Protein AF-0000000080747915 (afdb_homodimer)

Sequence (1762 aa):
MDAAIKDHKCVATSNDIYVDTKSWNLTHKLISSFLNTARAGSAHKDADMSVNSFFLGIGASAGYFLFQLFAFSLLRRIASNIYQSNSVLRRYENNSTLDFSNRNPSIWERFTSKYVPRIFKESIDNYEAIVGLDGFLFMRFLKKLILLFSLLSLGIVPVLIPLHLTSSDNNKNDLTRVFNSTQPQSNRIDKINMSNISMKKSDRLVCHFIFALIIIVAFQFFIVAELKYAYGKINTTVITKSYQNIVFVDNIPAEVLKDDSKIMEYFNKIQPNSVVAAARLPNNIFEIRKTHKNIERHAYIIEKIISKIILEKFFKVGHLLLSTNDPSVEIPPTSLMVLSYHQLCQKILFNLRSFDKYFYCELKFKLQKIKPSKYFVYIPQFKRKSALEYQYDSLDREIHYYQKYLDLWLTYFPKKNEPDSSTIPGNEKMQEYSNKAFLLFNSVSQAMQFYQLLQSSSVCQWNYPMIGAHPKDIIWINIVGRNPITITLRKLAGRLIGVLVILGWIVPIAFIGLVTQIPYLTNLLPYSNHFNVTSKCLRDVTKAVFPLVTLIFLTEFVPYIFRVISYLKGCRTGAEIEMDIQRWFFMFLLVHIFFVVTISSGLSLLLEKLLISPVSIPNILAHDLPKSSNFFCSFILLRGFAYSGGNIIRLKELFFEIVYYRPRMPTPHNKMQRLKKNLFFQWGSIYPLFTVIGCICIIYSIIAPFILPLAVLSLSLVYYSFKYLFIYQFNSENISETHGKLYPEALSQLYAGIYCMELSLIGLFALFNCYKLSTSMAFMSILTVLIHAEISKKFIRRLHNLHLNSLHDYTSSDSISPRAESLESYIFPPITNEIWVPTDQMGIAENERPYLQASLSLKCDFEKAYITKFGNICINPDISEMDAAIKDHKCVATSNDIYVDTKSWNLTHKLISSFLNTARAGSAHKDADMSVNSFFLGIGASAGYFLFQLFAFSLLRRIASNIYQSNSVLRRYENNSTLDFSNRNPSIWERFTSKYVPRIFKESIDNYEAIVGLDGFLFMRFLKKLILLFSLLSLGIVPVLIPLHLTSSDNNKNDLTRVFNSTQPQSNRIDKINMSNISMKKSDRLVCHFIFALIIIVAFQFFIVAELKYAYGKINTTVITKSYQNIVFVDNIPAEVLKDDSKIMEYFNKIQPNSVVAAARLPNNIFEIRKTHKNIERHAYIIEKIISKIILEKFFKVGHLLLSTNDPSVEIPPTSLMVLSYHQLCQKILFNLRSFDKYFYCELKFKLQKIKPSKYFVYIPQFKRKSALEYQYDSLDREIHYYQKYLDLWLTYFPKKNEPDSSTIPGNEKMQEYSNKAFLLFNSVSQAMQFYQLLQSSSVCQWNYPMIGAHPKDIIWINIVGRNPITITLRKLAGRLIGVLVILGWIVPIAFIGLVTQIPYLTNLLPYSNHFNVTSKCLRDVTKAVFPLVTLIFLTEFVPYIFRVISYLKGCRTGAEIEMDIQRWFFMFLLVHIFFVVTISSGLSLLLEKLLISPVSIPNILAHDLPKSSNFFCSFILLRGFAYSGGNIIRLKELFFEIVYYRPRMPTPHNKMQRLKKNLFFQWGSIYPLFTVIGCICIIYSIIAPFILPLAVLSLSLVYYSFKYLFIYQFNSENISETHGKLYPEALSQLYAGIYCMELSLIGLFALFNCYKLSTSMAFMSILTVLIHAEISKKFIRRLHNLHLNSLHDYTSSDSISPRAESLESYIFPPITNEIWVPTDQMGIAENERPYLQASLSLKCDFEKAYITKFGNICINPDISE

Solvent-accessible surface area (backbone atoms only — not comparable to full-atom values): 94298 Å² total; per-residue (Å²): 127,87,72,77,80,73,83,70,80,74,74,79,72,79,74,68,80,70,72,72,56,54,65,59,36,44,50,44,42,45,45,46,43,36,50,60,46,36,46,45,23,47,39,68,61,62,52,60,60,45,67,63,26,47,52,42,28,52,47,51,37,51,49,52,27,52,48,35,53,51,51,30,58,59,40,42,68,73,44,33,64,66,58,28,14,41,58,51,49,46,39,27,55,65,65,53,74,73,64,73,75,73,71,73,67,54,72,64,56,56,66,65,38,77,58,57,66,48,53,73,64,56,61,73,77,66,40,38,83,58,52,32,52,48,52,35,45,47,53,48,49,48,51,51,50,35,51,52,33,48,55,46,31,69,65,43,37,79,52,50,39,58,49,18,58,66,36,46,71,82,67,90,82,66,84,62,46,82,67,73,64,81,64,85,80,77,56,80,66,51,33,50,16,56,70,27,45,28,56,87,56,48,72,60,52,54,56,57,52,52,51,49,51,49,50,54,54,52,48,52,54,49,53,53,54,50,47,53,48,50,51,56,50,35,62,57,46,57,70,69,44,79,52,36,26,32,38,38,42,26,46,48,54,74,84,40,63,78,39,58,64,44,47,36,46,59,49,27,64,74,40,74,80,36,51,76,46,58,47,68,36,53,68,58,50,64,58,52,50,50,41,52,50,48,35,54,50,33,52,50,52,43,35,42,46,51,49,47,52,49,48,51,53,48,54,53,49,50,49,48,53,68,66,45,81,60,77,78,70,76,63,59,69,69,61,47,49,54,52,47,48,49,29,48,49,43,49,51,50,50,50,63,46,45,51,66,53,79,64,51,52,46,68,40,59,44,65,46,71,51,66,92,62,84,55,66,44,66,42,66,38,64,47,70,53,53,60,66,58,48,47,52,50,50,45,54,52,41,51,50,51,33,51,52,35,50,54,53,52,60,67,66,50,80,75,66,83,62,86,73,78,74,66,88,72,70,84,67,71,71,76,50,62,46,52,33,34,41,34,33,30,64,37,50,58,56,32,51,54,49,49,57,33,33,69,23,22,48,94,75,37,42,36,78,63,45,69,34,69,46,68,88,26,52,36,60,76,41,61,73,70,61,44,74,68,60,42,52,51,29,36,52,48,31,53,51,49,52,53,48,48,55,63,53,50,50,53,62,54,50,51,49,51,50,53,67,53,36,82,40,47,43,66,70,38,79,71,29,69,77,64,56,66,77,49,66,66,58,48,35,31,46,66,48,40,45,64,52,52,51,49,51,57,62,58,67,56,46,58,60,53,46,49,53,39,36,55,61,28,43,41,42,33,46,29,53,36,28,56,52,32,25,56,53,49,30,54,40,46,43,44,57,63,46,50,53,57,38,55,26,54,3,61,51,49,39,47,45,32,44,67,60,40,40,36,37,42,31,47,49,41,30,66,27,44,56,70,40,41,66,57,51,43,51,42,46,42,41,51,20,32,51,51,23,30,44,62,64,48,32,60,66,59,52,49,41,45,64,68,53,56,63,58,43,77,77,30,65,68,56,54,50,46,48,45,41,62,65,47,83,81,64,60,24,64,51,53,28,58,55,36,45,52,51,16,53,45,53,37,30,45,76,46,32,33,74,37,27,61,44,45,31,54,18,49,48,45,36,49,54,32,50,48,45,42,52,69,24,29,44,67,44,79,62,68,52,59,63,59,38,60,64,52,60,52,46,58,59,55,37,48,57,13,53,52,51,28,46,42,26,47,30,23,39,29,44,68,54,67,34,55,71,60,17,52,50,40,50,51,49,47,54,51,48,53,54,50,49,52,51,49,42,60,68,50,59,69,30,70,83,38,64,33,47,65,62,38,50,56,44,68,67,51,78,64,82,61,64,69,80,71,56,76,53,46,66,78,50,62,84,75,85,61,68,40,60,40,55,29,48,90,86,45,59,42,66,69,42,42,66,58,47,58,72,70,36,93,51,48,72,39,59,68,52,20,31,40,47,98,46,69,49,80,43,70,40,28,76,75,77,128,116,97,64,77,74,69,74,68,75,74,71,77,74,78,75,68,81,70,72,70,57,54,63,58,35,41,49,44,41,44,44,45,43,34,48,60,48,35,45,41,23,46,37,65,62,64,52,60,59,44,68,64,23,48,53,41,26,51,47,50,35,50,48,51,27,52,48,35,53,52,51,31,56,56,40,42,69,72,44,33,64,68,60,27,14,42,58,52,48,46,38,26,56,66,64,54,74,74,63,74,76,72,69,73,66,54,72,62,57,56,64,64,37,79,58,58,66,48,54,75,64,56,62,72,76,68,40,38,83,58,53,33,52,49,53,35,45,48,53,47,51,46,51,51,50,36,50,52,34,46,55,47,31,70,64,44,37,79,53,51,38,58,49,19,58,66,36,45,70,83,66,90,81,65,86,62,45,82,67,73,64,81,63,85,81,76,56,79,64,51,34,50,18,57,69,27,45,28,56,87,56,48,72,61,51,54,56,58,51,55,51,50,52,50,50,53,54,52,48,51,54,49,52,52,54,52,47,53,50,50,52,57,51,34,61,57,47,58,69,71,42,78,53,35,25,33,38,38,41,25,46,48,54,74,85,39,63,78,39,60,64,45,47,36,46,60,50,26,66,74,40,74,80,38,50,74,46,58,48,68,36,52,66,57,49,65,59,54,50,50,40,51,52,48,35,54,49,34,52,49,51,43,35,42,45,51,47,47,51,50,48,52,52,48,54,53,49,51,49,49,54,70,66,46,80,60,75,77,68,77,61,60,70,70,61,46,50,52,50,47,48,49,28,48,51,42,47,50,50,48,50,62,47,46,51,66,54,78,64,51,52,48,68,41,57,44,68,45,69,48,77,90,58,84,54,65,43,66,43,65,38,65,48,72,54,53,58,66,58,48,49,51,51,50,44,54,51,41,51,50,52,33,50,51,37,49,52,54,52,60,67,67,51,79,74,65,81,61,86,73,76,74,66,89,75,70,83,66,70,72,77,52,60,47,52,32,34,39,34,33,30,65,38,48,56,56,32,50,54,48,50,58,32,33,69,22,22,47,94,78,38,43,36,77,63,46,70,36,67,47,68,88,26,52,36,60,76,40,60,72,72,62,45,73,69,60,41,52,50,30,37,52,48,30,54,50,49,52,52,48,48,54,62,55,50,50,53,62,54,50,52,49,48,51,53,67,52,34,80,41,47,45,67,68,39,79,71,30,71,76,65,56,66,77,49,67,66,59,50,35,30,46,67,47,39,44,64,52,52,52,51,52,57,62,56,66,57,46,58,59,54,45,48,53,38,36,54,60,26,43,43,42,32,45,30,53,35,29,56,51,32,24,56,53,49,29,54,40,47,43,42,56,63,47,49,52,56,36,56,25,55,3,61,51,49,38,48,44,32,45,67,58,39,41,37,37,41,31,46,47,41,30,64,27,44,54,70,40,42,66,56,51,44,52,43,47,41,42,50,19,32,51,51,24,30,45,62,65,49,33,61,66,60,52,48,42,43,64,68,53,56,64,57,42,77,77,31,64,67,56,52,51,46,48,43,41,61,64,46,80,80,66,57,23,65,50,52,30,57,55,36,44,52,50,16,52,45,53,36,31,43,78,45,32,34,73,39,26,60,45,44,31,53,18,48,48,45,36,48,54,34,51,48,47,42,53,68,24,28,44,65,45,79,61,67,54,59,63,60,38,60,64,52,60,53,44,59,59,54,37,49,56,12,54,51,51,29,46,41,26,49,29,22,39,29,46,68,55,68,34,53,71,61,17,54,52,40,50,50,49,48,53,50,49,52,54,50,49,52,52,50,40,61,69,50,59,70,30,69,83,38,66,32,46,62,62,40,50,55,45,67,67,50,78,64,81,62,65,68,82,72,57,75,52,45,66,78,51,60,82,75,86,61,67,41,63,41,56,29,47,90,86,44,59,43,66,69,43,42,66,59,48,57,71,69,35,94,51,48,73,40,59,69,51,19,32,40,47,99,45,67,47,81,42,70,40,27,76,73,75,127

Organism: Candida glabrata (strain ATCC 2001 / BCRC 20586 / JCM 3761 / NBRC 0622 / NRRL Y-65 / CBS 138) (NCBI:txid284593)

InterPro domains:
  IPR003864 CSC1/OSCA1-like, 7TM region [PF02714] (490-765)
  IPR032880 CSC1/OSCA1-like, N-terminal transmembrane domain [PF13967] (57-226)
  IPR045122 Calcium permeable stress-gated cation channel 1-like [PTHR13018] (58-836)

Secondary structure (DSSP, 8-state):
--------------------THHHHHHHHHHHHHHHHTT-TTHHHH----HHHHHHHHHHHHHHHHHHHHHHHHHHHH-HHHH-HHHHHHHHHS-----SSS----HHHHHS-THHHHHHHS-GGGGHHHH-HHHHHHHHHHHHHHHHHHHHHHHHHHHHHHHHHHT----TT----SS---SSS--TTGGGSGGG--GGGGGGHHHHHHHHHHHHHHHHHHHHHHHHHHHHHHHHHHHHSTTTTEEEEE---HHHHT-HHHHHHHHHHHSTT-EEEEEEEETTHHHHHHHHHHHHHHHHHHHHHHHHHHHHHHHHHHHHHHHTT-TT----HHHHHHHHHHHHHHHHHHHHHTGGGGT-EEEEEEEEE-SSS--EEEEEEEEE--HHHHHHHHHHHHHHHHHHHHHHHHHHS-----S------S-----PEEEEEEEEES-HHHHHHHHHHHHTS-SSSSEEEEES--GGGB-HHHHHT--HHHHHHHHHHHHHHHHHHHHHTHHHHHHHHHHHH-TTHHHHSGGGGS-----HHHHHHHHHHHHHHHHHHHHHTHHHHHHHHHHHHT--BHHHHHHHHHHHHHHHHIIIIIIHHH--S-HHHHHHHHHH-GGGHHHHHHHHTGGGHHHHHHHHHHHHHHHHHHHHH-HHHHHHIIIIITTSPPPHHHHHHHHHSS----HHHHHHHHHHHHHHHHHHHHH-TTHHHHHHHHHHHHHHHHHHHHHHT--S--TT--TTTHHHHHHHHTHHHHHHHHHHHHHHHHHTT-HHHHHHHHHHHHHHHHHHHHHIIIIIGGGGS--HHHHHHHHHS---------THHHHSPPP--EEEEEE-TTSHHHHHHHHHHHH-SSEEEEEEEEE-TTS-EEE-TT---/--------------------THHHHHHHHHHHHHHHH---TTHHHH----HHHHHHHHHHHHHHHHHHHHHHHHHHHHTHHHHTHHHHHHHHHS-----SSS----HHHHHS-THHHHHHHS-GGGGHHHH-HHHHHHHHHHHHHHHHHHHHHHHHHHHHHHHHHHT----TT----SS---SSS--TTGGGSGGG--GGGGGGHHHHHHHHHHHHHHHHHHHHHHHHHHHHHHHHHHHHSTTTTEEEEE---HHHHT-HHHHHHHHHHHSTT-EEEEEEEETTHHHHHHHHHHHHHHHHHHHHHHHHHHHHHHHHHHHHHHHTT-TT----HHHHHHHHHHHHHHHHHHHHHTTHHHH-EEEEEEEEE-SSS--EEEEEEEEE--HHHHHHHHHHHHHHHHHHHHHHHHHHS-----S------S-----PEEEEEEEEES-HHHHHHHHHHHHTS-SSSSEEEEES--GGGB-HHHHHT--HHHHHHHHHHHHHHHHHHHHHTHHHHHHHHHHHH-TTHHHHSGGGGTT----HHHHHHHHHHHHHHHHHHHHHTHHHHHHHHHHHHT--BHHHHHHHHHHHHHHHHIIIIIIHHH--STHHHHHHHHHH-GGGHHHHHHHHTGGGHHHHHHHHHHHHHHHHHHHHH-HHHHHHIIIIITTSPPPHHHHHHHHHSS----HHHHHHHHHHHHHHHHHHHHH-TTHHHHHHHHHHHHHHHHHHIIIII--S--TT--TTTHHHHHHHHTHHHHHHHHHHHHHHHHHTT-HHHHHHHHHHHHHHHHHHHHHIIIIIGGGGS--HHHHHHHHHS---------THHHHSPPP--EEEEEE-TTSHHHHHHHHHHHH-SSEEEEEEEEE-TTS-EEE-TT---

Nearest PDB structures (foldseek):
  8grn-assembly1_B  TM=7.594E-01  e=1.144E-18  Arabidopsis thaliana
  6ijz-assembly1_A  TM=7.750E-01  e=4.279E-17  Arabidopsis thaliana
  8wg4-assembly1_A  TM=7.334E-01  e=8.548E-17  Mus musculus
  8k0b-assembly1_A  TM=6.523E-01  e=6.889E-13  Mus musculus
  8grs-assembly1_A  TM=6.605E-01  e=4.945E-11  Homo sapiens

pLDDT: mean 74.2, std 20.14, range [19.31, 97.81]

Foldseek 3Di:
DPPPDDPPVPPPPPPPPPPPCVVVVCVVCCVVCCQVCLLQLCLLLVCPVFPVLLVLQLVVLVVVLVVLLVVLLVVCVVCVLFQFLVVVQVCLFVVPPPPPPPDPPPPVCSNVDPVQVVLVPDDLVVLCVQAHQLLSLVLVVLVLLLVLLVVLLVVAQVPLQVVLLPQAPPDQDDPQQLQPPVPRPCRPQLSSFPSRHGLVVLVCCVVLLVSLVVSLVSLLVSLLVVLVVLLVQLQVVLQPDAQQQKKKWFFADPVQPPDFVSVVVVVCVVPNQWFDGKFFAFLVLVVLVVLQVLLQVLLVVLLLLLLLLLLVVVLVVVVVVVVPPPVPPPPDPVVVVVLVVLLVVVVVLSCLQVVVQVVPQQQQQDQDQPPDDRDRGRRRDRPNDHSNVVSVVVSLVSLVSSVVSVVVNVVVPPPPCPVPPPPDPPDCVVRDTHRMMMTGTPHSLSSQVVVVVLPVDDPRHRHDMDGRAQLVFFDVVLRSPDDPVVLVVQLVVLVVVLVVCLVVLLVVLSVVSVVLSPPCVCVVPVVSVVPPVVDPSVVSNCSQCVNLVVLVVSLVCVLVVQLVSLVRSRDGGLLSSLQSLLVSSLVSCLCSVPVSSQLSRSVSVCCVCCVVPVVCVLQSNLNRVSSCVSSLLSNLLSCLSVLLSCLSSVVVLVVCVVPPVSSHRDRLVNSVCCSAPVDADSSSNVLSVVLSNLLSQLQCCSRNVVSSVSNSVSSVSNSSSSSSCSVRRHRDHHSNDPSSLSSSVSSLSSVNSSLNNLSNSLNNCVSSVNNVSNVVSVVVSVVSVVSSVVSCVVRVVCSSHNDPVSSVVVVVVPDPPSPPPDSVCSSNPDHDQERERAAEPVCSSVVCVVVCVVSHPGHYDHQQWYADSSGDIDGNSHDDD/DVDPCVVPVPPPPPPPPPPPCVVVCCVVVCVVCCQVCLLQLCLLLVCPVFPLLLVLQLVVLVVVLVVLLVVLLVVCVVCVLQQFLVVVQVCLFVVPPPPPPPDPPPPVCSNVDPVQVVLVPDDLVVLCVQAHQLLSLVLVLLVLLLVLLVVLLVVAVVPLQVVLLPQAPPDQDDPQQLQPPVPRPCRPQLSSFPSRHGLVVLVCCVVLLVSLVVSLVSLLVSLLVVLVVLLVQLQVVLQPDAQQQKKKWFFADPVQPPDFVSVVVVVCVVPNQWFDGKFFAFLVLVVLVVLQVLLVVLLVVLLLLLLLLLLVVVLVVVVVVVPPPPVPPVPDPVVVVVLVVLLVVVVVLSCLQVVVQVVPQQQQQDQDQPPPDRDRGRRRDRPNDHSNVVSVVVSLVSLVSSVVSVVVNVVPPPPPPPVPPPPDPPPCVVRDTHRMMMTGTPHSLSSQVVVVVLPVDDPRHRHDMDGRAQLVFFDVVLRSPDDPVVLVVQLVVLVVVLVVCLVVLLVVLSVVSVVLSPCCVCVVVVVSVVPPVVDPSVVSNCSQCVSLVVLVVSLVCVLVVQLVSLVRSRDGGLLSSLQSSLVSSLVSCLCSVPVSSQLSRSVSVCCVCCVVPVVCVLQSNLNRVSSCVSSLLSNLLSCLSVLLSCLSSVVVLVVCVVPPVSSHRDRLVNSVCCSAPVDADSSSNVLSVVLSNLLSQLQCCSRNVVSSVSNSVSSVSNSSSSSSCSVRRHRDHHSNDPSSLSSSVSSLSSVNSSLNNLSNSLNNCVSSVNNVSNVVSVVVSVVSVVSSVVSCVVRVVCSSHRDPVSSVVVVVVPDPPSPPPDSVCSSNPDRDQERERAAEPVCSSVVCVVVCVVSHPGHYDHQQWYADSSGDIDGNSHDDD

Structure (mmCIF, N/CA/C/O backbone):
data_AF-0000000080747915-model_v1
#
loop_
_entity.id
_entity.type
_entity.pdbx_description
1 polymer 'Candida glabrata strain CBS138 chromosome D complete sequence'
#
loop_
_atom_site.group_PDB
_atom_site.id
_atom_site.type_symbol
_atom_site.label_atom_id
_atom_site.label_alt_id
_atom_site.label_comp_id
_atom_site.label_asym_id
_atom_site.label_entity_id
_atom_site.label_seq_id
_atom_site.pdbx_PDB_ins_code
_atom_site.Cartn_x
_atom_site.Cartn_y
_atom_site.Cartn_z
_atom_site.occupancy
_atom_site.B_iso_or_equiv
_atom_site.auth_seq_id
_atom_site.auth_comp_id
_atom_site.auth_asym_id
_atom_site.auth_atom_id
_atom_site.pdbx_PDB_model_num
ATOM 1 N N . MET A 1 1 ? 78.5 49.5 -36.094 1 19.31 1 MET A N 1
ATOM 2 C CA . MET A 1 1 ? 77.562 50.562 -35.781 1 19.31 1 MET A CA 1
ATOM 3 C C . MET A 1 1 ? 76.125 50.219 -36.219 1 19.31 1 MET A C 1
ATOM 5 O O . MET A 1 1 ? 75.25 51.031 -36.125 1 19.31 1 MET A O 1
ATOM 9 N N . ASP A 1 2 ? 76.188 49.438 -37.219 1 20.94 2 ASP A N 1
ATOM 10 C CA . ASP A 1 2 ? 75 49.031 -38 1 20.94 2 ASP A CA 1
ATOM 11 C C . ASP A 1 2 ? 73.812 48.75 -37.094 1 20.94 2 ASP A C 1
ATOM 13 O O . ASP A 1 2 ? 73.875 47.875 -36.219 1 20.94 2 ASP A O 1
ATOM 17 N N . ALA A 1 3 ? 73.125 49.812 -36.875 1 22.2 3 ALA A N 1
ATOM 18 C CA . ALA A 1 3 ? 72 50.375 -36.188 1 22.2 3 ALA A CA 1
ATOM 19 C C . ALA A 1 3 ? 70.688 49.625 -36.594 1 22.2 3 ALA A C 1
ATOM 21 O O . ALA A 1 3 ? 70.25 49.688 -37.719 1 22.2 3 ALA A O 1
ATOM 22 N N . ALA A 1 4 ? 70.75 48.312 -36.375 1 23.41 4 ALA A N 1
ATOM 23 C CA . ALA A 1 4 ? 69.812 47.25 -36.594 1 23.41 4 ALA A CA 1
ATOM 24 C C . ALA A 1 4 ? 68.375 47.75 -36.281 1 23.41 4 ALA A C 1
ATOM 26 O O . ALA A 1 4 ? 68.125 48.281 -35.219 1 23.41 4 ALA A O 1
ATOM 27 N N . ILE A 1 5 ? 67.75 48.25 -37.344 1 24.02 5 ILE A N 1
ATOM 28 C CA . ILE A 1 5 ? 66.438 48.875 -37.625 1 24.02 5 ILE A CA 1
ATOM 29 C C . ILE A 1 5 ? 65.312 48.25 -36.75 1 24.02 5 ILE A C 1
ATOM 31 O O . ILE A 1 5 ? 65.188 47.031 -36.75 1 24.02 5 ILE A O 1
ATOM 35 N N . LYS A 1 6 ? 64.562 49.062 -35.938 1 22.95 6 LYS A N 1
ATOM 36 C CA . LYS A 1 6 ? 63.719 49.156 -34.781 1 22.95 6 LYS A CA 1
ATOM 37 C C . LYS A 1 6 ? 62.312 48.594 -35.062 1 22.95 6 LYS A C 1
ATOM 39 O O . LYS A 1 6 ? 61.406 48.688 -34.25 1 22.95 6 LYS A O 1
ATOM 44 N N . ASP A 1 7 ? 62.062 48.062 -36.25 1 21.48 7 ASP A N 1
ATOM 45 C CA . ASP A 1 7 ? 60.688 48.062 -36.719 1 21.48 7 ASP A CA 1
ATOM 46 C C . ASP A 1 7 ? 59.75 47.469 -35.688 1 21.48 7 ASP A C 1
ATOM 48 O O . ASP A 1 7 ? 59.906 46.312 -35.312 1 21.48 7 ASP A O 1
ATOM 52 N N . HIS A 1 8 ? 59.188 48.25 -34.781 1 22.03 8 HIS A N 1
ATOM 53 C CA . HIS A 1 8 ? 58.281 48.125 -33.656 1 22.03 8 HIS A CA 1
ATOM 54 C C . HIS A 1 8 ? 56.875 47.75 -34.125 1 22.03 8 HIS A C 1
ATOM 56 O O . HIS A 1 8 ? 56.125 48.625 -34.562 1 22.03 8 HIS A O 1
ATOM 62 N N . LYS A 1 9 ? 56.781 46.812 -35.094 1 24.38 9 LYS A N 1
ATOM 63 C CA . LYS A 1 9 ? 55.469 46.438 -35.594 1 24.38 9 LYS A CA 1
ATOM 64 C C . LYS A 1 9 ? 54.406 46.406 -34.5 1 24.38 9 LYS A C 1
ATOM 66 O O . LYS A 1 9 ? 54.531 45.688 -33.5 1 24.38 9 LYS A O 1
ATOM 71 N N . CYS A 1 10 ? 53.719 47.5 -34.188 1 20.89 10 CYS A N 1
ATOM 72 C CA . CYS A 1 10 ? 52.625 47.875 -33.281 1 20.89 10 CYS A CA 1
ATOM 73 C C . CYS A 1 10 ? 51.375 47.031 -33.531 1 20.89 10 CYS A C 1
ATOM 75 O O . CYS A 1 10 ? 50.625 47.281 -34.469 1 20.89 10 CYS A O 1
ATOM 77 N N . VAL A 1 11 ? 51.5 45.812 -33.938 1 23.61 11 VAL A N 1
ATOM 78 C CA . VAL A 1 11 ? 50.281 45.062 -34.219 1 23.61 11 VAL A CA 1
ATOM 79 C C . VAL A 1 11 ? 49.219 45.344 -33.156 1 23.61 11 VAL A C 1
ATOM 81 O O . VAL A 1 11 ? 49.469 45.219 -31.969 1 23.61 11 VAL A O 1
ATOM 84 N N . ALA A 1 12 ? 48.281 46.25 -33.406 1 23.44 12 ALA A N 1
ATOM 85 C CA . ALA A 1 12 ? 47.062 46.719 -32.75 1 23.44 12 ALA A CA 1
ATOM 86 C C . ALA A 1 12 ? 46.312 45.562 -32.094 1 23.44 12 ALA A C 1
ATOM 88 O O . ALA A 1 12 ? 45.938 44.594 -32.75 1 23.44 12 ALA A O 1
ATOM 89 N N . THR A 1 13 ? 46.688 45.188 -30.984 1 22.91 13 THR A N 1
ATOM 90 C CA . THR A 1 13 ? 46.156 44.25 -30 1 22.91 13 THR A CA 1
ATOM 91 C C . THR A 1 13 ? 44.656 44.469 -29.766 1 22.91 13 THR A C 1
ATOM 93 O O . THR A 1 13 ? 44.25 45.531 -29.281 1 22.91 13 THR A O 1
ATOM 96 N N . SER A 1 14 ? 43.812 44.312 -30.891 1 24.64 14 SER A N 1
ATOM 97 C CA . SER A 1 14 ? 42.375 44.469 -30.812 1 24.64 14 SER A CA 1
ATOM 98 C C . SER A 1 14 ? 41.844 44.125 -29.422 1 24.64 14 SER A C 1
ATOM 100 O O . SER A 1 14 ? 42.125 43.031 -28.906 1 24.64 14 SER A O 1
ATOM 102 N N . ASN A 1 15 ? 41.656 45.062 -28.562 1 25.25 15 ASN A N 1
ATOM 103 C CA . ASN A 1 15 ? 41.062 45.281 -27.25 1 25.25 15 ASN A CA 1
ATOM 104 C C . ASN A 1 15 ? 39.656 44.688 -27.172 1 25.25 15 ASN A C 1
ATOM 106 O O . ASN A 1 15 ? 38.688 45.375 -27.516 1 25.25 15 ASN A O 1
ATOM 110 N N . ASP A 1 16 ? 39.375 43.625 -27.875 1 25.73 16 ASP A N 1
ATOM 111 C CA . ASP A 1 16 ? 38.062 43 -27.781 1 25.73 16 ASP A CA 1
ATOM 112 C C . ASP A 1 16 ? 37.5 43.094 -26.359 1 25.73 16 ASP A C 1
ATOM 114 O O . ASP A 1 16 ? 38.25 42.906 -25.391 1 25.73 16 ASP A O 1
ATOM 118 N N . ILE A 1 17 ? 36.562 44 -26.172 1 25.19 17 ILE A N 1
ATOM 119 C CA . ILE A 1 17 ? 35.656 44.25 -25.047 1 25.19 17 ILE A CA 1
ATOM 120 C C . ILE A 1 17 ? 35.375 42.969 -24.297 1 25.19 17 ILE A C 1
ATOM 122 O O . ILE A 1 17 ? 34.719 42.062 -24.828 1 25.19 17 ILE A O 1
ATOM 126 N N . TYR A 1 18 ? 36.344 42.469 -23.562 1 25.06 18 TYR A N 1
ATOM 127 C CA . TYR A 1 18 ? 36.312 41.5 -22.484 1 25.06 18 TYR A CA 1
ATOM 128 C C . TYR A 1 18 ? 35.125 41.75 -21.562 1 25.06 18 TYR A C 1
ATOM 130 O O . TYR A 1 18 ? 35.125 42.688 -20.766 1 25.06 18 TYR A O 1
ATOM 138 N N . VAL A 1 19 ? 33.906 41.812 -22.234 1 27.39 19 VAL A N 1
ATOM 139 C CA . VAL A 1 19 ? 32.719 41.688 -21.359 1 27.39 19 VAL A CA 1
ATOM 140 C C . VAL A 1 19 ? 33.094 40.875 -20.125 1 27.39 19 VAL A C 1
ATOM 142 O O . VAL A 1 19 ? 33.594 39.75 -20.25 1 27.39 19 VAL A O 1
ATOM 145 N N . ASP A 1 20 ? 33.312 41.469 -19.016 1 25.84 20 ASP A N 1
ATOM 146 C CA . ASP A 1 20 ? 33.719 41.156 -17.641 1 25.84 20 ASP A CA 1
ATOM 147 C C . ASP A 1 20 ? 33 39.906 -17.141 1 25.84 20 ASP A C 1
ATOM 149 O O . ASP A 1 20 ? 31.812 40 -16.781 1 25.84 20 ASP A O 1
ATOM 153 N N . THR A 1 21 ? 33.188 38.781 -17.656 1 29.39 21 THR A N 1
ATOM 154 C CA . THR A 1 21 ? 32.938 37.406 -17.344 1 29.39 21 THR A CA 1
ATOM 155 C C . THR A 1 21 ? 33.219 37.125 -15.867 1 29.39 21 THR A C 1
ATOM 157 O O . THR A 1 21 ? 33.25 35.969 -15.445 1 29.39 21 THR A O 1
ATOM 160 N N . LYS A 1 22 ? 33.688 38.125 -15.047 1 32.22 22 LYS A N 1
ATOM 161 C CA . LYS A 1 22 ? 33.906 38.062 -13.609 1 32.22 22 LYS A CA 1
ATOM 162 C C . LYS A 1 22 ? 32.594 37.844 -12.859 1 32.22 22 LYS A C 1
ATOM 164 O O . LYS A 1 22 ? 32.562 37.156 -11.844 1 32.22 22 LYS A O 1
ATOM 169 N N . SER A 1 23 ? 31.641 38.625 -13.266 1 30.91 23 SER A N 1
ATOM 170 C CA . SER A 1 23 ? 30.391 38.438 -12.539 1 30.91 23 SER A CA 1
ATOM 171 C C . SER A 1 23 ? 29.797 37.031 -12.812 1 30.91 23 SER A C 1
ATOM 173 O O . SER A 1 23 ? 29.188 36.438 -11.93 1 30.91 23 SER A O 1
ATOM 175 N N . TRP A 1 24 ? 29.875 36.688 -14.109 1 34.66 24 TRP A N 1
ATOM 176 C CA . TRP A 1 24 ? 29.453 35.312 -14.359 1 34.66 24 TRP A CA 1
ATOM 177 C C . TRP A 1 24 ? 30.438 34.312 -13.734 1 34.66 24 TRP A C 1
ATOM 179 O O . TRP A 1 24 ? 30.031 33.25 -13.234 1 34.66 24 TRP A O 1
ATOM 189 N N . ASN A 1 25 ? 31.781 34.688 -13.695 1 35.44 25 ASN A N 1
ATOM 190 C CA . ASN A 1 25 ? 32.812 33.844 -13.062 1 35.44 25 ASN A CA 1
ATOM 191 C C . ASN A 1 25 ? 32.656 33.812 -11.547 1 35.44 25 ASN A C 1
ATOM 193 O O . ASN A 1 25 ? 33.031 32.844 -10.891 1 35.44 25 ASN A O 1
ATOM 197 N N . LEU A 1 26 ? 32.281 35 -11.07 1 33.72 26 LEU A N 1
ATOM 198 C CA . LEU A 1 26 ? 32.062 35 -9.633 1 33.72 26 LEU A CA 1
ATOM 199 C C . LEU A 1 26 ? 30.906 34.031 -9.273 1 33.72 26 LEU A C 1
ATOM 201 O O . LEU A 1 26 ? 31 33.281 -8.305 1 33.72 26 LEU A O 1
ATOM 205 N N . THR A 1 27 ? 29.844 34.188 -10.102 1 34.97 27 THR A N 1
ATOM 206 C CA . THR A 1 27 ? 28.781 33.219 -9.828 1 34.97 27 THR A CA 1
ATOM 207 C C . THR A 1 27 ? 29.25 31.797 -10.125 1 34.97 27 THR A C 1
ATOM 209 O O . THR A 1 27 ? 28.969 30.859 -9.367 1 34.97 27 THR A O 1
ATOM 212 N N . HIS A 1 28 ? 29.938 31.641 -11.281 1 43.31 28 HIS A N 1
ATOM 213 C CA . HIS A 1 28 ? 30.469 30.312 -11.547 1 43.31 28 HIS A CA 1
ATOM 214 C C . HIS A 1 28 ? 31.594 29.953 -10.57 1 43.31 28 HIS A C 1
ATOM 216 O O . HIS A 1 28 ? 31.672 28.812 -10.109 1 43.31 28 HIS A O 1
ATOM 222 N N . LYS A 1 29 ? 32.562 30.859 -10.305 1 41.75 29 LYS A N 1
ATOM 223 C CA . LYS A 1 29 ? 33.562 30.625 -9.266 1 41.75 29 LYS A CA 1
ATOM 224 C C . LYS A 1 29 ? 32.906 30.469 -7.895 1 41.75 29 LYS A C 1
ATOM 226 O O . LYS A 1 29 ? 33.312 29.625 -7.102 1 41.75 29 LYS A O 1
ATOM 231 N N . LEU A 1 30 ? 31.969 31.344 -7.645 1 39.38 30 LEU A N 1
ATOM 232 C CA . LEU A 1 30 ? 31.203 31.172 -6.418 1 39.38 30 LEU A CA 1
ATOM 233 C C . LEU A 1 30 ? 30.438 29.844 -6.438 1 39.38 30 LEU A C 1
ATOM 235 O O . LEU A 1 30 ? 30.406 29.125 -5.438 1 39.38 30 LEU A O 1
ATOM 239 N N . ILE A 1 31 ? 29.844 29.578 -7.609 1 42.12 31 ILE A N 1
ATOM 240 C CA . ILE A 1 31 ? 29.188 28.281 -7.734 1 42.12 31 ILE A CA 1
ATOM 241 C C . ILE A 1 31 ? 30.25 27.172 -7.77 1 42.12 31 ILE A C 1
ATOM 243 O O . ILE A 1 31 ? 30.078 26.141 -7.121 1 42.12 31 ILE A O 1
ATOM 247 N N . SER A 1 32 ? 31.328 27.344 -8.617 1 42.91 32 SER A N 1
ATOM 248 C CA . SER A 1 32 ? 32.375 26.344 -8.617 1 42.91 32 SER A CA 1
ATOM 249 C C . SER A 1 32 ? 33.094 26.297 -7.277 1 42.91 32 SER A C 1
ATOM 251 O O . SER A 1 32 ? 33.438 25.234 -6.766 1 42.91 32 SER A O 1
ATOM 253 N N . SER A 1 33 ? 33.562 27.469 -6.777 1 41.31 33 SER A N 1
ATOM 254 C CA . SER A 1 33 ? 34.125 27.516 -5.426 1 41.31 33 SER A CA 1
ATOM 255 C C . SER A 1 33 ? 33.062 27.062 -4.402 1 41.31 33 SER A C 1
ATOM 257 O O . SER A 1 33 ? 33.406 26.391 -3.428 1 41.31 33 SER A O 1
ATOM 259 N N . PHE A 1 34 ? 31.938 27.547 -4.637 1 39.66 34 PHE A N 1
ATOM 260 C CA . PHE A 1 34 ? 30.781 27.062 -3.879 1 39.66 34 PHE A CA 1
ATOM 261 C C . PHE A 1 34 ? 30.641 25.547 -4.008 1 39.66 34 PHE A C 1
ATOM 263 O O . PHE A 1 34 ? 30.438 24.844 -3.014 1 39.66 34 PHE A O 1
ATOM 270 N N . LEU A 1 35 ? 30.609 25.109 -5.254 1 40.19 35 LEU A N 1
ATOM 271 C CA . LEU A 1 35 ? 30.578 23.672 -5.512 1 40.19 35 LEU A CA 1
ATOM 272 C C . LEU A 1 35 ? 31.844 23 -5 1 40.19 35 LEU A C 1
ATOM 274 O O . LEU A 1 35 ? 31.797 21.875 -4.504 1 40.19 35 LEU A O 1
ATOM 278 N N . ASN A 1 36 ? 33.031 23.516 -5.238 1 39 36 ASN A N 1
ATOM 279 C CA . ASN A 1 36 ? 34.281 22.984 -4.691 1 39 36 ASN A CA 1
ATOM 280 C C . ASN A 1 36 ? 34.375 23.203 -3.184 1 39 36 ASN A C 1
ATOM 282 O O . ASN A 1 36 ? 34.906 22.375 -2.459 1 39 36 ASN A O 1
ATOM 286 N N . THR A 1 37 ? 34.094 24.453 -2.691 1 34.31 37 THR A N 1
ATOM 287 C CA . THR A 1 37 ? 34.125 24.734 -1.261 1 34.31 37 THR A CA 1
ATOM 288 C C . THR A 1 37 ? 32.875 24.25 -0.583 1 34.31 37 THR A C 1
ATOM 290 O O . THR A 1 37 ? 32.812 24.109 0.64 1 34.31 37 THR A O 1
ATOM 293 N N . ALA A 1 38 ? 31.75 24.328 -1.192 1 34.78 38 ALA A N 1
ATOM 294 C CA . ALA A 1 38 ? 30.562 23.656 -0.661 1 34.78 38 ALA A CA 1
ATOM 295 C C . ALA A 1 38 ? 30.875 22.203 -0.309 1 34.78 38 ALA A C 1
ATOM 297 O O . ALA A 1 38 ? 30 21.484 0.162 1 34.78 38 ALA A O 1
ATOM 298 N N . ARG A 1 39 ? 32.031 21.734 -0.714 1 34.56 39 ARG A N 1
ATOM 299 C CA . ARG A 1 39 ? 32.688 20.641 -0.035 1 34.56 39 ARG A CA 1
ATOM 300 C C . ARG A 1 39 ? 32.812 20.906 1.462 1 34.56 39 ARG A C 1
ATOM 302 O O . ARG A 1 39 ? 33.531 20.188 2.174 1 34.56 39 ARG A O 1
ATOM 309 N N . ALA A 1 40 ? 32.469 22.156 1.912 1 30.66 40 ALA A N 1
ATOM 310 C CA . ALA A 1 40 ? 32.562 22.734 3.25 1 30.66 40 ALA A CA 1
ATOM 311 C C . ALA A 1 40 ? 31.547 22.078 4.191 1 30.66 40 ALA A C 1
ATOM 313 O O . ALA A 1 40 ? 31.016 22.719 5.098 1 30.66 40 ALA A O 1
ATOM 314 N N . GLY A 1 41 ? 30.844 21.188 3.865 1 33.19 41 GLY A N 1
ATOM 315 C CA . GLY A 1 41 ? 30.25 20.438 4.961 1 33.19 41 GLY A CA 1
ATOM 316 C C . GLY A 1 41 ? 31.141 20.359 6.188 1 33.19 41 GLY A C 1
ATOM 317 O O . GLY A 1 41 ? 30.828 19.656 7.145 1 33.19 41 GLY A O 1
ATOM 318 N N . SER A 1 42 ? 32.344 20.812 6.113 1 32.53 42 SER A N 1
ATOM 319 C CA . SER A 1 42 ? 33.312 20.844 7.199 1 32.53 42 SER A CA 1
ATOM 320 C C . SER A 1 42 ? 32.906 21.812 8.305 1 32.53 42 SER A C 1
ATOM 322 O O . SER A 1 42 ? 33.469 21.812 9.391 1 32.53 42 SER A O 1
ATOM 324 N N . ALA A 1 43 ? 32.094 22.781 7.914 1 33 43 ALA A N 1
ATOM 325 C CA . ALA A 1 43 ? 31.828 23.797 8.945 1 33 43 ALA A CA 1
ATOM 326 C C . ALA A 1 43 ? 31.078 23.172 10.125 1 33 43 ALA A C 1
ATOM 328 O O . ALA A 1 43 ? 31.234 23.625 11.266 1 33 43 ALA A O 1
ATOM 329 N N . HIS A 1 44 ? 30.125 22.391 9.844 1 35.59 44 HIS A N 1
ATOM 330 C CA . HIS A 1 44 ? 29.438 21.75 10.961 1 35.59 44 HIS A CA 1
ATOM 331 C C . HIS A 1 44 ? 30.406 20.875 11.758 1 35.59 44 HIS A C 1
ATOM 333 O O . HIS A 1 44 ? 30.094 20.469 12.883 1 35.59 44 HIS A O 1
ATOM 339 N N . LYS A 1 45 ? 31.344 20.328 11.086 1 38.56 45 LYS A N 1
ATOM 340 C CA . LYS A 1 45 ? 32.406 19.562 11.75 1 38.56 45 LYS A CA 1
ATOM 341 C C . LYS A 1 45 ? 33.25 20.469 12.664 1 38.56 45 LYS A C 1
ATOM 343 O O . LYS A 1 45 ? 33.719 20.031 13.719 1 38.56 45 LYS A O 1
ATOM 348 N N . ASP A 1 46 ? 33.562 21.609 12.102 1 36.5 46 ASP A N 1
ATOM 349 C CA . ASP A 1 46 ? 34.406 22.516 12.898 1 36.5 46 ASP A CA 1
ATOM 350 C C . ASP A 1 46 ? 33.594 23.109 14.055 1 36.5 46 ASP A C 1
ATOM 352 O O . ASP A 1 46 ? 34.125 23.906 14.836 1 36.5 46 ASP A O 1
ATOM 356 N N . ALA A 1 47 ? 32.281 23.203 13.891 1 39.53 47 ALA A N 1
ATOM 357 C CA . ALA A 1 47 ? 31.609 23.641 15.117 1 39.53 47 ALA A CA 1
ATOM 358 C C . ALA A 1 47 ? 31.844 22.641 16.25 1 39.53 47 ALA A C 1
ATOM 360 O O . ALA A 1 47 ? 30.969 21.797 16.531 1 39.53 47 ALA A O 1
ATOM 361 N N . ASP A 1 48 ? 32.781 21.906 16.266 1 43.09 48 ASP A N 1
ATOM 362 C CA . ASP A 1 48 ? 33.219 21.391 17.547 1 43.09 48 ASP A CA 1
ATOM 363 C C . ASP A 1 48 ? 32.875 22.344 18.688 1 43.09 48 ASP A C 1
ATOM 365 O O . ASP A 1 48 ? 33.562 23.328 18.906 1 43.09 48 ASP A O 1
ATOM 369 N N . MET A 1 49 ? 31.594 22.469 18.688 1 49.94 49 MET A N 1
ATOM 370 C CA . MET A 1 49 ? 31.125 23.312 19.781 1 49.94 49 MET A CA 1
ATOM 371 C C . MET A 1 49 ? 31.875 23 21.062 1 49.94 49 MET A C 1
ATOM 373 O O . MET A 1 49 ? 31.875 21.859 21.531 1 49.94 49 MET A O 1
ATOM 377 N N . SER A 1 50 ? 32.875 23.766 21.281 1 56.22 50 SER A N 1
ATOM 378 C CA . SER A 1 50 ? 33.5 23.703 22.594 1 56.22 50 SER A CA 1
ATOM 379 C C . SER A 1 50 ? 32.438 23.562 23.703 1 56.22 50 SER A C 1
ATOM 381 O O . SER A 1 50 ? 31.266 23.891 23.5 1 56.22 50 SER A O 1
ATOM 383 N N . VAL A 1 51 ? 32.625 22.719 24.609 1 65.44 51 VAL A N 1
ATOM 384 C CA . VAL A 1 51 ? 31.781 22.547 25.766 1 65.44 51 VAL A CA 1
ATOM 385 C C . VAL A 1 51 ? 31.203 23.891 26.203 1 65.44 51 VAL A C 1
ATOM 387 O O . VAL A 1 51 ? 30.016 24 26.531 1 65.44 51 VAL A O 1
ATOM 390 N N . ASN A 1 52 ? 32.062 24.844 26.016 1 66.31 52 ASN A N 1
ATOM 391 C CA . ASN A 1 52 ? 31.609 26.156 26.469 1 66.31 52 ASN A CA 1
ATOM 392 C C . ASN A 1 52 ? 30.594 26.766 25.516 1 66.31 52 ASN A C 1
ATOM 394 O O . ASN A 1 52 ? 29.609 27.375 25.969 1 66.31 52 ASN A O 1
ATOM 398 N N . SER A 1 53 ? 30.797 26.453 24.297 1 69.88 53 SER A N 1
ATOM 399 C CA . SER A 1 53 ? 29.844 26.984 23.328 1 69.88 53 SER A CA 1
ATOM 400 C C . SER A 1 53 ? 28.5 26.281 23.422 1 69.88 53 SER A C 1
ATOM 402 O O . SER A 1 53 ? 27.453 26.906 23.25 1 69.88 53 SER A O 1
ATOM 404 N N . PHE A 1 54 ? 28.562 25.078 23.844 1 76 54 PHE A N 1
ATOM 405 C CA . PHE A 1 54 ? 27.359 24.297 23.984 1 76 54 PHE A CA 1
ATOM 406 C C . PHE A 1 54 ? 26.531 24.781 25.172 1 76 54 PHE A C 1
ATOM 408 O O . PHE A 1 54 ? 25.328 25.062 25.031 1 76 54 PHE A O 1
ATOM 415 N N . PHE A 1 55 ? 27.109 25 26.203 1 78.5 55 PHE A N 1
ATOM 416 C CA . PHE A 1 55 ? 26.391 25.422 27.391 1 78.5 55 PHE A CA 1
ATOM 417 C C . PHE A 1 55 ? 25.969 26.875 27.281 1 78.5 55 PHE A C 1
ATOM 419 O O . PHE A 1 55 ? 24.906 27.25 27.797 1 78.5 55 PHE A O 1
ATOM 426 N N . LEU A 1 56 ? 26.719 27.641 26.578 1 75.88 56 LEU A N 1
ATOM 427 C CA . LEU A 1 56 ? 26.312 29.016 26.344 1 75.88 56 LEU A CA 1
ATOM 428 C C . LEU A 1 56 ? 25.109 29.094 25.406 1 75.88 56 LEU A C 1
ATOM 430 O O . LEU A 1 56 ? 24.234 29.938 25.594 1 75.88 56 LEU A O 1
ATOM 434 N N . GLY A 1 57 ? 25.125 28.219 24.484 1 76.44 57 GLY A N 1
ATOM 435 C CA . GLY A 1 57 ? 23.984 28.156 23.609 1 76.44 57 GLY A CA 1
ATOM 436 C C . GLY A 1 57 ? 22.703 27.75 24.312 1 76.44 57 GLY A C 1
ATOM 437 O O . GLY A 1 57 ? 21.656 28.359 24.094 1 76.44 57 GLY A O 1
ATOM 438 N N . ILE A 1 58 ? 22.844 26.797 25.203 1 82.19 58 ILE A N 1
ATOM 439 C CA . ILE A 1 58 ? 21.688 26.344 25.984 1 82.19 58 ILE A CA 1
ATOM 440 C C . ILE A 1 58 ? 21.25 27.469 26.938 1 82.19 58 ILE A C 1
ATOM 442 O O . ILE A 1 58 ? 20.062 27.703 27.125 1 82.19 58 ILE A O 1
ATOM 446 N N . GLY A 1 59 ? 22.281 28.109 27.406 1 84.56 59 GLY A N 1
ATOM 447 C CA . GLY A 1 59 ? 21.969 29.219 28.297 1 84.56 59 GLY A CA 1
ATOM 448 C C . GLY A 1 59 ? 21.266 30.359 27.609 1 84.56 59 GLY A C 1
ATOM 449 O O . GLY A 1 59 ? 20.312 30.922 28.141 1 84.56 59 GLY A O 1
ATOM 450 N N . ALA A 1 60 ? 21.672 30.625 26.453 1 82.88 60 ALA A N 1
ATOM 451 C CA . ALA A 1 60 ? 21.031 31.703 25.688 1 82.88 60 ALA A CA 1
ATOM 452 C C . ALA A 1 60 ? 19.609 31.328 25.312 1 82.88 60 ALA A C 1
ATOM 454 O O . ALA A 1 60 ? 18.703 32.156 25.359 1 82.88 60 ALA A O 1
ATOM 455 N N . SER A 1 61 ? 19.406 30.094 24.969 1 86.69 61 SER A N 1
ATOM 456 C CA . SER A 1 61 ? 18.078 29.641 24.609 1 86.69 61 SER A CA 1
ATOM 457 C C . SER A 1 61 ? 17.141 29.609 25.812 1 86.69 61 SER A C 1
ATOM 459 O O . SER A 1 61 ? 15.977 29.984 25.719 1 86.69 61 SER A O 1
ATOM 461 N N . ALA A 1 62 ? 17.656 29.188 26.859 1 90.94 62 ALA A N 1
ATOM 462 C CA . ALA A 1 62 ? 16.875 29.172 28.094 1 90.94 62 ALA A CA 1
ATOM 463 C C . ALA A 1 62 ? 16.562 30.594 28.547 1 90.94 62 ALA A C 1
ATOM 465 O O . ALA A 1 62 ? 15.469 30.875 29.031 1 90.94 62 ALA A O 1
ATOM 466 N N . GLY A 1 63 ? 17.609 31.453 28.359 1 88.75 63 GLY A N 1
ATOM 467 C CA . GLY A 1 63 ? 17.375 32.844 28.688 1 88.75 63 GLY A CA 1
ATOM 468 C C . GLY A 1 63 ? 16.297 33.5 27.828 1 88.75 63 GLY A C 1
ATOM 469 O O . GLY A 1 63 ? 15.445 34.219 28.344 1 88.75 63 GLY A O 1
ATOM 470 N N . TYR A 1 64 ? 16.328 33.188 26.609 1 86.94 64 TYR A N 1
ATOM 471 C CA . TYR A 1 64 ? 15.312 33.688 25.688 1 86.94 64 TYR A CA 1
ATOM 472 C C . TYR A 1 64 ? 13.93 33.156 26.062 1 86.94 64 TYR A C 1
ATOM 474 O O . TYR A 1 64 ? 12.945 33.875 26.016 1 86.94 64 TYR A O 1
ATOM 482 N N . PHE A 1 65 ? 13.852 31.922 26.453 1 92.12 65 PHE A N 1
ATOM 483 C CA . PHE A 1 65 ? 12.594 31.312 26.859 1 92.12 65 PHE A CA 1
ATOM 484 C C . PHE A 1 65 ? 12.078 31.969 28.141 1 92.12 65 PHE A C 1
ATOM 486 O O . PHE A 1 65 ? 10.891 32.281 28.25 1 92.12 65 PHE A O 1
ATOM 493 N N . LEU A 1 66 ? 12.945 32.188 29.047 1 91.31 66 LEU A N 1
ATOM 494 C CA . LEU A 1 66 ? 12.547 32.844 30.297 1 91.31 66 LEU A CA 1
ATOM 495 C C . LEU A 1 66 ? 12.102 34.281 30.062 1 91.31 66 LEU A C 1
ATOM 497 O O . LEU A 1 66 ? 11.18 34.75 30.734 1 91.31 66 LEU A O 1
ATOM 501 N N . PHE A 1 67 ? 12.719 34.844 29.125 1 90.56 67 PHE A N 1
ATOM 502 C CA . PHE A 1 67 ? 12.305 36.188 28.766 1 90.56 67 PHE A CA 1
ATOM 503 C C . PHE A 1 67 ? 10.898 36.188 28.172 1 90.56 67 PHE A C 1
ATOM 505 O O . PHE A 1 67 ? 10.078 37.062 28.5 1 90.56 67 PHE A O 1
ATOM 512 N N . GLN A 1 68 ? 10.641 35.281 27.391 1 91.19 68 GLN A N 1
ATOM 513 C CA . GLN A 1 68 ? 9.312 35.156 26.781 1 91.19 68 GLN A CA 1
ATOM 514 C C . GLN A 1 68 ? 8.258 34.844 27.844 1 91.19 68 GLN A C 1
ATOM 516 O O . GLN A 1 68 ? 7.148 35.375 27.797 1 91.19 68 GLN A O 1
ATOM 521 N N . LEU A 1 69 ? 8.633 34.031 28.703 1 89.56 69 LEU A N 1
ATOM 522 C CA . LEU A 1 69 ? 7.707 33.688 29.781 1 89.56 69 LEU A CA 1
ATOM 523 C C . LEU A 1 69 ? 7.402 34.875 30.656 1 89.56 69 LEU A C 1
ATOM 525 O O . LEU A 1 69 ? 6.266 35.062 31.094 1 89.56 69 LEU A O 1
ATOM 529 N N . PHE A 1 70 ? 8.406 35.688 30.828 1 88.38 70 PHE A N 1
ATOM 530 C CA . PHE A 1 70 ? 8.234 36.875 31.641 1 88.38 70 PHE A CA 1
ATOM 531 C C . PHE A 1 70 ? 7.383 37.906 30.906 1 88.38 70 PHE A C 1
ATOM 533 O O . PHE A 1 70 ? 6.48 38.5 31.484 1 88.38 70 PHE A O 1
ATOM 540 N N . ALA A 1 71 ? 7.648 38.062 29.672 1 87.94 71 ALA A N 1
ATOM 541 C CA . ALA A 1 71 ? 6.859 38.969 28.859 1 87.94 71 ALA A CA 1
ATOM 542 C C . ALA A 1 71 ? 5.406 38.531 28.766 1 87.94 71 ALA A C 1
ATOM 544 O O . ALA A 1 71 ? 4.488 39.344 28.844 1 87.94 71 ALA A O 1
ATOM 545 N N . PHE A 1 72 ? 5.195 37.312 28.672 1 90.19 72 PHE A N 1
ATOM 546 C CA . PHE A 1 72 ? 3.854 36.75 28.609 1 90.19 72 PHE A CA 1
ATOM 547 C C . PHE A 1 72 ? 3.113 36.969 29.922 1 90.19 72 PHE A C 1
ATOM 549 O O . PHE A 1 72 ? 1.934 37.344 29.922 1 90.19 72 PHE A O 1
ATOM 556 N N . SER A 1 73 ? 3.77 36.812 31 1 85.81 73 SER A N 1
ATOM 557 C CA . SER A 1 73 ? 3.131 37 32.281 1 85.81 73 SER A CA 1
ATOM 558 C C . SER A 1 73 ? 2.666 38.438 32.5 1 85.81 73 SER A C 1
ATOM 560 O O . SER A 1 73 ? 1.628 38.688 33.094 1 85.81 73 SER A O 1
ATOM 562 N N . LEU A 1 74 ? 3.355 39.344 31.844 1 84.44 74 LEU A N 1
ATOM 563 C CA . LEU A 1 74 ? 2.982 40.75 31.938 1 84.44 74 LEU A CA 1
ATOM 564 C C . LEU A 1 74 ? 1.872 41.062 30.938 1 84.44 74 LEU A C 1
ATOM 566 O O . LEU A 1 74 ? 0.918 41.781 31.281 1 84.44 74 LEU A O 1
ATOM 570 N N . LEU A 1 75 ? 2.025 40.531 29.812 1 87 75 LEU A N 1
ATOM 571 C CA . LEU A 1 75 ? 1.091 40.875 28.734 1 87 75 LEU A CA 1
ATOM 572 C C . LEU A 1 75 ? -0.247 40.156 28.953 1 87 75 LEU A C 1
ATOM 574 O O . LEU A 1 75 ? -1.274 40.625 28.438 1 87 75 LEU A O 1
ATOM 578 N N . ARG A 1 76 ? -0.27 39.062 29.531 1 85.44 76 ARG A N 1
ATOM 579 C CA . ARG A 1 76 ? -1.485 38.281 29.781 1 85.44 76 ARG A CA 1
ATOM 580 C C . ARG A 1 76 ? -2.537 39.125 30.5 1 85.44 76 ARG A C 1
ATOM 582 O O . ARG A 1 76 ? -3.734 39 30.234 1 85.44 76 ARG A O 1
ATOM 589 N N . ARG A 1 77 ? -2.127 40.062 31.109 1 73.5 77 ARG A N 1
ATOM 590 C CA . ARG A 1 77 ? -3.041 40.906 31.875 1 73.5 77 ARG A CA 1
ATOM 591 C C . ARG A 1 77 ? -3.492 42.125 31.047 1 73.5 77 ARG A C 1
ATOM 593 O O . ARG A 1 77 ? -4.641 42.562 31.156 1 73.5 77 ARG A O 1
ATOM 600 N N . ILE A 1 78 ? -2.58 42.5 30.297 1 77.5 78 ILE A N 1
ATOM 601 C CA . ILE A 1 78 ? -2.865 43.719 29.516 1 77.5 78 ILE A CA 1
ATOM 602 C C . ILE A 1 78 ? -3.711 43.344 28.297 1 77.5 78 ILE A C 1
ATOM 604 O O . ILE A 1 78 ? -4.703 44 28 1 77.5 78 ILE A O 1
ATOM 608 N N . ALA A 1 79 ? -3.32 42.344 27.703 1 82.12 79 ALA A N 1
ATOM 609 C CA . ALA A 1 79 ? -4.027 41.875 26.5 1 82.12 79 ALA A CA 1
ATOM 610 C C . ALA A 1 79 ? -4.816 40.594 26.766 1 82.12 79 ALA A C 1
ATOM 612 O O . ALA A 1 79 ? -4.551 39.562 26.172 1 82.12 79 ALA A O 1
ATOM 613 N N . SER A 1 80 ? -5.828 40.688 27.516 1 78.5 80 SER A N 1
ATOM 614 C CA . SER A 1 80 ? -6.613 39.531 27.922 1 78.5 80 SER A CA 1
ATOM 615 C C . SER A 1 80 ? -7.453 39 26.766 1 78.5 80 SER A C 1
ATOM 617 O O . SER A 1 80 ? -7.82 37.812 26.766 1 78.5 80 SER A O 1
ATOM 619 N N . ASN A 1 81 ? -7.645 39.781 25.781 1 77.44 81 ASN A N 1
ATOM 620 C CA . ASN A 1 81 ? -8.438 39.344 24.641 1 77.44 81 ASN A CA 1
ATOM 621 C C . ASN A 1 81 ? -7.688 38.312 23.797 1 77.44 81 ASN A C 1
ATOM 623 O O . ASN A 1 81 ? -8.305 37.5 23.141 1 77.44 81 ASN A O 1
ATOM 627 N N . ILE A 1 82 ? -6.398 38.469 23.906 1 84.06 82 ILE A N 1
ATOM 628 C CA . ILE A 1 82 ? -5.605 37.531 23.078 1 84.06 82 ILE A CA 1
ATOM 629 C C . ILE A 1 82 ? -5.207 36.312 23.906 1 84.06 82 ILE A C 1
ATOM 631 O O . ILE A 1 82 ? -5.363 35.188 23.453 1 84.06 82 ILE A O 1
ATOM 635 N N . TYR A 1 83 ? -4.742 36.562 25.125 1 85.94 83 TYR A N 1
ATOM 636 C CA . TYR A 1 83 ? -4.121 35.5 25.891 1 85.94 83 TYR A CA 1
ATOM 637 C C . TYR A 1 83 ? -5.156 34.781 26.75 1 85.94 83 TYR A C 1
ATOM 639 O O . TYR A 1 83 ? -4.902 33.656 27.234 1 85.94 83 TYR A O 1
ATOM 647 N N . GLN A 1 84 ? -6.32 35.312 27.031 1 84.31 84 GLN A N 1
ATOM 648 C CA . GLN A 1 84 ? -7.402 34.688 27.766 1 84.31 84 GLN A CA 1
ATOM 649 C C . GLN A 1 84 ? -8.75 34.938 27.109 1 84.31 84 GLN A C 1
ATOM 651 O O . GLN A 1 84 ? -9.711 35.344 27.766 1 84.31 84 GLN A O 1
ATOM 656 N N . SER A 1 85 ? -8.789 34.594 25.984 1 81.38 85 SER A N 1
ATOM 657 C CA . SER A 1 85 ? -10.008 34.844 25.203 1 81.38 85 SER A CA 1
ATOM 658 C C . SER A 1 85 ? -11.172 34 25.719 1 81.38 85 SER A C 1
ATOM 660 O O . SER A 1 85 ? -12.305 34.5 25.781 1 81.38 85 SER A O 1
ATOM 662 N N . ASN A 1 86 ? -10.906 32.781 26.156 1 82.25 86 ASN A N 1
ATOM 663 C CA . ASN A 1 86 ? -11.977 31.922 26.641 1 82.25 86 ASN A CA 1
ATOM 664 C C . ASN A 1 86 ? -12.547 32.406 27.969 1 82.25 86 ASN A C 1
ATOM 666 O O . ASN A 1 86 ? -13.75 32.312 28.219 1 82.25 86 ASN A O 1
ATOM 670 N N . SER A 1 87 ? -11.648 32.906 28.703 1 76.38 87 SER A N 1
ATOM 671 C CA . SER A 1 87 ? -12.125 33.438 29.969 1 76.38 87 SER A CA 1
ATOM 672 C C . SER A 1 87 ? -12.961 34.688 29.766 1 76.38 87 SER A C 1
ATOM 674 O O . SER A 1 87 ? -13.953 34.906 30.469 1 76.38 87 SER A O 1
ATOM 676 N N . VAL A 1 88 ? -12.594 35.406 28.781 1 76.19 88 VAL A N 1
ATOM 677 C CA . VAL A 1 88 ? -13.344 36.625 28.469 1 76.19 88 VAL A CA 1
ATOM 678 C C . VAL A 1 88 ? -14.703 36.25 27.875 1 76.19 88 VAL A C 1
ATOM 680 O O . VAL A 1 88 ? -15.727 36.844 28.219 1 76.19 88 VAL A O 1
ATOM 683 N N . LEU A 1 89 ? -14.727 35.25 27.062 1 76.88 89 LEU A N 1
ATOM 684 C CA . LEU A 1 89 ? -15.969 34.781 26.438 1 76.88 89 LEU A CA 1
ATOM 685 C C . LEU A 1 89 ? -16.906 34.219 27.484 1 76.88 89 LEU A C 1
ATOM 687 O O . LEU A 1 89 ? -18.125 34.438 27.422 1 76.88 89 LEU A O 1
ATOM 691 N N . ARG A 1 90 ? -16.344 33.406 28.375 1 74 90 ARG A N 1
ATOM 692 C CA . ARG A 1 90 ? -17.172 32.812 29.422 1 74 90 ARG A CA 1
ATOM 693 C C . ARG A 1 90 ? -17.75 33.906 30.328 1 74 90 ARG A C 1
ATOM 695 O O . ARG A 1 90 ? -18.875 33.781 30.812 1 74 90 ARG A O 1
ATOM 702 N N . ARG A 1 91 ? -16.969 34.875 30.531 1 63.62 91 ARG A N 1
ATOM 703 C CA . ARG A 1 91 ? -17.438 36 31.328 1 63.62 91 ARG A CA 1
ATOM 704 C C . ARG A 1 91 ? -18.625 36.719 30.656 1 63.62 91 ARG A C 1
ATOM 706 O O . ARG A 1 91 ? -19.562 37.125 31.328 1 63.62 91 ARG A O 1
ATOM 713 N N . TYR A 1 92 ? -18.359 36.688 29.359 1 61.47 92 TYR A N 1
ATOM 714 C CA . TYR A 1 92 ? -19.453 37.25 28.578 1 61.47 92 TYR A CA 1
ATOM 715 C C . TYR A 1 92 ? -20.703 36.406 28.641 1 61.47 92 TYR A C 1
ATOM 717 O O . TYR A 1 92 ? -21.812 36.906 28.703 1 61.47 92 TYR A O 1
ATOM 725 N N . GLU A 1 93 ? -20.438 35 28.688 1 60.34 93 GLU A N 1
ATOM 726 C CA . GLU A 1 93 ? -21.562 34.062 28.719 1 60.34 93 GLU A CA 1
ATOM 727 C C . GLU A 1 93 ? -22.219 34.031 30.094 1 60.34 93 GLU A C 1
ATOM 729 O O . GLU A 1 93 ? -23.438 33.969 30.219 1 60.34 93 GLU A O 1
ATOM 734 N N . ASN A 1 94 ? -21.406 33.719 31.266 1 52.66 94 ASN A N 1
ATOM 735 C CA . ASN A 1 94 ? -22 33.562 32.594 1 52.66 94 ASN A CA 1
ATOM 736 C C . ASN A 1 94 ? -22.297 34.906 33.219 1 52.66 94 ASN A C 1
ATOM 738 O O . ASN A 1 94 ? -22.812 34.969 34.344 1 52.66 94 ASN A O 1
ATOM 742 N N . ASN A 1 95 ? -22.781 35.969 32.719 1 43.88 95 ASN A N 1
ATOM 743 C CA . ASN A 1 95 ? -23.188 37.281 33.25 1 43.88 95 ASN A CA 1
ATOM 744 C C . ASN A 1 95 ? -22.312 37.688 34.438 1 43.88 95 ASN A C 1
ATOM 746 O O . ASN A 1 95 ? -22.719 38.531 35.25 1 43.88 95 ASN A O 1
ATOM 750 N N . SER A 1 96 ? -21.578 36.938 35.094 1 38.19 96 SER A N 1
ATOM 751 C CA . SER A 1 96 ? -20.969 37.375 36.344 1 38.19 96 SER A CA 1
ATOM 752 C C . SER A 1 96 ? -19.906 38.438 36.094 1 38.19 96 SER A C 1
ATOM 754 O O . SER A 1 96 ? -19.047 38.281 35.219 1 38.19 96 SER A O 1
ATOM 756 N N . THR A 1 97 ? -20.25 39.75 36.188 1 34.72 97 THR A N 1
ATOM 757 C CA . THR A 1 97 ? -19.359 40.875 36.344 1 34.72 97 THR A CA 1
ATOM 758 C C . THR A 1 97 ? -18.047 40.469 37 1 34.72 97 THR A C 1
ATOM 760 O O . THR A 1 97 ? -17.984 40.312 38.219 1 34.72 97 THR A O 1
ATOM 763 N N . LEU A 1 98 ? -17.422 39.5 36.75 1 34.44 98 LEU A N 1
ATOM 764 C CA . LEU A 1 98 ? -16.172 39.438 37.5 1 34.44 98 LEU A CA 1
ATOM 765 C C . LEU A 1 98 ? -15.484 40.781 37.562 1 34.44 98 LEU A C 1
ATOM 767 O O . LEU A 1 98 ? -15.211 41.406 36.531 1 34.44 98 LEU A O 1
ATOM 771 N N . ASP A 1 99 ? -15.844 41.594 38.531 1 30.64 99 ASP A N 1
ATOM 772 C CA . ASP A 1 99 ? -15.203 42.812 39.031 1 30.64 99 ASP A CA 1
ATOM 773 C C . ASP A 1 99 ? -13.688 42.75 38.844 1 30.64 99 ASP A C 1
ATOM 775 O O . ASP A 1 99 ? -12.992 42.094 39.625 1 30.64 99 ASP A O 1
ATOM 779 N N . PHE A 1 100 ? -13.148 42.594 37.844 1 33.38 100 PHE A N 1
ATOM 780 C CA . PHE A 1 100 ? -11.719 42.812 37.719 1 33.38 100 PHE A CA 1
ATOM 781 C C . PHE A 1 100 ? -11.266 43.969 38.594 1 33.38 100 PHE A C 1
ATOM 783 O O . PHE A 1 100 ? -10.07 44.25 38.688 1 33.38 100 PHE A O 1
ATOM 790 N N . SER A 1 101 ? -12.141 44.969 38.781 1 32.12 101 SER A N 1
ATOM 791 C CA . SER A 1 101 ? -11.68 46.156 39.469 1 32.12 101 SER A CA 1
ATOM 792 C C . SER A 1 101 ? -11.125 45.844 40.844 1 32.12 101 SER A C 1
ATOM 794 O O . SER A 1 101 ? -10.148 46.438 41.312 1 32.12 101 SER A O 1
ATOM 796 N N . ASN A 1 102 ? -11.93 45.312 41.844 1 32.69 102 ASN A N 1
ATOM 797 C CA . ASN A 1 102 ? -11.617 45.562 43.25 1 32.69 102 ASN A CA 1
ATOM 798 C C . ASN A 1 102 ? -10.492 44.656 43.75 1 32.69 102 ASN A C 1
ATOM 800 O O . ASN A 1 102 ? -10.07 44.75 44.906 1 32.69 102 ASN A O 1
ATOM 804 N N . ARG A 1 103 ? -10.492 43.312 43.5 1 35.09 103 ARG A N 1
ATOM 805 C CA . ARG A 1 103 ? -9.438 42.688 44.312 1 35.09 103 ARG A CA 1
ATOM 806 C C . ARG A 1 103 ? -8.07 42.844 43.656 1 35.09 103 ARG A C 1
ATOM 808 O O . ARG A 1 103 ? -7.875 42.469 42.5 1 35.09 103 ARG A O 1
ATOM 815 N N . ASN A 1 104 ? -7.328 43.906 44 1 33.94 104 ASN A N 1
ATOM 816 C CA . ASN A 1 104 ? -5.895 44.094 43.812 1 33.94 104 ASN A CA 1
ATOM 817 C C . ASN A 1 104 ? -5.121 42.781 43.969 1 33.94 104 ASN A C 1
ATOM 819 O O . ASN A 1 104 ? -4.797 42.406 45.094 1 33.94 104 ASN A O 1
ATOM 823 N N . PRO A 1 105 ? -5.348 41.75 43.219 1 38.59 105 PRO A N 1
ATOM 824 C CA . PRO A 1 105 ? -4.504 40.594 43.562 1 38.59 105 PRO A CA 1
ATOM 825 C C . PRO A 1 105 ? -3.053 41 43.844 1 38.59 105 PRO A C 1
ATOM 827 O O . PRO A 1 105 ? -2.572 42 43.281 1 38.59 105 PRO A O 1
ATOM 830 N N . SER A 1 106 ? -2.498 40.688 45 1 37.72 106 SER A N 1
ATOM 831 C CA . SER A 1 106 ? -1.099 40.969 45.312 1 37.72 106 SER A CA 1
ATOM 832 C C . SER A 1 106 ? -0.193 40.656 44.125 1 37.72 106 SER A C 1
ATOM 834 O O . SER A 1 106 ? -0.567 39.875 43.25 1 37.72 106 SER A O 1
ATOM 836 N N . ILE A 1 107 ? 0.907 41.344 43.875 1 39.41 107 ILE A N 1
ATOM 837 C CA . ILE A 1 107 ? 1.915 41.25 42.812 1 39.41 107 ILE A CA 1
ATOM 838 C C . ILE A 1 107 ? 2.223 39.812 42.531 1 39.41 107 ILE A C 1
ATOM 840 O O . ILE A 1 107 ? 2.348 39.406 41.375 1 39.41 107 ILE A O 1
ATOM 844 N N . TRP A 1 108 ? 2.49 39.094 43.656 1 42.16 108 TRP A N 1
ATOM 845 C CA . TRP A 1 108 ? 2.912 37.688 43.531 1 42.16 108 TRP A CA 1
ATOM 846 C C . TRP A 1 108 ? 1.78 36.844 42.969 1 42.16 108 TRP A C 1
ATOM 848 O O . TRP A 1 108 ? 2.01 35.938 42.156 1 42.16 108 TRP A O 1
ATOM 858 N N . GLU A 1 109 ? 0.626 36.938 43.438 1 47.56 109 GLU A N 1
ATOM 859 C CA . GLU A 1 109 ? -0.512 36.156 42.969 1 47.56 109 GLU A CA 1
ATOM 860 C C . GLU A 1 109 ? -0.79 36.438 41.5 1 47.56 109 GLU A C 1
ATOM 862 O O . GLU A 1 109 ? -1.335 35.594 40.781 1 47.56 109 GLU A O 1
ATOM 867 N N . ARG A 1 110 ? -0.392 37.656 41.188 1 46.53 110 ARG A N 1
ATOM 868 C CA . ARG A 1 110 ? -0.506 38.188 39.812 1 46.53 110 ARG A CA 1
ATOM 869 C C . ARG A 1 110 ? 0.399 37.406 38.875 1 46.53 110 ARG A C 1
ATOM 871 O O . ARG A 1 110 ? 0.031 37.188 37.719 1 46.53 110 ARG A O 1
ATOM 878 N N . PHE A 1 111 ? 1.61 37.281 39.312 1 47.38 111 PHE A N 1
ATOM 879 C CA . PHE A 1 111 ? 2.641 36.594 38.562 1 47.38 111 PHE A CA 1
ATOM 880 C C . PHE A 1 111 ? 2.412 35.062 38.625 1 47.38 111 PHE A C 1
ATOM 882 O O . PHE A 1 111 ? 2.734 34.344 37.656 1 47.38 111 PHE A O 1
ATOM 889 N N . THR A 1 112 ? 2.25 34.375 39.812 1 51.78 112 THR A N 1
ATOM 890 C CA . THR A 1 112 ? 2.082 32.938 40.031 1 51.78 112 THR A CA 1
ATOM 891 C C . THR A 1 112 ? 0.641 32.5 39.75 1 51.78 112 THR A C 1
ATOM 893 O O . THR A 1 112 ? -0.227 32.656 40.594 1 51.78 112 THR A O 1
ATOM 896 N N . SER A 1 113 ? 0.061 32.906 38.688 1 55.12 113 SER A N 1
ATOM 897 C CA . SER A 1 113 ? -1.292 32.906 38.156 1 55.12 113 SER A CA 1
ATOM 898 C C . SER A 1 113 ? -1.933 31.531 38.312 1 55.12 113 SER A C 1
ATOM 900 O O . SER A 1 113 ? -1.234 30.516 38.344 1 55.12 113 SER A O 1
ATOM 902 N N . LYS A 1 114 ? -3.096 31.453 38.906 1 63.59 114 LYS A N 1
ATOM 903 C CA . LYS A 1 114 ? -4.023 30.344 39.062 1 63.59 114 LYS A CA 1
ATOM 904 C C . LYS A 1 114 ? -4.055 29.469 37.844 1 63.59 114 LYS A C 1
ATOM 906 O O . LYS A 1 114 ? -4.516 28.328 37.875 1 63.59 114 LYS A O 1
ATOM 911 N N . TYR A 1 115 ? -3.307 30.016 36.812 1 77.38 115 TYR A N 1
ATOM 912 C CA . TYR A 1 115 ? -3.465 29.203 35.594 1 77.38 115 TYR A CA 1
ATOM 913 C C . TYR A 1 115 ? -2.436 28.078 35.562 1 77.38 115 TYR A C 1
ATOM 915 O O . TYR A 1 115 ? -2.684 27.031 34.969 1 77.38 115 TYR A O 1
ATOM 923 N N . VAL A 1 116 ? -1.258 28.234 36.312 1 79.44 116 VAL A N 1
ATOM 924 C CA . VAL A 1 116 ? -0.179 27.25 36.219 1 79.44 116 VAL A CA 1
ATOM 925 C C . VAL A 1 116 ? -0.609 25.938 36.875 1 79.44 116 VAL A C 1
ATOM 927 O O . VAL A 1 116 ? -0.538 24.875 36.25 1 79.44 116 VAL A O 1
ATOM 930 N N . PRO A 1 117 ? -1.107 26 38.125 1 80.94 117 PRO A N 1
ATOM 931 C CA . PRO A 1 117 ? -1.525 24.734 38.719 1 80.94 117 PRO A CA 1
ATOM 932 C C . PRO A 1 117 ? -2.689 24.094 37.969 1 80.94 117 PRO A C 1
ATOM 934 O O . PRO A 1 117 ? -2.789 22.859 37.906 1 80.94 117 PRO A O 1
ATOM 937 N N . ARG A 1 118 ? -3.479 24.797 37.344 1 81.69 118 ARG A N 1
ATOM 938 C CA . ARG A 1 118 ? -4.598 24.25 36.594 1 81.69 118 ARG A CA 1
ATOM 939 C C . ARG A 1 118 ? -4.102 23.484 35.344 1 81.69 118 ARG A C 1
ATOM 941 O O . ARG A 1 118 ? -4.633 22.438 35 1 81.69 118 ARG A O 1
ATOM 948 N N . ILE A 1 119 ? -3.148 24.062 34.812 1 85.62 119 ILE A N 1
ATOM 949 C CA . ILE A 1 119 ? -2.609 23.453 33.625 1 85.62 119 ILE A CA 1
ATOM 950 C C . ILE A 1 119 ? -1.96 22.109 33.969 1 85.62 119 ILE A C 1
ATOM 952 O O . ILE A 1 119 ? -2.09 21.141 33.188 1 85.62 119 ILE A O 1
ATOM 956 N N . PHE A 1 120 ? -1.331 22.016 35.062 1 87.31 120 PHE A N 1
ATOM 957 C CA . PHE A 1 120 ? -0.613 20.812 35.438 1 87.31 120 PHE A CA 1
ATOM 958 C C . PHE A 1 120 ? -1.573 19.75 35.969 1 87.31 120 PHE A C 1
ATOM 960 O O . PHE A 1 120 ? -1.331 18.547 35.812 1 87.31 120 PHE A O 1
ATOM 967 N N . LYS A 1 121 ? -2.756 20.094 36.438 1 84.5 121 LYS A N 1
ATOM 968 C CA . LYS A 1 121 ? -3.664 19.156 37.094 1 84.5 121 LYS A CA 1
ATOM 969 C C . LYS A 1 121 ? -4.727 18.656 36.125 1 84.5 121 LYS A C 1
ATOM 971 O O . LYS A 1 121 ? -5.262 17.562 36.281 1 84.5 121 LYS A O 1
ATOM 976 N N . GLU A 1 122 ? -5.008 19.375 35.156 1 85.69 122 GLU A N 1
ATOM 977 C CA . GLU A 1 122 ? -6.082 19 34.219 1 85.69 122 GLU A CA 1
ATOM 978 C C . GLU A 1 122 ? -5.727 17.75 33.438 1 85.69 122 GLU A C 1
ATOM 980 O O . GLU A 1 122 ? -4.625 17.641 32.875 1 85.69 122 GLU A O 1
ATOM 985 N N . SER A 1 123 ? -6.684 16.797 33.5 1 86.88 123 SER A N 1
ATOM 986 C CA . SER A 1 123 ? -6.457 15.531 32.781 1 86.88 123 SER A CA 1
ATOM 987 C C . SER A 1 123 ? -6.613 15.719 31.281 1 86.88 123 SER A C 1
ATOM 989 O O . SER A 1 123 ? -7.332 16.609 30.828 1 86.88 123 SER A O 1
ATOM 991 N N . ILE A 1 124 ? -5.949 14.922 30.547 1 88.19 124 ILE A N 1
ATOM 992 C CA . ILE A 1 124 ? -5.891 15 29.094 1 88.19 124 ILE A CA 1
ATOM 993 C C . ILE A 1 124 ? -7.258 14.648 28.5 1 88.19 124 ILE A C 1
ATOM 995 O O . ILE A 1 124 ? -7.637 15.172 27.453 1 88.19 124 ILE A O 1
ATOM 999 N N . ASP A 1 125 ? -8.07 13.883 29.078 1 85.06 125 ASP A N 1
ATOM 1000 C CA . ASP A 1 125 ? -9.344 13.391 28.547 1 85.06 125 ASP A CA 1
ATOM 1001 C C . ASP A 1 125 ? -10.359 14.523 28.438 1 85.06 125 ASP A C 1
ATOM 1003 O O . ASP A 1 125 ? -11.234 14.5 27.562 1 85.06 125 ASP A O 1
ATOM 1007 N N . ASN A 1 126 ? -10.133 15.547 29.203 1 84.38 126 ASN A N 1
ATOM 1008 C CA . ASN A 1 126 ? -11.062 16.672 29.188 1 84.38 126 ASN A CA 1
ATOM 1009 C C . ASN A 1 126 ? -10.82 17.578 27.984 1 84.38 126 ASN A C 1
ATOM 1011 O O . ASN A 1 126 ? -11.688 18.375 27.625 1 84.38 126 ASN A O 1
ATOM 1015 N N . TYR A 1 127 ? -9.703 17.406 27.453 1 87 127 TYR A N 1
ATOM 1016 C CA . TYR A 1 127 ? -9.352 18.266 26.328 1 87 127 TYR A CA 1
ATOM 1017 C C . TYR A 1 127 ? -9.992 17.781 25.031 1 87 127 TYR A C 1
ATOM 1019 O O . TYR A 1 127 ? -10.07 18.531 24.062 1 87 127 TYR A O 1
ATOM 1027 N N . GLU A 1 128 ? -10.531 16.562 24.938 1 85.94 128 GLU A N 1
ATOM 1028 C CA . GLU A 1 128 ? -11.109 16 23.734 1 85.94 128 GLU A CA 1
ATOM 1029 C C . GLU A 1 128 ? -12.344 16.781 23.281 1 85.94 128 GLU A C 1
ATOM 1031 O O . GLU A 1 128 ? -12.508 17.078 22.094 1 85.94 128 GLU A O 1
ATOM 1036 N N . ALA A 1 129 ? -13.109 17.188 24.188 1 80 129 ALA A N 1
ATOM 1037 C CA . ALA A 1 129 ? -14.352 17.891 23.875 1 80 129 ALA A CA 1
ATOM 1038 C C . ALA A 1 129 ? -14.086 19.328 23.453 1 80 129 ALA A C 1
ATOM 1040 O O . ALA A 1 129 ? -14.875 19.922 22.719 1 80 129 ALA A O 1
ATOM 1041 N N . ILE A 1 130 ? -12.883 19.812 23.828 1 80.88 130 ILE A N 1
ATOM 1042 C CA . ILE A 1 130 ? -12.594 21.219 23.594 1 80.88 130 ILE A CA 1
ATOM 1043 C C . ILE A 1 130 ? -11.891 21.375 22.25 1 80.88 130 ILE A C 1
ATOM 1045 O O . ILE A 1 130 ? -12.258 22.25 21.453 1 80.88 130 ILE A O 1
ATOM 1049 N N . VAL A 1 131 ? -10.945 20.641 22.016 1 86.62 131 VAL A N 1
ATOM 1050 C CA . VAL A 1 131 ? -10.031 20.906 20.906 1 86.62 131 VAL A CA 1
ATOM 1051 C C . VAL A 1 131 ? -10.406 20.062 19.703 1 86.62 131 VAL A C 1
ATOM 1053 O O . VAL A 1 131 ? -10.062 20.406 18.562 1 86.62 131 VAL A O 1
ATOM 1056 N N . GLY A 1 132 ? -11.164 19.062 19.781 1 87.38 132 GLY A N 1
ATOM 1057 C CA . GLY A 1 132 ? -11.406 18.125 18.703 1 87.38 132 GLY A CA 1
ATOM 1058 C C . GLY A 1 132 ? -10.508 16.906 18.75 1 87.38 132 GLY A C 1
ATOM 1059 O O . GLY A 1 132 ? -9.594 16.844 19.578 1 87.38 132 GLY A O 1
ATOM 1060 N N . LEU A 1 133 ? -10.664 16.031 17.875 1 90.69 133 LEU A N 1
ATOM 1061 C CA . LEU A 1 133 ? -9.93 14.766 17.953 1 90.69 133 LEU A CA 1
ATOM 1062 C C . LEU A 1 133 ? -8.5 14.938 17.469 1 90.69 133 LEU A C 1
ATOM 1064 O O . LEU A 1 133 ? -7.574 14.328 18.016 1 90.69 133 LEU A O 1
ATOM 1068 N N . ASP A 1 134 ? -8.25 15.773 16.453 1 93 134 ASP A N 1
ATOM 1069 C CA . ASP A 1 134 ? -6.891 15.984 15.961 1 93 134 ASP A CA 1
ATOM 1070 C C . ASP A 1 134 ? -6.016 16.641 17.031 1 93 134 ASP A C 1
ATOM 1072 O O . ASP A 1 134 ? -4.863 16.234 17.219 1 93 134 ASP A O 1
ATOM 1076 N N . GLY A 1 135 ? -6.602 17.688 17.719 1 93.25 135 GLY A N 1
ATOM 1077 C CA . GLY A 1 135 ? -5.859 18.344 18.797 1 93.25 135 GLY A CA 1
ATOM 1078 C C . GLY A 1 135 ? -5.629 17.438 19.984 1 93.25 135 GLY A C 1
ATOM 1079 O O . GLY A 1 135 ? -4.535 17.438 20.562 1 93.25 135 GLY A O 1
ATOM 1080 N N . PHE A 1 136 ? -6.574 16.656 20.297 1 93.81 136 PHE A N 1
ATOM 1081 C CA . PHE A 1 136 ? -6.465 15.742 21.422 1 93.81 136 PHE A CA 1
ATOM 1082 C C . PHE A 1 136 ? -5.406 14.68 21.156 1 93.81 136 PHE A C 1
ATOM 1084 O O . PHE A 1 136 ? -4.59 14.375 22.016 1 93.81 136 PHE A O 1
ATOM 1091 N N . LEU A 1 137 ? -5.469 14.156 19.969 1 95.81 137 LEU A N 1
ATOM 1092 C CA . LEU A 1 137 ? -4.512 13.109 19.641 1 95.81 137 LEU A CA 1
ATOM 1093 C C . LEU A 1 137 ? -3.104 13.672 19.5 1 95.81 137 LEU A C 1
ATOM 1095 O O . LEU A 1 137 ? -2.121 12.977 19.766 1 95.81 137 LEU A O 1
ATOM 1099 N N . PHE A 1 138 ? -3.006 14.914 19.172 1 96.25 138 PHE A N 1
ATOM 1100 C CA . PHE A 1 138 ? -1.687 15.539 19.156 1 96.25 138 PHE A CA 1
ATOM 1101 C C . PHE A 1 138 ? -1.121 15.641 20.562 1 96.25 138 PHE A C 1
ATOM 1103 O O . PHE A 1 138 ? 0.057 15.359 20.797 1 96.25 138 PHE A O 1
ATOM 1110 N N . MET A 1 139 ? -1.923 16 21.5 1 95.69 139 MET A N 1
ATOM 1111 C CA . MET A 1 139 ? -1.492 16.062 22.891 1 95.69 139 MET A CA 1
ATOM 1112 C C . MET A 1 139 ? -1.097 14.672 23.391 1 95.69 139 MET A C 1
ATOM 1114 O O . MET A 1 139 ? -0.098 14.523 24.109 1 95.69 139 MET A O 1
ATOM 1118 N N . ARG A 1 140 ? -1.849 13.75 23.031 1 96.06 140 ARG A N 1
ATOM 1119 C CA . ARG A 1 140 ? -1.513 12.383 23.406 1 96.06 140 ARG A CA 1
ATOM 1120 C C . ARG A 1 140 ? -0.203 11.945 22.766 1 96.06 140 ARG A C 1
ATOM 1122 O O . ARG A 1 140 ? 0.599 11.25 23.391 1 96.06 140 ARG A O 1
ATOM 1129 N N . PHE A 1 141 ? -0.028 12.312 21.547 1 97.38 141 PHE A N 1
ATOM 1130 C CA . PHE A 1 141 ? 1.208 12 20.844 1 97.38 141 PHE A CA 1
ATOM 1131 C C . PHE A 1 141 ? 2.418 12.523 21.609 1 97.38 141 PHE A C 1
ATOM 1133 O O . PHE A 1 141 ? 3.385 11.789 21.828 1 97.38 141 PHE A O 1
ATOM 1140 N N . LEU A 1 142 ? 2.344 13.781 22.016 1 97.75 142 LEU A N 1
ATOM 1141 C CA . LEU A 1 142 ? 3.434 14.383 22.781 1 97.75 142 LEU A CA 1
ATOM 1142 C C . LEU A 1 142 ? 3.627 13.672 24.109 1 97.75 142 LEU A C 1
ATOM 1144 O O . LEU A 1 142 ? 4.754 13.344 24.5 1 97.75 142 LEU A O 1
ATOM 1148 N N . LYS A 1 143 ? 2.553 13.406 24.766 1 96.81 143 LYS A N 1
ATOM 1149 C CA . LYS A 1 143 ? 2.619 12.758 26.062 1 96.81 143 LYS A CA 1
ATOM 1150 C C . LYS A 1 143 ? 3.232 11.367 25.953 1 96.81 143 LYS A C 1
ATOM 1152 O O . LYS A 1 143 ? 4.055 10.977 26.781 1 96.81 143 LYS A O 1
ATOM 1157 N N . LYS A 1 144 ? 2.84 10.648 24.953 1 97.06 144 LYS A N 1
ATOM 1158 C CA . LYS A 1 144 ? 3.338 9.281 24.797 1 97.06 144 LYS A CA 1
ATOM 1159 C C . LYS A 1 144 ? 4.801 9.281 24.359 1 97.06 144 LYS A C 1
ATOM 1161 O O . LYS A 1 144 ? 5.562 8.391 24.734 1 97.06 144 LYS A O 1
ATOM 1166 N N . LEU A 1 145 ? 5.211 10.281 23.531 1 97.81 145 LEU A N 1
ATOM 1167 C CA . LEU A 1 145 ? 6.625 10.406 23.203 1 97.81 145 LEU A CA 1
ATOM 1168 C C . LEU A 1 145 ? 7.449 10.719 24.453 1 97.81 145 LEU A C 1
ATOM 1170 O O . LEU A 1 145 ? 8.539 10.172 24.641 1 97.81 145 LEU A O 1
ATOM 1174 N N . ILE A 1 146 ? 6.914 11.617 25.359 1 97.69 146 ILE A N 1
ATOM 1175 C CA . ILE A 1 146 ? 7.578 11.938 26.609 1 97.69 146 ILE A CA 1
ATOM 1176 C C . ILE A 1 146 ? 7.734 10.672 27.453 1 97.69 146 ILE A C 1
ATOM 1178 O O . ILE A 1 146 ? 8.805 10.422 28.016 1 97.69 146 ILE A O 1
ATOM 1182 N N . LEU A 1 147 ? 6.727 9.875 27.469 1 96.94 147 LEU A N 1
ATOM 1183 C CA . LEU A 1 147 ? 6.766 8.633 28.234 1 96.94 147 LEU A CA 1
ATOM 1184 C C . LEU A 1 147 ? 7.797 7.672 27.656 1 96.94 147 LEU A C 1
ATOM 1186 O O . LEU A 1 147 ? 8.578 7.078 28.406 1 96.94 147 LEU A O 1
ATOM 1190 N N . LEU A 1 148 ? 7.785 7.539 26.328 1 96.75 148 LEU A N 1
ATOM 1191 C CA . LEU A 1 148 ? 8.719 6.633 25.672 1 96.75 148 LEU A CA 1
ATOM 1192 C C . LEU A 1 148 ? 10.156 7.051 25.938 1 96.75 148 LEU A C 1
ATOM 1194 O O . LEU A 1 148 ? 10.984 6.23 26.328 1 96.75 148 LEU A O 1
ATOM 1198 N N . PHE A 1 149 ? 10.477 8.32 25.766 1 97.56 149 PHE A N 1
ATOM 1199 C CA . PHE A 1 149 ? 11.844 8.797 25.906 1 97.56 149 PHE A CA 1
ATOM 1200 C C . PHE A 1 149 ? 12.25 8.844 27.375 1 97.56 149 PHE A C 1
ATOM 1202 O O . PHE A 1 149 ? 13.43 8.688 27.703 1 97.56 149 PHE A O 1
ATOM 1209 N N . SER A 1 150 ? 11.281 9.055 28.297 1 97.38 150 SER A N 1
ATOM 1210 C CA . SER A 1 150 ? 11.586 8.984 29.734 1 97.38 150 SER A CA 1
ATOM 1211 C C . SER A 1 150 ? 11.961 7.562 30.141 1 97.38 150 SER A C 1
ATOM 1213 O O . SER A 1 150 ? 12.938 7.355 30.859 1 97.38 150 SER A O 1
ATOM 1215 N N . LEU A 1 151 ? 11.266 6.559 29.641 1 95.81 151 LEU A N 1
ATOM 1216 C CA . LEU A 1 151 ? 11.547 5.16 29.922 1 95.81 151 LEU A CA 1
ATOM 1217 C C . LEU A 1 151 ? 12.891 4.738 29.344 1 95.81 151 LEU A C 1
ATOM 1219 O O . LEU A 1 151 ? 13.664 4.027 29.984 1 95.81 151 LEU A O 1
ATOM 1223 N N . LEU A 1 152 ? 13.148 5.227 28.125 1 96.06 152 LEU A N 1
ATOM 1224 C CA . LEU A 1 152 ? 14.422 4.895 27.484 1 96.06 152 LEU A CA 1
ATOM 1225 C C . LEU A 1 152 ? 15.586 5.586 28.188 1 96.06 152 LEU A C 1
ATOM 1227 O O . LEU A 1 152 ? 16.672 5.012 28.328 1 96.06 152 LEU A O 1
ATOM 1231 N N . SER A 1 153 ? 15.344 6.848 28.594 1 96.12 153 SER A N 1
ATOM 1232 C CA . SER A 1 153 ? 16.375 7.59 29.312 1 96.12 153 SER A CA 1
ATOM 1233 C C . SER A 1 153 ? 16.766 6.891 30.609 1 96.12 153 SER A C 1
ATOM 1235 O O . SER A 1 153 ? 17.953 6.758 30.922 1 96.12 153 SER A O 1
ATOM 1237 N N . LEU A 1 154 ? 15.875 6.332 31.344 1 94.88 154 LEU A N 1
ATOM 1238 C CA . LEU A 1 154 ? 16.125 5.664 32.625 1 94.88 154 LEU A CA 1
ATOM 1239 C C . LEU A 1 154 ? 16.844 4.34 32.406 1 94.88 154 LEU A C 1
ATOM 1241 O O . LEU A 1 154 ? 17.625 3.912 33.25 1 94.88 154 LEU A O 1
ATOM 1245 N N . GLY A 1 155 ? 16.672 3.688 31.312 1 93.31 155 GLY A N 1
ATOM 1246 C CA . GLY A 1 155 ? 17.266 2.391 31.047 1 93.31 155 GLY A CA 1
ATOM 1247 C C . GLY A 1 155 ? 18.625 2.488 30.359 1 93.31 155 GLY A C 1
ATOM 1248 O O . GLY A 1 155 ? 19.547 1.752 30.688 1 93.31 155 GLY A O 1
ATOM 1249 N N . ILE A 1 156 ? 18.812 3.457 29.453 1 94.62 156 ILE A N 1
ATOM 1250 C CA . ILE A 1 156 ? 19.953 3.465 28.562 1 94.62 156 ILE A CA 1
ATOM 1251 C C . ILE A 1 156 ? 21.031 4.414 29.094 1 94.62 156 ILE A C 1
ATOM 1253 O O . ILE A 1 156 ? 22.219 4.086 29.094 1 94.62 156 ILE A O 1
ATOM 1257 N N . VAL A 1 157 ? 20.734 5.586 29.641 1 93.56 157 VAL A N 1
ATOM 1258 C CA . VAL A 1 157 ? 21.656 6.652 30 1 93.56 157 VAL A CA 1
ATOM 1259 C C . VAL A 1 157 ? 22.578 6.172 31.125 1 93.56 157 VAL A C 1
ATOM 1261 O O . VAL A 1 157 ? 23.797 6.324 31.031 1 93.56 157 VAL A O 1
ATOM 1264 N N . PRO A 1 158 ? 22.141 5.449 32.156 1 93.25 158 PRO A N 1
ATOM 1265 C CA . PRO A 1 158 ? 23.031 5.035 33.25 1 93.25 158 PRO A CA 1
ATOM 1266 C C . PRO A 1 158 ? 24 3.938 32.812 1 93.25 158 PRO A C 1
ATOM 1268 O O . PRO A 1 158 ? 25.031 3.727 33.469 1 93.25 158 PRO A O 1
ATOM 1271 N N . VAL A 1 159 ? 23.75 3.289 31.703 1 93.31 159 VAL A N 1
ATOM 1272 C CA . VAL A 1 159 ? 24.594 2.174 31.281 1 93.31 159 VAL A CA 1
ATOM 1273 C C . VAL A 1 159 ? 25.547 2.625 30.172 1 93.31 159 VAL A C 1
ATOM 1275 O O . VAL A 1 159 ? 26.766 2.432 30.266 1 93.31 159 VAL A O 1
ATOM 1278 N N . LEU A 1 160 ? 25.047 3.309 29.188 1 92.12 160 LEU A N 1
ATOM 1279 C CA . LEU A 1 160 ? 25.859 3.582 28 1 92.12 160 LEU A CA 1
ATOM 1280 C C . LEU A 1 160 ? 26.781 4.77 28.234 1 92.12 160 LEU A C 1
ATOM 1282 O O . LEU A 1 160 ? 27.891 4.805 27.688 1 92.12 160 LEU A O 1
ATOM 1286 N N . ILE A 1 161 ? 26.406 5.781 28.969 1 89.56 161 ILE A N 1
ATOM 1287 C CA . ILE A 1 161 ? 27.25 6.953 29.156 1 89.56 161 ILE A CA 1
ATOM 1288 C C . ILE A 1 161 ? 28.516 6.566 29.922 1 89.56 161 ILE A C 1
ATOM 1290 O O . ILE A 1 161 ? 29.625 6.879 29.5 1 89.56 161 ILE A O 1
ATOM 1294 N N . PRO A 1 162 ? 28.422 5.762 31.031 1 89.5 162 PRO A N 1
ATOM 1295 C CA . PRO A 1 162 ? 29.641 5.312 31.688 1 89.5 162 PRO A CA 1
ATOM 1296 C C . PRO A 1 162 ? 30.484 4.379 30.812 1 89.5 162 PRO A C 1
ATOM 1298 O O . PRO A 1 162 ? 31.703 4.391 30.891 1 89.5 162 PRO A O 1
ATOM 1301 N N . LEU A 1 163 ? 29.828 3.65 30 1 88.75 163 LEU A N 1
ATOM 1302 C CA . LEU A 1 163 ? 30.547 2.762 29.094 1 88.75 163 LEU A CA 1
ATOM 1303 C C . LEU A 1 163 ? 31.359 3.559 28.094 1 88.75 163 LEU A C 1
ATOM 1305 O O . LEU A 1 163 ? 32.5 3.184 27.766 1 88.75 163 LEU A O 1
ATOM 1309 N N . HIS A 1 164 ? 30.828 4.656 27.578 1 87.19 164 HIS A N 1
ATOM 1310 C CA . HIS A 1 164 ? 31.547 5.496 26.625 1 87.19 164 HIS A CA 1
ATOM 1311 C C . HIS A 1 164 ? 32.75 6.191 27.297 1 87.19 164 HIS A C 1
ATOM 1313 O O . HIS A 1 164 ? 33.812 6.32 26.703 1 87.19 164 HIS A O 1
ATOM 1319 N N . LEU A 1 165 ? 32.562 6.57 28.547 1 83.31 165 LEU A N 1
ATOM 1320 C CA . LEU A 1 165 ? 33.594 7.305 29.266 1 83.31 165 LEU A CA 1
ATOM 1321 C C . LEU A 1 165 ? 34.781 6.398 29.609 1 83.31 165 LEU A C 1
ATOM 1323 O O . LEU A 1 165 ? 35.938 6.836 29.594 1 83.31 165 LEU A O 1
ATOM 1327 N N . THR A 1 166 ? 34.531 5.109 29.766 1 81.5 166 THR A N 1
ATOM 1328 C CA . THR A 1 166 ? 35.562 4.191 30.219 1 81.5 166 THR A CA 1
ATOM 1329 C C . THR A 1 166 ? 36.219 3.498 29.016 1 81.5 166 THR A C 1
ATOM 1331 O O . THR A 1 166 ? 37.25 2.814 29.172 1 81.5 166 THR A O 1
ATOM 1334 N N . SER A 1 167 ? 35.656 3.617 27.922 1 77 167 SER A N 1
ATOM 1335 C CA . SER A 1 167 ? 36.188 2.869 26.781 1 77 167 SER A CA 1
ATOM 1336 C C . SER A 1 167 ? 37.188 3.691 25.984 1 77 167 SER A C 1
ATOM 1338 O O . SER A 1 167 ? 37.562 3.318 24.875 1 77 167 SER A O 1
ATOM 1340 N N . SER A 1 168 ? 37.625 4.852 26.484 1 72.94 168 SER A N 1
ATOM 1341 C CA . SER A 1 168 ? 38.625 5.684 25.812 1 72.94 168 SER A CA 1
ATOM 1342 C C . SER A 1 168 ? 40.031 5.172 26.062 1 72.94 168 SER A C 1
ATOM 1344 O O . SER A 1 168 ? 40.312 4.59 27.109 1 72.94 168 SER A O 1
ATOM 1346 N N . ASP A 1 169 ? 40.906 4.762 25.031 1 59.81 169 ASP A N 1
ATOM 1347 C CA . ASP A 1 169 ? 42.312 4.441 25.25 1 59.81 169 ASP A CA 1
ATOM 1348 C C . ASP A 1 169 ? 43.125 5.688 25.625 1 59.81 169 ASP A C 1
ATOM 1350 O O . ASP A 1 169 ? 43.094 6.695 24.922 1 59.81 169 ASP A O 1
ATOM 1354 N N . ASN A 1 170 ? 43.312 6.074 26.828 1 49.16 170 ASN A N 1
ATOM 1355 C CA . ASN A 1 170 ? 44.094 7.16 27.391 1 49.16 170 ASN A CA 1
ATOM 1356 C C . ASN A 1 170 ? 45.406 7.336 26.625 1 49.16 170 ASN A C 1
ATOM 1358 O O . ASN A 1 170 ? 46.25 8.156 27 1 49.16 170 ASN A O 1
ATOM 1362 N N . ASN A 1 171 ? 46.094 6.477 25.859 1 44.66 171 ASN A N 1
ATOM 1363 C CA . ASN A 1 171 ? 47.406 6.797 25.328 1 44.66 171 ASN A CA 1
ATOM 1364 C C . ASN A 1 171 ? 47.312 7.812 24.188 1 44.66 171 ASN A C 1
ATOM 1366 O O . ASN A 1 171 ? 46.562 7.609 23.234 1 44.66 171 ASN A O 1
ATOM 1370 N N . LYS A 1 172 ? 47.844 9.102 24.438 1 44.47 172 LYS A N 1
ATOM 1371 C CA . LYS A 1 172 ? 47.969 10.328 23.656 1 44.47 172 LYS A CA 1
ATOM 1372 C C . LYS A 1 172 ? 48.188 10.016 22.172 1 44.47 172 LYS A C 1
ATOM 1374 O O . LYS A 1 172 ? 47.875 10.828 21.312 1 44.47 172 LYS A O 1
ATOM 1379 N N . ASN A 1 173 ? 49.156 9.203 21.703 1 37.06 173 ASN A N 1
ATOM 1380 C CA . ASN A 1 173 ? 49.75 9.031 20.375 1 37.06 173 ASN A CA 1
ATOM 1381 C C . ASN A 1 173 ? 48.906 8.102 19.5 1 37.06 173 ASN A C 1
ATOM 1383 O O . ASN A 1 173 ? 49.375 7.625 18.469 1 37.06 173 ASN A O 1
ATOM 1387 N N . ASP A 1 174 ? 48 7.402 19.891 1 36.91 174 ASP A N 1
ATOM 1388 C CA . ASP A 1 174 ? 47.625 6.188 19.172 1 36.91 174 ASP A CA 1
ATOM 1389 C C . ASP A 1 174 ? 46.656 6.5 18.047 1 36.91 174 ASP A C 1
ATOM 1391 O O . ASP A 1 174 ? 45.594 7.078 18.281 1 36.91 174 ASP A O 1
ATOM 1395 N N . LEU A 1 175 ? 46.969 6.555 16.781 1 38.12 175 LEU A N 1
ATOM 1396 C CA . LEU A 1 175 ? 46.438 6.523 15.406 1 38.12 175 LEU A CA 1
ATOM 1397 C C . LEU A 1 175 ? 45.188 5.656 15.312 1 38.12 175 LEU A C 1
ATOM 1399 O O . LEU A 1 175 ? 44.594 5.551 14.242 1 38.12 175 LEU A O 1
ATOM 1403 N N . THR A 1 176 ? 44.719 4.859 16.297 1 39.34 176 THR A N 1
ATOM 1404 C CA . THR A 1 176 ? 43.781 3.773 16.094 1 39.34 176 THR A CA 1
ATOM 1405 C C . THR A 1 176 ? 42.344 4.266 16.266 1 39.34 176 THR A C 1
ATOM 1407 O O . THR A 1 176 ? 41.406 3.463 16.422 1 39.34 176 THR A O 1
ATOM 1410 N N . ARG A 1 177 ? 42 5.516 16.453 1 46.53 177 ARG A N 1
ATOM 1411 C CA . ARG A 1 177 ? 40.594 5.945 16.531 1 46.53 177 ARG A CA 1
ATOM 1412 C C . ARG A 1 177 ? 39.969 5.996 15.156 1 46.53 177 ARG A C 1
ATOM 1414 O O . ARG A 1 177 ? 40.562 6.531 14.211 1 46.53 177 ARG A O 1
ATOM 1421 N N . VAL A 1 178 ? 39.062 5.059 14.969 1 47.44 178 VAL A N 1
ATOM 1422 C CA . VAL A 1 178 ? 38.344 4.855 13.711 1 47.44 178 VAL A CA 1
ATOM 1423 C C . VAL A 1 178 ? 37.844 6.195 13.172 1 47.44 178 VAL A C 1
ATOM 1425 O O . VAL A 1 178 ? 37.75 6.395 11.961 1 47.44 178 VAL A O 1
ATOM 1428 N N . PHE A 1 179 ? 37.562 7.113 14.148 1 48.31 179 PHE A N 1
ATOM 1429 C CA . PHE A 1 179 ? 37.031 8.375 13.688 1 48.31 179 PHE A CA 1
ATOM 1430 C C . PHE A 1 179 ? 38.094 9.461 13.664 1 48.31 179 PHE A C 1
ATOM 1432 O O . PHE A 1 179 ? 38.812 9.633 14.641 1 48.31 179 PHE A O 1
ATOM 1439 N N . ASN A 1 180 ? 39.188 9.422 12.688 1 41.69 180 ASN A N 1
ATOM 1440 C CA . ASN A 1 180 ? 40.312 10.344 12.516 1 41.69 180 ASN A CA 1
ATOM 1441 C C . ASN A 1 180 ? 40.031 11.719 13.094 1 41.69 180 ASN A C 1
ATOM 1443 O O . ASN A 1 180 ? 39.469 12.578 12.406 1 41.69 180 ASN A O 1
ATOM 1447 N N . SER A 1 181 ? 39.625 11.852 14.234 1 39.59 181 SER A N 1
ATOM 1448 C CA . SER A 1 181 ? 39.594 13.258 14.625 1 39.59 181 SER A CA 1
ATOM 1449 C C . SER A 1 181 ? 40.969 13.891 14.594 1 39.59 181 SER A C 1
ATOM 1451 O O . SER A 1 181 ? 41.875 13.461 15.328 1 39.59 181 SER A O 1
ATOM 1453 N N . THR A 1 182 ? 41.594 14.164 13.438 1 36.22 182 THR A N 1
ATOM 1454 C CA . THR A 1 182 ? 42.781 15.008 13.359 1 36.22 182 THR A CA 1
ATOM 1455 C C . THR A 1 182 ? 42.844 15.977 14.531 1 36.22 182 THR A C 1
ATOM 1457 O O . THR A 1 182 ? 43.781 16.75 14.656 1 36.22 182 THR A O 1
ATOM 1460 N N . GLN A 1 183 ? 41.75 16.516 15.047 1 37.16 183 GLN A N 1
ATOM 1461 C CA . GLN A 1 183 ? 41.938 17.641 15.945 1 37.16 183 GLN A CA 1
ATOM 1462 C C . GLN A 1 183 ? 42.438 17.188 17.312 1 37.16 183 GLN A C 1
ATOM 1464 O O . GLN A 1 183 ? 42 16.172 17.828 1 37.16 183 GLN A O 1
ATOM 1469 N N . PRO A 1 184 ? 43.656 17.703 17.781 1 39.06 184 PRO A N 1
ATOM 1470 C CA . PRO A 1 184 ? 44.344 17.359 19.031 1 39.06 184 PRO A CA 1
ATOM 1471 C C . PRO A 1 184 ? 43.406 16.906 20.141 1 39.06 184 PRO A C 1
ATOM 1473 O O . PRO A 1 184 ? 43.625 15.867 20.75 1 39.06 184 PRO A O 1
ATOM 1476 N N . GLN A 1 185 ? 42.906 17.922 21.062 1 37.47 185 GLN A N 1
ATOM 1477 C CA . GLN A 1 185 ? 42.312 17.859 22.375 1 37.47 185 GLN A CA 1
ATOM 1478 C C . GLN A 1 185 ? 40.844 17.375 22.281 1 37.47 185 GLN A C 1
ATOM 1480 O O . GLN A 1 185 ? 40 18.078 21.75 1 37.47 185 GLN A O 1
ATOM 1485 N N . SER A 1 186 ? 40.5 16.172 22.047 1 47.06 186 SER A N 1
ATOM 1486 C CA . SER A 1 186 ? 39.188 15.539 22.078 1 47.06 186 SER A CA 1
ATOM 1487 C C . SER A 1 186 ? 38.281 16.219 23.094 1 47.06 186 SER A C 1
ATOM 1489 O O . SER A 1 186 ? 38.625 16.312 24.281 1 47.06 186 SER A O 1
ATOM 1491 N N . ASN A 1 187 ? 37.375 17.172 22.734 1 54.69 187 ASN A N 1
ATOM 1492 C CA . ASN A 1 187 ? 36.438 17.938 23.547 1 54.69 187 ASN A CA 1
ATOM 1493 C C . ASN A 1 187 ? 35.625 17.031 24.469 1 54.69 187 ASN A C 1
ATOM 1495 O O . ASN A 1 187 ? 35.344 15.883 24.109 1 54.69 187 ASN A O 1
ATOM 1499 N N . ARG A 1 188 ? 35.469 17.25 25.859 1 59.12 188 ARG A N 1
ATOM 1500 C CA . ARG A 1 188 ? 34.875 16.562 26.984 1 59.12 188 ARG A CA 1
ATOM 1501 C C . ARG A 1 188 ? 33.469 16.047 26.625 1 59.12 188 ARG A C 1
ATOM 1503 O O . ARG A 1 188 ? 33.062 14.969 27.078 1 59.12 188 ARG A O 1
ATOM 1510 N N . ILE A 1 189 ? 32.812 16.688 25.625 1 64.75 189 ILE A N 1
ATOM 1511 C CA . ILE A 1 189 ? 31.453 16.266 25.344 1 64.75 189 ILE A CA 1
ATOM 1512 C C . ILE A 1 189 ? 31.469 15.102 24.359 1 64.75 189 ILE A C 1
ATOM 1514 O O . ILE A 1 189 ? 30.594 14.234 24.406 1 64.75 189 ILE A O 1
ATOM 1518 N N . ASP A 1 190 ? 32.469 15.023 23.609 1 67.62 190 ASP A N 1
ATOM 1519 C CA . ASP A 1 190 ? 32.562 13.93 22.641 1 67.62 190 ASP A CA 1
ATOM 1520 C C . ASP A 1 190 ? 32.875 12.602 23.344 1 67.62 190 ASP A C 1
ATOM 1522 O O . ASP A 1 190 ? 32.625 11.531 22.781 1 67.62 190 ASP A O 1
ATOM 1526 N N . LYS A 1 191 ? 33.281 12.789 24.594 1 71.75 191 LYS A N 1
ATOM 1527 C CA . LYS A 1 191 ? 33.625 11.586 25.344 1 71.75 191 LYS A CA 1
ATOM 1528 C C . LYS A 1 191 ? 32.375 10.828 25.781 1 71.75 191 LYS A C 1
ATOM 1530 O O . LYS A 1 191 ? 32.438 9.641 26.109 1 71.75 191 LYS A O 1
ATOM 1535 N N . ILE A 1 192 ? 31.297 11.57 25.688 1 76.12 192 ILE A N 1
ATOM 1536 C CA . ILE A 1 192 ? 30.047 10.961 26.141 1 76.12 192 ILE A CA 1
ATOM 1537 C C . ILE A 1 192 ? 29.406 10.203 24.984 1 76.12 192 ILE A C 1
ATOM 1539 O O . ILE A 1 192 ? 28.531 9.352 25.203 1 76.12 192 ILE A O 1
ATOM 1543 N N . ASN A 1 193 ? 30.047 10.328 23.812 1 79.44 193 ASN A N 1
ATOM 1544 C CA . ASN A 1 193 ? 29.453 9.711 22.641 1 79.44 193 ASN A CA 1
ATOM 1545 C C . ASN A 1 193 ? 30.219 8.461 22.203 1 79.44 193 ASN A C 1
ATOM 1547 O O . ASN A 1 193 ? 31.281 8.164 22.75 1 79.44 193 ASN A O 1
ATOM 1551 N N . MET A 1 194 ? 29.609 7.742 21.328 1 78.38 194 MET A N 1
ATOM 1552 C CA . MET A 1 194 ? 30.156 6.473 20.859 1 78.38 194 MET A CA 1
ATOM 1553 C C . MET A 1 194 ? 31.469 6.695 20.109 1 78.38 194 MET A C 1
ATOM 1555 O O . MET A 1 194 ? 32.25 5.754 19.922 1 78.38 194 MET A O 1
ATOM 1559 N N . SER A 1 195 ? 31.688 7.945 19.719 1 72 195 SER A N 1
ATOM 1560 C CA . SER A 1 195 ? 32.938 8.227 18.984 1 72 195 SER A CA 1
ATOM 1561 C C . SER A 1 195 ? 34.156 8.031 19.875 1 72 195 SER A C 1
ATOM 1563 O O . SER A 1 195 ? 35.25 7.875 19.375 1 72 195 SER A O 1
ATOM 1565 N N . ASN A 1 196 ? 33.969 7.863 21.141 1 73 196 ASN A N 1
ATOM 1566 C CA . ASN A 1 196 ? 35.062 7.742 22.109 1 73 196 ASN A CA 1
ATOM 1567 C C . ASN A 1 196 ? 35.5 6.289 22.281 1 73 196 ASN A C 1
ATOM 1569 O O . ASN A 1 196 ? 36.531 6.012 22.906 1 73 196 ASN A O 1
ATOM 1573 N N . ILE A 1 197 ? 34.812 5.418 21.672 1 78 197 ILE A N 1
ATOM 1574 C CA . ILE A 1 197 ? 35.125 4.004 21.859 1 78 197 ILE A CA 1
ATOM 1575 C C . ILE A 1 197 ? 36.312 3.623 21.016 1 78 197 ILE A C 1
ATOM 1577 O O . ILE A 1 197 ? 36.375 3.953 19.828 1 78 197 ILE A O 1
ATOM 1581 N N . SER A 1 198 ? 37.281 3.033 21.656 1 74.69 198 SER A N 1
ATOM 1582 C CA . SER A 1 198 ? 38.5 2.594 20.984 1 74.69 198 SER A CA 1
ATOM 1583 C C . SER A 1 198 ? 38.281 1.27 20.25 1 74.69 198 SER A C 1
ATOM 1585 O O . SER A 1 198 ? 37.406 0.5 20.609 1 74.69 198 SER A O 1
ATOM 1587 N N . MET A 1 199 ? 39 1.083 19.203 1 76.69 199 MET A N 1
ATOM 1588 C CA . MET A 1 199 ? 38.938 -0.137 18.406 1 76.69 199 MET A CA 1
ATOM 1589 C C . MET A 1 199 ? 39.344 -1.354 19.234 1 76.69 199 MET A C 1
ATOM 1591 O O . MET A 1 199 ? 38.875 -2.467 18.984 1 76.69 199 MET A O 1
ATOM 1595 N N . LYS A 1 200 ? 40.156 -1.144 20.266 1 71.88 200 LYS A N 1
ATOM 1596 C CA . LYS A 1 200 ? 40.625 -2.246 21.094 1 71.88 200 LYS A CA 1
ATOM 1597 C C . LYS A 1 200 ? 39.531 -2.793 21.984 1 71.88 200 LYS A C 1
ATOM 1599 O O . LYS A 1 200 ? 39.562 -3.963 22.375 1 71.88 200 LYS A O 1
ATOM 1604 N N . LYS A 1 201 ? 38.625 -2.023 22.344 1 80.12 201 LYS A N 1
ATOM 1605 C CA . LYS A 1 201 ? 37.531 -2.447 23.188 1 80.12 201 LYS A CA 1
ATOM 1606 C C . LYS A 1 201 ? 36.219 -2.623 22.391 1 80.12 201 LYS A C 1
ATOM 1608 O O . LYS A 1 201 ? 35.156 -2.189 22.812 1 80.12 201 LYS A O 1
ATOM 1613 N N . SER A 1 202 ? 36.375 -3.191 21.219 1 81.69 202 SER A N 1
ATOM 1614 C CA . SER A 1 202 ? 35.25 -3.361 20.312 1 81.69 202 SER A CA 1
ATOM 1615 C C . SER A 1 202 ? 34.25 -4.402 20.828 1 81.69 202 SER A C 1
ATOM 1617 O O . SER A 1 202 ? 33.125 -4.461 20.375 1 81.69 202 SER A O 1
ATOM 1619 N N . ASP A 1 203 ? 34.625 -5.105 21.859 1 81.94 203 ASP A N 1
ATOM 1620 C CA . ASP A 1 203 ? 33.75 -6.125 22.422 1 81.94 203 ASP A CA 1
ATOM 1621 C C . ASP A 1 203 ? 32.594 -5.484 23.172 1 81.94 203 ASP A C 1
ATOM 1623 O O . ASP A 1 203 ? 31.531 -6.098 23.312 1 81.94 203 ASP A O 1
ATOM 1627 N N . ARG A 1 204 ? 32.844 -4.316 23.594 1 87.06 204 ARG A N 1
ATOM 1628 C CA . ARG A 1 204 ? 31.828 -3.639 24.391 1 87.06 204 ARG A CA 1
ATOM 1629 C C . ARG A 1 204 ? 30.672 -3.176 23.5 1 87.06 204 ARG A C 1
ATOM 1631 O O . ARG A 1 204 ? 29.625 -2.787 24 1 87.06 204 ARG A O 1
ATOM 1638 N N . LEU A 1 205 ? 30.844 -3.311 22.219 1 90.69 205 LEU A N 1
ATOM 1639 C CA . LEU A 1 205 ? 29.812 -2.883 21.281 1 90.69 205 LEU A CA 1
ATOM 1640 C C . LEU A 1 205 ? 28.625 -3.828 21.312 1 90.69 205 LEU A C 1
ATOM 1642 O O . LEU A 1 205 ? 27.547 -3.496 20.812 1 90.69 205 LEU A O 1
ATOM 1646 N N . VAL A 1 206 ? 28.781 -4.922 22 1 91.5 206 VAL A N 1
ATOM 1647 C CA . VAL A 1 206 ? 27.688 -5.867 22.172 1 91.5 206 VAL A CA 1
ATOM 1648 C C . VAL A 1 206 ? 26.594 -5.238 23.016 1 91.5 206 VAL A C 1
ATOM 1650 O O . VAL A 1 206 ? 25.406 -5.512 22.812 1 91.5 206 VAL A O 1
ATOM 1653 N N . CYS A 1 207 ? 26.984 -4.332 23.922 1 90.81 207 CYS A N 1
ATOM 1654 C CA . CYS A 1 207 ? 26 -3.639 24.75 1 90.81 207 CYS A CA 1
ATOM 1655 C C . CYS A 1 207 ? 25.125 -2.723 23.891 1 90.81 207 CYS A C 1
ATOM 1657 O O . CYS A 1 207 ? 23.906 -2.641 24.109 1 90.81 207 CYS A O 1
ATOM 1659 N N . HIS A 1 208 ? 25.75 -2.074 22.953 1 93 208 HIS A N 1
ATOM 1660 C CA . HIS A 1 208 ? 24.984 -1.225 22.047 1 93 208 HIS A CA 1
ATOM 1661 C C . HIS A 1 208 ? 24 -2.043 21.234 1 93 208 HIS A C 1
ATOM 1663 O O . HIS A 1 208 ? 22.875 -1.598 20.984 1 93 208 HIS A O 1
ATOM 1669 N N . PHE A 1 209 ? 24.406 -3.227 20.844 1 94.5 209 PHE A N 1
ATOM 1670 C CA . PHE A 1 209 ? 23.531 -4.105 20.078 1 94.5 209 PHE A CA 1
ATOM 1671 C C . PHE A 1 209 ? 22.344 -4.551 20.922 1 94.5 209 PHE A C 1
ATOM 1673 O O . PHE A 1 209 ? 21.203 -4.539 20.453 1 94.5 209 PHE A O 1
ATOM 1680 N N . ILE A 1 210 ? 22.547 -4.902 22.109 1 94.56 210 ILE A N 1
ATOM 1681 C CA . ILE A 1 210 ? 21.484 -5.375 23 1 94.56 210 ILE A CA 1
ATOM 1682 C C . ILE A 1 210 ? 20.5 -4.246 23.25 1 94.56 210 ILE A C 1
ATOM 1684 O O . ILE A 1 210 ? 19.281 -4.465 23.219 1 94.56 210 ILE A O 1
ATOM 1688 N N . PHE A 1 211 ? 20.969 -3.064 23.484 1 94.75 211 PHE A N 1
ATOM 1689 C CA . PHE A 1 211 ? 20.078 -1.946 23.734 1 94.75 211 PHE A CA 1
ATOM 1690 C C . PHE A 1 211 ? 19.312 -1.563 22.469 1 94.75 211 PHE A C 1
ATOM 1692 O O . PHE A 1 211 ? 18.172 -1.12 22.531 1 94.75 211 PHE A O 1
ATOM 1699 N N . ALA A 1 212 ? 19.969 -1.7 21.297 1 95.94 212 ALA A N 1
ATOM 1700 C CA . ALA A 1 212 ? 19.25 -1.466 20.047 1 95.94 212 ALA A CA 1
ATOM 1701 C C . ALA A 1 212 ? 18.078 -2.428 19.891 1 95.94 212 ALA A C 1
ATOM 1703 O O . ALA A 1 212 ? 16.984 -2.031 19.453 1 95.94 212 ALA A O 1
ATOM 1704 N N . LEU A 1 213 ? 18.281 -3.682 20.328 1 95.31 213 LEU A N 1
ATOM 1705 C CA . LEU A 1 213 ? 17.219 -4.672 20.266 1 95.31 213 LEU A CA 1
ATOM 1706 C C . LEU A 1 213 ? 16.078 -4.305 21.219 1 95.31 213 LEU A C 1
ATOM 1708 O O . LEU A 1 213 ? 14.906 -4.43 20.859 1 95.31 213 LEU A O 1
ATOM 1712 N N . ILE A 1 214 ? 16.422 -3.795 22.328 1 94.75 214 ILE A N 1
ATOM 1713 C CA . ILE A 1 214 ? 15.422 -3.404 23.312 1 94.75 214 ILE A CA 1
ATOM 1714 C C . ILE A 1 214 ? 14.617 -2.221 22.781 1 94.75 214 ILE A C 1
ATOM 1716 O O . ILE A 1 214 ? 13.391 -2.188 22.922 1 94.75 214 ILE A O 1
ATOM 1720 N N . ILE A 1 215 ? 15.266 -1.299 22.172 1 96.19 215 ILE A N 1
ATOM 1721 C CA . ILE A 1 215 ? 14.586 -0.128 21.625 1 96.19 215 ILE A CA 1
ATOM 1722 C C . ILE A 1 215 ? 13.648 -0.553 20.5 1 96.19 215 ILE A C 1
ATOM 1724 O O . ILE A 1 215 ? 12.516 -0.083 20.406 1 96.19 215 ILE A O 1
ATOM 1728 N N . ILE A 1 216 ? 14.078 -1.47 19.625 1 96.38 216 ILE A N 1
ATOM 1729 C CA . ILE A 1 216 ? 13.273 -1.928 18.484 1 96.38 216 ILE A CA 1
ATOM 1730 C C . ILE A 1 216 ? 12.031 -2.643 19 1 96.38 216 ILE A C 1
ATOM 1732 O O . ILE A 1 216 ? 10.922 -2.379 18.531 1 96.38 216 ILE A O 1
ATOM 1736 N N . VAL A 1 217 ? 12.164 -3.471 20.031 1 93.44 217 VAL A N 1
ATOM 1737 C CA . VAL A 1 217 ? 11.039 -4.227 20.578 1 93.44 217 VAL A CA 1
ATOM 1738 C C . VAL A 1 217 ? 10.094 -3.287 21.328 1 93.44 217 VAL A C 1
ATOM 1740 O O . VAL A 1 217 ? 8.875 -3.352 21.156 1 93.44 217 VAL A O 1
ATOM 1743 N N . ALA A 1 218 ? 10.641 -2.4 22.109 1 94.94 218 ALA A N 1
ATOM 1744 C CA . ALA A 1 218 ? 9.828 -1.431 22.844 1 94.94 218 ALA A CA 1
ATOM 1745 C C . ALA A 1 218 ? 9.07 -0.523 21.875 1 94.94 218 ALA A C 1
ATOM 1747 O O . ALA A 1 218 ? 7.902 -0.199 22.109 1 94.94 218 ALA A O 1
ATOM 1748 N N . PHE A 1 219 ? 9.695 -0.157 20.828 1 95.62 219 PHE A N 1
ATOM 1749 C CA . PHE A 1 219 ? 9.078 0.703 19.828 1 95.62 219 PHE A CA 1
ATOM 1750 C C . PHE A 1 219 ? 7.914 -0.008 19.141 1 95.62 219 PHE A C 1
ATOM 1752 O O . PHE A 1 219 ? 6.863 0.591 18.906 1 95.62 219 PHE A O 1
ATOM 1759 N N . GLN A 1 220 ? 8.109 -1.305 18.828 1 93.81 220 GLN A N 1
ATOM 1760 C CA . GLN A 1 220 ? 7.043 -2.055 18.172 1 93.81 220 GLN A CA 1
ATOM 1761 C C . GLN A 1 220 ? 5.824 -2.174 19.078 1 93.81 220 GLN A C 1
ATOM 1763 O O . GLN A 1 220 ? 4.688 -1.999 18.641 1 93.81 220 GLN A O 1
ATOM 1768 N N . PHE A 1 221 ? 6.02 -2.418 20.312 1 92.31 221 PHE A N 1
ATOM 1769 C CA . PHE A 1 221 ? 4.914 -2.521 21.266 1 92.31 221 PHE A CA 1
ATOM 1770 C C . PHE A 1 221 ? 4.227 -1.172 21.438 1 92.31 221 PHE A C 1
ATOM 1772 O O . PHE A 1 221 ? 3 -1.103 21.531 1 92.31 221 PHE A O 1
ATOM 1779 N N . PHE A 1 222 ? 5.07 -0.161 21.469 1 95.5 222 PHE A N 1
ATOM 1780 C CA . PHE A 1 222 ? 4.555 1.197 21.594 1 95.5 222 PHE A CA 1
ATOM 1781 C C . PHE A 1 222 ? 3.668 1.558 20.406 1 95.5 222 PHE A C 1
ATOM 1783 O O . PHE A 1 222 ? 2.564 2.078 20.594 1 95.5 222 PHE A O 1
ATOM 1790 N N . ILE A 1 223 ? 4.066 1.291 19.172 1 95.44 223 ILE A N 1
ATOM 1791 C CA . ILE A 1 223 ? 3.344 1.671 17.953 1 95.44 223 ILE A CA 1
ATOM 1792 C C . ILE A 1 223 ? 2.049 0.87 17.859 1 95.44 223 ILE A C 1
ATOM 1794 O O . ILE A 1 223 ? 0.993 1.422 17.547 1 95.44 223 ILE A O 1
ATOM 1798 N N . VAL A 1 224 ? 2.025 -0.438 18.234 1 91.06 224 VAL A N 1
ATOM 1799 C CA . VAL A 1 224 ? 0.836 -1.278 18.141 1 91.06 224 VAL A CA 1
ATOM 1800 C C . VAL A 1 224 ? -0.195 -0.838 19.172 1 91.06 224 VAL A C 1
ATOM 1802 O O . VAL A 1 224 ? -1.389 -0.752 18.875 1 91.06 224 VAL A O 1
ATOM 1805 N N . ALA A 1 225 ? 0.245 -0.482 20.328 1 93.56 225 ALA A N 1
ATOM 1806 C CA . ALA A 1 225 ? -0.667 -0.047 21.391 1 93.56 225 ALA A CA 1
ATOM 1807 C C . ALA A 1 225 ? -1.345 1.27 21.016 1 93.56 225 ALA A C 1
ATOM 1809 O O . ALA A 1 225 ? -2.559 1.417 21.188 1 93.56 225 ALA A O 1
ATOM 1810 N N . GLU A 1 226 ? -0.553 2.156 20.531 1 95.25 226 GLU A N 1
ATOM 1811 C CA . GLU A 1 226 ? -1.109 3.467 20.203 1 95.25 226 GLU A CA 1
ATOM 1812 C C . GLU A 1 226 ? -1.972 3.408 18.953 1 95.25 226 GLU A C 1
ATOM 1814 O O . GLU A 1 226 ? -2.955 4.141 18.828 1 95.25 226 GLU A O 1
ATOM 1819 N N . LEU A 1 227 ? -1.66 2.586 17.984 1 91.38 227 LEU A N 1
ATOM 1820 C CA . LEU A 1 227 ? -2.486 2.434 16.797 1 91.38 227 LEU A CA 1
ATOM 1821 C C . LEU A 1 227 ? -3.832 1.805 17.141 1 91.38 227 LEU A C 1
ATOM 1823 O O . LEU A 1 227 ? -4.863 2.203 16.594 1 91.38 227 LEU A O 1
ATOM 1827 N N . LYS A 1 228 ? -3.84 0.852 18.062 1 86.56 228 LYS A N 1
ATOM 1828 C CA . LYS A 1 228 ? -5.094 0.247 18.5 1 86.56 228 LYS A CA 1
ATOM 1829 C C . LYS A 1 228 ? -5.984 1.274 19.203 1 86.56 228 LYS A C 1
ATOM 1831 O O . LYS A 1 228 ? -7.195 1.312 18.953 1 86.56 228 LYS A O 1
ATOM 1836 N N . TYR A 1 229 ? -5.332 2.094 19.938 1 90.75 229 TYR A N 1
ATOM 1837 C CA . TYR A 1 229 ? -6.07 3.154 20.609 1 90.75 229 TYR A CA 1
ATOM 1838 C C . TYR A 1 229 ? -6.645 4.145 19.609 1 90.75 229 TYR A C 1
ATOM 1840 O O . TYR A 1 229 ? -7.816 4.52 19.688 1 90.75 229 TYR A O 1
ATOM 1848 N N . ALA A 1 230 ? -5.832 4.582 18.719 1 89.69 230 ALA A N 1
ATOM 1849 C CA . ALA A 1 230 ? -6.258 5.559 17.719 1 89.69 230 ALA A CA 1
ATOM 1850 C C . ALA A 1 230 ? -7.391 5.008 16.859 1 89.69 230 ALA A C 1
ATOM 1852 O O . ALA A 1 230 ? -8.359 5.711 16.562 1 89.69 230 ALA A O 1
ATOM 1853 N N . TYR A 1 231 ? -7.301 3.777 16.531 1 83.06 231 TYR A N 1
ATOM 1854 C CA . TYR A 1 231 ? -8.328 3.152 15.711 1 83.06 231 TYR A CA 1
ATOM 1855 C C . TYR A 1 231 ? -9.664 3.105 16.438 1 83.06 231 TYR A C 1
ATOM 1857 O O . TYR A 1 231 ? -10.711 3.395 15.859 1 83.06 231 TYR A O 1
ATOM 1865 N N . GLY A 1 232 ? -9.609 2.764 17.703 1 80.19 232 GLY A N 1
ATOM 1866 C CA . GLY A 1 232 ? -10.828 2.736 18.484 1 80.19 232 GLY A CA 1
ATOM 1867 C C . GLY A 1 232 ? -11.469 4.102 18.641 1 80.19 232 GLY A C 1
ATOM 1868 O O . GLY A 1 232 ? -12.688 4.242 18.484 1 80.19 232 GLY A O 1
ATOM 1869 N N . LYS A 1 233 ? -10.656 5.109 18.75 1 85.38 233 LYS A N 1
ATOM 1870 C CA . LYS A 1 233 ? -11.172 6.461 18.953 1 85.38 233 LYS A CA 1
ATOM 1871 C C . LYS A 1 233 ? -11.695 7.059 17.656 1 85.38 233 LYS A C 1
ATOM 1873 O O . LYS A 1 233 ? -12.711 7.758 17.641 1 85.38 233 LYS A O 1
ATOM 1878 N N . ILE A 1 234 ? -11.062 6.832 16.531 1 84.88 234 ILE A N 1
ATOM 1879 C CA . ILE A 1 234 ? -11.469 7.359 15.234 1 84.88 234 ILE A CA 1
ATOM 1880 C C . ILE A 1 234 ? -12.82 6.766 14.836 1 84.88 234 ILE A C 1
ATOM 1882 O O . ILE A 1 234 ? -13.703 7.484 14.367 1 84.88 234 ILE A O 1
ATOM 1886 N N . ASN A 1 235 ? -13.016 5.52 15.094 1 77.5 235 ASN A N 1
ATOM 1887 C CA . ASN A 1 235 ? -14.258 4.855 14.703 1 77.5 235 ASN A CA 1
ATOM 1888 C C . ASN A 1 235 ? -15.438 5.352 15.523 1 77.5 235 ASN A C 1
ATOM 1890 O O . ASN A 1 235 ? -16.547 5.473 15.008 1 77.5 235 ASN A O 1
ATOM 1894 N N . THR A 1 236 ? -15.18 5.707 16.703 1 77.81 236 THR A N 1
ATOM 1895 C CA . THR A 1 236 ? -16.266 6.168 17.562 1 77.81 236 THR A CA 1
ATOM 1896 C C . THR A 1 236 ? -16.594 7.629 17.266 1 77.81 236 THR A C 1
ATOM 1898 O O . THR A 1 236 ? -17.766 8.023 17.312 1 77.81 236 THR A O 1
ATOM 1901 N N . THR A 1 237 ? -15.586 8.398 16.859 1 80.25 237 THR A N 1
ATOM 1902 C CA . THR A 1 237 ? -15.812 9.82 16.641 1 80.25 237 THR A CA 1
ATOM 1903 C C . THR A 1 237 ? -16.453 10.062 15.281 1 80.25 237 THR A C 1
ATOM 1905 O O . THR A 1 237 ? -17.281 10.961 15.125 1 80.25 237 THR A O 1
ATOM 1908 N N . VAL A 1 238 ? -16.156 9.273 14.305 1 75.81 238 VAL A N 1
ATOM 1909 C CA . VAL A 1 238 ? -16.656 9.477 12.953 1 75.81 238 VAL A CA 1
ATOM 1910 C C . VAL A 1 238 ? -18.156 9.227 12.922 1 75.81 238 VAL A C 1
ATOM 1912 O O . VAL A 1 238 ? -18.891 9.883 12.172 1 75.81 238 VAL A O 1
ATOM 1915 N N . ILE A 1 239 ? -18.641 8.492 13.805 1 71.88 239 ILE A N 1
ATOM 1916 C CA . ILE A 1 239 ? -20.062 8.156 13.828 1 71.88 239 ILE A CA 1
ATOM 1917 C C . ILE A 1 239 ? -20.844 9.289 14.484 1 71.88 239 ILE A C 1
ATOM 1919 O O . ILE A 1 239 ? -22 9.547 14.117 1 71.88 239 ILE A O 1
ATOM 1923 N N . THR A 1 240 ? -20.188 10.039 15.344 1 72.5 240 THR A N 1
ATOM 1924 C CA . THR A 1 240 ? -20.938 11.016 16.141 1 72.5 240 THR A CA 1
ATOM 1925 C C . THR A 1 240 ? -20.797 12.414 15.539 1 72.5 240 THR A C 1
ATOM 1927 O O . THR A 1 240 ? -21.594 13.305 15.852 1 72.5 240 THR A O 1
ATOM 1930 N N . LYS A 1 241 ? -19.969 12.555 14.617 1 75.31 241 LYS A N 1
ATOM 1931 C CA . LYS A 1 241 ? -19.703 13.914 14.156 1 75.31 241 LYS A CA 1
ATOM 1932 C C . LYS A 1 241 ? -20.688 14.312 13.055 1 75.31 241 LYS A C 1
ATOM 1934 O O . LYS A 1 241 ? -21.312 13.453 12.438 1 75.31 241 LYS A O 1
ATOM 1939 N N . SER A 1 242 ? -20.688 15.57 12.914 1 73.19 242 SER A N 1
ATOM 1940 C CA . SER A 1 242 ? -21.641 16.141 11.984 1 73.19 242 SER A CA 1
ATOM 1941 C C . SER A 1 242 ? -21.203 15.953 10.539 1 73.19 242 SER A C 1
ATOM 1943 O O . SER A 1 242 ? -20.016 15.797 10.266 1 73.19 242 SER A O 1
ATOM 1945 N N . TYR A 1 243 ? -22.125 15.883 9.594 1 82.19 243 TYR A N 1
ATOM 1946 C CA . TYR A 1 243 ? -21.984 15.898 8.141 1 82.19 243 TYR A CA 1
ATOM 1947 C C . TYR A 1 243 ? -21.453 14.57 7.625 1 82.19 243 TYR A C 1
ATOM 1949 O O . TYR A 1 243 ? -21.141 14.43 6.441 1 82.19 243 TYR A O 1
ATOM 1957 N N . GLN A 1 244 ? -21.375 13.578 8.461 1 82.69 244 GLN A N 1
ATOM 1958 C CA . GLN A 1 244 ? -20.812 12.305 8.031 1 82.69 244 GLN A CA 1
ATOM 1959 C C . GLN A 1 244 ? -21.828 11.5 7.223 1 82.69 244 GLN A C 1
ATOM 1961 O O . GLN A 1 244 ? -21.484 10.5 6.594 1 82.69 244 GLN A O 1
ATOM 1966 N N . ASN A 1 245 ? -23.016 11.969 7.152 1 86.12 245 ASN A N 1
ATOM 1967 C CA . ASN A 1 245 ? -24.062 11.289 6.387 1 86.12 245 ASN A CA 1
ATOM 1968 C C . ASN A 1 245 ? -24.172 11.844 4.973 1 86.12 245 ASN A C 1
ATOM 1970 O O . ASN A 1 245 ? -25.031 11.422 4.199 1 86.12 245 ASN A O 1
ATOM 1974 N N . ILE A 1 246 ? -23.312 12.789 4.656 1 89.81 246 ILE A N 1
ATOM 1975 C CA . ILE A 1 246 ? -23.344 13.398 3.332 1 89.81 246 ILE A CA 1
ATOM 1976 C C . ILE A 1 246 ? -22.156 12.922 2.508 1 89.81 246 ILE A C 1
ATOM 1978 O O . ILE A 1 246 ? -21.016 12.977 2.963 1 89.81 246 ILE A O 1
ATOM 1982 N N . VAL A 1 247 ? -22.453 12.383 1.318 1 91.06 247 VAL A N 1
ATOM 1983 C CA . VAL A 1 247 ? -21.422 11.867 0.437 1 91.06 247 VAL A CA 1
ATOM 1984 C C . VAL A 1 247 ? -21.438 12.633 -0.885 1 91.06 247 VAL A C 1
ATOM 1986 O O . VAL A 1 247 ? -22.5 12.836 -1.477 1 91.06 247 VAL A O 1
ATOM 1989 N N . PHE A 1 248 ? -20.234 13.164 -1.281 1 92 248 PHE A N 1
ATOM 1990 C CA . PHE A 1 248 ? -20.078 13.828 -2.566 1 92 248 PHE A CA 1
ATOM 1991 C C . PHE A 1 248 ? -19.703 12.828 -3.652 1 92 248 PHE A C 1
ATOM 1993 O O . PHE A 1 248 ? -18.859 11.953 -3.434 1 92 248 PHE A O 1
ATOM 2000 N N . VAL A 1 249 ? -20.375 12.859 -4.797 1 88.81 249 VAL A N 1
ATOM 2001 C CA . VAL A 1 249 ? -20.078 11.961 -5.91 1 88.81 249 VAL A CA 1
ATOM 2002 C C . VAL A 1 249 ? -19.781 12.781 -7.164 1 88.81 249 VAL A C 1
ATOM 2004 O O . VAL A 1 249 ? -20.359 13.844 -7.383 1 88.81 249 VAL A O 1
ATOM 2007 N N . ASP A 1 250 ? -18.828 12.25 -7.902 1 86.38 250 ASP A N 1
ATOM 2008 C CA . ASP A 1 250 ? -18.391 12.906 -9.133 1 86.38 250 ASP A CA 1
ATOM 2009 C C . ASP A 1 250 ? -18.625 12 -10.344 1 86.38 250 ASP A C 1
ATOM 2011 O O . ASP A 1 250 ? -18.781 10.789 -10.195 1 86.38 250 ASP A O 1
ATOM 2015 N N . ASN A 1 251 ? -18.734 12.555 -11.586 1 84.5 251 ASN A N 1
ATOM 2016 C CA . ASN A 1 251 ? -18.875 11.867 -12.867 1 84.5 251 ASN A CA 1
ATOM 2017 C C . ASN A 1 251 ? -20.094 10.953 -12.891 1 84.5 251 ASN A C 1
ATOM 2019 O O . ASN A 1 251 ? -19.969 9.766 -13.195 1 84.5 251 ASN A O 1
ATOM 2023 N N . ILE A 1 252 ? -21.156 11.547 -12.617 1 86.69 252 ILE A N 1
ATOM 2024 C CA . ILE A 1 252 ? -22.438 10.828 -12.688 1 86.69 252 ILE A CA 1
ATOM 2025 C C . ILE A 1 252 ? -22.797 10.586 -14.148 1 86.69 252 ILE A C 1
ATOM 2027 O O . ILE A 1 252 ? -22.719 11.492 -14.984 1 86.69 252 ILE A O 1
ATOM 2031 N N . PRO A 1 253 ? -23.109 9.367 -14.438 1 83.38 253 PRO A N 1
ATOM 2032 C CA . PRO A 1 253 ? -23.5 9.094 -15.828 1 83.38 253 PRO A CA 1
ATOM 2033 C C . PRO A 1 253 ? -24.656 9.961 -16.297 1 83.38 253 PRO A C 1
ATOM 2035 O O . PRO A 1 253 ? -25.547 10.289 -15.5 1 83.38 253 PRO A O 1
ATOM 2038 N N . ALA A 1 254 ? -24.719 10.273 -17.547 1 81.44 254 ALA A N 1
ATOM 2039 C CA . ALA A 1 254 ? -25.672 11.195 -18.156 1 81.44 254 ALA A CA 1
ATOM 2040 C C . ALA A 1 254 ? -27.094 10.664 -18.031 1 81.44 254 ALA A C 1
ATOM 2042 O O . ALA A 1 254 ? -28.047 11.445 -17.906 1 81.44 254 ALA A O 1
ATOM 2043 N N . GLU A 1 255 ? -27.141 9.359 -17.875 1 79.12 255 GLU A N 1
ATOM 2044 C CA . GLU A 1 255 ? -28.469 8.75 -17.812 1 79.12 255 GLU A CA 1
ATOM 2045 C C . GLU A 1 255 ? -29.125 9.008 -16.453 1 79.12 255 GLU A C 1
ATOM 2047 O O . GLU A 1 255 ? -30.359 9.156 -16.375 1 79.12 255 GLU A O 1
ATOM 2052 N N . VAL A 1 256 ? -28.344 9.18 -15.492 1 83.44 256 VAL A N 1
ATOM 2053 C CA . VAL A 1 256 ? -28.844 9.305 -14.125 1 83.44 256 VAL A CA 1
ATOM 2054 C C . VAL A 1 256 ? -28.875 10.781 -13.727 1 83.44 256 VAL A C 1
ATOM 2056 O O . VAL A 1 256 ? -29.609 11.172 -12.812 1 83.44 256 VAL A O 1
ATOM 2059 N N . LEU A 1 257 ? -28.172 11.672 -14.5 1 81.94 257 LEU A N 1
ATOM 2060 C CA . LEU A 1 257 ? -27.969 13.07 -14.125 1 81.94 257 LEU A CA 1
ATOM 2061 C C . LEU A 1 257 ? -29.219 13.906 -14.43 1 81.94 257 LEU A C 1
ATOM 2063 O O . LEU A 1 257 ? -29.391 14.992 -13.875 1 81.94 257 LEU A O 1
ATOM 2067 N N . LYS A 1 258 ? -30.219 13.367 -15.047 1 74.12 258 LYS A N 1
ATOM 2068 C CA . LYS A 1 258 ? -31.344 14.156 -15.539 1 74.12 258 LYS A CA 1
ATOM 2069 C C . LYS A 1 258 ? -32.219 14.633 -14.383 1 74.12 258 LYS A C 1
ATOM 2071 O O . LYS A 1 258 ? -32.688 15.773 -14.375 1 74.12 258 LYS A O 1
ATOM 2076 N N . ASP A 1 259 ? -32.406 13.742 -13.406 1 79.5 259 ASP A N 1
ATOM 2077 C CA . ASP A 1 259 ? -33.281 14.062 -12.289 1 79.5 259 ASP A CA 1
ATOM 2078 C C . ASP A 1 259 ? -32.719 13.57 -10.969 1 79.5 259 ASP A C 1
ATOM 2080 O O . ASP A 1 259 ? -32.031 12.547 -10.93 1 79.5 259 ASP A O 1
ATOM 2084 N N . ASP A 1 260 ? -32.938 14.445 -9.883 1 82.56 260 ASP A N 1
ATOM 2085 C CA . ASP A 1 260 ? -32.531 14.07 -8.539 1 82.56 260 ASP A CA 1
ATOM 2086 C C . ASP A 1 260 ? -33.156 12.742 -8.125 1 82.56 260 ASP A C 1
ATOM 2088 O O . ASP A 1 260 ? -32.5 11.93 -7.441 1 82.56 260 ASP A O 1
ATOM 2092 N N . SER A 1 261 ? -34.25 12.523 -8.648 1 84.75 261 SER A N 1
ATOM 2093 C CA . SER A 1 261 ? -34.969 11.305 -8.266 1 84.75 261 SER A CA 1
ATOM 2094 C C . SER A 1 261 ? -34.312 10.07 -8.875 1 84.75 261 SER A C 1
ATOM 2096 O O . SER A 1 261 ? -34.312 9 -8.266 1 84.75 261 SER A O 1
ATOM 2098 N N . LYS A 1 262 ? -33.75 10.297 -10.016 1 86.5 262 LYS A N 1
ATOM 2099 C CA . LYS A 1 262 ? -33.125 9.156 -10.656 1 86.5 262 LYS A CA 1
ATOM 2100 C C . LYS A 1 262 ? -31.812 8.789 -9.945 1 86.5 262 LYS A C 1
ATOM 2102 O O . LYS A 1 262 ? -31.438 7.621 -9.906 1 86.5 262 LYS A O 1
ATOM 2107 N N . ILE A 1 263 ? -31.203 9.766 -9.43 1 88.25 263 ILE A N 1
ATOM 2108 C CA . ILE A 1 263 ? -30 9.5 -8.664 1 88.25 263 ILE A CA 1
ATOM 2109 C C . ILE A 1 263 ? -30.344 8.734 -7.391 1 88.25 263 ILE A C 1
ATOM 2111 O O . ILE A 1 263 ? -29.656 7.77 -7.031 1 88.25 263 ILE A O 1
ATOM 2115 N N . MET A 1 264 ? -31.422 9.188 -6.809 1 88.12 264 MET A N 1
ATOM 2116 C CA . MET A 1 264 ? -31.875 8.516 -5.594 1 88.12 264 MET A CA 1
ATOM 2117 C C . MET A 1 264 ? -32.281 7.078 -5.883 1 88.12 264 MET A C 1
ATOM 2119 O O . MET A 1 264 ? -31.969 6.168 -5.113 1 88.12 264 MET A O 1
ATOM 2123 N N . GLU A 1 265 ? -32.875 6.922 -7.004 1 85.88 265 GLU A N 1
ATOM 2124 C CA . GLU A 1 265 ? -33.344 5.59 -7.387 1 85.88 265 GLU A CA 1
ATOM 2125 C C . GLU A 1 265 ? -32.156 4.652 -7.645 1 85.88 265 GLU A C 1
ATOM 2127 O O . GLU A 1 265 ? -32.219 3.459 -7.34 1 85.88 265 GLU A O 1
ATOM 2132 N N . TYR A 1 266 ? -31.203 5.203 -8.227 1 84.5 266 TYR A N 1
ATOM 2133 C CA . TYR A 1 266 ? -30.016 4.402 -8.523 1 84.5 266 TYR A CA 1
ATOM 2134 C C . TYR A 1 266 ? -29.453 3.773 -7.25 1 84.5 266 TYR A C 1
ATOM 2136 O O . TYR A 1 266 ? -29.156 2.576 -7.219 1 84.5 266 TYR A O 1
ATOM 2144 N N . PHE A 1 267 ? -29.391 4.457 -6.188 1 85.06 267 PHE A N 1
ATOM 2145 C CA . PHE A 1 267 ? -28.812 3.975 -4.938 1 85.06 267 PHE A CA 1
ATOM 2146 C C . PHE A 1 267 ? -29.828 3.176 -4.141 1 85.06 267 PHE A C 1
ATOM 2148 O O . PHE A 1 267 ? -29.484 2.217 -3.451 1 85.06 267 PHE A O 1
ATOM 2155 N N . ASN A 1 268 ? -31.047 3.578 -4.293 1 83.69 268 ASN A N 1
ATOM 2156 C CA . ASN A 1 268 ? -32.094 2.883 -3.551 1 83.69 268 ASN A CA 1
ATOM 2157 C C . ASN A 1 268 ? -32.406 1.513 -4.152 1 83.69 268 ASN A C 1
ATOM 2159 O O . ASN A 1 268 ? -32.938 0.643 -3.48 1 83.69 268 ASN A O 1
ATOM 2163 N N . LYS A 1 269 ? -31.969 1.359 -5.371 1 78.69 269 LYS A N 1
ATOM 2164 C CA . LYS A 1 269 ? -32.094 0.039 -5.98 1 78.69 269 LYS A CA 1
ATOM 2165 C C . LYS A 1 269 ? -31.109 -0.948 -5.379 1 78.69 269 LYS A C 1
ATOM 2167 O O . LYS A 1 269 ? -31.391 -2.146 -5.293 1 78.69 269 LYS A O 1
ATOM 2172 N N . ILE A 1 270 ? -30 -0.453 -4.98 1 77.06 270 ILE A N 1
ATOM 2173 C CA . ILE A 1 270 ? -28.984 -1.299 -4.359 1 77.06 270 ILE A CA 1
ATOM 2174 C C . ILE A 1 270 ? -29.391 -1.602 -2.916 1 77.06 270 ILE A C 1
ATOM 2176 O O . ILE A 1 270 ? -29.375 -2.76 -2.494 1 77.06 270 ILE A O 1
ATOM 2180 N N . GLN A 1 271 ? -29.703 -0.558 -2.146 1 77.31 271 GLN A N 1
ATOM 2181 C CA . GLN A 1 271 ? -30.219 -0.664 -0.782 1 77.31 271 GLN A CA 1
ATOM 2182 C C . GLN A 1 271 ? -31.438 0.215 -0.583 1 77.31 271 GLN A C 1
ATOM 2184 O O . GLN A 1 271 ? -31.359 1.441 -0.683 1 77.31 271 GLN A O 1
ATOM 2189 N N . PRO A 1 272 ? -32.469 -0.371 -0.27 1 77.56 272 PRO A N 1
ATOM 2190 C CA . PRO A 1 272 ? -33.688 0.413 -0.145 1 77.56 272 PRO A CA 1
ATOM 2191 C C . PRO A 1 272 ? -33.594 1.482 0.941 1 77.56 272 PRO A C 1
ATOM 2193 O O . PRO A 1 272 ? -32.969 1.261 1.982 1 77.56 272 PRO A O 1
ATOM 2196 N N . ASN A 1 273 ? -34.094 2.643 0.743 1 80.25 273 ASN A N 1
ATOM 2197 C CA . ASN A 1 273 ? -34.188 3.777 1.652 1 80.25 273 ASN A CA 1
ATOM 2198 C C . ASN A 1 273 ? -32.844 4.227 2.162 1 80.25 273 ASN A C 1
ATOM 2200 O O . ASN A 1 273 ? -32.656 4.512 3.35 1 80.25 273 ASN A O 1
ATOM 2204 N N . SER A 1 274 ? -31.906 4.199 1.321 1 83.06 274 SER A N 1
ATOM 2205 C CA . SER A 1 274 ? -30.562 4.594 1.718 1 83.06 274 SER A CA 1
ATOM 2206 C C . SER A 1 274 ? -30.328 6.086 1.516 1 83.06 274 SER A C 1
ATOM 2208 O O . SER A 1 274 ? -29.891 6.781 2.43 1 83.06 274 SER A O 1
ATOM 2210 N N . VAL A 1 275 ? -30.75 6.656 0.352 1 88.44 275 VAL A N 1
ATOM 2211 C CA . VAL A 1 275 ? -30.547 8.07 0.052 1 88.44 275 VAL A CA 1
ATOM 2212 C C . VAL A 1 275 ? -31.859 8.828 0.237 1 88.44 275 VAL A C 1
ATOM 2214 O O . VAL A 1 275 ? -32.875 8.469 -0.347 1 88.44 275 VAL A O 1
ATOM 2217 N N . VAL A 1 276 ? -31.828 9.867 1.083 1 86.75 276 VAL A N 1
ATOM 2218 C CA . VAL A 1 276 ? -33 10.648 1.416 1 86.75 276 VAL A CA 1
ATOM 2219 C C . VAL A 1 276 ? -33.125 11.844 0.471 1 86.75 276 VAL A C 1
ATOM 2221 O O . VAL A 1 276 ? -34.219 12.203 0.053 1 86.75 276 VAL A O 1
ATOM 2224 N N . ALA A 1 277 ? -31.953 12.461 0.192 1 87.88 277 ALA A N 1
ATOM 2225 C CA . ALA A 1 277 ? -31.969 13.641 -0.669 1 87.88 277 ALA A CA 1
ATOM 2226 C C . ALA A 1 277 ? -30.703 13.727 -1.509 1 87.88 277 ALA A C 1
ATOM 2228 O O . ALA A 1 277 ? -29.656 13.203 -1.116 1 87.88 277 ALA A O 1
ATOM 2229 N N . ALA A 1 278 ? -30.859 14.242 -2.662 1 89.5 278 ALA A N 1
ATOM 2230 C CA . ALA A 1 278 ? -29.734 14.484 -3.559 1 89.5 278 ALA A CA 1
ATOM 2231 C C . ALA A 1 278 ? -29.719 15.922 -4.062 1 89.5 278 ALA A C 1
ATOM 2233 O O . ALA A 1 278 ? -30.781 16.484 -4.355 1 89.5 278 ALA A O 1
ATOM 2234 N N . ALA A 1 279 ? -28.578 16.562 -3.922 1 87.81 279 ALA A N 1
ATOM 2235 C CA . ALA A 1 279 ? -28.438 17.922 -4.426 1 87.81 279 ALA A CA 1
ATOM 2236 C C . ALA A 1 279 ? -27.391 18 -5.531 1 87.81 279 ALA A C 1
ATOM 2238 O O . ALA A 1 279 ? -26.188 17.875 -5.266 1 87.81 279 ALA A O 1
ATOM 2239 N N . ARG A 1 280 ? -27.859 18.328 -6.777 1 89.44 280 ARG A N 1
ATOM 2240 C CA . ARG A 1 280 ? -26.953 18.469 -7.91 1 89.44 280 ARG A CA 1
ATOM 2241 C C . ARG A 1 280 ? -26.203 19.797 -7.852 1 89.44 280 ARG A C 1
ATOM 2243 O O . ARG A 1 280 ? -26.75 20.797 -7.379 1 89.44 280 ARG A O 1
ATOM 2250 N N . LEU A 1 281 ? -24.984 19.734 -8.219 1 88.62 281 LEU A N 1
ATOM 2251 C CA . LEU A 1 281 ? -24.172 20.938 -8.211 1 88.62 281 LEU A CA 1
ATOM 2252 C C . LEU A 1 281 ? -24.469 21.812 -9.43 1 88.62 281 LEU A C 1
ATOM 2254 O O . LEU A 1 281 ? -24.312 21.359 -10.562 1 88.62 281 LEU A O 1
ATOM 2258 N N . PRO A 1 282 ? -24.938 23.031 -9.109 1 86.31 282 PRO A N 1
ATOM 2259 C CA . PRO A 1 282 ? -25.188 23.938 -10.234 1 86.31 282 PRO A CA 1
ATOM 2260 C C . PRO A 1 282 ? -23.906 24.406 -10.906 1 86.31 282 PRO A C 1
ATOM 2262 O O . PRO A 1 282 ? -22.875 24.547 -10.242 1 86.31 282 PRO A O 1
ATOM 2265 N N . ASN A 1 283 ? -23.922 24.688 -12.188 1 83.81 283 ASN A N 1
ATOM 2266 C CA . ASN A 1 283 ? -22.75 25.156 -12.93 1 83.81 283 ASN A CA 1
ATOM 2267 C C . ASN A 1 283 ? -22.328 26.547 -12.508 1 83.81 283 ASN A C 1
ATOM 2269 O O . ASN A 1 283 ? -21.156 26.922 -12.641 1 83.81 283 ASN A O 1
ATOM 2273 N N . ASN A 1 284 ? -23.297 27.281 -11.938 1 85.19 284 ASN A N 1
ATOM 2274 C CA . ASN A 1 284 ? -23 28.656 -11.539 1 85.19 284 ASN A CA 1
ATOM 2275 C C . ASN A 1 284 ? -22.688 28.75 -10.047 1 85.19 284 ASN A C 1
ATOM 2277 O O . ASN A 1 284 ? -23.109 29.703 -9.391 1 85.19 284 ASN A O 1
ATOM 2281 N N . ILE A 1 285 ? -22.047 27.812 -9.531 1 87.94 285 ILE A N 1
ATOM 2282 C CA . ILE A 1 285 ? -21.766 27.781 -8.102 1 87.94 285 ILE A CA 1
ATOM 2283 C C . ILE A 1 285 ? -20.844 28.938 -7.73 1 87.94 285 ILE A C 1
ATOM 2285 O O . ILE A 1 285 ? -20.953 29.516 -6.645 1 87.94 285 ILE A O 1
ATOM 2289 N N . PHE A 1 286 ? -20.016 29.422 -8.633 1 87.56 286 PHE A N 1
ATOM 2290 C CA . PHE A 1 286 ? -19.094 30.516 -8.344 1 87.56 286 PHE A CA 1
ATOM 2291 C C . PHE A 1 286 ? -19.828 31.828 -8.234 1 87.56 286 PHE A C 1
ATOM 2293 O O . PHE A 1 286 ? -19.516 32.656 -7.371 1 87.56 286 PHE A O 1
ATOM 2300 N N . GLU A 1 287 ? -20.812 31.938 -8.992 1 88.12 287 GLU A N 1
ATOM 2301 C CA . GLU A 1 287 ? -21.609 33.156 -8.93 1 88.12 287 GLU A CA 1
ATOM 2302 C C . GLU A 1 287 ? -22.469 33.188 -7.672 1 88.12 287 GLU A C 1
ATOM 2304 O O . GLU A 1 287 ? -22.641 34.25 -7.059 1 88.12 287 GLU A O 1
ATOM 2309 N N . ILE A 1 288 ? -22.922 32.062 -7.34 1 89.12 288 ILE A N 1
ATOM 2310 C CA . ILE A 1 288 ? -23.734 31.953 -6.137 1 89.12 288 ILE A CA 1
ATOM 2311 C C . ILE A 1 288 ? -22.891 32.281 -4.91 1 89.12 288 ILE A C 1
ATOM 2313 O O . ILE A 1 288 ? -23.312 33.062 -4.051 1 89.12 288 ILE A O 1
ATOM 2317 N N . ARG A 1 289 ? -21.781 31.797 -4.871 1 89.62 289 ARG A N 1
ATOM 2318 C CA . ARG A 1 289 ? -20.906 32.031 -3.719 1 89.62 289 ARG A CA 1
ATOM 2319 C C . ARG A 1 289 ? -20.391 33.469 -3.695 1 89.62 289 ARG A C 1
ATOM 2321 O O . ARG A 1 289 ? -20.219 34.031 -2.623 1 89.62 289 ARG A O 1
ATOM 2328 N N . LYS A 1 290 ? -20.125 33.969 -4.848 1 90.94 290 LYS A N 1
ATOM 2329 C CA . LYS A 1 290 ? -19.703 35.375 -4.922 1 90.94 290 LYS A CA 1
ATOM 2330 C C . LYS A 1 290 ? -20.797 36.312 -4.422 1 90.94 290 LYS A C 1
ATOM 2332 O O . LYS A 1 290 ? -20.531 37.281 -3.711 1 90.94 290 LYS A O 1
ATOM 2337 N N . THR A 1 291 ? -22.016 35.969 -4.793 1 91.81 291 THR A N 1
ATOM 2338 C CA . THR A 1 291 ? -23.141 36.781 -4.34 1 91.81 291 THR A CA 1
ATOM 2339 C C . THR A 1 291 ? -23.281 36.688 -2.824 1 91.81 291 THR A C 1
ATOM 2341 O O . THR A 1 291 ? -23.562 37.688 -2.164 1 91.81 291 THR A O 1
ATOM 2344 N N . HIS A 1 292 ? -23.094 35.531 -2.328 1 91.69 292 HIS A N 1
ATOM 2345 C CA . HIS A 1 292 ? -23.172 35.375 -0.882 1 91.69 292 HIS A CA 1
ATOM 2346 C C . HIS A 1 292 ? -22.078 36.156 -0.173 1 91.69 292 HIS A C 1
ATOM 2348 O O . HIS A 1 292 ? -22.344 36.812 0.845 1 91.69 292 HIS A O 1
ATOM 2354 N N . LYS A 1 293 ? -20.938 36.156 -0.717 1 92.19 293 LYS A N 1
ATOM 2355 C CA . LYS A 1 293 ? -19.828 36.875 -0.119 1 92.19 293 LYS A CA 1
ATOM 2356 C C . LYS A 1 293 ? -20.078 38.375 -0.176 1 92.19 293 LYS A C 1
ATOM 2358 O O . LYS A 1 293 ? -19.734 39.125 0.753 1 92.19 293 LYS A O 1
ATOM 2363 N N . ASN A 1 294 ? -20.703 38.812 -1.166 1 92.56 294 ASN A N 1
ATOM 2364 C CA . ASN A 1 294 ? -21.016 40.25 -1.293 1 92.56 294 ASN A CA 1
ATOM 2365 C C . ASN A 1 294 ? -22.094 40.656 -0.302 1 92.56 294 ASN A C 1
ATOM 2367 O O . ASN A 1 294 ? -22.047 41.75 0.243 1 92.56 294 ASN A O 1
ATOM 2371 N N . ILE A 1 295 ? -22.984 39.781 -0.113 1 92.38 295 ILE A N 1
ATOM 2372 C CA . ILE A 1 295 ? -24.031 40.094 0.862 1 92.38 295 ILE A CA 1
ATOM 2373 C C . ILE A 1 295 ? -23.406 40.219 2.25 1 92.38 295 ILE A C 1
ATOM 2375 O O . ILE A 1 295 ? -23.688 41.188 2.967 1 92.38 295 ILE A O 1
ATOM 2379 N N . GLU A 1 296 ? -22.531 39.344 2.555 1 91.62 296 GLU A N 1
ATOM 2380 C CA . GLU A 1 296 ? -21.875 39.375 3.859 1 91.62 296 GLU A CA 1
ATOM 2381 C C . GLU A 1 296 ? -20.984 40.594 3.979 1 91.62 296 GLU A C 1
ATOM 2383 O O . GLU A 1 296 ? -20.891 41.219 5.051 1 91.62 296 GLU A O 1
ATOM 2388 N N . ARG A 1 297 ? -20.359 40.969 2.924 1 91.75 297 ARG A N 1
ATOM 2389 C CA . ARG A 1 297 ? -19.484 42.125 2.924 1 91.75 297 ARG A CA 1
ATOM 2390 C C . ARG A 1 297 ? -20.266 43.406 3.146 1 91.75 297 ARG A C 1
ATOM 2392 O O . ARG A 1 297 ? -19.891 44.25 3.967 1 91.75 297 ARG A O 1
ATOM 2399 N N . HIS A 1 298 ? -21.359 43.562 2.488 1 91.06 298 HIS A N 1
ATOM 2400 C CA . HIS A 1 298 ? -22.156 44.75 2.627 1 91.06 298 HIS A CA 1
ATOM 2401 C C . HIS A 1 298 ? -22.859 44.812 3.982 1 91.06 298 HIS A C 1
ATOM 2403 O O . HIS A 1 298 ? -23.047 45.906 4.551 1 91.06 298 HIS A O 1
ATOM 2409 N N . ALA A 1 299 ? -23.203 43.688 4.461 1 90.56 299 ALA A N 1
ATOM 2410 C CA . ALA A 1 299 ? -23.75 43.656 5.812 1 90.56 299 ALA A CA 1
ATOM 2411 C C . ALA A 1 299 ? -22.719 44.125 6.832 1 90.56 299 ALA A C 1
ATOM 2413 O O . ALA A 1 299 ? -23.047 44.844 7.777 1 90.56 299 ALA A O 1
ATOM 2414 N N . TYR A 1 300 ? -21.578 43.781 6.59 1 90.56 300 TYR A N 1
ATOM 2415 C CA . TYR A 1 300 ? -20.5 44.188 7.469 1 90.56 300 TYR A CA 1
ATOM 2416 C C . TYR A 1 300 ? -20.266 45.688 7.383 1 90.56 300 TYR A C 1
ATOM 2418 O O . TYR A 1 300 ? -20.078 46.344 8.406 1 90.56 300 TYR A O 1
ATOM 2426 N N . ILE A 1 301 ? -20.266 46.219 6.215 1 90.69 301 ILE A N 1
ATOM 2427 C CA . ILE A 1 301 ? -20.047 47.656 6.02 1 90.69 301 ILE A CA 1
ATOM 2428 C C . ILE A 1 301 ? -21.188 48.469 6.629 1 90.69 301 ILE A C 1
ATOM 2430 O O . ILE A 1 301 ? -20.969 49.531 7.211 1 90.69 301 ILE A O 1
ATOM 2434 N N . ILE A 1 302 ? -22.391 47.906 6.547 1 91 302 ILE A N 1
ATOM 2435 C CA . ILE A 1 302 ? -23.547 48.562 7.137 1 91 302 ILE A CA 1
ATOM 2436 C C . ILE A 1 302 ? -23.391 48.625 8.648 1 91 302 ILE A C 1
ATOM 2438 O O . ILE A 1 302 ? -23.594 49.688 9.258 1 91 302 ILE A O 1
ATOM 2442 N N . GLU A 1 303 ? -22.984 47.594 9.203 1 91.12 303 GLU A N 1
ATOM 2443 C CA . GLU A 1 303 ? -22.781 47.562 10.648 1 91.12 303 GLU A CA 1
ATOM 2444 C C . GLU A 1 303 ? -21.672 48.531 11.062 1 91.12 303 GLU A C 1
ATOM 2446 O O . GLU A 1 303 ? -21.781 49.188 12.109 1 91.12 303 GLU A O 1
ATOM 2451 N N . LYS A 1 304 ? -20.688 48.594 10.25 1 90.31 304 LYS A N 1
ATOM 2452 C CA . LYS A 1 304 ? -19.562 49.5 10.516 1 90.31 304 LYS A CA 1
ATOM 2453 C C . LYS A 1 304 ? -20.016 50.969 10.477 1 90.31 304 LYS A C 1
ATOM 2455 O O . LYS A 1 304 ? -19.656 51.75 11.352 1 90.31 304 LYS A O 1
ATOM 2460 N N . ILE A 1 305 ? -20.828 51.312 9.547 1 89.31 305 ILE A N 1
ATOM 2461 C CA . ILE A 1 305 ? -21.297 52.688 9.391 1 89.31 305 ILE A CA 1
ATOM 2462 C C . ILE A 1 305 ? -22.25 53.062 10.539 1 89.31 305 ILE A C 1
ATOM 2464 O O . ILE A 1 305 ? -22.188 54.156 11.094 1 89.31 305 ILE A O 1
ATOM 2468 N N . ILE A 1 306 ? -23.078 52.094 10.891 1 89.38 306 ILE A N 1
ATOM 2469 C CA . ILE A 1 306 ? -24.016 52.312 11.984 1 89.38 306 ILE A CA 1
ATOM 2470 C C . ILE A 1 306 ? -23.25 52.562 13.281 1 89.38 306 ILE A C 1
ATOM 2472 O O . ILE A 1 306 ? -23.562 53.469 14.047 1 89.38 306 ILE A O 1
ATOM 2476 N N . SER A 1 307 ? -22.266 51.75 13.469 1 89.56 307 SER A N 1
ATOM 2477 C CA . SER A 1 307 ? -21.438 51.906 14.664 1 89.56 307 SER A CA 1
ATOM 2478 C C . SER A 1 307 ? -20.719 53.25 14.656 1 89.56 307 SER A C 1
ATOM 2480 O O . SER A 1 307 ? -20.562 53.906 15.703 1 89.56 307 SER A O 1
ATOM 2482 N N . LYS A 1 308 ? -20.281 53.656 13.531 1 87.31 308 LYS A N 1
ATOM 2483 C CA . LYS A 1 308 ? -19.625 54.969 13.398 1 87.31 308 LYS A CA 1
ATOM 2484 C C . LYS A 1 308 ? -20.594 56.094 13.703 1 87.31 308 LYS A C 1
ATOM 2486 O O . LYS A 1 308 ? -20.219 57.094 14.352 1 87.31 308 LYS A O 1
ATOM 2491 N N . ILE A 1 309 ? -21.812 56 13.219 1 86.88 309 ILE A N 1
ATOM 2492 C CA . ILE A 1 309 ? -22.828 57.031 13.438 1 86.88 309 ILE A CA 1
ATOM 2493 C C . ILE A 1 309 ? -23.141 57.156 14.93 1 86.88 309 ILE A C 1
ATOM 2495 O O . ILE A 1 309 ? -23.172 58.25 15.477 1 86.88 309 ILE A O 1
ATOM 2499 N N . ILE A 1 310 ? -23.281 56.031 15.516 1 88 310 ILE A N 1
ATOM 2500 C CA . ILE A 1 310 ? -23.641 56 16.922 1 88 310 ILE A CA 1
ATOM 2501 C C . ILE A 1 310 ? -22.484 56.562 17.766 1 88 310 ILE A C 1
ATOM 2503 O O . ILE A 1 310 ? -22.703 57.344 18.688 1 88 310 ILE A O 1
ATOM 2507 N N . LEU A 1 311 ? -21.297 56.219 17.438 1 87.38 311 LEU A N 1
ATOM 2508 C CA . LEU A 1 311 ? -20.141 56.688 18.203 1 87.38 311 LEU A CA 1
ATOM 2509 C C . LEU A 1 311 ? -19.891 58.156 17.984 1 87.38 311 LEU A C 1
ATOM 2511 O O . LEU A 1 311 ? -19.484 58.875 18.906 1 87.38 311 LEU A O 1
ATOM 2515 N N . GLU A 1 312 ? -20.125 58.562 16.734 1 83.75 312 GLU A N 1
ATOM 2516 C CA . GLU A 1 312 ? -19.969 59.969 16.453 1 83.75 312 GLU A CA 1
ATOM 2517 C C . GLU A 1 312 ? -20.969 60.812 17.25 1 83.75 312 GLU A C 1
ATOM 2519 O O . GLU A 1 312 ? -20.625 61.844 17.797 1 83.75 312 GLU A O 1
ATOM 2524 N N . LYS A 1 313 ? -22.203 60.406 17.297 1 84.44 313 LYS A N 1
ATOM 2525 C CA . LYS A 1 313 ? -23.234 61.094 18.062 1 84.44 313 LYS A CA 1
ATOM 2526 C C . LYS A 1 313 ? -22.953 61 19.562 1 84.44 313 LYS A C 1
ATOM 2528 O O . LYS A 1 313 ? -23.234 61.938 20.312 1 84.44 313 LYS A O 1
ATOM 2533 N N . PHE A 1 314 ? -22.375 59.875 19.953 1 86.25 314 PHE A N 1
ATOM 2534 C CA . PHE A 1 314 ? -22.016 59.656 21.359 1 86.25 314 PHE A CA 1
ATOM 2535 C C . PHE A 1 314 ? -20.953 60.656 21.797 1 86.25 314 PHE A C 1
ATOM 2537 O O . PHE A 1 314 ? -21.078 61.281 22.859 1 86.25 314 PHE A O 1
ATOM 2544 N N . PHE A 1 315 ? -19.969 60.875 21 1 82.31 315 PHE A N 1
ATOM 2545 C CA . PHE A 1 315 ? -18.875 61.781 21.359 1 82.31 315 PHE A CA 1
ATOM 2546 C C . PHE A 1 315 ? -19.297 63.25 21.234 1 82.31 315 PHE A C 1
ATOM 2548 O O . PHE A 1 315 ? -18.828 64.125 21.969 1 82.31 315 PHE A O 1
ATOM 2555 N N . LYS A 1 316 ? -20.234 63.469 20.328 1 77.69 316 LYS A N 1
ATOM 2556 C CA . LYS A 1 316 ? -20.75 64.812 20.203 1 77.69 316 LYS A CA 1
ATOM 2557 C C . LYS A 1 316 ? -21.609 65.188 21.406 1 77.69 316 LYS A C 1
ATOM 2559 O O . LYS A 1 316 ? -21.5 66.312 21.922 1 77.69 316 LYS A O 1
ATOM 2564 N N . VAL A 1 317 ? -22.438 64.25 21.844 1 76.19 317 VAL A N 1
ATOM 2565 C CA . VAL A 1 317 ? -23.297 64.5 23 1 76.19 317 VAL A CA 1
ATOM 2566 C C . VAL A 1 317 ? -22.469 64.562 24.281 1 76.19 317 VAL A C 1
ATOM 2568 O O . VAL A 1 317 ? -22.719 65.375 25.172 1 76.19 317 VAL A O 1
ATOM 2571 N N . GLY A 1 318 ? -21.516 63.625 24.453 1 66.06 318 GLY A N 1
ATOM 2572 C CA . GLY A 1 318 ? -20.625 63.594 25.609 1 66.06 318 GLY A CA 1
ATOM 2573 C C . GLY A 1 318 ? -19.844 64.875 25.781 1 66.06 318 GLY A C 1
ATOM 2574 O O . GLY A 1 318 ? -19.688 65.375 26.906 1 66.06 318 GLY A O 1
ATOM 2575 N N . HIS A 1 319 ? -19.438 65.438 24.672 1 62.31 319 HIS A N 1
ATOM 2576 C CA . HIS A 1 319 ? -18.734 66.75 24.688 1 62.31 319 HIS A CA 1
ATOM 2577 C C . HIS A 1 319 ? -19.656 67.875 25.125 1 62.31 319 HIS A C 1
ATOM 2579 O O . HIS A 1 319 ? -19.25 68.75 25.859 1 62.31 319 HIS A O 1
ATOM 2585 N N . LEU A 1 320 ? -20.906 67.688 24.688 1 56.69 320 LEU A N 1
ATOM 2586 C CA . LEU A 1 320 ? -21.875 68.75 25.047 1 56.69 320 LEU A CA 1
ATOM 2587 C C . LEU A 1 320 ? -22.203 68.688 26.531 1 56.69 320 LEU A C 1
ATOM 2589 O O . LEU A 1 320 ? -22.359 69.688 27.188 1 56.69 320 LEU A O 1
ATOM 2593 N N . LEU A 1 321 ? -22.219 67.375 27.031 1 57.81 321 LEU A N 1
ATOM 2594 C CA . LEU A 1 321 ? -22.531 67.25 28.438 1 57.81 321 LEU A CA 1
ATOM 2595 C C . LEU A 1 321 ? -21.359 67.688 29.312 1 57.81 321 LEU A C 1
ATOM 2597 O O . LEU A 1 321 ? -21.578 68.25 30.375 1 57.81 321 LEU A O 1
ATOM 2601 N N . LEU A 1 322 ? -20.156 67.438 28.859 1 54.62 322 LEU A N 1
ATOM 2602 C CA . LEU A 1 322 ? -18.984 67.875 29.609 1 54.62 322 LEU A CA 1
ATOM 2603 C C . LEU A 1 322 ? -18.812 69.375 29.516 1 54.62 322 LEU A C 1
ATOM 2605 O O . LEU A 1 322 ? -18.328 70.062 30.453 1 54.62 322 LEU A O 1
ATOM 2609 N N . SER A 1 323 ? -19.172 69.938 28.375 1 52 323 SER A N 1
ATOM 2610 C CA . SER A 1 323 ? -19.078 71.375 28.219 1 52 323 SER A CA 1
ATOM 2611 C C . SER A 1 323 ? -20.203 72.125 28.953 1 52 323 SER A C 1
ATOM 2613 O O . SER A 1 323 ? -20.078 73.25 29.328 1 52 323 SER A O 1
ATOM 2615 N N . THR A 1 324 ? -21.406 71.5 28.984 1 47.12 324 THR A N 1
ATOM 2616 C CA . THR A 1 324 ? -22.5 72.125 29.672 1 47.12 324 THR A CA 1
ATOM 2617 C C . THR A 1 324 ? -22.422 71.875 31.188 1 47.12 324 THR A C 1
ATOM 2619 O O . THR A 1 324 ? -22.25 70.75 31.625 1 47.12 324 THR A O 1
ATOM 2622 N N . ASN A 1 325 ? -21.578 72.688 32.031 1 41.84 325 ASN A N 1
ATOM 2623 C CA . ASN A 1 325 ? -21.562 72.875 33.5 1 41.84 325 ASN A CA 1
ATOM 2624 C C . ASN A 1 325 ? -22.859 72.438 34.125 1 41.84 325 ASN A C 1
ATOM 2626 O O . ASN A 1 325 ? -23.562 73.25 34.75 1 41.84 325 ASN A O 1
ATOM 2630 N N . ASP A 1 326 ? -23.562 71.562 33.594 1 39.72 326 ASP A N 1
ATOM 2631 C CA . ASP A 1 326 ? -24.797 71.25 34.281 1 39.72 326 ASP A CA 1
ATOM 2632 C C . ASP A 1 326 ? -24.5 70.625 35.656 1 39.72 326 ASP A C 1
ATOM 2634 O O . ASP A 1 326 ? -23.719 69.688 35.781 1 39.72 326 ASP A O 1
ATOM 2638 N N . PRO A 1 327 ? -24.734 71.312 36.812 1 40.94 327 PRO A N 1
ATOM 2639 C CA . PRO A 1 327 ? -24.531 71.062 38.25 1 40.94 327 PRO A CA 1
ATOM 2640 C C . PRO A 1 327 ? -24.969 69.625 38.625 1 40.94 327 PRO A C 1
ATOM 2642 O O . PRO A 1 327 ? -24.672 69.188 39.75 1 40.94 327 PRO A O 1
ATOM 2645 N N . SER A 1 328 ? -25.938 69.125 38 1 38.31 328 SER A N 1
ATOM 2646 C CA . SER A 1 328 ? -26.562 67.938 38.625 1 38.31 328 SER A CA 1
ATOM 2647 C C . SER A 1 328 ? -25.641 66.75 38.562 1 38.31 328 SER A C 1
ATOM 2649 O O . SER A 1 328 ? -25.938 65.688 39.156 1 38.31 328 SER A O 1
ATOM 2651 N N . VAL A 1 329 ? -24.891 66.562 37.594 1 41.25 329 VAL A N 1
ATOM 2652 C CA . VAL A 1 329 ? -24.125 65.312 37.625 1 41.25 329 VAL A CA 1
ATOM 2653 C C . VAL A 1 329 ? -22.938 65.5 38.562 1 41.25 329 VAL A C 1
ATOM 2655 O O . VAL A 1 329 ? -22.016 66.25 38.281 1 41.25 329 VAL A O 1
ATOM 2658 N N . GLU A 1 330 ? -23.172 65.375 39.875 1 38.75 330 GLU A N 1
ATOM 2659 C CA . GLU A 1 330 ? -22.234 65.375 41 1 38.75 330 GLU A CA 1
ATOM 2660 C C . GLU A 1 330 ? -21.094 64.375 40.75 1 38.75 330 GLU A C 1
ATOM 2662 O O . GLU A 1 330 ? -21.156 63.219 41.219 1 38.75 330 GLU A O 1
ATOM 2667 N N . ILE A 1 331 ? -20.609 64.062 39.531 1 43.09 331 ILE A N 1
ATOM 2668 C CA . ILE A 1 331 ? -19.438 63.219 39.562 1 43.09 331 ILE A CA 1
ATOM 2669 C C . ILE A 1 331 ? -18.266 63.969 40.188 1 43.09 331 ILE A C 1
ATOM 2671 O O . ILE A 1 331 ? -18 65.125 39.875 1 43.09 331 ILE A O 1
ATOM 2675 N N . PRO A 1 332 ? -17.703 63.5 41.25 1 44.31 332 PRO A N 1
ATOM 2676 C CA . PRO A 1 332 ? -16.547 64.188 41.875 1 44.31 332 PRO A CA 1
ATOM 2677 C C . PRO A 1 332 ? -15.484 64.562 40.844 1 44.31 332 PRO A C 1
ATOM 2679 O O . PRO A 1 332 ? -15.367 63.938 39.812 1 44.31 332 PRO A O 1
ATOM 2682 N N . PRO A 1 333 ? -14.883 65.812 40.906 1 43.44 333 PRO A N 1
ATOM 2683 C CA . PRO A 1 333 ? -13.945 66.375 39.969 1 43.44 333 PRO A CA 1
ATOM 2684 C C . PRO A 1 333 ? -12.836 65.438 39.531 1 43.44 333 PRO A C 1
ATOM 2686 O O . PRO A 1 333 ? -12.391 65.5 38.375 1 43.44 333 PRO A O 1
ATOM 2689 N N . THR A 1 334 ? -12.281 64.75 40.438 1 44.19 334 THR A N 1
ATOM 2690 C CA . THR A 1 334 ? -11.156 63.875 40.125 1 44.19 334 THR A CA 1
ATOM 2691 C C . THR A 1 334 ? -11.57 62.781 39.125 1 44.19 334 THR A C 1
ATOM 2693 O O . THR A 1 334 ? -10.805 62.438 38.25 1 44.19 334 THR A O 1
ATOM 2696 N N . SER A 1 335 ? -12.609 62.188 39.406 1 47.66 335 SER A N 1
ATOM 2697 C CA . SER A 1 335 ? -13.125 61.094 38.562 1 47.66 335 SER A CA 1
ATOM 2698 C C . SER A 1 335 ? -13.555 61.594 37.188 1 47.66 335 SER A C 1
ATOM 2700 O O . SER A 1 335 ? -13.422 60.875 36.219 1 47.66 335 SER A O 1
ATOM 2702 N N . LEU A 1 336 ? -13.914 62.781 37.125 1 50 336 LEU A N 1
ATOM 2703 C CA . LEU A 1 336 ? -14.297 63.406 35.875 1 50 336 LEU A CA 1
ATOM 2704 C C . LEU A 1 336 ? -13.078 63.594 34.969 1 50 336 LEU A C 1
ATOM 2706 O O . LEU A 1 336 ? -13.164 63.438 33.75 1 50 336 LEU A O 1
ATOM 2710 N N . MET A 1 337 ? -11.922 63.875 35.594 1 48.09 337 MET A N 1
ATOM 2711 C CA . MET A 1 337 ? -10.703 64.062 34.812 1 48.09 337 MET A CA 1
ATOM 2712 C C . MET A 1 337 ? -10.258 62.781 34.156 1 48.09 337 MET A C 1
ATOM 2714 O O . MET A 1 337 ? -9.836 62.781 33 1 48.09 337 MET A O 1
ATOM 2718 N N . VAL A 1 338 ? -10.297 61.75 34.969 1 50.75 338 VAL A N 1
ATOM 2719 C CA . VAL A 1 338 ? -9.875 60.469 34.438 1 50.75 338 VAL A CA 1
ATOM 2720 C C . VAL A 1 338 ? -10.844 60 33.344 1 50.75 338 VAL A C 1
ATOM 2722 O O . VAL A 1 338 ? -10.414 59.469 32.312 1 50.75 338 VAL A O 1
ATOM 2725 N N . LEU A 1 339 ? -12.055 60.125 33.625 1 54.97 339 LEU A N 1
ATOM 2726 C CA . LEU A 1 339 ? -13.07 59.781 32.625 1 54.97 339 LEU A CA 1
ATOM 2727 C C . LEU A 1 339 ? -12.906 60.625 31.375 1 54.97 339 LEU A C 1
ATOM 2729 O O . LEU A 1 339 ? -13.031 60.125 30.266 1 54.97 339 LEU A O 1
ATOM 2733 N N . SER A 1 340 ? -12.523 61.906 31.688 1 59.22 340 SER A N 1
ATOM 2734 C CA . SER A 1 340 ? -12.336 62.844 30.562 1 59.22 340 SER A CA 1
ATOM 2735 C C . SER A 1 340 ? -11.125 62.438 29.734 1 59.22 340 SER A C 1
ATOM 2737 O O . SER A 1 340 ? -11.156 62.531 28.5 1 59.22 340 SER A O 1
ATOM 2739 N N . TYR A 1 341 ? -10.125 61.906 30.484 1 60.84 341 TYR A N 1
ATOM 2740 C CA . TYR A 1 341 ? -8.922 61.531 29.75 1 60.84 341 TYR A CA 1
ATOM 2741 C C . TYR A 1 341 ? -9.164 60.281 28.906 1 60.84 341 TYR A C 1
ATOM 2743 O O . TYR A 1 341 ? -8.773 60.219 27.734 1 60.84 341 TYR A O 1
ATOM 2751 N N . HIS A 1 342 ? -9.805 59.25 29.484 1 66.88 342 HIS A N 1
ATOM 2752 C CA . HIS A 1 342 ? -10.086 58.031 28.75 1 66.88 342 HIS A CA 1
ATOM 2753 C C . HIS A 1 342 ? -11.031 58.312 27.578 1 66.88 342 HIS A C 1
ATOM 2755 O O . HIS A 1 342 ? -10.883 57.719 26.5 1 66.88 342 HIS A O 1
ATOM 2761 N N . GLN A 1 343 ? -11.953 59.156 27.844 1 70.69 343 GLN A N 1
ATOM 2762 C CA . GLN A 1 343 ? -12.883 59.531 26.766 1 70.69 343 GLN A CA 1
ATOM 2763 C C . GLN A 1 343 ? -12.18 60.281 25.656 1 70.69 343 GLN A C 1
ATOM 2765 O O . GLN A 1 343 ? -12.484 60.094 24.484 1 70.69 343 GLN A O 1
ATOM 2770 N N . LEU A 1 344 ? -11.211 61.125 26.125 1 70.69 344 LEU A N 1
ATOM 2771 C CA . LEU A 1 344 ? -10.445 61.875 25.141 1 70.69 344 LEU A CA 1
ATOM 2772 C C . LEU A 1 344 ? -9.586 60.938 24.297 1 70.69 344 LEU A C 1
ATOM 2774 O O . LEU A 1 344 ? -9.469 61.125 23.078 1 70.69 344 LEU A O 1
ATOM 2778 N N . CYS A 1 345 ? -9.078 59.969 25 1 71.19 345 CYS A N 1
ATOM 2779 C CA . CYS A 1 345 ? -8.25 59 24.281 1 71.19 345 CYS A CA 1
ATOM 2780 C C . CYS A 1 345 ? -9.078 58.219 23.266 1 71.19 345 CYS A C 1
ATOM 2782 O O . CYS A 1 345 ? -8.648 58 22.141 1 71.19 345 CYS A O 1
ATOM 2784 N N . GLN A 1 346 ? -10.195 57.781 23.656 1 74.94 346 GLN A N 1
ATOM 2785 C CA . GLN A 1 346 ? -11.07 57.031 22.766 1 74.94 346 GLN A CA 1
ATOM 2786 C C . GLN A 1 346 ? -11.602 57.906 21.641 1 74.94 346 GLN A C 1
ATOM 2788 O O . GLN A 1 346 ? -11.789 57.438 20.516 1 74.94 346 GLN A O 1
ATOM 2793 N N . LYS A 1 347 ? -11.836 59.156 21.953 1 76.06 347 LYS A N 1
ATOM 2794 C CA . LYS A 1 347 ? -12.281 60.094 20.922 1 76.06 347 LYS A CA 1
ATOM 2795 C C . LYS A 1 347 ? -11.203 60.281 19.859 1 76.06 347 LYS A C 1
ATOM 2797 O O . LYS A 1 347 ? -11.5 60.312 18.672 1 76.06 347 LYS A O 1
ATOM 2802 N N . ILE A 1 348 ? -10.008 60.375 20.344 1 75.25 348 ILE A N 1
ATOM 2803 C CA . ILE A 1 348 ? -8.883 60.531 19.438 1 75.25 348 ILE A CA 1
ATOM 2804 C C . ILE A 1 348 ? -8.742 59.281 18.578 1 75.25 348 ILE A C 1
ATOM 2806 O O . ILE A 1 348 ? -8.523 59.375 17.359 1 75.25 348 ILE A O 1
ATOM 2810 N N . LEU A 1 349 ? -8.875 58.156 19.219 1 76.5 349 LEU A N 1
ATOM 2811 C CA . LEU A 1 349 ? -8.797 56.906 18.484 1 76.5 349 LEU A CA 1
ATOM 2812 C C . LEU A 1 349 ? -9.914 56.812 17.453 1 76.5 349 LEU A C 1
ATOM 2814 O O . LEU A 1 349 ? -9.703 56.312 16.344 1 76.5 349 LEU A O 1
ATOM 2818 N N . PHE A 1 350 ? -11.117 57.219 17.844 1 79.44 350 PHE A N 1
ATOM 2819 C CA . PHE A 1 350 ? -12.258 57.188 16.922 1 79.44 350 PHE A CA 1
ATOM 2820 C C . PHE A 1 350 ? -12.016 58.125 15.75 1 79.44 350 PHE A C 1
ATOM 2822 O O . PHE A 1 350 ? -12.336 57.781 14.609 1 79.44 350 PHE A O 1
ATOM 2829 N N . ASN A 1 351 ? -11.438 59.312 16.078 1 75.75 351 ASN A N 1
ATOM 2830 C CA . ASN A 1 351 ? -11.156 60.281 15.008 1 75.75 351 ASN A CA 1
ATOM 2831 C C . ASN A 1 351 ? -10.086 59.75 14.055 1 75.75 351 ASN A C 1
ATOM 2833 O O . ASN A 1 351 ? -10.141 60 12.852 1 75.75 351 ASN A O 1
ATOM 2837 N N . LEU A 1 352 ? -9.234 59 14.609 1 73.69 352 LEU A N 1
ATOM 2838 C CA . LEU A 1 352 ? -8.195 58.406 13.789 1 73.69 352 LEU A CA 1
ATOM 2839 C C . LEU A 1 352 ? -8.773 57.281 12.922 1 73.69 352 LEU A C 1
ATOM 2841 O O . LEU A 1 352 ? -8.375 57.094 11.773 1 73.69 352 LEU A O 1
ATOM 2845 N N . ARG A 1 353 ? -9.68 56.594 13.492 1 74.88 353 ARG A N 1
ATOM 2846 C CA . ARG A 1 353 ? -10.328 55.469 12.805 1 74.88 353 ARG A CA 1
ATOM 2847 C C . ARG A 1 353 ? -11.258 55.969 11.703 1 74.88 353 ARG A C 1
ATOM 2849 O O . ARG A 1 353 ? -11.484 55.281 10.711 1 74.88 353 ARG A O 1
ATOM 2856 N N . SER A 1 354 ? -11.797 57.156 11.898 1 68.44 354 SER A N 1
ATOM 2857 C CA . SER A 1 354 ? -12.758 57.719 10.961 1 68.44 354 SER A CA 1
ATOM 2858 C C . SER A 1 354 ? -12.117 58.844 10.133 1 68.44 354 SER A C 1
ATOM 2860 O O . SER A 1 354 ? -12.711 59.906 9.938 1 68.44 354 SER A O 1
ATOM 2862 N N . PHE A 1 355 ? -10.891 58.688 9.82 1 61.16 355 PHE A N 1
ATOM 2863 C CA . PHE A 1 355 ? -10.156 59.719 9.086 1 61.16 355 PHE A CA 1
ATOM 2864 C C . PHE A 1 355 ? -10.836 60.031 7.754 1 61.16 355 PHE A C 1
ATOM 2866 O O . PHE A 1 355 ? -10.594 61.062 7.148 1 61.16 355 PHE A O 1
ATOM 2873 N N . ASP A 1 356 ? -11.633 59.125 7.258 1 59.59 356 ASP A N 1
ATOM 2874 C CA . ASP A 1 356 ? -12.328 59.344 6 1 59.59 356 ASP A CA 1
ATOM 2875 C C . ASP A 1 356 ? -13.258 60.562 6.102 1 59.59 356 ASP A C 1
ATOM 2877 O O . ASP A 1 356 ? -13.711 61.094 5.086 1 59.59 356 ASP A O 1
ATOM 2881 N N . LYS A 1 357 ? -13.641 61 7.344 1 56.69 357 LYS A N 1
ATOM 2882 C CA . LYS A 1 357 ? -14.555 62.094 7.609 1 56.69 357 LYS A CA 1
ATOM 2883 C C . LYS A 1 357 ? -14.031 63.406 7.027 1 56.69 357 LYS A C 1
ATOM 2885 O O . LYS A 1 357 ? -14.805 64.25 6.605 1 56.69 357 LYS A O 1
ATOM 2890 N N . TYR A 1 358 ? -12.68 63.469 7.055 1 52.56 358 TYR A N 1
ATOM 2891 C CA . TYR A 1 358 ? -12.125 64.75 6.656 1 52.56 358 TYR A CA 1
ATOM 2892 C C . TYR A 1 358 ? -12.07 64.875 5.137 1 52.56 358 TYR A C 1
ATOM 2894 O O . TYR A 1 358 ? -11.977 66 4.602 1 52.56 358 TYR A O 1
ATOM 2902 N N . PHE A 1 359 ? -12.164 63.781 4.438 1 53.38 359 PHE A N 1
ATOM 2903 C CA . PHE A 1 359 ? -11.984 63.875 2.992 1 53.38 359 PHE A CA 1
ATOM 2904 C C . PHE A 1 359 ? -13.336 63.938 2.283 1 53.38 359 PHE A C 1
ATOM 2906 O O . PHE A 1 359 ? -13.391 64 1.055 1 53.38 359 PHE A O 1
ATOM 2913 N N . TYR A 1 360 ? -14.375 63.812 2.877 1 51.81 360 TYR A N 1
ATOM 2914 C CA . TYR A 1 360 ? -15.641 63.625 2.174 1 51.81 360 TYR A CA 1
ATOM 2915 C C . TYR A 1 360 ? -16.172 64.938 1.611 1 51.81 360 TYR A C 1
ATOM 2917 O O . TYR A 1 360 ? -17.016 65.562 2.23 1 51.81 360 TYR A O 1
ATOM 2925 N N . CYS A 1 361 ? -15.375 65.688 0.95 1 49.78 361 CYS A N 1
ATOM 2926 C CA . CYS A 1 361 ? -15.914 66.812 0.193 1 49.78 361 CYS A CA 1
ATOM 2927 C C . CYS A 1 361 ? -16.609 66.375 -1.078 1 49.78 361 CYS A C 1
ATOM 2929 O O . CYS A 1 361 ? -16.031 65.562 -1.848 1 49.78 361 CYS A O 1
ATOM 2931 N N . GLU A 1 362 ? -17.797 66.125 -1.037 1 50.34 362 GLU A N 1
ATOM 2932 C CA . GLU A 1 362 ? -18.5 65.812 -2.291 1 50.34 362 GLU A CA 1
ATOM 2933 C C . GLU A 1 362 ? -18.312 67 -3.279 1 50.34 362 GLU A C 1
ATOM 2935 O O . GLU A 1 362 ? -18.531 68.125 -2.943 1 50.34 362 GLU A O 1
ATOM 2940 N N . LEU A 1 363 ? -17.562 66.875 -4.246 1 47.84 363 LEU A N 1
ATOM 2941 C CA . LEU A 1 363 ? -17.453 67.812 -5.344 1 47.84 363 LEU A CA 1
ATOM 2942 C C . LEU A 1 363 ? -18.734 67.812 -6.191 1 47.84 363 LEU A C 1
ATOM 2944 O O . LEU A 1 363 ? -19.078 66.812 -6.785 1 47.84 363 LEU A O 1
ATOM 2948 N N . LYS A 1 364 ? -19.75 68.5 -5.715 1 48.16 364 LYS A N 1
ATOM 2949 C CA . LYS A 1 364 ? -20.859 68.688 -6.637 1 48.16 364 LYS A CA 1
ATOM 2950 C C . LYS A 1 364 ? -20.578 69.812 -7.617 1 48.16 364 LYS A C 1
ATOM 2952 O O . LYS A 1 364 ? -20.094 70.875 -7.223 1 48.16 364 LYS A O 1
ATOM 2957 N N . PHE A 1 365 ? -20.547 69.438 -8.789 1 52 365 PHE A N 1
ATOM 2958 C CA . PHE A 1 365 ? -20.438 70.438 -9.836 1 52 365 PHE A CA 1
ATOM 2959 C C . PHE A 1 365 ? -21.766 71.125 -10.078 1 52 365 PHE A C 1
ATOM 2961 O O . PHE A 1 365 ? -22.766 70.5 -10.375 1 52 365 PHE A O 1
ATOM 2968 N N . LYS A 1 366 ? -22.125 72.125 -9.289 1 48.22 366 LYS A N 1
ATOM 2969 C CA . LYS A 1 366 ? -23.328 72.875 -9.617 1 48.22 366 LYS A CA 1
ATOM 2970 C C . LYS A 1 366 ? -23.078 73.75 -10.82 1 48.22 366 LYS A C 1
ATOM 2972 O O . LYS A 1 366 ? -22.047 74.438 -10.914 1 48.22 366 LYS A O 1
ATOM 2977 N N . LEU A 1 367 ? -23.875 73.438 -11.719 1 55.69 367 LEU A N 1
ATOM 2978 C CA . LEU A 1 367 ? -23.953 74.312 -12.906 1 55.69 367 LEU A CA 1
ATOM 2979 C C . LEU A 1 367 ? -24.516 75.688 -12.547 1 55.69 367 LEU A C 1
ATOM 2981 O O . LEU A 1 367 ? -25.641 75.75 -12.031 1 55.69 367 LEU A O 1
ATOM 2985 N N . GLN A 1 368 ? -23.703 76.625 -11.969 1 50.81 368 GLN A N 1
ATOM 2986 C CA . GLN A 1 368 ? -24.219 77.938 -11.789 1 50.81 368 GLN A CA 1
ATOM 2987 C C . GLN A 1 368 ? -24.172 78.75 -13.102 1 50.81 368 GLN A C 1
ATOM 2989 O O . GLN A 1 368 ? -23.172 78.688 -13.82 1 50.81 368 GLN A O 1
ATOM 2994 N N . LYS A 1 369 ? -25.344 79.062 -13.406 1 51.19 369 LYS A N 1
ATOM 2995 C CA . LYS A 1 369 ? -25.516 79.938 -14.547 1 51.19 369 LYS A CA 1
ATOM 2996 C C . LYS A 1 369 ? -24.922 81.312 -14.258 1 51.19 369 LYS A C 1
ATOM 2998 O O . LYS A 1 369 ? -25.266 81.938 -13.266 1 51.19 369 LYS A O 1
ATOM 3003 N N . ILE A 1 370 ? -23.672 81.562 -14.477 1 49.28 370 ILE A N 1
ATOM 3004 C CA . ILE A 1 370 ? -23.281 82.938 -14.461 1 49.28 370 ILE A CA 1
ATOM 3005 C C . ILE A 1 370 ? -24.078 83.75 -15.5 1 49.28 370 ILE A C 1
ATOM 3007 O O . ILE A 1 370 ? -24.203 83.312 -16.656 1 49.28 370 ILE A O 1
ATOM 3011 N N . LYS A 1 371 ? -25.031 84.562 -14.961 1 51.22 371 LYS A N 1
ATOM 3012 C CA . LYS A 1 371 ? -25.781 85.438 -15.883 1 51.22 371 LYS A CA 1
ATOM 3013 C C . LYS A 1 371 ? -24.922 85.875 -17.062 1 51.22 371 LYS A C 1
ATOM 3015 O O . LYS A 1 371 ? -25.328 85.75 -18.219 1 51.22 371 LYS A O 1
ATOM 3020 N N . PRO A 1 372 ? -24.328 87.062 -17.422 1 48.12 372 PRO A N 1
ATOM 3021 C CA . PRO A 1 372 ? -24.562 87.375 -18.844 1 48.12 372 PRO A CA 1
ATOM 3022 C C . PRO A 1 372 ? -24.234 86.188 -19.766 1 48.12 372 PRO A C 1
ATOM 3024 O O . PRO A 1 372 ? -24.906 86 -20.781 1 48.12 372 PRO A O 1
ATOM 3027 N N . SER A 1 373 ? -23.016 85.875 -19.781 1 45.44 373 SER A N 1
ATOM 3028 C CA . SER A 1 373 ? -22.594 84.875 -20.781 1 45.44 373 SER A CA 1
ATOM 3029 C C . SER A 1 373 ? -23.031 83.438 -20.391 1 45.44 373 SER A C 1
ATOM 3031 O O . SER A 1 373 ? -23.125 83.125 -19.203 1 45.44 373 SER A O 1
ATOM 3033 N N . LYS A 1 374 ? -23.906 82.812 -21.219 1 48.66 374 LYS A N 1
ATOM 3034 C CA . LYS A 1 374 ? -24.562 81.5 -21.297 1 48.66 374 LYS A CA 1
ATOM 3035 C C . LYS A 1 374 ? -23.625 80.375 -20.828 1 48.66 374 LYS A C 1
ATOM 3037 O O . LYS A 1 374 ? -23.859 79.188 -21.125 1 48.66 374 LYS A O 1
ATOM 3042 N N . TYR A 1 375 ? -22.453 80.75 -20.547 1 48.53 375 TYR A N 1
ATOM 3043 C CA . TYR A 1 375 ? -21.578 79.562 -20.344 1 48.53 375 TYR A CA 1
ATOM 3044 C C . TYR A 1 375 ? -21.859 78.938 -19 1 48.53 375 TYR A C 1
ATOM 3046 O O . TYR A 1 375 ? -22.109 79.625 -18 1 48.53 375 TYR A O 1
ATOM 3054 N N . PHE A 1 376 ? -22.484 77.75 -19.016 1 48.91 376 PHE A N 1
ATOM 3055 C CA . PHE A 1 376 ? -22.688 76.875 -17.859 1 48.91 376 PHE A CA 1
ATOM 3056 C C . PHE A 1 376 ? -21.359 76.375 -17.297 1 48.91 376 PHE A C 1
ATOM 3058 O O . PHE A 1 376 ? -20.5 75.875 -18.031 1 48.91 376 PHE A O 1
ATOM 3065 N N . VAL A 1 377 ? -20.75 77.25 -16.5 1 51.09 377 VAL A N 1
ATOM 3066 C CA . VAL A 1 377 ? -19.531 76.75 -15.891 1 51.09 377 VAL A CA 1
ATOM 3067 C C . VAL A 1 377 ? -19.875 75.75 -14.758 1 51.09 377 VAL A C 1
ATOM 3069 O O . VAL A 1 377 ? -20.797 76 -13.977 1 51.09 377 VAL A O 1
ATOM 3072 N N . TYR A 1 378 ? -19.484 74.562 -14.953 1 50.81 378 TYR A N 1
ATOM 3073 C CA . TYR A 1 378 ? -19.578 73.562 -13.898 1 50.81 378 TYR A CA 1
ATOM 3074 C C . TYR A 1 378 ? -18.672 73.875 -12.727 1 50.81 378 TYR A C 1
ATOM 3076 O O . TYR A 1 378 ? -17.453 74 -12.883 1 50.81 378 TYR A O 1
ATOM 3084 N N . ILE A 1 379 ? -19.094 74.812 -11.844 1 49.56 379 ILE A N 1
ATOM 3085 C CA . ILE A 1 379 ? -18.297 75.125 -10.664 1 49.56 379 ILE A CA 1
ATOM 3086 C C . ILE A 1 379 ? -18.359 73.938 -9.688 1 49.56 379 ILE A C 1
ATOM 3088 O O . ILE A 1 379 ? -19.453 73.5 -9.32 1 49.56 379 ILE A O 1
ATOM 3092 N N . PRO A 1 380 ? -17.266 73.25 -9.562 1 53.03 380 PRO A N 1
ATOM 3093 C CA . PRO A 1 380 ? -17.25 72.188 -8.555 1 53.03 380 PRO A CA 1
ATOM 3094 C C . PRO A 1 380 ? -17.594 72.688 -7.16 1 53.03 380 PRO A C 1
ATOM 3096 O O . PRO A 1 380 ? -17.062 73.75 -6.715 1 53.03 380 PRO A O 1
ATOM 3099 N N . GLN A 1 381 ? -18.797 72.812 -6.793 1 49.38 381 GLN A N 1
ATOM 3100 C CA . GLN A 1 381 ? -19.125 73.188 -5.422 1 49.38 381 GLN A CA 1
ATOM 3101 C C . GLN A 1 381 ? -18.75 72.062 -4.441 1 49.38 381 GLN A C 1
ATOM 3103 O O . GLN A 1 381 ? -19.125 70.938 -4.641 1 49.38 381 GLN A O 1
ATOM 3108 N N . PHE A 1 382 ? -17.766 72.312 -3.781 1 49.62 382 PHE A N 1
ATOM 3109 C CA . PHE A 1 382 ? -17.359 71.5 -2.658 1 49.62 382 PHE A CA 1
ATOM 3110 C C . PHE A 1 382 ? -18.375 71.562 -1.526 1 49.62 382 PHE A C 1
ATOM 3112 O O . PHE A 1 382 ? -18.594 72.688 -0.952 1 49.62 382 PHE A O 1
ATOM 3119 N N . LYS A 1 383 ? -19.438 71 -1.621 1 51.56 383 LYS A N 1
ATOM 3120 C CA . LYS A 1 383 ? -20.328 71 -0.458 1 51.56 383 LYS A CA 1
ATOM 3121 C C . LYS A 1 383 ? -19.781 70.125 0.651 1 51.56 383 LYS A C 1
ATOM 3123 O O . LYS A 1 383 ? -19.594 68.938 0.445 1 51.56 383 LYS A O 1
ATOM 3128 N N . ARG A 1 384 ? -19.188 70.75 1.587 1 57.19 384 ARG A N 1
ATOM 3129 C CA . ARG A 1 384 ? -18.734 70.062 2.797 1 57.19 384 ARG A CA 1
ATOM 3130 C C . ARG A 1 384 ? -19.906 69.5 3.576 1 57.19 384 ARG A C 1
ATOM 3132 O O . ARG A 1 384 ? -20.812 70.188 3.99 1 57.19 384 ARG A O 1
ATOM 3139 N N . LYS A 1 385 ? -20.359 68.312 3.229 1 62.19 385 LYS A N 1
ATOM 3140 C CA . LYS A 1 385 ? -21.359 67.688 4.07 1 62.19 385 LYS A CA 1
ATOM 3141 C C . LYS A 1 385 ? -20.797 67.312 5.441 1 62.19 385 LYS A C 1
ATOM 3143 O O . LYS A 1 385 ? -19.578 67.188 5.586 1 62.19 385 LYS A O 1
ATOM 3148 N N . SER A 1 386 ? -21.594 67.562 6.465 1 71.06 386 SER A N 1
ATOM 3149 C CA . SER A 1 386 ? -21.188 67.125 7.805 1 71.06 386 SER A CA 1
ATOM 3150 C C . SER A 1 386 ? -20.875 65.625 7.848 1 71.06 386 SER A C 1
ATOM 3152 O O . SER A 1 386 ? -21.328 64.875 6.992 1 71.06 386 SER A O 1
ATOM 3154 N N . ALA A 1 387 ? -19.875 65.25 8.586 1 75 387 ALA A N 1
ATOM 3155 C CA . ALA A 1 387 ? -19.453 63.875 8.766 1 75 387 ALA A CA 1
ATOM 3156 C C . ALA A 1 387 ? -20.672 62.969 8.953 1 75 387 ALA A C 1
ATOM 3158 O O . ALA A 1 387 ? -20.719 61.844 8.391 1 75 387 ALA A O 1
ATOM 3159 N N . LEU A 1 388 ? -21.688 63.406 9.648 1 81.88 388 LEU A N 1
ATOM 3160 C CA . LEU A 1 388 ? -22.875 62.594 9.938 1 81.88 388 LEU A CA 1
ATOM 3161 C C . LEU A 1 388 ? -23.734 62.438 8.688 1 81.88 388 LEU A C 1
ATOM 3163 O O . LEU A 1 388 ? -24.281 61.375 8.43 1 81.88 388 LEU A O 1
ATOM 3167 N N . GLU A 1 389 ? -23.891 63.531 7.938 1 82.19 389 GLU A N 1
ATOM 3168 C CA . GLU A 1 389 ? -24.688 63.469 6.715 1 82.19 389 GLU A CA 1
ATOM 3169 C C . GLU A 1 389 ? -24.062 62.531 5.691 1 82.19 389 GLU A C 1
ATOM 3171 O O . GLU A 1 389 ? -24.766 61.812 4.988 1 82.19 389 GLU A O 1
ATOM 3176 N N . TYR A 1 390 ? -22.781 62.656 5.688 1 81.25 390 TYR A N 1
ATOM 3177 C CA . TYR A 1 390 ? -22.062 61.75 4.785 1 81.25 390 TYR A CA 1
ATOM 3178 C C . TYR A 1 390 ? -22.281 60.312 5.172 1 81.25 390 TYR A C 1
ATOM 3180 O O . TYR A 1 390 ? -22.453 59.438 4.305 1 81.25 390 TYR A O 1
ATOM 3188 N N . GLN A 1 391 ? -22.219 59.938 6.434 1 86.19 391 GLN A N 1
ATOM 3189 C CA . GLN A 1 391 ? -22.391 58.594 6.914 1 86.19 391 GLN A CA 1
ATOM 3190 C C . GLN A 1 391 ? -23.797 58.094 6.629 1 86.19 391 GLN A C 1
ATOM 3192 O O . GLN A 1 391 ? -23.984 56.906 6.27 1 86.19 391 GLN A O 1
ATOM 3197 N N . TYR A 1 392 ? -24.75 58.969 6.723 1 85.56 392 TYR A N 1
ATOM 3198 C CA . TYR A 1 392 ? -26.125 58.562 6.426 1 85.56 392 TYR A CA 1
ATOM 3199 C C . TYR A 1 392 ? -26.297 58.281 4.934 1 85.56 392 TYR A C 1
ATOM 3201 O O . TYR A 1 392 ? -27.016 57.375 4.539 1 85.56 392 TYR A O 1
ATOM 3209 N N . ASP A 1 393 ? -25.641 59.062 4.145 1 84.5 393 ASP A N 1
ATOM 3210 C CA . ASP A 1 393 ? -25.688 58.844 2.703 1 84.5 393 ASP A CA 1
ATOM 3211 C C . ASP A 1 393 ? -25.016 57.531 2.33 1 84.5 393 ASP A C 1
ATOM 3213 O O . ASP A 1 393 ? -25.5 56.812 1.454 1 84.5 393 ASP A O 1
ATOM 3217 N N . SER A 1 394 ? -23.875 57.344 2.945 1 87.25 394 SER A N 1
ATOM 3218 C CA . SER A 1 394 ? -23.156 56.094 2.707 1 87.25 394 SER A CA 1
ATOM 3219 C C . SER A 1 394 ? -23.984 54.875 3.164 1 87.25 394 SER A C 1
ATOM 3221 O O . SER A 1 394 ? -23.938 53.812 2.549 1 87.25 394 SER A O 1
ATOM 3223 N N . LEU A 1 395 ? -24.656 54.938 4.273 1 89.38 395 LEU A N 1
ATOM 3224 C CA . LEU A 1 395 ? -25.516 53.875 4.781 1 89.38 395 LEU A CA 1
ATOM 3225 C C . LEU A 1 395 ? -26.625 53.531 3.775 1 89.38 395 LEU A C 1
ATOM 3227 O O . LEU A 1 395 ? -26.875 52.375 3.498 1 89.38 395 LEU A O 1
ATOM 3231 N N . ASP A 1 396 ? -27.25 54.625 3.211 1 87.69 396 ASP A N 1
ATOM 3232 C CA . ASP A 1 396 ? -28.312 54.406 2.242 1 87.69 396 ASP A CA 1
ATOM 3233 C C . ASP A 1 396 ? -27.781 53.719 0.985 1 87.69 396 ASP A C 1
ATOM 3235 O O . ASP A 1 396 ? -28.453 52.844 0.409 1 87.69 396 ASP A O 1
ATOM 3239 N N . ARG A 1 397 ? -26.641 54.094 0.585 1 90.44 397 ARG A N 1
ATOM 3240 C CA . ARG A 1 397 ? -26.031 53.469 -0.585 1 90.44 397 ARG A CA 1
ATOM 3241 C C . ARG A 1 397 ? -25.734 52 -0.335 1 90.44 397 ARG A C 1
ATOM 3243 O O . ARG A 1 397 ? -26 51.156 -1.194 1 90.44 397 ARG A O 1
ATOM 3250 N N . GLU A 1 398 ? -25.109 51.719 0.79 1 90.81 398 GLU A N 1
ATOM 3251 C CA . GLU A 1 398 ? -24.75 50.344 1.12 1 90.81 398 GLU A CA 1
ATOM 3252 C C . GLU A 1 398 ? -25.984 49.469 1.316 1 90.81 398 GLU A C 1
ATOM 3254 O O . GLU A 1 398 ? -25.969 48.281 0.997 1 90.81 398 GLU A O 1
ATOM 3259 N N . ILE A 1 399 ? -27.062 50 1.837 1 89.56 399 ILE A N 1
ATOM 3260 C CA . ILE A 1 399 ? -28.328 49.281 1.983 1 89.56 399 ILE A CA 1
ATOM 3261 C C . ILE A 1 399 ? -28.891 48.938 0.606 1 89.56 399 ILE A C 1
ATOM 3263 O O . ILE A 1 399 ? -29.438 47.844 0.406 1 89.56 399 ILE A O 1
ATOM 3267 N N . HIS A 1 400 ? -28.719 49.844 -0.302 1 90.5 400 HIS A N 1
ATOM 3268 C CA . HIS A 1 400 ? -29.172 49.594 -1.663 1 90.5 400 HIS A CA 1
ATOM 3269 C C . HIS A 1 400 ? -28.391 48.438 -2.293 1 90.5 400 HIS A C 1
ATOM 3271 O O . HIS A 1 400 ? -28.984 47.594 -2.959 1 90.5 400 HIS A O 1
ATOM 3277 N N . TYR A 1 401 ? -27.125 48.5 -2.086 1 91.62 401 TYR A N 1
ATOM 3278 C CA . TYR A 1 401 ? -26.312 47.406 -2.617 1 91.62 401 TYR A CA 1
ATOM 3279 C C . TYR A 1 401 ? -26.672 46.062 -1.952 1 91.62 401 TYR A C 1
ATOM 3281 O O . TYR A 1 401 ? -26.734 45.031 -2.615 1 91.62 401 TYR A O 1
ATOM 3289 N N . TYR A 1 402 ? -26.797 46 -0.628 1 90.88 402 TYR A N 1
ATOM 3290 C CA . TYR A 1 402 ? -27.188 44.812 0.109 1 90.88 402 TYR A CA 1
ATOM 3291 C C . TYR A 1 402 ? -28.484 44.25 -0.446 1 90.88 402 TYR A C 1
ATOM 3293 O O . TYR A 1 402 ? -28.578 43.031 -0.687 1 90.88 402 TYR A O 1
ATOM 3301 N N . GLN A 1 403 ? -29.484 45.094 -0.741 1 88.25 403 GLN A N 1
ATOM 3302 C CA . GLN A 1 403 ? -30.781 44.656 -1.254 1 88.25 403 GLN A CA 1
ATOM 3303 C C . GLN A 1 403 ? -30.656 44.125 -2.682 1 88.25 403 GLN A C 1
ATOM 3305 O O . GLN A 1 403 ? -31.328 43.156 -3.061 1 88.25 403 GLN A O 1
ATOM 3310 N N . LYS A 1 404 ? -29.812 44.75 -3.41 1 91.19 404 LYS A N 1
ATOM 3311 C CA . LYS A 1 404 ? -29.578 44.281 -4.781 1 91.19 404 LYS A CA 1
ATOM 3312 C C . LYS A 1 404 ? -29.031 42.875 -4.809 1 91.19 404 LYS A C 1
ATOM 3314 O O . LYS A 1 404 ? -29.484 42.031 -5.578 1 91.19 404 LYS A O 1
ATOM 3319 N N . TYR A 1 405 ? -28.078 42.656 -3.998 1 90.94 405 TYR A N 1
ATOM 3320 C CA . TYR A 1 405 ? -27.453 41.312 -3.967 1 90.94 405 TYR A CA 1
ATOM 3321 C C . TYR A 1 405 ? -28.375 40.312 -3.322 1 90.94 405 TYR A C 1
ATOM 3323 O O . TYR A 1 405 ? -28.375 39.125 -3.695 1 90.94 405 TYR A O 1
ATOM 3331 N N . LEU A 1 406 ? -29.156 40.688 -2.383 1 88.69 406 LEU A N 1
ATOM 3332 C CA . LEU A 1 406 ? -30.141 39.781 -1.782 1 88.69 406 LEU A CA 1
ATOM 3333 C C . LEU A 1 406 ? -31.188 39.344 -2.811 1 88.69 406 LEU A C 1
ATOM 3335 O O . LEU A 1 406 ? -31.609 38.188 -2.824 1 88.69 406 LEU A O 1
ATOM 3339 N N . ASP A 1 407 ? -31.578 40.25 -3.688 1 87.5 407 ASP A N 1
ATOM 3340 C CA . ASP A 1 407 ? -32.531 39.938 -4.758 1 87.5 407 ASP A CA 1
ATOM 3341 C C . ASP A 1 407 ? -31.906 38.938 -5.758 1 87.5 407 ASP A C 1
ATOM 3343 O O . ASP A 1 407 ? -32.562 38.031 -6.23 1 87.5 407 ASP A O 1
ATOM 3347 N N . LEU A 1 408 ? -30.703 39.25 -5.996 1 88.31 408 LEU A N 1
ATOM 3348 C CA . LEU A 1 408 ? -29.984 38.312 -6.887 1 88.31 408 LEU A CA 1
ATOM 3349 C C . LEU A 1 408 ? -29.875 36.938 -6.273 1 88.31 408 LEU A C 1
ATOM 3351 O O . LEU A 1 408 ? -30.016 35.938 -6.973 1 88.31 408 LEU A O 1
ATOM 3355 N N . TRP A 1 409 ? -29.625 36.875 -4.969 1 87.38 409 TRP A N 1
ATOM 3356 C CA . TRP A 1 409 ? -29.516 35.625 -4.227 1 87.38 409 TRP A CA 1
ATOM 3357 C C . TRP A 1 409 ? -30.828 34.844 -4.289 1 87.38 409 TRP A C 1
ATOM 3359 O O . TRP A 1 409 ? -30.828 33.625 -4.469 1 87.38 409 TRP A O 1
ATOM 3369 N N . LEU A 1 410 ? -31.906 35.469 -4.23 1 83.38 410 LEU A N 1
ATOM 3370 C CA . LEU A 1 410 ? -33.219 34.844 -4.23 1 83.38 410 LEU A CA 1
ATOM 3371 C C . LEU A 1 410 ? -33.562 34.312 -5.613 1 83.38 410 LEU A C 1
ATOM 3373 O O . LEU A 1 410 ? -34.375 33.375 -5.738 1 83.38 410 LEU A O 1
ATOM 3377 N N . THR A 1 411 ? -32.844 34.812 -6.645 1 82.12 411 THR A N 1
ATOM 3378 C CA . THR A 1 411 ? -33.062 34.312 -8 1 82.12 411 THR A CA 1
ATOM 3379 C C . THR A 1 411 ? -32.438 32.938 -8.18 1 82.12 411 THR A C 1
ATOM 3381 O O . THR A 1 411 ? -32.844 32.156 -9.039 1 82.12 411 THR A O 1
ATOM 3384 N N . TYR A 1 412 ? -31.422 32.688 -7.383 1 79 412 TYR A N 1
ATOM 3385 C CA . TYR A 1 412 ? -30.703 31.422 -7.531 1 79 412 TYR A CA 1
ATOM 3386 C C . TYR A 1 412 ? -31.422 30.297 -6.789 1 79 412 TYR A C 1
ATOM 3388 O O . TYR A 1 412 ? -31.188 29.109 -7.066 1 79 412 TYR A O 1
ATOM 3396 N N . PHE A 1 413 ? -32.219 30.516 -5.824 1 69.81 413 PHE A N 1
ATOM 3397 C CA . PHE A 1 413 ? -32.906 29.516 -5.008 1 69.81 413 PHE A CA 1
ATOM 3398 C C . PHE A 1 413 ? -33.969 28.781 -5.812 1 69.81 413 PHE A C 1
ATOM 3400 O O . PHE A 1 413 ? -34.75 29.406 -6.543 1 69.81 413 PHE A O 1
ATOM 3407 N N . PRO A 1 414 ? -33.625 27.344 -5.988 1 61.03 414 PRO A N 1
ATOM 3408 C CA . PRO A 1 414 ? -34.656 26.625 -6.738 1 61.03 414 PRO A CA 1
ATOM 3409 C C . PRO A 1 414 ? -36.062 26.828 -6.152 1 61.03 414 PRO A C 1
ATOM 3411 O O . PRO A 1 414 ? -36.25 26.75 -4.938 1 61.03 414 PRO A O 1
ATOM 3414 N N . LYS A 1 415 ? -36.875 27.656 -6.773 1 50.66 415 LYS A N 1
ATOM 3415 C CA . LYS A 1 415 ? -38.25 27.844 -6.336 1 50.66 415 LYS A CA 1
ATOM 3416 C C . LYS A 1 415 ? -38.938 26.5 -6.098 1 50.66 415 LYS A C 1
ATOM 3418 O O . LYS A 1 415 ? -38.969 25.656 -6.98 1 50.66 415 LYS A O 1
ATOM 3423 N N . LYS A 1 416 ? -38.906 25.969 -4.941 1 47.97 416 LYS A N 1
ATOM 3424 C CA . LYS A 1 416 ? -39.812 24.844 -4.688 1 47.97 416 LYS A CA 1
ATOM 3425 C C . LYS A 1 416 ? -41.094 24.984 -5.504 1 47.97 416 LYS A C 1
ATOM 3427 O O . LYS A 1 416 ? -41.469 26.094 -5.883 1 47.97 416 LYS A O 1
ATOM 3432 N N . ASN A 1 417 ? -41.812 23.875 -5.742 1 40.69 417 ASN A N 1
ATOM 3433 C CA . ASN A 1 417 ? -43.125 23.703 -6.398 1 40.69 417 ASN A CA 1
ATOM 3434 C C . ASN A 1 417 ? -44.125 24.781 -5.969 1 40.69 417 ASN A C 1
ATOM 3436 O O . ASN A 1 417 ? -44.844 24.609 -4.992 1 40.69 417 ASN A O 1
ATOM 3440 N N . GLU A 1 418 ? -43.969 25.938 -5.719 1 37.97 418 GLU A N 1
ATOM 3441 C CA . GLU A 1 418 ? -45.281 26.531 -5.695 1 37.97 418 GLU A CA 1
ATOM 3442 C C . GLU A 1 418 ? -46.062 26.172 -6.953 1 37.97 418 GLU A C 1
ATOM 3444 O O . GLU A 1 418 ? -45.594 26.359 -8.07 1 37.97 418 GLU A O 1
ATOM 3449 N N . PRO A 1 419 ? -47.125 25.141 -6.887 1 37.94 419 PRO A N 1
ATOM 3450 C CA . PRO A 1 419 ? -48 24.859 -8 1 37.94 419 PRO A CA 1
ATOM 3451 C C . PRO A 1 419 ? -48.25 26.078 -8.906 1 37.94 419 PRO A C 1
ATOM 3453 O O . PRO A 1 419 ? -48.375 25.922 -10.117 1 37.94 419 PRO A O 1
ATOM 3456 N N . ASP A 1 420 ? -48.812 27.25 -8.273 1 35.31 420 ASP A N 1
ATOM 3457 C CA . ASP A 1 420 ? -49.562 28.312 -8.945 1 35.31 420 ASP A CA 1
ATOM 3458 C C . ASP A 1 420 ? -48.656 29.25 -9.711 1 35.31 420 ASP A C 1
ATOM 3460 O O . ASP A 1 420 ? -49.094 30.234 -10.289 1 35.31 420 ASP A O 1
ATOM 3464 N N . SER A 1 421 ? -47.469 29.516 -9.258 1 34.91 421 SER A N 1
ATOM 3465 C CA . SER A 1 421 ? -46.938 30.656 -10 1 34.91 421 SER A CA 1
ATOM 3466 C C . SER A 1 421 ? -46.625 30.281 -11.445 1 34.91 421 SER A C 1
ATOM 3468 O O . SER A 1 421 ? -45.594 29.625 -11.711 1 34.91 421 SER A O 1
ATOM 3470 N N . SER A 1 422 ? -47.562 29.891 -12.32 1 35.38 422 SER A N 1
ATOM 3471 C CA . SER A 1 422 ? -47.719 29.953 -13.766 1 35.38 422 SER A CA 1
ATOM 3472 C C . SER A 1 422 ? -46.969 31.156 -14.344 1 35.38 422 SER A C 1
ATOM 3474 O O . SER A 1 422 ? -46.906 31.312 -15.562 1 35.38 422 SER A O 1
ATOM 3476 N N . THR A 1 423 ? -46.969 32.344 -13.633 1 33.56 423 THR A N 1
ATOM 3477 C CA . THR A 1 423 ? -46.844 33.594 -14.383 1 33.56 423 THR A CA 1
ATOM 3478 C C . THR A 1 423 ? -45.469 33.719 -15.016 1 33.56 423 THR A C 1
ATOM 3480 O O . THR A 1 423 ? -45.281 34.406 -16.031 1 33.56 423 THR A O 1
ATOM 3483 N N . ILE A 1 424 ? -44.312 34.094 -14.312 1 34.31 424 ILE A N 1
ATOM 3484 C CA . ILE A 1 424 ? -43.312 34.688 -15.188 1 34.31 424 ILE A CA 1
ATOM 3485 C C . ILE A 1 424 ? -42.625 33.562 -15.984 1 34.31 424 ILE A C 1
ATOM 3487 O O . ILE A 1 424 ? -41.938 32.688 -15.406 1 34.31 424 ILE A O 1
ATOM 3491 N N . PRO A 1 425 ? -43.094 33.062 -17.094 1 37.09 425 PRO A N 1
ATOM 3492 C CA . PRO A 1 425 ? -42.562 32.125 -18.078 1 37.09 425 PRO A CA 1
ATOM 3493 C C . PRO A 1 425 ? -41.062 32.281 -18.266 1 37.09 425 PRO A C 1
ATOM 3495 O O . PRO A 1 425 ? -40.438 31.469 -18.969 1 37.09 425 PRO A O 1
ATOM 3498 N N . GLY A 1 426 ? -40.531 33.562 -18.297 1 35.12 426 GLY A N 1
ATOM 3499 C CA . GLY A 1 426 ? -39.344 33.844 -19.078 1 35.12 426 GLY A CA 1
ATOM 3500 C C . GLY A 1 426 ? -38.156 32.938 -18.734 1 35.12 426 GLY A C 1
ATOM 3501 O O . GLY A 1 426 ? -37.875 31.984 -19.438 1 35.12 426 GLY A O 1
ATOM 3502 N N . ASN A 1 427 ? -37.094 33.719 -18.172 1 34.81 427 ASN A N 1
ATOM 3503 C CA . ASN A 1 427 ? -35.688 33.312 -18.234 1 34.81 427 ASN A CA 1
ATOM 3504 C C . ASN A 1 427 ? -35.438 32.094 -17.375 1 34.81 427 ASN A C 1
ATOM 3506 O O . ASN A 1 427 ? -35.062 32.219 -16.203 1 34.81 427 ASN A O 1
ATOM 3510 N N . GLU A 1 428 ? -36.188 31.25 -17.312 1 39.97 428 GLU A N 1
ATOM 3511 C CA . GLU A 1 428 ? -35.781 30.047 -16.609 1 39.97 428 GLU A CA 1
ATOM 3512 C C . GLU A 1 428 ? -34.375 29.609 -17.047 1 39.97 428 GLU A C 1
ATOM 3514 O O . GLU A 1 428 ? -34.219 28.953 -18.078 1 39.97 428 GLU A O 1
ATOM 3519 N N . LYS A 1 429 ? -33.438 30.516 -16.984 1 41 429 LYS A N 1
ATOM 3520 C CA . LYS A 1 429 ? -32.125 29.969 -17.203 1 41 429 LYS A CA 1
ATOM 3521 C C . LYS A 1 429 ? -31.984 28.578 -16.594 1 41 429 LYS A C 1
ATOM 3523 O O . LYS A 1 429 ? -32.094 28.422 -15.383 1 41 429 LYS A O 1
ATOM 3528 N N . MET A 1 430 ? -32.5 27.562 -17.203 1 47.06 430 MET A N 1
ATOM 3529 C CA . MET A 1 430 ? -32.281 26.141 -16.906 1 47.06 430 MET A CA 1
ATOM 3530 C C . MET A 1 430 ? -30.891 25.906 -16.328 1 47.06 430 MET A C 1
ATOM 3532 O O . MET A 1 430 ? -29.891 26.188 -16.984 1 47.06 430 MET A O 1
ATOM 3536 N N . GLN A 1 431 ? -30.891 26.047 -14.977 1 59.84 431 GLN A N 1
ATOM 3537 C CA . GLN A 1 431 ? -29.625 25.797 -14.273 1 59.84 431 GLN A CA 1
ATOM 3538 C C . GLN A 1 431 ? -28.984 24.5 -14.75 1 59.84 431 GLN A C 1
ATOM 3540 O O . GLN A 1 431 ? -29.625 23.438 -14.75 1 59.84 431 GLN A O 1
ATOM 3545 N N . GLU A 1 432 ? -28.109 24.609 -15.648 1 73.88 432 GLU A N 1
ATOM 3546 C CA . GLU A 1 432 ? -27.297 23.469 -16.062 1 73.88 432 GLU A CA 1
ATOM 3547 C C . GLU A 1 432 ? -26.469 22.938 -14.898 1 73.88 432 GLU A C 1
ATOM 3549 O O . GLU A 1 432 ? -25.922 23.719 -14.117 1 73.88 432 GLU A O 1
ATOM 3554 N N . TYR A 1 433 ? -26.781 21.688 -14.633 1 82.12 433 TYR A N 1
ATOM 3555 C CA . TYR A 1 433 ? -26.094 21.031 -13.523 1 82.12 433 TYR A CA 1
ATOM 3556 C C . TYR A 1 433 ? -24.875 20.266 -14.023 1 82.12 433 TYR A C 1
ATOM 3558 O O . TYR A 1 433 ? -24.859 19.781 -15.156 1 82.12 433 TYR A O 1
ATOM 3566 N N . SER A 1 434 ? -23.891 20.391 -13.242 1 84.81 434 SER A N 1
ATOM 3567 C CA . SER A 1 434 ? -22.672 19.625 -13.516 1 84.81 434 SER A CA 1
ATOM 3568 C C . SER A 1 434 ? -22.859 18.156 -13.18 1 84.81 434 SER A C 1
ATOM 3570 O O . SER A 1 434 ? -23.875 17.766 -12.602 1 84.81 434 SER A O 1
ATOM 3572 N N . ASN A 1 435 ? -21.984 17.328 -13.656 1 87.62 435 ASN A N 1
ATOM 3573 C CA . ASN A 1 435 ? -22.047 15.891 -13.398 1 87.62 435 ASN A CA 1
ATOM 3574 C C . ASN A 1 435 ? -21.594 15.555 -11.984 1 87.62 435 ASN A C 1
ATOM 3576 O O . ASN A 1 435 ? -20.859 14.594 -11.773 1 87.62 435 ASN A O 1
ATOM 3580 N N . LYS A 1 436 ? -21.938 16.406 -11.008 1 90.06 436 LYS A N 1
ATOM 3581 C CA . LYS A 1 436 ? -21.578 16.234 -9.602 1 90.06 436 LYS A CA 1
ATOM 3582 C C . LYS A 1 436 ? -22.797 16.422 -8.703 1 90.06 436 LYS A C 1
ATOM 3584 O O . LYS A 1 436 ? -23.734 17.156 -9.062 1 90.06 436 LYS A O 1
ATOM 3589 N N . ALA A 1 437 ? -22.781 15.695 -7.578 1 90.25 437 ALA A N 1
ATOM 3590 C CA . ALA A 1 437 ? -23.938 15.82 -6.676 1 90.25 437 ALA A CA 1
ATOM 3591 C C . ALA A 1 437 ? -23.531 15.477 -5.242 1 90.25 437 ALA A C 1
ATOM 3593 O O . ALA A 1 437 ? -22.547 14.773 -5.012 1 90.25 437 ALA A O 1
ATOM 3594 N N . PHE A 1 438 ? -24.266 16.109 -4.285 1 90.88 438 PHE A N 1
ATOM 3595 C CA . PHE A 1 438 ? -24.203 15.75 -2.875 1 90.88 438 PHE A CA 1
ATOM 3596 C C . PHE A 1 438 ? -25.375 14.867 -2.484 1 90.88 438 PHE A C 1
ATOM 3598 O O . PHE A 1 438 ? -26.531 15.156 -2.834 1 90.88 438 PHE A O 1
ATOM 3605 N N . LEU A 1 439 ? -25.047 13.781 -1.825 1 91.5 439 LEU A N 1
ATOM 3606 C CA . LEU A 1 439 ? -26.094 12.836 -1.422 1 91.5 439 LEU A CA 1
ATOM 3607 C C . LEU A 1 439 ? -26.234 12.805 0.097 1 91.5 439 LEU A C 1
ATOM 3609 O O . LEU A 1 439 ? -25.234 12.75 0.815 1 91.5 439 LEU A O 1
ATOM 3613 N N . LEU A 1 440 ? -27.453 12.906 0.544 1 90.5 440 LEU A N 1
ATOM 3614 C CA . LEU A 1 440 ? -27.766 12.758 1.962 1 90.5 440 LEU A CA 1
ATOM 3615 C C . LEU A 1 440 ? -28.312 11.367 2.26 1 90.5 440 LEU A C 1
ATOM 3617 O O . LEU A 1 440 ? -29.328 10.961 1.691 1 90.5 440 LEU A O 1
ATOM 3621 N N . PHE A 1 441 ? -27.625 10.695 3.08 1 86.69 441 PHE A N 1
ATOM 3622 C CA . PHE A 1 441 ? -28.031 9.344 3.451 1 86.69 441 PHE A CA 1
ATOM 3623 C C . PHE A 1 441 ? -28.812 9.352 4.758 1 86.69 441 PHE A C 1
ATOM 3625 O O . PHE A 1 441 ? -28.703 10.289 5.547 1 86.69 441 PHE A O 1
ATOM 3632 N N . ASN A 1 442 ? -29.547 8.352 4.957 1 82 442 ASN A N 1
ATOM 3633 C CA . ASN A 1 442 ? -30.391 8.25 6.145 1 82 442 ASN A CA 1
ATOM 3634 C C . ASN A 1 442 ? -29.562 7.992 7.398 1 82 442 ASN A C 1
ATOM 3636 O O . ASN A 1 442 ? -29.906 8.469 8.484 1 82 442 ASN A O 1
ATOM 3640 N N . SER A 1 443 ? -28.562 7.227 7.227 1 80.19 443 SER A N 1
ATOM 3641 C CA . SER A 1 443 ? -27.688 6.91 8.359 1 80.19 443 SER A CA 1
ATOM 3642 C C . SER A 1 443 ? -26.219 7.023 7.973 1 80.19 443 SER A C 1
ATOM 3644 O O . SER A 1 443 ? -25.875 6.945 6.789 1 80.19 443 SER A O 1
ATOM 3646 N N . VAL A 1 444 ? -25.438 7.289 9.047 1 80.62 444 VAL A N 1
ATOM 3647 C CA . VAL A 1 444 ? -24 7.402 8.828 1 80.62 444 VAL A CA 1
ATOM 3648 C C . VAL A 1 444 ? -23.438 6.059 8.375 1 80.62 444 VAL A C 1
ATOM 3650 O O . VAL A 1 444 ? -22.516 6.008 7.555 1 80.62 444 VAL A O 1
ATOM 3653 N N . SER A 1 445 ? -24.016 4.957 8.844 1 77.19 445 SER A N 1
ATOM 3654 C CA . SER A 1 445 ? -23.562 3.621 8.492 1 77.19 445 SER A CA 1
ATOM 3655 C C . SER A 1 445 ? -23.766 3.336 7.012 1 77.19 445 SER A C 1
ATOM 3657 O O . SER A 1 445 ? -22.891 2.779 6.348 1 77.19 445 SER A O 1
ATOM 3659 N N . GLN A 1 446 ? -24.844 3.752 6.473 1 79.88 446 GLN A N 1
ATOM 3660 C CA . GLN A 1 446 ? -25.125 3.543 5.059 1 79.88 446 GLN A CA 1
ATOM 3661 C C . GLN A 1 446 ? -24.234 4.418 4.184 1 79.88 446 GLN A C 1
ATOM 3663 O O . GLN A 1 446 ? -23.797 3.99 3.113 1 79.88 446 GLN A O 1
ATOM 3668 N N . ALA A 1 447 ? -24.047 5.648 4.68 1 83.62 447 ALA A N 1
ATOM 3669 C CA . ALA A 1 447 ? -23.172 6.547 3.93 1 83.62 447 ALA A CA 1
ATOM 3670 C C . ALA A 1 447 ? -21.766 5.969 3.812 1 83.62 447 ALA A C 1
ATOM 3672 O O . ALA A 1 447 ? -21.156 6.016 2.74 1 83.62 447 ALA A O 1
ATOM 3673 N N . MET A 1 448 ? -21.359 5.402 4.863 1 79.94 448 MET A N 1
ATOM 3674 C CA . MET A 1 448 ? -20 4.844 4.879 1 79.94 448 MET A CA 1
ATOM 3675 C C . MET A 1 448 ? -19.922 3.588 4.016 1 79.94 448 MET A C 1
ATOM 3677 O O . MET A 1 448 ? -18.891 3.322 3.391 1 79.94 448 MET A O 1
ATOM 3681 N N . GLN A 1 449 ? -20.922 2.727 4.023 1 78.12 449 GLN A N 1
ATOM 3682 C CA . GLN A 1 449 ? -20.969 1.538 3.178 1 78.12 449 GLN A CA 1
ATOM 3683 C C . GLN A 1 449 ? -20.906 1.913 1.699 1 78.12 449 GLN A C 1
ATOM 3685 O O . GLN A 1 449 ? -20.125 1.332 0.939 1 78.12 449 GLN A O 1
ATOM 3690 N N . PHE A 1 450 ? -21.641 2.883 1.354 1 80.69 450 PHE A N 1
ATOM 3691 C CA . PHE A 1 450 ? -21.656 3.295 -0.044 1 80.69 450 PHE A CA 1
ATOM 3692 C C . PHE A 1 450 ? -20.359 4 -0.417 1 80.69 450 PHE A C 1
ATOM 3694 O O . PHE A 1 450 ? -19.906 3.926 -1.563 1 80.69 450 PHE A O 1
ATOM 3701 N N . TYR A 1 451 ? -19.812 4.711 0.564 1 82.38 451 TYR A N 1
ATOM 3702 C CA . TYR A 1 451 ? -18.531 5.344 0.302 1 82.38 451 TYR A CA 1
ATOM 3703 C C . TYR A 1 451 ? -17.469 4.305 -0.066 1 82.38 451 TYR A C 1
ATOM 3705 O O . TYR A 1 451 ? -16.688 4.512 -0.989 1 82.38 451 TYR A O 1
ATOM 3713 N N . GLN A 1 452 ? -17.469 3.223 0.662 1 76.81 452 GLN A N 1
ATOM 3714 C CA . GLN A 1 452 ? -16.516 2.156 0.391 1 76.81 452 GLN A CA 1
ATOM 3715 C C . GLN A 1 452 ? -16.797 1.488 -0.951 1 76.81 452 GLN A C 1
ATOM 3717 O O . GLN A 1 452 ? -15.867 1.136 -1.683 1 76.81 452 GLN A O 1
ATOM 3722 N N . LEU A 1 453 ? -18 1.355 -1.303 1 76.12 453 LEU A N 1
ATOM 3723 C CA . LEU A 1 453 ? -18.391 0.755 -2.576 1 76.12 453 LEU A CA 1
ATOM 3724 C C . LEU A 1 453 ? -18.031 1.671 -3.74 1 76.12 453 LEU A C 1
ATOM 3726 O O . LEU A 1 453 ? -17.625 1.198 -4.805 1 76.12 453 LEU A O 1
ATOM 3730 N N . LEU A 1 454 ? -18.156 2.984 -3.473 1 77.62 454 LEU A N 1
ATOM 3731 C CA . LEU A 1 454 ? -17.875 3.965 -4.516 1 77.62 454 LEU A CA 1
ATOM 3732 C C . LEU A 1 454 ? -16.375 4.078 -4.77 1 77.62 454 LEU A C 1
ATOM 3734 O O . LEU A 1 454 ? -15.953 4.449 -5.867 1 77.62 454 LEU A O 1
ATOM 3738 N N . GLN A 1 455 ? -15.602 3.828 -3.746 1 71.06 455 GLN A N 1
ATOM 3739 C CA . GLN A 1 455 ? -14.156 3.898 -3.914 1 71.06 455 GLN A CA 1
ATOM 3740 C C . GLN A 1 455 ? -13.656 2.795 -4.84 1 71.06 455 GLN A C 1
ATOM 3742 O O . GLN A 1 455 ? -12.633 2.955 -5.512 1 71.06 455 GLN A O 1
ATOM 3747 N N . SER A 1 456 ? -14.375 1.704 -4.855 1 62.59 456 SER A N 1
ATOM 3748 C CA . SER A 1 456 ? -13.977 0.563 -5.672 1 62.59 456 SER A CA 1
ATOM 3749 C C . SER A 1 456 ? -14.625 0.622 -7.055 1 62.59 456 SER A C 1
ATOM 3751 O O . SER A 1 456 ? -14.352 -0.227 -7.906 1 62.59 456 SER A O 1
ATOM 3753 N N . SER A 1 457 ? -15.492 1.724 -7.281 1 58.31 457 SER A N 1
ATOM 3754 C CA . SER A 1 457 ? -16.266 1.798 -8.516 1 58.31 457 SER A CA 1
ATOM 3755 C C . SER A 1 457 ? -15.367 1.955 -9.727 1 58.31 457 SER A C 1
ATOM 3757 O O . SER A 1 457 ? -14.148 2.092 -9.594 1 58.31 457 SER A O 1
ATOM 3759 N N . SER A 1 458 ? -16.047 1.925 -10.836 1 60.88 458 SER A N 1
ATOM 3760 C CA . SER A 1 458 ? -15.469 1.931 -12.172 1 60.88 458 SER A CA 1
ATOM 3761 C C . SER A 1 458 ? -14.547 3.129 -12.375 1 60.88 458 SER A C 1
ATOM 3763 O O . SER A 1 458 ? -14.641 4.121 -11.648 1 60.88 458 SER A O 1
ATOM 3765 N N . VAL A 1 459 ? -13.523 2.936 -13.078 1 61.69 459 VAL A N 1
ATOM 3766 C CA . VAL A 1 459 ? -12.477 3.891 -13.43 1 61.69 459 VAL A CA 1
ATOM 3767 C C . VAL A 1 459 ? -13.094 5.125 -14.078 1 61.69 459 VAL A C 1
ATOM 3769 O O . VAL A 1 459 ? -12.586 6.238 -13.93 1 61.69 459 VAL A O 1
ATOM 3772 N N . CYS A 1 460 ? -14.383 4.941 -14.547 1 64.62 460 CYS A N 1
ATOM 3773 C CA . CYS A 1 460 ? -14.828 6.078 -15.344 1 64.62 460 CYS A CA 1
ATOM 3774 C C . CYS A 1 460 ? -16.094 6.699 -14.758 1 64.62 460 CYS A C 1
ATOM 3776 O O . CYS A 1 460 ? -16.406 7.852 -15.047 1 64.62 460 CYS A O 1
ATOM 3778 N N . GLN A 1 461 ? -16.781 5.961 -13.922 1 75.19 461 GLN A N 1
ATOM 3779 C CA . GLN A 1 461 ? -18.031 6.5 -13.391 1 75.19 461 GLN A CA 1
ATOM 3780 C C . GLN A 1 461 ? -18.031 6.473 -11.859 1 75.19 461 GLN A C 1
ATOM 3782 O O . GLN A 1 461 ? -17.359 5.641 -11.25 1 75.19 461 GLN A O 1
ATOM 3787 N N . TRP A 1 462 ? -18.766 7.453 -11.312 1 77.5 462 TRP A N 1
ATOM 3788 C CA . TRP A 1 462 ? -18.922 7.559 -9.867 1 77.5 462 TRP A CA 1
ATOM 3789 C C . TRP A 1 462 ? -17.562 7.566 -9.172 1 77.5 462 TRP A C 1
ATOM 3791 O O . TRP A 1 462 ? -17.328 6.816 -8.219 1 77.5 462 TRP A O 1
ATOM 3801 N N . ASN A 1 463 ? -16.719 8.414 -9.75 1 73.81 463 ASN A N 1
ATOM 3802 C CA . ASN A 1 463 ? -15.344 8.383 -9.273 1 73.81 463 ASN A CA 1
ATOM 3803 C C . ASN A 1 463 ? -15.078 9.477 -8.242 1 73.81 463 ASN A C 1
ATOM 3805 O O . ASN A 1 463 ? -15.805 10.469 -8.18 1 73.81 463 ASN A O 1
ATOM 3809 N N . TYR A 1 464 ? -14.242 9.344 -7.344 1 77.88 464 TYR A N 1
ATOM 3810 C CA . TYR A 1 464 ? -13.648 10.281 -6.395 1 77.88 464 TYR A CA 1
ATOM 3811 C C . TYR A 1 464 ? -14.664 10.719 -5.352 1 77.88 464 TYR A C 1
ATOM 3813 O O . TYR A 1 464 ? -14.93 11.914 -5.195 1 77.88 464 TYR A O 1
ATOM 3821 N N . PRO A 1 465 ? -15.203 9.805 -4.641 1 85.31 465 PRO A N 1
ATOM 3822 C CA . PRO A 1 465 ? -16.156 10.172 -3.586 1 85.31 465 PRO A CA 1
ATOM 3823 C C . PRO A 1 465 ? -15.477 10.836 -2.389 1 85.31 465 PRO A C 1
ATOM 3825 O O . PRO A 1 465 ? -14.281 10.633 -2.156 1 85.31 465 PRO A O 1
ATOM 3828 N N . MET A 1 466 ? -16.266 11.789 -1.772 1 88.62 466 MET A N 1
ATOM 3829 C CA . MET A 1 466 ? -15.836 12.438 -0.536 1 88.62 466 MET A CA 1
ATOM 3830 C C . MET A 1 466 ? -16.922 12.344 0.535 1 88.62 466 MET A C 1
ATOM 3832 O O . MET A 1 466 ? -18.109 12.516 0.244 1 88.62 466 MET A O 1
ATOM 3836 N N . ILE A 1 467 ? -16.453 11.961 1.772 1 87.38 467 ILE A N 1
ATOM 3837 C CA . ILE A 1 467 ? -17.438 11.797 2.834 1 87.38 467 ILE A CA 1
ATOM 3838 C C . ILE A 1 467 ? -17.203 12.828 3.936 1 87.38 467 ILE A C 1
ATOM 3840 O O . ILE A 1 467 ? -16.047 13.133 4.258 1 87.38 467 ILE A O 1
ATOM 3844 N N . GLY A 1 468 ? -18.219 13.406 4.508 1 85.38 468 GLY A N 1
ATOM 3845 C CA . GLY A 1 468 ? -18.219 14.227 5.711 1 85.38 468 GLY A CA 1
ATOM 3846 C C . GLY A 1 468 ? -17.438 15.516 5.555 1 85.38 468 GLY A C 1
ATOM 3847 O O . GLY A 1 468 ? -16.719 15.93 6.473 1 85.38 468 GLY A O 1
ATOM 3848 N N . ALA A 1 469 ? -17.484 16.156 4.445 1 87.12 469 ALA A N 1
ATOM 3849 C CA . ALA A 1 469 ? -16.781 17.422 4.262 1 87.12 469 ALA A CA 1
ATOM 3850 C C . ALA A 1 469 ? -17.594 18.594 4.832 1 87.12 469 ALA A C 1
ATOM 3852 O O . ALA A 1 469 ? -18.797 18.703 4.582 1 87.12 469 ALA A O 1
ATOM 3853 N N . HIS A 1 470 ? -16.938 19.359 5.758 1 87.88 470 HIS A N 1
ATOM 3854 C CA . HIS A 1 470 ? -17.562 20.578 6.238 1 87.88 470 HIS A CA 1
ATOM 3855 C C . HIS A 1 470 ? -17.797 21.578 5.102 1 87.88 470 HIS A C 1
ATOM 3857 O O . HIS A 1 470 ? -16.906 21.781 4.262 1 87.88 470 HIS A O 1
ATOM 3863 N N . PRO A 1 471 ? -18.938 22.094 5.02 1 88.25 471 PRO A N 1
ATOM 3864 C CA . PRO A 1 471 ? -19.266 22.984 3.9 1 88.25 471 PRO A CA 1
ATOM 3865 C C . PRO A 1 471 ? -18.297 24.156 3.775 1 88.25 471 PRO A C 1
ATOM 3867 O O . PRO A 1 471 ? -18.031 24.625 2.666 1 88.25 471 PRO A O 1
ATOM 3870 N N . LYS A 1 472 ? -17.75 24.609 4.875 1 88.44 472 LYS A N 1
ATOM 3871 C CA . LYS A 1 472 ? -16.828 25.734 4.836 1 88.44 472 LYS A CA 1
ATOM 3872 C C . LYS A 1 472 ? -15.414 25.297 4.48 1 88.44 472 LYS A C 1
ATOM 3874 O O . LYS A 1 472 ? -14.547 26.125 4.184 1 88.44 472 LYS A O 1
ATOM 3879 N N . ASP A 1 473 ? -15.219 24.016 4.473 1 91.94 473 ASP A N 1
ATOM 3880 C CA . ASP A 1 473 ? -13.883 23.484 4.223 1 91.94 473 ASP A CA 1
ATOM 3881 C C . ASP A 1 473 ? -13.711 23.094 2.752 1 91.94 473 ASP A C 1
ATOM 3883 O O . ASP A 1 473 ? -12.602 22.797 2.309 1 91.94 473 ASP A O 1
ATOM 3887 N N . ILE A 1 474 ? -14.719 23.172 1.944 1 92.56 474 ILE A N 1
ATOM 3888 C CA . ILE A 1 474 ? -14.703 22.719 0.562 1 92.56 474 ILE A CA 1
ATOM 3889 C C . ILE A 1 474 ? -14.031 23.75 -0.326 1 92.56 474 ILE A C 1
ATOM 3891 O O . ILE A 1 474 ? -14.289 24.953 -0.199 1 92.56 474 ILE A O 1
ATOM 3895 N N . ILE A 1 475 ? -13.109 23.328 -1.142 1 92.62 475 ILE A N 1
ATOM 3896 C CA . ILE A 1 475 ? -12.461 24.172 -2.143 1 92.62 475 ILE A CA 1
ATOM 3897 C C . ILE A 1 475 ? -13.164 24 -3.49 1 92.62 475 ILE A C 1
ATOM 3899 O O . ILE A 1 475 ? -12.836 23.094 -4.254 1 92.62 475 ILE A O 1
ATOM 3903 N N . TRP A 1 476 ? -13.938 24.875 -3.816 1 89.62 476 TRP A N 1
ATOM 3904 C CA . TRP A 1 476 ? -14.891 24.75 -4.914 1 89.62 476 TRP A CA 1
ATOM 3905 C C . TRP A 1 476 ? -14.18 24.75 -6.262 1 89.62 476 TRP A C 1
ATOM 3907 O O . TRP A 1 476 ? -14.625 24.109 -7.211 1 89.62 476 TRP A O 1
ATOM 3917 N N . ILE A 1 477 ? -13.07 25.469 -6.391 1 87.12 477 ILE A N 1
ATOM 3918 C CA . ILE A 1 477 ? -12.352 25.547 -7.656 1 87.12 477 ILE A CA 1
ATOM 3919 C C . ILE A 1 477 ? -11.867 24.156 -8.062 1 87.12 477 ILE A C 1
ATOM 3921 O O . ILE A 1 477 ? -11.797 23.844 -9.25 1 87.12 477 ILE A O 1
ATOM 3925 N N . ASN A 1 478 ? -11.602 23.281 -7.094 1 89.5 478 ASN A N 1
ATOM 3926 C CA . ASN A 1 478 ? -11.062 21.953 -7.355 1 89.5 478 ASN A CA 1
ATOM 3927 C C . ASN A 1 478 ? -12.172 20.922 -7.527 1 89.5 478 ASN A C 1
ATOM 3929 O O . ASN A 1 478 ? -11.914 19.812 -7.988 1 89.5 478 ASN A O 1
ATOM 3933 N N . ILE A 1 479 ? -13.359 21.234 -7.254 1 87.81 479 ILE A N 1
ATOM 3934 C CA . ILE A 1 479 ? -14.484 20.312 -7.418 1 87.81 479 ILE A CA 1
ATOM 3935 C C . ILE A 1 479 ? -15.148 20.547 -8.773 1 87.81 479 ILE A C 1
ATOM 3937 O O . ILE A 1 479 ? -15.469 19.594 -9.492 1 87.81 479 ILE A O 1
ATOM 3941 N N . VAL A 1 480 ? -15.328 21.812 -9.195 1 81.12 480 VAL A N 1
ATOM 3942 C CA . VAL A 1 480 ? -16.078 22.156 -10.398 1 81.12 480 VAL A CA 1
ATOM 3943 C C . VAL A 1 480 ? -15.242 21.859 -11.633 1 81.12 480 VAL A C 1
ATOM 3945 O O . VAL A 1 480 ? -15.734 21.281 -12.609 1 81.12 480 VAL A O 1
ATOM 3948 N N . GLY A 1 481 ? -14.008 22.219 -11.75 1 68 481 GLY A N 1
ATOM 3949 C CA . GLY A 1 481 ? -13.188 22.062 -12.945 1 68 481 GLY A CA 1
ATOM 3950 C C . GLY A 1 481 ? -12.453 20.734 -13.008 1 68 481 GLY A C 1
ATOM 3951 O O . GLY A 1 481 ? -11.398 20.625 -13.625 1 68 481 GLY A O 1
ATOM 3952 N N . ARG A 1 482 ? -13.133 19.672 -12.578 1 66.81 482 ARG A N 1
ATOM 3953 C CA . ARG A 1 482 ? -12.328 18.469 -12.406 1 66.81 482 ARG A CA 1
ATOM 3954 C C . ARG A 1 482 ? -12.5 17.516 -13.586 1 66.81 482 ARG A C 1
ATOM 3956 O O . ARG A 1 482 ? -13.555 16.906 -13.75 1 66.81 482 ARG A O 1
ATOM 3963 N N . ASN A 1 483 ? -11.648 17.75 -14.656 1 76.06 483 ASN A N 1
ATOM 3964 C CA . ASN A 1 483 ? -11.469 16.719 -15.664 1 76.06 483 ASN A CA 1
ATOM 3965 C C . ASN A 1 483 ? -10.469 15.656 -15.203 1 76.06 483 ASN A C 1
ATOM 3967 O O . ASN A 1 483 ? -9.469 15.984 -14.562 1 76.06 483 ASN A O 1
ATOM 3971 N N . PRO A 1 484 ? -10.867 14.383 -15.453 1 75.06 484 PRO A N 1
ATOM 3972 C CA . PRO A 1 484 ? -10.016 13.328 -14.898 1 75.06 484 PRO A CA 1
ATOM 3973 C C . PRO A 1 484 ? -8.586 13.383 -15.422 1 75.06 484 PRO A C 1
ATOM 3975 O O . PRO A 1 484 ? -7.641 13.125 -14.664 1 75.06 484 PRO A O 1
ATOM 3978 N N . ILE A 1 485 ? -8.336 13.68 -16.688 1 77.5 485 ILE A N 1
ATOM 3979 C CA . ILE A 1 485 ? -6.984 13.711 -17.25 1 77.5 485 ILE A CA 1
ATOM 3980 C C . ILE A 1 485 ? -6.223 14.914 -16.688 1 77.5 485 ILE A C 1
ATOM 3982 O O . ILE A 1 485 ? -5.051 14.797 -16.312 1 77.5 485 ILE A O 1
ATOM 3986 N N . THR A 1 486 ? -6.922 16.047 -16.609 1 82.81 486 THR A N 1
ATOM 3987 C CA . THR A 1 486 ? -6.273 17.266 -16.109 1 82.81 486 THR A CA 1
ATOM 3988 C C . THR A 1 486 ? -5.906 17.109 -14.641 1 82.81 486 THR A C 1
ATOM 3990 O O . THR A 1 486 ? -4.848 17.562 -14.203 1 82.81 486 THR A O 1
ATOM 3993 N N . ILE A 1 487 ? -6.734 16.406 -13.938 1 82.19 487 ILE A N 1
ATOM 3994 C CA . ILE A 1 487 ? -6.488 16.266 -12.508 1 82.19 487 ILE A CA 1
ATOM 3995 C C . ILE A 1 487 ? -5.301 15.32 -12.289 1 82.19 487 ILE A C 1
ATOM 3997 O O . ILE A 1 487 ? -4.488 15.539 -11.391 1 82.19 487 ILE A O 1
ATOM 4001 N N . THR A 1 488 ? -5.254 14.289 -13.117 1 81.81 488 THR A N 1
ATOM 4002 C CA . THR A 1 488 ? -4.129 13.367 -12.984 1 81.81 488 THR A CA 1
ATOM 4003 C C . THR A 1 488 ? -2.816 14.07 -13.328 1 81.81 488 THR A C 1
ATOM 4005 O O . THR A 1 488 ? -1.802 13.859 -12.656 1 81.81 488 THR A O 1
ATOM 4008 N N . LEU A 1 489 ? -2.832 14.891 -14.305 1 85.06 489 LEU A N 1
ATOM 4009 C CA . LEU A 1 489 ? -1.64 15.641 -14.688 1 85.06 489 LEU A CA 1
ATOM 4010 C C . LEU A 1 489 ? -1.26 16.641 -13.609 1 85.06 489 LEU A C 1
ATOM 4012 O O . LEU A 1 489 ? -0.076 16.844 -13.328 1 85.06 489 LEU A O 1
ATOM 4016 N N . ARG A 1 490 ? -2.229 17.297 -13.008 1 89.69 490 ARG A N 1
ATOM 4017 C CA . ARG A 1 490 ? -1.977 18.234 -11.93 1 89.69 490 ARG A CA 1
ATOM 4018 C C . ARG A 1 490 ? -1.386 17.531 -10.711 1 89.69 490 ARG A C 1
ATOM 4020 O O . ARG A 1 490 ? -0.489 18.062 -10.055 1 89.69 490 ARG A O 1
ATOM 4027 N N . LYS A 1 491 ? -1.94 16.375 -10.445 1 88.38 491 LYS A N 1
ATOM 4028 C CA . LYS A 1 491 ? -1.41 15.602 -9.328 1 88.38 491 LYS A CA 1
ATOM 4029 C C . LYS A 1 491 ? 0.046 15.211 -9.57 1 88.38 491 LYS A C 1
ATOM 4031 O O . LYS A 1 491 ? 0.884 15.336 -8.672 1 88.38 491 LYS A O 1
ATOM 4036 N N . LEU A 1 492 ? 0.355 14.781 -10.781 1 87.5 492 LEU A N 1
ATOM 4037 C CA . LEU A 1 492 ? 1.718 14.406 -11.141 1 87.5 492 LEU A CA 1
ATOM 4038 C C . LEU A 1 492 ? 2.648 15.609 -11.094 1 87.5 492 LEU A C 1
ATOM 4040 O O . LEU A 1 492 ? 3.76 15.523 -10.562 1 87.5 492 LEU A O 1
ATOM 4044 N N . ALA A 1 493 ? 2.135 16.703 -11.594 1 90.38 493 ALA A N 1
ATOM 4045 C CA . ALA A 1 493 ? 2.926 17.922 -11.578 1 90.38 493 ALA A CA 1
ATOM 4046 C C . ALA A 1 493 ? 3.176 18.406 -10.148 1 90.38 493 ALA A C 1
ATOM 4048 O O . ALA A 1 493 ? 4.285 18.828 -9.812 1 90.38 493 ALA A O 1
ATOM 4049 N N . GLY A 1 494 ? 2.115 18.375 -9.336 1 92.19 494 GLY A N 1
ATOM 4050 C CA . GLY A 1 494 ? 2.275 18.75 -7.941 1 92.19 494 GLY A CA 1
ATOM 4051 C C . GLY A 1 494 ? 3.281 17.891 -7.199 1 92.19 494 GLY A C 1
ATOM 4052 O O . GLY A 1 494 ? 4.105 18.406 -6.441 1 92.19 494 GLY A O 1
ATOM 4053 N N . ARG A 1 495 ? 3.264 16.594 -7.418 1 91.19 495 ARG A N 1
ATOM 4054 C CA . ARG A 1 495 ? 4.215 15.695 -6.773 1 91.19 495 ARG A CA 1
ATOM 4055 C C . ARG A 1 495 ? 5.633 15.945 -7.273 1 91.19 495 ARG A C 1
ATOM 4057 O O . ARG A 1 495 ? 6.59 15.891 -6.496 1 91.19 495 ARG A O 1
ATOM 4064 N N . LEU A 1 496 ? 5.781 16.234 -8.562 1 89.31 496 LEU A N 1
ATOM 4065 C CA . LEU A 1 496 ? 7.09 16.516 -9.133 1 89.31 496 LEU A CA 1
ATOM 4066 C C . LEU A 1 496 ? 7.656 17.812 -8.555 1 89.31 496 LEU A C 1
ATOM 4068 O O . LEU A 1 496 ? 8.836 17.875 -8.203 1 89.31 496 LEU A O 1
ATOM 4072 N N . ILE A 1 497 ? 6.82 18.828 -8.422 1 92.69 497 ILE A N 1
ATOM 4073 C CA . ILE A 1 497 ? 7.254 20.109 -7.852 1 92.69 497 ILE A CA 1
ATOM 4074 C C . ILE A 1 497 ? 7.648 19.906 -6.391 1 92.69 497 ILE A C 1
ATOM 4076 O O . ILE A 1 497 ? 8.609 20.516 -5.914 1 92.69 497 ILE A O 1
ATOM 4080 N N . GLY A 1 498 ? 6.832 19.109 -5.688 1 91.69 498 GLY A N 1
ATOM 4081 C CA . GLY A 1 498 ? 7.195 18.797 -4.312 1 91.69 498 GLY A CA 1
ATOM 4082 C C . GLY A 1 498 ? 8.578 18.188 -4.188 1 91.69 498 GLY A C 1
ATOM 4083 O O . GLY A 1 498 ? 9.367 18.594 -3.332 1 91.69 498 GLY A O 1
ATOM 4084 N N . VAL A 1 499 ? 8.945 17.25 -5.055 1 88.19 499 VAL A N 1
ATOM 4085 C CA . VAL A 1 499 ? 10.258 16.609 -5.035 1 88.19 499 VAL A CA 1
ATOM 4086 C C . VAL A 1 499 ? 11.336 17.625 -5.395 1 88.19 499 VAL A C 1
ATOM 4088 O O . VAL A 1 499 ? 12.406 17.656 -4.781 1 88.19 499 VAL A O 1
ATOM 4091 N N . LEU A 1 500 ? 11.008 18.516 -6.355 1 86.88 500 LEU A N 1
ATOM 4092 C CA . LEU A 1 500 ? 11.953 19.547 -6.785 1 86.88 500 LEU A CA 1
ATOM 4093 C C . LEU A 1 500 ? 12.203 20.547 -5.668 1 86.88 500 LEU A C 1
ATOM 4095 O O . LEU A 1 500 ? 13.328 21.047 -5.512 1 86.88 500 LEU A O 1
ATOM 4099 N N . VAL A 1 501 ? 11.148 20.844 -4.879 1 91.5 501 VAL A N 1
ATOM 4100 C CA . VAL A 1 501 ? 11.312 21.75 -3.752 1 91.5 501 VAL A CA 1
ATOM 4101 C C . VAL A 1 501 ? 12.227 21.125 -2.703 1 91.5 501 VAL A C 1
ATOM 4103 O O . VAL A 1 501 ? 13.102 21.781 -2.148 1 91.5 501 VAL A O 1
ATOM 4106 N N . ILE A 1 502 ? 12.078 19.844 -2.408 1 89.81 502 ILE A N 1
ATOM 4107 C CA . ILE A 1 502 ? 12.883 19.156 -1.411 1 89.81 502 ILE A CA 1
ATOM 4108 C C . ILE A 1 502 ? 14.336 19.094 -1.873 1 89.81 502 ILE A C 1
ATOM 4110 O O . ILE A 1 502 ? 15.25 19.391 -1.103 1 89.81 502 ILE A O 1
ATOM 4114 N N . LEU A 1 503 ? 14.547 18.844 -3.15 1 81.19 503 LEU A N 1
ATOM 4115 C CA . LEU A 1 503 ? 15.906 18.75 -3.674 1 81.19 503 LEU A CA 1
ATOM 4116 C C . LEU A 1 503 ? 16.516 20.141 -3.854 1 81.19 503 LEU A C 1
ATOM 4118 O O . LEU A 1 503 ? 17.703 20.344 -3.576 1 81.19 503 LEU A O 1
ATOM 4122 N N . GLY A 1 504 ? 15.68 21.125 -4.301 1 81.31 504 GLY A N 1
ATOM 4123 C CA . GLY A 1 504 ? 16.141 22.484 -4.543 1 81.31 504 GLY A CA 1
ATOM 4124 C C . GLY A 1 504 ? 16.453 23.234 -3.268 1 81.31 504 GLY A C 1
ATOM 4125 O O . GLY A 1 504 ? 17.312 24.125 -3.262 1 81.31 504 GLY A O 1
ATOM 4126 N N . TRP A 1 505 ? 15.859 22.906 -2.094 1 84.31 505 TRP A N 1
ATOM 4127 C CA . TRP A 1 505 ? 16.031 23.625 -0.835 1 84.31 505 TRP A CA 1
ATOM 4128 C C . TRP A 1 505 ? 17.422 23.359 -0.247 1 84.31 505 TRP A C 1
ATOM 4130 O O . TRP A 1 505 ? 17.812 24 0.731 1 84.31 505 TRP A O 1
ATOM 4140 N N . ILE A 1 506 ? 18.094 22.422 -0.838 1 74.06 506 ILE A N 1
ATOM 4141 C CA . ILE A 1 506 ? 19.469 22.156 -0.403 1 74.06 506 ILE A CA 1
ATOM 4142 C C . ILE A 1 506 ? 20.344 23.375 -0.668 1 74.06 506 ILE A C 1
ATOM 4144 O O . ILE A 1 506 ? 21.281 23.656 0.082 1 74.06 506 ILE A O 1
ATOM 4148 N N . VAL A 1 507 ? 19.953 24.141 -1.619 1 72.62 507 VAL A N 1
ATOM 4149 C CA . VAL A 1 507 ? 20.734 25.297 -2.043 1 72.62 507 VAL A CA 1
ATOM 4150 C C . VAL A 1 507 ? 20.672 26.391 -0.98 1 72.62 507 VAL A C 1
ATOM 4152 O O . VAL A 1 507 ? 21.703 26.828 -0.465 1 72.62 507 VAL A O 1
ATOM 4155 N N . PRO A 1 508 ? 19.516 26.75 -0.498 1 74.69 508 PRO A N 1
ATOM 4156 C CA . PRO A 1 508 ? 19.484 27.781 0.537 1 74.69 508 PRO A CA 1
ATOM 4157 C C . PRO A 1 508 ? 20.109 27.328 1.853 1 74.69 508 PRO A C 1
ATOM 4159 O O . PRO A 1 508 ? 20.734 28.125 2.562 1 74.69 508 PRO A O 1
ATOM 4162 N N . ILE A 1 509 ? 19.984 26.141 2.199 1 73.62 509 ILE A N 1
ATOM 4163 C CA . ILE A 1 509 ? 20.531 25.641 3.449 1 73.62 509 ILE A CA 1
ATOM 4164 C C . ILE A 1 509 ? 22.062 25.609 3.355 1 73.62 509 ILE A C 1
ATOM 4166 O O . ILE A 1 509 ? 22.75 25.938 4.32 1 73.62 509 ILE A O 1
ATOM 4170 N N . ALA A 1 510 ? 22.547 25.188 2.182 1 63.16 510 ALA A N 1
ATOM 4171 C CA . ALA A 1 510 ? 23.984 25.172 1.977 1 63.16 510 ALA A CA 1
ATOM 4172 C C . ALA A 1 510 ? 24.562 26.578 2 1 63.16 510 ALA A C 1
ATOM 4174 O O . ALA A 1 510 ? 25.688 26.797 2.486 1 63.16 510 ALA A O 1
ATOM 4175 N N . PHE A 1 511 ? 23.781 27.5 1.546 1 64.5 511 PHE A N 1
ATOM 4176 C CA . PHE A 1 511 ? 24.203 28.891 1.522 1 64.5 511 PHE A CA 1
ATOM 4177 C C . PHE A 1 511 ? 24.391 29.438 2.938 1 64.5 511 PHE A C 1
ATOM 4179 O O . PHE A 1 511 ? 25.359 30.141 3.225 1 64.5 511 PHE A O 1
ATOM 4186 N N . ILE A 1 512 ? 23.531 29.062 3.787 1 62.69 512 ILE A N 1
ATOM 4187 C CA . ILE A 1 512 ? 23.625 29.516 5.172 1 62.69 512 ILE A CA 1
ATOM 4188 C C . ILE A 1 512 ? 24.812 28.844 5.859 1 62.69 512 ILE A C 1
ATOM 4190 O O . ILE A 1 512 ? 25.5 29.469 6.664 1 62.69 512 ILE A O 1
ATOM 4194 N N . GLY A 1 513 ? 24.984 27.516 5.594 1 56.44 513 GLY A N 1
ATOM 4195 C CA . GLY A 1 513 ? 26.156 26.828 6.133 1 56.44 513 GLY A CA 1
ATOM 4196 C C . GLY A 1 513 ? 27.469 27.5 5.762 1 56.44 513 GLY A C 1
ATOM 4197 O O . GLY A 1 513 ? 28.375 27.609 6.59 1 56.44 513 GLY A O 1
ATOM 4198 N N . LEU A 1 514 ? 27.453 28.016 4.645 1 52.09 514 LEU A N 1
ATOM 4199 C CA . LEU A 1 514 ? 28.656 28.719 4.18 1 52.09 514 LEU A CA 1
ATOM 4200 C C . LEU A 1 514 ? 28.828 30.031 4.918 1 52.09 514 LEU A C 1
ATOM 4202 O O . LEU A 1 514 ? 29.953 30.406 5.25 1 52.09 514 LEU A O 1
ATOM 4206 N N . VAL A 1 515 ? 27.656 30.656 5.086 1 53.09 515 VAL A N 1
ATOM 4207 C CA . VAL A 1 515 ? 27.703 31.969 5.738 1 53.09 515 VAL A CA 1
ATOM 4208 C C . VAL A 1 515 ? 28.156 31.797 7.188 1 53.09 515 VAL A C 1
ATOM 4210 O O . VAL A 1 515 ? 28.844 32.656 7.734 1 53.09 515 VAL A O 1
ATOM 4213 N N . THR A 1 516 ? 27.844 30.656 7.766 1 49.12 516 THR A N 1
ATOM 4214 C CA . THR A 1 516 ? 28.188 30.438 9.164 1 49.12 516 THR A CA 1
ATOM 4215 C C . THR A 1 516 ? 29.656 30.062 9.312 1 49.12 516 THR A C 1
ATOM 4217 O O . THR A 1 516 ? 30.25 30.266 10.375 1 49.12 516 THR A O 1
ATOM 4220 N N . GLN A 1 517 ? 30.203 29.328 8.336 1 44.47 517 GLN A N 1
ATOM 4221 C CA . GLN A 1 517 ? 31.625 28.969 8.422 1 44.47 517 GLN A CA 1
ATOM 4222 C C . GLN A 1 517 ? 32.531 30.188 8.188 1 44.47 517 GLN A C 1
ATOM 4224 O O . GLN A 1 517 ? 33.719 30.125 8.414 1 44.47 517 GLN A O 1
ATOM 4229 N N . ILE A 1 518 ? 32.094 31.141 7.539 1 38.19 518 ILE A N 1
ATOM 4230 C CA . ILE A 1 518 ? 33 32.25 7.207 1 38.19 518 ILE A CA 1
ATOM 4231 C C . ILE A 1 518 ? 33.312 33.031 8.469 1 38.19 518 ILE A C 1
ATOM 4233 O O . ILE A 1 518 ? 32.406 33.656 9.062 1 38.19 518 ILE A O 1
ATOM 4237 N N . PRO A 1 519 ? 34.188 32.719 9.273 1 39.19 519 PRO A N 1
ATOM 4238 C CA . PRO A 1 519 ? 34.719 33.906 9.961 1 39.19 519 PRO A CA 1
ATOM 4239 C C . PRO A 1 519 ? 34.531 35.188 9.156 1 39.19 519 PRO A C 1
ATOM 4241 O O . PRO A 1 519 ? 34.75 36.281 9.672 1 39.19 519 PRO A O 1
ATOM 4244 N N . TYR A 1 520 ? 34.469 35.062 7.91 1 35.28 520 TYR A N 1
ATOM 4245 C CA . TYR A 1 520 ? 34.594 36.094 6.898 1 35.28 520 TYR A CA 1
ATOM 4246 C C . TYR A 1 520 ? 33.312 36.875 6.754 1 35.28 520 TYR A C 1
ATOM 4248 O O . TYR A 1 520 ? 33.156 37.719 5.855 1 35.28 520 TYR A O 1
ATOM 4256 N N . LEU A 1 521 ? 32.156 36.375 7.23 1 38.28 521 LEU A N 1
ATOM 4257 C CA . LEU A 1 521 ? 31.109 37.406 7.133 1 38.28 521 LEU A CA 1
ATOM 4258 C C . LEU A 1 521 ? 31.641 38.781 7.484 1 38.28 521 LEU A C 1
ATOM 4260 O O . LEU A 1 521 ? 31.094 39.781 7.059 1 38.28 521 LEU A O 1
ATOM 4264 N N . THR A 1 522 ? 32.531 38.719 8.414 1 41 522 THR A N 1
ATOM 4265 C CA . THR A 1 522 ? 33.156 40.031 8.617 1 41 522 THR A CA 1
ATOM 4266 C C . THR A 1 522 ? 33.656 40.625 7.297 1 41 522 THR A C 1
ATOM 4268 O O . THR A 1 522 ? 33.625 41.844 7.102 1 41 522 THR A O 1
ATOM 4271 N N . ASN A 1 523 ? 34.281 39.688 6.547 1 40.16 523 ASN A N 1
ATOM 4272 C CA . ASN A 1 523 ? 34.844 40.312 5.344 1 40.16 523 ASN A CA 1
ATOM 4273 C C . ASN A 1 523 ? 33.781 40.5 4.266 1 40.16 523 ASN A C 1
ATOM 4275 O O . ASN A 1 523 ? 34 41.188 3.279 1 40.16 523 ASN A O 1
ATOM 4279 N N . LEU A 1 524 ? 32.844 39.719 4.191 1 37.56 524 LEU A N 1
ATOM 4280 C CA . LEU A 1 524 ? 31.906 39.906 3.074 1 37.56 524 LEU A CA 1
ATOM 4281 C C . LEU A 1 524 ? 30.953 41.062 3.35 1 37.56 524 LEU A C 1
ATOM 4283 O O . LEU A 1 524 ? 30.359 41.625 2.418 1 37.56 524 LEU A O 1
ATOM 4287 N N . LEU A 1 525 ? 30.438 41.219 4.574 1 38.84 525 LEU A N 1
ATOM 4288 C CA . LEU A 1 525 ? 29.703 42.469 4.793 1 38.84 525 LEU A CA 1
ATOM 4289 C C . LEU A 1 525 ? 30.656 43.625 4.977 1 38.84 525 LEU A C 1
ATOM 4291 O O . LEU A 1 525 ? 31.578 43.562 5.789 1 38.84 525 LEU A O 1
ATOM 4295 N N . PRO A 1 526 ? 30.781 44.438 4.035 1 40.66 526 PRO A N 1
ATOM 4296 C CA . PRO A 1 526 ? 31.672 45.594 4.18 1 40.66 526 PRO A CA 1
ATOM 4297 C C . PRO A 1 526 ? 31.641 46.188 5.578 1 40.66 526 PRO A C 1
ATOM 4299 O O . PRO A 1 526 ? 32.625 46.75 6.043 1 40.66 526 PRO A O 1
ATOM 4302 N N . TYR A 1 527 ? 30.406 46.469 6.027 1 40.09 527 TYR A N 1
ATOM 4303 C CA . TYR A 1 527 ? 30.297 47.188 7.281 1 40.09 527 TYR A CA 1
ATOM 4304 C C . TYR A 1 527 ? 30.625 46.281 8.469 1 40.09 527 TYR A C 1
ATOM 4306 O O . TYR A 1 527 ? 30.375 46.656 9.617 1 40.09 527 TYR A O 1
ATOM 4314 N N . SER A 1 528 ? 30.938 45.156 8.336 1 44.28 528 SER A N 1
ATOM 4315 C CA . SER A 1 528 ? 31.156 44.219 9.422 1 44.28 528 SER A CA 1
ATOM 4316 C C . SER A 1 528 ? 32.344 44.594 10.273 1 44.28 528 SER A C 1
ATOM 4318 O O . SER A 1 528 ? 32.656 43.938 11.258 1 44.28 528 SER A O 1
ATOM 4320 N N . ASN A 1 529 ? 33.156 45.438 9.812 1 44.12 529 ASN A N 1
ATOM 4321 C CA . ASN A 1 529 ? 34.188 45.906 10.719 1 44.12 529 ASN A CA 1
ATOM 4322 C C . ASN A 1 529 ? 33.625 46.375 12.047 1 44.12 529 ASN A C 1
ATOM 4324 O O . ASN A 1 529 ? 34.281 46.312 13.078 1 44.12 529 ASN A O 1
ATOM 4328 N N . HIS A 1 530 ? 32.531 47.094 11.906 1 41.91 530 HIS A N 1
ATOM 4329 C CA . HIS A 1 530 ? 32.062 47.719 13.125 1 41.91 530 HIS A CA 1
ATOM 4330 C C . HIS A 1 530 ? 31.359 46.719 14.039 1 41.91 530 HIS A C 1
ATOM 4332 O O . HIS A 1 530 ? 31.062 47 15.195 1 41.91 530 HIS A O 1
ATOM 4338 N N . PHE A 1 531 ? 30.734 45.625 13.617 1 41.34 531 PHE A N 1
ATOM 4339 C CA . PHE A 1 531 ? 30.141 44.719 14.586 1 41.34 531 PHE A CA 1
ATOM 4340 C C . PHE A 1 531 ? 31.156 43.719 15.078 1 41.34 531 PHE A C 1
ATOM 4342 O O . PHE A 1 531 ? 31.062 42.531 14.773 1 41.34 531 PHE A O 1
ATOM 4349 N N . ASN A 1 532 ? 32.375 43.812 14.945 1 44.28 532 ASN A N 1
ATOM 4350 C CA . ASN A 1 532 ? 33.312 43.062 15.758 1 44.28 532 ASN A CA 1
ATOM 4351 C C . ASN A 1 532 ? 32.75 42.812 17.156 1 44.28 532 ASN A C 1
ATOM 4353 O O . ASN A 1 532 ? 32.688 43.719 17.984 1 44.28 532 ASN A O 1
ATOM 4357 N N . VAL A 1 533 ? 31.75 42.031 17.25 1 47.91 533 VAL A N 1
ATOM 4358 C CA . VAL A 1 533 ? 31.328 41.656 18.594 1 47.91 533 VAL A CA 1
ATOM 4359 C C . VAL A 1 533 ? 32.531 41.344 19.469 1 47.91 533 VAL A C 1
ATOM 4361 O O . VAL A 1 533 ? 33.25 40.344 19.219 1 47.91 533 VAL A O 1
ATOM 4364 N N . THR A 1 534 ? 33.25 42.25 19.922 1 52.75 534 THR A N 1
ATOM 4365 C CA . THR A 1 534 ? 34.438 42.281 20.766 1 52.75 534 THR A CA 1
ATOM 4366 C C . THR A 1 534 ? 34.312 41.25 21.891 1 52.75 534 THR A C 1
ATOM 4368 O O . THR A 1 534 ? 35.312 40.656 22.312 1 52.75 534 THR A O 1
ATOM 4371 N N . SER A 1 535 ? 33.031 41 22.359 1 62.59 535 SER A N 1
ATOM 4372 C CA . SER A 1 535 ? 33.062 40.156 23.547 1 62.59 535 SER A CA 1
ATOM 4373 C C . SER A 1 535 ? 33.062 38.688 23.172 1 62.59 535 SER A C 1
ATOM 4375 O O . SER A 1 535 ? 32.344 38.25 22.266 1 62.59 535 SER A O 1
ATOM 4377 N N . LYS A 1 536 ? 34 37.969 23.531 1 65.44 536 LYS A N 1
ATOM 4378 C CA . LYS A 1 536 ? 34.188 36.531 23.328 1 65.44 536 LYS A CA 1
ATOM 4379 C C . LYS A 1 536 ? 32.906 35.75 23.594 1 65.44 536 LYS A C 1
ATOM 4381 O O . LYS A 1 536 ? 32.562 34.812 22.844 1 65.44 536 LYS A O 1
ATOM 4386 N N . CYS A 1 537 ? 32.188 36.25 24.531 1 68.88 537 CYS A N 1
ATOM 4387 C CA . CYS A 1 537 ? 30.969 35.562 24.906 1 68.88 537 CYS A CA 1
ATOM 4388 C C . CYS A 1 537 ? 29.922 35.656 23.812 1 68.88 537 CYS A C 1
ATOM 4390 O O . CYS A 1 537 ? 29.312 34.656 23.453 1 68.88 537 CYS A O 1
ATOM 4392 N N . LEU A 1 538 ? 29.844 36.719 23.141 1 72.44 538 LEU A N 1
ATOM 4393 C CA . LEU A 1 538 ? 28.828 36.938 22.125 1 72.44 538 LEU A CA 1
ATOM 4394 C C . LEU A 1 538 ? 29.203 36.188 20.844 1 72.44 538 LEU A C 1
ATOM 4396 O O . LEU A 1 538 ? 28.328 35.656 20.141 1 72.44 538 LEU A O 1
ATOM 4400 N N . ARG A 1 539 ? 30.422 36.062 20.703 1 70.75 539 ARG A N 1
ATOM 4401 C CA . ARG A 1 539 ? 30.875 35.344 19.516 1 70.75 539 ARG A CA 1
ATOM 4402 C C . ARG A 1 539 ? 30.609 33.844 19.641 1 70.75 539 ARG A C 1
ATOM 4404 O O . ARG A 1 539 ? 30.188 33.188 18.688 1 70.75 539 ARG A O 1
ATOM 4411 N N . ASP A 1 540 ? 30.734 33.406 20.859 1 70.75 540 ASP A N 1
ATOM 4412 C CA . ASP A 1 540 ? 30.5 31.984 21.094 1 70.75 540 ASP A CA 1
ATOM 4413 C C . ASP A 1 540 ? 29.016 31.656 21.031 1 70.75 540 ASP A C 1
ATOM 4415 O O . ASP A 1 540 ? 28.641 30.609 20.5 1 70.75 540 ASP A O 1
ATOM 4419 N N . VAL A 1 541 ? 28.297 32.469 21.469 1 74.62 541 VAL A N 1
ATOM 4420 C CA . VAL A 1 541 ? 26.859 32.25 21.453 1 74.62 541 VAL A CA 1
ATOM 4421 C C . VAL A 1 541 ? 26.344 32.312 20.016 1 74.62 541 VAL A C 1
ATOM 4423 O O . VAL A 1 541 ? 25.531 31.484 19.609 1 74.62 541 VAL A O 1
ATOM 4426 N N . THR A 1 542 ? 26.875 33.219 19.25 1 73.75 542 THR A N 1
ATOM 4427 C CA . THR A 1 542 ? 26.406 33.375 17.875 1 73.75 542 THR A CA 1
ATOM 4428 C C . THR A 1 542 ? 26.828 32.156 17.031 1 73.75 542 THR A C 1
ATOM 4430 O O . THR A 1 542 ? 26.062 31.719 16.172 1 73.75 542 THR A O 1
ATOM 4433 N N . LYS A 1 543 ? 27.969 31.609 17.406 1 67.44 543 LYS A N 1
ATOM 4434 C CA . LYS A 1 543 ? 28.422 30.438 16.656 1 67.44 543 LYS A CA 1
ATOM 4435 C C . LYS A 1 543 ? 27.578 29.219 16.984 1 67.44 543 LYS A C 1
ATOM 4437 O O . LYS A 1 543 ? 27.344 28.359 16.125 1 67.44 543 LYS A O 1
ATOM 4442 N N . ALA A 1 544 ? 27.078 29.281 18.156 1 70.25 544 ALA A N 1
ATOM 4443 C CA . ALA A 1 544 ? 26.328 28.109 18.594 1 70.25 544 ALA A CA 1
ATOM 4444 C C . ALA A 1 544 ? 24.859 28.219 18.172 1 70.25 544 ALA A C 1
ATOM 4446 O O . ALA A 1 544 ? 24.25 27.234 17.75 1 70.25 544 ALA A O 1
ATOM 4447 N N . VAL A 1 545 ? 24.312 29.391 18.172 1 77.69 545 VAL A N 1
ATOM 4448 C CA . VAL A 1 545 ? 22.859 29.547 18.062 1 77.69 545 VAL A CA 1
ATOM 4449 C C . VAL A 1 545 ? 22.5 29.938 16.625 1 77.69 545 VAL A C 1
ATOM 4451 O O . VAL A 1 545 ? 21.422 29.578 16.125 1 77.69 545 VAL A O 1
ATOM 4454 N N . PHE A 1 546 ? 23.359 30.547 15.938 1 75.19 546 PHE A N 1
ATOM 4455 C CA . PHE A 1 546 ? 23.031 31.156 14.656 1 75.19 546 PHE A CA 1
ATOM 4456 C C . PHE A 1 546 ? 22.656 30.078 13.633 1 75.19 546 PHE A C 1
ATOM 4458 O O . PHE A 1 546 ? 21.641 30.188 12.961 1 75.19 546 PHE A O 1
ATOM 4465 N N . PRO A 1 547 ? 23.469 29.016 13.516 1 74.31 547 PRO A N 1
ATOM 4466 C CA . PRO A 1 547 ? 23.094 28 12.531 1 74.31 547 PRO A CA 1
ATOM 4467 C C . PRO A 1 547 ? 21.75 27.328 12.859 1 74.31 547 PRO A C 1
ATOM 4469 O O . PRO A 1 547 ? 21 26.984 11.953 1 74.31 547 PRO A O 1
ATOM 4472 N N . LEU A 1 548 ? 21.484 27.25 14.078 1 79.38 548 LEU A N 1
ATOM 4473 C CA . LEU A 1 548 ? 20.25 26.594 14.508 1 79.38 548 LEU A CA 1
ATOM 4474 C C . LEU A 1 548 ? 19.031 27.484 14.227 1 79.38 548 LEU A C 1
ATOM 4476 O O . LEU A 1 548 ? 18.031 27.016 13.688 1 79.38 548 LEU A O 1
ATOM 4480 N N . VAL A 1 549 ? 19.203 28.734 14.484 1 80.44 549 VAL A N 1
ATOM 4481 C CA . VAL A 1 549 ? 18.109 29.672 14.312 1 80.44 549 VAL A CA 1
ATOM 4482 C C . VAL A 1 549 ? 17.828 29.875 12.828 1 80.44 549 VAL A C 1
ATOM 4484 O O . VAL A 1 549 ? 16.672 29.969 12.414 1 80.44 549 VAL A O 1
ATOM 4487 N N . THR A 1 550 ? 18.875 29.922 12.062 1 79.06 550 THR A N 1
ATOM 4488 C CA . THR A 1 550 ? 18.703 30.078 10.625 1 79.06 550 THR A CA 1
ATOM 4489 C C . THR A 1 550 ? 18.016 28.859 10.016 1 79.06 550 THR A C 1
ATOM 4491 O O . THR A 1 550 ? 17.172 29 9.125 1 79.06 550 THR A O 1
ATOM 4494 N N . LEU A 1 551 ? 18.375 27.734 10.516 1 80.81 551 LEU A N 1
ATOM 4495 C CA . LEU A 1 551 ? 17.734 26.516 10.047 1 80.81 551 LEU A CA 1
ATOM 4496 C C . LEU A 1 551 ? 16.234 26.516 10.383 1 80.81 551 LEU A C 1
ATOM 4498 O O . LEU A 1 551 ? 15.406 26.156 9.547 1 80.81 551 LEU A O 1
ATOM 4502 N N . ILE A 1 552 ? 15.914 26.969 11.523 1 83.12 552 ILE A N 1
ATOM 4503 C CA . ILE A 1 552 ? 14.523 27.016 11.969 1 83.12 552 ILE A CA 1
ATOM 4504 C C . ILE A 1 552 ? 13.75 28.031 11.133 1 83.12 552 ILE A C 1
ATOM 4506 O O . ILE A 1 552 ? 12.633 27.75 10.688 1 83.12 552 ILE A O 1
ATOM 4510 N N . PHE A 1 553 ? 14.406 29.109 10.82 1 82.12 553 PHE A N 1
ATOM 4511 C CA . PHE A 1 553 ? 13.766 30.172 10.047 1 82.12 553 PHE A CA 1
ATOM 4512 C C . PHE A 1 553 ? 13.5 29.719 8.617 1 82.12 553 PHE A C 1
ATOM 4514 O O . PHE A 1 553 ? 12.438 30 8.055 1 82.12 553 PHE A O 1
ATOM 4521 N N . LEU A 1 554 ? 14.391 28.984 8.062 1 82.44 554 LEU A N 1
ATOM 4522 C CA . LEU A 1 554 ? 14.242 28.531 6.68 1 82.44 554 LEU A CA 1
ATOM 4523 C C . LEU A 1 554 ? 13.188 27.438 6.574 1 82.44 554 LEU A C 1
ATOM 4525 O O . LEU A 1 554 ? 12.492 27.328 5.559 1 82.44 554 LEU A O 1
ATOM 4529 N N . THR A 1 555 ? 13.055 26.719 7.602 1 86.69 555 THR A N 1
ATOM 4530 C CA . THR A 1 555 ? 12.117 25.594 7.539 1 86.69 555 THR A CA 1
ATOM 4531 C C . THR A 1 555 ? 10.711 26.062 7.898 1 86.69 555 THR A C 1
ATOM 4533 O O . THR A 1 555 ? 9.727 25.406 7.527 1 86.69 555 THR A O 1
ATOM 4536 N N . GLU A 1 556 ? 10.547 27.219 8.539 1 86.62 556 GLU A N 1
ATOM 4537 C CA . GLU A 1 556 ? 9.242 27.688 9 1 86.62 556 GLU A CA 1
ATOM 4538 C C . GLU A 1 556 ? 8.391 28.188 7.84 1 86.62 556 GLU A C 1
ATOM 4540 O O . GLU A 1 556 ? 7.16 28.172 7.91 1 86.62 556 GLU A O 1
ATOM 4545 N N . PHE A 1 557 ? 8.977 28.531 6.676 1 87.75 557 PHE A N 1
ATOM 4546 C CA . PHE A 1 557 ? 8.258 29.094 5.547 1 87.75 557 PHE A CA 1
ATOM 4547 C C . PHE A 1 557 ? 7.836 28.016 4.566 1 87.75 557 PHE A C 1
ATOM 4549 O O . PHE A 1 557 ? 6.957 28.219 3.73 1 87.75 557 PHE A O 1
ATOM 4556 N N . VAL A 1 558 ? 8.312 26.891 4.723 1 93 558 VAL A N 1
ATOM 4557 C CA . VAL A 1 558 ? 8.188 25.859 3.713 1 93 558 VAL A CA 1
ATOM 4558 C C . VAL A 1 558 ? 6.762 25.297 3.721 1 93 558 VAL A C 1
ATOM 4560 O O . VAL A 1 558 ? 6.211 24.969 2.668 1 93 558 VAL A O 1
ATOM 4563 N N . PRO A 1 559 ? 6.078 25.188 4.91 1 93.31 559 PRO A N 1
ATOM 4564 C CA . PRO A 1 559 ? 4.715 24.656 4.883 1 93.31 559 PRO A CA 1
ATOM 4565 C C . PRO A 1 559 ? 3.77 25.5 4.035 1 93.31 559 PRO A C 1
ATOM 4567 O O . PRO A 1 559 ? 2.826 24.969 3.439 1 93.31 559 PRO A O 1
ATOM 4570 N N . TYR A 1 560 ? 4.043 26.781 3.863 1 94 560 TYR A N 1
ATOM 4571 C CA . TYR A 1 560 ? 3.211 27.641 3.031 1 94 560 TYR A CA 1
ATOM 4572 C C . TYR A 1 560 ? 3.396 27.312 1.555 1 94 560 TYR A C 1
ATOM 4574 O O . TYR A 1 560 ? 2.436 27.359 0.78 1 94 560 TYR A O 1
ATOM 4582 N N . ILE A 1 561 ? 4.535 26.938 1.263 1 94.62 561 ILE A N 1
ATOM 4583 C CA . ILE A 1 561 ? 4.805 26.547 -0.117 1 94.62 561 ILE A CA 1
ATOM 4584 C C . ILE A 1 561 ? 4.094 25.234 -0.431 1 94.62 561 ILE A C 1
ATOM 4586 O O . ILE A 1 561 ? 3.447 25.094 -1.474 1 94.62 561 ILE A O 1
ATOM 4590 N N . PHE A 1 562 ? 4.176 24.344 0.477 1 96.25 562 PHE A N 1
ATOM 4591 C CA . PHE A 1 562 ? 3.541 23.047 0.258 1 96.25 562 PHE A CA 1
ATOM 4592 C C . PHE A 1 562 ? 2.023 23.188 0.247 1 96.25 562 PHE A C 1
ATOM 4594 O O . PHE A 1 562 ? 1.331 22.422 -0.428 1 96.25 562 PHE A O 1
ATOM 4601 N N . ARG A 1 563 ? 1.493 24.188 0.957 1 96.31 563 ARG A N 1
ATOM 4602 C CA . ARG A 1 563 ? 0.052 24.422 0.934 1 96.31 563 ARG A CA 1
ATOM 4603 C C . ARG A 1 563 ? -0.406 24.875 -0.445 1 96.31 563 ARG A C 1
ATOM 4605 O O . ARG A 1 563 ? -1.448 24.453 -0.938 1 96.31 563 ARG A O 1
ATOM 4612 N N . VAL A 1 564 ? 0.416 25.734 -1.059 1 95.56 564 VAL A N 1
ATOM 4613 C CA . VAL A 1 564 ? 0.081 26.203 -2.396 1 95.56 564 VAL A CA 1
ATOM 4614 C C . VAL A 1 564 ? 0.167 25.047 -3.391 1 95.56 564 VAL A C 1
ATOM 4616 O O . VAL A 1 564 ? -0.689 24.906 -4.27 1 95.56 564 VAL A O 1
ATOM 4619 N N . ILE A 1 565 ? 1.112 24.188 -3.172 1 95.5 565 ILE A N 1
ATOM 4620 C CA . ILE A 1 565 ? 1.28 23.047 -4.062 1 95.5 565 ILE A CA 1
ATOM 4621 C C . ILE A 1 565 ? 0.113 22.078 -3.891 1 95.5 565 ILE A C 1
ATOM 4623 O O . ILE A 1 565 ? -0.409 21.547 -4.871 1 95.5 565 ILE A O 1
ATOM 4627 N N . SER A 1 566 ? -0.274 21.859 -2.65 1 95.19 566 SER A N 1
ATOM 4628 C CA . SER A 1 566 ? -1.403 20.969 -2.391 1 95.19 566 SER A CA 1
ATOM 4629 C C . SER A 1 566 ? -2.691 21.531 -2.99 1 95.19 566 SER A C 1
ATOM 4631 O O . SER A 1 566 ? -3.543 20.766 -3.457 1 95.19 566 SER A O 1
ATOM 4633 N N . TYR A 1 567 ? -2.758 22.859 -2.984 1 93.38 567 TYR A N 1
ATOM 4634 C CA . TYR A 1 567 ? -3.9 23.516 -3.613 1 93.38 567 TYR A CA 1
ATOM 4635 C C . TYR A 1 567 ? -3.879 23.312 -5.125 1 93.38 567 TYR A C 1
ATOM 4637 O O . TYR A 1 567 ? -4.91 23.031 -5.73 1 93.38 567 TYR A O 1
ATOM 4645 N N . LEU A 1 568 ? -2.773 23.312 -5.688 1 90.38 568 LEU A N 1
ATOM 4646 C CA . LEU A 1 568 ? -2.621 23.172 -7.129 1 90.38 568 LEU A CA 1
ATOM 4647 C C . LEU A 1 568 ? -2.795 21.719 -7.555 1 90.38 568 LEU A C 1
ATOM 4649 O O . LEU A 1 568 ? -3.227 21.438 -8.68 1 90.38 568 LEU A O 1
ATOM 4653 N N . LYS A 1 569 ? -2.449 20.75 -6.711 1 90.88 569 LYS A N 1
ATOM 4654 C CA . LYS A 1 569 ? -2.6 19.328 -6.973 1 90.88 569 LYS A CA 1
ATOM 4655 C C . LYS A 1 569 ? -4.07 18.938 -7.129 1 90.88 569 LYS A C 1
ATOM 4657 O O . LYS A 1 569 ? -4.391 17.922 -7.746 1 90.88 569 LYS A O 1
ATOM 4662 N N . GLY A 1 570 ? -4.965 19.828 -6.523 1 88.75 570 GLY A N 1
ATOM 4663 C CA . GLY A 1 570 ? -6.387 19.578 -6.68 1 88.75 570 GLY A CA 1
ATOM 4664 C C . GLY A 1 570 ? -7.031 19.016 -5.43 1 88.75 570 GLY A C 1
ATOM 4665 O O . GLY A 1 570 ? -8.031 18.297 -5.512 1 88.75 570 GLY A O 1
ATOM 4666 N N . CYS A 1 571 ? -6.457 19.234 -4.262 1 92.25 571 CYS A N 1
ATOM 4667 C CA . CYS A 1 571 ? -7.125 18.812 -3.037 1 92.25 571 CYS A CA 1
ATOM 4668 C C . CYS A 1 571 ? -8.492 19.469 -2.906 1 92.25 571 CYS A C 1
ATOM 4670 O O . CYS A 1 571 ? -8.633 20.672 -3.182 1 92.25 571 CYS A O 1
ATOM 4672 N N . ARG A 1 572 ? -9.461 18.812 -2.496 1 92.5 572 ARG A N 1
ATOM 4673 C CA . ARG A 1 572 ? -10.844 19.266 -2.566 1 92.5 572 ARG A CA 1
ATOM 4674 C C . ARG A 1 572 ? -11.273 19.906 -1.249 1 92.5 572 ARG A C 1
ATOM 4676 O O . ARG A 1 572 ? -12.242 20.672 -1.213 1 92.5 572 ARG A O 1
ATOM 4683 N N . THR A 1 573 ? -10.633 19.484 -0.153 1 94.38 573 THR A N 1
ATOM 4684 C CA . THR A 1 573 ? -10.961 20.016 1.162 1 94.38 573 THR A CA 1
ATOM 4685 C C . THR A 1 573 ? -9.703 20.469 1.897 1 94.38 573 THR A C 1
ATOM 4687 O O . THR A 1 573 ? -8.594 20.078 1.527 1 94.38 573 THR A O 1
ATOM 4690 N N . GLY A 1 574 ? -9.883 21.344 2.893 1 94.81 574 GLY A N 1
ATOM 4691 C CA . GLY A 1 574 ? -8.773 21.75 3.738 1 94.81 574 GLY A CA 1
ATOM 4692 C C . GLY A 1 574 ? -8.172 20.609 4.531 1 94.81 574 GLY A C 1
ATOM 4693 O O . GLY A 1 574 ? -6.969 20.578 4.789 1 94.81 574 GLY A O 1
ATOM 4694 N N . ALA A 1 575 ? -9.047 19.625 4.891 1 93.25 575 ALA A N 1
ATOM 4695 C CA . ALA A 1 575 ? -8.57 18.453 5.621 1 93.25 575 ALA A CA 1
ATOM 4696 C C . ALA A 1 575 ? -7.613 17.625 4.766 1 93.25 575 ALA A C 1
ATOM 4698 O O . ALA A 1 575 ? -6.605 17.125 5.266 1 93.25 575 ALA A O 1
ATOM 4699 N N . GLU A 1 576 ? -7.918 17.531 3.443 1 93.75 576 GLU A N 1
ATOM 4700 C CA . GLU A 1 576 ? -7.035 16.797 2.537 1 93.75 576 GLU A CA 1
ATOM 4701 C C . GLU A 1 576 ? -5.695 17.516 2.377 1 93.75 576 GLU A C 1
ATOM 4703 O O . GLU A 1 576 ? -4.656 16.875 2.234 1 93.75 576 GLU A O 1
ATOM 4708 N N . ILE A 1 577 ? -5.766 18.812 2.398 1 96.06 577 ILE A N 1
ATOM 4709 C CA . ILE A 1 577 ? -4.543 19.594 2.285 1 96.06 577 ILE A CA 1
ATOM 4710 C C . ILE A 1 577 ? -3.664 19.359 3.514 1 96.06 577 ILE A C 1
ATOM 4712 O O . ILE A 1 577 ? -2.449 19.188 3.395 1 96.06 577 ILE A O 1
ATOM 4716 N N . GLU A 1 578 ? -4.285 19.281 4.688 1 95.81 578 GLU A N 1
ATOM 4717 C CA . GLU A 1 578 ? -3.521 19.047 5.906 1 95.81 578 GLU A CA 1
ATOM 4718 C C . GLU A 1 578 ? -2.844 17.688 5.887 1 95.81 578 GLU A C 1
ATOM 4720 O O . GLU A 1 578 ? -1.698 17.547 6.32 1 95.81 578 GLU A O 1
ATOM 4725 N N . MET A 1 579 ? -3.531 16.719 5.391 1 94.88 579 MET A N 1
ATOM 4726 C CA . MET A 1 579 ? -2.953 15.375 5.316 1 94.88 579 MET A CA 1
ATOM 4727 C C . MET A 1 579 ? -1.805 15.328 4.312 1 94.88 579 MET A C 1
ATOM 4729 O O . MET A 1 579 ? -0.781 14.695 4.562 1 94.88 579 MET A O 1
ATOM 4733 N N . ASP A 1 580 ? -1.952 16 3.205 1 95.75 580 ASP A N 1
ATOM 4734 C CA . ASP A 1 580 ? -0.916 16.031 2.178 1 95.75 580 ASP A CA 1
ATOM 4735 C C . ASP A 1 580 ? 0.322 16.781 2.668 1 95.75 580 ASP A C 1
ATOM 4737 O O . ASP A 1 580 ? 1.45 16.344 2.43 1 95.75 580 ASP A O 1
ATOM 4741 N N . ILE A 1 581 ? 0.111 17.812 3.375 1 96.56 581 ILE A N 1
ATOM 4742 C CA . ILE A 1 581 ? 1.214 18.609 3.891 1 96.56 581 ILE A CA 1
ATOM 4743 C C . ILE A 1 581 ? 1.997 17.812 4.93 1 96.56 581 ILE A C 1
ATOM 4745 O O . ILE A 1 581 ? 3.227 17.875 4.977 1 96.56 581 ILE A O 1
ATOM 4749 N N . GLN A 1 582 ? 1.282 17.125 5.742 1 97.12 582 GLN A N 1
ATOM 4750 C CA . GLN A 1 582 ? 1.978 16.344 6.762 1 97.12 582 GLN A CA 1
ATOM 4751 C C . GLN A 1 582 ? 2.988 15.391 6.133 1 97.12 582 GLN A C 1
ATOM 4753 O O . GLN A 1 582 ? 4.117 15.273 6.613 1 97.12 582 GLN A O 1
ATOM 4758 N N . ARG A 1 583 ? 2.67 14.797 5.059 1 95.31 583 ARG A N 1
ATOM 4759 C CA . ARG A 1 583 ? 3.551 13.828 4.41 1 95.31 583 ARG A CA 1
ATOM 4760 C C . ARG A 1 583 ? 4.742 14.523 3.762 1 95.31 583 ARG A C 1
ATOM 4762 O O . ARG A 1 583 ? 5.891 14.133 3.982 1 95.31 583 ARG A O 1
ATOM 4769 N N . TRP A 1 584 ? 4.496 15.578 3.025 1 95.56 584 TRP A N 1
ATOM 4770 C CA . TRP A 1 584 ? 5.543 16.266 2.279 1 95.56 584 TRP A CA 1
ATOM 4771 C C . TRP A 1 584 ? 6.453 17.047 3.215 1 95.56 584 TRP A C 1
ATOM 4773 O O . TRP A 1 584 ? 7.672 17.062 3.037 1 95.56 584 TRP A O 1
ATOM 4783 N N . PHE A 1 585 ? 5.891 17.688 4.129 1 96.5 585 PHE A N 1
ATOM 4784 C CA . PHE A 1 585 ? 6.684 18.5 5.051 1 96.5 585 PHE A CA 1
ATOM 4785 C C . PHE A 1 585 ? 7.523 17.609 5.961 1 96.5 585 PHE A C 1
ATOM 4787 O O . PHE A 1 585 ? 8.648 17.969 6.324 1 96.5 585 PHE A O 1
ATOM 4794 N N . PHE A 1 586 ? 7.004 16.406 6.273 1 97.06 586 PHE A N 1
ATOM 4795 C CA . PHE A 1 586 ? 7.812 15.461 7.039 1 97.06 586 PHE A CA 1
ATOM 4796 C C . PHE A 1 586 ? 9.055 15.055 6.258 1 97.06 586 PHE A C 1
ATOM 4798 O O . PHE A 1 586 ? 10.164 15.047 6.801 1 97.06 586 PHE A O 1
ATOM 4805 N N . MET A 1 587 ? 8.828 14.688 5.02 1 95.38 587 MET A N 1
ATOM 4806 C CA . MET A 1 587 ? 9.953 14.297 4.18 1 95.38 587 MET A CA 1
ATOM 4807 C C . MET A 1 587 ? 10.953 15.445 4.039 1 95.38 587 MET A C 1
ATOM 4809 O O . MET A 1 587 ? 12.164 15.227 4.086 1 95.38 587 MET A O 1
ATOM 4813 N N . PHE A 1 588 ? 10.422 16.609 3.912 1 94.5 588 PHE A N 1
ATOM 4814 C CA . PHE A 1 588 ? 11.266 17.797 3.781 1 94.5 588 PHE A CA 1
ATOM 4815 C C . PHE A 1 588 ? 12.109 18 5.035 1 94.5 588 PHE A C 1
ATOM 4817 O O . PHE A 1 588 ? 13.32 18.203 4.949 1 94.5 588 PHE A O 1
ATOM 4824 N N . LEU A 1 589 ? 11.453 17.938 6.195 1 95.12 589 LEU A N 1
ATOM 4825 C CA . LEU A 1 589 ? 12.156 18.172 7.453 1 95.12 589 LEU A CA 1
ATOM 4826 C C . LEU A 1 589 ? 13.172 17.078 7.719 1 95.12 589 LEU A C 1
ATOM 4828 O O . LEU A 1 589 ? 14.281 17.344 8.195 1 95.12 589 LEU A O 1
ATOM 4832 N N . LEU A 1 590 ? 12.812 15.828 7.445 1 94 590 LEU A N 1
ATOM 4833 C CA . LEU A 1 590 ? 13.734 14.719 7.672 1 94 590 LEU A CA 1
ATOM 4834 C C . LEU A 1 590 ? 14.977 14.859 6.801 1 94 590 LEU A C 1
ATOM 4836 O O . LEU A 1 590 ? 16.094 14.656 7.27 1 94 590 LEU A O 1
ATOM 4840 N N . VAL A 1 591 ? 14.805 15.25 5.594 1 88.56 591 VAL A N 1
ATOM 4841 C CA . VAL A 1 591 ? 15.914 15.367 4.652 1 88.56 591 VAL A CA 1
ATOM 4842 C C . VAL A 1 591 ? 16.797 16.547 5.039 1 88.56 591 VAL A C 1
ATOM 4844 O O . VAL A 1 591 ? 18.016 16.406 5.141 1 88.56 591 VAL A O 1
ATOM 4847 N N . HIS A 1 592 ? 16.25 17.672 5.352 1 87.31 592 HIS A N 1
ATOM 4848 C CA . HIS A 1 592 ? 17.031 18.891 5.512 1 87.31 592 HIS A CA 1
ATOM 4849 C C . HIS A 1 592 ? 17.516 19.047 6.945 1 87.31 592 HIS A C 1
ATOM 4851 O O . HIS A 1 592 ? 18.609 19.594 7.18 1 87.31 592 HIS A O 1
ATOM 4857 N N . ILE A 1 593 ? 16.734 18.594 7.879 1 87.56 593 ILE A N 1
ATOM 4858 C CA . ILE A 1 593 ? 17.172 18.75 9.258 1 87.56 593 ILE A CA 1
ATOM 4859 C C . ILE A 1 593 ? 18.094 17.594 9.648 1 87.56 593 ILE A C 1
ATOM 4861 O O . ILE A 1 593 ? 19.094 17.797 10.352 1 87.56 593 ILE A O 1
ATOM 4865 N N . PHE A 1 594 ? 17.844 16.453 9.211 1 86.56 594 PHE A N 1
ATOM 4866 C CA . PHE A 1 594 ? 18.625 15.312 9.672 1 86.56 594 PHE A CA 1
ATOM 4867 C C . PHE A 1 594 ? 19.672 14.93 8.633 1 86.56 594 PHE A C 1
ATOM 4869 O O . PHE A 1 594 ? 20.875 14.984 8.914 1 86.56 594 PHE A O 1
ATOM 4876 N N . PHE A 1 595 ? 19.297 14.641 7.395 1 81.69 595 PHE A N 1
ATOM 4877 C CA . PHE A 1 595 ? 20.234 14.07 6.43 1 81.69 595 PHE A CA 1
ATOM 4878 C C . PHE A 1 595 ? 21.219 15.117 5.953 1 81.69 595 PHE A C 1
ATOM 4880 O O . PHE A 1 595 ? 22.438 14.867 5.926 1 81.69 595 PHE A O 1
ATOM 4887 N N . VAL A 1 596 ? 20.75 16.25 5.637 1 77.56 596 VAL A N 1
ATOM 4888 C CA . VAL A 1 596 ? 21.625 17.266 5.09 1 77.56 596 VAL A CA 1
ATOM 4889 C C . VAL A 1 596 ? 22.594 17.766 6.172 1 77.56 596 VAL A C 1
ATOM 4891 O O . VAL A 1 596 ? 23.781 17.969 5.91 1 77.56 596 VAL A O 1
ATOM 4894 N N . VAL A 1 597 ? 22.125 17.844 7.344 1 76.75 597 VAL A N 1
ATOM 4895 C CA . VAL A 1 597 ? 22.953 18.344 8.43 1 76.75 597 VAL A CA 1
ATOM 4896 C C . VAL A 1 597 ? 23.953 17.266 8.844 1 76.75 597 VAL A C 1
ATOM 4898 O O . VAL A 1 597 ? 25.094 17.594 9.203 1 76.75 597 VAL A O 1
ATOM 4901 N N . THR A 1 598 ? 23.547 16.062 8.859 1 76 598 THR A N 1
ATOM 4902 C CA . THR A 1 598 ? 24.422 14.977 9.281 1 76 598 THR A CA 1
ATOM 4903 C C . THR A 1 598 ? 25.531 14.75 8.266 1 76 598 THR A C 1
ATOM 4905 O O . THR A 1 598 ? 26.688 14.5 8.633 1 76 598 THR A O 1
ATOM 4908 N N . ILE A 1 599 ? 25.188 14.734 6.953 1 65.94 599 ILE A N 1
ATOM 4909 C CA . ILE A 1 599 ? 26.188 14.438 5.934 1 65.94 599 ILE A CA 1
ATOM 4910 C C . ILE A 1 599 ? 27.031 15.688 5.668 1 65.94 599 ILE A C 1
ATOM 4912 O O . ILE A 1 599 ? 26.516 16.688 5.152 1 65.94 599 ILE A O 1
ATOM 4916 N N . SER A 1 600 ? 27.781 16.219 6.605 1 55.41 600 SER A N 1
ATOM 4917 C CA . SER A 1 600 ? 28.641 17.391 6.672 1 55.41 600 SER A CA 1
ATOM 4918 C C . SER A 1 600 ? 29.312 17.672 5.328 1 55.41 600 SER A C 1
ATOM 4920 O O . SER A 1 600 ? 29.766 18.797 5.07 1 55.41 600 SER A O 1
ATOM 4922 N N . SER A 1 601 ? 29.688 16.5 4.582 1 46.41 601 SER A N 1
ATOM 4923 C CA . SER A 1 601 ? 30.656 16.734 3.523 1 46.41 601 SER A CA 1
ATOM 4924 C C . SER A 1 601 ? 30 17.375 2.303 1 46.41 601 SER A C 1
ATOM 4926 O O . SER A 1 601 ? 28.859 17.047 1.966 1 46.41 601 SER A O 1
ATOM 4928 N N . GLY A 1 602 ? 30.281 18.516 1.994 1 42.06 602 GLY A N 1
ATOM 4929 C CA . GLY A 1 602 ? 29.844 19.328 0.868 1 42.06 602 GLY A CA 1
ATOM 4930 C C . GLY A 1 602 ? 28.812 18.641 0.002 1 42.06 602 GLY A C 1
ATOM 4931 O O . GLY A 1 602 ? 28.953 17.469 -0.335 1 42.06 602 GLY A O 1
ATOM 4932 N N . LEU A 1 603 ? 27.609 19.188 -0.036 1 43.88 603 LEU A N 1
ATOM 4933 C CA . LEU A 1 603 ? 26.438 18.734 -0.774 1 43.88 603 LEU A CA 1
ATOM 4934 C C . LEU A 1 603 ? 26.859 18.031 -2.068 1 43.88 603 LEU A C 1
ATOM 4936 O O . LEU A 1 603 ? 26.297 17 -2.43 1 43.88 603 LEU A O 1
ATOM 4940 N N . SER A 1 604 ? 27.75 18.781 -2.773 1 44.44 604 SER A N 1
ATOM 4941 C CA . SER A 1 604 ? 28.172 18.266 -4.074 1 44.44 604 SER A CA 1
ATOM 4942 C C . SER A 1 604 ? 28.844 16.906 -3.943 1 44.44 604 SER A C 1
ATOM 4944 O O . SER A 1 604 ? 28.625 16.016 -4.773 1 44.44 604 SER A O 1
ATOM 4946 N N . LEU A 1 605 ? 29.609 16.844 -2.891 1 45.19 605 LEU A N 1
ATOM 4947 C CA . LEU A 1 605 ? 30.25 15.555 -2.676 1 45.19 605 LEU A CA 1
ATOM 4948 C C . LEU A 1 605 ? 29.234 14.516 -2.234 1 45.19 605 LEU A C 1
ATOM 4950 O O . LEU A 1 605 ? 29.312 13.352 -2.629 1 45.19 605 LEU A O 1
ATOM 4954 N N . LEU A 1 606 ? 28.266 15.086 -1.481 1 49.88 606 LEU A N 1
ATOM 4955 C CA . LEU A 1 606 ? 27.203 14.164 -1.087 1 49.88 606 LEU A CA 1
ATOM 4956 C C . LEU A 1 606 ? 26.438 13.664 -2.307 1 49.88 606 LEU A C 1
ATOM 4958 O O . LEU A 1 606 ? 26.141 12.477 -2.412 1 49.88 606 LEU A O 1
ATOM 4962 N N . LEU A 1 607 ? 26.094 14.773 -2.99 1 48.84 607 LEU A N 1
ATOM 4963 C CA . LEU A 1 607 ? 25.406 14.398 -4.215 1 48.84 607 LEU A CA 1
ATOM 4964 C C . LEU A 1 607 ? 26.281 13.5 -5.082 1 48.84 607 LEU A C 1
ATOM 4966 O O . LEU A 1 607 ? 25.797 12.531 -5.676 1 48.84 607 LEU A O 1
ATOM 4970 N N . GLU A 1 608 ? 27.531 14 -5.219 1 47.06 608 GLU A N 1
ATOM 4971 C CA . GLU A 1 608 ? 28.469 13.188 -5.977 1 47.06 608 GLU A CA 1
ATOM 4972 C C . GLU A 1 608 ? 28.672 11.82 -5.336 1 47.06 608 GLU A C 1
ATOM 4974 O O . GLU A 1 608 ? 28.703 10.805 -6.031 1 47.06 608 GLU A O 1
ATOM 4979 N N . LYS A 1 609 ? 28.75 11.977 -4.07 1 50.12 609 LYS A N 1
ATOM 4980 C CA . LYS A 1 609 ? 28.953 10.711 -3.365 1 50.12 609 LYS A CA 1
ATOM 4981 C C . LYS A 1 609 ? 27.672 9.875 -3.363 1 50.12 609 LYS A C 1
ATOM 4983 O O . LYS A 1 609 ? 27.734 8.656 -3.484 1 50.12 609 LYS A O 1
ATOM 4988 N N . LEU A 1 610 ? 26.625 10.625 -3.174 1 52.06 610 LEU A N 1
ATOM 4989 C CA . LEU A 1 610 ? 25.328 9.969 -3.25 1 52.06 610 LEU A CA 1
ATOM 4990 C C . LEU A 1 610 ? 25.094 9.391 -4.641 1 52.06 610 LEU A C 1
ATOM 4992 O O . LEU A 1 610 ? 24.516 8.312 -4.781 1 52.06 610 LEU A O 1
ATOM 4996 N N . LEU A 1 611 ? 25.484 10.281 -5.566 1 47.12 611 LEU A N 1
ATOM 4997 C CA . LEU A 1 611 ? 25.312 9.875 -6.957 1 47.12 611 LEU A CA 1
ATOM 4998 C C . LEU A 1 611 ? 26.328 8.82 -7.355 1 47.12 611 LEU A C 1
ATOM 5000 O O . LEU A 1 611 ? 26.031 7.906 -8.117 1 47.12 611 LEU A O 1
ATOM 5004 N N . ILE A 1 612 ? 27.531 9.016 -6.777 1 45.44 612 ILE A N 1
ATOM 5005 C CA . ILE A 1 612 ? 28.625 8.141 -7.195 1 45.44 612 ILE A CA 1
ATOM 5006 C C . ILE A 1 612 ? 28.641 6.879 -6.336 1 45.44 612 ILE A C 1
ATOM 5008 O O . ILE A 1 612 ? 28.922 5.785 -6.828 1 45.44 612 ILE A O 1
ATOM 5012 N N . SER A 1 613 ? 28.328 7.176 -4.832 1 46.09 613 SER A N 1
ATOM 5013 C CA . SER A 1 613 ? 28.453 6.012 -3.959 1 46.09 613 SER A CA 1
ATOM 5014 C C . SER A 1 613 ? 27.359 5.992 -2.9 1 46.09 613 SER A C 1
ATOM 5016 O O . SER A 1 613 ? 27.625 6.191 -1.715 1 46.09 613 SER A O 1
ATOM 5018 N N . PRO A 1 614 ? 26.062 5.875 -3.268 1 46.44 614 PRO A N 1
ATOM 5019 C CA . PRO A 1 614 ? 24.969 5.93 -2.295 1 46.44 614 PRO A CA 1
ATOM 5020 C C . PRO A 1 614 ? 25.062 4.836 -1.233 1 46.44 614 PRO A C 1
ATOM 5022 O O . PRO A 1 614 ? 24.531 4.988 -0.135 1 46.44 614 PRO A O 1
ATOM 5025 N N . VAL A 1 615 ? 25.688 3.541 -1.584 1 48.47 615 VAL A N 1
ATOM 5026 C CA . VAL A 1 615 ? 25.844 2.426 -0.656 1 48.47 615 VAL A CA 1
ATOM 5027 C C . VAL A 1 615 ? 26.672 2.865 0.544 1 48.47 615 VAL A C 1
ATOM 5029 O O . VAL A 1 615 ? 26.578 2.283 1.627 1 48.47 615 VAL A O 1
ATOM 5032 N N . SER A 1 616 ? 27.406 4.016 0.39 1 56.94 616 SER A N 1
ATOM 5033 C CA . SER A 1 616 ? 28.266 4.492 1.476 1 56.94 616 SER A CA 1
ATOM 5034 C C . SER A 1 616 ? 27.453 5.281 2.504 1 56.94 616 SER A C 1
ATOM 5036 O O . SER A 1 616 ? 28.016 5.836 3.447 1 56.94 616 SER A O 1
ATOM 5038 N N . ILE A 1 617 ? 26.156 5.055 2.291 1 60.47 617 ILE A N 1
ATOM 5039 C CA . ILE A 1 617 ? 25.328 5.898 3.139 1 60.47 617 ILE A CA 1
ATOM 5040 C C . ILE A 1 617 ? 25.438 5.449 4.594 1 60.47 617 ILE A C 1
ATOM 5042 O O . ILE A 1 617 ? 25.672 6.266 5.488 1 60.47 617 ILE A O 1
ATOM 5046 N N . PRO A 1 618 ? 25.312 4.078 4.793 1 64.19 618 PRO A N 1
ATOM 5047 C CA . PRO A 1 618 ? 25.438 3.717 6.207 1 64.19 618 PRO A CA 1
ATOM 5048 C C . PRO A 1 618 ? 26.812 4.074 6.789 1 64.19 618 PRO A C 1
ATOM 5050 O O . PRO A 1 618 ? 26.906 4.48 7.949 1 64.19 618 PRO A O 1
ATOM 5053 N N . ASN A 1 619 ? 27.891 3.967 5.938 1 66.56 619 ASN A N 1
ATOM 5054 C CA . ASN A 1 619 ? 29.234 4.297 6.402 1 66.56 619 ASN A CA 1
ATOM 5055 C C . ASN A 1 619 ? 29.391 5.797 6.617 1 66.56 619 ASN A C 1
ATOM 5057 O O . ASN A 1 619 ? 30.031 6.223 7.582 1 66.56 619 ASN A O 1
ATOM 5061 N N . ILE A 1 620 ? 28.75 6.445 5.695 1 67.25 620 ILE A N 1
ATOM 5062 C CA . ILE A 1 620 ? 28.828 7.898 5.816 1 67.25 620 ILE A CA 1
ATOM 5063 C C . ILE A 1 620 ? 28.047 8.359 7.039 1 67.25 620 ILE A C 1
ATOM 5065 O O . ILE A 1 620 ? 28.516 9.195 7.816 1 67.25 620 ILE A O 1
ATOM 5069 N N . LEU A 1 621 ? 26.891 7.699 7.148 1 66.44 621 LEU A N 1
ATOM 5070 C CA . LEU A 1 621 ? 26.047 8.047 8.289 1 66.44 621 LEU A CA 1
ATOM 5071 C C . LEU A 1 621 ? 26.719 7.648 9.602 1 66.44 621 LEU A C 1
ATOM 5073 O O . LEU A 1 621 ? 26.688 8.398 10.578 1 66.44 621 LEU A O 1
ATOM 5077 N N . ALA A 1 622 ? 27.359 6.488 9.516 1 71.19 622 ALA A N 1
ATOM 5078 C CA . ALA A 1 622 ? 28 5.977 10.719 1 71.19 622 ALA A CA 1
ATOM 5079 C C . ALA A 1 622 ? 29.203 6.852 11.102 1 71.19 622 ALA A C 1
ATOM 5081 O O . ALA A 1 622 ? 29.453 7.074 12.289 1 71.19 622 ALA A O 1
ATOM 5082 N N . HIS A 1 623 ? 29.859 7.348 10.078 1 70.19 623 HIS A N 1
ATOM 5083 C CA . HIS A 1 623 ? 31.047 8.156 10.336 1 70.19 623 HIS A CA 1
ATOM 5084 C C . HIS A 1 623 ? 30.672 9.547 10.828 1 70.19 623 HIS A C 1
ATOM 5086 O O . HIS A 1 623 ? 31.359 10.109 11.688 1 70.19 623 HIS A O 1
ATOM 5092 N N . ASP A 1 624 ? 29.562 10.047 10.422 1 73.81 624 ASP A N 1
ATOM 5093 C CA . ASP A 1 624 ? 29.25 11.445 10.672 1 73.81 624 ASP A CA 1
ATOM 5094 C C . ASP A 1 624 ? 28.234 11.578 11.812 1 73.81 624 ASP A C 1
ATOM 5096 O O . ASP A 1 624 ? 28.141 12.633 12.438 1 73.81 624 ASP A O 1
ATOM 5100 N N . LEU A 1 625 ? 27.531 10.578 12.141 1 77.5 625 LEU A N 1
ATOM 5101 C CA . LEU A 1 625 ? 26.438 10.664 13.109 1 77.5 625 LEU A CA 1
ATOM 5102 C C . LEU A 1 625 ? 26.969 11 14.492 1 77.5 625 LEU A C 1
ATOM 5104 O O . LEU A 1 625 ? 26.484 11.914 15.148 1 77.5 625 LEU A O 1
ATOM 5108 N N . PRO A 1 626 ? 28.047 10.305 14.891 1 75.56 626 PRO A N 1
ATOM 5109 C CA . PRO A 1 626 ? 28.5 10.609 16.25 1 75.56 626 PRO A CA 1
ATOM 5110 C C . PRO A 1 626 ? 29.109 12.008 16.359 1 75.56 626 PRO A C 1
ATOM 5112 O O . PRO A 1 626 ? 29.078 12.617 17.438 1 75.56 626 PRO A O 1
ATOM 5115 N N . LYS A 1 627 ? 29.578 12.516 15.227 1 72 627 LYS A N 1
ATOM 5116 C CA . LYS A 1 627 ? 30.188 13.844 15.211 1 72 627 LYS A CA 1
ATOM 5117 C C . LYS A 1 627 ? 29.125 14.938 15.273 1 72 627 LYS A C 1
ATOM 5119 O O . LYS A 1 627 ? 29.375 16.031 15.773 1 72 627 LYS A O 1
ATOM 5124 N N . SER A 1 628 ? 27.953 14.617 14.82 1 78.25 628 SER A N 1
ATOM 5125 C CA . SER A 1 628 ? 26.891 15.609 14.75 1 78.25 628 SER A CA 1
ATOM 5126 C C . SER A 1 628 ? 25.953 15.508 15.953 1 78.25 628 SER A C 1
ATOM 5128 O O . SER A 1 628 ? 24.922 16.188 16.016 1 78.25 628 SER A O 1
ATOM 5130 N N . SER A 1 629 ? 26.281 14.773 16.922 1 82.44 629 SER A N 1
ATOM 5131 C CA . SER A 1 629 ? 25.391 14.539 18.062 1 82.44 629 SER A CA 1
ATOM 5132 C C . SER A 1 629 ? 25.203 15.797 18.906 1 82.44 629 SER A C 1
ATOM 5134 O O . SER A 1 629 ? 24.109 16.094 19.359 1 82.44 629 SER A O 1
ATOM 5136 N N . ASN A 1 630 ? 26.234 16.625 19.062 1 79.62 630 ASN A N 1
ATOM 5137 C CA . ASN A 1 630 ? 26.141 17.844 19.859 1 79.62 630 ASN A CA 1
ATOM 5138 C C . ASN A 1 630 ? 25.25 18.891 19.203 1 79.62 630 ASN A C 1
ATOM 5140 O O . ASN A 1 630 ? 24.531 19.625 19.875 1 79.62 630 ASN A O 1
ATOM 5144 N N . PHE A 1 631 ? 25.328 18.859 17.922 1 78.56 631 PHE A N 1
ATOM 5145 C CA . PHE A 1 631 ? 24.453 19.781 17.188 1 78.56 631 PHE A CA 1
ATOM 5146 C C . PHE A 1 631 ? 23 19.438 17.422 1 78.56 631 PHE A C 1
ATOM 5148 O O . PHE A 1 631 ? 22.172 20.328 17.672 1 78.56 631 PHE A O 1
ATOM 5155 N N . PHE A 1 632 ? 22.688 18.219 17.406 1 86.94 632 PHE A N 1
ATOM 5156 C CA . PHE A 1 632 ? 21.297 17.812 17.5 1 86.94 632 PHE A CA 1
ATOM 5157 C C . PHE A 1 632 ? 20.797 17.938 18.938 1 86.94 632 PHE A C 1
ATOM 5159 O O . PHE A 1 632 ? 19.625 18.234 19.172 1 86.94 632 PHE A O 1
ATOM 5166 N N . CYS A 1 633 ? 21.672 17.766 19.906 1 87.69 633 CYS A N 1
ATOM 5167 C CA . CYS A 1 633 ? 21.297 18.016 21.297 1 87.69 633 CYS A CA 1
ATOM 5168 C C . CYS A 1 633 ? 20.922 19.484 21.5 1 87.69 633 CYS A C 1
ATOM 5170 O O . CYS A 1 633 ? 19.906 19.797 22.109 1 87.69 633 CYS A O 1
ATOM 5172 N N . SER A 1 634 ? 21.734 20.328 20.875 1 85.56 634 SER A N 1
ATOM 5173 C CA . SER A 1 634 ? 21.453 21.75 20.969 1 85.56 634 SER A CA 1
ATOM 5174 C C . SER A 1 634 ? 20.188 22.109 20.172 1 85.56 634 SER A C 1
ATOM 5176 O O . SER A 1 634 ? 19.406 22.953 20.609 1 85.56 634 SER A O 1
ATOM 5178 N N . PHE A 1 635 ? 20.031 21.469 19.109 1 87.12 635 PHE A N 1
ATOM 5179 C CA . PHE A 1 635 ? 18.875 21.734 18.25 1 87.12 635 PHE A CA 1
ATOM 5180 C C . PHE A 1 635 ? 17.578 21.375 18.969 1 87.12 635 PHE A C 1
ATOM 5182 O O . PHE A 1 635 ? 16.625 22.156 18.938 1 87.12 635 PHE A O 1
ATOM 5189 N N . ILE A 1 636 ? 17.516 20.266 19.609 1 91.81 636 ILE A N 1
ATOM 5190 C CA . ILE A 1 636 ? 16.297 19.781 20.266 1 91.81 636 ILE A CA 1
ATOM 5191 C C . ILE A 1 636 ? 15.945 20.703 21.422 1 91.81 636 ILE A C 1
ATOM 5193 O O . ILE A 1 636 ? 14.781 21.062 21.609 1 91.81 636 ILE A O 1
ATOM 5197 N N . LEU A 1 637 ? 16.922 21.141 22.109 1 90.69 637 LEU A N 1
ATOM 5198 C CA . LEU A 1 637 ? 16.672 22.016 23.25 1 90.69 637 LEU A CA 1
ATOM 5199 C C . LEU A 1 637 ? 16.234 23.406 22.781 1 90.69 637 LEU A C 1
ATOM 5201 O O . LEU A 1 637 ? 15.266 23.953 23.312 1 90.69 637 LEU A O 1
ATOM 5205 N N . LEU A 1 638 ? 16.906 23.875 21.781 1 88.94 638 LEU A N 1
ATOM 5206 C CA . LEU A 1 638 ? 16.562 25.188 21.25 1 88.94 638 LEU A CA 1
ATOM 5207 C C . LEU A 1 638 ? 15.156 25.188 20.641 1 88.94 638 LEU A C 1
ATOM 5209 O O . LEU A 1 638 ? 14.391 26.125 20.844 1 88.94 638 LEU A O 1
ATOM 5213 N N . ARG A 1 639 ? 14.867 24.141 19.938 1 90.19 639 ARG A N 1
ATOM 5214 C CA . ARG A 1 639 ? 13.547 24.047 19.328 1 90.19 639 ARG A CA 1
ATOM 5215 C C . ARG A 1 639 ? 12.461 23.938 20.391 1 90.19 639 ARG A C 1
ATOM 5217 O O . ARG A 1 639 ? 11.375 24.516 20.234 1 90.19 639 ARG A O 1
ATOM 5224 N N . GLY A 1 640 ? 12.727 23.234 21.484 1 92.56 640 GLY A N 1
ATOM 5225 C CA . GLY A 1 640 ? 11.766 23.141 22.578 1 92.56 640 GLY A CA 1
ATOM 5226 C C . GLY A 1 640 ? 11.508 24.469 23.266 1 92.56 640 GLY A C 1
ATOM 5227 O O . GLY A 1 640 ? 10.359 24.844 23.484 1 92.56 640 GLY A O 1
ATOM 5228 N N . PHE A 1 641 ? 12.57 25.234 23.469 1 92.88 641 PHE A N 1
ATOM 5229 C CA . PHE A 1 641 ? 12.453 26.531 24.125 1 92.88 641 PHE A CA 1
ATOM 5230 C C . PHE A 1 641 ? 11.766 27.547 23.219 1 92.88 641 PHE A C 1
ATOM 5232 O O . PHE A 1 641 ? 10.828 28.234 23.625 1 92.88 641 PHE A O 1
ATOM 5239 N N . ALA A 1 642 ? 12.18 27.516 22 1 88.94 642 ALA A N 1
ATOM 5240 C CA . ALA A 1 642 ? 11.664 28.484 21.047 1 88.94 642 ALA A CA 1
ATOM 5241 C C . ALA A 1 642 ? 10.195 28.219 20.719 1 88.94 642 ALA A C 1
ATOM 5243 O O . ALA A 1 642 ? 9.391 29.156 20.656 1 88.94 642 ALA A O 1
ATOM 5244 N N . TYR A 1 643 ? 9.859 27 20.531 1 91.94 643 TYR A N 1
ATOM 5245 C CA . TYR A 1 643 ? 8.484 26.672 20.172 1 91.94 643 TYR A CA 1
ATOM 5246 C C . TYR A 1 643 ? 7.543 26.891 21.344 1 91.94 643 TYR A C 1
ATOM 5248 O O . TYR A 1 643 ? 6.441 27.422 21.172 1 91.94 643 TYR A O 1
ATOM 5256 N N . SER A 1 644 ? 7.891 26.5 22.562 1 94.38 644 SER A N 1
ATOM 5257 C CA . SER A 1 644 ? 7.062 26.703 23.734 1 94.38 644 SER A CA 1
ATOM 5258 C C . SER A 1 644 ? 6.887 28.188 24.047 1 94.38 644 SER A C 1
ATOM 5260 O O . SER A 1 644 ? 5.777 28.641 24.328 1 94.38 644 SER A O 1
ATOM 5262 N N . GLY A 1 645 ? 7.969 28.875 23.938 1 91.12 645 GLY A N 1
ATOM 5263 C CA . GLY A 1 645 ? 7.871 30.312 24.141 1 91.12 645 GLY A CA 1
ATOM 5264 C C . GLY A 1 645 ? 7.035 31.016 23.094 1 91.12 645 GLY A C 1
ATOM 5265 O O . GLY A 1 645 ? 6.238 31.906 23.422 1 91.12 645 GLY A O 1
ATOM 5266 N N . GLY A 1 646 ? 7.195 30.609 21.875 1 89.12 646 GLY A N 1
ATOM 5267 C CA . GLY A 1 646 ? 6.406 31.172 20.797 1 89.12 646 GLY A CA 1
ATOM 5268 C C . GLY A 1 646 ? 4.926 30.891 20.922 1 89.12 646 GLY A C 1
ATOM 5269 O O . GLY A 1 646 ? 4.09 31.734 20.594 1 89.12 646 GLY A O 1
ATOM 5270 N N . ASN A 1 647 ? 4.598 29.719 21.438 1 90.5 647 ASN A N 1
ATOM 5271 C CA . ASN A 1 647 ? 3.201 29.344 21.641 1 90.5 647 ASN A CA 1
ATOM 5272 C C . ASN A 1 647 ? 2.537 30.188 22.719 1 90.5 647 ASN A C 1
ATOM 5274 O O . ASN A 1 647 ? 1.37 30.562 22.594 1 90.5 647 ASN A O 1
ATOM 5278 N N . ILE A 1 648 ? 3.26 30.531 23.703 1 88.88 648 ILE A N 1
ATOM 5279 C CA . ILE A 1 648 ? 2.676 31.234 24.844 1 88.88 648 ILE A CA 1
ATOM 5280 C C . ILE A 1 648 ? 2.574 32.719 24.547 1 88.88 648 ILE A C 1
ATOM 5282 O O . ILE A 1 648 ? 1.534 33.344 24.781 1 88.88 648 ILE A O 1
ATOM 5286 N N . ILE A 1 649 ? 3.6 33.281 23.953 1 88.88 649 ILE A N 1
ATOM 5287 C CA . ILE A 1 649 ? 3.609 34.719 23.75 1 88.88 649 ILE A CA 1
ATOM 5288 C C . ILE A 1 649 ? 2.838 35.062 22.469 1 88.88 649 ILE A C 1
ATOM 5290 O O . ILE A 1 649 ? 2.23 36.125 22.375 1 88.88 649 ILE A O 1
ATOM 5294 N N . ARG A 1 650 ? 2.807 34.188 21.453 1 90 650 ARG A N 1
ATOM 5295 C CA . ARG A 1 650 ? 2.121 34.406 20.188 1 90 650 ARG A CA 1
ATOM 5296 C C . ARG A 1 650 ? 2.457 35.781 19.609 1 90 650 ARG A C 1
ATOM 5298 O O . ARG A 1 650 ? 1.561 36.594 19.344 1 90 650 ARG A O 1
ATOM 5305 N N . LEU A 1 651 ? 3.668 35.969 19.281 1 85 651 LEU A N 1
ATOM 5306 C CA . LEU A 1 651 ? 4.18 37.281 18.844 1 85 651 LEU A CA 1
ATOM 5307 C C . LEU A 1 651 ? 3.5 37.719 17.562 1 85 651 LEU A C 1
ATOM 5309 O O . LEU A 1 651 ? 3.264 38.906 17.359 1 85 651 LEU A O 1
ATOM 5313 N N . LYS A 1 652 ? 3.168 36.844 16.75 1 83.5 652 LYS A N 1
ATOM 5314 C CA . LYS A 1 652 ? 2.52 37.219 15.492 1 83.5 652 LYS A CA 1
ATOM 5315 C C . LYS A 1 652 ? 1.132 37.781 15.742 1 83.5 652 LYS A C 1
ATOM 5317 O O . LYS A 1 652 ? 0.775 38.812 15.164 1 83.5 652 LYS A O 1
ATOM 5322 N N . GLU A 1 653 ? 0.412 37.125 16.562 1 86.12 653 GLU A N 1
ATOM 5323 C CA . GLU A 1 653 ? -0.937 37.594 16.859 1 86.12 653 GLU A CA 1
ATOM 5324 C C . GLU A 1 653 ? -0.902 38.906 17.609 1 86.12 653 GLU A C 1
ATOM 5326 O O . GLU A 1 653 ? -1.754 39.781 17.391 1 86.12 653 GLU A O 1
ATOM 5331 N N . LEU A 1 654 ? 0.065 39.031 18.5 1 86.25 654 LEU A N 1
ATOM 5332 C CA . LEU A 1 654 ? 0.219 40.281 19.234 1 86.25 654 LEU A CA 1
ATOM 5333 C C . LEU A 1 654 ? 0.562 41.438 18.266 1 86.25 654 LEU A C 1
ATOM 5335 O O . LEU A 1 654 ? 0.048 42.531 18.406 1 86.25 654 LEU A O 1
ATOM 5339 N N . PHE A 1 655 ? 1.382 41.094 17.328 1 87.62 655 PHE A N 1
ATOM 5340 C CA . PHE A 1 655 ? 1.762 42.094 16.328 1 87.62 655 PHE A CA 1
ATOM 5341 C C . PHE A 1 655 ? 0.556 42.531 15.492 1 87.62 655 PHE A C 1
ATOM 5343 O O . PHE A 1 655 ? 0.336 43.719 15.273 1 87.62 655 PHE A O 1
ATOM 5350 N N . PHE A 1 656 ? -0.282 41.594 15.125 1 85.38 656 PHE A N 1
ATOM 5351 C CA . PHE A 1 656 ? -1.466 41.938 14.344 1 85.38 656 PHE A CA 1
ATOM 5352 C C . PHE A 1 656 ? -2.496 42.656 15.188 1 85.38 656 PHE A C 1
ATOM 5354 O O . PHE A 1 656 ? -3.219 43.531 14.68 1 85.38 656 PHE A O 1
ATOM 5361 N N . GLU A 1 657 ? -2.596 42.344 16.406 1 83.38 657 GLU A N 1
ATOM 5362 C CA . GLU A 1 657 ? -3.531 43.031 17.312 1 83.38 657 GLU A CA 1
ATOM 5363 C C . GLU A 1 657 ? -3.195 44.5 17.438 1 83.38 657 GLU A C 1
ATOM 5365 O O . GLU A 1 657 ? -4.086 45.344 17.406 1 83.38 657 GLU A O 1
ATOM 5370 N N . ILE A 1 658 ? -1.904 44.812 17.438 1 82.75 658 ILE A N 1
ATOM 5371 C CA . ILE A 1 658 ? -1.47 46.156 17.688 1 82.75 658 ILE A CA 1
ATOM 5372 C C . ILE A 1 658 ? -1.475 46.969 16.391 1 82.75 658 ILE A C 1
ATOM 5374 O O . ILE A 1 658 ? -1.88 48.125 16.375 1 82.75 658 ILE A O 1
ATOM 5378 N N . VAL A 1 659 ? -1.139 46.281 15.312 1 85 659 VAL A N 1
ATOM 5379 C CA . VAL A 1 659 ? -0.897 47 14.07 1 85 659 VAL A CA 1
ATOM 5380 C C . VAL A 1 659 ? -2.16 47 13.211 1 85 659 VAL A C 1
ATOM 5382 O O . VAL A 1 659 ? -2.457 47.969 12.531 1 85 659 VAL A O 1
ATOM 5385 N N . TYR A 1 660 ? -2.928 45.969 13.305 1 83.44 660 TYR A N 1
ATOM 5386 C CA . TYR A 1 660 ? -4 45.812 12.328 1 83.44 660 TYR A CA 1
ATOM 5387 C C . TYR A 1 660 ? -5.363 45.938 13 1 83.44 660 TYR A C 1
ATOM 5389 O O . TYR A 1 660 ? -6.207 46.719 12.547 1 83.44 660 TYR A O 1
ATOM 5397 N N . TYR A 1 661 ? -5.715 45.312 14.07 1 80.75 661 TYR A N 1
ATOM 5398 C CA . TYR A 1 661 ? -7.066 45.219 14.609 1 80.75 661 TYR A CA 1
ATOM 5399 C C . TYR A 1 661 ? -7.391 46.406 15.484 1 80.75 661 TYR A C 1
ATOM 5401 O O . TYR A 1 661 ? -8.5 46.938 15.43 1 80.75 661 TYR A O 1
ATOM 5409 N N . ARG A 1 662 ? -6.457 46.906 16.203 1 77.19 662 ARG A N 1
ATOM 5410 C CA . ARG A 1 662 ? -6.73 48 17.141 1 77.19 662 ARG A CA 1
ATOM 5411 C C . ARG A 1 662 ? -6.984 49.312 16.422 1 77.19 662 ARG A C 1
ATOM 5413 O O . ARG A 1 662 ? -7.895 50.062 16.781 1 77.19 662 ARG A O 1
ATOM 5420 N N . PRO A 1 663 ? -6.246 49.469 15.328 1 77.94 663 PRO A N 1
ATOM 5421 C CA . PRO A 1 663 ? -6.508 50.75 14.68 1 77.94 663 PRO A CA 1
ATOM 5422 C C . PRO A 1 663 ? -7.777 50.75 13.828 1 77.94 663 PRO A C 1
ATOM 5424 O O . PRO A 1 663 ? -8.305 51.812 13.477 1 77.94 663 PRO A O 1
ATOM 5427 N N . ARG A 1 664 ? -8.375 49.719 13.516 1 79.38 664 ARG A N 1
ATOM 5428 C CA . ARG A 1 664 ? -9.586 49.625 12.703 1 79.38 664 ARG A CA 1
ATOM 5429 C C . ARG A 1 664 ? -10.836 49.75 13.562 1 79.38 664 ARG A C 1
ATOM 5431 O O . ARG A 1 664 ? -10.82 49.406 14.75 1 79.38 664 ARG A O 1
ATOM 5438 N N . MET A 1 665 ? -11.906 50.312 12.953 1 71.06 665 MET A N 1
ATOM 5439 C CA . MET A 1 665 ? -13.18 50.469 13.648 1 71.06 665 MET A CA 1
ATOM 5440 C C . MET A 1 665 ? -13.773 49.125 14.031 1 71.06 665 MET A C 1
ATOM 5442 O O . MET A 1 665 ? -13.945 48.25 13.188 1 71.06 665 MET A O 1
ATOM 5446 N N . PRO A 1 666 ? -13.938 48.938 15.266 1 79.12 666 PRO A N 1
ATOM 5447 C CA . PRO A 1 666 ? -14.477 47.625 15.688 1 79.12 666 PRO A CA 1
ATOM 5448 C C . PRO A 1 666 ? -15.992 47.531 15.484 1 79.12 666 PRO A C 1
ATOM 5450 O O . PRO A 1 666 ? -16.719 48.5 15.703 1 79.12 666 PRO A O 1
ATOM 5453 N N . THR A 1 667 ? -16.406 46.562 14.82 1 86.44 667 THR A N 1
ATOM 5454 C CA . THR A 1 667 ? -17.828 46.188 14.797 1 86.44 667 THR A CA 1
ATOM 5455 C C . THR A 1 667 ? -18.125 45.094 15.828 1 86.44 667 THR A C 1
ATOM 5457 O O . THR A 1 667 ? -17.219 44.344 16.203 1 86.44 667 THR A O 1
ATOM 5460 N N . PRO A 1 668 ? -19.297 45.188 16.359 1 86.5 668 PRO A N 1
ATOM 5461 C CA . PRO A 1 668 ? -19.625 44.156 17.344 1 86.5 668 PRO A CA 1
ATOM 5462 C C . PRO A 1 668 ? -19.422 42.719 16.812 1 86.5 668 PRO A C 1
ATOM 5464 O O . PRO A 1 668 ? -18.891 41.875 17.531 1 86.5 668 PRO A O 1
ATOM 5467 N N . HIS A 1 669 ? -19.766 42.531 15.602 1 86.38 669 HIS A N 1
ATOM 5468 C CA . HIS A 1 669 ? -19.594 41.188 15.047 1 86.38 669 HIS A CA 1
ATOM 5469 C C . HIS A 1 669 ? -18.109 40.844 14.898 1 86.38 669 HIS A C 1
ATOM 5471 O O . HIS A 1 669 ? -17.703 39.719 15.164 1 86.38 669 HIS A O 1
ATOM 5477 N N . ASN A 1 670 ? -17.375 41.781 14.5 1 84.69 670 ASN A N 1
ATOM 5478 C CA . ASN A 1 670 ? -15.945 41.531 14.312 1 84.69 670 ASN A CA 1
ATOM 5479 C C . ASN A 1 670 ? -15.242 41.312 15.648 1 84.69 670 ASN A C 1
ATOM 5481 O O . ASN A 1 670 ? -14.297 40.5 15.727 1 84.69 670 ASN A O 1
ATOM 5485 N N . LYS A 1 671 ? -15.68 42.031 16.625 1 82.56 671 LYS A N 1
ATOM 5486 C CA . LYS A 1 671 ? -15.086 41.844 17.953 1 82.56 671 LYS A CA 1
ATOM 5487 C C . LYS A 1 671 ? -15.383 40.438 18.484 1 82.56 671 LYS A C 1
ATOM 5489 O O . LYS A 1 671 ? -14.508 39.781 19.047 1 82.56 671 LYS A O 1
ATOM 5494 N N . MET A 1 672 ? -16.578 40.062 18.234 1 81.56 672 MET A N 1
ATOM 5495 C CA . MET A 1 672 ? -16.953 38.75 18.672 1 81.56 672 MET A CA 1
ATOM 5496 C C . MET A 1 672 ? -16.203 37.656 17.875 1 81.56 672 MET A C 1
ATOM 5498 O O . MET A 1 672 ? -15.742 36.688 18.438 1 81.56 672 MET A O 1
ATOM 5502 N N . GLN A 1 673 ? -16.094 37.906 16.625 1 82.12 673 GLN A N 1
ATOM 5503 C CA . GLN A 1 673 ? -15.398 36.938 15.781 1 82.12 673 GLN A CA 1
ATOM 5504 C C . GLN A 1 673 ? -13.914 36.844 16.125 1 82.12 673 GLN A C 1
ATOM 5506 O O . GLN A 1 673 ? -13.312 35.781 16.062 1 82.12 673 GLN A O 1
ATOM 5511 N N . ARG A 1 674 ? -13.391 37.938 16.469 1 81.12 674 ARG A N 1
ATOM 5512 C CA . ARG A 1 674 ? -11.984 37.969 16.859 1 81.12 674 ARG A CA 1
ATOM 5513 C C . ARG A 1 674 ? -11.75 37.219 18.156 1 81.12 674 ARG A C 1
ATOM 5515 O O . ARG A 1 674 ? -10.711 36.562 18.344 1 81.12 674 ARG A O 1
ATOM 5522 N N . LEU A 1 675 ? -12.719 37.312 19.047 1 78.69 675 LEU A N 1
ATOM 5523 C CA . LEU A 1 675 ? -12.609 36.594 20.312 1 78.69 675 LEU A CA 1
ATOM 5524 C C . LEU A 1 675 ? -12.781 35.094 20.109 1 78.69 675 LEU A C 1
ATOM 5526 O O . LEU A 1 675 ? -12.094 34.281 20.75 1 78.69 675 LEU A O 1
ATOM 5530 N N . LYS A 1 676 ? -13.555 34.75 19.109 1 78.19 676 LYS A N 1
ATOM 5531 C CA . LYS A 1 676 ? -13.859 33.344 18.906 1 78.19 676 LYS A CA 1
ATOM 5532 C C . LYS A 1 676 ? -12.82 32.656 18.016 1 78.19 676 LYS A C 1
ATOM 5534 O O . LYS A 1 676 ? -12.5 31.484 18.188 1 78.19 676 LYS A O 1
ATOM 5539 N N . LYS A 1 677 ? -12.359 33.406 17.047 1 78.19 677 LYS A N 1
ATOM 5540 C CA . LYS A 1 677 ? -11.477 32.781 16.062 1 78.19 677 LYS A CA 1
ATOM 5541 C C . LYS A 1 677 ? -10.039 33.281 16.219 1 78.19 677 LYS A C 1
ATOM 5543 O O . LYS A 1 677 ? -9.32 33.438 15.234 1 78.19 677 LYS A O 1
ATOM 5548 N N . ASN A 1 678 ? -9.633 33.438 17.422 1 75.19 678 ASN A N 1
ATOM 5549 C CA . ASN A 1 678 ? -8.297 33.969 17.641 1 75.19 678 ASN A CA 1
ATOM 5550 C C . ASN A 1 678 ? -7.219 32.906 17.391 1 75.19 678 ASN A C 1
ATOM 5552 O O . ASN A 1 678 ? -6.125 33.25 16.922 1 75.19 678 ASN A O 1
ATOM 5556 N N . LEU A 1 679 ? -7.586 31.672 17.594 1 81.81 679 LEU A N 1
ATOM 5557 C CA . LEU A 1 679 ? -6.551 30.656 17.469 1 81.81 679 LEU A CA 1
ATOM 5558 C C . LEU A 1 679 ? -7.031 29.5 16.594 1 81.81 679 LEU A C 1
ATOM 5560 O O . LEU A 1 679 ? -8.156 29.016 16.75 1 81.81 679 LEU A O 1
ATOM 5564 N N . PHE A 1 680 ? -6.328 29.344 15.477 1 82.94 680 PHE A N 1
ATOM 5565 C CA . PHE A 1 680 ? -6.57 28.188 14.633 1 82.94 680 PHE A CA 1
ATOM 5566 C C . PHE A 1 680 ? -5.285 27.406 14.391 1 82.94 680 PHE A C 1
ATOM 5568 O O . PHE A 1 680 ? -4.199 27.984 14.344 1 82.94 680 PHE A O 1
ATOM 5575 N N . PHE A 1 681 ? -5.418 26.141 14.43 1 87.88 681 PHE A N 1
ATOM 5576 C CA . PHE A 1 681 ? -4.234 25.297 14.281 1 87.88 681 PHE A CA 1
ATOM 5577 C C . PHE A 1 681 ? -4.262 24.562 12.945 1 87.88 681 PHE A C 1
ATOM 5579 O O . PHE A 1 681 ? -5.301 24.031 12.547 1 87.88 681 PHE A O 1
ATOM 5586 N N . GLN A 1 682 ? -3.168 24.703 12.25 1 91.25 682 GLN A N 1
ATOM 5587 C CA . GLN A 1 682 ? -2.916 23.859 11.086 1 91.25 682 GLN A CA 1
ATOM 5588 C C . GLN A 1 682 ? -2.084 22.625 11.461 1 91.25 682 GLN A C 1
ATOM 5590 O O . GLN A 1 682 ? -0.857 22.656 11.344 1 91.25 682 GLN A O 1
ATOM 5595 N N . TRP A 1 683 ? -2.73 21.594 11.805 1 93.81 683 TRP A N 1
ATOM 5596 C CA . TRP A 1 683 ? -2.102 20.422 12.398 1 93.81 683 TRP A CA 1
ATOM 5597 C C . TRP A 1 683 ? -1.204 19.719 11.383 1 93.81 683 TRP A C 1
ATOM 5599 O O . TRP A 1 683 ? -0.237 19.047 11.766 1 93.81 683 TRP A O 1
ATOM 5609 N N . GLY A 1 684 ? -1.513 19.828 10.086 1 94.69 684 GLY A N 1
ATOM 5610 C CA . GLY A 1 684 ? -0.702 19.188 9.062 1 94.69 684 GLY A CA 1
ATOM 5611 C C . GLY A 1 684 ? 0.735 19.688 9.047 1 94.69 684 GLY A C 1
ATOM 5612 O O . GLY A 1 684 ? 1.636 18.953 8.617 1 94.69 684 GLY A O 1
ATOM 5613 N N . SER A 1 685 ? 0.967 20.891 9.531 1 94.81 685 SER A N 1
ATOM 5614 C CA . SER A 1 685 ? 2.312 21.453 9.562 1 94.81 685 SER A CA 1
ATOM 5615 C C . SER A 1 685 ? 2.953 21.281 10.938 1 94.81 685 SER A C 1
ATOM 5617 O O . SER A 1 685 ? 4.176 21.359 11.07 1 94.81 685 SER A O 1
ATOM 5619 N N . ILE A 1 686 ? 2.193 20.969 11.977 1 95.38 686 ILE A N 1
ATOM 5620 C CA . ILE A 1 686 ? 2.707 20.906 13.336 1 95.38 686 ILE A CA 1
ATOM 5621 C C . ILE A 1 686 ? 3.164 19.484 13.656 1 95.38 686 ILE A C 1
ATOM 5623 O O . ILE A 1 686 ? 4.23 19.281 14.242 1 95.38 686 ILE A O 1
ATOM 5627 N N . TYR A 1 687 ? 2.422 18.453 13.203 1 97.44 687 TYR A N 1
ATOM 5628 C CA . TYR A 1 687 ? 2.73 17.062 13.5 1 97.44 687 TYR A CA 1
ATOM 5629 C C . TYR A 1 687 ? 4.121 16.688 13 1 97.44 687 TYR A C 1
ATOM 5631 O O . TYR A 1 687 ? 4.918 16.109 13.734 1 97.44 687 TYR A O 1
ATOM 5639 N N . PRO A 1 688 ? 4.422 17.094 11.727 1 97 688 PRO A N 1
ATOM 5640 C CA . PRO A 1 688 ? 5.707 16.656 11.18 1 97 688 PRO A CA 1
ATOM 5641 C C . PRO A 1 688 ? 6.902 17.203 11.953 1 97 688 PRO A C 1
ATOM 5643 O O . PRO A 1 688 ? 7.934 16.531 12.055 1 97 688 PRO A O 1
ATOM 5646 N N . LEU A 1 689 ? 6.797 18.359 12.523 1 95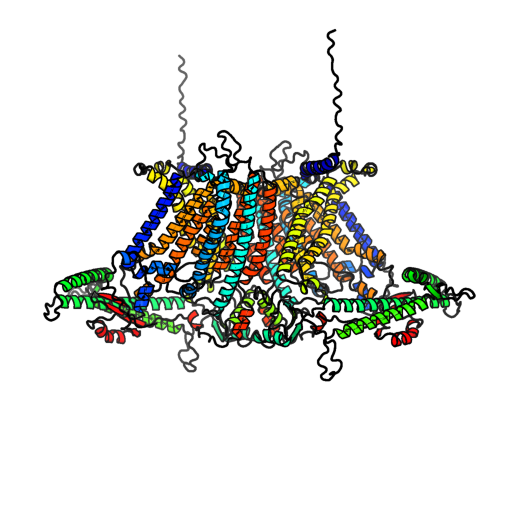.62 689 LEU A N 1
ATOM 5647 C CA . LEU A 1 689 ? 7.883 18.953 13.289 1 95.62 689 LEU A CA 1
ATOM 5648 C C . LEU A 1 689 ? 8.258 18.094 14.484 1 95.62 689 LEU A C 1
ATOM 5650 O O . LEU A 1 689 ? 9.438 17.781 14.688 1 95.62 689 LEU A O 1
ATOM 5654 N N . PHE A 1 690 ? 7.352 17.656 15.141 1 97.12 690 PHE A N 1
ATOM 5655 C CA . PHE A 1 690 ? 7.621 16.891 16.344 1 97.12 690 PHE A CA 1
ATOM 5656 C C . PHE A 1 690 ? 7.859 15.43 16.031 1 97.12 690 PHE A C 1
ATOM 5658 O O . PHE A 1 690 ? 8.523 14.719 16.781 1 97.12 690 PHE A O 1
ATOM 5665 N N . THR A 1 691 ? 7.316 14.945 14.875 1 97.75 691 THR A N 1
ATOM 5666 C CA . THR A 1 691 ? 7.637 13.594 14.422 1 97.75 691 THR A CA 1
ATOM 5667 C C . THR A 1 691 ? 9.109 13.484 14.047 1 97.75 691 THR A C 1
ATOM 5669 O O . THR A 1 691 ? 9.766 12.492 14.383 1 97.75 691 THR A O 1
ATOM 5672 N N . VAL A 1 692 ? 9.625 14.523 13.391 1 97.19 692 VAL A N 1
ATOM 5673 C CA . VAL A 1 692 ? 11.031 14.5 13.016 1 97.19 692 VAL A CA 1
ATOM 5674 C C . VAL A 1 692 ? 11.898 14.578 14.266 1 97.19 692 VAL A C 1
ATOM 5676 O O . VAL A 1 692 ? 12.945 13.93 14.352 1 97.19 692 VAL A O 1
ATOM 5679 N N . ILE A 1 693 ? 11.5 15.398 15.258 1 96.5 693 ILE A N 1
ATOM 5680 C CA . ILE A 1 693 ? 12.211 15.453 16.531 1 96.5 693 ILE A CA 1
ATOM 5681 C C . ILE A 1 693 ? 12.211 14.07 17.188 1 96.5 693 ILE A C 1
ATOM 5683 O O . ILE A 1 693 ? 13.242 13.625 17.703 1 96.5 693 ILE A O 1
ATOM 5687 N N . GLY A 1 694 ? 11.047 13.406 17.109 1 97.5 694 GLY A N 1
ATOM 5688 C CA . GLY A 1 694 ? 10.984 12.039 17.609 1 97.5 694 GLY A CA 1
ATOM 5689 C C . GLY A 1 694 ? 11.922 11.094 16.891 1 97.5 694 GLY A C 1
ATOM 5690 O O . GLY A 1 694 ? 12.586 10.266 17.516 1 97.5 694 GLY A O 1
ATOM 5691 N N . CYS A 1 695 ? 12.031 11.234 15.57 1 97.38 695 CYS A N 1
ATOM 5692 C CA . CYS A 1 695 ? 12.93 10.398 14.773 1 97.38 695 CYS A CA 1
ATOM 5693 C C . CYS A 1 695 ? 14.383 10.625 15.172 1 97.38 695 CYS A C 1
ATOM 5695 O O . CYS A 1 695 ? 15.133 9.672 15.359 1 97.38 695 CYS A O 1
ATOM 5697 N N . ILE A 1 696 ? 14.742 11.883 15.305 1 95.81 696 ILE A N 1
ATOM 5698 C CA . ILE A 1 696 ? 16.125 12.234 15.641 1 95.81 696 ILE A CA 1
ATOM 5699 C C . ILE A 1 696 ? 16.469 11.664 17.016 1 95.81 696 ILE A C 1
ATOM 5701 O O . ILE A 1 696 ? 17.562 11.133 17.203 1 95.81 696 ILE A O 1
ATOM 5705 N N . CYS A 1 697 ? 15.594 11.758 17.953 1 96.69 697 CYS A N 1
ATOM 5706 C CA . CYS A 1 697 ? 15.82 11.234 19.297 1 96.69 697 CYS A CA 1
ATOM 5707 C C . CYS A 1 697 ? 16 9.719 19.266 1 96.69 697 CYS A C 1
ATOM 5709 O O . CYS A 1 697 ? 16.859 9.18 19.969 1 96.69 697 CYS A O 1
ATOM 5711 N N . ILE A 1 698 ? 15.281 9.023 18.422 1 96.5 698 ILE A N 1
ATOM 5712 C CA . ILE A 1 698 ? 15.391 7.578 18.297 1 96.5 698 ILE A CA 1
ATOM 5713 C C . ILE A 1 698 ? 16.734 7.215 17.688 1 96.5 698 ILE A C 1
ATOM 5715 O O . ILE A 1 698 ? 17.422 6.293 18.156 1 96.5 698 ILE A O 1
ATOM 5719 N N . ILE A 1 699 ? 17.125 7.961 16.703 1 93.94 699 ILE A N 1
ATOM 5720 C CA . ILE A 1 699 ? 18.375 7.691 15.992 1 93.94 699 ILE A CA 1
ATOM 5721 C C . ILE A 1 699 ? 19.547 7.809 16.953 1 93.94 699 ILE A C 1
ATOM 5723 O O . ILE A 1 699 ? 20.422 6.938 16.984 1 93.94 699 ILE A O 1
ATOM 5727 N N . TYR A 1 700 ? 19.547 8.812 17.812 1 93.38 700 TYR A N 1
ATOM 5728 C CA . TYR A 1 700 ? 20.703 9.117 18.641 1 93.38 700 TYR A CA 1
ATOM 5729 C C . TYR A 1 700 ? 20.562 8.477 20.016 1 93.38 700 TYR A C 1
ATOM 5731 O O . TYR A 1 700 ? 21.422 8.648 20.891 1 93.38 700 TYR A O 1
ATOM 5739 N N . SER A 1 701 ? 19.516 7.746 20.234 1 94.31 701 SER A N 1
ATOM 5740 C CA . SER A 1 701 ? 19.297 7.137 21.547 1 94.31 701 SER A CA 1
ATOM 5741 C C . SER A 1 701 ? 20.438 6.211 21.938 1 94.31 701 SER A C 1
ATOM 5743 O O . SER A 1 701 ? 20.844 6.16 23.094 1 94.31 701 SER A O 1
ATOM 5745 N N . ILE A 1 702 ? 21.047 5.555 20.938 1 92.56 702 ILE A N 1
ATOM 5746 C CA . ILE A 1 702 ? 22.125 4.613 21.234 1 92.56 702 ILE A CA 1
ATOM 5747 C C . ILE A 1 702 ? 23.484 5.285 20.984 1 92.56 702 ILE A C 1
ATOM 5749 O O . ILE A 1 702 ? 24.422 5.102 21.766 1 92.56 702 ILE A O 1
ATOM 5753 N N . ILE A 1 703 ? 23.531 6.117 19.984 1 89.31 703 ILE A N 1
ATOM 5754 C CA . ILE A 1 703 ? 24.781 6.746 19.578 1 89.31 703 ILE A CA 1
ATOM 5755 C C . ILE A 1 703 ? 25.172 7.828 20.578 1 89.31 703 ILE A C 1
ATOM 5757 O O . ILE A 1 703 ? 26.344 7.93 20.969 1 89.31 703 ILE A O 1
ATOM 5761 N N . ALA A 1 704 ? 24.25 8.648 21 1 91.56 704 ALA A N 1
ATOM 5762 C CA . ALA A 1 704 ? 24.422 9.711 21.984 1 91.56 704 ALA A CA 1
ATOM 5763 C C . ALA A 1 704 ? 23.234 9.781 22.938 1 91.56 704 ALA A C 1
ATOM 5765 O O . ALA A 1 704 ? 22.391 10.672 22.828 1 91.56 704 ALA A O 1
ATOM 5766 N N . PRO A 1 705 ? 23.25 8.906 23.953 1 92.81 705 PRO A N 1
ATOM 5767 C CA . PRO A 1 705 ? 22.078 8.75 24.828 1 92.81 705 PRO A CA 1
ATOM 5768 C C . PRO A 1 705 ? 21.75 10.031 25.594 1 92.81 705 PRO A C 1
ATOM 5770 O O . PRO A 1 705 ? 20.641 10.164 26.125 1 92.81 705 PRO A O 1
ATOM 5773 N N . PHE A 1 706 ? 22.609 11.008 25.656 1 91.31 706 PHE A N 1
ATOM 5774 C CA . PHE A 1 706 ? 22.359 12.25 26.375 1 91.31 706 PHE A CA 1
ATOM 5775 C C . PHE A 1 706 ? 21.234 13.031 25.719 1 91.31 706 PHE A C 1
ATOM 5777 O O . PHE A 1 706 ? 20.625 13.906 26.344 1 91.31 706 PHE A O 1
ATOM 5784 N N . ILE A 1 707 ? 20.812 12.742 24.562 1 93.56 707 ILE A N 1
ATOM 5785 C CA . ILE A 1 707 ? 19.75 13.438 23.828 1 93.56 707 ILE A CA 1
ATOM 5786 C C . ILE A 1 707 ? 18.391 13.102 24.422 1 93.56 707 ILE A C 1
ATOM 5788 O O . ILE A 1 707 ? 17.438 13.875 24.297 1 93.56 707 ILE A O 1
ATOM 5792 N N . LEU A 1 708 ? 18.281 11.977 25.188 1 96.44 708 LEU A N 1
ATOM 5793 C CA . LEU A 1 708 ? 16.984 11.469 25.672 1 96.44 708 LEU A CA 1
ATOM 5794 C C . LEU A 1 708 ? 16.438 12.352 26.781 1 96.44 708 LEU A C 1
ATOM 5796 O O . LEU A 1 708 ? 15.305 12.836 26.703 1 96.44 708 LEU A O 1
ATOM 5800 N N . PRO A 1 709 ? 17.234 12.648 27.797 1 94.75 709 PRO A N 1
ATOM 5801 C CA . PRO A 1 709 ? 16.688 13.547 28.828 1 94.75 709 PRO A CA 1
ATOM 5802 C C . PRO A 1 709 ? 16.422 14.953 28.297 1 94.75 709 PRO A C 1
ATOM 5804 O O . PRO A 1 709 ? 15.484 15.617 28.75 1 94.75 709 PRO A O 1
ATOM 5807 N N . LEU A 1 710 ? 17.188 15.422 27.375 1 93.56 710 LEU A N 1
ATOM 5808 C CA . LEU A 1 710 ? 16.953 16.734 26.766 1 93.56 710 LEU A CA 1
ATOM 5809 C C . LEU A 1 710 ? 15.656 16.75 25.969 1 93.56 710 LEU A C 1
ATOM 5811 O O . LEU A 1 710 ? 14.938 17.75 25.953 1 93.56 710 LEU A O 1
ATOM 5815 N N . ALA A 1 711 ? 15.398 15.633 25.312 1 96.25 711 ALA A N 1
ATOM 5816 C CA . ALA A 1 711 ? 14.156 15.516 24.562 1 96.25 711 ALA A CA 1
ATOM 5817 C C . ALA A 1 711 ? 12.945 15.531 25.484 1 96.25 711 ALA A C 1
ATOM 5819 O O . ALA A 1 711 ? 11.922 16.141 25.172 1 96.25 711 ALA A O 1
ATOM 5820 N N . VAL A 1 712 ? 13.055 14.891 26.641 1 97.44 712 VAL A N 1
ATOM 5821 C CA . VAL A 1 712 ? 11.969 14.852 27.609 1 97.44 712 VAL A CA 1
ATOM 5822 C C . VAL A 1 712 ? 11.672 16.266 28.094 1 97.44 712 VAL A C 1
ATOM 5824 O O . VAL A 1 712 ? 10.516 16.672 28.172 1 97.44 712 VAL A O 1
ATOM 5827 N N . LEU A 1 713 ? 12.68 17 28.297 1 95.5 713 LEU A N 1
ATOM 5828 C CA . LEU A 1 713 ? 12.516 18.375 28.766 1 95.5 713 LEU A CA 1
ATOM 5829 C C . LEU A 1 713 ? 11.875 19.234 27.672 1 95.5 713 LEU A C 1
ATOM 5831 O O . LEU A 1 713 ? 10.914 19.969 27.938 1 95.5 713 LEU A O 1
ATOM 5835 N N . SER A 1 714 ? 12.359 19.125 26.516 1 95.88 714 SER A N 1
ATOM 5836 C CA . SER A 1 714 ? 11.867 19.922 25.391 1 95.88 714 SER A CA 1
ATOM 5837 C C . SER A 1 714 ? 10.414 19.594 25.078 1 95.88 714 SER A C 1
ATOM 5839 O O . SER A 1 714 ? 9.578 20.5 24.984 1 95.88 714 SER A O 1
ATOM 5841 N N . LEU A 1 715 ? 10.039 18.328 24.969 1 97.75 715 LEU A N 1
ATOM 5842 C CA . LEU A 1 715 ? 8.68 17.922 24.625 1 97.75 715 LEU A CA 1
ATOM 5843 C C . LEU A 1 715 ? 7.711 18.219 25.766 1 97.75 715 LEU A C 1
ATOM 5845 O O . LEU A 1 715 ? 6.543 18.531 25.516 1 97.75 715 LEU A O 1
ATOM 5849 N N . SER A 1 716 ? 8.219 18.156 27 1 96.81 716 SER A N 1
ATOM 5850 C CA . SER A 1 716 ? 7.367 18.5 28.141 1 96.81 716 SER A CA 1
ATOM 5851 C C . SER A 1 716 ? 6.992 19.969 28.141 1 96.81 716 SER A C 1
ATOM 5853 O O . SER A 1 716 ? 5.844 20.328 28.391 1 96.81 716 SER A O 1
ATOM 5855 N N . LEU A 1 717 ? 7.934 20.812 27.812 1 95.38 717 LEU A N 1
ATOM 5856 C CA . LEU A 1 717 ? 7.648 22.25 27.734 1 95.38 717 LEU A CA 1
ATOM 5857 C C . LEU A 1 717 ? 6.621 22.531 26.656 1 95.38 717 LEU A C 1
ATOM 5859 O O . LEU A 1 717 ? 5.691 23.328 26.859 1 95.38 717 LEU A O 1
ATOM 5863 N N . VAL A 1 718 ? 6.75 21.891 25.547 1 96.38 718 VAL A N 1
ATOM 5864 C CA . VAL A 1 718 ? 5.816 22.094 24.453 1 96.38 718 VAL A CA 1
ATOM 5865 C C . VAL A 1 718 ? 4.438 21.547 24.828 1 96.38 718 VAL A C 1
ATOM 5867 O O . VAL A 1 718 ? 3.418 22.188 24.547 1 96.38 718 VAL A O 1
ATOM 5870 N N . TYR A 1 719 ? 4.43 20.422 25.531 1 96.38 719 TYR A N 1
ATOM 5871 C CA . TYR A 1 719 ? 3.178 19.797 25.969 1 96.38 719 TYR A CA 1
ATOM 5872 C C . TYR A 1 719 ? 2.402 20.75 26.875 1 96.38 719 TYR A C 1
ATOM 5874 O O . TYR A 1 719 ? 1.206 20.969 26.672 1 96.38 719 TYR A O 1
ATOM 5882 N N . TYR A 1 720 ? 3.047 21.406 27.781 1 93.94 720 TYR A N 1
ATOM 5883 C CA . TYR A 1 720 ? 2.369 22.281 28.719 1 93.94 720 TYR A CA 1
ATOM 5884 C C . TYR A 1 720 ? 2.006 23.609 28.078 1 93.94 720 TYR A C 1
ATOM 5886 O O . TYR A 1 720 ? 1.018 24.234 28.453 1 93.94 720 TYR A O 1
ATOM 5894 N N . SER A 1 721 ? 2.758 23.984 27.109 1 93.69 721 SER A N 1
ATOM 5895 C CA . SER A 1 721 ? 2.383 25.188 26.375 1 93.69 721 SER A CA 1
ATOM 5896 C C . SER A 1 721 ? 1.077 24.984 25.609 1 93.69 721 SER A C 1
ATOM 5898 O O . SER A 1 721 ? 0.247 25.891 25.547 1 93.69 721 SER A O 1
ATOM 5900 N N . PHE A 1 722 ? 0.827 23.781 25.031 1 93.81 722 PHE A N 1
ATOM 5901 C CA . PHE A 1 722 ? -0.417 23.5 24.328 1 93.81 722 PHE A CA 1
ATOM 5902 C C . PHE A 1 722 ? -1.582 23.406 25.297 1 93.81 722 PHE A C 1
ATOM 5904 O O . PHE A 1 722 ? -2.705 23.797 24.984 1 93.81 722 PHE A O 1
ATOM 5911 N N . LYS A 1 723 ? -1.314 22.859 26.453 1 92.44 723 LYS A N 1
ATOM 5912 C CA . LYS A 1 723 ? -2.369 22.797 27.469 1 92.44 723 LYS A CA 1
ATOM 5913 C C . LYS A 1 723 ? -2.895 24.188 27.812 1 92.44 723 LYS A C 1
ATOM 5915 O O . LYS A 1 723 ? -4.102 24.375 27.969 1 92.44 723 LYS A O 1
ATOM 5920 N N . TYR A 1 724 ? -1.998 25.109 27.844 1 89.94 724 TYR A N 1
ATOM 5921 C CA . TYR A 1 724 ? -2.42 26.484 28.125 1 89.94 724 TYR A CA 1
ATOM 5922 C C . TYR A 1 724 ? -3.238 27.047 26.984 1 89.94 724 TYR A C 1
ATOM 5924 O O . TYR A 1 724 ? -4.289 27.656 27.203 1 89.94 724 TYR A O 1
ATOM 5932 N N . LEU A 1 725 ? -2.814 26.891 25.828 1 90.62 725 LEU A N 1
ATOM 5933 C CA . LEU A 1 725 ? -3.506 27.422 24.656 1 90.62 725 LEU A CA 1
ATOM 5934 C C . LEU A 1 725 ? -4.918 26.844 24.547 1 90.62 725 LEU A C 1
ATOM 5936 O O . LEU A 1 725 ? -5.863 27.578 24.234 1 90.62 725 LEU A O 1
ATOM 5940 N N . PHE A 1 726 ? -5.113 25.609 24.875 1 89.44 726 PHE A N 1
ATOM 5941 C CA . PHE A 1 726 ? -6.395 24.938 24.688 1 89.44 726 PHE A CA 1
ATOM 5942 C C . PHE A 1 726 ? -7.383 25.328 25.766 1 89.44 726 PHE A C 1
ATOM 5944 O O . PHE A 1 726 ? -8.578 25.469 25.516 1 89.44 726 PHE A O 1
ATOM 5951 N N . ILE A 1 727 ? -6.867 25.625 26.906 1 85.81 727 ILE A N 1
ATOM 5952 C CA . ILE A 1 727 ? -7.77 25.938 28 1 85.81 727 ILE A CA 1
ATOM 5953 C C . ILE A 1 727 ? -8.148 27.422 27.953 1 85.81 727 ILE A C 1
ATOM 5955 O O . ILE A 1 727 ? -9.305 27.781 28.172 1 85.81 727 ILE A O 1
ATOM 5959 N N . TYR A 1 728 ? -7.199 28.203 27.453 1 85.25 728 TYR A N 1
ATOM 5960 C CA . TYR A 1 728 ? -7.453 29.625 27.672 1 85.25 728 TYR A CA 1
ATOM 5961 C C . TYR A 1 728 ? -7.648 30.344 26.344 1 85.25 728 TYR A C 1
ATOM 5963 O O . TYR A 1 728 ? -8.227 31.438 26.312 1 85.25 728 TYR A O 1
ATOM 5971 N N . GLN A 1 729 ? -7.289 29.781 25.312 1 83.5 729 GLN A N 1
ATOM 5972 C CA . GLN A 1 729 ? -7.309 30.594 24.094 1 83.5 729 GLN A CA 1
ATOM 5973 C C . GLN A 1 729 ? -8.125 29.922 23 1 83.5 729 GLN A C 1
ATOM 5975 O O . GLN A 1 729 ? -8.766 30.594 22.188 1 83.5 729 GLN A O 1
ATOM 5980 N N . PHE A 1 730 ? -8.195 28.609 22.906 1 76.62 730 PHE A N 1
ATOM 5981 C CA . PHE A 1 730 ? -8.836 27.938 21.797 1 76.62 730 PHE A CA 1
ATOM 5982 C C . PHE A 1 730 ? -10.312 27.688 22.094 1 76.62 730 PHE A C 1
ATOM 5984 O O . PHE A 1 730 ? -10.648 27.094 23.125 1 76.62 730 PHE A O 1
ATOM 5991 N N . ASN A 1 731 ? -11.195 28.188 21.203 1 64.75 731 ASN A N 1
ATOM 5992 C CA . ASN A 1 731 ? -12.625 28.031 21.469 1 64.75 731 ASN A CA 1
ATOM 5993 C C . ASN A 1 731 ? -13.359 27.469 20.25 1 64.75 731 ASN A C 1
ATOM 5995 O O . ASN A 1 731 ? -14.469 26.953 20.375 1 64.75 731 ASN A O 1
ATOM 5999 N N . SER A 1 732 ? -12.695 27.547 19.109 1 67 732 SER A N 1
ATOM 6000 C CA . SER A 1 732 ? -13.492 27.219 17.938 1 67 732 SER A CA 1
ATOM 6001 C C . SER A 1 732 ? -13.047 25.891 17.312 1 67 732 SER A C 1
ATOM 6003 O O . SER A 1 732 ? -11.945 25.406 17.594 1 67 732 SER A O 1
ATOM 6005 N N . GLU A 1 733 ? -14.148 25.25 16.75 1 73 733 GLU A N 1
ATOM 6006 C CA . GLU A 1 733 ? -13.883 24.016 16.031 1 73 733 GLU A CA 1
ATOM 6007 C C . GLU A 1 733 ? -13.023 24.266 14.797 1 73 733 GLU A C 1
ATOM 6009 O O . GLU A 1 733 ? -13.188 25.281 14.117 1 73 733 GLU A O 1
ATOM 6014 N N . ASN A 1 734 ? -12.016 23.547 14.742 1 82.31 734 ASN A N 1
ATOM 6015 C CA . ASN A 1 734 ? -11.203 23.594 13.531 1 82.31 734 ASN A CA 1
ATOM 6016 C C . ASN A 1 734 ? -11.984 23.125 12.305 1 82.31 734 ASN A C 1
ATOM 6018 O O . ASN A 1 734 ? -12.539 22.031 12.305 1 82.31 734 ASN A O 1
ATOM 6022 N N . ILE A 1 735 ? -12.141 23.984 11.344 1 85.56 735 ILE A N 1
ATOM 6023 C CA . ILE A 1 735 ? -12.922 23.719 10.141 1 85.56 735 ILE A CA 1
ATOM 6024 C C . ILE A 1 735 ? -12.281 22.578 9.359 1 85.56 735 ILE A C 1
ATOM 6026 O O . ILE A 1 735 ? -12.984 21.703 8.828 1 85.56 735 ILE A O 1
ATOM 6030 N N . SER A 1 736 ? -10.945 22.531 9.305 1 90.12 736 SER A N 1
ATOM 6031 C CA . SER A 1 736 ? -10.242 21.531 8.516 1 90.12 736 SER A CA 1
ATOM 6032 C C . SER A 1 736 ? -9.805 20.359 9.383 1 90.12 736 SER A C 1
ATOM 6034 O O . SER A 1 736 ? -8.633 19.953 9.352 1 90.12 736 SER A O 1
ATOM 6036 N N . GLU A 1 737 ? -10.734 19.734 10.117 1 89.31 737 GLU A N 1
ATOM 6037 C CA . GLU A 1 737 ? -10.445 18.578 10.969 1 89.31 737 GLU A CA 1
ATOM 6038 C C . GLU A 1 737 ? -10.406 17.281 10.172 1 89.31 737 GLU A C 1
ATOM 6040 O O . GLU A 1 737 ? -11.234 17.078 9.273 1 89.31 737 GLU A O 1
ATOM 6045 N N . THR A 1 738 ? -9.484 16.438 10.344 1 89.25 738 THR A N 1
ATOM 6046 C CA . THR A 1 738 ? -9.367 15.148 9.664 1 89.25 738 THR A CA 1
ATOM 6047 C C . THR A 1 738 ? -9.938 14.023 10.531 1 89.25 738 THR A C 1
ATOM 6049 O O . THR A 1 738 ? -9.93 12.859 10.125 1 89.25 738 THR A O 1
ATOM 6052 N N . HIS A 1 739 ? -10.344 14.344 11.734 1 88.12 739 HIS A N 1
ATOM 6053 C CA . HIS A 1 739 ? -10.945 13.398 12.672 1 88.12 739 HIS A CA 1
ATOM 6054 C C . HIS A 1 739 ? -9.961 12.32 13.086 1 88.12 739 HIS A C 1
ATOM 6056 O O . HIS A 1 739 ? -10.297 11.133 13.102 1 88.12 739 HIS A O 1
ATOM 6062 N N . GLY A 1 740 ? -8.711 12.68 13.266 1 90.38 740 GLY A N 1
ATOM 6063 C CA . GLY A 1 740 ? -7.727 11.836 13.922 1 90.38 740 GLY A CA 1
ATOM 6064 C C . GLY A 1 740 ? -6.824 11.102 12.945 1 90.38 740 GLY A C 1
ATOM 6065 O O . GLY A 1 740 ? -5.941 10.344 13.359 1 90.38 740 GLY A O 1
ATOM 6066 N N . LYS A 1 741 ? -6.863 11.258 11.68 1 91.12 741 LYS A N 1
ATOM 6067 C CA . LYS A 1 741 ? -6.09 10.5 10.703 1 91.12 741 LYS A CA 1
ATOM 6068 C C . LYS A 1 741 ? -4.633 10.945 10.688 1 91.12 741 LYS A C 1
ATOM 6070 O O . LYS A 1 741 ? -3.764 10.234 10.18 1 91.12 741 LYS A O 1
ATOM 6075 N N . LEU A 1 742 ? -4.34 12.078 11.258 1 95.5 742 LEU A N 1
ATOM 6076 C CA . LEU A 1 742 ? -2.977 12.594 11.266 1 95.5 742 LEU A CA 1
ATOM 6077 C C . LEU A 1 742 ? -2.109 11.828 12.266 1 95.5 742 LEU A C 1
ATOM 6079 O O . LEU A 1 742 ? -0.9 11.695 12.062 1 95.5 742 LEU A O 1
ATOM 6083 N N . TYR A 1 743 ? -2.725 11.305 13.352 1 96 743 TYR A N 1
ATOM 6084 C CA . TYR A 1 743 ? -1.996 10.641 14.422 1 96 743 TYR A CA 1
ATOM 6085 C C . TYR A 1 743 ? -1.417 9.312 13.953 1 96 743 TYR A C 1
ATOM 6087 O O . TYR A 1 743 ? -0.224 9.055 14.125 1 96 743 TYR A O 1
ATOM 6095 N N . PRO A 1 744 ? -2.197 8.453 13.289 1 93.62 744 PRO A N 1
ATOM 6096 C CA . PRO A 1 744 ? -1.607 7.211 12.797 1 93.62 744 PRO A CA 1
ATOM 6097 C C . PRO A 1 744 ? -0.528 7.445 11.742 1 93.62 744 PRO A C 1
ATOM 6099 O O . PRO A 1 744 ? 0.433 6.676 11.656 1 93.62 744 PRO A O 1
ATOM 6102 N N . GLU A 1 745 ? -0.661 8.438 10.977 1 94.06 745 GLU A N 1
ATOM 6103 C CA . GLU A 1 745 ? 0.367 8.773 9.992 1 94.06 745 GLU A CA 1
ATOM 6104 C C . GLU A 1 745 ? 1.658 9.219 10.68 1 94.06 745 GLU A C 1
ATOM 6106 O O . GLU A 1 745 ? 2.752 8.844 10.25 1 94.06 745 GLU A O 1
ATOM 6111 N N . ALA A 1 746 ? 1.521 10.016 11.68 1 97.25 746 ALA A N 1
ATOM 6112 C CA . ALA A 1 746 ? 2.693 10.453 12.438 1 97.25 746 ALA A CA 1
ATOM 6113 C C . ALA A 1 746 ? 3.404 9.273 13.086 1 97.25 746 ALA A C 1
ATOM 6115 O O . ALA A 1 746 ? 4.637 9.211 13.094 1 97.25 746 ALA A O 1
ATOM 6116 N N . LEU A 1 747 ? 2.623 8.352 13.609 1 96.44 747 LEU A N 1
ATOM 6117 C CA . LEU A 1 747 ? 3.199 7.164 14.234 1 96.44 747 LEU A CA 1
ATOM 6118 C C . LEU A 1 747 ? 3.949 6.32 13.211 1 96.44 747 LEU A C 1
ATOM 6120 O O . LEU A 1 747 ? 5.035 5.809 13.5 1 96.44 747 LEU A O 1
ATOM 6124 N N . SER A 1 748 ? 3.373 6.199 12.062 1 94.06 748 SER A N 1
ATOM 6125 C CA . SER A 1 748 ? 4.027 5.43 11.008 1 94.06 748 SER A CA 1
ATOM 6126 C C . SER A 1 748 ? 5.309 6.109 10.547 1 94.06 748 SER A C 1
ATOM 6128 O O . SER A 1 748 ? 6.27 5.441 10.156 1 94.06 748 SER A O 1
ATOM 6130 N N . GLN A 1 749 ? 5.32 7.406 10.586 1 96.44 749 GLN A N 1
ATOM 6131 C CA . GLN A 1 749 ? 6.496 8.156 10.156 1 96.44 749 GLN A CA 1
ATOM 6132 C C . GLN A 1 749 ? 7.641 8 11.148 1 96.44 749 GLN A C 1
ATOM 6134 O O . GLN A 1 749 ? 8.805 8.211 10.797 1 96.44 749 GLN A O 1
ATOM 6139 N N . LEU A 1 750 ? 7.379 7.609 12.336 1 97.75 750 LEU A N 1
ATOM 6140 C CA . LEU A 1 750 ? 8.414 7.398 13.344 1 97.75 750 LEU A CA 1
ATOM 6141 C C . LEU A 1 750 ? 9.289 6.207 12.977 1 97.75 750 LEU A C 1
ATOM 6143 O O . LEU A 1 750 ? 10.406 6.078 13.477 1 97.75 750 LEU A O 1
ATOM 6147 N N . TYR A 1 751 ? 8.828 5.305 12.055 1 96.75 751 TYR A N 1
ATOM 6148 C CA . TYR A 1 751 ? 9.625 4.168 11.602 1 96.75 751 TYR A CA 1
ATOM 6149 C C . TYR A 1 751 ? 10.875 4.637 10.875 1 96.75 751 TYR A C 1
ATOM 6151 O O . TYR A 1 751 ? 11.883 3.924 10.836 1 96.75 751 TYR A O 1
ATOM 6159 N N . ALA A 1 752 ? 10.758 5.852 10.305 1 95.94 752 ALA A N 1
ATOM 6160 C CA . ALA A 1 752 ? 11.945 6.395 9.656 1 95.94 752 ALA A CA 1
ATOM 6161 C C . ALA A 1 752 ? 13.102 6.531 10.641 1 95.94 752 ALA A C 1
ATOM 6163 O O . ALA A 1 752 ? 14.258 6.324 10.281 1 95.94 752 ALA A O 1
ATOM 6164 N N . GLY A 1 753 ? 12.781 6.871 11.891 1 95.75 753 GLY A N 1
ATOM 6165 C CA . GLY A 1 753 ? 13.805 6.957 12.922 1 95.75 753 GLY A CA 1
ATOM 6166 C C . GLY A 1 753 ? 14.438 5.613 13.25 1 95.75 753 GLY A C 1
ATOM 6167 O O . GLY A 1 753 ? 15.656 5.512 13.383 1 95.75 753 GLY A O 1
ATOM 6168 N N . ILE A 1 754 ? 13.633 4.578 13.273 1 96.69 754 ILE A N 1
ATOM 6169 C CA . ILE A 1 754 ? 14.117 3.238 13.586 1 96.69 754 ILE A CA 1
ATOM 6170 C C . ILE A 1 754 ? 14.984 2.721 12.438 1 96.69 754 ILE A C 1
ATOM 6172 O O . ILE A 1 754 ? 16.047 2.139 12.664 1 96.69 754 ILE A O 1
ATOM 6176 N N . TYR A 1 755 ? 14.539 2.943 11.234 1 94 755 TYR A N 1
ATOM 6177 C CA . TYR A 1 755 ? 15.305 2.482 10.078 1 94 755 TYR A CA 1
ATOM 6178 C C . TYR A 1 755 ? 16.656 3.174 10.016 1 94 755 TYR A C 1
ATOM 6180 O O . TYR A 1 755 ? 17.688 2.529 9.758 1 94 755 TYR A O 1
ATOM 6188 N N . CYS A 1 756 ? 16.625 4.48 10.266 1 91.31 756 CYS A N 1
ATOM 6189 C CA . CYS A 1 756 ? 17.891 5.219 10.25 1 91.31 756 CYS A CA 1
ATOM 6190 C C . CYS A 1 756 ? 18.797 4.77 11.383 1 91.31 756 CYS A C 1
ATOM 6192 O O . CYS A 1 756 ? 20.016 4.699 11.211 1 91.31 756 CYS A O 1
ATOM 6194 N N . MET A 1 757 ? 18.266 4.48 12.547 1 94.12 757 MET A N 1
ATOM 6195 C CA . MET A 1 757 ? 19.062 3.979 13.664 1 94.12 757 MET A CA 1
ATOM 6196 C C . MET A 1 757 ? 19.688 2.633 13.32 1 94.12 757 MET A C 1
ATOM 6198 O O . MET A 1 757 ? 20.875 2.426 13.547 1 94.12 757 MET A O 1
ATOM 6202 N N . GLU A 1 758 ? 18.922 1.712 12.703 1 93.62 758 GLU A N 1
ATOM 6203 C CA . GLU A 1 758 ? 19.438 0.391 12.336 1 93.62 758 GLU A CA 1
ATOM 6204 C C . GLU A 1 758 ? 20.516 0.488 11.266 1 93.62 758 GLU A C 1
ATOM 6206 O O . GLU A 1 758 ? 21.547 -0.166 11.359 1 93.62 758 GLU A O 1
ATOM 6211 N N . LEU A 1 759 ? 20.281 1.327 10.281 1 87.5 759 LEU A N 1
ATOM 6212 C CA . LEU A 1 759 ? 21.25 1.484 9.195 1 87.5 759 LEU A CA 1
ATOM 6213 C C . LEU A 1 759 ? 22.547 2.088 9.719 1 87.5 759 LEU A C 1
ATOM 6215 O O . LEU A 1 759 ? 23.641 1.686 9.297 1 87.5 759 LEU A O 1
ATOM 6219 N N . SER A 1 760 ? 22.422 3.055 10.602 1 87.31 760 SER A N 1
ATOM 6220 C CA . SER A 1 760 ? 23.609 3.68 11.18 1 87.31 760 SER A CA 1
ATOM 6221 C C . SER A 1 760 ? 24.391 2.695 12.047 1 87.31 760 SER A C 1
ATOM 6223 O O . SER A 1 760 ? 25.625 2.691 12.039 1 87.31 760 SER A O 1
ATOM 6225 N N . LEU A 1 761 ? 23.75 1.872 12.781 1 91.38 761 LEU A N 1
ATOM 6226 C CA . LEU A 1 761 ? 24.422 0.905 13.641 1 91.38 761 LEU A CA 1
ATOM 6227 C C . LEU A 1 761 ? 25.094 -0.187 12.812 1 91.38 761 LEU A C 1
ATOM 6229 O O . LEU A 1 761 ? 26.141 -0.695 13.188 1 91.38 761 LEU A O 1
ATOM 6233 N N . ILE A 1 762 ? 24.438 -0.604 11.656 1 86.88 762 ILE A N 1
ATOM 6234 C CA . ILE A 1 762 ? 25.078 -1.56 10.758 1 86.88 762 ILE A CA 1
ATOM 6235 C C . ILE A 1 762 ? 26.406 -1.001 10.258 1 86.88 762 ILE A C 1
ATOM 6237 O O . ILE A 1 762 ? 27.422 -1.699 10.273 1 86.88 762 ILE A O 1
ATOM 6241 N N . GLY A 1 763 ? 26.406 0.279 9.906 1 83.19 763 GLY A N 1
ATOM 6242 C CA . GLY A 1 763 ? 27.609 0.929 9.438 1 83.19 763 GLY A CA 1
ATOM 6243 C C . GLY A 1 763 ? 28.656 1.108 10.539 1 83.19 763 GLY A C 1
ATOM 6244 O O . GLY A 1 763 ? 29.844 0.9 10.312 1 83.19 763 GLY A O 1
ATOM 6245 N N . LEU A 1 764 ? 28.266 1.459 11.742 1 85.81 764 LEU A N 1
ATOM 6246 C CA . LEU A 1 764 ? 29.172 1.695 12.859 1 85.81 764 LEU A CA 1
ATOM 6247 C C . LEU A 1 764 ? 29.844 0.397 13.305 1 85.81 764 LEU A C 1
ATOM 6249 O O . LEU A 1 764 ? 31.031 0.377 13.594 1 85.81 764 LEU A O 1
ATOM 6253 N N . PHE A 1 765 ? 29.125 -0.684 13.391 1 87 765 PHE A N 1
ATOM 6254 C CA . PHE A 1 765 ? 29.703 -1.973 13.758 1 87 765 PHE A CA 1
ATOM 6255 C C . PHE A 1 765 ? 30.703 -2.432 12.703 1 87 765 PHE A C 1
ATOM 6257 O O . PHE A 1 765 ? 31.734 -3.021 13.039 1 87 765 PHE A O 1
ATOM 6264 N N . ALA A 1 766 ? 30.391 -2.145 11.445 1 80.5 766 ALA A N 1
ATOM 6265 C CA . ALA A 1 766 ? 31.312 -2.508 10.375 1 80.5 766 ALA A CA 1
ATOM 6266 C C . ALA A 1 766 ? 32.594 -1.685 10.461 1 80.5 766 ALA A C 1
ATOM 6268 O O . ALA A 1 766 ? 33.688 -2.191 10.18 1 80.5 766 ALA A O 1
ATOM 6269 N N . LEU A 1 767 ? 32.469 -0.416 10.852 1 77 767 LEU A N 1
ATOM 6270 C CA . LEU A 1 767 ? 33.625 0.465 10.977 1 77 767 LEU A CA 1
ATOM 6271 C C . LEU A 1 767 ? 34.531 -0.001 12.102 1 77 767 LEU A C 1
ATOM 6273 O O . LEU A 1 767 ? 35.75 0.171 12.031 1 77 767 LEU A O 1
ATOM 6277 N N . PHE A 1 768 ? 33.969 -0.615 13.133 1 81.31 768 PHE A N 1
ATOM 6278 C CA . PHE A 1 768 ? 34.75 -1.134 14.25 1 81.31 768 PHE A CA 1
ATOM 6279 C C . PHE A 1 768 ? 35.219 -2.562 13.969 1 81.31 768 PHE A C 1
ATOM 6281 O O . PHE A 1 768 ? 35.719 -3.248 14.867 1 81.31 768 PHE A O 1
ATOM 6288 N N . ASN A 1 769 ? 34.969 -3.057 12.727 1 76.62 769 ASN A N 1
ATOM 6289 C CA . ASN A 1 769 ? 35.375 -4.375 12.258 1 76.62 769 ASN A CA 1
ATOM 6290 C C . ASN A 1 769 ? 34.656 -5.488 13.008 1 76.62 769 ASN A C 1
ATOM 6292 O O . ASN A 1 769 ? 35.219 -6.547 13.266 1 76.62 769 ASN A O 1
ATOM 6296 N N . CYS A 1 770 ? 33.562 -5.168 13.586 1 85.06 770 CYS A N 1
ATOM 6297 C CA . CYS A 1 770 ? 32.688 -6.188 14.195 1 85.06 770 CYS A CA 1
ATOM 6298 C C . CYS A 1 770 ? 31.641 -6.668 13.211 1 85.06 770 CYS A C 1
ATOM 6300 O O . CYS A 1 770 ? 30.469 -6.293 13.32 1 85.06 770 CYS A O 1
ATOM 6302 N N . TYR A 1 771 ? 31.953 -7.539 12.391 1 79.94 771 TYR A N 1
ATOM 6303 C CA . TYR A 1 771 ? 31.109 -7.945 11.281 1 79.94 771 TYR A CA 1
ATOM 6304 C C . TYR A 1 771 ? 29.984 -8.859 11.766 1 79.94 771 TYR A C 1
ATOM 6306 O O . TYR A 1 771 ? 28.891 -8.891 11.172 1 79.94 771 TYR A O 1
ATOM 6314 N N . LYS A 1 772 ? 30.234 -9.594 12.836 1 85.69 772 LYS A N 1
ATOM 6315 C CA . LYS A 1 772 ? 29.172 -10.438 13.375 1 85.69 772 LYS A CA 1
ATOM 6316 C C . LYS A 1 772 ? 28.016 -9.594 13.883 1 85.69 772 LYS A C 1
ATOM 6318 O O . LYS A 1 772 ? 26.844 -9.922 13.625 1 85.69 772 LYS A O 1
ATOM 6323 N N . LEU A 1 773 ? 28.359 -8.508 14.516 1 91.12 773 LEU A N 1
ATOM 6324 C CA . LEU A 1 773 ? 27.328 -7.617 15.023 1 91.12 773 LEU A CA 1
ATOM 6325 C C . LEU A 1 773 ? 26.641 -6.875 13.883 1 91.12 773 LEU A C 1
ATOM 6327 O O . LEU A 1 773 ? 25.422 -6.656 13.914 1 91.12 773 LEU A O 1
ATOM 6331 N N . SER A 1 774 ? 27.391 -6.566 12.859 1 87.69 774 SER A N 1
ATOM 6332 C CA . SER A 1 774 ? 26.828 -5.867 11.711 1 87.69 774 SER A CA 1
ATOM 6333 C C . SER A 1 774 ? 25.844 -6.75 10.953 1 87.69 774 SER A C 1
ATOM 6335 O O . SER A 1 774 ? 24.766 -6.305 10.57 1 87.69 774 SER A O 1
ATOM 6337 N N . THR A 1 775 ? 26.156 -8.031 10.789 1 85.56 775 THR A N 1
ATOM 6338 C CA . THR A 1 775 ? 25.281 -8.961 10.086 1 85.56 775 THR A CA 1
ATOM 6339 C C . THR A 1 775 ? 24.016 -9.25 10.906 1 85.56 775 THR A C 1
ATOM 6341 O O . THR A 1 775 ? 22.922 -9.383 10.352 1 85.56 775 THR A O 1
ATOM 6344 N N . SER A 1 776 ? 24.203 -9.289 12.18 1 90.81 776 SER A N 1
ATOM 6345 C CA . SER A 1 776 ? 23.047 -9.5 13.039 1 90.81 776 SER A CA 1
ATOM 6346 C C . SER A 1 776 ? 22.094 -8.312 13 1 90.81 776 SER A C 1
ATOM 6348 O O . SER A 1 776 ? 20.875 -8.484 13 1 90.81 776 SER A O 1
ATOM 6350 N N . MET A 1 777 ? 22.656 -7.184 12.922 1 92.19 777 MET A N 1
ATOM 6351 C CA . MET A 1 777 ? 21.828 -5.988 12.844 1 92.19 777 MET A CA 1
ATOM 6352 C C . MET A 1 777 ? 21.109 -5.906 11.5 1 92.19 777 MET A C 1
ATOM 6354 O O . MET A 1 777 ? 19.969 -5.438 11.43 1 92.19 777 MET A O 1
ATOM 6358 N N . ALA A 1 778 ? 21.75 -6.352 10.477 1 86.12 778 ALA A N 1
ATOM 6359 C CA . ALA A 1 778 ? 21.125 -6.395 9.156 1 86.12 778 ALA A CA 1
ATOM 6360 C C . ALA A 1 778 ? 19.938 -7.363 9.148 1 86.12 778 ALA A C 1
ATOM 6362 O O . ALA A 1 778 ? 18.891 -7.074 8.562 1 86.12 778 ALA A O 1
ATOM 6363 N N . PHE A 1 779 ? 20.219 -8.453 9.852 1 87.19 779 PHE A N 1
ATOM 6364 C CA . PHE A 1 779 ? 19.125 -9.422 9.984 1 87.19 779 PHE A CA 1
ATOM 6365 C C . PHE A 1 779 ? 17.953 -8.82 10.742 1 87.19 779 PHE A C 1
ATOM 6367 O O . PHE A 1 779 ? 16.797 -9.008 10.359 1 87.19 779 PHE A O 1
ATOM 6374 N N . MET A 1 780 ? 18.219 -8.07 11.75 1 92.06 780 MET A N 1
ATOM 6375 C CA . MET A 1 780 ? 17.172 -7.418 12.531 1 92.06 780 MET A CA 1
ATOM 6376 C C . MET A 1 780 ? 16.453 -6.371 11.695 1 92.06 780 MET A C 1
ATOM 6378 O O . MET A 1 780 ? 15.242 -6.156 11.867 1 92.06 780 MET A O 1
ATOM 6382 N N . SER A 1 781 ? 17.188 -5.742 10.828 1 92 781 SER A N 1
ATOM 6383 C CA . SER A 1 781 ? 16.562 -4.742 9.969 1 92 781 SER A CA 1
ATOM 6384 C C . SER A 1 781 ? 15.562 -5.383 9.023 1 92 781 SER A C 1
ATOM 6386 O O . SER A 1 781 ? 14.5 -4.812 8.758 1 92 781 SER A O 1
ATOM 6388 N N . ILE A 1 782 ? 15.844 -6.578 8.531 1 87.06 782 ILE A N 1
ATOM 6389 C CA . ILE A 1 782 ? 14.922 -7.293 7.656 1 87.06 782 ILE A CA 1
ATOM 6390 C C . ILE A 1 782 ? 13.672 -7.684 8.438 1 87.06 782 ILE A C 1
ATOM 6392 O O . ILE A 1 782 ? 12.555 -7.539 7.938 1 87.06 782 ILE A O 1
ATOM 6396 N N . LEU A 1 783 ? 13.891 -8.102 9.633 1 89.38 783 LEU A N 1
ATOM 6397 C CA . LEU A 1 783 ? 12.758 -8.469 10.477 1 89.38 783 LEU A CA 1
ATOM 6398 C C . LEU A 1 783 ? 11.891 -7.25 10.773 1 89.38 783 LEU A C 1
ATOM 6400 O O . LEU A 1 783 ? 10.664 -7.352 10.812 1 89.38 783 LEU A O 1
ATOM 6404 N N . THR A 1 784 ? 12.523 -6.121 10.961 1 93.62 784 THR A N 1
ATOM 6405 C CA . THR A 1 784 ? 11.773 -4.895 11.227 1 93.62 784 THR A CA 1
ATOM 6406 C C . THR A 1 784 ? 10.93 -4.5 10.023 1 93.62 784 THR A C 1
ATOM 6408 O O . THR A 1 784 ? 9.781 -4.07 10.18 1 93.62 784 THR A O 1
ATOM 6411 N N . VAL A 1 785 ? 11.461 -4.664 8.891 1 92 785 VAL A N 1
ATOM 6412 C CA . VAL A 1 785 ? 10.719 -4.336 7.672 1 92 785 VAL A CA 1
ATOM 6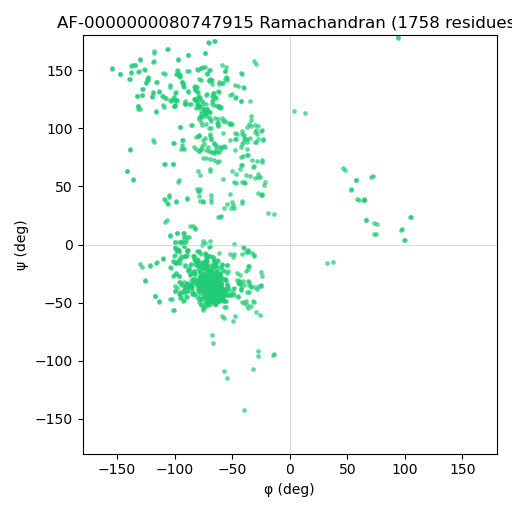413 C C . VAL A 1 785 ? 9.5 -5.254 7.547 1 92 785 VAL A C 1
ATOM 6415 O O . VAL A 1 785 ? 8.406 -4.801 7.199 1 92 785 VAL A O 1
ATOM 6418 N N . LEU A 1 786 ? 9.688 -6.52 7.855 1 88 786 LEU A N 1
ATOM 6419 C CA . LEU A 1 786 ? 8.594 -7.477 7.738 1 88 786 LEU A CA 1
ATOM 6420 C C . LEU A 1 786 ? 7.512 -7.199 8.773 1 88 786 LEU A C 1
ATOM 6422 O O . LEU A 1 786 ? 6.32 -7.273 8.469 1 88 786 LEU A O 1
ATOM 6426 N N . ILE A 1 787 ? 7.902 -6.844 9.906 1 89.44 787 ILE A N 1
ATOM 6427 C CA . ILE A 1 787 ? 6.938 -6.539 10.961 1 89.44 787 ILE A CA 1
ATOM 6428 C C . ILE A 1 787 ? 6.199 -5.246 10.633 1 89.44 787 ILE A C 1
ATOM 6430 O O . ILE A 1 787 ? 4.988 -5.145 10.844 1 89.44 787 ILE A O 1
ATOM 6434 N N . HIS A 1 788 ? 6.973 -4.297 10.156 1 91.81 788 HIS A N 1
ATOM 6435 C CA . HIS A 1 788 ? 6.355 -3.039 9.75 1 91.81 788 HIS A CA 1
ATOM 6436 C C . HIS A 1 788 ? 5.305 -3.26 8.672 1 91.81 788 HIS A C 1
ATOM 6438 O O . HIS A 1 788 ? 4.23 -2.654 8.711 1 91.81 788 HIS A O 1
ATOM 6444 N N . ALA A 1 789 ? 5.59 -4.098 7.777 1 87.12 789 ALA A N 1
ATOM 6445 C CA . ALA A 1 789 ? 4.645 -4.398 6.707 1 87.12 789 ALA A CA 1
ATOM 6446 C C . ALA A 1 789 ? 3.387 -5.062 7.258 1 87.12 789 ALA A C 1
ATOM 6448 O O . ALA A 1 789 ? 2.275 -4.766 6.809 1 87.12 789 ALA A O 1
ATOM 6449 N N . GLU A 1 790 ? 3.535 -5.887 8.219 1 84.44 790 GLU A N 1
ATOM 6450 C CA . GLU A 1 790 ? 2.387 -6.559 8.82 1 84.44 790 GLU A CA 1
ATOM 6451 C C . GLU A 1 790 ? 1.532 -5.578 9.617 1 84.44 790 GLU A C 1
ATOM 6453 O O . GLU A 1 790 ? 0.301 -5.633 9.562 1 84.44 790 GLU A O 1
ATOM 6458 N N . ILE A 1 791 ? 2.186 -4.715 10.289 1 86.69 791 ILE A N 1
ATOM 6459 C CA . ILE A 1 791 ? 1.458 -3.732 11.094 1 86.69 791 ILE A CA 1
ATOM 6460 C C . ILE A 1 791 ? 0.732 -2.756 10.172 1 86.69 791 ILE A C 1
ATOM 6462 O O . ILE A 1 791 ? -0.411 -2.375 10.43 1 86.69 791 ILE A O 1
ATOM 6466 N N . SER A 1 792 ? 1.411 -2.383 9.125 1 86.12 792 SER A N 1
ATOM 6467 C CA . SER A 1 792 ? 0.805 -1.453 8.18 1 86.12 792 SER A CA 1
ATOM 6468 C C . SER A 1 792 ? -0.42 -2.066 7.512 1 86.12 792 SER A C 1
ATOM 6470 O O . SER A 1 792 ? -1.429 -1.388 7.309 1 86.12 792 SER A O 1
ATOM 6472 N N . LYS A 1 793 ? -0.379 -3.285 7.242 1 77.44 793 LYS A N 1
ATOM 6473 C CA . LYS A 1 793 ? -1.503 -3.971 6.613 1 77.44 793 LYS A CA 1
ATOM 6474 C C . LYS A 1 793 ? -2.664 -4.137 7.59 1 77.44 793 LYS A C 1
ATOM 6476 O O . LYS A 1 793 ? -3.826 -3.971 7.211 1 77.44 793 LYS A O 1
ATOM 6481 N N . LYS A 1 794 ? -2.338 -4.34 8.797 1 77.12 794 LYS A N 1
ATOM 6482 C CA . LYS A 1 794 ? -3.367 -4.609 9.797 1 77.12 794 LYS A CA 1
ATOM 6483 C C . LYS A 1 794 ? -4.047 -3.32 10.25 1 77.12 794 LYS A C 1
ATOM 6485 O O . LYS A 1 794 ? -5.258 -3.299 10.484 1 77.12 794 LYS A O 1
ATOM 6490 N N . PHE A 1 795 ? -3.301 -2.234 10.297 1 76.75 795 PHE A N 1
ATOM 6491 C CA . PHE A 1 795 ? -3.871 -1.052 10.93 1 76.75 795 PHE A CA 1
ATOM 6492 C C . PHE A 1 795 ? -4.016 0.083 9.922 1 76.75 795 PHE A C 1
ATOM 6494 O O . PHE A 1 795 ? -5.07 0.72 9.844 1 76.75 795 PHE A O 1
ATOM 6501 N N . ILE A 1 796 ? -3.088 0.354 9.102 1 70.12 796 ILE A N 1
ATOM 6502 C CA . ILE A 1 796 ? -3.047 1.58 8.312 1 70.12 796 ILE A CA 1
ATOM 6503 C C . ILE A 1 796 ? -3.98 1.452 7.109 1 70.12 796 ILE A C 1
ATOM 6505 O O . ILE A 1 796 ? -4.715 2.389 6.785 1 70.12 796 ILE A O 1
ATOM 6509 N N . ARG A 1 797 ? -4.039 0.345 6.527 1 66.5 797 ARG A N 1
ATOM 6510 C CA . ARG A 1 797 ? -4.879 0.187 5.344 1 66.5 797 ARG A CA 1
ATOM 6511 C C . ARG A 1 797 ? -6.355 0.165 5.715 1 66.5 797 ARG A C 1
ATOM 6513 O O . ARG A 1 797 ? -7.215 0.498 4.895 1 66.5 797 ARG A O 1
ATOM 6520 N N . ARG A 1 798 ? -6.609 0.03 7.027 1 63.09 798 ARG A N 1
ATOM 6521 C CA . ARG A 1 798 ? -7.988 -0.122 7.48 1 63.09 798 ARG A CA 1
ATOM 6522 C C . ARG A 1 798 ? -8.547 1.202 7.992 1 63.09 798 ARG A C 1
ATOM 6524 O O . ARG A 1 798 ? -9.742 1.309 8.281 1 63.09 798 ARG A O 1
ATOM 6531 N N . LEU A 1 799 ? -7.652 2.182 7.973 1 67.12 799 LEU A N 1
ATOM 6532 C CA . LEU A 1 799 ? -8.07 3.457 8.547 1 67.12 799 LEU A CA 1
ATOM 6533 C C . LEU A 1 799 ? -9.172 4.098 7.707 1 67.12 799 LEU A C 1
ATOM 6535 O O . LEU A 1 799 ? -10 4.852 8.234 1 67.12 799 LEU A O 1
ATOM 6539 N N . HIS A 1 800 ? -9.273 3.635 6.449 1 61.28 800 HIS A N 1
ATOM 6540 C CA . HIS A 1 800 ? -10.242 4.312 5.602 1 61.28 800 HIS A CA 1
ATOM 6541 C C . HIS A 1 800 ? -11.539 3.52 5.504 1 61.28 800 HIS A C 1
ATOM 6543 O O . HIS A 1 800 ? -12.523 3.998 4.938 1 61.28 800 HIS A O 1
ATOM 6549 N N . ASN A 1 801 ? -11.578 2.348 6.25 1 62.91 801 ASN A N 1
ATOM 6550 C CA . ASN A 1 801 ? -12.758 1.505 6.121 1 62.91 801 ASN A CA 1
ATOM 6551 C C . ASN A 1 801 ? -13.484 1.354 7.453 1 62.91 801 ASN A C 1
ATOM 6553 O O . ASN A 1 801 ? -12.867 1.409 8.516 1 62.91 801 ASN A O 1
ATOM 6557 N N . LEU A 1 802 ? -14.82 1.576 7.445 1 61.91 802 LEU A N 1
ATOM 6558 C CA . LEU A 1 802 ? -15.617 1.433 8.656 1 61.91 802 LEU A CA 1
ATOM 6559 C C . LEU A 1 802 ? -15.695 -0.029 9.086 1 61.91 802 LEU A C 1
ATOM 6561 O O . LEU A 1 802 ? -15.75 -0.925 8.242 1 61.91 802 LEU A O 1
ATOM 6565 N N . HIS A 1 803 ? -15.641 -0.154 10.391 1 65.62 803 HIS A N 1
ATOM 6566 C CA . HIS A 1 803 ? -15.711 -1.467 11.016 1 65.62 803 HIS A CA 1
ATOM 6567 C C . HIS A 1 803 ? -17.156 -1.943 11.148 1 65.62 803 HIS A C 1
ATOM 6569 O O . HIS A 1 803 ? -18.047 -1.146 11.422 1 65.62 803 HIS A O 1
ATOM 6575 N N . LEU A 1 804 ? -17.344 -3.168 10.766 1 64.06 804 LEU A N 1
ATOM 6576 C CA . LEU A 1 804 ? -18.656 -3.832 10.844 1 64.06 804 LEU A CA 1
ATOM 6577 C C . LEU A 1 804 ? -19.281 -3.641 12.219 1 64.06 804 LEU A C 1
ATOM 6579 O O . LEU A 1 804 ? -20.484 -3.4 12.328 1 64.06 804 LEU A O 1
ATOM 6583 N N . ASN A 1 805 ? -18.453 -3.676 13.258 1 62.12 805 ASN A N 1
ATOM 6584 C CA . ASN A 1 805 ? -18.984 -3.592 14.617 1 62.12 805 ASN A CA 1
ATOM 6585 C C . ASN A 1 805 ? -19.578 -2.219 14.898 1 62.12 805 ASN A C 1
ATOM 6587 O O . ASN A 1 805 ? -20.594 -2.109 15.586 1 62.12 805 ASN A O 1
ATOM 6591 N N . SER A 1 806 ? -18.953 -1.305 14.32 1 62.41 806 SER A N 1
ATOM 6592 C CA . SER A 1 806 ? -19.484 0.041 14.531 1 62.41 806 SER A CA 1
ATOM 6593 C C . SER A 1 806 ? -20.781 0.246 13.789 1 62.41 806 SER A C 1
ATOM 6595 O O . SER A 1 806 ? -21.672 0.96 14.258 1 62.41 806 SER A O 1
ATOM 6597 N N . LEU A 1 807 ? -20.875 -0.514 12.727 1 64 807 LEU A N 1
ATOM 6598 C CA . LEU A 1 807 ? -22.094 -0.438 11.938 1 64 807 LEU A CA 1
ATOM 6599 C C . LEU A 1 807 ? -23.25 -1.117 12.664 1 64 807 LEU A C 1
ATOM 6601 O O . LEU A 1 807 ? -24.375 -0.62 12.648 1 64 807 LEU A O 1
ATOM 6605 N N . HIS A 1 808 ? -22.891 -2.23 13.312 1 63.34 808 HIS A N 1
ATOM 6606 C CA . HIS A 1 808 ? -23.906 -3.004 14.023 1 63.34 808 HIS A CA 1
ATOM 6607 C C . HIS A 1 808 ? -24.453 -2.234 15.219 1 63.34 808 HIS A C 1
ATOM 6609 O O . HIS A 1 808 ? -25.656 -2.225 15.461 1 63.34 808 HIS A O 1
ATOM 6615 N N . ASP A 1 809 ? -23.594 -1.682 15.961 1 61.84 809 ASP A N 1
ATOM 6616 C CA . ASP A 1 809 ? -24 -0.976 17.172 1 61.84 809 ASP A CA 1
ATOM 6617 C C . ASP A 1 809 ? -24.844 0.246 16.844 1 61.84 809 ASP A C 1
ATOM 6619 O O . ASP A 1 809 ? -25.797 0.565 17.578 1 61.84 809 ASP A O 1
ATOM 6623 N N . TYR A 1 810 ? -24.594 0.8 15.781 1 59.16 810 TYR A N 1
ATOM 6624 C CA . TYR A 1 810 ? -25.312 2.037 15.461 1 59.16 810 TYR A CA 1
ATOM 6625 C C . TYR A 1 810 ? -26.656 1.745 14.828 1 59.16 810 TYR A C 1
ATOM 6627 O O . TYR A 1 810 ? -27.609 2.514 15 1 59.16 810 TYR A O 1
ATOM 6635 N N . THR A 1 811 ? -26.625 0.707 13.859 1 56.38 811 THR A N 1
ATOM 6636 C CA . THR A 1 811 ? -27.938 0.382 13.312 1 56.38 811 THR A CA 1
ATOM 6637 C C . THR A 1 811 ? -28.938 0.067 14.43 1 56.38 811 THR A C 1
ATOM 6639 O O . THR A 1 811 ? -30.125 0.332 14.297 1 56.38 811 THR A O 1
ATOM 6642 N N . SER A 1 812 ? -28.375 -0.607 15.477 1 52.34 812 SER A N 1
ATOM 6643 C CA . SER A 1 812 ? -29.266 -0.919 16.594 1 52.34 812 SER A CA 1
ATOM 6644 C C . SER A 1 812 ? -29.656 0.34 17.359 1 52.34 812 SER A C 1
ATOM 6646 O O . SER A 1 812 ? -30.734 0.41 17.938 1 52.34 812 SER A O 1
ATOM 6648 N N . SER A 1 813 ? -28.641 1.203 17.484 1 49.06 813 SER A N 1
ATOM 6649 C CA . SER A 1 813 ? -28.969 2.408 18.234 1 49.06 813 SER A CA 1
ATOM 6650 C C . SER A 1 813 ? -29.734 3.412 17.391 1 49.06 813 SER A C 1
ATOM 6652 O O . SER A 1 813 ? -29.328 3.719 16.266 1 49.06 813 SER A O 1
ATOM 6654 N N . ASP A 1 814 ? -31.125 3.359 17.453 1 42.5 814 ASP A N 1
ATOM 6655 C CA . ASP A 1 814 ? -32.188 4.184 16.875 1 42.5 814 ASP A CA 1
ATOM 6656 C C . ASP A 1 814 ? -31.625 5.5 16.344 1 42.5 814 ASP A C 1
ATOM 6658 O O . ASP A 1 814 ? -31.906 5.891 15.211 1 42.5 814 ASP A O 1
ATOM 6662 N N . SER A 1 815 ? -31.672 6.609 17.203 1 39.91 815 SER A N 1
ATOM 6663 C CA . SER A 1 815 ? -32.219 7.957 17.312 1 39.91 815 SER A CA 1
ATOM 6664 C C . SER A 1 815 ? -31.203 9 16.859 1 39.91 815 SER A C 1
ATOM 6666 O O . SER A 1 815 ? -31.328 10.18 17.203 1 39.91 815 SER A O 1
ATOM 6668 N N . ILE A 1 816 ? -29.984 8.578 16.781 1 42.88 816 ILE A N 1
ATOM 6669 C CA . ILE A 1 816 ? -29.453 9.922 16.625 1 42.88 816 ILE A CA 1
ATOM 6670 C C . ILE A 1 816 ? -30.031 10.562 15.359 1 42.88 816 ILE A C 1
ATOM 6672 O O . ILE A 1 816 ? -29.812 10.07 14.25 1 42.88 816 ILE A O 1
ATOM 6676 N N . SER A 1 817 ? -31.156 11.102 15.5 1 42.53 817 SER A N 1
ATOM 6677 C CA . SER A 1 817 ? -31.891 11.961 14.586 1 42.53 817 SER A CA 1
ATOM 6678 C C . SER A 1 817 ? -30.969 12.672 13.609 1 42.53 817 SER A C 1
ATOM 6680 O O . SER A 1 817 ? -29.969 13.266 14.016 1 42.53 817 SER A O 1
ATOM 6682 N N . PRO A 1 818 ? -30.859 12.172 12.453 1 46.59 818 PRO A N 1
ATOM 6683 C CA . PRO A 1 818 ? -30.156 12.953 11.43 1 46.59 818 PRO A CA 1
ATOM 6684 C C . PRO A 1 818 ? -30.172 14.453 11.711 1 46.59 818 PRO A C 1
ATOM 6686 O O . PRO A 1 818 ? -31.234 15.047 11.836 1 46.59 818 PRO A O 1
ATOM 6689 N N . ARG A 1 819 ? -29.484 14.914 12.656 1 46.22 819 ARG A N 1
ATOM 6690 C CA . ARG A 1 819 ? -29.422 16.375 12.656 1 46.22 819 ARG A CA 1
ATOM 6691 C C . ARG A 1 819 ? -29.688 16.938 11.266 1 46.22 819 ARG A C 1
ATOM 6693 O O . ARG A 1 819 ? -29.172 16.438 10.273 1 46.22 819 ARG A O 1
ATOM 6700 N N . ALA A 1 820 ? -30.828 17.203 10.945 1 48.25 820 ALA A N 1
ATOM 6701 C CA . ALA A 1 820 ? -31.344 17.859 9.742 1 48.25 820 ALA A CA 1
ATOM 6702 C C . ALA A 1 820 ? -30.281 18.734 9.094 1 48.25 820 ALA A C 1
ATOM 6704 O O . ALA A 1 820 ? -30.25 19.938 9.305 1 48.25 820 ALA A O 1
ATOM 6705 N N . GLU A 1 821 ? -28.984 18.156 9.023 1 58.56 821 GLU A N 1
ATOM 6706 C CA . GLU A 1 821 ? -28.047 19.016 8.312 1 58.56 821 GLU A CA 1
ATOM 6707 C C . GLU A 1 821 ? -28.484 19.234 6.863 1 58.56 821 GLU A C 1
ATOM 6709 O O . GLU A 1 821 ? -28.875 18.281 6.184 1 58.56 821 GLU A O 1
ATOM 6714 N N . SER A 1 822 ? -29.078 20.391 6.539 1 65.5 822 SER A N 1
ATOM 6715 C CA . SER A 1 822 ? -29.734 20.734 5.277 1 65.5 822 SER A CA 1
ATOM 6716 C C . SER A 1 822 ? -28.734 20.719 4.121 1 65.5 822 SER A C 1
ATOM 6718 O O . SER A 1 822 ? -27.656 21.312 4.207 1 65.5 822 SER A O 1
ATOM 6720 N N . LEU A 1 823 ? -28.766 19.625 3.229 1 80 823 LEU A N 1
ATOM 6721 C CA . LEU A 1 823 ? -28.062 19.562 1.952 1 80 823 LEU A CA 1
ATOM 6722 C C . LEU A 1 823 ? -28.031 20.922 1.271 1 80 823 LEU A C 1
ATOM 6724 O O . LEU A 1 823 ? -27.109 21.234 0.523 1 80 823 LEU A O 1
ATOM 6728 N N . GLU A 1 824 ? -28.969 21.797 1.752 1 77 824 GLU A N 1
ATOM 6729 C CA . GLU A 1 824 ? -29.078 23.109 1.116 1 77 824 GLU A CA 1
ATOM 6730 C C . GLU A 1 824 ? -27.953 24.047 1.578 1 77 824 GLU A C 1
ATOM 6732 O O . GLU A 1 824 ? -27.547 24.938 0.836 1 77 824 GLU A O 1
ATOM 6737 N N . SER A 1 825 ? -27.469 23.719 2.703 1 79.94 825 SER A N 1
ATOM 6738 C CA . SER A 1 825 ? -26.422 24.578 3.248 1 79.94 825 SER A CA 1
ATOM 6739 C C . SER A 1 825 ? -25.109 24.406 2.488 1 79.94 825 SER A C 1
ATOM 6741 O O . SER A 1 825 ? -24.25 25.281 2.516 1 79.94 825 SER A O 1
ATOM 6743 N N . TYR A 1 826 ? -25.016 23.312 1.757 1 85.62 826 TYR A N 1
ATOM 6744 C CA . TYR A 1 826 ? -23.812 23.094 0.97 1 85.62 826 TYR A CA 1
ATOM 6745 C C . TYR A 1 826 ? -23.797 23.969 -0.276 1 85.62 826 TYR A C 1
ATOM 6747 O O . TYR A 1 826 ? -22.75 24.484 -0.667 1 85.62 826 TYR A O 1
ATOM 6755 N N . ILE A 1 827 ? -24.953 24.172 -0.771 1 84.06 827 ILE A N 1
ATOM 6756 C CA . ILE A 1 827 ? -25.047 24.953 -2 1 84.06 827 ILE A CA 1
ATOM 6757 C C . ILE A 1 827 ? -25.344 26.406 -1.665 1 84.06 827 ILE A C 1
ATOM 6759 O O . ILE A 1 827 ? -24.719 27.328 -2.213 1 84.06 827 ILE A O 1
ATOM 6763 N N . PHE A 1 828 ? -26.281 26.547 -0.7 1 85.56 828 PHE A N 1
ATOM 6764 C CA . PHE A 1 828 ? -26.703 27.875 -0.299 1 85.56 828 PHE A CA 1
ATOM 6765 C C . PHE A 1 828 ? -26.391 28.125 1.171 1 85.56 828 PHE A C 1
ATOM 6767 O O . PHE A 1 828 ? -27.203 27.828 2.045 1 85.56 828 PHE A O 1
ATOM 6774 N N . PRO A 1 829 ? -25.188 28.656 1.333 1 86.62 829 PRO A N 1
ATOM 6775 C CA . PRO A 1 829 ? -24.875 28.953 2.729 1 86.62 829 PRO A CA 1
ATOM 6776 C C . PRO A 1 829 ? -25.859 29.906 3.375 1 86.62 829 PRO A C 1
ATOM 6778 O O . PRO A 1 829 ? -26.469 30.734 2.684 1 86.62 829 PRO A O 1
ATOM 6781 N N . PRO A 1 830 ? -25.938 29.781 4.641 1 83.31 830 PRO A N 1
ATOM 6782 C CA . PRO A 1 830 ? -26.891 30.672 5.316 1 83.31 830 PRO A CA 1
ATOM 6783 C C . PRO A 1 830 ? -26.438 32.125 5.32 1 83.31 830 PRO A C 1
ATOM 6785 O O . PRO A 1 830 ? -25.234 32.406 5.441 1 83.31 830 PRO A O 1
ATOM 6788 N N . ILE A 1 831 ? -27.391 33 5.141 1 82.56 831 ILE A N 1
ATOM 6789 C CA . ILE A 1 831 ? -27.125 34.438 5.113 1 82.56 831 ILE A CA 1
ATOM 6790 C C . ILE A 1 831 ? -27.328 35 6.512 1 82.56 831 ILE A C 1
ATOM 6792 O O . ILE A 1 831 ? -28.203 34.594 7.254 1 82.56 831 ILE A O 1
ATOM 6796 N N . THR A 1 832 ? -26.406 35.906 6.844 1 76.44 832 THR A N 1
ATOM 6797 C CA . THR A 1 832 ? -26.562 36.625 8.094 1 76.44 832 THR A CA 1
ATOM 6798 C C . THR A 1 832 ? -27.672 37.688 7.969 1 76.44 832 THR A C 1
ATOM 6800 O O . THR A 1 832 ? -27.625 38.531 7.086 1 76.44 832 THR A O 1
ATOM 6803 N N . ASN A 1 833 ? -28.734 37.531 8.719 1 75.81 833 ASN A N 1
ATOM 6804 C CA . ASN A 1 833 ? -29.844 38.469 8.594 1 75.81 833 ASN A CA 1
ATOM 6805 C C . ASN A 1 833 ? -29.938 39.375 9.805 1 75.81 833 ASN A C 1
ATOM 6807 O O . ASN A 1 833 ? -30.953 40.062 10 1 75.81 833 ASN A O 1
ATOM 6811 N N . GLU A 1 834 ? -28.75 39.406 10.516 1 83.56 834 GLU A N 1
ATOM 6812 C CA . GLU A 1 834 ? -28.875 40.219 11.711 1 83.56 834 GLU A CA 1
ATOM 6813 C C . GLU A 1 834 ? -27.703 41.188 11.836 1 83.56 834 GLU A C 1
ATOM 6815 O O . GLU A 1 834 ? -26.547 40.812 11.617 1 83.56 834 GLU A O 1
ATOM 6820 N N . ILE A 1 835 ? -28.047 42.438 12.016 1 88.31 835 ILE A N 1
ATOM 6821 C CA . ILE A 1 835 ? -27.047 43.469 12.281 1 88.31 835 ILE A CA 1
ATOM 6822 C C . ILE A 1 835 ? -27.078 43.844 13.758 1 88.31 835 ILE A C 1
ATOM 6824 O O . ILE A 1 835 ? -28.156 44.031 14.336 1 88.31 835 ILE A O 1
ATOM 6828 N N . TRP A 1 836 ? -25.938 44 14.367 1 88.12 836 TRP A N 1
ATOM 6829 C CA . TRP A 1 836 ? -25.844 44.344 15.781 1 88.12 836 TRP A CA 1
ATOM 6830 C C . TRP A 1 836 ? -25.562 45.844 15.945 1 88.12 836 TRP A C 1
ATOM 6832 O O . TRP A 1 836 ? -24.594 46.344 15.391 1 88.12 836 TRP A O 1
ATOM 6842 N N . VAL A 1 837 ? -26.422 46.438 16.672 1 88.06 837 VAL A N 1
ATOM 6843 C CA . VAL A 1 837 ? -26.266 47.875 16.922 1 88.06 837 VAL A CA 1
ATOM 6844 C C . VAL A 1 837 ? -25.875 48.094 18.391 1 88.06 837 VAL A C 1
ATOM 6846 O O . VAL A 1 837 ? -26.562 47.656 19.297 1 88.06 837 VAL A O 1
ATOM 6849 N N . PRO A 1 838 ? -24.734 48.688 18.625 1 88.81 838 PRO A N 1
ATOM 6850 C CA . PRO A 1 838 ? -24.312 48.969 20.016 1 88.81 838 PRO A CA 1
ATOM 6851 C C . PRO A 1 838 ? -25.203 50 20.703 1 88.81 838 PRO A C 1
ATOM 6853 O O . PRO A 1 838 ? -25.469 51.062 20.141 1 88.81 838 PRO A O 1
ATOM 6856 N N . THR A 1 839 ? -25.688 49.719 21.906 1 86.12 839 THR A N 1
ATOM 6857 C CA . THR A 1 839 ? -26.578 50.594 22.641 1 86.12 839 THR A CA 1
ATOM 6858 C C . THR A 1 839 ? -25.797 51.438 23.672 1 86.12 839 THR A C 1
ATOM 6860 O O . THR A 1 839 ? -24.688 51.062 24.062 1 86.12 839 THR A O 1
ATOM 6863 N N . ASP A 1 840 ? -26.281 52.625 23.875 1 81.62 840 ASP A N 1
ATOM 6864 C CA . ASP A 1 840 ? -25.656 53.531 24.844 1 81.62 840 ASP A CA 1
ATOM 6865 C C . ASP A 1 840 ? -26.625 53.875 25.969 1 81.62 840 ASP A C 1
ATOM 6867 O O . ASP A 1 840 ? -27.812 53.594 25.891 1 81.62 840 ASP A O 1
ATOM 6871 N N . GLN A 1 841 ? -26.141 54.438 27 1 76.75 841 GLN A N 1
ATOM 6872 C CA . GLN A 1 841 ? -26.938 54.812 28.156 1 76.75 841 GLN A CA 1
ATOM 6873 C C . GLN A 1 841 ? -27.625 56.156 27.906 1 76.75 841 GLN A C 1
ATOM 6875 O O . GLN A 1 841 ? -28.609 56.469 28.578 1 76.75 841 GLN A O 1
ATOM 6880 N N . MET A 1 842 ? -27.234 56.969 26.875 1 79.62 842 MET A N 1
ATOM 6881 C CA . MET A 1 842 ? -27.781 58.281 26.609 1 79.62 842 MET A CA 1
ATOM 6882 C C . MET A 1 842 ? -28.969 58.219 25.641 1 79.62 842 MET A C 1
ATOM 6884 O O . MET A 1 842 ? -29.578 59.219 25.312 1 79.62 842 MET A O 1
ATOM 6888 N N . GLY A 1 843 ? -29.344 56.906 25.219 1 81.31 843 GLY A N 1
ATOM 6889 C CA . GLY A 1 843 ? -30.5 56.688 24.359 1 81.31 843 GLY A CA 1
ATOM 6890 C C . GLY A 1 843 ? -30.25 57.062 22.922 1 81.31 843 GLY A C 1
ATOM 6891 O O . GLY A 1 843 ? -31.188 57.375 22.172 1 81.31 843 GLY A O 1
ATOM 6892 N N . ILE A 1 844 ? -29.062 57.188 22.5 1 85.94 844 ILE A N 1
ATOM 6893 C CA . ILE A 1 844 ? -28.719 57.594 21.141 1 85.94 844 ILE A CA 1
ATOM 6894 C C . ILE A 1 844 ? -29.109 56.5 20.172 1 85.94 844 ILE A C 1
ATOM 6896 O O . ILE A 1 844 ? -29.719 56.781 19.125 1 85.94 844 ILE A O 1
ATOM 6900 N N . ALA A 1 845 ? -28.766 55.312 20.484 1 87.56 845 ALA A N 1
ATOM 6901 C CA . ALA A 1 845 ? -29.094 54.188 19.625 1 87.56 845 ALA A CA 1
ATOM 6902 C C . ALA A 1 845 ? -30.594 53.969 19.516 1 87.56 845 ALA A C 1
ATOM 6904 O O . ALA A 1 845 ? -31.109 53.625 18.453 1 87.56 845 ALA A O 1
ATOM 6905 N N . GLU A 1 846 ? -31.25 54.219 20.641 1 85.75 846 GLU A N 1
ATOM 6906 C CA . GLU A 1 846 ? -32.719 54.031 20.641 1 85.75 846 GLU A CA 1
ATOM 6907 C C . GLU A 1 846 ? -33.375 55.094 19.781 1 85.75 846 GLU A C 1
ATOM 6909 O O . GLU A 1 846 ? -34.438 54.844 19.172 1 85.75 846 GLU A O 1
ATOM 6914 N N . ASN A 1 847 ? -32.812 56.25 19.719 1 85.31 847 ASN A N 1
ATOM 6915 C CA . ASN A 1 847 ? -33.375 57.312 18.891 1 85.31 847 ASN A CA 1
ATOM 6916 C C . ASN A 1 847 ? -33.219 57.031 17.406 1 85.31 847 ASN A C 1
ATOM 6918 O O . ASN A 1 847 ? -33.969 57.562 16.578 1 85.31 847 ASN A O 1
ATOM 6922 N N . GLU A 1 848 ? -32.25 56.219 17.172 1 86.56 848 GLU A N 1
ATOM 6923 C CA . GLU A 1 848 ? -31.984 55.875 15.773 1 86.56 848 GLU A CA 1
ATOM 6924 C C . GLU A 1 848 ? -32.781 54.656 15.352 1 86.56 848 GLU A C 1
ATOM 6926 O O . GLU A 1 848 ? -32.844 54.344 14.164 1 86.56 848 GLU A O 1
ATOM 6931 N N . ARG A 1 849 ? -33.406 53.969 16.234 1 86 849 ARG A N 1
ATOM 6932 C CA . ARG A 1 849 ? -34.094 52.719 15.992 1 86 849 ARG A CA 1
ATOM 6933 C C . ARG A 1 849 ? -35.188 52.906 14.938 1 86 849 ARG A C 1
ATOM 6935 O O . ARG A 1 849 ? -35.312 52.094 14.008 1 86 849 ARG A O 1
ATOM 6942 N N . PRO A 1 850 ? -36 54 14.969 1 82.44 850 PRO A N 1
ATOM 6943 C CA . PRO A 1 850 ? -37.031 54.125 13.961 1 82.44 850 PRO A CA 1
ATOM 6944 C C . PRO A 1 850 ? -36.5 54.312 12.547 1 82.44 850 PRO A C 1
ATOM 6946 O O . PRO A 1 850 ? -37.031 53.75 11.594 1 82.44 850 PRO A O 1
ATOM 6949 N N . TYR A 1 851 ? -35.438 54.969 12.461 1 81.44 851 TYR A N 1
ATOM 6950 C CA . TYR A 1 851 ? -34.844 55.188 11.148 1 81.44 851 TYR A CA 1
ATOM 6951 C C . TYR A 1 851 ? -34.25 53.906 10.609 1 81.44 851 TYR A C 1
ATOM 6953 O O . TYR A 1 851 ? -34.406 53.562 9.43 1 81.44 851 TYR A O 1
ATOM 6961 N N . LEU A 1 852 ? -33.594 53.188 11.461 1 84.06 852 LEU A N 1
ATOM 6962 C CA . LEU A 1 852 ? -32.906 51.938 11.039 1 84.06 852 LEU A CA 1
ATOM 6963 C C . LEU A 1 852 ? -33.938 50.875 10.68 1 84.06 852 LEU A C 1
ATOM 6965 O O . LEU A 1 852 ? -33.719 50.125 9.727 1 84.06 852 LEU A O 1
ATOM 6969 N N . GLN A 1 853 ? -34.938 50.75 11.461 1 80.88 853 GLN A N 1
ATOM 6970 C CA . GLN A 1 853 ? -35.969 49.75 11.188 1 80.88 853 GLN A CA 1
ATOM 6971 C C . GLN A 1 853 ? -36.719 50.094 9.914 1 80.88 853 GLN A C 1
ATOM 6973 O O . GLN A 1 853 ? -37.156 49.188 9.18 1 80.88 853 GLN A O 1
ATOM 6978 N N . ALA A 1 854 ? -36.906 51.344 9.625 1 76.69 854 ALA A N 1
ATOM 6979 C CA . ALA A 1 854 ? -37.625 51.781 8.43 1 76.69 854 ALA A CA 1
ATOM 6980 C C . ALA A 1 854 ? -36.781 51.562 7.176 1 76.69 854 ALA A C 1
ATOM 6982 O O . ALA A 1 854 ? -37.281 51.188 6.121 1 76.69 854 ALA A O 1
ATOM 6983 N N . SER A 1 855 ? -35.531 51.75 7.348 1 71.81 855 SER A N 1
ATOM 6984 C CA . SER A 1 855 ? -34.625 51.75 6.184 1 71.81 855 SER A CA 1
ATOM 6985 C C . SER A 1 855 ? -34.094 50.344 5.918 1 71.81 855 SER A C 1
ATOM 6987 O O . SER A 1 855 ? -33.844 50 4.77 1 71.81 855 SER A O 1
ATOM 6989 N N . LEU A 1 856 ? -33.906 49.625 7 1 69.69 856 LEU A N 1
ATOM 6990 C CA . LEU A 1 856 ? -33.188 48.375 6.867 1 69.69 856 LEU A CA 1
ATOM 6991 C C . LEU A 1 856 ? -34.188 47.188 6.828 1 69.69 856 LEU A C 1
ATOM 6993 O O . LEU A 1 856 ? -35.125 47.156 7.621 1 69.69 856 LEU A O 1
ATOM 6997 N N . SER A 1 857 ? -34.156 46.5 5.766 1 67.25 857 SER A N 1
ATOM 6998 C CA . SER A 1 857 ? -34.906 45.25 5.719 1 67.25 857 SER A CA 1
ATOM 6999 C C . SER A 1 857 ? -34.281 44.188 6.633 1 67.25 857 SER A C 1
ATOM 7001 O O . SER A 1 857 ? -34.844 43.125 6.824 1 67.25 857 SER A O 1
ATOM 7003 N N . LEU A 1 858 ? -33.156 44.531 7.301 1 75.19 858 LEU A N 1
ATOM 7004 C CA . LEU A 1 858 ? -32.469 43.594 8.156 1 75.19 858 LEU A CA 1
ATOM 7005 C C . LEU A 1 858 ? -32.875 43.75 9.609 1 75.19 858 LEU A C 1
ATOM 7007 O O . LEU A 1 858 ? -33.25 44.844 10.039 1 75.19 858 LEU A O 1
ATOM 7011 N N . LYS A 1 859 ? -32.906 42.688 10.227 1 81.56 859 LYS A N 1
ATOM 7012 C CA . LYS A 1 859 ? -33.219 42.688 11.656 1 81.56 859 LYS A CA 1
ATOM 7013 C C . LYS A 1 859 ? -32.062 43.281 12.461 1 81.56 859 LYS A C 1
ATOM 7015 O O . LYS A 1 859 ? -30.922 42.875 12.297 1 81.56 859 LYS A O 1
ATOM 7020 N N . CYS A 1 860 ? -32.281 44.406 13.102 1 85.12 860 CYS A N 1
ATOM 7021 C CA . CYS A 1 860 ? -31.297 45.062 13.953 1 85.12 860 CYS A CA 1
ATOM 7022 C C . CYS A 1 860 ? -31.438 44.594 15.398 1 85.12 860 CYS A C 1
ATOM 7024 O O . CYS A 1 860 ? -32.531 44.656 15.969 1 85.12 860 CYS A O 1
ATOM 7026 N N . ASP A 1 861 ? -30.406 44.031 15.961 1 85.62 861 ASP A N 1
ATOM 7027 C CA . ASP A 1 861 ? -30.391 43.594 17.359 1 85.62 861 ASP A CA 1
ATOM 7028 C C . ASP A 1 861 ? -29.688 44.656 18.234 1 85.62 861 ASP A C 1
ATOM 7030 O O . ASP A 1 861 ? -28.531 44.969 18.016 1 85.62 861 ASP A O 1
ATOM 7034 N N . PHE A 1 862 ? -30.391 45.156 19.281 1 85.31 862 PHE A N 1
ATOM 7035 C CA . PHE A 1 862 ? -29.875 46.219 20.125 1 85.31 862 PHE A CA 1
ATOM 7036 C C . PHE A 1 862 ? -29.391 45.656 21.469 1 85.31 862 PHE A C 1
ATOM 7038 O O . PHE A 1 862 ? -28.953 46.406 22.344 1 85.31 862 PHE A O 1
ATOM 7045 N N . GLU A 1 863 ? -29.359 44.375 21.625 1 79.56 863 GLU A N 1
ATOM 7046 C CA . GLU A 1 863 ? -29.078 43.812 22.953 1 79.56 863 GLU A CA 1
ATOM 7047 C C . GLU A 1 863 ? -27.703 43.156 22.984 1 79.56 863 GLU A C 1
ATOM 7049 O O . GLU A 1 863 ? -27.125 42.969 24.047 1 79.56 863 GLU A O 1
ATOM 7054 N N . LYS A 1 864 ? -27.141 42.969 21.875 1 82.75 864 LYS A N 1
ATOM 7055 C CA . LYS A 1 864 ? -25.953 42.125 21.844 1 82.75 864 LYS A CA 1
ATOM 7056 C C . LYS A 1 864 ? -24.703 42.969 22.109 1 82.75 864 LYS A C 1
ATOM 7058 O O . LYS A 1 864 ? -23.672 42.406 22.547 1 82.75 864 LYS A O 1
ATOM 7063 N N . ALA A 1 865 ? -24.766 44.281 21.906 1 86.25 865 ALA A N 1
ATOM 7064 C CA . ALA A 1 865 ? -23.578 45.094 22.109 1 86.25 865 ALA A CA 1
ATOM 7065 C C . ALA A 1 865 ? -23.938 46.406 22.828 1 86.25 865 ALA A C 1
ATOM 7067 O O . ALA A 1 865 ? -25.062 46.875 22.75 1 86.25 865 ALA A O 1
ATOM 7068 N N . TYR A 1 866 ? -23 46.969 23.703 1 85.44 866 TYR A N 1
ATOM 7069 C CA . TYR A 1 866 ? -23.203 48.25 24.391 1 85.44 866 TYR A CA 1
ATOM 7070 C C . TYR A 1 866 ? -21.953 49.094 24.359 1 85.44 866 TYR A C 1
ATOM 7072 O O . TYR A 1 866 ? -20.844 48.594 24.172 1 85.44 866 TYR A O 1
ATOM 7080 N N . ILE A 1 867 ? -22.078 50.344 24.453 1 84.31 867 ILE A N 1
ATOM 7081 C CA . ILE A 1 867 ? -20.969 51.281 24.5 1 84.31 867 ILE A CA 1
ATOM 7082 C C . ILE A 1 867 ? -20.719 51.719 25.938 1 84.31 867 ILE A C 1
ATOM 7084 O O . ILE A 1 867 ? -21.641 52.094 26.641 1 84.31 867 ILE A O 1
ATOM 7088 N N . THR A 1 868 ? -19.5 51.562 26.312 1 78.44 868 THR A N 1
ATOM 7089 C CA . THR A 1 868 ? -19.125 51.938 27.672 1 78.44 868 THR A CA 1
ATOM 7090 C C . THR A 1 868 ? -19.125 53.469 27.828 1 78.44 868 THR A C 1
ATOM 7092 O O . THR A 1 868 ? -19.25 54.188 26.828 1 78.44 868 THR A O 1
ATOM 7095 N N . LYS A 1 869 ? -18.906 53.938 29.078 1 74.25 869 LYS A N 1
ATOM 7096 C CA . LYS A 1 869 ? -18.875 55.344 29.391 1 74.25 869 LYS A CA 1
ATOM 7097 C C . LYS A 1 869 ? -17.703 56.062 28.703 1 74.25 869 LYS A C 1
ATOM 7099 O O . LYS A 1 869 ? -17.75 57.25 28.469 1 74.25 869 LYS A O 1
ATOM 7104 N N . PHE A 1 870 ? -16.75 55.094 28.312 1 73.62 870 PHE A N 1
ATOM 7105 C CA . PHE A 1 870 ? -15.555 55.656 27.703 1 73.62 870 PHE A CA 1
ATOM 7106 C C . PHE A 1 870 ? -15.656 55.625 26.188 1 73.62 870 PHE A C 1
ATOM 7108 O O . PHE A 1 870 ? -14.836 56.219 25.484 1 73.62 870 PHE A O 1
ATOM 7115 N N . GLY A 1 871 ? -16.719 55.031 25.688 1 74.75 871 GLY A N 1
ATOM 7116 C CA . GLY A 1 871 ? -16.906 55 24.25 1 74.75 871 GLY A CA 1
ATOM 7117 C C . GLY A 1 871 ? -16.422 53.719 23.594 1 74.75 871 GLY A C 1
ATOM 7118 O O . GLY A 1 871 ? -16.203 53.688 22.391 1 74.75 871 GLY A O 1
ATOM 7119 N N . ASN A 1 872 ? -16.109 52.656 24.375 1 78.56 872 ASN A N 1
ATOM 7120 C CA . ASN A 1 872 ? -15.695 51.375 23.828 1 78.56 872 ASN A CA 1
ATOM 7121 C C . ASN A 1 872 ? -16.875 50.438 23.625 1 78.56 872 ASN A C 1
ATOM 7123 O O . ASN A 1 872 ? -17.797 50.406 24.438 1 78.56 872 ASN A O 1
ATOM 7127 N N . ILE A 1 873 ? -16.812 49.844 22.484 1 82.56 873 ILE A N 1
ATOM 7128 C CA . ILE A 1 873 ? -17.875 48.906 22.172 1 82.56 873 ILE A CA 1
ATOM 7129 C C . ILE A 1 873 ? -17.609 47.562 22.875 1 82.56 873 ILE A C 1
ATOM 7131 O O . ILE A 1 873 ? -16.516 47 22.75 1 82.56 873 ILE A O 1
ATOM 7135 N N . CYS A 1 874 ? -18.484 47.094 23.656 1 77.06 874 CYS A N 1
ATOM 7136 C CA . CYS A 1 874 ? -18.375 45.812 24.344 1 77.06 874 CYS A CA 1
ATOM 7137 C C . CYS A 1 874 ? -19.547 44.906 24.016 1 77.06 874 CYS A C 1
ATOM 7139 O O . CYS A 1 874 ? -20.641 45.375 23.688 1 77.06 874 CYS A O 1
ATOM 7141 N N . ILE A 1 875 ? -19.391 43.625 23.891 1 77.94 875 ILE A N 1
ATOM 7142 C CA . ILE A 1 875 ? -20.422 42.625 23.594 1 77.94 875 ILE A CA 1
ATOM 7143 C C . ILE A 1 875 ? -21.156 42.25 24.875 1 77.94 875 ILE A C 1
ATOM 7145 O O . ILE A 1 875 ? -20.531 42.125 25.922 1 77.94 875 ILE A O 1
ATOM 7149 N N . ASN A 1 876 ? -22.594 42.438 24.734 1 64.88 876 ASN A N 1
ATOM 7150 C CA . ASN A 1 876 ? -23.406 42.062 25.891 1 64.88 876 ASN A CA 1
ATOM 7151 C C . ASN A 1 876 ? -23.406 40.562 26.141 1 64.88 876 ASN A C 1
ATOM 7153 O O . ASN A 1 876 ? -23.484 39.781 25.188 1 64.88 876 ASN A O 1
ATOM 7157 N N . PRO A 1 877 ? -23.047 40.094 27.266 1 53.31 877 PRO A N 1
ATOM 7158 C CA . PRO A 1 877 ? -22.906 38.656 27.609 1 53.31 877 PRO A CA 1
ATOM 7159 C C . PRO A 1 877 ? -24.188 37.875 27.391 1 53.31 877 PRO A C 1
ATOM 7161 O O . PRO A 1 877 ? -24.156 36.625 27.328 1 53.31 877 PRO A O 1
ATOM 7164 N N . ASP A 1 878 ? -25.359 38.219 27.453 1 45.62 878 ASP A N 1
ATOM 7165 C CA . ASP A 1 878 ? -26.531 37.375 27.625 1 45.62 878 ASP A CA 1
ATOM 7166 C C . ASP A 1 878 ? -26.734 36.469 26.422 1 45.62 878 ASP A C 1
ATOM 7168 O O . ASP A 1 878 ? -27.547 35.531 26.469 1 45.62 878 ASP A O 1
ATOM 7172 N N . ILE A 1 879 ? -26.688 36.812 25.125 1 41.69 879 ILE A N 1
ATOM 7173 C CA . ILE A 1 879 ? -27.469 36.094 24.125 1 41.69 879 ILE A CA 1
ATOM 7174 C C . ILE A 1 879 ? -26.594 35 23.516 1 41.69 879 ILE A C 1
ATOM 7176 O O . ILE A 1 879 ? -25.578 35.281 22.875 1 41.69 879 ILE A O 1
ATOM 7180 N N . SER A 1 880 ? -26.531 33.812 24.156 1 37.91 880 SER A N 1
ATOM 7181 C CA . SER A 1 880 ? -26.188 32.562 23.516 1 37.91 880 SER A CA 1
ATOM 7182 C C . SER A 1 880 ? -26.688 32.5 22.078 1 37.91 880 SER A C 1
ATOM 7184 O O . SER A 1 880 ? -27.844 32.844 21.812 1 37.91 880 SER A O 1
ATOM 7186 N N . GLU A 1 881 ? -25.875 32.594 21.078 1 34.38 881 GLU A N 1
ATOM 7187 C CA . GLU A 1 881 ? -26.375 32.094 19.797 1 34.38 881 GLU A CA 1
ATOM 7188 C C . GLU A 1 881 ? -27.016 30.734 19.953 1 34.38 881 GLU A C 1
ATOM 7190 O O . GLU A 1 881 ? -26.484 29.859 20.641 1 34.38 881 GLU A O 1
ATOM 7195 N N . MET B 1 1 ? 89.75 -31.078 22.141 1 21 1 MET B N 1
ATOM 7196 C CA . MET B 1 1 ? 89.375 -31.859 23.312 1 21 1 MET B CA 1
ATOM 7197 C C . MET B 1 1 ? 88.125 -31.281 23.969 1 21 1 MET B C 1
ATOM 7199 O O . MET B 1 1 ? 87.25 -32.031 24.422 1 21 1 MET B O 1
ATOM 7203 N N . ASP B 1 2 ? 88.438 -30.172 24.797 1 23.06 2 ASP B N 1
ATOM 7204 C CA . ASP B 1 2 ? 87.188 -29.828 25.484 1 23.06 2 ASP B CA 1
ATOM 7205 C C . ASP B 1 2 ? 86 -29.766 24.5 1 23.06 2 ASP B C 1
ATOM 7207 O O . ASP B 1 2 ? 86 -28.953 23.578 1 23.06 2 ASP B O 1
ATOM 7211 N N . ALA B 1 3 ? 85.562 -30.922 24.281 1 23.25 3 ALA B N 1
ATOM 7212 C CA . ALA B 1 3 ? 84.688 -31.688 23.438 1 23.25 3 ALA B CA 1
ATOM 7213 C C . ALA B 1 3 ? 83.25 -31.141 23.516 1 23.25 3 ALA B C 1
ATOM 7215 O O . ALA B 1 3 ? 82.75 -30.906 24.609 1 23.25 3 ALA B O 1
ATOM 7216 N N . ALA B 1 4 ? 83 -30.266 22.469 1 22.92 4 ALA B N 1
ATOM 7217 C CA . ALA B 1 4 ? 81.812 -29.5 22 1 22.92 4 ALA B CA 1
ATOM 7218 C C . ALA B 1 4 ? 80.562 -30.297 22.141 1 22.92 4 ALA B C 1
ATOM 7220 O O . ALA B 1 4 ? 80.312 -31.266 21.406 1 22.92 4 ALA B O 1
ATOM 7221 N N . ILE B 1 5 ? 80.438 -30.781 23.5 1 21.67 5 ILE B N 1
ATOM 7222 C CA . ILE B 1 5 ? 79.312 -31.641 23.922 1 21.67 5 ILE B CA 1
ATOM 7223 C C . ILE B 1 5 ? 78 -31.141 23.312 1 21.67 5 ILE B C 1
ATOM 7225 O O . ILE B 1 5 ? 77.562 -30.047 23.625 1 21.67 5 ILE B O 1
ATOM 7229 N N . LYS B 1 6 ? 78.062 -31.359 22.031 1 23.34 6 LYS B N 1
ATOM 7230 C CA . LYS B 1 6 ? 76.938 -31.094 21.109 1 23.34 6 LYS B CA 1
ATOM 7231 C C . LYS B 1 6 ? 75.688 -31.75 21.594 1 23.34 6 LYS B C 1
ATOM 7233 O O . LYS B 1 6 ? 75.5 -32.969 21.469 1 23.34 6 LYS B O 1
ATOM 7238 N N . ASP B 1 7 ? 75.5 -31.578 22.969 1 21.38 7 ASP B N 1
ATOM 7239 C CA . ASP B 1 7 ? 74.375 -32.25 23.609 1 21.38 7 ASP B CA 1
ATOM 7240 C C . ASP B 1 7 ? 73.125 -32.188 22.703 1 21.38 7 ASP B C 1
ATOM 7242 O O . ASP B 1 7 ? 72.75 -31.109 22.266 1 21.38 7 ASP B O 1
ATOM 7246 N N . HIS B 1 8 ? 73 -33.188 21.922 1 23.53 8 HIS B N 1
ATOM 7247 C CA . HIS B 1 8 ? 71.938 -33.562 20.969 1 23.53 8 HIS B CA 1
ATOM 7248 C C . HIS B 1 8 ? 70.625 -33.719 21.656 1 23.53 8 HIS B C 1
ATOM 7250 O O . HIS B 1 8 ? 70.188 -34.844 22.031 1 23.53 8 HIS B O 1
ATOM 7256 N N . LYS B 1 9 ? 70.5 -33 22.844 1 24.28 9 LYS B N 1
ATOM 7257 C CA . LYS B 1 9 ? 69.25 -33.281 23.516 1 24.28 9 LYS B CA 1
ATOM 7258 C C . LYS B 1 9 ? 68.125 -33.469 22.5 1 24.28 9 LYS B C 1
ATOM 7260 O O . LYS B 1 9 ? 67.875 -32.594 21.641 1 24.28 9 LYS B O 1
ATOM 7265 N N . CYS B 1 10 ? 67.75 -34.688 22.203 1 21.91 10 CYS B N 1
ATOM 7266 C CA . CYS B 1 10 ? 66.625 -35.312 21.453 1 21.91 10 CYS B CA 1
ATOM 7267 C C . CYS B 1 10 ? 65.312 -34.781 21.859 1 21.91 10 CYS B C 1
ATOM 7269 O O . CYS B 1 10 ? 64.75 -35.156 22.891 1 21.91 10 CYS B O 1
ATOM 7271 N N . VAL B 1 11 ? 65.188 -33.562 22.203 1 24.31 11 VAL B N 1
ATOM 7272 C CA . VAL B 1 11 ? 63.906 -33.031 22.625 1 24.31 11 VAL B CA 1
ATOM 7273 C C . VAL B 1 11 ? 62.812 -33.625 21.75 1 24.31 11 VAL B C 1
ATOM 7275 O O . VAL B 1 11 ? 62.844 -33.5 20.516 1 24.31 11 VAL B O 1
ATOM 7278 N N . ALA B 1 12 ? 62.219 -34.781 22.172 1 24.09 12 ALA B N 1
ATOM 7279 C CA . ALA B 1 12 ? 61.062 -35.5 21.641 1 24.09 12 ALA B CA 1
ATOM 7280 C C . ALA B 1 12 ? 60 -34.531 21.078 1 24.09 12 ALA B C 1
ATOM 7282 O O . ALA B 1 12 ? 59.562 -33.625 21.781 1 24.09 12 ALA B O 1
ATOM 7283 N N . THR B 1 13 ? 60.062 -34.25 19.891 1 23.12 13 THR B N 1
ATOM 7284 C CA . THR B 1 13 ? 59.188 -33.5 19 1 23.12 13 THR B CA 1
ATOM 7285 C C . THR B 1 13 ? 57.75 -34 19.125 1 23.12 13 THR B C 1
ATOM 7287 O O . THR B 1 13 ? 57.438 -35.188 18.812 1 23.12 13 THR B O 1
ATOM 7290 N N . SER B 1 14 ? 57.062 -33.875 20.344 1 25.08 14 SER B N 1
ATOM 7291 C CA . SER B 1 14 ? 55.688 -34.219 20.562 1 25.08 14 SER B CA 1
ATOM 7292 C C . SER B 1 14 ? 54.875 -34.094 19.281 1 25.08 14 SER B C 1
ATOM 7294 O O . SER B 1 14 ? 54.844 -33.031 18.672 1 25.08 14 SER B O 1
ATOM 7296 N N . ASN B 1 15 ? 54.75 -35.125 18.484 1 25.36 15 ASN B N 1
ATOM 7297 C CA . ASN B 1 15 ? 53.938 -35.438 17.312 1 25.36 15 ASN B CA 1
ATOM 7298 C C . ASN B 1 15 ? 52.469 -35.156 17.547 1 25.36 15 ASN B C 1
ATOM 7300 O O . ASN B 1 15 ? 51.719 -35.969 18.062 1 25.36 15 ASN B O 1
ATOM 7304 N N . ASP B 1 16 ? 52.125 -34.125 18.266 1 26.22 16 ASP B N 1
ATOM 7305 C CA . ASP B 1 16 ? 50.75 -33.688 18.422 1 26.22 16 ASP B CA 1
ATOM 7306 C C . ASP B 1 16 ? 49.938 -33.938 17.141 1 26.22 16 ASP B C 1
ATOM 7308 O O . ASP B 1 16 ? 50.406 -33.625 16.047 1 26.22 16 ASP B O 1
ATOM 7312 N N . ILE B 1 17 ? 49.156 -34.969 17.141 1 25.41 17 ILE B N 1
ATOM 7313 C CA . ILE B 1 17 ? 48.156 -35.406 16.172 1 25.41 17 ILE B CA 1
ATOM 7314 C C . ILE B 1 17 ? 47.5 -34.188 15.508 1 25.41 17 ILE B C 1
ATOM 7316 O O . ILE B 1 17 ? 46.781 -33.438 16.156 1 25.41 17 ILE B O 1
ATOM 7320 N N . TYR B 1 18 ? 48.219 -33.5 14.641 1 25.03 18 TYR B N 1
ATOM 7321 C CA . TYR B 1 18 ? 47.812 -32.562 13.609 1 25.03 18 TYR B CA 1
ATOM 7322 C C . TYR B 1 18 ? 46.531 -33.031 12.891 1 25.03 18 TYR B C 1
ATOM 7324 O O . TYR B 1 18 ? 46.594 -33.969 12.078 1 25.03 18 TYR B O 1
ATOM 7332 N N . VAL B 1 19 ? 45.469 -33.312 13.766 1 27.34 19 VAL B N 1
ATOM 7333 C CA . VAL B 1 19 ? 44.188 -33.438 13.109 1 27.34 19 VAL B CA 1
ATOM 7334 C C . VAL B 1 19 ? 44.156 -32.531 11.859 1 27.34 19 VAL B C 1
ATOM 7336 O O . VAL B 1 19 ? 44.469 -31.359 11.93 1 27.34 19 VAL B O 1
ATOM 7339 N N . ASP B 1 20 ? 44.312 -33.125 10.711 1 25.66 20 ASP B N 1
ATOM 7340 C CA . ASP B 1 20 ? 44.406 -32.719 9.312 1 25.66 20 ASP B CA 1
ATOM 7341 C C . ASP B 1 20 ? 43.375 -31.641 8.969 1 25.66 20 ASP B C 1
ATOM 7343 O O . ASP B 1 20 ? 42.156 -31.938 8.883 1 25.66 20 ASP B O 1
ATOM 7347 N N . THR B 1 21 ? 43.469 -30.484 9.453 1 29.2 21 THR B N 1
ATOM 7348 C CA . THR B 1 21 ? 42.875 -29.172 9.148 1 29.2 21 THR B CA 1
ATOM 7349 C C . THR B 1 21 ? 42.781 -28.969 7.637 1 29.2 21 THR B C 1
ATOM 7351 O O . THR B 1 21 ? 42.469 -27.875 7.176 1 29.2 21 THR B O 1
ATOM 7354 N N . LYS B 1 22 ? 43.281 -29.938 6.797 1 31.95 22 LYS B N 1
ATOM 7355 C CA . LYS B 1 22 ? 43.188 -29.922 5.34 1 31.95 22 LYS B CA 1
ATOM 7356 C C . LYS B 1 22 ? 41.75 -30.031 4.879 1 31.95 22 LYS B C 1
ATOM 7358 O O . LYS B 1 22 ? 41.344 -29.391 3.891 1 31.95 22 LYS B O 1
ATOM 7363 N N . SER B 1 23 ? 41.062 -30.938 5.508 1 30.8 23 SER B N 1
ATOM 7364 C CA . SER B 1 23 ? 39.688 -31.047 5.039 1 30.8 23 SER B CA 1
ATOM 7365 C C . SER B 1 23 ? 38.844 -29.812 5.418 1 30.8 23 SER B C 1
ATOM 7367 O O . SER B 1 23 ? 37.969 -29.406 4.68 1 30.8 23 SER B O 1
ATOM 7369 N N . TRP B 1 24 ? 39.062 -29.375 6.656 1 34.34 24 TRP B N 1
ATOM 7370 C CA . TRP B 1 24 ? 38.438 -28.094 6.973 1 34.34 24 TRP B CA 1
ATOM 7371 C C . TRP B 1 24 ? 39.031 -26.969 6.148 1 34.34 24 TRP B C 1
ATOM 7373 O O . TRP B 1 24 ? 38.312 -26.047 5.738 1 34.34 24 TRP B O 1
ATOM 7383 N N . ASN B 1 25 ? 40.375 -27.047 5.828 1 35.34 25 ASN B N 1
ATOM 7384 C CA . ASN B 1 25 ? 41.062 -26.062 4.988 1 35.34 25 ASN B CA 1
ATOM 7385 C C . ASN B 1 25 ? 40.594 -26.156 3.535 1 35.34 25 ASN B C 1
ATOM 7387 O O . ASN B 1 25 ? 40.625 -25.172 2.797 1 35.34 25 ASN B O 1
ATOM 7391 N N . LEU B 1 26 ? 40.344 -27.422 3.174 1 33.78 26 LEU B N 1
ATOM 7392 C CA . LEU B 1 26 ? 39.844 -27.531 1.812 1 33.78 26 LEU B CA 1
ATOM 7393 C C . LEU B 1 26 ? 38.469 -26.859 1.684 1 33.78 26 LEU B C 1
ATOM 7395 O O . LEU B 1 26 ? 38.219 -26.156 0.705 1 33.78 26 LEU B O 1
ATOM 7399 N N . THR B 1 27 ? 37.625 -27.172 2.711 1 34.88 27 THR B N 1
ATOM 7400 C CA . THR B 1 27 ? 36.375 -26.453 2.646 1 34.88 27 THR B CA 1
ATOM 7401 C C . THR B 1 27 ? 36.594 -24.953 2.828 1 34.88 27 THR B C 1
ATOM 7403 O O . THR B 1 27 ? 35.969 -24.141 2.135 1 34.88 27 THR B O 1
ATOM 7406 N N . HIS B 1 28 ? 37.438 -24.594 3.826 1 42.91 28 HIS B N 1
ATOM 7407 C CA . HIS B 1 28 ? 37.719 -23.172 3.963 1 42.91 28 HIS B CA 1
ATOM 7408 C C . HIS B 1 28 ? 38.5 -22.656 2.766 1 42.91 28 HIS B C 1
ATOM 7410 O O . HIS B 1 28 ? 38.281 -21.531 2.289 1 42.91 28 HIS B O 1
ATOM 7416 N N . LYS B 1 29 ? 39.562 -23.391 2.324 1 41.56 29 LYS B N 1
ATOM 7417 C CA . LYS B 1 29 ? 40.281 -23 1.102 1 41.56 29 LYS B CA 1
ATOM 7418 C C . LYS B 1 29 ? 39.344 -23.062 -0.106 1 41.56 29 LYS B C 1
ATOM 7420 O O . LYS B 1 29 ? 39.375 -22.188 -0.975 1 41.56 29 LYS B O 1
ATOM 7425 N N . LEU B 1 30 ? 38.562 -24.109 -0.144 1 39.44 30 LEU B N 1
ATOM 7426 C CA . LEU B 1 30 ? 37.562 -24.156 -1.191 1 39.44 30 LEU B CA 1
ATOM 7427 C C . LEU B 1 30 ? 36.562 -23.031 -1.034 1 39.44 30 LEU B C 1
ATOM 7429 O O . LEU B 1 30 ? 36.188 -22.375 -2.016 1 39.44 30 LEU B O 1
ATOM 7433 N N . ILE B 1 31 ? 36.156 -22.812 0.227 1 41.75 31 ILE B N 1
ATOM 7434 C CA . ILE B 1 31 ? 35.281 -21.672 0.465 1 41.75 31 ILE B CA 1
ATOM 7435 C C . ILE B 1 31 ? 36.062 -20.375 0.276 1 41.75 31 ILE B C 1
ATOM 7437 O O . ILE B 1 31 ? 35.562 -19.438 -0.337 1 41.75 31 ILE B O 1
ATOM 7441 N N . SER B 1 32 ? 37.281 -20.297 0.894 1 42.5 32 SER B N 1
ATOM 7442 C CA . SER B 1 32 ? 38.094 -19.094 0.665 1 42.5 32 SER B CA 1
ATOM 7443 C C . SER B 1 32 ? 38.531 -18.984 -0.796 1 42.5 32 SER B C 1
ATOM 7445 O O . SER B 1 32 ? 38.5 -17.891 -1.371 1 42.5 32 SER B O 1
ATOM 7447 N N . SER B 1 33 ? 39.125 -20.062 -1.341 1 41.09 33 SER B N 1
ATOM 7448 C CA . SER B 1 33 ? 39.406 -20.047 -2.777 1 41.09 33 SER B CA 1
ATOM 7449 C C . SER B 1 33 ? 38.094 -19.891 -3.572 1 41.09 33 SER B C 1
ATOM 7451 O O . SER B 1 33 ? 38.094 -19.219 -4.598 1 41.09 33 SER B O 1
ATOM 7453 N N . PHE B 1 34 ? 37.156 -20.578 -3.111 1 39.5 34 PHE B N 1
ATOM 7454 C CA . PHE B 1 34 ? 35.812 -20.375 -3.633 1 39.5 34 PHE B CA 1
ATOM 7455 C C . PHE B 1 34 ? 35.375 -18.922 -3.482 1 39.5 34 PHE B C 1
ATOM 7457 O O . PHE B 1 34 ? 34.844 -18.328 -4.422 1 39.5 34 PHE B O 1
ATOM 7464 N N . LEU B 1 35 ? 35.469 -18.453 -2.266 1 39.91 35 LEU B N 1
ATOM 7465 C CA . LEU B 1 35 ? 35.188 -17.047 -2.008 1 39.91 35 LEU B CA 1
ATOM 7466 C C . LEU B 1 35 ? 36.156 -16.156 -2.764 1 39.91 35 LEU B C 1
ATOM 7468 O O . LEU B 1 35 ? 35.781 -15.078 -3.238 1 39.91 35 LEU B O 1
ATOM 7472 N N . ASN B 1 36 ? 37.438 -16.406 -2.76 1 39.09 36 ASN B N 1
ATOM 7473 C CA . ASN B 1 36 ? 38.406 -15.656 -3.551 1 39.09 36 ASN B CA 1
ATOM 7474 C C . ASN B 1 36 ? 38.25 -15.922 -5.043 1 39.09 36 ASN B C 1
ATOM 7476 O O . ASN B 1 36 ? 38.438 -15.023 -5.867 1 39.09 36 ASN B O 1
ATOM 7480 N N . THR B 1 37 ? 38.219 -17.219 -5.457 1 34.19 37 THR B N 1
ATOM 7481 C CA . THR B 1 37 ? 38 -17.562 -6.859 1 34.19 37 THR B CA 1
ATOM 7482 C C . THR B 1 37 ? 36.562 -17.391 -7.262 1 34.19 37 THR B C 1
ATOM 7484 O O . THR B 1 37 ? 36.219 -17.312 -8.453 1 34.19 37 THR B O 1
ATOM 7487 N N . ALA B 1 38 ? 35.625 -17.703 -6.434 1 34.56 38 ALA B N 1
ATOM 7488 C CA . ALA B 1 38 ? 34.25 -17.344 -6.707 1 34.56 38 ALA B CA 1
ATOM 7489 C C . ALA B 1 38 ? 34.125 -15.883 -7.109 1 34.56 38 ALA B C 1
ATOM 7491 O O . ALA B 1 38 ? 33 -15.383 -7.336 1 34.56 38 ALA B O 1
ATOM 7492 N N . ARG B 1 39 ? 35.188 -15.188 -6.98 1 35.19 39 ARG B N 1
ATOM 7493 C CA . ARG B 1 39 ? 35.406 -14.023 -7.84 1 35.19 39 ARG B CA 1
ATOM 7494 C C . ARG B 1 39 ? 35.156 -14.375 -9.305 1 35.19 39 ARG B C 1
ATOM 7496 O O . ARG B 1 39 ? 35.656 -13.688 -10.203 1 35.19 39 ARG B O 1
ATOM 7503 N N . ALA B 1 40 ? 34.781 -15.633 -9.57 1 31.42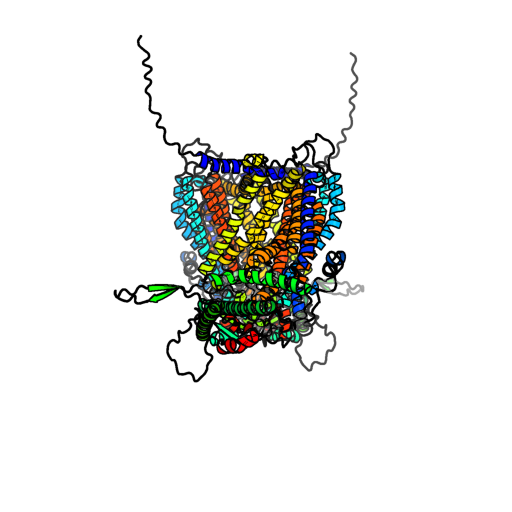 40 ALA B N 1
ATOM 7504 C CA . ALA B 1 40 ? 34.531 -16.391 -10.789 1 31.42 40 ALA B CA 1
ATOM 7505 C C . ALA B 1 40 ? 33.375 -15.773 -11.602 1 31.42 40 ALA B C 1
ATOM 7507 O O . ALA B 1 40 ? 32.906 -16.359 -12.578 1 31.42 40 ALA B O 1
ATOM 7508 N N . GLY B 1 41 ? 32.75 -14.906 -11.164 1 33.19 41 GLY B N 1
ATOM 7509 C CA . GLY B 1 41 ? 31.891 -14.266 -12.156 1 33.19 41 GLY B CA 1
ATOM 7510 C C . GLY B 1 41 ? 32.594 -14.086 -13.5 1 33.19 41 GLY B C 1
ATOM 7511 O O . GLY B 1 41 ? 32.031 -13.453 -14.406 1 33.19 41 GLY B O 1
ATOM 7512 N N . SER B 1 42 ? 33.844 -14.344 -13.578 1 32.41 42 SER B N 1
ATOM 7513 C CA . SER B 1 42 ? 34.656 -14.211 -14.789 1 32.41 42 SER B CA 1
ATOM 7514 C C . SER B 1 42 ? 34.25 -15.25 -15.836 1 32.41 42 SER B C 1
ATOM 7516 O O . SER B 1 42 ? 34.656 -15.172 -16.984 1 32.41 42 SER B O 1
ATOM 7518 N N . ALA B 1 43 ? 33.719 -16.359 -15.328 1 32.81 43 ALA B N 1
ATOM 7519 C CA . ALA B 1 43 ? 33.469 -17.406 -16.312 1 32.81 43 ALA B CA 1
ATOM 7520 C C . ALA B 1 43 ? 32.469 -16.953 -17.359 1 32.81 43 ALA B C 1
ATOM 7522 O O . ALA B 1 43 ? 32.5 -17.375 -18.516 1 32.81 43 ALA B O 1
ATOM 7523 N N . HIS B 1 44 ? 31.453 -16.344 -16.906 1 35.59 44 HIS B N 1
ATOM 7524 C CA . HIS B 1 44 ? 30.5 -15.844 -17.891 1 35.59 44 HIS B CA 1
ATOM 7525 C C . HIS B 1 44 ? 31.125 -14.812 -18.812 1 35.59 44 HIS B C 1
ATOM 7527 O O . HIS B 1 44 ? 30.562 -14.492 -19.859 1 35.59 44 HIS B O 1
ATOM 7533 N N . LYS B 1 45 ? 32.062 -14.102 -18.281 1 38.66 45 LYS B N 1
ATOM 7534 C CA . LYS B 1 45 ? 32.812 -13.172 -19.109 1 38.66 45 LYS B CA 1
ATOM 7535 C C . LYS B 1 45 ? 33.594 -13.914 -20.188 1 38.66 45 LYS B C 1
ATOM 7537 O O . LYS B 1 45 ? 33.781 -13.398 -21.297 1 38.66 45 LYS B O 1
ATOM 7542 N N . ASP B 1 46 ? 34.219 -14.984 -19.719 1 36.34 46 ASP B N 1
ATOM 7543 C CA . ASP B 1 46 ? 35 -15.719 -20.672 1 36.34 46 ASP B CA 1
ATOM 7544 C C . ASP B 1 46 ? 34.125 -16.469 -21.672 1 36.34 46 ASP B C 1
ATOM 7546 O O . ASP B 1 46 ? 34.656 -17.188 -22.547 1 36.34 46 ASP B O 1
ATOM 7550 N N . ALA B 1 47 ? 32.906 -16.781 -21.266 1 39.53 47 ALA B N 1
ATOM 7551 C CA . ALA B 1 47 ? 32.094 -17.344 -22.344 1 39.53 47 ALA B CA 1
ATOM 7552 C C . ALA B 1 47 ? 31.906 -16.328 -23.469 1 39.53 47 ALA B C 1
ATOM 7554 O O . ALA B 1 47 ? 30.875 -15.68 -23.562 1 39.53 47 ALA B O 1
ATOM 7555 N N . ASP B 1 48 ? 32.656 -15.445 -23.656 1 43.03 48 ASP B N 1
ATOM 7556 C CA . ASP B 1 48 ? 32.75 -14.875 -25 1 43.03 48 ASP B CA 1
ATOM 7557 C C . ASP B 1 48 ? 32.344 -15.906 -26.062 1 43.03 48 ASP B C 1
ATOM 7559 O O . ASP B 1 48 ? 33.156 -16.75 -26.438 1 43.03 48 ASP B O 1
ATOM 7563 N N . MET B 1 49 ? 31.156 -16.281 -25.797 1 50 49 MET B N 1
ATOM 7564 C CA . MET B 1 49 ? 30.625 -17.219 -26.797 1 50 49 MET B CA 1
ATOM 7565 C C . MET B 1 49 ? 31.047 -16.797 -28.203 1 50 49 MET B C 1
ATOM 7567 O O . MET B 1 49 ? 30.75 -15.688 -28.641 1 50 49 MET B O 1
ATOM 7571 N N . SER B 1 50 ? 32.094 -17.359 -28.609 1 56.22 50 SER B N 1
ATOM 7572 C CA . SER B 1 50 ? 32.438 -17.203 -30.016 1 56.22 50 SER B CA 1
ATOM 7573 C C . SER B 1 50 ? 31.188 -17.297 -30.891 1 56.22 50 SER B C 1
ATOM 7575 O O . SER B 1 50 ? 30.172 -17.844 -30.469 1 56.22 50 SER B O 1
ATOM 7577 N N . VAL B 1 51 ? 31.047 -16.453 -31.812 1 65.44 51 VAL B N 1
ATOM 7578 C CA . VAL B 1 51 ? 29.953 -16.469 -32.781 1 65.44 51 VAL B CA 1
ATOM 7579 C C . VAL B 1 51 ? 29.594 -17.906 -33.125 1 65.44 51 VAL B C 1
ATOM 7581 O O . VAL B 1 51 ? 28.406 -18.25 -33.219 1 65.44 51 VAL B O 1
ATOM 7584 N N . ASN B 1 52 ? 30.625 -18.672 -33.125 1 66.12 52 ASN B N 1
ATOM 7585 C CA . ASN B 1 52 ? 30.375 -20.047 -33.5 1 66.12 52 ASN B CA 1
ATOM 7586 C C . ASN B 1 52 ? 29.703 -20.828 -32.375 1 66.12 52 ASN B C 1
ATOM 7588 O O . ASN B 1 52 ? 28.797 -21.641 -32.656 1 66.12 52 ASN B O 1
ATOM 7592 N N . SER B 1 53 ? 30.062 -20.453 -31.219 1 69.62 53 SER B N 1
ATOM 7593 C CA . SER B 1 53 ? 29.438 -21.156 -30.094 1 69.62 53 SER B CA 1
ATOM 7594 C C . SER B 1 53 ? 27.984 -20.734 -29.922 1 69.62 53 SER B C 1
ATOM 7596 O O . SER B 1 53 ? 27.141 -21.547 -29.562 1 69.62 53 SER B O 1
ATOM 7598 N N . PHE B 1 54 ? 27.734 -19.562 -30.312 1 75.88 54 PHE B N 1
ATOM 7599 C CA . PHE B 1 54 ? 26.391 -19.031 -30.219 1 75.88 54 PHE B CA 1
ATOM 7600 C C . PHE B 1 54 ? 25.469 -19.703 -31.219 1 75.88 54 PHE B C 1
ATOM 7602 O O . PHE B 1 54 ? 24.391 -20.203 -30.859 1 75.88 54 PHE B O 1
ATOM 7609 N N . PHE B 1 55 ? 25.875 -19.812 -32.344 1 78.44 55 PHE B N 1
ATOM 7610 C CA . PHE B 1 55 ? 25.031 -20.391 -33.375 1 78.44 55 PHE B CA 1
ATOM 7611 C C . PHE B 1 55 ? 24.938 -21.891 -33.219 1 78.44 55 PHE B C 1
ATOM 7613 O O . PHE B 1 55 ? 23.891 -22.484 -33.531 1 78.44 55 PHE B O 1
ATOM 7620 N N . LEU B 1 56 ? 25.953 -22.484 -32.688 1 75.69 56 LEU B N 1
ATOM 7621 C CA . LEU B 1 56 ? 25.875 -23.906 -32.438 1 75.69 56 LEU B CA 1
ATOM 7622 C C . LEU B 1 56 ? 24.922 -24.203 -31.281 1 75.69 56 LEU B C 1
ATOM 7624 O O . LEU B 1 56 ? 24.219 -25.203 -31.297 1 75.69 56 LEU B O 1
ATOM 7628 N N . GLY B 1 57 ? 24.938 -23.328 -30.359 1 76.44 57 GLY B N 1
ATOM 7629 C CA . GLY B 1 57 ? 24 -23.469 -29.266 1 76.44 57 GLY B CA 1
ATOM 7630 C C . GLY B 1 57 ? 22.547 -23.344 -29.703 1 76.44 57 GLY B C 1
ATOM 7631 O O . GLY B 1 57 ? 21.703 -24.141 -29.297 1 76.44 57 GLY B O 1
ATOM 7632 N N . ILE B 1 58 ? 22.312 -22.406 -30.594 1 82.19 58 ILE B N 1
ATOM 7633 C CA . ILE B 1 58 ? 20.984 -22.203 -31.125 1 82.19 58 ILE B CA 1
ATOM 7634 C C . ILE B 1 58 ? 20.594 -23.406 -31.984 1 82.19 58 ILE B C 1
ATOM 7636 O O . ILE B 1 58 ? 19.453 -23.875 -31.938 1 82.19 58 ILE B O 1
ATOM 7640 N N . GLY B 1 59 ? 21.609 -23.828 -32.656 1 84.44 59 GLY B N 1
ATOM 7641 C CA . GLY B 1 59 ? 21.359 -24.984 -33.5 1 84.44 59 GLY B CA 1
ATOM 7642 C C . GLY B 1 59 ? 21.047 -26.25 -32.688 1 84.44 59 GLY B C 1
ATOM 7643 O O . GLY B 1 59 ? 20.125 -27 -33.062 1 84.44 59 GLY B O 1
ATOM 7644 N N . ALA B 1 60 ? 21.719 -26.406 -31.672 1 82.69 60 ALA B N 1
ATOM 7645 C CA . ALA B 1 60 ? 21.469 -27.578 -30.828 1 82.69 60 ALA B CA 1
ATOM 7646 C C . ALA B 1 60 ? 20.094 -27.484 -30.156 1 82.69 60 ALA B C 1
ATOM 7648 O O . ALA B 1 60 ? 19.375 -28.484 -30.047 1 82.69 60 ALA B O 1
ATOM 7649 N N . SER B 1 61 ? 19.719 -26.297 -29.766 1 86.56 61 SER B N 1
ATOM 7650 C CA . SER B 1 61 ? 18.422 -26.125 -29.141 1 86.56 61 SER B CA 1
ATOM 7651 C C . SER B 1 61 ? 17.297 -26.297 -30.141 1 86.56 61 SER B C 1
ATOM 7653 O O . SER B 1 61 ? 16.266 -26.891 -29.828 1 86.56 61 SER B O 1
ATOM 7655 N N . ALA B 1 62 ? 17.5 -25.781 -31.25 1 90.75 62 ALA B N 1
ATOM 7656 C CA . ALA B 1 62 ? 16.5 -25.953 -32.312 1 90.75 62 ALA B CA 1
ATOM 7657 C C . ALA B 1 62 ? 16.391 -27.422 -32.719 1 90.75 62 ALA B C 1
ATOM 7659 O O . ALA B 1 62 ? 15.297 -27.922 -33 1 90.75 62 ALA B O 1
ATOM 7660 N N . GLY B 1 63 ? 17.594 -28.062 -32.781 1 88.81 63 GLY B N 1
ATOM 7661 C CA . GLY B 1 63 ? 17.594 -29.484 -33.062 1 88.81 63 GLY B CA 1
ATOM 7662 C C . GLY B 1 63 ? 16.859 -30.312 -32.031 1 88.81 63 GLY B C 1
ATOM 7663 O O . GLY B 1 63 ? 16.078 -31.203 -32.375 1 88.81 63 GLY B O 1
ATOM 7664 N N . TYR B 1 64 ? 17.062 -29.969 -30.844 1 86.88 64 TYR B N 1
ATOM 7665 C CA . TYR B 1 64 ? 16.359 -30.656 -29.766 1 86.88 64 TYR B CA 1
ATOM 7666 C C . TYR B 1 64 ? 14.852 -30.406 -29.844 1 86.88 64 TYR B C 1
ATOM 7668 O O . TYR B 1 64 ? 14.062 -31.328 -29.625 1 86.88 64 TYR B O 1
ATOM 7676 N N . PHE B 1 65 ? 14.445 -29.219 -30.172 1 92 65 PHE B N 1
ATOM 7677 C CA . PHE B 1 65 ? 13.039 -28.891 -30.328 1 92 65 PHE B CA 1
ATOM 7678 C C . PHE B 1 65 ? 12.422 -29.656 -31.5 1 92 65 PHE B C 1
ATOM 7680 O O . PHE B 1 65 ? 11.328 -30.203 -31.375 1 92 65 PHE B O 1
ATOM 7687 N N . LEU B 1 66 ? 13.117 -29.719 -32.562 1 91.25 66 LEU B N 1
ATOM 7688 C CA . LEU B 1 66 ? 12.625 -30.438 -33.719 1 91.25 66 LEU B CA 1
ATOM 7689 C C . LEU B 1 66 ? 12.523 -31.938 -33.438 1 91.25 66 LEU B C 1
ATOM 7691 O O . LEU B 1 66 ? 11.609 -32.594 -33.906 1 91.25 66 LEU B O 1
ATOM 7695 N N . PHE B 1 67 ? 13.414 -32.375 -32.656 1 90.5 67 PHE B N 1
ATOM 7696 C CA . PHE B 1 67 ? 13.359 -33.781 -32.219 1 90.5 67 PHE B CA 1
ATOM 7697 C C . PHE B 1 67 ? 12.125 -34.031 -31.375 1 90.5 67 PHE B C 1
ATOM 7699 O O . PHE B 1 67 ? 11.445 -35.031 -31.547 1 90.5 67 PHE B O 1
ATOM 7706 N N . GLN B 1 68 ? 11.844 -33.156 -30.531 1 91.06 68 GLN B N 1
ATOM 7707 C CA . GLN B 1 68 ? 10.672 -33.312 -29.688 1 91.06 68 GLN B CA 1
ATOM 7708 C C . GLN B 1 68 ? 9.383 -33.25 -30.5 1 91.06 68 GLN B C 1
ATOM 7710 O O . GLN B 1 68 ? 8.438 -33.969 -30.25 1 91.06 68 GLN B O 1
ATOM 7715 N N . LEU B 1 69 ? 9.422 -32.375 -31.422 1 89.44 69 LEU B N 1
ATOM 7716 C CA . LEU B 1 69 ? 8.25 -32.219 -32.281 1 89.44 69 LEU B CA 1
ATOM 7717 C C . LEU B 1 69 ? 8.031 -33.5 -33.125 1 89.44 69 LEU B C 1
ATOM 7719 O O . LEU B 1 69 ? 6.891 -33.906 -33.312 1 89.44 69 LEU B O 1
ATOM 7723 N N . PHE B 1 70 ? 9.117 -34.094 -33.469 1 88.19 70 PHE B N 1
ATOM 7724 C CA . PHE B 1 70 ? 9.039 -35.312 -34.281 1 88.19 70 PHE B CA 1
ATOM 7725 C C . PHE B 1 70 ? 8.57 -36.469 -33.406 1 88.19 70 PHE B C 1
ATOM 7727 O O . PHE B 1 70 ? 7.703 -37.25 -33.812 1 88.19 70 PHE B O 1
ATOM 7734 N N . ALA B 1 71 ? 9.086 -36.531 -32.25 1 87.75 71 ALA B N 1
ATOM 7735 C CA . ALA B 1 71 ? 8.672 -37.594 -31.328 1 87.75 71 ALA B CA 1
ATOM 7736 C C . ALA B 1 71 ? 7.199 -37.438 -30.938 1 87.75 71 ALA B C 1
ATOM 7738 O O . ALA B 1 71 ? 6.469 -38.406 -30.859 1 87.75 71 ALA B O 1
ATOM 7739 N N . PHE B 1 72 ? 6.785 -36.281 -30.766 1 90.06 72 PHE B N 1
ATOM 7740 C CA . PHE B 1 72 ? 5.395 -36 -30.438 1 90.06 72 PHE B CA 1
ATOM 7741 C C . PHE B 1 72 ? 4.473 -36.406 -31.594 1 90.06 72 PHE B C 1
ATOM 7743 O O . PHE B 1 72 ? 3.41 -36.969 -31.359 1 90.06 72 PHE B O 1
ATOM 7750 N N . SER B 1 73 ? 4.855 -36.094 -32.75 1 85.5 73 SER B N 1
ATOM 7751 C CA . SER B 1 73 ? 4.023 -36.438 -33.906 1 85.5 73 SER B CA 1
ATOM 7752 C C . SER B 1 73 ? 3.828 -37.938 -34.062 1 85.5 73 SER B C 1
ATOM 7754 O O . SER B 1 73 ? 2.758 -38.406 -34.469 1 85.5 73 SER B O 1
ATOM 7756 N N . LEU B 1 74 ? 4.793 -38.688 -33.562 1 84.12 74 LEU B N 1
ATOM 7757 C CA . LEU B 1 74 ? 4.699 -40.125 -33.625 1 84.12 74 LEU B CA 1
ATOM 7758 C C . LEU B 1 74 ? 3.895 -40.656 -32.438 1 84.12 74 LEU B C 1
ATOM 7760 O O . LEU B 1 74 ? 3.051 -41.531 -32.594 1 84.12 74 LEU B O 1
ATOM 7764 N N . LEU B 1 75 ? 4.148 -40.062 -31.344 1 86.88 75 LEU B N 1
ATOM 7765 C CA . LEU B 1 75 ? 3.531 -40.562 -30.125 1 86.88 75 LEU B CA 1
ATOM 7766 C C . LEU B 1 75 ? 2.066 -40.156 -30.047 1 86.88 75 LEU B C 1
ATOM 7768 O O . LEU B 1 75 ? 1.272 -40.781 -29.344 1 86.88 75 LEU B O 1
ATOM 7772 N N . ARG B 1 76 ? 1.713 -39.094 -30.609 1 85.31 76 ARG B N 1
ATOM 7773 C CA . ARG B 1 76 ? 0.347 -38.562 -30.578 1 85.31 76 ARG B CA 1
ATOM 7774 C C . ARG B 1 76 ? -0.643 -39.625 -31.078 1 85.31 76 ARG B C 1
ATOM 7776 O O . ARG B 1 76 ? -1.765 -39.719 -30.562 1 85.31 76 ARG B O 1
ATOM 7783 N N . ARG B 1 77 ? -0.203 -40.469 -31.797 1 73.19 77 ARG B N 1
ATOM 7784 C CA . ARG B 1 77 ? -1.074 -41.5 -32.344 1 73.19 77 ARG B CA 1
ATOM 7785 C C . ARG B 1 77 ? -1.092 -42.75 -31.484 1 73.19 77 ARG B C 1
ATOM 7787 O O . ARG B 1 77 ? -2.131 -43.406 -31.344 1 73.19 77 ARG B O 1
ATOM 7794 N N . ILE B 1 78 ? 0.034 -42.938 -30.969 1 77.19 78 ILE B N 1
ATOM 7795 C CA . ILE B 1 78 ? 0.165 -44.156 -30.172 1 77.19 78 ILE B CA 1
ATOM 7796 C C . ILE B 1 78 ? -0.476 -43.969 -28.797 1 77.19 78 ILE B C 1
ATOM 7798 O O . ILE B 1 78 ? -1.237 -44.812 -28.328 1 77.19 78 ILE B O 1
ATOM 7802 N N . ALA B 1 79 ? -0.198 -42.875 -28.266 1 82 79 ALA B N 1
ATOM 7803 C CA . ALA B 1 79 ? -0.728 -42.562 -26.938 1 82 79 ALA B CA 1
ATOM 7804 C C . ALA B 1 79 ? -1.797 -41.469 -27.016 1 82 79 ALA B C 1
ATOM 7806 O O . ALA B 1 79 ? -1.634 -40.375 -26.453 1 82 79 ALA B O 1
ATOM 7807 N N . SER B 1 80 ? -2.896 -41.75 -27.562 1 78.44 80 SER B N 1
ATOM 7808 C CA . SER B 1 80 ? -3.963 -40.781 -27.797 1 78.44 80 SER B CA 1
ATOM 7809 C C . SER B 1 80 ? -4.652 -40.406 -26.484 1 78.44 80 SER B C 1
ATOM 7811 O O . SER B 1 80 ? -5.242 -39.344 -26.375 1 78.44 80 SER B O 1
ATOM 7813 N N . ASN B 1 81 ? -4.484 -41.219 -25.484 1 77.56 81 ASN B N 1
ATOM 7814 C CA . ASN B 1 81 ? -5.117 -40.938 -24.203 1 77.56 81 ASN B CA 1
ATOM 7815 C C . ASN B 1 81 ? -4.441 -39.75 -23.5 1 77.56 81 ASN B C 1
ATOM 7817 O O . ASN B 1 81 ? -5.078 -39.031 -22.719 1 77.56 81 ASN B O 1
ATOM 7821 N N . ILE B 1 82 ? -3.193 -39.625 -23.859 1 84.19 82 ILE B N 1
ATOM 7822 C CA . ILE B 1 82 ? -2.457 -38.562 -23.188 1 84.19 82 ILE B CA 1
ATOM 7823 C C . ILE B 1 82 ? -2.48 -37.281 -24.047 1 84.19 82 ILE B C 1
ATOM 7825 O O . ILE B 1 82 ? -2.787 -36.219 -23.547 1 84.19 82 ILE B O 1
ATOM 7829 N N . TYR B 1 83 ? -2.215 -37.469 -25.328 1 85.94 83 TYR B N 1
ATOM 7830 C CA . TYR B 1 83 ? -1.985 -36.281 -26.188 1 85.94 83 TYR B CA 1
ATOM 7831 C C . TYR B 1 83 ? -3.289 -35.812 -26.812 1 85.94 83 TYR B C 1
ATOM 7833 O O . TYR B 1 83 ? -3.363 -34.688 -27.297 1 85.94 83 TYR B O 1
ATOM 7841 N N . GLN B 1 84 ? -4.352 -36.594 -26.875 1 84.12 84 GLN B N 1
ATOM 7842 C CA . GLN B 1 84 ? -5.66 -36.188 -27.375 1 84.12 84 GLN B CA 1
ATOM 7843 C C . GLN B 1 84 ? -6.777 -36.688 -26.469 1 84.12 84 GLN B C 1
ATOM 7845 O O . GLN B 1 84 ? -7.742 -37.312 -26.938 1 84.12 84 GLN B O 1
ATOM 7850 N N . SER B 1 85 ? -6.672 -36.344 -25.344 1 81.19 85 SER B N 1
ATOM 7851 C CA . SER B 1 85 ? -7.633 -36.844 -24.375 1 81.19 85 SER B CA 1
ATOM 7852 C C . SER B 1 85 ? -9.023 -36.281 -24.625 1 81.19 85 SER B C 1
ATOM 7854 O O . SER B 1 85 ? -10.023 -36.969 -24.484 1 81.19 85 SER B O 1
ATOM 7856 N N . ASN B 1 86 ? -9.102 -35.031 -25.078 1 82.12 86 ASN B N 1
ATOM 7857 C CA . ASN B 1 86 ? -10.391 -34.406 -25.312 1 82.12 86 ASN B CA 1
ATOM 7858 C C . ASN B 1 86 ? -11.102 -35.031 -26.516 1 82.12 86 ASN B C 1
ATOM 7860 O O . ASN B 1 86 ? -12.328 -35.156 -26.516 1 82.12 86 ASN B O 1
ATOM 7864 N N . SER B 1 87 ? -10.281 -35.312 -27.438 1 76.25 87 SER B N 1
ATOM 7865 C CA . SER B 1 87 ? -10.875 -35.938 -28.594 1 76.25 87 SER B CA 1
ATOM 7866 C C . SER B 1 87 ? -11.383 -37.344 -28.25 1 76.25 87 SER B C 1
ATOM 7868 O O . SER B 1 87 ? -12.422 -37.781 -28.75 1 76.25 87 SER B O 1
ATOM 7870 N N . VAL B 1 88 ? -10.695 -37.969 -27.375 1 76.06 88 VAL B N 1
ATOM 7871 C CA . VAL B 1 88 ? -11.117 -39.312 -26.938 1 76.06 88 VAL B CA 1
ATOM 7872 C C . VAL B 1 88 ? -12.375 -39.188 -26.094 1 76.06 88 VAL B C 1
ATOM 7874 O O . VAL B 1 88 ? -13.305 -40 -26.234 1 76.06 88 VAL B O 1
ATOM 7877 N N . LEU B 1 89 ? -12.445 -38.219 -25.266 1 76.88 89 LEU B N 1
ATOM 7878 C CA . LEU B 1 89 ? -13.609 -38 -24.406 1 76.88 89 LEU B CA 1
ATOM 7879 C C . LEU B 1 89 ? -14.836 -37.656 -25.234 1 76.88 89 LEU B C 1
ATOM 7881 O O . LEU B 1 89 ? -15.945 -38.094 -24.938 1 76.88 89 LEU B O 1
ATOM 7885 N N . ARG B 1 90 ? -14.625 -36.75 -26.203 1 73.75 90 ARG B N 1
ATOM 7886 C CA . ARG B 1 90 ? -15.742 -36.375 -27.062 1 73.75 90 ARG B CA 1
ATOM 7887 C C . ARG B 1 90 ? -16.25 -37.562 -27.859 1 73.75 90 ARG B C 1
ATOM 7889 O O . ARG B 1 90 ? -17.453 -37.656 -28.109 1 73.75 90 ARG B O 1
ATOM 7896 N N . ARG B 1 91 ? -15.359 -38.375 -28.234 1 63.75 91 ARG B N 1
ATOM 7897 C CA . ARG B 1 91 ? -15.727 -39.594 -28.938 1 63.75 91 ARG B CA 1
ATOM 7898 C C . ARG B 1 91 ? -16.594 -40.5 -28.078 1 63.75 91 ARG B C 1
ATOM 7900 O O . ARG B 1 91 ? -17.531 -41.125 -28.562 1 63.75 91 ARG B O 1
ATOM 7907 N N . TYR B 1 92 ? -16.078 -40.375 -26.844 1 61.62 92 TYR B N 1
ATOM 7908 C CA . TYR B 1 92 ? -16.859 -41.156 -25.875 1 61.62 92 TYR B CA 1
ATOM 7909 C C . TYR B 1 92 ? -18.25 -40.562 -25.688 1 61.62 92 TYR B C 1
ATOM 7911 O O . TYR B 1 92 ? -19.234 -41.312 -25.547 1 61.62 92 TYR B O 1
ATOM 7919 N N . GLU B 1 93 ? -18.281 -39.156 -25.75 1 60.31 93 GLU B N 1
ATOM 7920 C CA . GLU B 1 93 ? -19.562 -38.5 -25.547 1 60.31 93 GLU B CA 1
ATOM 7921 C C . GLU B 1 93 ? -20.453 -38.625 -26.766 1 60.31 93 GLU B C 1
ATOM 7923 O O . GLU B 1 93 ? -21.672 -38.812 -26.625 1 60.31 93 GLU B O 1
ATOM 7928 N N . ASN B 1 94 ? -19.984 -38.188 -28.062 1 52.69 94 ASN B N 1
ATOM 7929 C CA . ASN B 1 94 ? -20.828 -38.188 -29.25 1 52.69 94 ASN B CA 1
ATOM 7930 C C . ASN B 1 94 ? -20.984 -39.594 -29.844 1 52.69 94 ASN B C 1
ATOM 7932 O O . ASN B 1 94 ? -21.672 -39.781 -30.844 1 52.69 94 ASN B O 1
ATOM 7936 N N . ASN B 1 95 ? -21.094 -40.688 -29.25 1 44.25 95 ASN B N 1
ATOM 7937 C CA . ASN B 1 95 ? -21.344 -42.062 -29.719 1 44.25 95 ASN B CA 1
ATOM 7938 C C . ASN B 1 95 ? -20.641 -42.344 -31.031 1 44.25 95 ASN B C 1
ATOM 7940 O O . ASN B 1 95 ? -21.031 -43.25 -31.766 1 44.25 95 ASN B O 1
ATOM 7944 N N . SER B 1 96 ? -20.156 -41.469 -31.797 1 38.56 96 SER B N 1
ATOM 7945 C CA . SER B 1 96 ? -19.703 -41.781 -33.156 1 38.56 96 SER B CA 1
ATOM 7946 C C . SER B 1 96 ? -18.438 -42.656 -33.125 1 38.56 96 SER B C 1
ATOM 7948 O O . SER B 1 96 ? -17.484 -42.344 -32.406 1 38.56 96 SER B O 1
ATOM 7950 N N . THR B 1 97 ? -18.547 -44 -33.188 1 34.75 97 THR B N 1
ATOM 7951 C CA . THR B 1 97 ? -17.5 -44.969 -33.5 1 34.75 97 THR B CA 1
ATOM 7952 C C . THR B 1 97 ? -16.438 -44.312 -34.406 1 34.75 97 THR B C 1
ATOM 7954 O O . THR B 1 97 ? -16.625 -44.188 -35.594 1 34.75 97 THR B O 1
ATOM 7957 N N . LEU B 1 98 ? -15.961 -43.25 -34.281 1 34.47 98 LEU B N 1
ATOM 7958 C CA . LEU B 1 98 ? -14.914 -42.938 -35.25 1 34.47 98 LEU B CA 1
ATOM 7959 C C . LEU B 1 98 ? -13.992 -44.156 -35.438 1 34.47 98 LEU B C 1
ATOM 7961 O O . LEU B 1 98 ? -13.406 -44.656 -34.469 1 34.47 98 LEU B O 1
ATOM 7965 N N . ASP B 1 99 ? -14.352 -45.062 -36.25 1 30.77 99 ASP B N 1
ATOM 7966 C CA . ASP B 1 99 ? -13.57 -46.156 -36.875 1 30.77 99 ASP B CA 1
ATOM 7967 C C . ASP B 1 99 ? -12.102 -45.75 -37 1 30.77 99 ASP B C 1
ATOM 7969 O O . ASP B 1 99 ? -11.727 -45 -37.906 1 30.77 99 ASP B O 1
ATOM 7973 N N . PHE B 1 100 ? -11.422 -45.438 -36.125 1 33.47 100 PHE B N 1
ATOM 7974 C CA . PHE B 1 100 ? -9.977 -45.312 -36.281 1 33.47 100 PHE B CA 1
ATOM 7975 C C . PHE B 1 100 ? -9.453 -46.375 -37.219 1 33.47 100 PHE B C 1
ATOM 7977 O O . PHE B 1 100 ? -8.281 -46.375 -37.625 1 33.47 100 PHE B O 1
ATOM 7984 N N . SER B 1 101 ? -10.094 -47.562 -37.25 1 32.16 101 SER B N 1
ATOM 7985 C CA . SER B 1 101 ? -9.531 -48.656 -38.031 1 32.16 101 SER B CA 1
ATOM 7986 C C . SER B 1 101 ? -9.398 -48.281 -39.5 1 32.16 101 SER B C 1
ATOM 7988 O O . SER B 1 101 ? -8.438 -48.688 -40.156 1 32.16 101 SER B O 1
ATOM 7990 N N . ASN B 1 102 ? -10.5 -47.969 -40.25 1 32.88 102 ASN B N 1
ATOM 7991 C CA . ASN B 1 102 ? -10.453 -48.188 -41.719 1 32.88 102 ASN B CA 1
ATOM 7992 C C . ASN B 1 102 ? -9.68 -47.062 -42.406 1 32.88 102 ASN B C 1
ATOM 7994 O O . ASN B 1 102 ? -9.461 -47.125 -43.625 1 32.88 102 ASN B O 1
ATOM 7998 N N . ARG B 1 103 ? -9.906 -45.75 -42.188 1 35.19 103 ARG B N 1
ATOM 7999 C CA . ARG B 1 103 ? -9.195 -44.938 -43.156 1 35.19 103 ARG B CA 1
ATOM 8000 C C . ARG B 1 103 ? -7.723 -44.812 -42.781 1 35.19 103 ARG B C 1
ATOM 8002 O O . ARG B 1 103 ? -7.395 -44.344 -41.688 1 35.19 103 ARG B O 1
ATOM 8009 N N . ASN B 1 104 ? -6.844 -45.656 -43.312 1 33.81 104 ASN B N 1
ATOM 8010 C CA . ASN B 1 104 ? -5.395 -45.562 -43.406 1 33.81 104 ASN B CA 1
ATOM 8011 C C . ASN B 1 104 ? -4.969 -44.125 -43.688 1 33.81 104 ASN B C 1
ATOM 8013 O O . ASN B 1 104 ? -4.984 -43.688 -44.844 1 33.81 104 ASN B O 1
ATOM 8017 N N . PRO B 1 105 ? -5.25 -43.125 -42.875 1 38.47 105 PRO B N 1
ATOM 8018 C CA . PRO B 1 105 ? -4.758 -41.844 -43.375 1 38.47 105 PRO B CA 1
ATOM 8019 C C . PRO B 1 105 ? -3.344 -41.938 -43.969 1 38.47 105 PRO B C 1
ATOM 8021 O O . PRO B 1 105 ? -2.564 -42.781 -43.562 1 38.47 105 PRO B O 1
ATOM 8024 N N . SER B 1 106 ? -3.113 -41.562 -45.188 1 37.44 106 SER B N 1
ATOM 8025 C CA . SER B 1 106 ? -1.782 -41.531 -45.781 1 37.44 106 SER B CA 1
ATOM 8026 C C . SER B 1 106 ? -0.746 -41 -44.812 1 37.44 106 SER B C 1
ATOM 8028 O O . SER B 1 106 ? -1.09 -40.281 -43.875 1 37.44 106 SER B O 1
ATOM 8030 N N . ILE B 1 107 ? 0.513 -41.438 -44.812 1 39.03 107 ILE B N 1
ATOM 8031 C CA . ILE B 1 107 ? 1.674 -41.094 -44 1 39.03 107 ILE B CA 1
ATOM 8032 C C . ILE B 1 107 ? 1.711 -39.594 -43.75 1 39.03 107 ILE B C 1
ATOM 8034 O O . ILE B 1 107 ? 1.983 -39.125 -42.656 1 39.03 107 ILE B O 1
ATOM 8038 N N . TRP B 1 108 ? 1.566 -38.875 -44.906 1 41.72 108 TRP B N 1
ATOM 8039 C CA . TRP B 1 108 ? 1.69 -37.406 -44.875 1 41.72 108 TRP B CA 1
ATOM 8040 C C . TRP B 1 108 ? 0.537 -36.812 -44.094 1 41.72 108 TRP B C 1
ATOM 8042 O O . TRP B 1 108 ? 0.733 -35.844 -43.312 1 41.72 108 TRP B O 1
ATOM 8052 N N . GLU B 1 109 ? -0.639 -37.188 -44.281 1 47.34 109 GLU B N 1
ATOM 8053 C CA . GLU B 1 109 ? -1.789 -36.656 -43.562 1 47.34 109 GLU B CA 1
ATOM 8054 C C . GLU B 1 109 ? -1.678 -36.938 -42.062 1 47.34 109 GLU B C 1
ATOM 8056 O O . GLU B 1 109 ? -2.238 -36.219 -41.219 1 47.34 109 GLU B O 1
ATOM 8061 N N . ARG B 1 110 ? -0.958 -38.031 -41.844 1 46.22 110 ARG B N 1
ATOM 8062 C CA . ARG B 1 110 ? -0.66 -38.531 -40.5 1 46.22 110 ARG B CA 1
ATOM 8063 C C . ARG B 1 110 ? 0.237 -37.531 -39.75 1 46.22 110 ARG B C 1
ATOM 8065 O O . ARG B 1 110 ? 0.086 -37.344 -38.562 1 46.22 110 ARG B O 1
ATOM 8072 N N . PHE B 1 111 ? 1.278 -37.156 -40.438 1 47.16 111 PHE B N 1
ATOM 8073 C CA . PHE B 1 111 ? 2.266 -36.219 -39.938 1 47.16 111 PHE B CA 1
ATOM 8074 C C . PHE B 1 111 ? 1.71 -34.812 -39.938 1 47.16 111 PHE B C 1
ATOM 8076 O O . PHE B 1 111 ? 2.072 -33.969 -39.094 1 47.16 111 PHE B O 1
ATOM 8083 N N . THR B 1 112 ? 1.145 -34.188 -41.062 1 51.47 112 THR B N 1
ATOM 8084 C CA . THR B 1 112 ? 0.638 -32.844 -41.219 1 51.47 112 THR B CA 1
ATOM 8085 C C . THR B 1 112 ? -0.765 -32.719 -40.656 1 51.47 112 THR B C 1
ATOM 8087 O O . THR B 1 112 ? -1.752 -33.062 -41.312 1 51.47 112 THR B O 1
ATOM 8090 N N . SER B 1 113 ? -1.015 -33.188 -39.5 1 55.12 113 SER B N 1
ATOM 8091 C CA . SER B 1 113 ? -2.201 -33.438 -38.688 1 55.12 113 SER B CA 1
ATOM 8092 C C . SER B 1 113 ? -3.123 -32.219 -38.688 1 55.12 113 SER B C 1
ATOM 8094 O O . SER B 1 113 ? -2.666 -31.078 -38.875 1 55.12 113 SER B O 1
ATOM 8096 N N . LYS B 1 114 ? -4.371 -32.406 -39.031 1 63.38 114 LYS B N 1
ATOM 8097 C CA . LYS B 1 114 ? -5.52 -31.5 -39 1 63.38 114 LYS B CA 1
ATOM 8098 C C . LYS B 1 114 ? -5.488 -30.609 -37.781 1 63.38 114 LYS B C 1
ATOM 8100 O O . LYS B 1 114 ? -6.18 -29.594 -37.719 1 63.38 114 LYS B O 1
ATOM 8105 N N . TYR B 1 115 ? -4.457 -30.984 -36.938 1 77.25 115 TYR B N 1
ATOM 8106 C CA . TYR B 1 115 ? -4.531 -30.203 -35.719 1 77.25 115 TYR B CA 1
ATOM 8107 C C . TYR B 1 115 ? -3.758 -28.891 -35.844 1 77.25 115 TYR B C 1
ATOM 8109 O O . TYR B 1 115 ? -4.09 -27.891 -35.188 1 77.25 115 TYR B O 1
ATOM 8117 N N . VAL B 1 116 ? -2.748 -28.812 -36.812 1 79.25 116 VAL B N 1
ATOM 8118 C CA . VAL B 1 116 ? -1.887 -27.641 -36.906 1 79.25 116 VAL B CA 1
ATOM 8119 C C . VAL B 1 116 ? -2.688 -26.453 -37.438 1 79.25 116 VAL B C 1
ATOM 8121 O O . VAL B 1 116 ? -2.707 -25.391 -36.812 1 79.25 116 VAL B O 1
ATOM 8124 N N . PRO B 1 117 ? -3.4 -26.625 -38.594 1 80.38 117 PRO B N 1
ATOM 8125 C CA . PRO B 1 117 ? -4.168 -25.469 -39.062 1 80.38 117 PRO B CA 1
ATOM 8126 C C . PRO B 1 117 ? -5.262 -25.062 -38.062 1 80.38 117 PRO B C 1
ATOM 8128 O O . PRO B 1 117 ? -5.59 -23.875 -37.969 1 80.38 117 PRO B O 1
ATOM 8131 N N . ARG B 1 118 ? -5.754 -25.906 -37.312 1 81.31 118 ARG B N 1
ATOM 8132 C CA . ARG B 1 118 ? -6.781 -25.578 -36.344 1 81.31 118 ARG B CA 1
ATOM 8133 C C . ARG B 1 118 ? -6.211 -24.719 -35.219 1 81.31 118 ARG B C 1
ATOM 8135 O O . ARG B 1 118 ? -6.867 -23.781 -34.75 1 81.31 118 ARG B O 1
ATOM 8142 N N . ILE B 1 119 ? -5.074 -25.078 -34.906 1 85.38 119 ILE B N 1
ATOM 8143 C CA . ILE B 1 119 ? -4.434 -24.344 -33.812 1 85.38 119 ILE B CA 1
ATOM 8144 C C . ILE B 1 119 ? -4.148 -22.922 -34.25 1 85.38 119 ILE B C 1
ATOM 8146 O O . ILE B 1 119 ? -4.32 -21.969 -33.469 1 85.38 119 ILE B O 1
ATOM 8150 N N . PHE B 1 120 ? -3.779 -22.719 -35.469 1 87 120 PHE B N 1
ATOM 8151 C CA . PHE B 1 120 ? -3.406 -21.391 -35.938 1 87 120 PHE B CA 1
ATOM 8152 C C . PHE B 1 120 ? -4.645 -20.562 -36.25 1 87 120 PHE B C 1
ATOM 8154 O O . PHE B 1 120 ? -4.621 -19.328 -36.125 1 87 120 PHE B O 1
ATOM 8161 N N . LYS B 1 121 ? -5.809 -21.141 -36.469 1 83.88 121 LYS B N 1
ATOM 8162 C CA . LYS B 1 121 ? -7 -20.422 -36.906 1 83.88 121 LYS B CA 1
ATOM 8163 C C . LYS B 1 121 ? -7.926 -20.109 -35.75 1 83.88 121 LYS B C 1
ATOM 8165 O O . LYS B 1 121 ? -8.688 -19.141 -35.781 1 83.88 121 LYS B O 1
ATOM 8170 N N . GLU B 1 122 ? -7.852 -20.859 -34.75 1 85.31 122 GLU B N 1
ATOM 8171 C CA . GLU B 1 122 ? -8.781 -20.703 -33.625 1 85.31 122 GLU B CA 1
ATOM 8172 C C . GLU B 1 122 ? -8.531 -19.391 -32.906 1 85.31 122 GLU B C 1
ATOM 8174 O O . GLU B 1 122 ? -7.383 -19.047 -32.594 1 85.31 122 GLU B O 1
ATOM 8179 N N . SER B 1 123 ? -9.648 -18.641 -32.75 1 86.69 123 SER B N 1
ATOM 8180 C CA . SER B 1 123 ? -9.539 -17.344 -32.094 1 86.69 123 SER B CA 1
ATOM 8181 C C . SER B 1 123 ? -9.367 -17.531 -30.578 1 86.69 123 SER B C 1
ATOM 8183 O O . SER B 1 123 ? -9.789 -18.531 -30.016 1 86.69 123 SER B O 1
ATOM 8185 N N . ILE B 1 124 ? -8.742 -16.609 -29.969 1 88 124 ILE B N 1
ATOM 8186 C CA . ILE B 1 124 ? -8.391 -16.641 -28.562 1 88 124 ILE B CA 1
ATOM 8187 C C . ILE B 1 124 ? -9.664 -16.562 -27.703 1 88 124 ILE B C 1
ATOM 8189 O O . ILE B 1 124 ? -9.719 -17.125 -26.609 1 88 124 ILE B O 1
ATOM 8193 N N . ASP B 1 125 ? -10.703 -15.977 -28.094 1 84.69 125 ASP B N 1
ATOM 8194 C CA . ASP B 1 125 ? -11.922 -15.742 -27.312 1 84.69 125 ASP B CA 1
ATOM 8195 C C . ASP B 1 125 ? -12.656 -17.047 -27.031 1 84.69 125 ASP B C 1
ATOM 8197 O O . ASP B 1 125 ? -13.336 -17.172 -26.016 1 84.69 125 ASP B O 1
ATOM 8201 N N . ASN B 1 126 ? -12.375 -18.016 -27.859 1 84 126 ASN B N 1
ATOM 8202 C CA . ASN B 1 126 ? -13.047 -19.297 -27.688 1 84 126 ASN B CA 1
ATOM 8203 C C . ASN B 1 126 ? -12.406 -20.125 -26.578 1 84 126 ASN B C 1
ATOM 8205 O O . ASN B 1 126 ? -13.008 -21.062 -26.062 1 84 126 ASN B O 1
ATOM 8209 N N . TYR B 1 127 ? -11.258 -19.703 -26.234 1 86.62 127 TYR B N 1
ATOM 8210 C CA . TYR B 1 127 ? -10.531 -20.469 -25.234 1 86.62 127 TYR B CA 1
ATOM 8211 C C . TYR B 1 127 ? -10.992 -20.094 -23.828 1 86.62 127 TYR B C 1
ATOM 8213 O O . TYR B 1 127 ? -10.734 -20.828 -22.859 1 86.62 127 TYR B O 1
ATOM 8221 N N . GLU B 1 128 ? -11.734 -19 -23.609 1 85.75 128 GLU B N 1
ATOM 8222 C CA . GLU B 1 128 ? -12.164 -18.547 -22.281 1 85.75 128 GLU B CA 1
ATOM 8223 C C . GLU B 1 128 ? -13.109 -19.547 -21.625 1 85.75 128 GLU B C 1
ATOM 8225 O O . GLU B 1 128 ? -12.977 -19.844 -20.438 1 85.75 128 GLU B O 1
ATOM 8230 N N . ALA B 1 129 ? -13.938 -20.109 -22.375 1 79.81 129 ALA B N 1
ATOM 8231 C CA . ALA B 1 129 ? -14.938 -21.047 -21.844 1 79.81 129 ALA B CA 1
ATOM 8232 C C . ALA B 1 129 ? -14.305 -22.391 -21.516 1 79.81 129 ALA B C 1
ATOM 8234 O O . ALA B 1 129 ? -14.805 -23.125 -20.656 1 79.81 129 ALA B O 1
ATOM 8235 N N . ILE B 1 130 ? -13.141 -22.641 -22.141 1 80.94 130 ILE B N 1
ATOM 8236 C CA . ILE B 1 130 ? -12.531 -23.953 -21.984 1 80.94 130 ILE B CA 1
ATOM 8237 C C . ILE B 1 130 ? -11.562 -23.953 -20.812 1 80.94 130 ILE B C 1
ATOM 8239 O O . ILE B 1 130 ? -11.594 -24.844 -19.969 1 80.94 130 ILE B O 1
ATOM 8243 N N . VAL B 1 131 ? -10.75 -23.031 -20.734 1 86.5 131 VAL B N 1
ATOM 8244 C CA . VAL B 1 131 ? -9.602 -23.094 -19.844 1 86.5 131 VAL B CA 1
ATOM 8245 C C . VAL B 1 131 ? -9.898 -22.312 -18.562 1 86.5 131 VAL B C 1
ATOM 8247 O O . VAL B 1 131 ? -9.273 -22.547 -17.531 1 86.5 131 VAL B O 1
ATOM 8250 N N . GLY B 1 132 ? -10.836 -21.5 -18.484 1 87.31 132 GLY B N 1
ATOM 8251 C CA . GLY B 1 132 ? -11.039 -20.594 -17.359 1 87.31 132 GLY B CA 1
ATOM 8252 C C . GLY B 1 132 ? -10.422 -19.234 -17.578 1 87.31 132 GLY B C 1
ATOM 8253 O O . GLY B 1 132 ? -9.727 -19 -18.562 1 87.31 132 GLY B O 1
ATOM 8254 N N . LEU B 1 133 ? -10.586 -18.391 -16.672 1 90.62 133 LEU B N 1
ATOM 8255 C CA . LEU B 1 133 ? -10.148 -17 -16.875 1 90.62 133 LEU B CA 1
ATOM 8256 C C . LEU B 1 133 ? -8.641 -16.875 -16.672 1 90.62 133 LEU B C 1
ATOM 8258 O O . LEU B 1 133 ? -7.984 -16.109 -17.375 1 90.62 133 LEU B O 1
ATOM 8262 N N . ASP B 1 134 ? -8.039 -17.625 -15.734 1 92.94 134 ASP B N 1
ATOM 8263 C CA . ASP B 1 134 ? -6.598 -17.562 -15.523 1 92.94 134 ASP B CA 1
ATOM 8264 C C . ASP B 1 134 ? -5.832 -18.047 -16.75 1 92.94 134 ASP B C 1
ATOM 8266 O O . ASP B 1 134 ? -4.848 -17.422 -17.156 1 92.94 134 ASP B O 1
ATOM 8270 N N . GLY B 1 135 ? -6.316 -19.188 -17.344 1 93.12 135 GLY B N 1
ATOM 8271 C CA . GLY B 1 135 ? -5.684 -19.703 -18.547 1 93.12 135 GLY B CA 1
ATOM 8272 C C . GLY B 1 135 ? -5.871 -18.797 -19.75 1 93.12 135 GLY B C 1
ATOM 8273 O O . GLY B 1 135 ? -4.938 -18.594 -20.516 1 93.12 135 GLY B O 1
ATOM 8274 N N . PHE B 1 136 ? -6.996 -18.25 -19.844 1 93.69 136 PHE B N 1
ATOM 8275 C CA . PHE B 1 136 ? -7.293 -17.344 -20.953 1 93.69 136 PHE B CA 1
ATOM 8276 C C . PHE B 1 136 ? -6.438 -16.078 -20.875 1 93.69 136 PHE B C 1
ATOM 8278 O O . PHE B 1 136 ? -5.879 -15.641 -21.875 1 93.69 136 PHE B O 1
ATOM 8285 N N . LEU B 1 137 ? -6.367 -15.562 -19.688 1 95.69 137 LEU B N 1
ATOM 8286 C CA . LEU B 1 137 ? -5.594 -14.336 -19.531 1 95.69 137 LEU B CA 1
ATOM 8287 C C . LEU B 1 137 ? -4.102 -14.609 -19.688 1 95.69 137 LEU B C 1
ATOM 8289 O O . LEU B 1 137 ? -3.348 -13.727 -20.109 1 95.69 137 LEU B O 1
ATOM 8293 N N . PHE B 1 138 ? -3.699 -15.789 -19.406 1 96.19 138 PHE B N 1
ATOM 8294 C CA . PHE B 1 138 ? -2.305 -16.141 -19.656 1 96.19 138 PHE B CA 1
ATOM 8295 C C . PHE B 1 138 ? -2.016 -16.156 -21.156 1 96.19 138 PHE B C 1
ATOM 8297 O O . PHE B 1 138 ? -0.985 -15.648 -21.594 1 96.19 138 PHE B O 1
ATOM 8304 N N . MET B 1 139 ? -2.898 -16.688 -21.922 1 95.56 139 MET B N 1
ATOM 8305 C CA . MET B 1 139 ? -2.746 -16.688 -23.375 1 95.56 139 MET B CA 1
ATOM 8306 C C . MET B 1 139 ? -2.738 -15.266 -23.922 1 95.56 139 MET B C 1
ATOM 8308 O O . MET B 1 139 ? -1.944 -14.93 -24.797 1 95.56 139 MET B O 1
ATOM 8312 N N . ARG B 1 140 ? -3.572 -14.5 -23.391 1 96 140 ARG B N 1
ATOM 8313 C CA . ARG B 1 140 ? -3.596 -13.102 -23.797 1 96 140 ARG B CA 1
ATOM 8314 C C . ARG B 1 140 ? -2.301 -12.398 -23.406 1 96 140 ARG B C 1
ATOM 8316 O O . ARG B 1 140 ? -1.791 -11.57 -24.172 1 96 140 ARG B O 1
ATOM 8323 N N . PHE B 1 141 ? -1.821 -12.703 -22.266 1 97.31 141 PHE B N 1
ATOM 8324 C CA . PHE B 1 141 ? -0.561 -12.133 -21.797 1 97.31 141 PHE B CA 1
ATOM 8325 C C . PHE B 1 141 ? 0.558 -12.414 -22.797 1 97.31 141 PHE B C 1
ATOM 8327 O O . PHE B 1 141 ? 1.293 -11.508 -23.188 1 97.31 141 PHE B O 1
ATOM 8334 N N . LEU B 1 142 ? 0.652 -13.664 -23.219 1 97.69 142 LEU B N 1
ATOM 8335 C CA . LEU B 1 142 ? 1.673 -14.055 -24.188 1 97.69 142 LEU B CA 1
ATOM 8336 C C . LEU B 1 142 ? 1.457 -13.344 -25.516 1 97.69 142 LEU B C 1
ATOM 8338 O O . LEU B 1 142 ? 2.404 -12.805 -26.109 1 97.69 142 LEU B O 1
ATOM 8342 N N . LYS B 1 143 ? 0.251 -13.312 -25.938 1 96.75 143 LYS B N 1
ATOM 8343 C CA . LYS B 1 143 ? -0.066 -12.688 -27.219 1 96.75 143 LYS B CA 1
ATOM 8344 C C . LYS B 1 143 ? 0.266 -11.195 -27.203 1 96.75 143 LYS B C 1
ATOM 8346 O O . LYS B 1 143 ? 0.814 -10.664 -28.172 1 96.75 143 LYS B O 1
ATOM 8351 N N . LYS B 1 144 ? -0.066 -10.555 -26.125 1 97 144 LYS B N 1
ATOM 8352 C CA . LYS B 1 144 ? 0.175 -9.117 -26.031 1 97 144 LYS B CA 1
ATOM 8353 C C . LYS B 1 144 ? 1.665 -8.82 -25.891 1 97 144 LYS B C 1
ATOM 8355 O O . LYS B 1 144 ? 2.145 -7.797 -26.391 1 97 144 LYS B O 1
ATOM 8360 N N . LEU B 1 145 ? 2.42 -9.703 -25.188 1 97.75 145 LEU B N 1
ATOM 8361 C CA . LEU B 1 145 ? 3.867 -9.539 -25.141 1 97.75 145 LEU B CA 1
ATOM 8362 C C . LEU B 1 145 ? 4.477 -9.703 -26.531 1 97.75 145 LEU B C 1
ATOM 8364 O O . LEU B 1 145 ? 5.383 -8.961 -26.906 1 97.75 145 LEU B O 1
ATOM 8368 N N . ILE B 1 146 ? 3.965 -10.703 -27.328 1 97.69 146 ILE B N 1
ATOM 8369 C CA . ILE B 1 146 ? 4.422 -10.914 -28.703 1 97.69 146 ILE B CA 1
ATOM 8370 C C . ILE B 1 146 ? 4.156 -9.664 -29.531 1 97.69 146 ILE B C 1
ATOM 8372 O O . ILE B 1 146 ? 5.023 -9.211 -30.281 1 97.69 146 ILE B O 1
ATOM 8376 N N . LEU B 1 147 ? 3.025 -9.078 -29.328 1 96.88 147 LEU B N 1
ATOM 8377 C CA . LEU B 1 147 ? 2.666 -7.871 -30.062 1 96.88 147 LEU B CA 1
ATOM 8378 C C . LEU B 1 147 ? 3.578 -6.711 -29.672 1 96.88 147 LEU B C 1
ATOM 8380 O O . LEU B 1 147 ? 4.066 -5.984 -30.547 1 96.88 147 LEU B O 1
ATOM 8384 N N . LEU B 1 148 ? 3.797 -6.559 -28.359 1 96.75 148 LEU B N 1
ATOM 8385 C CA . LEU B 1 148 ? 4.641 -5.473 -27.891 1 96.75 148 LEU B CA 1
ATOM 8386 C C . LEU B 1 148 ? 6.059 -5.598 -28.438 1 96.75 148 LEU B C 1
ATOM 8388 O O . LEU B 1 148 ? 6.609 -4.637 -28.969 1 96.75 148 LEU B O 1
ATOM 8392 N N . PHE B 1 149 ? 6.645 -6.77 -28.344 1 97.5 149 PHE B N 1
ATOM 8393 C CA . PHE B 1 149 ? 8.023 -6.969 -28.766 1 97.5 149 PHE B CA 1
ATOM 8394 C C . PHE B 1 149 ? 8.133 -6.957 -30.281 1 97.5 149 PHE B C 1
ATOM 8396 O O . PHE B 1 149 ? 9.172 -6.574 -30.844 1 97.5 149 PHE B O 1
ATOM 8403 N N . SER B 1 150 ? 7.078 -7.379 -31.016 1 97.31 150 SER B N 1
ATOM 8404 C CA . SER B 1 150 ? 7.078 -7.27 -32.469 1 97.31 150 SER B CA 1
ATOM 8405 C C . SER B 1 150 ? 7.074 -5.809 -32.906 1 97.31 150 SER B C 1
ATOM 8407 O O . SER B 1 150 ? 7.836 -5.426 -33.812 1 97.31 150 SER B O 1
ATOM 8409 N N . LEU B 1 151 ? 6.305 -4.957 -32.281 1 95.69 151 LEU B N 1
ATOM 8410 C CA . LEU B 1 151 ? 6.238 -3.533 -32.594 1 95.69 151 LEU B CA 1
ATOM 8411 C C . LEU B 1 151 ? 7.559 -2.842 -32.25 1 95.69 151 LEU B C 1
ATOM 8413 O O . LEU B 1 151 ? 8.031 -2.004 -33.031 1 95.69 151 LEU B O 1
ATOM 8417 N N . LEU B 1 152 ? 8.141 -3.258 -31.125 1 95.88 152 LEU B N 1
ATOM 8418 C CA . LEU B 1 152 ? 9.414 -2.668 -30.734 1 95.88 152 LEU B CA 1
ATOM 8419 C C . LEU B 1 152 ? 10.531 -3.123 -31.672 1 95.88 152 LEU B C 1
ATOM 8421 O O . LEU B 1 152 ? 11.43 -2.344 -32 1 95.88 152 LEU B O 1
ATOM 8425 N N . SER B 1 153 ? 10.477 -4.414 -32.062 1 96 153 SER B N 1
ATOM 8426 C CA . SER B 1 153 ? 11.477 -4.949 -32.969 1 96 153 SER B CA 1
ATOM 8427 C C . SER B 1 153 ? 11.445 -4.219 -34.312 1 96 153 SER B C 1
ATOM 8429 O O . SER B 1 153 ? 12.492 -3.859 -34.844 1 96 153 SER B O 1
ATOM 8431 N N . LEU B 1 154 ? 10.344 -3.861 -34.812 1 94.81 154 LEU B N 1
ATOM 8432 C CA . LEU B 1 154 ? 10.188 -3.191 -36.125 1 94.81 154 LEU B CA 1
ATOM 8433 C C . LEU B 1 154 ? 10.656 -1.74 -36.031 1 94.81 154 LEU B C 1
ATOM 8435 O O . LEU B 1 154 ? 11.148 -1.186 -37 1 94.81 154 LEU B O 1
ATOM 8439 N N . GLY B 1 155 ? 10.57 -1.108 -34.906 1 93.12 155 GLY B N 1
ATOM 8440 C CA . GLY B 1 155 ? 10.945 0.288 -34.75 1 93.12 155 GLY B CA 1
ATOM 8441 C C . GLY B 1 155 ? 12.391 0.477 -34.344 1 93.12 155 GLY B C 1
ATOM 8442 O O . GLY B 1 155 ? 13.07 1.374 -34.844 1 93.12 155 GLY B O 1
ATOM 8443 N N . ILE B 1 156 ? 12.953 -0.423 -33.5 1 94.38 156 ILE B N 1
ATOM 8444 C CA . ILE B 1 156 ? 14.234 -0.182 -32.844 1 94.38 156 ILE B CA 1
ATOM 8445 C C . ILE B 1 156 ? 15.344 -0.908 -33.594 1 94.38 156 ILE B C 1
ATOM 8447 O O . ILE B 1 156 ? 16.422 -0.351 -33.812 1 94.38 156 ILE B O 1
ATOM 8451 N N . VAL B 1 157 ? 15.18 -2.121 -34.094 1 93.31 157 VAL B N 1
ATOM 8452 C CA . VAL B 1 157 ? 16.203 -2.99 -34.656 1 93.31 157 VAL B CA 1
ATOM 8453 C C . VAL B 1 157 ? 16.781 -2.357 -35.906 1 93.31 157 VAL B C 1
ATOM 8455 O O . VAL B 1 157 ? 18 -2.264 -36.062 1 93.31 157 VAL B O 1
ATOM 8458 N N . PRO B 1 158 ? 16.016 -1.75 -36.844 1 92.94 158 PRO B N 1
ATOM 8459 C CA . PRO B 1 158 ? 16.594 -1.187 -38.062 1 92.94 158 PRO B CA 1
ATOM 8460 C C . PRO B 1 158 ? 17.375 0.091 -37.812 1 92.94 158 PRO B C 1
ATOM 8462 O O . PRO B 1 158 ? 18.203 0.487 -38.656 1 92.94 158 PRO B O 1
ATOM 8465 N N . VAL B 1 159 ? 17.234 0.699 -36.656 1 93.12 159 VAL B N 1
ATOM 8466 C CA . VAL B 1 159 ? 17.906 1.968 -36.406 1 93.12 159 VAL B CA 1
ATOM 8467 C C . VAL B 1 159 ? 19.125 1.733 -35.5 1 93.12 159 VAL B C 1
ATOM 8469 O O . VAL B 1 159 ? 20.234 2.172 -35.812 1 93.12 159 VAL B O 1
ATOM 8472 N N . LEU B 1 160 ? 18.969 0.983 -34.438 1 91.94 160 LEU B N 1
ATOM 8473 C CA . LEU B 1 160 ? 20.031 0.897 -33.438 1 91.94 160 LEU B CA 1
ATOM 8474 C C . LEU B 1 160 ? 21.109 -0.083 -33.875 1 91.94 160 LEU B C 1
ATOM 8476 O O . LEU B 1 160 ? 22.297 0.112 -33.562 1 91.94 160 LEU B O 1
ATOM 8480 N N . ILE B 1 161 ? 20.812 -1.162 -34.562 1 89.31 161 ILE B N 1
ATOM 8481 C CA . ILE B 1 161 ? 21.828 -2.146 -34.938 1 89.31 161 ILE B CA 1
ATOM 8482 C C . ILE B 1 161 ? 22.812 -1.525 -35.906 1 89.31 161 ILE B C 1
ATOM 8484 O O . ILE B 1 161 ? 24.016 -1.601 -35.719 1 89.31 161 ILE B O 1
ATOM 8488 N N . PRO B 1 162 ? 22.328 -0.779 -36.969 1 89.12 162 PRO B N 1
ATOM 8489 C CA . PRO B 1 162 ? 23.281 -0.104 -37.844 1 89.12 162 PRO B CA 1
ATOM 8490 C C . PRO B 1 162 ? 24.062 0.994 -37.125 1 89.12 162 PRO B C 1
ATOM 8492 O O . PRO B 1 162 ? 25.234 1.229 -37.438 1 89.12 162 PRO B O 1
ATOM 8495 N N . LEU B 1 163 ? 23.453 1.583 -36.188 1 88.44 163 LEU B N 1
ATOM 8496 C CA . LEU B 1 163 ? 24.141 2.613 -35.406 1 88.44 163 LEU B CA 1
ATOM 8497 C C . LEU B 1 163 ? 25.297 2.014 -34.594 1 88.44 163 LEU B C 1
ATOM 8499 O O . LEU B 1 163 ? 26.359 2.615 -34.5 1 88.44 163 LEU B O 1
ATOM 8503 N N . HIS B 1 164 ? 25.109 0.845 -34.031 1 86.81 164 HIS B N 1
ATOM 8504 C CA . HIS B 1 164 ? 26.156 0.182 -33.25 1 86.81 164 HIS B CA 1
ATOM 8505 C C . HIS B 1 164 ? 27.297 -0.272 -34.156 1 86.81 164 HIS B C 1
ATOM 8507 O O . HIS B 1 164 ? 28.469 -0.175 -33.75 1 86.81 164 HIS B O 1
ATOM 8513 N N . LEU B 1 165 ? 26.984 -0.69 -35.344 1 83 165 LEU B N 1
ATOM 8514 C CA . LEU B 1 165 ? 27.969 -1.216 -36.281 1 83 165 LEU B CA 1
ATOM 8515 C C . LEU B 1 165 ? 28.859 -0.097 -36.812 1 83 165 LEU B C 1
ATOM 8517 O O . LEU B 1 165 ? 30.047 -0.293 -37.031 1 83 165 LEU B O 1
ATOM 8521 N N . THR B 1 166 ? 28.312 1.104 -36.906 1 81.12 166 THR B N 1
ATOM 8522 C CA . THR B 1 166 ? 29.047 2.207 -37.531 1 81.12 166 THR B CA 1
ATOM 8523 C C . THR B 1 166 ? 29.766 3.035 -36.469 1 81.12 166 THR B C 1
ATOM 8525 O O . THR B 1 166 ? 30.578 3.898 -36.781 1 81.12 166 THR B O 1
ATOM 8528 N N . SER B 1 167 ? 29.453 2.824 -35.281 1 76.75 167 SER B N 1
ATOM 8529 C CA . SER B 1 167 ? 30.031 3.68 -34.25 1 76.75 167 SER B CA 1
ATOM 8530 C C . SER B 1 167 ? 31.312 3.088 -33.688 1 76.75 167 SER B C 1
ATOM 8532 O O . SER B 1 167 ? 31.828 3.555 -32.656 1 76.75 167 SER B O 1
ATOM 8534 N N . SER B 1 168 ? 31.875 2.029 -34.281 1 72.62 168 SER B N 1
ATOM 8535 C CA . SER B 1 168 ? 33.125 1.421 -33.844 1 72.62 168 SER B CA 1
ATOM 8536 C C . SER B 1 168 ? 34.312 2.203 -34.344 1 72.62 168 SER B C 1
ATOM 8538 O O . SER B 1 168 ? 34.281 2.814 -35.406 1 72.62 168 SER B O 1
ATOM 8540 N N . ASP B 1 169 ? 35.281 2.783 -33.469 1 59.72 169 ASP B N 1
ATOM 8541 C CA . ASP B 1 169 ? 36.531 3.373 -33.969 1 59.72 169 ASP B CA 1
ATOM 8542 C C . ASP B 1 169 ? 37.469 2.305 -34.531 1 59.72 169 ASP B C 1
ATOM 8544 O O . ASP B 1 169 ? 37.781 1.315 -33.875 1 59.72 169 ASP B O 1
ATOM 8548 N N . ASN B 1 170 ? 37.469 1.947 -35.75 1 49.19 170 ASN B N 1
ATOM 8549 C CA . ASN B 1 170 ? 38.344 1.039 -36.5 1 49.19 170 ASN B CA 1
ATOM 8550 C C . ASN B 1 170 ? 39.781 1.131 -36.031 1 49.19 170 ASN B C 1
ATOM 8552 O O . ASN B 1 170 ? 40.688 0.52 -36.594 1 49.19 170 ASN B O 1
ATOM 8556 N N . ASN B 1 171 ? 40.406 2.109 -35.375 1 44.31 171 ASN B N 1
ATOM 8557 C CA . ASN B 1 171 ? 41.844 2.057 -35.094 1 44.31 171 ASN B CA 1
ATOM 8558 C C . ASN B 1 171 ? 42.156 1.062 -34 1 44.31 171 ASN B C 1
ATOM 8560 O O . ASN B 1 171 ? 41.594 1.139 -32.906 1 44.31 171 ASN B O 1
ATOM 8564 N N . LYS B 1 172 ? 42.906 -0.099 -34.344 1 44.59 172 LYS B N 1
ATOM 8565 C CA . LYS B 1 172 ? 43.406 -1.262 -33.625 1 44.59 172 LYS B CA 1
ATOM 8566 C C . LYS B 1 172 ? 43.844 -0.877 -32.219 1 44.59 172 LYS B C 1
ATOM 8568 O O . LYS B 1 172 ? 43.875 -1.718 -31.312 1 44.59 172 LYS B O 1
ATOM 8573 N N . ASN B 1 173 ? 44.719 0.089 -31.891 1 36.75 173 ASN B N 1
ATOM 8574 C CA . ASN B 1 173 ? 45.5 0.397 -30.703 1 36.75 173 ASN B CA 1
ATOM 8575 C C . ASN B 1 173 ? 44.688 1.169 -29.672 1 36.75 173 ASN B C 1
ATOM 8577 O O . ASN B 1 173 ? 45.25 1.776 -28.766 1 36.75 173 ASN B O 1
ATOM 8581 N N . ASP B 1 174 ? 43.594 1.64 -29.875 1 36.72 174 ASP B N 1
ATOM 8582 C CA . ASP B 1 174 ? 43.125 2.775 -29.078 1 36.72 174 ASP B CA 1
ATOM 8583 C C . ASP B 1 174 ? 42.5 2.311 -27.781 1 36.72 174 ASP B C 1
ATOM 8585 O O . ASP B 1 174 ? 41.531 1.524 -27.797 1 36.72 174 ASP B O 1
ATOM 8589 N N . LEU B 1 175 ? 43.062 2.363 -26.609 1 38 175 LEU B N 1
ATOM 8590 C CA . LEU B 1 175 ? 42.844 2.336 -25.156 1 38 175 LEU B CA 1
ATOM 8591 C C . LEU B 1 175 ? 41.469 2.939 -24.812 1 38 175 LEU B C 1
ATOM 8593 O O . LEU B 1 175 ? 41.062 2.945 -23.641 1 38 175 LEU B O 1
ATOM 8597 N N . THR B 1 176 ? 40.656 3.594 -25.672 1 39.16 176 THR B N 1
ATOM 8598 C CA . THR B 1 176 ? 39.562 4.477 -25.281 1 39.16 176 THR B CA 1
ATOM 8599 C C . THR B 1 176 ? 38.25 3.705 -25.188 1 39.16 176 THR B C 1
ATOM 8601 O O . THR B 1 176 ? 37.188 4.305 -25.125 1 39.16 176 THR B O 1
ATOM 8604 N N . ARG B 1 177 ? 38.156 2.408 -25.297 1 46.66 177 ARG B N 1
ATOM 8605 C CA . ARG B 1 177 ? 36.875 1.706 -25.125 1 46.66 177 ARG B CA 1
ATOM 8606 C C . ARG B 1 177 ? 36.531 1.556 -23.641 1 46.66 177 ARG B C 1
ATOM 8608 O O . ARG B 1 177 ? 37.375 1.156 -22.844 1 46.66 177 ARG B O 1
ATOM 8615 N N . VAL B 1 178 ? 35.531 2.311 -23.281 1 47.06 178 VAL B N 1
ATOM 8616 C CA . VAL B 1 178 ? 35.031 2.393 -21.891 1 47.06 178 VAL B CA 1
ATOM 8617 C C . VAL B 1 178 ? 34.938 0.992 -21.297 1 47.06 178 VAL B C 1
ATOM 8619 O O . VAL B 1 178 ? 35.125 0.804 -20.094 1 47.06 178 VAL B O 1
ATOM 8622 N N . PHE B 1 179 ? 34.656 0.015 -22.234 1 48.34 179 PHE B N 1
ATOM 8623 C CA . PHE B 1 179 ? 34.469 -1.327 -21.688 1 48.34 179 PHE B CA 1
ATOM 8624 C C . PHE B 1 179 ? 35.719 -2.174 -21.906 1 48.34 179 PHE B C 1
ATOM 8626 O O . PHE B 1 179 ? 36.281 -2.203 -23 1 48.34 179 PHE B O 1
ATOM 8633 N N . ASN B 1 180 ? 37 -1.891 -21.156 1 41.75 180 ASN B N 1
ATOM 8634 C CA . ASN B 1 180 ? 38.281 -2.564 -21.234 1 41.75 180 ASN B CA 1
ATOM 8635 C C . ASN B 1 180 ? 38.156 -3.982 -21.797 1 41.75 180 ASN B C 1
ATOM 8637 O O . ASN B 1 180 ? 37.906 -4.926 -21.031 1 41.75 180 ASN B O 1
ATOM 8641 N N . SER B 1 181 ? 37.625 -4.195 -22.844 1 39.66 181 SER B N 1
ATOM 8642 C CA . SER B 1 181 ? 37.75 -5.586 -23.266 1 39.66 181 SER B CA 1
ATOM 8643 C C . SER B 1 181 ? 39.219 -5.945 -23.5 1 39.66 181 SER B C 1
ATOM 8645 O O . SER B 1 181 ? 39.875 -5.367 -24.359 1 39.66 181 SER B O 1
ATOM 8647 N N . THR B 1 182 ? 40.094 -6.066 -22.469 1 36 182 THR B N 1
ATOM 8648 C CA . THR B 1 182 ? 41.406 -6.668 -22.641 1 36 182 THR B CA 1
ATOM 8649 C C . THR B 1 182 ? 41.406 -7.629 -23.828 1 36 182 THR B C 1
ATOM 8651 O O . THR B 1 182 ? 42.469 -8.219 -24.156 1 36 182 THR B O 1
ATOM 8654 N N . GLN B 1 183 ? 40.344 -8.359 -24.141 1 37.06 183 GLN B N 1
ATOM 8655 C CA . GLN B 1 183 ? 40.594 -9.453 -25.062 1 37.06 183 GLN B CA 1
ATOM 8656 C C . GLN B 1 183 ? 40.75 -8.938 -26.5 1 37.06 183 GLN B C 1
ATOM 8658 O O . GLN B 1 183 ? 40 -8.031 -26.906 1 37.06 183 GLN B O 1
ATOM 8663 N N . PRO B 1 184 ? 41.938 -9.242 -27.203 1 38.81 184 PRO B N 1
ATOM 8664 C CA . PRO B 1 184 ? 42.281 -8.805 -28.562 1 38.81 184 PRO B CA 1
ATOM 8665 C C . PRO B 1 184 ? 41.062 -8.555 -29.453 1 38.81 184 PRO B C 1
ATOM 8667 O O . PRO B 1 184 ? 40.969 -7.492 -30.062 1 38.81 184 PRO B O 1
ATOM 8670 N N . GLN B 1 185 ? 40.656 -9.617 -30.297 1 37.62 185 GLN B N 1
ATOM 8671 C CA . GLN B 1 185 ? 39.781 -9.695 -31.484 1 37.62 185 GLN B CA 1
ATOM 8672 C C . GLN B 1 185 ? 38.312 -9.531 -31.094 1 37.62 185 GLN B C 1
ATOM 8674 O O . GLN B 1 185 ? 37.75 -10.391 -30.422 1 37.62 185 GLN B O 1
ATOM 8679 N N . SER B 1 186 ? 37.781 -8.414 -30.766 1 46.72 186 SER B N 1
ATOM 8680 C CA . SER B 1 186 ? 36.406 -8.062 -30.531 1 46.72 186 SER B CA 1
ATOM 8681 C C . SER B 1 186 ? 35.469 -8.938 -31.359 1 46.72 186 SER B C 1
ATOM 8683 O O . SER B 1 186 ? 35.562 -8.984 -32.594 1 46.72 186 SER B O 1
ATOM 8685 N N . ASN B 1 187 ? 34.844 -10.031 -30.844 1 54.41 187 ASN B N 1
ATOM 8686 C CA . ASN B 1 187 ? 33.938 -10.992 -31.469 1 54.41 187 ASN B CA 1
ATOM 8687 C C . ASN B 1 187 ? 32.781 -10.289 -32.188 1 54.41 187 ASN B C 1
ATOM 8689 O O . ASN B 1 187 ? 32.375 -9.211 -31.75 1 54.41 187 ASN B O 1
ATOM 8693 N N . ARG B 1 188 ? 32.406 -10.539 -33.531 1 59 188 ARG B N 1
ATOM 8694 C CA . ARG B 1 188 ? 31.469 -10.016 -34.5 1 59 188 ARG B CA 1
ATOM 8695 C C . ARG B 1 188 ? 30.109 -9.773 -33.844 1 59 188 ARG B C 1
ATOM 8697 O O . ARG B 1 188 ? 29.406 -8.812 -34.188 1 59 188 ARG B O 1
ATOM 8704 N N . ILE B 1 189 ? 29.797 -10.516 -32.75 1 64.69 189 ILE B N 1
ATOM 8705 C CA . ILE B 1 189 ? 28.453 -10.375 -32.188 1 64.69 189 ILE B CA 1
ATOM 8706 C C . ILE B 1 189 ? 28.438 -9.211 -31.203 1 64.69 189 ILE B C 1
ATOM 8708 O O . ILE B 1 189 ? 27.406 -8.539 -31.062 1 64.69 189 ILE B O 1
ATOM 8712 N N . ASP B 1 190 ? 29.516 -8.914 -30.656 1 67.19 190 ASP B N 1
ATOM 8713 C CA . ASP B 1 190 ? 29.594 -7.812 -29.719 1 67.19 190 ASP B CA 1
ATOM 8714 C C . ASP B 1 190 ? 29.484 -6.465 -30.422 1 67.19 190 ASP B C 1
ATOM 8716 O O . ASP B 1 190 ? 29.141 -5.453 -29.812 1 67.19 190 ASP B O 1
ATOM 8720 N N . LYS B 1 191 ? 29.656 -6.586 -31.75 1 71.25 191 LYS B N 1
ATOM 8721 C CA . LYS B 1 191 ? 29.609 -5.348 -32.531 1 71.25 191 LYS B CA 1
ATOM 8722 C C . LYS B 1 191 ? 28.156 -4.867 -32.688 1 71.25 191 LYS B C 1
ATOM 8724 O O . LYS B 1 191 ? 27.922 -3.695 -32.969 1 71.25 191 LYS B O 1
ATOM 8729 N N . ILE B 1 192 ? 27.297 -5.801 -32.375 1 75.81 192 ILE B N 1
ATOM 8730 C CA . ILE B 1 192 ? 25.891 -5.465 -32.562 1 75.81 192 ILE B CA 1
ATOM 8731 C C . ILE B 1 192 ? 25.344 -4.824 -31.297 1 75.81 192 ILE B C 1
ATOM 8733 O O . ILE B 1 192 ? 24.297 -4.168 -31.328 1 75.81 192 ILE B O 1
ATOM 8737 N N . ASN B 1 193 ? 26.203 -4.801 -30.281 1 79.25 193 ASN B N 1
ATOM 8738 C CA . ASN B 1 193 ? 25.75 -4.289 -29 1 79.25 193 ASN B CA 1
ATOM 8739 C C . ASN B 1 193 ? 26.312 -2.904 -28.703 1 79.25 193 ASN B C 1
ATOM 8741 O O . ASN B 1 193 ? 27.172 -2.416 -29.438 1 79.25 193 ASN B O 1
ATOM 8745 N N . MET B 1 194 ? 25.75 -2.305 -27.703 1 78.25 194 MET B N 1
ATOM 8746 C CA . MET B 1 194 ? 26.125 -0.942 -27.344 1 78.25 194 MET B CA 1
ATOM 8747 C C . MET B 1 194 ? 27.578 -0.88 -26.875 1 78.25 194 MET B C 1
ATOM 8749 O O . MET B 1 194 ? 28.172 0.197 -26.812 1 78.25 194 MET B O 1
ATOM 8753 N N . SER B 1 195 ? 28.125 -2.061 -26.562 1 71.81 195 SER B N 1
ATOM 8754 C CA . SER B 1 195 ? 29.5 -2.078 -26.078 1 71.81 195 SER B CA 1
ATOM 8755 C C . SER B 1 195 ? 30.469 -1.653 -27.188 1 71.81 195 SER B C 1
ATOM 8757 O O . SER B 1 195 ? 31.594 -1.264 -26.906 1 71.81 195 SER B O 1
ATOM 8759 N N . ASN B 1 196 ? 30.016 -1.548 -28.391 1 72.31 196 ASN B N 1
ATOM 8760 C CA . ASN B 1 196 ? 30.859 -1.229 -29.547 1 72.31 196 ASN B CA 1
ATOM 8761 C C . ASN B 1 196 ? 30.953 0.277 -29.766 1 72.31 196 ASN B C 1
ATOM 8763 O O . ASN B 1 196 ? 31.766 0.738 -30.578 1 72.31 196 ASN B O 1
ATOM 8767 N N . ILE B 1 197 ? 30.219 1.002 -29.016 1 77.56 197 ILE B N 1
ATOM 8768 C CA . ILE B 1 197 ? 30.203 2.443 -29.234 1 77.56 197 ILE B CA 1
ATOM 8769 C C . ILE B 1 197 ? 31.453 3.078 -28.625 1 77.56 197 ILE B C 1
ATOM 8771 O O . ILE B 1 197 ? 31.812 2.787 -27.484 1 77.56 197 ILE B O 1
ATOM 8775 N N . SER B 1 198 ? 32.125 3.84 -29.438 1 73.94 198 SER B N 1
ATOM 8776 C CA . SER B 1 198 ? 33.344 4.531 -29.016 1 73.94 198 SER B CA 1
ATOM 8777 C C . SER B 1 198 ? 33 5.801 -28.234 1 73.94 198 SER B C 1
ATOM 8779 O O . SER B 1 198 ? 31.922 6.363 -28.391 1 73.94 198 SER B O 1
ATOM 8781 N N . MET B 1 199 ? 33.875 6.152 -27.344 1 76.12 199 MET B N 1
ATOM 8782 C CA . MET B 1 199 ? 33.719 7.352 -26.516 1 76.12 199 MET B CA 1
ATOM 8783 C C . MET B 1 199 ? 33.688 8.602 -27.391 1 76.12 199 MET B C 1
ATOM 8785 O O . MET B 1 199 ? 33.094 9.609 -27.031 1 76.12 199 MET B O 1
ATOM 8789 N N . LYS B 1 200 ? 34.312 8.531 -28.562 1 71.31 200 LYS B N 1
ATOM 8790 C CA . LYS B 1 200 ? 34.406 9.695 -29.438 1 71.31 200 LYS B CA 1
ATOM 8791 C C . LYS B 1 200 ? 33.062 9.992 -30.094 1 71.31 200 LYS B C 1
ATOM 8793 O O . LYS B 1 200 ? 32.781 11.141 -30.453 1 71.31 200 LYS B O 1
ATOM 8798 N N . LYS B 1 201 ? 32.281 9.062 -30.281 1 79.88 201 LYS B N 1
ATOM 8799 C CA . LYS B 1 201 ? 30.969 9.242 -30.891 1 79.88 201 LYS B CA 1
ATOM 8800 C C . LYS B 1 201 ? 29.859 9.164 -29.844 1 79.88 201 LYS B C 1
ATOM 8802 O O . LYS B 1 201 ? 28.828 8.516 -30.062 1 79.88 201 LYS B O 1
ATOM 8807 N N . SER B 1 202 ? 30.094 9.781 -28.719 1 81.25 202 SER B N 1
ATOM 8808 C CA . SER B 1 202 ? 29.156 9.742 -27.594 1 81.25 202 SER B CA 1
ATOM 8809 C C . SER B 1 202 ? 27.891 10.547 -27.891 1 81.25 202 SER B C 1
ATOM 8811 O O . SER B 1 202 ? 26.875 10.391 -27.219 1 81.25 202 SER B O 1
ATOM 8813 N N . ASP B 1 203 ? 27.906 11.297 -28.984 1 81.62 203 ASP B N 1
ATOM 8814 C CA . ASP B 1 203 ? 26.734 12.102 -29.328 1 81.62 203 ASP B CA 1
ATOM 8815 C C . ASP B 1 203 ? 25.609 11.227 -29.859 1 81.62 203 ASP B C 1
ATOM 8817 O O . ASP B 1 203 ? 24.438 11.609 -29.781 1 81.62 203 ASP B O 1
ATOM 8821 N N . ARG B 1 204 ? 26.031 10.125 -30.344 1 86.75 204 ARG B N 1
ATOM 8822 C CA . ARG B 1 204 ? 25.031 9.234 -30.922 1 86.75 204 ARG B CA 1
ATOM 8823 C C . ARG B 1 204 ? 24.188 8.57 -29.828 1 86.75 204 ARG B C 1
ATOM 8825 O O . ARG B 1 204 ? 23.156 7.961 -30.125 1 86.75 204 ARG B O 1
ATOM 8832 N N . LEU B 1 205 ? 24.578 8.766 -28.609 1 90.44 205 LEU B N 1
ATOM 8833 C CA . LEU B 1 205 ? 23.859 8.156 -27.5 1 90.44 205 LEU B CA 1
ATOM 8834 C C . LEU B 1 205 ? 22.5 8.844 -27.281 1 90.44 205 LEU B C 1
ATOM 8836 O O . LEU B 1 205 ? 21.641 8.312 -26.594 1 90.44 205 LEU B O 1
ATOM 8840 N N . VAL B 1 206 ? 22.312 9.93 -27.969 1 91 206 VAL B N 1
ATOM 8841 C CA . VAL B 1 206 ? 21.031 10.633 -27.906 1 91 206 VAL B CA 1
ATOM 8842 C C . VAL B 1 206 ? 19.938 9.781 -28.547 1 91 206 VAL B C 1
ATOM 8844 O O . VAL B 1 206 ? 18.781 9.812 -28.109 1 91 206 VAL B O 1
ATOM 8847 N N . CYS B 1 207 ? 20.328 8.953 -29.516 1 90.62 207 CYS B N 1
ATOM 8848 C CA . CYS B 1 207 ? 19.359 8.055 -30.141 1 90.62 207 CYS B CA 1
ATOM 8849 C C . CYS B 1 207 ? 18.875 7.004 -29.156 1 90.62 207 CYS B C 1
ATOM 8851 O O . CYS B 1 207 ? 17.688 6.676 -29.141 1 90.62 207 CYS B O 1
ATOM 8853 N N . HIS B 1 208 ? 19.781 6.52 -28.375 1 92.88 208 HIS B N 1
ATOM 8854 C CA . HIS B 1 208 ? 19.406 5.555 -27.344 1 92.88 208 HIS B CA 1
ATOM 8855 C C . HIS B 1 208 ? 18.438 6.172 -26.344 1 92.88 208 HIS B C 1
ATOM 8857 O O . HIS B 1 208 ? 17.5 5.516 -25.891 1 92.88 208 HIS B O 1
ATOM 8863 N N . PHE B 1 209 ? 18.672 7.422 -26.031 1 94.38 209 PHE B N 1
ATOM 8864 C CA . PHE B 1 209 ? 17.797 8.125 -25.094 1 94.38 209 PHE B CA 1
ATOM 8865 C C . PHE B 1 209 ? 16.406 8.305 -25.672 1 94.38 209 PHE B C 1
ATOM 8867 O O . PHE B 1 209 ? 15.406 8.078 -24.984 1 94.38 209 PHE B O 1
ATOM 8874 N N . ILE B 1 210 ? 16.297 8.664 -26.875 1 94.44 210 ILE B N 1
ATOM 8875 C CA . ILE B 1 210 ? 15.016 8.898 -27.516 1 94.44 210 ILE B CA 1
ATOM 8876 C C . ILE B 1 210 ? 14.234 7.59 -27.594 1 94.44 210 ILE B C 1
ATOM 8878 O O . ILE B 1 210 ? 13.031 7.559 -27.328 1 94.44 210 ILE B O 1
ATOM 8882 N N . PHE B 1 211 ? 14.891 6.523 -27.938 1 94.62 211 PHE B N 1
ATOM 8883 C CA . PHE B 1 211 ? 14.203 5.242 -28.031 1 94.62 211 PHE B CA 1
ATOM 8884 C C . PHE B 1 211 ? 13.805 4.742 -26.656 1 94.62 211 PHE B C 1
ATOM 8886 O O . PHE B 1 211 ? 12.773 4.074 -26.5 1 94.62 211 PHE B O 1
ATOM 8893 N N . ALA B 1 212 ? 14.625 5.031 -25.625 1 95.94 212 ALA B N 1
ATOM 8894 C CA . ALA B 1 212 ? 14.227 4.684 -24.266 1 95.94 212 ALA B CA 1
ATOM 8895 C C . ALA B 1 212 ? 12.938 5.395 -23.875 1 95.94 212 ALA B C 1
ATOM 8897 O O . ALA B 1 212 ? 12.055 4.797 -23.25 1 95.94 212 ALA B O 1
ATOM 8898 N N . LEU B 1 213 ? 12.797 6.652 -24.312 1 95.25 213 LEU B N 1
ATOM 8899 C CA . LEU B 1 213 ? 11.586 7.414 -24.031 1 95.25 213 LEU B CA 1
ATOM 8900 C C . LEU B 1 213 ? 10.383 6.805 -24.75 1 95.25 213 LEU B C 1
ATOM 8902 O O . LEU B 1 213 ? 9.305 6.703 -24.172 1 95.25 213 LEU B O 1
ATOM 8906 N N . ILE B 1 214 ? 10.609 6.352 -25.906 1 94.62 214 ILE B N 1
ATOM 8907 C CA . ILE B 1 214 ? 9.531 5.75 -26.672 1 94.62 214 ILE B CA 1
ATOM 8908 C C . ILE B 1 214 ? 9.094 4.438 -26.031 1 94.62 214 ILE B C 1
ATOM 8910 O O . ILE B 1 214 ? 7.895 4.16 -25.922 1 94.62 214 ILE B O 1
ATOM 8914 N N . ILE B 1 215 ? 10.023 3.68 -25.578 1 96.12 215 ILE B N 1
ATOM 8915 C CA . ILE B 1 215 ? 9.711 2.406 -24.938 1 96.12 215 ILE B CA 1
ATOM 8916 C C . ILE B 1 215 ? 8.945 2.656 -23.641 1 96.12 215 ILE B C 1
ATOM 8918 O O . ILE B 1 215 ? 7.965 1.969 -23.344 1 96.12 215 ILE B O 1
ATOM 8922 N N . ILE B 1 216 ? 9.359 3.662 -22.844 1 96.31 216 ILE B N 1
ATOM 8923 C CA . ILE B 1 216 ? 8.711 3.969 -21.562 1 96.31 216 ILE B CA 1
ATOM 8924 C C . ILE B 1 216 ? 7.273 4.406 -21.812 1 96.31 216 ILE B C 1
ATOM 8926 O O . ILE B 1 216 ? 6.352 3.936 -21.141 1 96.31 216 ILE B O 1
ATOM 8930 N N . VAL B 1 217 ? 7.016 5.223 -22.828 1 93.44 217 VAL B N 1
ATOM 8931 C CA . VAL B 1 217 ? 5.68 5.727 -23.125 1 93.44 217 VAL B CA 1
ATOM 8932 C C . VAL B 1 217 ? 4.82 4.602 -23.703 1 93.44 217 VAL B C 1
ATOM 8934 O O . VAL B 1 217 ? 3.67 4.422 -23.297 1 93.44 217 VAL B O 1
ATOM 8937 N N . ALA B 1 218 ? 5.371 3.834 -24.594 1 94.88 218 ALA B N 1
ATOM 8938 C CA . ALA B 1 218 ? 4.641 2.707 -25.172 1 94.88 218 ALA B CA 1
ATOM 8939 C C . ALA B 1 218 ? 4.281 1.684 -24.094 1 94.88 218 ALA B C 1
ATOM 8941 O O . ALA B 1 218 ? 3.18 1.129 -24.109 1 94.88 218 ALA B O 1
ATOM 8942 N N . PHE B 1 219 ? 5.164 1.456 -23.203 1 95.69 219 PHE B N 1
ATOM 8943 C CA . PHE B 1 219 ? 4.941 0.509 -22.109 1 95.69 219 PHE B CA 1
ATOM 8944 C C . PHE B 1 219 ? 3.816 0.985 -21.203 1 95.69 219 PHE B C 1
ATOM 8946 O O . PHE B 1 219 ? 2.973 0.19 -20.781 1 95.69 219 PHE B O 1
ATOM 8953 N N . GLN B 1 220 ? 3.803 2.301 -20.906 1 93.75 220 GLN B N 1
ATOM 8954 C CA . GLN B 1 220 ? 2.754 2.832 -20.047 1 93.75 220 GLN B CA 1
ATOM 8955 C C . GLN B 1 220 ? 1.38 2.688 -20.703 1 93.75 220 GLN B C 1
ATOM 8957 O O . GLN B 1 220 ? 0.414 2.295 -20.047 1 93.75 220 GLN B O 1
ATOM 8962 N N . PHE B 1 221 ? 1.285 2.947 -21.938 1 92.31 221 PHE B N 1
ATOM 8963 C CA . PHE B 1 221 ? 0.018 2.809 -22.656 1 92.31 221 PHE B CA 1
ATOM 8964 C C . PHE B 1 221 ? -0.407 1.348 -22.719 1 92.31 221 PHE B C 1
ATOM 8966 O O . PHE B 1 221 ? -1.591 1.032 -22.578 1 92.31 221 PHE B O 1
ATOM 8973 N N . PHE B 1 222 ? 0.592 0.539 -22.922 1 95.5 222 PHE B N 1
ATOM 8974 C CA . PHE B 1 222 ? 0.343 -0.896 -22.984 1 95.5 222 PHE B CA 1
ATOM 8975 C C . PHE B 1 222 ? -0.206 -1.404 -21.656 1 95.5 222 PHE B C 1
ATOM 8977 O O . PHE B 1 222 ? -1.197 -2.137 -21.625 1 95.5 222 PHE B O 1
ATOM 8984 N N . ILE B 1 223 ? 0.365 -1.047 -20.516 1 95.44 223 ILE B N 1
ATOM 8985 C CA . ILE B 1 223 ? -0.017 -1.542 -19.188 1 95.44 223 ILE B CA 1
ATOM 8986 C C . ILE B 1 223 ? -1.402 -1.016 -18.828 1 95.44 223 ILE B C 1
ATOM 8988 O O . ILE B 1 223 ? -2.242 -1.762 -18.312 1 95.44 223 ILE B O 1
ATOM 8992 N N . VAL B 1 224 ? -1.759 0.26 -19.172 1 91.06 224 VAL B N 1
ATOM 8993 C CA . VAL B 1 224 ? -3.049 0.845 -18.828 1 91.06 224 VAL B CA 1
ATOM 8994 C C . VAL B 1 224 ? -4.152 0.186 -19.641 1 91.06 224 VAL B C 1
ATOM 8996 O O . VAL B 1 224 ? -5.223 -0.129 -19.125 1 91.06 224 VAL B O 1
ATOM 8999 N N . ALA B 1 225 ? -3.889 -0.108 -20.875 1 93.56 225 ALA B N 1
ATOM 9000 C CA . ALA B 1 225 ? -4.883 -0.738 -21.75 1 93.56 225 ALA B CA 1
ATOM 9001 C C . ALA B 1 225 ? -5.195 -2.156 -21.281 1 93.56 225 ALA B C 1
ATOM 9003 O O . ALA B 1 225 ? -6.363 -2.549 -21.203 1 93.56 225 ALA B O 1
ATOM 9004 N N . GLU B 1 226 ? -4.156 -2.844 -20.953 1 95.31 226 GLU B N 1
ATOM 9005 C CA . GLU B 1 226 ? -4.363 -4.234 -20.562 1 95.31 226 GLU B CA 1
ATOM 9006 C C . GLU B 1 226 ? -4.961 -4.324 -19.156 1 95.31 226 GLU B C 1
ATOM 9008 O O . GLU B 1 226 ? -5.738 -5.234 -18.859 1 95.31 226 GLU B O 1
ATOM 9013 N N . LEU B 1 227 ? -4.637 -3.436 -18.25 1 91.38 227 LEU B N 1
ATOM 9014 C CA . LEU B 1 227 ? -5.227 -3.43 -16.922 1 91.38 227 LEU B CA 1
ATOM 9015 C C . LEU B 1 227 ? -6.711 -3.088 -16.984 1 91.38 227 LEU B C 1
ATOM 9017 O O . LEU B 1 227 ? -7.52 -3.674 -16.266 1 91.38 227 LEU B O 1
ATOM 9021 N N . LYS B 1 228 ? -7.086 -2.174 -17.875 1 86.75 228 LYS B N 1
ATOM 9022 C CA . LYS B 1 228 ? -8.5 -1.841 -18.062 1 86.75 228 LYS B CA 1
ATOM 9023 C C . LYS B 1 228 ? -9.281 -3.039 -18.578 1 86.75 228 LYS B C 1
ATOM 9025 O O . LYS B 1 228 ? -10.391 -3.312 -18.125 1 86.75 228 LYS B O 1
ATOM 9030 N N . TYR B 1 229 ? -8.633 -3.723 -19.453 1 90.75 229 TYR B N 1
ATOM 9031 C CA . TYR B 1 229 ? -9.266 -4.922 -20 1 90.75 229 TYR B CA 1
ATOM 9032 C C . TYR B 1 229 ? -9.422 -5.988 -18.922 1 90.75 229 TYR B C 1
ATOM 9034 O O . TYR B 1 229 ? -10.492 -6.59 -18.781 1 90.75 229 TYR B O 1
ATOM 9042 N N . ALA B 1 230 ? -8.383 -6.238 -18.203 1 89.75 230 ALA B N 1
ATOM 9043 C CA . ALA B 1 230 ? -8.398 -7.258 -17.156 1 89.75 230 ALA B CA 1
ATOM 9044 C C . ALA B 1 230 ? -9.438 -6.926 -16.094 1 89.75 230 ALA B C 1
ATOM 9046 O O . ALA B 1 230 ? -10.172 -7.805 -15.625 1 89.75 230 ALA B O 1
ATOM 9047 N N . TYR B 1 231 ? -9.531 -5.691 -15.766 1 83.19 231 TYR B N 1
ATOM 9048 C CA . TYR B 1 231 ? -10.484 -5.266 -14.742 1 83.19 231 TYR B CA 1
ATOM 9049 C C . TYR B 1 231 ? -11.922 -5.504 -15.211 1 83.19 231 TYR B C 1
ATOM 9051 O O . TYR B 1 231 ? -12.758 -5.984 -14.445 1 83.19 231 TYR B O 1
ATOM 9059 N N . GLY B 1 232 ? -12.172 -5.184 -16.438 1 80.38 232 GLY B N 1
ATOM 9060 C CA . GLY B 1 232 ? -13.508 -5.418 -16.984 1 80.38 232 GLY B CA 1
ATOM 9061 C C . GLY B 1 232 ? -13.875 -6.891 -17.031 1 80.38 232 GLY B C 1
ATOM 9062 O O . GLY B 1 232 ? -14.992 -7.266 -16.656 1 80.38 232 GLY B O 1
ATOM 9063 N N . LYS B 1 233 ? -12.922 -7.719 -17.312 1 85.5 233 LYS B N 1
ATOM 9064 C CA . LYS B 1 233 ? -13.18 -9.148 -17.438 1 85.5 233 LYS B CA 1
ATOM 9065 C C . LYS B 1 233 ? -13.312 -9.805 -16.062 1 85.5 233 LYS B C 1
ATOM 9067 O O . LYS B 1 233 ? -14.148 -10.695 -15.883 1 85.5 233 LYS B O 1
ATOM 9072 N N . ILE B 1 234 ? -12.539 -9.438 -15.086 1 84.94 234 ILE B N 1
ATOM 9073 C CA . ILE B 1 234 ? -12.57 -10 -13.742 1 84.94 234 ILE B CA 1
ATOM 9074 C C . ILE B 1 234 ? -13.914 -9.68 -13.086 1 84.94 234 ILE B C 1
ATOM 9076 O O . ILE B 1 234 ? -14.531 -10.555 -12.469 1 84.94 234 ILE B O 1
ATOM 9080 N N . ASN B 1 235 ? -14.398 -8.508 -13.281 1 77.44 235 ASN B N 1
ATOM 9081 C CA . ASN B 1 235 ? -15.648 -8.094 -12.648 1 77.44 235 ASN B CA 1
ATOM 9082 C C . ASN B 1 235 ? -16.844 -8.836 -13.242 1 77.44 235 ASN B C 1
ATOM 9084 O O . ASN B 1 235 ? -17.797 -9.164 -12.523 1 77.44 235 ASN B O 1
ATOM 9088 N N . THR B 1 236 ? -16.75 -9.156 -14.461 1 78 236 THR B N 1
ATOM 9089 C CA . THR B 1 236 ? -17.859 -9.844 -15.094 1 78 236 THR B CA 1
ATOM 9090 C C . THR B 1 236 ? -17.844 -11.336 -14.773 1 78 236 THR B C 1
ATOM 9092 O O . THR B 1 236 ? -18.891 -11.953 -14.594 1 78 236 THR B O 1
ATOM 9095 N N . THR B 1 237 ? -16.625 -11.883 -14.578 1 80.31 237 THR B N 1
ATOM 9096 C CA . THR B 1 237 ? -16.516 -13.312 -14.344 1 80.31 237 THR B CA 1
ATOM 9097 C C . THR B 1 237 ? -16.828 -13.648 -12.891 1 80.31 237 THR B C 1
ATOM 9099 O O . THR B 1 237 ? -17.406 -14.695 -12.594 1 80.31 237 THR B O 1
ATOM 9102 N N . VAL B 1 238 ? -16.5 -12.797 -11.977 1 75.94 238 VAL B N 1
ATOM 9103 C CA . VAL B 1 238 ? -16.688 -13.078 -10.555 1 75.94 238 VAL B CA 1
ATOM 9104 C C . VAL B 1 238 ? -18.188 -13.141 -10.234 1 75.94 238 VAL B C 1
ATOM 9106 O O . VAL B 1 238 ? -18.609 -13.914 -9.375 1 75.94 238 VAL B O 1
ATOM 9109 N N . ILE B 1 239 ? -18.969 -12.531 -11 1 71.88 239 ILE B N 1
ATOM 9110 C CA . ILE B 1 239 ? -20.406 -12.492 -10.742 1 71.88 239 ILE B CA 1
ATOM 9111 C C . ILE B 1 239 ? -21.062 -13.766 -11.266 1 71.88 239 ILE B C 1
ATOM 9113 O O . ILE B 1 239 ? -22.031 -14.25 -10.688 1 71.88 239 ILE B O 1
ATOM 9117 N N . THR B 1 240 ? -20.438 -14.391 -12.234 1 72.88 240 THR B N 1
ATOM 9118 C CA . THR B 1 240 ? -21.094 -15.508 -12.891 1 72.88 240 THR B CA 1
ATOM 9119 C C . THR B 1 240 ? -20.562 -16.844 -12.359 1 72.88 240 THR B C 1
ATOM 9121 O O . THR B 1 240 ? -21.203 -17.875 -12.516 1 72.88 240 THR B O 1
ATOM 9124 N N . LYS B 1 241 ? -19.562 -16.797 -11.617 1 75.56 241 LYS B N 1
ATOM 9125 C CA . LYS B 1 241 ? -18.953 -18.062 -11.242 1 75.56 241 LYS B CA 1
ATOM 9126 C C . LYS B 1 241 ? -19.594 -18.641 -9.977 1 75.56 241 LYS B C 1
ATOM 9128 O O . LYS B 1 241 ? -20.25 -17.906 -9.227 1 75.56 241 LYS B O 1
ATOM 9133 N N . SER B 1 242 ? -19.312 -19.844 -9.867 1 73.44 242 SER B N 1
ATOM 9134 C CA . SER B 1 242 ? -19.938 -20.594 -8.773 1 73.44 242 SER B CA 1
ATOM 9135 C C . SER B 1 242 ? -19.266 -20.281 -7.438 1 73.44 242 SER B C 1
ATOM 9137 O O . SER B 1 242 ? -18.109 -19.875 -7.402 1 73.44 242 SER B O 1
ATOM 9139 N N . TYR B 1 243 ? -19.984 -20.391 -6.336 1 82.06 243 TYR B N 1
ATOM 9140 C CA . TYR B 1 243 ? -19.578 -20.344 -4.938 1 82.06 243 TYR B CA 1
ATOM 9141 C C . TYR B 1 243 ? -19.234 -18.922 -4.512 1 82.06 243 TYR B C 1
ATOM 9143 O O . TYR B 1 243 ? -18.734 -18.719 -3.404 1 82.06 243 TYR B O 1
ATOM 9151 N N . GLN B 1 244 ? -19.5 -17.969 -5.332 1 82.81 244 GLN B N 1
ATOM 9152 C CA . GLN B 1 244 ? -19.141 -16.594 -4.992 1 82.81 244 GLN B CA 1
ATOM 9153 C C . GLN B 1 244 ? -20.109 -16 -3.982 1 82.81 244 GLN B C 1
ATOM 9155 O O . GLN B 1 244 ? -19.859 -14.945 -3.402 1 82.81 244 GLN B O 1
ATOM 9160 N N . ASN B 1 245 ? -21.156 -16.688 -3.697 1 86.19 245 ASN B N 1
ATOM 9161 C CA . ASN B 1 245 ? -22.141 -16.219 -2.73 1 86.19 245 ASN B CA 1
ATOM 9162 C C . ASN B 1 245 ? -21.859 -16.766 -1.332 1 86.19 245 ASN B C 1
ATOM 9164 O O . ASN B 1 245 ? -22.625 -16.5 -0.396 1 86.19 245 ASN B O 1
ATOM 9168 N N . ILE B 1 246 ? -20.781 -17.516 -1.205 1 89.81 246 ILE B N 1
ATOM 9169 C CA . ILE B 1 246 ? -20.453 -18.094 0.089 1 89.81 246 ILE B CA 1
ATOM 9170 C C . ILE B 1 246 ? -19.234 -17.375 0.679 1 89.81 246 ILE B C 1
ATOM 9172 O O . ILE B 1 246 ? -18.219 -17.203 0.011 1 89.81 246 ILE B O 1
ATOM 9176 N N . VAL B 1 247 ? -19.406 -16.891 1.909 1 91.12 247 VAL B N 1
ATOM 9177 C CA . VAL B 1 247 ? -18.344 -16.156 2.584 1 91.12 247 VAL B CA 1
ATOM 9178 C C . VAL B 1 247 ? -17.953 -16.891 3.867 1 91.12 247 VAL B C 1
ATOM 9180 O O . VAL B 1 247 ? -18.812 -17.297 4.645 1 91.12 247 VAL B O 1
ATOM 9183 N N . PHE B 1 248 ? -16.625 -17.156 4.012 1 92.06 248 PHE B N 1
ATOM 9184 C CA . PHE B 1 248 ? -16.078 -17.75 5.23 1 92.06 248 PHE B CA 1
ATOM 9185 C C . PHE B 1 248 ? -15.711 -16.672 6.242 1 92.06 248 PHE B C 1
ATOM 9187 O O . PHE B 1 248 ? -15.125 -15.641 5.879 1 92.06 248 PHE B O 1
ATOM 9194 N N . VAL B 1 249 ? -16.125 -16.812 7.5 1 88.81 249 VAL B N 1
ATOM 9195 C CA . VAL B 1 249 ? -15.805 -15.859 8.555 1 88.81 249 VAL B CA 1
ATOM 9196 C C . VAL B 1 249 ? -15.102 -16.562 9.711 1 88.81 249 VAL B C 1
ATOM 9198 O O . VAL B 1 249 ? -15.422 -17.719 10.023 1 88.81 249 VAL B O 1
ATOM 9201 N N . ASP B 1 250 ? -14.141 -15.852 10.25 1 86.31 250 ASP B N 1
ATOM 9202 C CA . ASP B 1 250 ? -13.359 -16.375 11.359 1 86.31 250 ASP B CA 1
ATOM 9203 C C . ASP B 1 250 ? -13.531 -15.516 12.609 1 86.31 250 ASP B C 1
ATOM 9205 O O . ASP B 1 250 ? -13.961 -14.359 12.523 1 86.31 250 ASP B O 1
ATOM 9209 N N . ASN B 1 251 ? -13.281 -16.047 13.836 1 84.31 251 ASN B N 1
ATOM 9210 C CA . ASN B 1 251 ? -13.297 -15.383 15.133 1 84.31 251 ASN B CA 1
ATOM 9211 C C . ASN B 1 251 ? -14.648 -14.734 15.414 1 84.31 251 ASN B C 1
ATOM 9213 O O . ASN B 1 251 ? -14.719 -13.539 15.719 1 84.31 251 ASN B O 1
ATOM 9217 N N . ILE B 1 252 ? -15.617 -15.539 15.344 1 86.62 252 ILE B N 1
ATOM 9218 C CA . ILE B 1 252 ? -16.969 -15.094 15.672 1 86.62 252 ILE B CA 1
ATOM 9219 C C . ILE B 1 252 ? -17.094 -14.898 17.188 1 86.62 252 ILE B C 1
ATOM 9221 O O . ILE B 1 252 ? -16.672 -15.75 17.969 1 86.62 252 ILE B O 1
ATOM 9225 N N . PRO B 1 253 ? -17.578 -13.758 17.547 1 83.31 253 PRO B N 1
ATOM 9226 C CA . PRO B 1 253 ? -17.734 -13.539 18.984 1 83.31 253 PRO B CA 1
ATOM 9227 C C . PRO B 1 253 ? -18.594 -14.609 19.656 1 83.31 253 PRO B C 1
ATOM 9229 O O . PRO B 1 253 ? -19.531 -15.125 19.047 1 83.31 253 PRO B O 1
ATOM 9232 N N . ALA B 1 254 ? -18.328 -14.898 20.906 1 81.25 254 ALA B N 1
ATOM 9233 C CA . ALA B 1 254 ? -18.953 -15.984 21.656 1 81.25 254 ALA B CA 1
ATOM 9234 C C . ALA B 1 254 ? -20.453 -15.758 21.812 1 81.25 254 ALA B C 1
ATOM 9236 O O . ALA B 1 254 ? -21.234 -16.719 21.859 1 81.25 254 ALA B O 1
ATOM 9237 N N . GLU B 1 255 ? -20.781 -14.484 21.703 1 79 255 GLU B N 1
ATOM 9238 C CA . GLU B 1 255 ? -22.188 -14.156 21.906 1 79 255 GLU B CA 1
ATOM 9239 C C . GLU B 1 255 ? -23.031 -14.562 20.703 1 79 255 GLU B C 1
ATOM 9241 O O . GLU B 1 255 ? -24.203 -14.945 20.859 1 79 255 GLU B O 1
ATOM 9246 N N . VAL B 1 256 ? -22.438 -14.594 19.609 1 83.19 256 VAL B N 1
ATOM 9247 C CA . VAL B 1 256 ? -23.156 -14.852 18.359 1 83.19 256 VAL B CA 1
ATOM 9248 C C . VAL B 1 256 ? -22.953 -16.297 17.938 1 83.19 256 VAL B C 1
ATOM 9250 O O . VAL B 1 256 ? -23.766 -16.844 17.188 1 83.19 256 VAL B O 1
ATOM 9253 N N . LEU B 1 257 ? -21.969 -17.016 18.547 1 81.62 257 LEU B N 1
ATOM 9254 C CA . LEU B 1 257 ? -21.562 -18.359 18.109 1 81.62 257 LEU B CA 1
ATOM 9255 C C . LEU B 1 257 ? -22.516 -19.406 18.625 1 81.62 257 LEU B C 1
ATOM 9257 O O . LEU B 1 257 ? -22.578 -20.531 18.094 1 81.62 257 LEU B O 1
ATOM 9261 N N . LYS B 1 258 ? -23.469 -19.078 19.438 1 73.81 258 LYS B N 1
ATOM 9262 C CA . LYS B 1 258 ? -24.297 -20.078 20.125 1 73.81 258 LYS B CA 1
ATOM 9263 C C . LYS B 1 258 ? -25.266 -20.734 19.156 1 73.81 258 LYS B C 1
ATOM 9265 O O . LYS B 1 258 ? -25.484 -21.953 19.219 1 73.81 258 LYS B O 1
ATOM 9270 N N . ASP B 1 259 ? -25.828 -19.922 18.25 1 79.25 259 ASP B N 1
ATOM 9271 C CA . ASP B 1 259 ? -26.828 -20.438 17.312 1 79.25 259 ASP B CA 1
ATOM 9272 C C . ASP B 1 259 ? -26.625 -19.875 15.922 1 79.25 259 ASP B C 1
ATOM 9274 O O . ASP B 1 259 ? -26.188 -18.734 15.766 1 79.25 259 ASP B O 1
ATOM 9278 N N . ASP B 1 260 ? -26.875 -20.797 14.891 1 82.5 260 ASP B N 1
ATOM 9279 C CA . ASP B 1 260 ? -26.812 -20.375 13.492 1 82.5 260 ASP B CA 1
ATOM 9280 C C . ASP B 1 260 ? -27.75 -19.203 13.234 1 82.5 260 ASP B C 1
ATOM 9282 O O . ASP B 1 260 ? -27.438 -18.297 12.461 1 82.5 260 ASP B O 1
ATOM 9286 N N . SER B 1 261 ? -28.766 -19.203 13.977 1 84.62 261 SER B N 1
ATOM 9287 C CA . SER B 1 261 ? -29.766 -18.156 13.766 1 84.62 261 SER B CA 1
ATOM 9288 C C . SER B 1 261 ? -29.281 -16.797 14.266 1 84.62 261 SER B C 1
ATOM 9290 O O . SER B 1 261 ? -29.594 -15.766 13.688 1 84.62 261 SER B O 1
ATOM 9292 N N . LYS B 1 262 ? -28.469 -16.891 15.273 1 86.5 262 LYS B N 1
ATOM 9293 C CA . LYS B 1 262 ? -27.953 -15.633 15.805 1 86.5 262 LYS B CA 1
ATOM 9294 C C . LYS B 1 262 ? -26.922 -15.031 14.859 1 86.5 262 LYS B C 1
ATOM 9296 O O . LYS B 1 262 ? -26.797 -13.805 14.766 1 86.5 262 LYS B O 1
ATOM 9301 N N . ILE B 1 263 ? -26.25 -15.867 14.203 1 88.25 263 ILE B N 1
ATOM 9302 C CA . ILE B 1 263 ? -25.281 -15.383 13.219 1 88.25 263 ILE B CA 1
ATOM 9303 C C . ILE B 1 263 ? -26.031 -14.727 12.055 1 88.25 263 ILE B C 1
ATOM 9305 O O . ILE B 1 263 ? -25.641 -13.656 11.594 1 88.25 263 ILE B O 1
ATOM 9309 N N . MET B 1 264 ? -27.078 -15.398 11.695 1 88.06 264 MET B N 1
ATOM 9310 C CA . MET B 1 264 ? -27.891 -14.852 10.602 1 88.06 264 MET B CA 1
ATOM 9311 C C . MET B 1 264 ? -28.516 -13.523 10.992 1 88.06 264 MET B C 1
ATOM 9313 O O . MET B 1 264 ? -28.547 -12.586 10.195 1 88.06 264 MET B O 1
ATOM 9317 N N . GLU B 1 265 ? -28.891 -13.461 12.211 1 85.88 265 GLU B N 1
ATOM 9318 C CA . GLU B 1 265 ? -29.516 -12.242 12.703 1 85.88 265 GLU B CA 1
ATOM 9319 C C . GLU B 1 265 ? -28.531 -11.078 12.75 1 85.88 265 GLU B C 1
ATOM 9321 O O . GLU B 1 265 ? -28.906 -9.938 12.484 1 85.88 265 GLU B O 1
ATOM 9326 N N . TYR B 1 266 ? -27.391 -11.414 13.117 1 84.44 266 TYR B N 1
ATOM 9327 C CA . TYR B 1 266 ? -26.344 -10.391 13.195 1 84.44 266 TYR B CA 1
ATOM 9328 C C . TYR B 1 266 ? -26.188 -9.688 11.852 1 84.44 266 TYR B C 1
ATOM 9330 O O . TYR B 1 266 ? -26.141 -8.453 11.789 1 84.44 266 TYR B O 1
ATOM 9338 N N . PHE B 1 267 ? -26.188 -10.367 10.781 1 85.12 267 PHE B N 1
ATOM 9339 C CA . PHE B 1 267 ? -25.969 -9.797 9.453 1 85.12 267 PHE B CA 1
ATOM 9340 C C . PHE B 1 267 ? -27.266 -9.242 8.883 1 85.12 267 PHE B C 1
ATOM 9342 O O . PHE B 1 267 ? -27.25 -8.242 8.156 1 85.12 267 PHE B O 1
ATOM 9349 N N . ASN B 1 268 ? -28.328 -9.875 9.258 1 83.62 268 ASN B N 1
ATOM 9350 C CA . ASN B 1 268 ? -29.609 -9.414 8.742 1 83.62 268 ASN B CA 1
ATOM 9351 C C . ASN B 1 268 ? -30.062 -8.125 9.414 1 83.62 268 ASN B C 1
ATOM 9353 O O . ASN B 1 268 ? -30.891 -7.398 8.883 1 83.62 268 ASN B O 1
ATOM 9357 N N . LYS B 1 269 ? -29.453 -7.859 10.531 1 78.62 269 LYS B N 1
ATOM 9358 C CA . LYS B 1 269 ? -29.734 -6.578 11.18 1 78.62 269 LYS B CA 1
ATOM 9359 C C . LYS B 1 269 ? -29.078 -5.426 10.414 1 78.62 269 LYS B C 1
ATOM 9361 O O . LYS B 1 269 ? -29.609 -4.309 10.406 1 78.62 269 LYS B O 1
ATOM 9366 N N . ILE B 1 270 ? -28 -5.711 9.812 1 77 270 ILE B N 1
ATOM 9367 C CA . ILE B 1 270 ? -27.312 -4.691 9.023 1 77 270 ILE B CA 1
ATOM 9368 C C . ILE B 1 270 ? -28.031 -4.504 7.688 1 77 270 ILE B C 1
ATOM 9370 O O . ILE B 1 270 ? -28.344 -3.375 7.293 1 77 270 ILE B O 1
ATOM 9374 N N . GLN B 1 271 ? -28.281 -5.602 6.973 1 77.19 271 GLN B N 1
ATOM 9375 C CA . GLN B 1 271 ? -29.047 -5.629 5.734 1 77.19 271 GLN B CA 1
ATOM 9376 C C . GLN B 1 271 ? -30.094 -6.738 5.758 1 77.19 271 GLN B C 1
ATOM 9378 O O . GLN B 1 271 ? -29.75 -7.922 5.816 1 77.19 271 GLN B O 1
ATOM 9383 N N . PRO B 1 272 ? -31.25 -6.363 5.66 1 77.38 272 PRO B N 1
ATOM 9384 C CA . PRO B 1 272 ? -32.312 -7.379 5.762 1 77.38 272 PRO B CA 1
ATOM 9385 C C . PRO B 1 272 ? -32.219 -8.43 4.66 1 77.38 272 PRO B C 1
ATOM 9387 O O . PRO B 1 272 ? -31.859 -8.109 3.523 1 77.38 272 PRO B O 1
ATOM 9390 N N . ASN B 1 273 ? -32.406 -9.672 4.926 1 80.31 273 ASN B N 1
ATOM 9391 C CA . ASN B 1 273 ? -32.469 -10.828 4.035 1 80.31 273 ASN B CA 1
ATOM 9392 C C . ASN B 1 273 ? -31.156 -11 3.26 1 80.31 273 ASN B C 1
ATOM 9394 O O . ASN B 1 273 ? -31.172 -11.273 2.059 1 80.31 273 ASN B O 1
ATOM 9398 N N . SER B 1 274 ? -30.109 -10.766 3.896 1 83 274 SER B N 1
ATOM 9399 C CA . SER B 1 274 ? -28.812 -10.891 3.238 1 83 274 SER B CA 1
ATOM 9400 C C . SER B 1 274 ? -28.266 -12.305 3.365 1 83 274 SER B C 1
ATOM 9402 O O . SER B 1 274 ? -27.859 -12.914 2.369 1 83 274 SER B O 1
ATOM 9404 N N . VAL B 1 275 ? -28.328 -12.922 4.582 1 88.5 275 VAL B N 1
ATOM 9405 C CA . VAL B 1 275 ? -27.797 -14.266 4.812 1 88.5 275 VAL B CA 1
ATOM 9406 C C . VAL B 1 275 ? -28.938 -15.273 4.867 1 88.5 275 VAL B C 1
ATOM 9408 O O . VAL B 1 275 ? -29.875 -15.109 5.648 1 88.5 275 VAL B O 1
ATOM 9411 N N . VAL B 1 276 ? -28.859 -16.281 4.008 1 86.75 276 VAL B N 1
ATOM 9412 C CA . VAL B 1 276 ? -29.906 -17.297 3.896 1 86.75 276 VAL B CA 1
ATOM 9413 C C . VAL B 1 276 ? -29.594 -18.469 4.82 1 86.75 276 VAL B C 1
ATOM 9415 O O . VAL B 1 276 ? -30.5 -19.031 5.434 1 86.75 276 VAL B O 1
ATOM 9418 N N . ALA B 1 277 ? -28.297 -18.828 4.855 1 87.88 277 ALA B N 1
ATOM 9419 C CA . ALA B 1 277 ? -27.906 -19.984 5.68 1 87.88 277 ALA B CA 1
ATOM 9420 C C . ALA B 1 277 ? -26.516 -19.797 6.254 1 87.88 277 ALA B C 1
ATOM 9422 O O . ALA B 1 277 ? -25.688 -19.078 5.672 1 87.88 277 ALA B O 1
ATOM 9423 N N . ALA B 1 278 ? -26.328 -20.312 7.406 1 89.5 278 ALA B N 1
ATOM 9424 C CA . ALA B 1 278 ? -25.031 -20.312 8.062 1 89.5 278 ALA B CA 1
ATOM 9425 C C . ALA B 1 278 ? -24.641 -21.703 8.531 1 89.5 278 ALA B C 1
ATOM 9427 O O . ALA B 1 278 ? -25.484 -22.469 9.008 1 89.5 278 ALA B O 1
ATOM 9428 N N . ALA B 1 279 ? -23.438 -22.109 8.148 1 87.81 279 ALA B N 1
ATOM 9429 C CA . ALA B 1 279 ? -22.922 -23.406 8.586 1 87.81 279 ALA B CA 1
ATOM 9430 C C . ALA B 1 279 ? -21.688 -23.234 9.469 1 87.81 279 ALA B C 1
ATOM 9432 O O . ALA B 1 279 ? -20.609 -22.875 8.977 1 87.81 279 ALA B O 1
ATOM 9433 N N . ARG B 1 280 ? -21.828 -23.641 10.773 1 89.25 280 ARG B N 1
ATOM 9434 C CA . ARG B 1 280 ? -20.719 -23.562 11.703 1 89.25 280 ARG B CA 1
ATOM 9435 C C . ARG B 1 280 ? -19.75 -24.719 11.477 1 89.25 280 ARG B C 1
ATOM 9437 O O . ARG B 1 280 ? -20.156 -25.812 11.094 1 89.25 280 ARG B O 1
ATOM 9444 N N . LEU B 1 281 ? -18.516 -24.406 11.609 1 88.62 281 LEU B N 1
ATOM 9445 C CA . LEU B 1 281 ? -17.5 -25.422 11.414 1 88.62 281 LEU B CA 1
ATOM 9446 C C . LEU B 1 281 ? -17.375 -26.312 12.648 1 88.62 281 LEU B C 1
ATOM 9448 O O . LEU B 1 281 ? -17.094 -25.828 13.742 1 88.62 281 LEU B O 1
ATOM 9452 N N . PRO B 1 282 ? -17.641 -27.594 12.406 1 86.38 282 PRO B N 1
ATOM 9453 C CA . PRO B 1 282 ? -17.484 -28.516 13.531 1 86.38 282 PRO B CA 1
ATOM 9454 C C . PRO B 1 282 ? -16.016 -28.719 13.938 1 86.38 282 PRO B C 1
ATOM 9456 O O . PRO B 1 282 ? -15.133 -28.656 13.086 1 86.38 282 PRO B O 1
ATOM 9459 N N . ASN B 1 283 ? -15.742 -28.984 15.188 1 83.94 283 ASN B N 1
ATOM 9460 C CA . ASN B 1 283 ? -14.383 -29.172 15.68 1 83.94 283 ASN B CA 1
ATOM 9461 C C . ASN B 1 283 ? -13.781 -30.484 15.148 1 83.94 283 ASN B C 1
ATOM 9463 O O . ASN B 1 283 ? -12.555 -30.609 15.039 1 83.94 283 ASN B O 1
ATOM 9467 N N . ASN B 1 284 ? -14.68 -31.391 14.766 1 85.19 284 ASN B N 1
ATOM 9468 C CA . ASN B 1 284 ? -14.203 -32.688 14.289 1 85.19 284 ASN B CA 1
ATOM 9469 C C . ASN B 1 284 ? -14.172 -32.75 12.766 1 85.19 284 ASN B C 1
ATOM 9471 O O . ASN B 1 284 ? -14.508 -33.781 12.172 1 85.19 284 ASN B O 1
ATOM 9475 N N . ILE B 1 285 ? -13.828 -31.719 12.148 1 88 285 ILE B N 1
ATOM 9476 C CA . ILE B 1 285 ? -13.844 -31.656 10.695 1 88 285 ILE B CA 1
ATOM 9477 C C . ILE B 1 285 ? -12.797 -32.625 10.125 1 88 285 ILE B C 1
ATOM 9479 O O . ILE B 1 285 ? -13.016 -33.219 9.078 1 88 285 ILE B O 1
ATOM 9483 N N . PHE B 1 286 ? -11.734 -32.906 10.844 1 87.5 286 PHE B N 1
ATOM 9484 C CA . PHE B 1 286 ? -10.688 -33.781 10.359 1 87.5 286 PHE B CA 1
ATOM 9485 C C . PHE B 1 286 ? -11.156 -35.25 10.367 1 87.5 286 PHE B C 1
ATOM 9487 O O . PHE B 1 286 ? -10.867 -36 9.445 1 87.5 286 PHE B O 1
ATOM 9494 N N . GLU B 1 287 ? -11.93 -35.531 11.297 1 88.19 287 GLU B N 1
ATOM 9495 C CA . GLU B 1 287 ? -12.469 -36.875 11.367 1 88.19 287 GLU B CA 1
ATOM 9496 C C . GLU B 1 287 ? -13.531 -37.094 10.297 1 88.19 287 GLU B C 1
ATOM 9498 O O . GLU B 1 287 ? -13.602 -38.188 9.703 1 88.19 287 GLU B O 1
ATOM 9503 N N . ILE B 1 288 ? -14.25 -36.094 10.094 1 89.25 288 ILE B N 1
ATOM 9504 C CA . ILE B 1 288 ? -15.289 -36.188 9.07 1 89.25 288 ILE B CA 1
ATOM 9505 C C . ILE B 1 288 ? -14.648 -36.344 7.695 1 89.25 288 ILE B C 1
ATOM 9507 O O . ILE B 1 288 ? -15.055 -37.219 6.918 1 89.25 288 ILE B O 1
ATOM 9511 N N . ARG B 1 289 ? -13.68 -35.656 7.449 1 89.56 289 ARG B N 1
ATOM 9512 C CA . ARG B 1 289 ? -13.023 -35.719 6.148 1 89.56 289 ARG B CA 1
ATOM 9513 C C . ARG B 1 289 ? -12.242 -37.031 5.992 1 89.56 289 ARG B C 1
ATOM 9515 O O . ARG B 1 289 ? -12.172 -37.594 4.898 1 89.56 289 ARG B O 1
ATOM 9522 N N . LYS B 1 290 ? -11.664 -37.438 7.07 1 90.88 290 LYS B N 1
ATOM 9523 C CA . LYS B 1 290 ? -10.961 -38.719 7.035 1 90.88 290 LYS B CA 1
ATOM 9524 C C . LYS B 1 290 ? -11.93 -39.875 6.738 1 90.88 290 LYS B C 1
ATOM 9526 O O . LYS B 1 290 ? -11.609 -40.781 5.957 1 90.88 290 LYS B O 1
ATOM 9531 N N . THR B 1 291 ? -13.078 -39.781 7.336 1 91.88 291 THR B N 1
ATOM 9532 C CA . THR B 1 291 ? -14.086 -40.812 7.094 1 91.88 291 THR B CA 1
ATOM 9533 C C . THR B 1 291 ? -14.547 -40.781 5.637 1 91.88 291 THR B C 1
ATOM 9535 O O . THR B 1 291 ? -14.734 -41.844 5.02 1 91.88 291 THR B O 1
ATOM 9538 N N . HIS B 1 292 ? -14.688 -39.625 5.141 1 91.56 292 HIS B N 1
ATOM 9539 C CA . HIS B 1 292 ? -15.07 -39.5 3.738 1 91.56 292 HIS B CA 1
ATOM 9540 C C . HIS B 1 292 ? -14.008 -40.094 2.818 1 91.56 292 HIS B C 1
ATOM 9542 O O . HIS B 1 292 ? -14.328 -40.781 1.861 1 91.56 292 HIS B O 1
ATOM 9548 N N . LYS B 1 293 ? -12.797 -39.812 3.129 1 92.06 293 LYS B N 1
ATOM 9549 C CA . LYS B 1 293 ? -11.703 -40.344 2.314 1 92.06 293 LYS B CA 1
ATOM 9550 C C . LYS B 1 293 ? -11.633 -41.844 2.391 1 92.06 293 LYS B C 1
ATOM 9552 O O . LYS B 1 293 ? -11.336 -42.531 1.396 1 92.06 293 LYS B O 1
ATOM 9557 N N . ASN B 1 294 ? -11.953 -42.375 3.479 1 92.56 294 ASN B N 1
ATOM 9558 C CA . ASN B 1 294 ? -11.945 -43.844 3.637 1 92.56 294 ASN B CA 1
ATOM 9559 C C . ASN B 1 294 ? -13.094 -44.469 2.863 1 92.56 294 ASN B C 1
ATOM 9561 O O . ASN B 1 294 ? -12.93 -45.562 2.293 1 92.56 294 ASN B O 1
ATOM 9565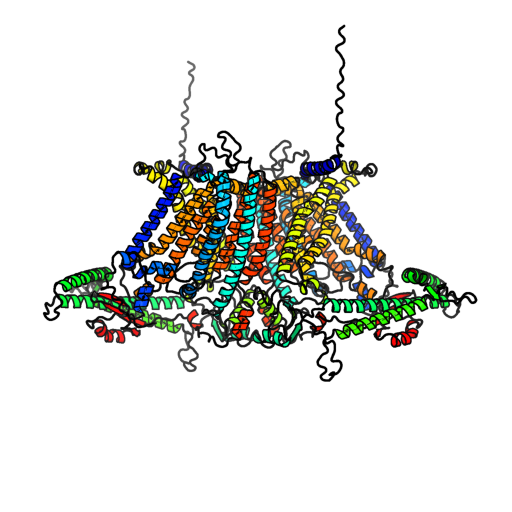 N N . ILE B 1 295 ? -14.156 -43.781 2.875 1 92.31 295 ILE B N 1
ATOM 9566 C CA . ILE B 1 295 ? -15.289 -44.312 2.115 1 92.31 295 ILE B CA 1
ATOM 9567 C C . ILE B 1 295 ? -14.93 -44.375 0.63 1 92.31 295 ILE B C 1
ATOM 9569 O O . ILE B 1 295 ? -15.156 -45.375 -0.036 1 92.31 295 ILE B O 1
ATOM 9573 N N . GLU B 1 296 ? -14.336 -43.312 0.18 1 91.56 296 GLU B N 1
ATOM 9574 C CA . GLU B 1 296 ? -13.945 -43.25 -1.227 1 91.56 296 GLU B CA 1
ATOM 9575 C C . GLU B 1 296 ? -12.867 -44.281 -1.543 1 91.56 296 GLU B C 1
ATOM 9577 O O . GLU B 1 296 ? -12.867 -44.875 -2.621 1 91.56 296 GLU B O 1
ATOM 9582 N N . ARG B 1 297 ? -11.992 -44.5 -0.642 1 91.81 297 ARG B N 1
ATOM 9583 C CA . ARG B 1 297 ? -10.914 -45.469 -0.837 1 91.81 297 ARG B CA 1
ATOM 9584 C C . ARG B 1 297 ? -11.453 -46.875 -0.929 1 91.81 297 ARG B C 1
ATOM 9586 O O . ARG B 1 297 ? -11.086 -47.625 -1.831 1 91.81 297 ARG B O 1
ATOM 9593 N N . HIS B 1 298 ? -12.336 -47.219 -0.072 1 91 298 HIS B N 1
ATOM 9594 C CA . HIS B 1 298 ? -12.883 -48.562 -0.078 1 91 298 HIS B CA 1
ATOM 9595 C C . HIS B 1 298 ? -13.812 -48.781 -1.272 1 91 298 HIS B C 1
ATOM 9597 O O . HIS B 1 298 ? -13.883 -49.875 -1.813 1 91 298 HIS B O 1
ATOM 9603 N N . ALA B 1 299 ? -14.469 -47.75 -1.655 1 90.56 299 ALA B N 1
ATOM 9604 C CA . ALA B 1 299 ? -15.266 -47.875 -2.877 1 90.56 299 ALA B CA 1
ATOM 9605 C C . ALA B 1 299 ? -14.383 -48.156 -4.086 1 90.56 299 ALA B C 1
ATOM 9607 O O . ALA B 1 299 ? -14.734 -48.938 -4.953 1 90.56 299 ALA B O 1
ATOM 9608 N N . TYR B 1 300 ? -13.305 -47.562 -4.059 1 90.5 300 TYR B N 1
ATOM 9609 C CA . TYR B 1 300 ? -12.344 -47.75 -5.141 1 90.5 300 TYR B CA 1
ATOM 9610 C C . TYR B 1 300 ? -11.812 -49.188 -5.133 1 90.5 300 TYR B C 1
ATOM 9612 O O . TYR B 1 300 ? -11.711 -49.812 -6.184 1 90.5 300 TYR B O 1
ATOM 9620 N N . ILE B 1 301 ? -11.5 -49.719 -4 1 90.75 301 ILE B N 1
ATOM 9621 C CA . ILE B 1 301 ? -10.953 -51.062 -3.883 1 90.75 301 ILE B CA 1
ATOM 9622 C C . ILE B 1 301 ? -12.016 -52.094 -4.273 1 90.75 301 ILE B C 1
ATOM 9624 O O . ILE B 1 301 ? -11.711 -53.094 -4.914 1 90.75 301 ILE B O 1
ATOM 9628 N N . ILE B 1 302 ? -13.258 -51.75 -3.934 1 91 302 ILE B N 1
ATOM 9629 C CA . ILE B 1 302 ? -14.359 -52.656 -4.301 1 91 302 ILE B CA 1
ATOM 9630 C C . ILE B 1 302 ? -14.484 -52.719 -5.82 1 91 302 ILE B C 1
ATOM 9632 O O . ILE B 1 302 ? -14.594 -53.812 -6.395 1 91 302 ILE B O 1
ATOM 9636 N N . GLU B 1 303 ? -14.422 -51.625 -6.426 1 91.12 303 GLU B N 1
ATOM 9637 C CA . GLU B 1 303 ? -14.508 -51.594 -7.883 1 91.12 303 GLU B CA 1
ATOM 9638 C C . GLU B 1 303 ? -13.336 -52.312 -8.523 1 91.12 303 GLU B C 1
ATOM 9640 O O . GLU B 1 303 ? -13.508 -53 -9.531 1 91.12 303 GLU B O 1
ATOM 9645 N N . LYS B 1 304 ? -12.195 -52.188 -7.922 1 90.44 304 LYS B N 1
ATOM 9646 C CA . LYS B 1 304 ? -11 -52.875 -8.422 1 90.44 304 LYS B CA 1
ATOM 9647 C C . LYS B 1 304 ? -11.125 -54.375 -8.328 1 90.44 304 LYS B C 1
ATOM 9649 O O . LYS B 1 304 ? -10.797 -55.094 -9.273 1 90.44 304 LYS B O 1
ATOM 9654 N N . ILE B 1 305 ? -11.664 -54.875 -7.258 1 89.38 305 ILE B N 1
ATOM 9655 C CA . ILE B 1 305 ? -11.812 -56.312 -7.043 1 89.38 305 ILE B CA 1
ATOM 9656 C C . ILE B 1 305 ? -12.875 -56.875 -7.988 1 89.38 305 ILE B C 1
ATOM 9658 O O . ILE B 1 305 ? -12.695 -57.938 -8.578 1 89.38 305 ILE B O 1
ATOM 9662 N N . ILE B 1 306 ? -13.93 -56.094 -8.148 1 89.44 306 ILE B N 1
ATOM 9663 C CA . ILE B 1 306 ? -14.992 -56.531 -9.047 1 89.44 306 ILE B CA 1
ATOM 9664 C C . ILE B 1 306 ? -14.461 -56.625 -10.469 1 89.44 306 ILE B C 1
ATOM 9666 O O . ILE B 1 306 ? -14.742 -57.594 -11.18 1 89.44 306 ILE B O 1
ATOM 9670 N N . SER B 1 307 ? -13.719 -55.656 -10.836 1 89.5 307 SER B N 1
ATOM 9671 C CA . SER B 1 307 ? -13.125 -55.656 -12.172 1 89.5 307 SER B CA 1
ATOM 9672 C C . SER B 1 307 ? -12.164 -56.844 -12.336 1 89.5 307 SER B C 1
ATOM 9674 O O . SER B 1 307 ? -12.094 -57.438 -13.398 1 89.5 307 SER B O 1
ATOM 9676 N N . LYS B 1 308 ? -11.438 -57.125 -11.312 1 87.31 308 LYS B N 1
ATOM 9677 C CA . LYS B 1 308 ? -10.523 -58.281 -11.336 1 87.31 308 LYS B CA 1
ATOM 9678 C C . LYS B 1 308 ? -11.289 -59.594 -11.477 1 87.31 308 LYS B C 1
ATOM 9680 O O . LYS B 1 308 ? -10.867 -60.5 -12.211 1 87.31 308 LYS B O 1
ATOM 9685 N N . ILE B 1 309 ? -12.391 -59.719 -10.758 1 86.88 309 ILE B N 1
ATOM 9686 C CA . ILE B 1 309 ? -13.195 -60.938 -10.797 1 86.88 309 ILE B CA 1
ATOM 9687 C C . ILE B 1 309 ? -13.766 -61.125 -12.203 1 86.88 309 ILE B C 1
ATOM 9689 O O . ILE B 1 309 ? -13.68 -62.219 -12.766 1 86.88 309 ILE B O 1
ATOM 9693 N N . ILE B 1 310 ? -14.242 -60.062 -12.734 1 87.94 310 ILE B N 1
ATOM 9694 C CA . ILE B 1 310 ? -14.875 -60.156 -14.047 1 87.94 310 ILE B CA 1
ATOM 9695 C C . ILE B 1 310 ? -13.82 -60.469 -15.102 1 87.94 310 ILE B C 1
ATOM 9697 O O . ILE B 1 310 ? -14.047 -61.312 -15.977 1 87.94 310 ILE B O 1
ATOM 9701 N N . LEU B 1 311 ? -12.68 -59.906 -15.016 1 87.31 311 LEU B N 1
ATOM 9702 C CA . LEU B 1 311 ? -11.625 -60.125 -16 1 87.31 311 LEU B CA 1
ATOM 9703 C C . LEU B 1 311 ? -11.047 -61.531 -15.859 1 87.31 311 LEU B C 1
ATOM 9705 O O . LEU B 1 311 ? -10.703 -62.156 -16.859 1 87.31 311 LEU B O 1
ATOM 9709 N N . GLU B 1 312 ? -10.93 -61.938 -14.602 1 83.75 312 GLU B N 1
ATOM 9710 C CA . GLU B 1 312 ? -10.453 -63.312 -14.383 1 83.75 312 GLU B CA 1
ATOM 9711 C C . GLU B 1 312 ? -11.406 -64.312 -14.992 1 83.75 312 GLU B C 1
ATOM 9713 O O . GLU B 1 312 ? -10.969 -65.312 -15.633 1 83.75 312 GLU B O 1
ATOM 9718 N N . LYS B 1 313 ? -12.68 -64.188 -14.766 1 84.44 313 LYS B N 1
ATOM 9719 C CA . LYS B 1 313 ? -13.68 -65.062 -15.344 1 84.44 313 LYS B CA 1
ATOM 9720 C C . LYS B 1 313 ? -13.719 -64.938 -16.859 1 84.44 313 LYS B C 1
ATOM 9722 O O . LYS B 1 313 ? -13.938 -65.938 -17.562 1 84.44 313 LYS B O 1
ATOM 9727 N N . PHE B 1 314 ? -13.469 -63.75 -17.344 1 86.31 314 PHE B N 1
ATOM 9728 C CA . PHE B 1 314 ? -13.445 -63.5 -18.781 1 86.31 314 PHE B CA 1
ATOM 9729 C C . PHE B 1 314 ? -12.312 -64.25 -19.438 1 86.31 314 PHE B C 1
ATOM 9731 O O . PHE B 1 314 ? -12.516 -64.938 -20.453 1 86.31 314 PHE B O 1
ATOM 9738 N N . PHE B 1 315 ? -11.148 -64.25 -18.859 1 82.31 315 PHE B N 1
ATOM 9739 C CA . PHE B 1 315 ? -9.992 -64.938 -19.453 1 82.31 315 PHE B CA 1
ATOM 9740 C C . PHE B 1 315 ? -10.094 -66.438 -19.266 1 82.31 315 PHE B C 1
ATOM 9742 O O . PHE B 1 315 ? -9.609 -67.188 -20.109 1 82.31 315 PHE B O 1
ATOM 9749 N N . LYS B 1 316 ? -10.758 -66.812 -18.203 1 77.62 316 LYS B N 1
ATOM 9750 C CA . LYS B 1 316 ? -10.953 -68.25 -18 1 77.62 316 LYS B CA 1
ATOM 9751 C C . LYS B 1 316 ? -11.938 -68.875 -19.016 1 77.62 316 LYS B C 1
ATOM 9753 O O . LYS B 1 316 ? -11.703 -69.938 -19.578 1 77.62 316 LYS B O 1
ATOM 9758 N N . VAL B 1 317 ? -13.016 -68.062 -19.266 1 76.19 317 VAL B N 1
ATOM 9759 C CA . VAL B 1 317 ? -14.016 -68.5 -20.219 1 76.19 317 VAL B CA 1
ATOM 9760 C C . VAL B 1 317 ? -13.461 -68.375 -21.641 1 76.19 317 VAL B C 1
ATOM 9762 O O . VAL B 1 317 ? -13.703 -69.25 -22.484 1 76.19 317 VAL B O 1
ATOM 9765 N N . GLY B 1 318 ? -12.766 -67.312 -21.984 1 66.44 318 GLY B N 1
ATOM 9766 C CA . GLY B 1 318 ? -12.156 -67.125 -23.297 1 66.44 318 GLY B CA 1
ATOM 9767 C C . GLY B 1 318 ? -11.172 -68.25 -23.641 1 66.44 318 GLY B C 1
ATOM 9768 O O . GLY B 1 318 ? -11.148 -68.75 -24.781 1 66.44 318 GLY B O 1
ATOM 9769 N N . HIS B 1 319 ? -10.445 -68.688 -22.641 1 62.59 319 HIS B N 1
ATOM 9770 C CA . HIS B 1 319 ? -9.516 -69.812 -22.828 1 62.59 319 HIS B CA 1
ATOM 9771 C C . HIS B 1 319 ? -10.266 -71.125 -23.094 1 62.59 319 HIS B C 1
ATOM 9773 O O . HIS B 1 319 ? -9.836 -71.938 -23.922 1 62.59 319 HIS B O 1
ATOM 9779 N N . LEU B 1 320 ? -11.398 -71.188 -22.406 1 57.28 320 LEU B N 1
ATOM 9780 C CA . LEU B 1 320 ? -12.203 -72.438 -22.594 1 57.28 320 LEU B CA 1
ATOM 9781 C C . LEU B 1 320 ? -12.82 -72.438 -23.984 1 57.28 320 LEU B C 1
ATOM 9783 O O . LEU B 1 320 ? -12.891 -73.5 -24.625 1 57.28 320 LEU B O 1
ATOM 9787 N N . LEU B 1 321 ? -13.188 -71.188 -24.422 1 58.25 321 LEU B N 1
ATOM 9788 C CA . LEU B 1 321 ? -13.797 -71.125 -25.75 1 58.25 321 LEU B CA 1
ATOM 9789 C C . LEU B 1 321 ? -12.758 -71.375 -26.844 1 58.25 321 LEU B C 1
ATOM 9791 O O . LEU B 1 321 ? -13.047 -72 -27.859 1 58.25 321 LEU B O 1
ATOM 9795 N N . LEU B 1 322 ? -11.547 -70.875 -26.625 1 55.09 322 LEU B N 1
ATOM 9796 C CA . LEU B 1 322 ? -10.484 -71.062 -27.609 1 55.09 322 LEU B CA 1
ATOM 9797 C C . LEU B 1 322 ? -9.992 -72.562 -27.562 1 55.09 322 LEU B C 1
ATOM 9799 O O . LEU B 1 322 ? -9.586 -73.062 -28.594 1 55.09 322 LEU B O 1
ATOM 9803 N N . SER B 1 323 ? -10 -73.125 -26.375 1 52.38 323 SER B N 1
ATOM 9804 C CA . SER B 1 323 ? -9.586 -74.5 -26.266 1 52.38 323 SER B CA 1
ATOM 9805 C C . SER B 1 323 ? -10.664 -75.438 -26.781 1 52.38 323 SER B C 1
ATOM 9807 O O . SER B 1 323 ? -10.375 -76.562 -27.203 1 52.38 323 SER B O 1
ATOM 9809 N N . THR B 1 324 ? -11.961 -75.062 -26.547 1 47.56 324 THR B N 1
ATOM 9810 C CA . THR B 1 324 ? -13.008 -76 -27.016 1 47.56 324 THR B CA 1
ATOM 9811 C C . THR B 1 324 ? -13.281 -75.75 -28.5 1 47.56 324 THR B C 1
ATOM 9813 O O . THR B 1 324 ? -13.469 -74.625 -28.938 1 47.56 324 THR B O 1
ATOM 9816 N N . ASN B 1 325 ? -12.43 -76.375 -29.531 1 42.44 325 ASN B N 1
ATOM 9817 C CA . ASN B 1 325 ? -12.664 -76.625 -30.953 1 42.44 325 ASN B CA 1
ATOM 9818 C C . ASN B 1 325 ? -14.141 -76.438 -31.297 1 42.44 325 ASN B C 1
ATOM 9820 O O . ASN B 1 325 ? -14.773 -77.375 -31.812 1 42.44 325 ASN B O 1
ATOM 9824 N N . ASP B 1 326 ? -14.867 -75.688 -30.625 1 40.38 326 ASP B N 1
ATOM 9825 C CA . ASP B 1 326 ? -16.266 -75.625 -31.062 1 40.38 326 ASP B CA 1
ATOM 9826 C C . ASP B 1 326 ? -16.359 -75.062 -32.469 1 40.38 326 ASP B C 1
ATOM 9828 O O . ASP B 1 326 ? -15.828 -73.938 -32.719 1 40.38 326 ASP B O 1
ATOM 9832 N N . PRO B 1 327 ? -16.672 -75.812 -33.562 1 41 327 PRO B N 1
ATOM 9833 C CA . PRO B 1 327 ? -16.812 -75.5 -34.969 1 41 327 PRO B CA 1
ATOM 9834 C C . PRO B 1 327 ? -17.594 -74.188 -35.25 1 41 327 PRO B C 1
ATOM 9836 O O . PRO B 1 327 ? -17.625 -73.75 -36.375 1 41 327 PRO B O 1
ATOM 9839 N N . SER B 1 328 ? -18.5 -73.875 -34.406 1 38.53 328 SER B N 1
ATOM 9840 C CA . SER B 1 328 ? -19.453 -72.875 -34.875 1 38.53 328 SER B CA 1
ATOM 9841 C C . SER B 1 328 ? -18.812 -71.5 -35 1 38.53 328 SER B C 1
ATOM 9843 O O . SER B 1 328 ? -19.422 -70.562 -35.469 1 38.53 328 SER B O 1
ATOM 9845 N N . VAL B 1 329 ? -17.922 -71.188 -34.188 1 41.25 329 VAL B N 1
ATOM 9846 C CA . VAL B 1 329 ? -17.438 -69.812 -34.344 1 41.25 329 VAL B CA 1
ATOM 9847 C C . VAL B 1 329 ? -16.453 -69.75 -35.531 1 41.25 329 VAL B C 1
ATOM 9849 O O . VAL B 1 329 ? -15.367 -70.312 -35.438 1 41.25 329 VAL B O 1
ATOM 9852 N N . GLU B 1 330 ? -16.969 -69.688 -36.75 1 38.88 330 GLU B N 1
ATOM 9853 C CA . GLU B 1 330 ? -16.297 -69.562 -38.031 1 38.88 330 GLU B CA 1
ATOM 9854 C C . GLU B 1 330 ? -15.359 -68.312 -38 1 38.88 330 GLU B C 1
ATOM 9856 O O . GLU B 1 330 ? -15.734 -67.25 -38.438 1 38.88 330 GLU B O 1
ATOM 9861 N N . ILE B 1 331 ? -14.711 -67.938 -36.875 1 43.56 331 ILE B N 1
ATOM 9862 C CA . ILE B 1 331 ? -13.766 -66.875 -37.125 1 43.56 331 ILE B CA 1
ATOM 9863 C C . ILE B 1 331 ? -12.609 -67.375 -38 1 43.56 331 ILE B C 1
ATOM 9865 O O . ILE B 1 331 ? -12.062 -68.438 -37.75 1 43.56 331 ILE B O 1
ATOM 9869 N N . PRO B 1 332 ? -12.375 -66.812 -39.156 1 44.78 332 PRO B N 1
ATOM 9870 C CA . PRO B 1 332 ? -11.258 -67.25 -40 1 44.78 332 PRO B CA 1
ATOM 9871 C C . PRO B 1 332 ? -9.953 -67.438 -39.219 1 44.78 332 PRO B C 1
ATOM 9873 O O . PRO B 1 332 ? -9.758 -66.75 -38.188 1 44.78 332 PRO B O 1
ATOM 9876 N N . PRO B 1 333 ? -9.148 -68.5 -39.406 1 43.81 333 PRO B N 1
ATOM 9877 C CA . PRO B 1 333 ? -7.93 -68.875 -38.688 1 43.81 333 PRO B CA 1
ATOM 9878 C C . PRO B 1 333 ? -6.977 -67.688 -38.469 1 43.81 333 PRO B C 1
ATOM 9880 O O . PRO B 1 333 ? -6.312 -67.625 -37.438 1 43.81 333 PRO B O 1
ATOM 9883 N N . THR B 1 334 ? -6.777 -66.938 -39.469 1 44.44 334 THR B N 1
ATOM 9884 C CA . THR B 1 334 ? -5.809 -65.812 -39.344 1 44.44 334 THR B CA 1
ATOM 9885 C C . THR B 1 334 ? -6.242 -64.812 -38.281 1 44.44 334 THR B C 1
ATOM 9887 O O . THR B 1 334 ? -5.406 -64.25 -37.562 1 44.44 334 THR B O 1
ATOM 9890 N N . SER B 1 335 ? -7.422 -64.438 -38.344 1 47.97 335 SER B N 1
ATOM 9891 C CA . SER B 1 335 ? -7.977 -63.438 -37.406 1 47.97 335 SER B CA 1
ATOM 9892 C C . SER B 1 335 ? -8.008 -64 -35.969 1 47.97 335 SER B C 1
ATOM 9894 O O . SER B 1 335 ? -7.844 -63.25 -35 1 47.97 335 SER B O 1
ATOM 9896 N N . LEU B 1 336 ? -8.102 -65.25 -35.844 1 50.19 336 LEU B N 1
ATOM 9897 C CA . LEU B 1 336 ? -8.094 -65.875 -34.562 1 50.19 336 LEU B CA 1
ATOM 9898 C C . LEU B 1 336 ? -6.707 -65.812 -33.938 1 50.19 336 LEU B C 1
ATOM 9900 O O . LEU B 1 336 ? -6.582 -65.688 -32.719 1 50.19 336 LEU B O 1
ATOM 9904 N N . MET B 1 337 ? -5.672 -65.875 -34.781 1 48.22 337 MET B N 1
ATOM 9905 C CA . MET B 1 337 ? -4.309 -65.812 -34.281 1 48.22 337 MET B CA 1
ATOM 9906 C C . MET B 1 337 ? -4.016 -64.438 -33.688 1 48.22 337 MET B C 1
ATOM 9908 O O . MET B 1 337 ? -3.387 -64.312 -32.625 1 48.22 337 MET B O 1
ATOM 9912 N N . VAL B 1 338 ? -4.422 -63.469 -34.438 1 50.69 338 VAL B N 1
ATOM 9913 C CA . VAL B 1 338 ? -4.184 -62.094 -33.969 1 50.69 338 VAL B CA 1
ATOM 9914 C C . VAL B 1 338 ? -4.984 -61.812 -32.719 1 50.69 338 VAL B C 1
ATOM 9916 O O . VAL B 1 338 ? -4.48 -61.219 -31.766 1 50.69 338 VAL B O 1
ATOM 9919 N N . LEU B 1 339 ? -6.188 -62.188 -32.75 1 55 339 LEU B N 1
ATOM 9920 C CA . LEU B 1 339 ? -7.035 -62.031 -31.562 1 55 339 LEU B CA 1
ATOM 9921 C C . LEU B 1 339 ? -6.457 -62.812 -30.391 1 55 339 LEU B C 1
ATOM 9923 O O . LEU B 1 339 ? -6.465 -62.312 -29.25 1 55 339 LEU B O 1
ATOM 9927 N N . SER B 1 340 ? -5.891 -64 -30.781 1 59.22 340 SER B N 1
ATOM 9928 C CA . SER B 1 340 ? -5.309 -64.875 -29.75 1 59.22 340 SER B CA 1
ATOM 9929 C C . SER B 1 340 ? -4.051 -64.188 -29.156 1 59.22 340 SER B C 1
ATOM 9931 O O . SER B 1 340 ? -3.83 -64.25 -27.953 1 59.22 340 SER B O 1
ATOM 9933 N N . TYR B 1 341 ? -3.346 -63.5 -30.078 1 60.59 341 TYR B N 1
ATOM 9934 C CA . TYR B 1 341 ? -2.123 -62.844 -29.594 1 60.59 341 TYR B CA 1
ATOM 9935 C C . TYR B 1 341 ? -2.441 -61.688 -28.688 1 60.59 341 TYR B C 1
ATOM 9937 O O . TYR B 1 341 ? -1.85 -61.531 -27.609 1 60.59 341 TYR B O 1
ATOM 9945 N N . HIS B 1 342 ? -3.379 -60.812 -29.125 1 66.75 342 HIS B N 1
ATOM 9946 C CA . HIS B 1 342 ? -3.75 -59.656 -28.328 1 66.75 342 HIS B CA 1
ATOM 9947 C C . HIS B 1 342 ? -4.379 -60.062 -27 1 66.75 342 HIS B C 1
ATOM 9949 O O . HIS B 1 342 ? -4.145 -59.438 -25.969 1 66.75 342 HIS B O 1
ATOM 9955 N N . GLN B 1 343 ? -5.145 -61.094 -27.078 1 70.81 343 GLN B N 1
ATOM 9956 C CA . GLN B 1 343 ? -5.758 -61.625 -25.859 1 70.81 343 GLN B CA 1
ATOM 9957 C C . GLN B 1 343 ? -4.707 -62.219 -24.922 1 70.81 343 GLN B C 1
ATOM 9959 O O . GLN B 1 343 ? -4.805 -62.062 -23.703 1 70.81 343 GLN B O 1
ATOM 9964 N N . LEU B 1 344 ? -3.703 -62.875 -25.594 1 70.31 344 LEU B N 1
ATOM 9965 C CA . LEU B 1 344 ? -2.621 -63.438 -24.797 1 70.31 344 LEU B CA 1
ATOM 9966 C C . LEU B 1 344 ? -1.817 -62.312 -24.125 1 70.31 344 LEU B C 1
ATOM 9968 O O . LEU B 1 344 ? -1.432 -62.438 -22.953 1 70.31 344 LEU B O 1
ATOM 9972 N N . CYS B 1 345 ? -1.67 -61.281 -24.891 1 71.06 345 CYS B N 1
ATOM 9973 C CA . CYS B 1 345 ? -0.923 -60.156 -24.328 1 71.06 345 CYS B CA 1
ATOM 9974 C C . CYS B 1 345 ? -1.681 -59.531 -23.156 1 71.06 345 CYS B C 1
ATOM 9976 O O . CYS B 1 345 ? -1.086 -59.219 -22.125 1 71.06 345 CYS B O 1
ATOM 9978 N N . GLN B 1 346 ? -2.91 -59.344 -23.312 1 74.88 346 GLN B N 1
ATOM 9979 C CA . GLN B 1 346 ? -3.729 -58.75 -22.266 1 74.88 346 GLN B CA 1
ATOM 9980 C C . GLN B 1 346 ? -3.846 -59.688 -21.062 1 74.88 346 GLN B C 1
ATOM 9982 O O . GLN B 1 346 ? -3.893 -59.25 -19.922 1 74.88 346 GLN B O 1
ATOM 9987 N N . LYS B 1 347 ? -3.883 -60.969 -21.359 1 75.94 347 LYS B N 1
ATOM 9988 C CA . LYS B 1 347 ? -3.928 -61.938 -20.281 1 75.94 347 LYS B CA 1
ATOM 9989 C C . LYS B 1 347 ? -2.643 -61.906 -19.453 1 75.94 347 LYS B C 1
ATOM 9991 O O . LYS B 1 347 ? -2.686 -61.969 -18.219 1 75.94 347 LYS B O 1
ATOM 9996 N N . ILE B 1 348 ? -1.571 -61.781 -20.156 1 75.12 348 ILE B N 1
ATOM 9997 C CA . ILE B 1 348 ? -0.283 -61.688 -19.484 1 75.12 348 ILE B CA 1
ATOM 9998 C C . ILE B 1 348 ? -0.226 -60.438 -18.641 1 75.12 348 ILE B C 1
ATOM 10000 O O . ILE B 1 348 ? 0.237 -60.438 -17.5 1 75.12 348 ILE B O 1
ATOM 10004 N N . LEU B 1 349 ? -0.703 -59.375 -19.219 1 76.44 349 LEU B N 1
ATOM 10005 C CA . LEU B 1 349 ? -0.734 -58.094 -18.5 1 76.44 349 LEU B CA 1
ATOM 10006 C C . LEU B 1 349 ? -1.626 -58.219 -17.266 1 76.44 349 LEU B C 1
ATOM 10008 O O . LEU B 1 349 ? -1.297 -57.656 -16.203 1 76.44 349 LEU B O 1
ATOM 10012 N N . PHE B 1 350 ? -2.771 -58.844 -17.422 1 79.5 350 PHE B N 1
ATOM 10013 C CA . PHE B 1 350 ? -3.691 -59.062 -16.297 1 79.5 350 PHE B CA 1
ATOM 10014 C C . PHE B 1 350 ? -3.045 -59.906 -15.211 1 79.5 350 PHE B C 1
ATOM 10016 O O . PHE B 1 350 ? -3.188 -59.594 -14.023 1 79.5 350 PHE B O 1
ATOM 10023 N N . ASN B 1 351 ? -2.32 -60.938 -15.664 1 75.56 351 ASN B N 1
ATOM 10024 C CA . ASN B 1 351 ? -1.649 -61.812 -14.688 1 75.56 351 ASN B CA 1
ATOM 10025 C C . ASN B 1 351 ? -0.539 -61.062 -13.953 1 75.56 351 ASN B C 1
ATOM 10027 O O . ASN B 1 351 ? -0.32 -61.281 -12.766 1 75.56 351 ASN B O 1
ATOM 10031 N N . LEU B 1 352 ? 0.019 -60.188 -14.648 1 73.56 352 LEU B N 1
ATOM 10032 C CA . LEU B 1 352 ? 1.055 -59.375 -14.031 1 73.56 352 LEU B CA 1
ATOM 10033 C C . LEU B 1 352 ? 0.447 -58.375 -13.055 1 73.56 352 LEU B C 1
ATOM 10035 O O . LEU B 1 352 ? 1.025 -58.094 -11.992 1 73.56 352 LEU B O 1
ATOM 10039 N N . ARG B 1 353 ? -0.667 -57.875 -13.422 1 74.75 353 ARG B N 1
ATOM 10040 C CA . ARG B 1 353 ? -1.374 -56.906 -12.594 1 74.75 353 ARG B CA 1
ATOM 10041 C C . ARG B 1 353 ? -1.961 -57.562 -11.352 1 74.75 353 ARG B C 1
ATOM 10043 O O . ARG B 1 353 ? -2.127 -56.906 -10.312 1 74.75 353 ARG B O 1
ATOM 10050 N N . SER B 1 354 ? -2.283 -58.844 -11.445 1 68.31 354 SER B N 1
ATOM 10051 C CA . SER B 1 354 ? -2.908 -59.562 -10.352 1 68.31 354 SER B CA 1
ATOM 10052 C C . SER B 1 354 ? -1.914 -60.5 -9.68 1 68.31 354 SER B C 1
ATOM 10054 O O . SER B 1 354 ? -2.242 -61.656 -9.398 1 68.31 354 SER B O 1
ATOM 10056 N N . PHE B 1 355 ? -0.704 -60.125 -9.602 1 61.06 355 PHE B N 1
ATOM 10057 C CA . PHE B 1 355 ? 0.342 -60.969 -9.039 1 61.06 355 PHE B CA 1
ATOM 10058 C C . PHE B 1 355 ? -0.001 -61.375 -7.613 1 61.06 355 PHE B C 1
ATOM 10060 O O . PHE B 1 355 ? 0.559 -62.344 -7.09 1 61.06 355 PHE B O 1
ATOM 10067 N N . ASP B 1 356 ? -0.839 -60.625 -6.949 1 59.28 356 ASP B N 1
ATOM 10068 C CA . ASP B 1 356 ? -1.227 -60.969 -5.586 1 59.28 356 ASP B CA 1
ATOM 10069 C C . ASP B 1 356 ? -1.887 -62.344 -5.535 1 59.28 356 ASP B C 1
ATOM 10071 O O . ASP B 1 356 ? -2.016 -62.938 -4.465 1 59.28 356 ASP B O 1
ATOM 10075 N N . LYS B 1 357 ? -2.408 -62.906 -6.688 1 56.56 357 LYS B N 1
ATOM 10076 C CA . LYS B 1 357 ? -3.113 -64.188 -6.801 1 56.56 357 LYS B CA 1
ATOM 10077 C C . LYS B 1 357 ? -2.227 -65.312 -6.359 1 56.56 357 LYS B C 1
ATOM 10079 O O . LYS B 1 357 ? -2.717 -66.312 -5.809 1 56.56 357 LYS B O 1
ATOM 10084 N N . TYR B 1 358 ? -0.923 -65.125 -6.641 1 52.72 358 TYR B N 1
ATOM 10085 C CA . TYR B 1 358 ? -0.049 -66.25 -6.391 1 52.72 358 TYR B CA 1
ATOM 10086 C C . TYR B 1 358 ? 0.337 -66.312 -4.918 1 52.72 358 TYR B C 1
ATOM 10088 O O . TYR B 1 358 ? 0.747 -67.375 -4.434 1 52.72 358 TYR B O 1
ATOM 10096 N N . PHE B 1 359 ? 0.162 -65.25 -4.18 1 53.12 359 PHE B N 1
ATOM 10097 C CA . PHE B 1 359 ? 0.644 -65.25 -2.805 1 53.12 359 PHE B CA 1
ATOM 10098 C C . PHE B 1 359 ? -0.492 -65.562 -1.838 1 53.12 359 PHE B C 1
ATOM 10100 O O . PHE B 1 359 ? -0.28 -65.625 -0.626 1 53.12 359 PHE B O 1
ATOM 10107 N N . TYR B 1 360 ? -1.64 -65.688 -2.199 1 51.69 360 TYR B N 1
ATOM 10108 C CA . TYR B 1 360 ? -2.754 -65.75 -1.259 1 51.69 360 TYR B CA 1
ATOM 10109 C C . TYR B 1 360 ? -2.879 -67.125 -0.61 1 51.69 360 TYR B C 1
ATOM 10111 O O . TYR B 1 360 ? -3.686 -67.938 -1.045 1 51.69 360 TYR B O 1
ATOM 10119 N N . CYS B 1 361 ? -1.799 -67.688 -0.15 1 49.78 361 CYS B N 1
ATOM 10120 C CA . CYS B 1 361 ? -1.944 -68.875 0.689 1 49.78 361 CYS B CA 1
ATOM 10121 C C . CYS B 1 361 ? -2.447 -68.5 2.078 1 49.78 361 CYS B C 1
ATOM 10123 O O . CYS B 1 361 ? -1.894 -67.625 2.723 1 49.78 361 CYS B O 1
ATOM 10125 N N . GLU B 1 362 ? -3.67 -68.5 2.295 1 50.53 362 GLU B N 1
ATOM 10126 C CA . GLU B 1 362 ? -4.145 -68.312 3.67 1 50.53 362 GLU B CA 1
ATOM 10127 C C . GLU B 1 362 ? -3.502 -69.375 4.586 1 50.53 362 GLU B C 1
ATOM 10129 O O . GLU B 1 362 ? -3.543 -70.562 4.301 1 50.53 362 GLU B O 1
ATOM 10134 N N . LEU B 1 363 ? -2.584 -69.062 5.371 1 48.12 363 LEU B N 1
ATOM 10135 C CA . LEU B 1 363 ? -2.045 -69.938 6.41 1 48.12 363 LEU B CA 1
ATOM 10136 C C . LEU B 1 363 ? -3.076 -70.125 7.512 1 48.12 363 LEU B C 1
ATOM 10138 O O . LEU B 1 363 ? -3.502 -69.188 8.18 1 48.12 363 LEU B O 1
ATOM 10142 N N . LYS B 1 364 ? -4.004 -71 7.266 1 48.56 364 LYS B N 1
ATOM 10143 C CA . LYS B 1 364 ? -4.828 -71.375 8.414 1 48.56 364 LYS B CA 1
ATOM 10144 C C . LYS B 1 364 ? -4.105 -72.438 9.289 1 48.56 364 LYS B C 1
ATOM 10146 O O . LYS B 1 364 ? -3.52 -73.375 8.781 1 48.56 364 LYS B O 1
ATOM 10151 N N . PHE B 1 365 ? -3.883 -72 10.43 1 52.44 365 PHE B N 1
ATOM 10152 C CA . PHE B 1 365 ? -3.326 -72.938 11.414 1 52.44 365 PHE B CA 1
ATOM 10153 C C . PHE B 1 365 ? -4.402 -73.875 11.945 1 52.44 365 PHE B C 1
ATOM 10155 O O . PHE B 1 365 ? -5.43 -73.438 12.461 1 52.44 365 PHE B O 1
ATOM 10162 N N . LYS B 1 366 ? -4.699 -74.875 11.258 1 48.97 366 LYS B N 1
ATOM 10163 C CA . LYS B 1 366 ? -5.602 -75.875 11.844 1 48.97 366 LYS B CA 1
ATOM 10164 C C . LYS B 1 366 ? -4.91 -76.688 12.961 1 48.97 366 LYS B C 1
ATOM 10166 O O . LYS B 1 366 ? -3.764 -77.125 12.812 1 48.97 366 LYS B O 1
ATOM 10171 N N . LEU B 1 367 ? -5.539 -76.438 14.031 1 55.97 367 LEU B N 1
ATOM 10172 C CA . LEU B 1 367 ? -5.168 -77.25 15.195 1 55.97 367 LEU B CA 1
ATOM 10173 C C . LEU B 1 367 ? -5.473 -78.75 14.961 1 55.97 367 LEU B C 1
ATOM 10175 O O . LEU B 1 367 ? -6.621 -79.062 14.703 1 55.97 367 LEU B O 1
ATOM 10179 N N . GLN B 1 368 ? -4.617 -79.438 14.234 1 51 368 GLN B N 1
ATOM 10180 C CA . GLN B 1 368 ? -4.84 -80.875 14.18 1 51 368 GLN B CA 1
ATOM 10181 C C . GLN B 1 368 ? -4.312 -81.562 15.43 1 51 368 GLN B C 1
ATOM 10183 O O . GLN B 1 368 ? -3.213 -81.25 15.898 1 51 368 GLN B O 1
ATOM 10188 N N . LYS B 1 369 ? -5.273 -82.125 16.031 1 51.34 369 LYS B N 1
ATOM 10189 C CA . LYS B 1 369 ? -4.961 -82.938 17.156 1 51.34 369 LYS B CA 1
ATOM 10190 C C . LYS B 1 369 ? -4.129 -84.188 16.734 1 51.34 369 LYS B C 1
ATOM 10192 O O . LYS B 1 369 ? -4.531 -84.938 15.836 1 51.34 369 LYS B O 1
ATOM 10197 N N . ILE B 1 370 ? -2.83 -84.062 16.672 1 49 370 ILE B N 1
ATOM 10198 C CA . ILE B 1 370 ? -2.137 -85.375 16.562 1 49 370 ILE B CA 1
ATOM 10199 C C . ILE B 1 370 ? -2.484 -86.25 17.766 1 49 370 ILE B C 1
ATOM 10201 O O . ILE B 1 370 ? -2.453 -85.75 18.906 1 49 370 ILE B O 1
ATOM 10205 N N . LYS B 1 371 ? -3.301 -87.25 17.312 1 52.72 371 LYS B N 1
ATOM 10206 C CA . LYS B 1 371 ? -3.562 -88.188 18.375 1 52.72 371 LYS B CA 1
ATOM 10207 C C . LYS B 1 371 ? -2.312 -88.438 19.219 1 52.72 371 LYS B C 1
ATOM 10209 O O . LYS B 1 371 ? -1.191 -88.25 18.734 1 52.72 371 LYS B O 1
ATOM 10214 N N . PRO B 1 372 ? -1.59 -89.375 19.906 1 48.97 372 PRO B N 1
ATOM 10215 C CA . PRO B 1 372 ? -1.495 -89.625 21.344 1 48.97 372 PRO B CA 1
ATOM 10216 C C . PRO B 1 372 ? -1.273 -88.375 22.141 1 48.97 372 PRO B C 1
ATOM 10218 O O . PRO B 1 372 ? -1.767 -88.25 23.266 1 48.97 372 PRO B O 1
ATOM 10221 N N . SER B 1 373 ? -0.197 -87.75 21.891 1 43.53 373 SER B N 1
ATOM 10222 C CA . SER B 1 373 ? 0.215 -86.625 22.75 1 43.53 373 SER B CA 1
ATOM 10223 C C . SER B 1 373 ? -0.6 -85.375 22.438 1 43.53 373 SER B C 1
ATOM 10225 O O . SER B 1 373 ? -1.048 -85.188 21.312 1 43.53 373 SER B O 1
ATOM 10227 N N . LYS B 1 374 ? -1.371 -84.812 23.359 1 46.84 374 LYS B N 1
ATOM 10228 C CA . LYS B 1 374 ? -2.232 -83.625 23.562 1 46.84 374 LYS B CA 1
ATOM 10229 C C . LYS B 1 374 ? -1.666 -82.375 22.859 1 46.84 374 LYS B C 1
ATOM 10231 O O . LYS B 1 374 ? -2.061 -81.25 23.172 1 46.84 374 LYS B O 1
ATOM 10236 N N . TYR B 1 375 ? -0.565 -82.688 22.406 1 48.03 375 TYR B N 1
ATOM 10237 C CA . TYR B 1 375 ? -0.022 -81.438 21.969 1 48.03 375 TYR B CA 1
ATOM 10238 C C . TYR B 1 375 ? -0.725 -80.938 20.703 1 48.03 375 TYR B C 1
ATOM 10240 O O . TYR B 1 375 ? -1.016 -81.688 19.797 1 48.03 375 TYR B O 1
ATOM 10248 N N . PHE B 1 376 ? -1.614 -79.938 20.844 1 48.72 376 PHE B N 1
ATOM 10249 C CA . PHE B 1 376 ? -2.266 -79.188 19.75 1 48.72 376 PHE B CA 1
ATOM 10250 C C . PHE B 1 376 ? -1.239 -78.5 18.891 1 48.72 376 PHE B C 1
ATOM 10252 O O . PHE B 1 376 ? -0.389 -77.75 19.406 1 48.72 376 PHE B O 1
ATOM 10259 N N . VAL B 1 377 ? -0.658 -79.25 17.969 1 50.38 377 VAL B N 1
ATOM 10260 C CA . VAL B 1 377 ? 0.253 -78.5 17.094 1 50.38 377 VAL B CA 1
ATOM 10261 C C . VAL B 1 377 ? -0.545 -77.688 16.062 1 50.38 377 VAL B C 1
ATOM 10263 O O . VAL B 1 377 ? -1.535 -78.188 15.523 1 50.38 377 VAL B O 1
ATOM 10266 N N . TYR B 1 378 ? -0.446 -76.438 16.156 1 50.69 378 TYR B N 1
ATOM 10267 C CA . TYR B 1 378 ? -0.987 -75.5 15.156 1 50.69 378 TYR B CA 1
ATOM 10268 C C . TYR B 1 378 ? -0.312 -75.75 13.812 1 50.69 378 TYR B C 1
ATOM 10270 O O . TYR B 1 378 ? 0.905 -75.562 13.688 1 50.69 378 TYR B O 1
ATOM 10278 N N . ILE B 1 379 ? -0.708 -76.75 13.047 1 49.69 379 ILE B N 1
ATOM 10279 C CA . ILE B 1 379 ? -0.149 -76.938 11.711 1 49.69 379 ILE B CA 1
ATOM 10280 C C . ILE B 1 379 ? -0.688 -75.875 10.773 1 49.69 379 ILE B C 1
ATOM 10282 O O . ILE B 1 379 ? -1.902 -75.688 10.672 1 49.69 379 ILE B O 1
ATOM 10286 N N . PRO B 1 380 ? 0.178 -75 10.398 1 53.66 380 PRO B N 1
ATOM 10287 C CA . PRO B 1 380 ? -0.25 -74 9.414 1 53.66 380 PRO B CA 1
ATOM 10288 C C . PRO B 1 380 ? -0.772 -74.625 8.125 1 53.66 380 PRO B C 1
ATOM 10290 O O . PRO B 1 380 ? -0.131 -75.5 7.562 1 53.66 380 PRO B O 1
ATOM 10293 N N . GLN B 1 381 ? -1.982 -75 8.023 1 50.47 381 GLN B N 1
ATOM 10294 C CA . GLN B 1 381 ? -2.512 -75.5 6.758 1 50.47 381 GLN B CA 1
ATOM 10295 C C . GLN B 1 381 ? -2.615 -74.375 5.73 1 50.47 381 GLN B C 1
ATOM 10297 O O . GLN B 1 381 ? -3.17 -73.312 6.023 1 50.47 381 GLN B O 1
ATOM 10302 N N . PHE B 1 382 ? -1.771 -74.5 4.871 1 49.97 382 PHE B N 1
ATOM 10303 C CA . PHE B 1 382 ? -1.802 -73.625 3.705 1 49.97 382 PHE B CA 1
ATOM 10304 C C . PHE B 1 382 ? -2.986 -73.938 2.809 1 49.97 382 PHE B C 1
ATOM 10306 O O . PHE B 1 382 ? -3.072 -75.062 2.273 1 49.97 382 PHE B O 1
ATOM 10313 N N . LYS B 1 383 ? -4.137 -73.625 3.113 1 52.38 383 LYS B N 1
ATOM 10314 C CA . LYS B 1 383 ? -5.223 -73.812 2.164 1 52.38 383 LYS B CA 1
ATOM 10315 C C . LYS B 1 383 ? -5.125 -72.875 0.975 1 52.38 383 LYS B C 1
ATOM 10317 O O . LYS B 1 383 ? -5.141 -71.688 1.147 1 52.38 383 LYS B O 1
ATOM 10322 N N . ARG B 1 384 ? -4.648 -73.375 -0.095 1 57.44 384 ARG B N 1
ATOM 10323 C CA . ARG B 1 384 ? -4.582 -72.688 -1.365 1 57.44 384 ARG B CA 1
ATOM 10324 C C . ARG B 1 384 ? -5.98 -72.375 -1.884 1 57.44 384 ARG B C 1
ATOM 10326 O O . ARG B 1 384 ? -6.789 -73.25 -2.111 1 57.44 384 ARG B O 1
ATOM 10333 N N . LYS B 1 385 ? -6.594 -71.312 -1.465 1 62.47 385 LYS B N 1
ATOM 10334 C CA . LYS B 1 385 ? -7.852 -70.938 -2.082 1 62.47 385 LYS B CA 1
ATOM 10335 C C . LYS B 1 385 ? -7.641 -70.5 -3.527 1 62.47 385 LYS B C 1
ATOM 10337 O O . LYS B 1 385 ? -6.539 -70.062 -3.904 1 62.47 385 LYS B O 1
ATOM 10342 N N . SER B 1 386 ? -8.57 -70.875 -4.398 1 71.31 386 SER B N 1
ATOM 10343 C CA . SER B 1 386 ? -8.523 -70.375 -5.781 1 71.31 386 SER B CA 1
ATOM 10344 C C . SER B 1 386 ? -8.523 -68.875 -5.852 1 71.31 386 SER B C 1
ATOM 10346 O O . SER B 1 386 ? -8.953 -68.188 -4.906 1 71.31 386 SER B O 1
ATOM 10348 N N . ALA B 1 387 ? -7.781 -68.312 -6.781 1 74.94 387 ALA B N 1
ATOM 10349 C CA . ALA B 1 387 ? -7.695 -66.875 -7.008 1 74.94 387 ALA B CA 1
ATOM 10350 C C . ALA B 1 387 ? -9.078 -66.188 -6.934 1 74.94 387 ALA B C 1
ATOM 10352 O O . ALA B 1 387 ? -9.234 -65.125 -6.355 1 74.94 387 ALA B O 1
ATOM 10353 N N . LEU B 1 388 ? -10.109 -66.875 -7.438 1 81.75 388 LEU B N 1
ATOM 10354 C CA . LEU B 1 388 ? -11.461 -66.312 -7.469 1 81.75 388 LEU B CA 1
ATOM 10355 C C . LEU B 1 388 ? -12.078 -66.312 -6.074 1 81.75 388 LEU B C 1
ATOM 10357 O O . LEU B 1 388 ? -12.766 -65.375 -5.691 1 81.75 388 LEU B O 1
ATOM 10361 N N . GLU B 1 389 ? -11.875 -67.375 -5.332 1 82.12 389 GLU B N 1
ATOM 10362 C CA . GLU B 1 389 ? -12.414 -67.5 -3.98 1 82.12 389 GLU B CA 1
ATOM 10363 C C . GLU B 1 389 ? -11.789 -66.438 -3.074 1 82.12 389 GLU B C 1
ATOM 10365 O O . GLU B 1 389 ? -12.484 -65.812 -2.246 1 82.12 389 GLU B O 1
ATOM 10370 N N . TYR B 1 390 ? -10.539 -66.25 -3.326 1 81.19 390 TYR B N 1
ATOM 10371 C CA . TYR B 1 390 ? -9.852 -65.25 -2.559 1 81.19 390 TYR B CA 1
ATOM 10372 C C . TYR B 1 390 ? -10.422 -63.875 -2.865 1 81.19 390 TYR B C 1
ATOM 10374 O O . TYR B 1 390 ? -10.609 -63.031 -1.96 1 81.19 390 TYR B O 1
ATOM 10382 N N . GLN B 1 391 ? -10.68 -63.531 -4.117 1 86.19 391 GLN B N 1
ATOM 10383 C CA . GLN B 1 391 ? -11.211 -62.219 -4.52 1 86.19 391 GLN B CA 1
ATOM 10384 C C . GLN B 1 391 ? -12.609 -62 -3.959 1 86.19 391 GLN B C 1
ATOM 10386 O O . GLN B 1 391 ? -12.953 -60.906 -3.547 1 86.19 391 GLN B O 1
ATOM 10391 N N . TYR B 1 392 ? -13.367 -63.062 -3.881 1 85.56 392 TYR B N 1
ATOM 10392 C CA . TYR B 1 392 ? -14.711 -62.938 -3.312 1 85.56 392 TYR B CA 1
ATOM 10393 C C . TYR B 1 392 ? -14.641 -62.688 -1.811 1 85.56 392 TYR B C 1
ATOM 10395 O O . TYR B 1 392 ? -15.43 -61.906 -1.269 1 85.56 392 TYR B O 1
ATOM 10403 N N . ASP B 1 393 ? -13.703 -63.312 -1.179 1 84.5 393 ASP B N 1
ATOM 10404 C CA . ASP B 1 393 ? -13.516 -63.062 0.249 1 84.5 393 ASP B CA 1
ATOM 10405 C C . ASP B 1 393 ? -13.055 -61.625 0.51 1 84.5 393 ASP B C 1
ATOM 10407 O O . ASP B 1 393 ? -13.5 -61 1.466 1 84.5 393 ASP B O 1
ATOM 10411 N N . SER B 1 394 ? -12.109 -61.219 -0.317 1 87.31 394 SER B N 1
ATOM 10412 C CA . SER B 1 394 ? -11.625 -59.875 -0.2 1 87.31 394 SER B CA 1
ATOM 10413 C C . SER B 1 394 ? -12.742 -58.844 -0.462 1 87.31 394 SER B C 1
ATOM 10415 O O . SER B 1 394 ? -12.789 -57.812 0.17 1 87.31 394 SER B O 1
ATOM 10417 N N . LEU B 1 395 ? -13.602 -59.062 -1.419 1 89.31 395 LEU B N 1
ATOM 10418 C CA . LEU B 1 395 ? -14.742 -58.219 -1.728 1 89.31 395 LEU B CA 1
ATOM 10419 C C . LEU B 1 395 ? -15.664 -58.094 -0.521 1 89.31 395 LEU B C 1
ATOM 10421 O O . LEU B 1 395 ? -16.078 -56.969 -0.174 1 89.31 395 LEU B O 1
ATOM 10425 N N . ASP B 1 396 ? -15.938 -59.25 0.138 1 87.94 396 ASP B N 1
ATOM 10426 C CA . ASP B 1 396 ? -16.812 -59.219 1.301 1 87.94 396 ASP B CA 1
ATOM 10427 C C . ASP B 1 396 ? -16.203 -58.438 2.445 1 87.94 396 ASP B C 1
ATOM 10429 O O . ASP B 1 396 ? -16.906 -57.719 3.158 1 87.94 396 ASP B O 1
ATOM 10433 N N . ARG B 1 397 ? -14.953 -58.562 2.594 1 90.56 397 ARG B N 1
ATOM 10434 C CA . ARG B 1 397 ? -14.258 -57.812 3.637 1 90.56 397 ARG B CA 1
ATOM 10435 C C . ARG B 1 397 ? -14.32 -56.312 3.365 1 90.56 397 ARG B C 1
ATOM 10437 O O . ARG B 1 397 ? -14.578 -55.531 4.277 1 90.56 397 ARG B O 1
ATOM 10444 N N . GLU B 1 398 ? -13.992 -55.938 2.15 1 90.88 398 GLU B N 1
ATOM 10445 C CA . GLU B 1 398 ? -13.984 -54.531 1.787 1 90.88 398 GLU B CA 1
ATOM 10446 C C . GLU B 1 398 ? -15.383 -53.938 1.854 1 90.88 398 GLU B C 1
ATOM 10448 O O . GLU B 1 398 ? -15.555 -52.75 2.199 1 90.88 398 GLU B O 1
ATOM 10453 N N . ILE B 1 399 ? -16.422 -54.688 1.534 1 89.56 399 ILE B N 1
ATOM 10454 C CA . ILE B 1 399 ? -17.797 -54.219 1.648 1 89.56 399 ILE B CA 1
ATOM 10455 C C . ILE B 1 399 ? -18.141 -53.969 3.115 1 89.56 399 ILE B C 1
ATOM 10457 O O . ILE B 1 399 ? -18.844 -53 3.439 1 89.56 399 ILE B O 1
ATOM 10461 N N . HIS B 1 400 ? -17.609 -54.812 3.963 1 90.5 400 HIS B N 1
ATOM 10462 C CA . HIS B 1 400 ? -17.828 -54.625 5.391 1 90.5 400 HIS B CA 1
ATOM 10463 C C . HIS B 1 400 ? -17.203 -53.312 5.883 1 90.5 400 HIS B C 1
ATOM 10465 O O . HIS B 1 400 ? -17.812 -52.594 6.664 1 90.5 400 HIS B O 1
ATOM 10471 N N . TYR B 1 401 ? -16 -53.125 5.43 1 91.75 401 TYR B N 1
ATOM 10472 C CA . TYR B 1 401 ? -15.336 -51.875 5.816 1 91.75 401 TYR B CA 1
ATOM 10473 C C . TYR B 1 401 ? -16.078 -50.656 5.258 1 91.75 401 TYR B C 1
ATOM 10475 O O . TYR B 1 401 ? -16.219 -49.656 5.945 1 91.75 401 TYR B O 1
ATOM 10483 N N . TYR B 1 402 ? -16.469 -50.656 3.982 1 90.88 402 TYR B N 1
ATOM 10484 C CA . TYR B 1 402 ? -17.234 -49.562 3.359 1 90.88 402 TYR B CA 1
ATOM 10485 C C . TYR B 1 402 ? -18.484 -49.25 4.164 1 90.88 402 TYR B C 1
ATOM 10487 O O . TYR B 1 402 ? -18.766 -48.094 4.441 1 90.88 402 TYR B O 1
ATOM 10495 N N . GLN B 1 403 ? -19.219 -50.281 4.633 1 88.38 403 GLN B N 1
ATOM 10496 C CA . GLN B 1 403 ? -20.453 -50.094 5.395 1 88.38 403 GLN B CA 1
ATOM 10497 C C . GLN B 1 403 ? -20.156 -49.531 6.781 1 88.38 403 GLN B C 1
ATOM 10499 O O . GLN B 1 403 ? -20.922 -48.719 7.301 1 88.38 403 GLN B O 1
ATOM 10504 N N . LYS B 1 404 ? -19.094 -49.969 7.324 1 91.19 404 LYS B N 1
ATOM 10505 C CA . LYS B 1 404 ? -18.688 -49.438 8.633 1 91.19 404 LYS B CA 1
ATOM 10506 C C . LYS B 1 404 ? -18.438 -47.938 8.578 1 91.19 404 LYS B C 1
ATOM 10508 O O . LYS B 1 404 ? -18.906 -47.188 9.438 1 91.19 404 LYS B O 1
ATOM 10513 N N . TYR B 1 405 ? -17.719 -47.562 7.609 1 91 405 TYR B N 1
ATOM 10514 C CA . TYR B 1 405 ? -17.391 -46.125 7.484 1 91 405 TYR B CA 1
ATOM 10515 C C . TYR B 1 405 ? -18.609 -45.344 7.051 1 91 405 TYR B C 1
ATOM 10517 O O . TYR B 1 405 ? -18.766 -44.156 7.441 1 91 405 TYR B O 1
ATOM 10525 N N . LEU B 1 406 ? -19.469 -45.844 6.266 1 88.69 406 LEU B N 1
ATOM 10526 C CA . LEU B 1 406 ? -20.719 -45.188 5.883 1 88.69 406 LEU B CA 1
ATOM 10527 C C . LEU B 1 406 ? -21.609 -44.969 7.098 1 88.69 406 LEU B C 1
ATOM 10529 O O . LEU B 1 406 ? -22.234 -43.906 7.219 1 88.69 406 LEU B O 1
ATOM 10533 N N . ASP B 1 407 ? -21.625 -45.906 8.016 1 87.5 407 ASP B N 1
ATOM 10534 C CA . ASP B 1 407 ? -22.391 -45.75 9.25 1 87.5 407 ASP B CA 1
ATOM 10535 C C . ASP B 1 407 ? -21.797 -44.656 10.141 1 87.5 407 ASP B C 1
ATOM 10537 O O . ASP B 1 407 ? -22.531 -43.875 10.75 1 87.5 407 ASP B O 1
ATOM 10541 N N . LEU B 1 408 ? -20.547 -44.688 10.133 1 88.38 408 LEU B N 1
ATOM 10542 C CA . LEU B 1 408 ? -19.875 -43.656 10.891 1 88.38 408 LEU B CA 1
ATOM 10543 C C . LEU B 1 408 ? -20.156 -42.281 10.297 1 88.38 408 LEU B C 1
ATOM 10545 O O . LEU B 1 408 ? -20.359 -41.312 11.031 1 88.38 408 LEU B O 1
ATOM 10549 N N . TRP B 1 409 ? -20.172 -42.188 8.961 1 87.38 409 TRP B N 1
ATOM 10550 C CA . TRP B 1 409 ? -20.469 -40.938 8.242 1 87.38 409 TRP B CA 1
ATOM 10551 C C . TRP B 1 409 ? -21.875 -40.438 8.57 1 87.38 409 TRP B C 1
ATOM 10553 O O . TRP B 1 409 ? -22.078 -39.25 8.773 1 87.38 409 TRP B O 1
ATOM 10563 N N . LEU B 1 410 ? -22.781 -41.281 8.711 1 83.44 410 LEU B N 1
ATOM 10564 C CA . LEU B 1 410 ? -24.172 -40.938 8.969 1 83.44 410 LEU B CA 1
ATOM 10565 C C . LEU B 1 410 ? -24.359 -40.438 10.406 1 83.44 410 LEU B C 1
ATOM 10567 O O . LEU B 1 410 ? -25.281 -39.688 10.703 1 83.44 410 LEU B O 1
ATOM 10571 N N . THR B 1 411 ? -23.359 -40.75 11.273 1 82.25 411 THR B N 1
ATOM 10572 C CA . THR B 1 411 ? -23.422 -40.312 12.656 1 82.25 411 THR B CA 1
ATOM 10573 C C . THR B 1 411 ? -23.047 -38.812 12.742 1 82.25 411 THR B C 1
ATOM 10575 O O . THR B 1 411 ? -23.453 -38.125 13.68 1 82.25 411 THR B O 1
ATOM 10578 N N . TYR B 1 412 ? -22.281 -38.375 11.773 1 79.19 412 TYR B N 1
ATOM 10579 C CA . TYR B 1 412 ? -21.812 -37 11.805 1 79.19 412 TYR B CA 1
ATOM 10580 C C . TYR B 1 412 ? -22.875 -36.062 11.234 1 79.19 412 TYR B C 1
ATOM 10582 O O . TYR B 1 412 ? -22.828 -34.844 11.492 1 79.19 412 TYR B O 1
ATOM 10590 N N . PHE B 1 413 ? -23.781 -36.469 10.438 1 70.38 413 PHE B N 1
ATOM 10591 C CA . PHE B 1 413 ? -24.781 -35.625 9.773 1 70.38 413 PHE B CA 1
ATOM 10592 C C . PHE B 1 413 ? -25.812 -35.094 10.781 1 70.38 413 PHE B C 1
ATOM 10594 O O . PHE B 1 413 ? -26.281 -35.844 11.641 1 70.38 413 PHE B O 1
ATOM 10601 N N . PRO B 1 414 ? -25.719 -33.625 10.922 1 61.34 414 PRO B N 1
ATOM 10602 C CA . PRO B 1 414 ? -26.719 -33.125 11.875 1 61.34 414 PRO B CA 1
ATOM 10603 C C . PRO B 1 414 ? -28.125 -33.594 11.562 1 61.34 414 PRO B C 1
ATOM 10605 O O . PRO B 1 414 ? -28.562 -33.594 10.406 1 61.34 414 PRO B O 1
ATOM 10608 N N . LYS B 1 415 ? -28.625 -34.562 12.328 1 51.16 415 LYS B N 1
ATOM 10609 C CA . LYS B 1 415 ? -30 -35.031 12.164 1 51.16 415 LYS B CA 1
ATOM 10610 C C . LYS B 1 415 ? -30.969 -33.875 12.07 1 51.16 415 LYS B C 1
ATOM 10612 O O . LYS B 1 415 ? -30.984 -33 12.945 1 51.16 415 LYS B O 1
ATOM 10617 N N . LYS B 1 416 ? -31.266 -33.375 10.938 1 48.28 416 LYS B N 1
ATOM 10618 C CA . LYS B 1 416 ? -32.406 -32.469 10.867 1 48.28 416 LYS B CA 1
ATOM 10619 C C . LYS B 1 416 ? -33.438 -32.812 11.922 1 48.28 416 LYS B C 1
ATOM 10621 O O . LYS B 1 416 ? -33.531 -33.969 12.367 1 48.28 416 LYS B O 1
ATOM 10626 N N . ASN B 1 417 ? -34.281 -31.844 12.344 1 40.88 417 ASN B N 1
ATOM 10627 C CA . ASN B 1 417 ? -35.438 -31.891 13.242 1 40.88 417 ASN B CA 1
ATOM 10628 C C . ASN B 1 417 ? -36.281 -33.125 12.984 1 40.88 417 ASN B C 1
ATOM 10630 O O . ASN B 1 417 ? -37.219 -33.094 12.188 1 40.88 417 ASN B O 1
ATOM 10634 N N . GLU B 1 418 ? -36 -34.25 12.695 1 38.19 418 GLU B N 1
ATOM 10635 C CA . GLU B 1 418 ? -37.188 -35.062 12.922 1 38.19 418 GLU B CA 1
ATOM 10636 C C . GLU B 1 418 ? -37.75 -34.844 14.32 1 38.19 418 GLU B C 1
ATOM 10638 O O . GLU B 1 418 ? -37.031 -34.906 15.312 1 38.19 418 GLU B O 1
ATOM 10643 N N . PRO B 1 419 ? -38.938 -34.031 14.477 1 37.84 419 PRO B N 1
ATOM 10644 C CA . PRO B 1 419 ? -39.656 -33.906 15.758 1 37.84 419 PRO B CA 1
ATOM 10645 C C . PRO B 1 419 ? -39.469 -35.094 16.672 1 37.84 419 PRO B C 1
ATOM 10647 O O . PRO B 1 419 ? -39.406 -34.969 17.891 1 37.84 419 PRO B O 1
ATOM 10650 N N . ASP B 1 420 ? -39.938 -36.375 16.141 1 35.16 420 ASP B N 1
ATOM 10651 C CA . ASP B 1 420 ? -40.344 -37.531 16.953 1 35.16 420 ASP B CA 1
ATOM 10652 C C . ASP B 1 420 ? -39.094 -38.25 17.5 1 35.16 420 ASP B C 1
ATOM 10654 O O . ASP B 1 420 ? -39.25 -39.312 18.141 1 35.16 420 ASP B O 1
ATOM 10658 N N . SER B 1 421 ? -38 -38.344 16.812 1 34.69 421 SER B N 1
ATOM 10659 C CA . SER B 1 421 ? -37.156 -39.344 17.422 1 34.69 421 SER B CA 1
ATOM 10660 C C . SER B 1 421 ? -36.594 -38.906 18.766 1 34.69 421 SER B C 1
ATOM 10662 O O . SER B 1 421 ? -35.719 -38.062 18.828 1 34.69 421 SER B O 1
ATOM 10664 N N . SER B 1 422 ? -37.406 -38.688 19.844 1 35.31 422 SER B N 1
ATOM 10665 C CA . SER B 1 422 ? -37.25 -38.781 21.297 1 35.31 422 SER B CA 1
ATOM 10666 C C . SER B 1 422 ? -36.188 -39.781 21.688 1 35.31 422 SER B C 1
ATOM 10668 O O . SER B 1 422 ? -35.844 -39.906 22.859 1 35.31 422 SER B O 1
ATOM 10670 N N . THR B 1 423 ? -36.031 -40.938 20.922 1 33.62 423 THR B N 1
ATOM 10671 C CA . THR B 1 423 ? -35.5 -42.125 21.594 1 33.62 423 THR B CA 1
ATOM 10672 C C . THR B 1 423 ? -34.062 -41.906 22.016 1 33.62 423 THR B C 1
ATOM 10674 O O . THR B 1 423 ? -33.594 -42.469 23.031 1 33.62 423 THR B O 1
ATOM 10677 N N . ILE B 1 424 ? -32.969 -42.125 21.141 1 34.41 424 ILE B N 1
ATOM 10678 C CA . ILE B 1 424 ? -31.734 -42.469 21.828 1 34.41 424 ILE B CA 1
ATOM 10679 C C . ILE B 1 424 ? -31.141 -41.219 22.484 1 34.41 424 ILE B C 1
ATOM 10681 O O . ILE B 1 424 ? -30.75 -40.281 21.797 1 34.41 424 ILE B O 1
ATOM 10685 N N . PRO B 1 425 ? -31.484 -40.812 23.688 1 37.22 425 PRO B N 1
ATOM 10686 C CA . PRO B 1 425 ? -30.984 -39.75 24.562 1 37.22 425 PRO B CA 1
ATOM 10687 C C . PRO B 1 425 ? -29.469 -39.594 24.469 1 37.22 425 PRO B C 1
ATOM 10689 O O . PRO B 1 425 ? -28.906 -38.625 25 1 37.22 425 PRO B O 1
ATOM 10692 N N . GLY B 1 426 ? -28.703 -40.719 24.406 1 35.41 426 GLY B N 1
ATOM 10693 C CA . GLY B 1 426 ? -27.359 -40.75 24.938 1 35.41 426 GLY B CA 1
ATOM 10694 C C . GLY B 1 426 ? -26.453 -39.688 24.328 1 35.41 426 GLY B C 1
ATOM 10695 O O . GLY B 1 426 ? -25.984 -38.781 25.016 1 35.41 426 GLY B O 1
ATOM 10696 N N . ASN B 1 427 ? -25.484 -40.312 23.469 1 34.78 427 ASN B N 1
ATOM 10697 C CA . ASN B 1 427 ? -24.203 -39.656 23.188 1 34.78 427 ASN B CA 1
ATOM 10698 C C . ASN B 1 427 ? -24.375 -38.406 22.344 1 34.78 427 ASN B C 1
ATOM 10700 O O . ASN B 1 427 ? -24.266 -38.469 21.109 1 34.78 427 ASN B O 1
ATOM 10704 N N . GLU B 1 428 ? -25.281 -37.719 22.5 1 40.12 428 GLU B N 1
ATOM 10705 C CA . GLU B 1 428 ? -25.25 -36.469 21.75 1 40.12 428 GLU B CA 1
ATOM 10706 C C . GLU B 1 428 ? -23.906 -35.781 21.922 1 40.12 428 GLU B C 1
ATOM 10708 O O . GLU B 1 428 ? -23.672 -35.094 22.922 1 40.12 428 GLU B O 1
ATOM 10713 N N . LYS B 1 429 ? -22.844 -36.469 21.656 1 41.28 429 LYS B N 1
ATOM 10714 C CA . LYS B 1 429 ? -21.625 -35.688 21.625 1 41.28 429 LYS B CA 1
ATOM 10715 C C . LYS B 1 429 ? -21.891 -34.312 21.016 1 41.28 429 LYS B C 1
ATOM 10717 O O . LYS B 1 429 ? -22.25 -34.219 19.844 1 41.28 429 LYS B O 1
ATOM 10722 N N . MET B 1 430 ? -22.469 -33.406 21.719 1 46.91 430 MET B N 1
ATOM 10723 C CA . MET B 1 430 ? -22.594 -31.984 21.391 1 46.91 430 MET B CA 1
ATOM 10724 C C . MET B 1 430 ? -21.422 -31.5 20.547 1 46.91 430 MET B C 1
ATOM 10726 O O . MET B 1 430 ? -20.266 -31.562 21 1 46.91 430 MET B O 1
ATOM 10730 N N . GLN B 1 431 ? -21.625 -31.656 19.219 1 60.03 431 GLN B N 1
ATOM 10731 C CA . GLN B 1 431 ? -20.609 -31.172 18.297 1 60.03 431 GLN B CA 1
ATOM 10732 C C . GLN B 1 431 ? -20.141 -29.766 18.672 1 60.03 431 GLN B C 1
ATOM 10734 O O . GLN B 1 431 ? -20.969 -28.859 18.812 1 60.03 431 GLN B O 1
ATOM 10739 N N . GLU B 1 432 ? -19.125 -29.688 19.375 1 74 432 GLU B N 1
ATOM 10740 C CA . GLU B 1 432 ? -18.469 -28.406 19.656 1 74 432 GLU B CA 1
ATOM 10741 C C . GLU B 1 432 ? -18.016 -27.734 18.359 1 74 432 GLU B C 1
ATOM 10743 O O . GLU B 1 432 ? -17.484 -28.391 17.469 1 74 432 GLU B O 1
ATOM 10748 N N . TYR B 1 433 ? -18.609 -26.578 18.188 1 82.19 433 TYR B N 1
ATOM 10749 C CA . TYR B 1 433 ? -18.297 -25.797 17 1 82.19 433 TYR B CA 1
ATOM 10750 C C . TYR B 1 433 ? -17.172 -24.812 17.266 1 82.19 433 TYR B C 1
ATOM 10752 O O . TYR B 1 433 ? -17.031 -24.312 18.391 1 82.19 433 TYR B O 1
ATOM 10760 N N . SER B 1 434 ? -16.344 -24.734 16.312 1 84.75 434 SER B N 1
ATOM 10761 C CA . SER B 1 434 ? -15.289 -23.734 16.359 1 84.75 434 SER B CA 1
ATOM 10762 C C . SER B 1 434 ? -15.828 -22.344 16.094 1 84.75 434 SER B C 1
ATOM 10764 O O . SER B 1 434 ? -17 -22.172 15.734 1 84.75 434 SER B O 1
ATOM 10766 N N . ASN B 1 435 ? -15.07 -21.344 16.406 1 87.62 435 ASN B N 1
ATOM 10767 C CA . ASN B 1 435 ? -15.461 -19.953 16.203 1 87.62 435 ASN B CA 1
ATOM 10768 C C . ASN B 1 435 ? -15.367 -19.562 14.727 1 87.62 435 ASN B C 1
ATOM 10770 O O . ASN B 1 435 ? -14.875 -18.484 14.398 1 87.62 435 ASN B O 1
ATOM 10774 N N . LYS B 1 436 ? -15.711 -20.484 13.812 1 90.12 436 LYS B N 1
ATOM 10775 C CA . LYS B 1 436 ? -15.688 -20.266 12.375 1 90.12 436 LYS B CA 1
ATOM 10776 C C . LYS B 1 436 ? -17 -20.719 11.727 1 90.12 436 LYS B C 1
ATOM 10778 O O . LYS B 1 436 ? -17.672 -21.609 12.242 1 90.12 436 LYS B O 1
ATOM 10783 N N . ALA B 1 437 ? -17.344 -20.016 10.641 1 90.31 437 ALA B N 1
ATOM 10784 C CA . ALA B 1 437 ? -18.594 -20.391 9.977 1 90.31 437 ALA B CA 1
ATOM 10785 C C . ALA B 1 437 ? -18.562 -20 8.5 1 90.31 437 ALA B C 1
ATOM 10787 O O . ALA B 1 437 ? -17.797 -19.109 8.094 1 90.31 437 ALA B O 1
ATOM 10788 N N . PHE B 1 438 ? -19.312 -20.797 7.688 1 90.94 438 PHE B N 1
ATOM 10789 C CA . PHE B 1 438 ? -19.594 -20.453 6.297 1 90.94 438 PHE B CA 1
ATOM 10790 C C . PHE B 1 438 ? -20.984 -19.828 6.16 1 90.94 438 PHE B C 1
ATOM 10792 O O . PHE B 1 438 ? -21.953 -20.344 6.723 1 90.94 438 PHE B O 1
ATOM 10799 N N . LEU B 1 439 ? -21 -18.719 5.473 1 91.5 439 LEU B N 1
ATOM 10800 C CA . LEU B 1 439 ? -22.266 -18.016 5.293 1 91.5 439 LEU B CA 1
ATOM 10801 C C . LEU B 1 439 ? -22.703 -18.031 3.832 1 91.5 439 LEU B C 1
ATOM 10803 O O . LEU B 1 439 ? -21.891 -17.797 2.934 1 91.5 439 LEU B O 1
ATOM 10807 N N . LEU B 1 440 ? -23.938 -18.375 3.631 1 90.56 440 LEU B N 1
ATOM 10808 C CA . LEU B 1 440 ? -24.547 -18.328 2.303 1 90.56 440 LEU B CA 1
ATOM 10809 C C . LEU B 1 440 ? -25.406 -17.078 2.145 1 90.56 440 LEU B C 1
ATOM 10811 O O . LEU B 1 440 ? -26.359 -16.875 2.902 1 90.56 440 LEU B O 1
ATOM 10815 N N . PHE B 1 441 ? -25.047 -16.297 1.219 1 86.75 441 PHE B N 1
ATOM 10816 C CA . PHE B 1 441 ? -25.781 -15.07 0.962 1 86.75 441 PHE B CA 1
ATOM 10817 C C . PHE B 1 441 ? -26.781 -15.258 -0.169 1 86.75 441 PHE B C 1
ATOM 10819 O O . PHE B 1 441 ? -26.641 -16.172 -0.984 1 86.75 441 PHE B O 1
ATOM 10826 N N . ASN B 1 442 ? -27.734 -14.422 -0.211 1 82.12 442 ASN B N 1
ATOM 10827 C CA . ASN B 1 442 ? -28.781 -14.516 -1.208 1 82.12 442 ASN B CA 1
ATOM 10828 C C . ASN B 1 442 ? -28.297 -14.117 -2.596 1 82.12 442 ASN B C 1
ATOM 10830 O O . ASN B 1 442 ? -28.734 -14.68 -3.602 1 82.12 442 ASN B O 1
ATOM 10834 N N . SER B 1 443 ? -27.453 -13.172 -2.607 1 80.06 443 SER B N 1
ATOM 10835 C CA . SER B 1 443 ? -26.891 -12.703 -3.875 1 80.06 443 SER B CA 1
ATOM 10836 C C . SER B 1 443 ? -25.375 -12.516 -3.783 1 80.06 443 SER B C 1
ATOM 10838 O O . SER B 1 443 ? -24.844 -12.344 -2.689 1 80.06 443 SER B O 1
ATOM 10840 N N . VAL B 1 444 ? -24.781 -12.641 -4.996 1 80.62 444 VAL B N 1
ATOM 10841 C CA . VAL B 1 444 ? -23.344 -12.461 -5.062 1 80.62 444 VAL B CA 1
ATOM 10842 C C . VAL B 1 444 ? -22.984 -11.023 -4.707 1 80.62 444 VAL B C 1
ATOM 10844 O O . VAL B 1 444 ? -21.953 -10.766 -4.078 1 80.62 444 VAL B O 1
ATOM 10847 N N . SER B 1 445 ? -23.844 -10.07 -5.023 1 77.19 445 SER B N 1
ATOM 10848 C CA . SER B 1 445 ? -23.609 -8.664 -4.742 1 77.19 445 SER B CA 1
ATOM 10849 C C . SER B 1 445 ? -23.578 -8.391 -3.242 1 77.19 445 SER B C 1
ATOM 10851 O O . SER B 1 445 ? -22.719 -7.66 -2.754 1 77.19 445 SER B O 1
ATOM 10853 N N . GLN B 1 446 ? -24.422 -9 -2.518 1 79.88 446 GLN B N 1
ATOM 10854 C CA . GLN B 1 446 ? -24.469 -8.828 -1.069 1 79.88 446 GLN B CA 1
ATOM 10855 C C . GLN B 1 446 ? -23.266 -9.484 -0.398 1 79.88 446 GLN B C 1
ATOM 10857 O O . GLN B 1 446 ? -22.719 -8.953 0.574 1 79.88 446 GLN B O 1
ATOM 10862 N N . ALA B 1 447 ? -22.938 -10.664 -0.943 1 83.69 447 ALA B N 1
ATOM 10863 C CA . ALA B 1 447 ? -21.766 -11.352 -0.391 1 83.69 447 ALA B CA 1
ATOM 10864 C C . ALA B 1 447 ? -20.516 -10.5 -0.535 1 83.69 447 ALA B C 1
ATOM 10866 O O . ALA B 1 447 ? -19.703 -10.406 0.397 1 83.69 447 ALA B O 1
ATOM 10867 N N . MET B 1 448 ? -20.422 -9.883 -1.646 1 79.94 448 MET B N 1
ATOM 10868 C CA . MET B 1 448 ? -19.25 -9.062 -1.909 1 79.94 448 MET B CA 1
ATOM 10869 C C . MET B 1 448 ? -19.25 -7.805 -1.054 1 79.94 448 MET B C 1
ATOM 10871 O O . MET B 1 448 ? -18.203 -7.328 -0.632 1 79.94 448 MET B O 1
ATOM 10875 N N . GLN B 1 449 ? -20.391 -7.164 -0.847 1 78.12 449 GLN B N 1
ATOM 10876 C CA . GLN B 1 449 ? -20.5 -5.992 0.015 1 78.12 449 GLN B CA 1
ATOM 10877 C C . GLN B 1 449 ? -20.078 -6.316 1.444 1 78.12 449 GLN B C 1
ATOM 10879 O O . GLN B 1 449 ? -19.297 -5.578 2.051 1 78.12 449 GLN B O 1
ATOM 10884 N N . PHE B 1 450 ? -20.531 -7.414 1.907 1 80.69 450 PHE B N 1
ATOM 10885 C CA . PHE B 1 450 ? -20.188 -7.797 3.273 1 80.69 450 PHE B CA 1
ATOM 10886 C C . PHE B 1 450 ? -18.734 -8.219 3.375 1 80.69 450 PHE B C 1
ATOM 10888 O O . PHE B 1 450 ? -18.094 -8.039 4.414 1 80.69 450 PHE B O 1
ATOM 10895 N N . TYR B 1 451 ? -18.266 -8.82 2.293 1 82.44 451 TYR B N 1
ATOM 10896 C CA . TYR B 1 451 ? -16.859 -9.18 2.287 1 82.44 451 TYR B CA 1
ATOM 10897 C C . TYR B 1 451 ? -15.977 -7.949 2.465 1 82.44 451 TYR B C 1
ATOM 10899 O O . TYR B 1 451 ? -15 -7.977 3.215 1 82.44 451 TYR B O 1
ATOM 10907 N N . GLN B 1 452 ? -16.328 -6.891 1.778 1 76.69 452 GLN B N 1
ATOM 10908 C CA . GLN B 1 452 ? -15.562 -5.652 1.88 1 76.69 452 GLN B CA 1
ATOM 10909 C C . GLN B 1 452 ? -15.711 -5.027 3.266 1 76.69 452 GLN B C 1
ATOM 10911 O O . GLN B 1 452 ? -14.75 -4.484 3.812 1 76.69 452 GLN B O 1
ATOM 10916 N N . LEU B 1 453 ? -16.828 -5.129 3.846 1 75.94 453 LEU B N 1
ATOM 10917 C CA . LEU B 1 453 ? -17.078 -4.59 5.18 1 75.94 453 LEU B CA 1
ATOM 10918 C C . LEU B 1 453 ? -16.312 -5.391 6.234 1 75.94 453 LEU B C 1
ATOM 10920 O O . LEU B 1 453 ? -15.828 -4.824 7.211 1 75.94 453 LEU B O 1
ATOM 10924 N N . LEU B 1 454 ? -16.219 -6.707 5.973 1 77.38 454 LEU B N 1
ATOM 10925 C CA . LEU B 1 454 ? -15.555 -7.59 6.926 1 77.38 454 LEU B CA 1
ATOM 10926 C C . LEU B 1 454 ? -14.047 -7.391 6.887 1 77.38 454 LEU B C 1
ATOM 10928 O O . LEU B 1 454 ? -13.352 -7.66 7.871 1 77.38 454 LEU B O 1
ATOM 10932 N N . GLN B 1 455 ? -13.555 -7.016 5.734 1 70.69 455 GLN B N 1
ATOM 10933 C CA . GLN B 1 455 ? -12.117 -6.789 5.621 1 70.69 455 GLN B CA 1
ATOM 10934 C C . GLN B 1 455 ? -11.68 -5.59 6.461 1 70.69 455 GLN B C 1
ATOM 10936 O O . GLN B 1 455 ? -10.539 -5.531 6.922 1 70.69 455 GLN B O 1
ATOM 10941 N N . SER B 1 456 ? -12.594 -4.66 6.637 1 62.22 456 SER B N 1
ATOM 10942 C CA . SER B 1 456 ? -12.281 -3.445 7.387 1 62.22 456 SER B CA 1
ATOM 10943 C C . SER B 1 456 ? -12.625 -3.611 8.867 1 62.22 456 SER B C 1
ATOM 10945 O O . SER B 1 456 ? -12.359 -2.715 9.672 1 62.22 456 SER B O 1
ATOM 10947 N N . SER B 1 457 ? -13.188 -4.859 9.234 1 57.91 457 SER B N 1
ATOM 10948 C CA . SER B 1 457 ? -13.688 -5.066 10.594 1 57.91 457 SER B CA 1
ATOM 10949 C C . SER B 1 457 ? -12.547 -5.016 11.609 1 57.91 457 SER B C 1
ATOM 10951 O O . SER B 1 457 ? -11.375 -4.91 11.234 1 57.91 457 SER B O 1
ATOM 10953 N N . SER B 1 458 ? -13 -5.09 12.828 1 60.25 458 SER B N 1
ATOM 10954 C CA . SER B 1 458 ? -12.188 -4.957 14.023 1 60.25 458 SER B CA 1
ATOM 10955 C C . SER B 1 458 ? -11.023 -5.941 14.016 1 60.25 458 SER B C 1
ATOM 10957 O O . SER B 1 458 ? -11.07 -6.957 13.312 1 60.25 458 SER B O 1
ATOM 10959 N N . VAL B 1 459 ? -9.93 -5.535 14.5 1 61.44 459 VAL B N 1
ATOM 10960 C CA . VAL B 1 459 ? -8.664 -6.258 14.609 1 61.44 459 VAL B CA 1
ATOM 10961 C C . VAL B 1 459 ? -8.891 -7.578 15.344 1 61.44 459 VAL B C 1
ATOM 10963 O O . VAL B 1 459 ? -8.219 -8.578 15.055 1 61.44 459 VAL B O 1
ATOM 10966 N N . CYS B 1 460 ? -10.062 -7.648 16.062 1 64.44 460 CYS B N 1
ATOM 10967 C CA . CYS B 1 460 ? -10.109 -8.836 16.922 1 64.44 460 CYS B CA 1
ATOM 10968 C C . CYS B 1 460 ? -11.312 -9.703 16.578 1 64.44 460 CYS B C 1
ATOM 10970 O O . CYS B 1 460 ? -11.336 -10.891 16.906 1 64.44 460 CYS B O 1
ATOM 10972 N N . GLN B 1 461 ? -12.273 -9.148 15.891 1 74.94 461 GLN B N 1
ATOM 10973 C CA . GLN B 1 461 ? -13.469 -9.938 15.602 1 74.94 461 GLN B CA 1
ATOM 10974 C C . GLN B 1 461 ? -13.773 -9.945 14.109 1 74.94 461 GLN B C 1
ATOM 10976 O O . GLN B 1 461 ? -13.414 -9.008 13.391 1 74.94 461 GLN B O 1
ATOM 10981 N N . TRP B 1 462 ? -14.398 -11.062 13.688 1 77.56 462 TRP B N 1
ATOM 10982 C CA . TRP B 1 462 ? -14.805 -11.227 12.297 1 77.56 462 TRP B CA 1
ATOM 10983 C C . TRP B 1 462 ? -13.633 -10.984 11.352 1 77.56 462 TRP B C 1
ATOM 10985 O O . TRP B 1 462 ? -13.75 -10.219 10.391 1 77.56 462 TRP B O 1
ATOM 10995 N N . ASN B 1 463 ? -12.539 -11.633 11.742 1 73.81 463 ASN B N 1
ATOM 10996 C CA . ASN B 1 463 ? -11.305 -11.336 11.016 1 73.81 463 ASN B CA 1
ATOM 10997 C C . ASN B 1 463 ? -11.031 -12.375 9.93 1 73.81 463 ASN B C 1
ATOM 10999 O O . ASN B 1 463 ? -11.547 -13.492 9.984 1 73.81 463 ASN B O 1
ATOM 11003 N N . TYR B 1 464 ? -10.445 -12.109 8.883 1 77.62 464 TYR B N 1
ATOM 11004 C CA . TYR B 1 464 ? -9.867 -12.922 7.816 1 77.62 464 TYR B CA 1
ATOM 11005 C C . TYR B 1 464 ? -10.961 -13.57 6.977 1 77.62 464 TYR B C 1
ATOM 11007 O O . TYR B 1 464 ? -11.008 -14.797 6.844 1 77.62 464 TYR B O 1
ATOM 11015 N N . PRO B 1 465 ? -11.789 -12.789 6.41 1 85.38 465 PRO B N 1
ATOM 11016 C CA . PRO B 1 465 ? -12.836 -13.359 5.551 1 85.38 465 PRO B CA 1
ATOM 11017 C C . PRO B 1 465 ? -12.289 -13.898 4.23 1 85.38 465 PRO B C 1
ATOM 11019 O O . PRO B 1 465 ? -11.227 -13.461 3.775 1 85.38 465 PRO B O 1
ATOM 11022 N N . MET B 1 466 ? -12.977 -14.992 3.754 1 88.69 466 MET B N 1
ATOM 11023 C CA . MET B 1 466 ? -12.672 -15.57 2.445 1 88.69 466 MET B CA 1
ATOM 11024 C C . MET B 1 466 ? -13.938 -15.703 1.607 1 88.69 466 MET B C 1
ATOM 11026 O O . MET B 1 466 ? -14.984 -16.109 2.119 1 88.69 466 MET B O 1
ATOM 11030 N N . ILE B 1 467 ? -13.812 -15.273 0.314 1 87.5 467 ILE B N 1
ATOM 11031 C CA . ILE B 1 467 ? -15 -15.32 -0.532 1 87.5 467 ILE B CA 1
ATOM 11032 C C . ILE B 1 467 ? -14.773 -16.297 -1.68 1 87.5 467 ILE B C 1
ATOM 11034 O O . ILE B 1 467 ? -13.672 -16.375 -2.229 1 87.5 467 ILE B O 1
ATOM 11038 N N . GLY B 1 468 ? -15.758 -17.094 -2.053 1 85.5 468 GLY B N 1
ATOM 11039 C CA . GLY B 1 468 ? -15.828 -17.922 -3.246 1 85.5 468 GLY B CA 1
ATOM 11040 C C . GLY B 1 468 ? -14.781 -19.016 -3.273 1 85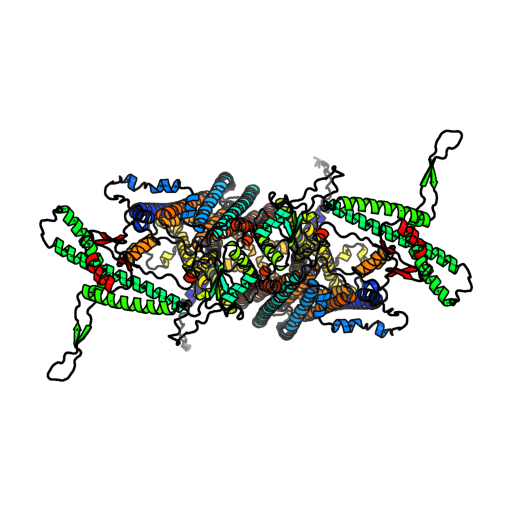.5 468 GLY B C 1
ATOM 11041 O O . GLY B 1 468 ? -14.195 -19.297 -4.32 1 85.5 468 GLY B O 1
ATOM 11042 N N . ALA B 1 469 ? -14.492 -19.641 -2.184 1 87.12 469 ALA B N 1
ATOM 11043 C CA . ALA B 1 469 ? -13.523 -20.734 -2.17 1 87.12 469 ALA B CA 1
ATOM 11044 C C . ALA B 1 469 ? -14.18 -22.047 -2.594 1 87.12 469 ALA B C 1
ATOM 11046 O O . ALA B 1 469 ? -15.266 -22.391 -2.115 1 87.12 469 ALA B O 1
ATOM 11047 N N . HIS B 1 470 ? -13.562 -22.688 -3.646 1 87.94 470 HIS B N 1
ATOM 11048 C CA . HIS B 1 470 ? -14.016 -24.016 -4.023 1 87.94 470 HIS B CA 1
ATOM 11049 C C . HIS B 1 470 ? -13.82 -25.016 -2.883 1 87.94 470 HIS B C 1
ATOM 11051 O O . HIS B 1 470 ? -12.766 -25.016 -2.238 1 87.94 470 HIS B O 1
ATOM 11057 N N . PRO B 1 471 ? -14.797 -25.766 -2.59 1 88.12 471 PRO B N 1
ATOM 11058 C CA . PRO B 1 471 ? -14.719 -26.672 -1.448 1 88.12 471 PRO B CA 1
ATOM 11059 C C . PRO B 1 471 ? -13.531 -27.625 -1.536 1 88.12 471 PRO B C 1
ATOM 11061 O O . PRO B 1 471 ? -12.961 -28 -0.509 1 88.12 471 PRO B O 1
ATOM 11064 N N . LYS B 1 472 ? -13.125 -27.969 -2.73 1 88.44 472 LYS B N 1
ATOM 11065 C CA . LYS B 1 472 ? -12.008 -28.906 -2.891 1 88.44 472 LYS B CA 1
ATOM 11066 C C . LYS B 1 472 ? -10.672 -28.172 -2.811 1 88.44 472 LYS B C 1
ATOM 11068 O O . LYS B 1 472 ? -9.617 -28.797 -2.703 1 88.44 472 LYS B O 1
ATOM 11073 N N . ASP B 1 473 ? -10.742 -26.875 -2.824 1 91.94 473 ASP B N 1
ATOM 11074 C CA . ASP B 1 473 ? -9.516 -26.078 -2.826 1 91.94 473 ASP B CA 1
ATOM 11075 C C . ASP B 1 473 ? -9.141 -25.641 -1.411 1 91.94 473 ASP B C 1
ATOM 11077 O O . ASP B 1 473 ? -8.047 -25.109 -1.186 1 91.94 473 ASP B O 1
ATOM 11081 N N . ILE B 1 474 ? -9.945 -25.906 -0.429 1 92.5 474 ILE B N 1
ATOM 11082 C CA . ILE B 1 474 ? -9.758 -25.422 0.933 1 92.5 474 ILE B CA 1
ATOM 11083 C C . ILE B 1 474 ? -8.727 -26.297 1.651 1 92.5 474 ILE B C 1
ATOM 11085 O O . ILE B 1 474 ? -8.766 -27.516 1.555 1 92.5 474 ILE B O 1
ATOM 11089 N N . ILE B 1 475 ? -7.766 -25.688 2.285 1 92.62 475 ILE B N 1
ATOM 11090 C CA . ILE B 1 475 ? -6.781 -26.359 3.121 1 92.62 475 ILE B CA 1
ATOM 11091 C C . ILE B 1 475 ? -7.227 -26.312 4.582 1 92.62 475 ILE B C 1
ATOM 11093 O O . ILE B 1 475 ? -6.945 -25.344 5.293 1 92.62 475 ILE B O 1
ATOM 11097 N N . TRP B 1 476 ? -7.734 -27.312 5.031 1 89.62 476 TRP B N 1
ATOM 11098 C CA . TRP B 1 476 ? -8.461 -27.375 6.293 1 89.62 476 TRP B CA 1
ATOM 11099 C C . TRP B 1 476 ? -7.512 -27.203 7.477 1 89.62 476 TRP B C 1
ATOM 11101 O O . TRP B 1 476 ? -7.887 -26.641 8.508 1 89.62 476 TRP B O 1
ATOM 11111 N N . ILE B 1 477 ? -6.285 -27.688 7.367 1 87.31 477 ILE B N 1
ATOM 11112 C CA . ILE B 1 477 ? -5.332 -27.609 8.469 1 87.31 477 ILE B CA 1
ATOM 11113 C C . ILE B 1 477 ? -5.066 -26.141 8.805 1 87.31 477 ILE B C 1
ATOM 11115 O O . ILE B 1 477 ? -4.836 -25.797 9.961 1 87.31 477 ILE B O 1
ATOM 11119 N N . ASN B 1 478 ? -5.168 -25.25 7.82 1 89.56 478 ASN B N 1
ATOM 11120 C CA . ASN B 1 478 ? -4.859 -23.828 8 1 89.56 478 ASN B CA 1
ATOM 11121 C C . ASN B 1 478 ? -6.098 -23.031 8.406 1 89.56 478 ASN B C 1
ATOM 11123 O O . ASN B 1 478 ? -5.988 -21.891 8.836 1 89.56 478 ASN B O 1
ATOM 11127 N N . ILE B 1 479 ? -7.242 -23.578 8.359 1 88 479 ILE B N 1
ATOM 11128 C CA . ILE B 1 479 ? -8.469 -22.906 8.758 1 88 479 ILE B CA 1
ATOM 11129 C C . ILE B 1 479 ? -8.797 -23.25 10.211 1 88 479 ILE B C 1
ATOM 11131 O O . ILE B 1 479 ? -9.164 -22.359 10.992 1 88 479 ILE B O 1
ATOM 11135 N N . VAL B 1 480 ? -8.625 -24.5 10.641 1 81.19 480 VAL B N 1
ATOM 11136 C CA . VAL B 1 480 ? -9.047 -24.953 11.961 1 81.19 480 VAL B CA 1
ATOM 11137 C C . VAL B 1 480 ? -8.07 -24.469 13.023 1 81.19 480 VAL B C 1
ATOM 11139 O O . VAL B 1 480 ? -8.477 -24 14.086 1 81.19 480 VAL B O 1
ATOM 11142 N N . GLY B 1 481 ? -6.777 -24.578 12.906 1 67.69 481 GLY B N 1
ATOM 11143 C CA . GLY B 1 481 ? -5.789 -24.25 13.922 1 67.69 481 GLY B CA 1
ATOM 11144 C C . GLY B 1 481 ? -5.34 -22.797 13.867 1 67.69 481 GLY B C 1
ATOM 11145 O O . GLY B 1 481 ? -4.211 -22.484 14.242 1 67.69 481 GLY B O 1
ATOM 11146 N N . ARG B 1 482 ? -6.305 -21.891 13.625 1 66.5 482 ARG B N 1
ATOM 11147 C CA . ARG B 1 482 ? -5.805 -20.547 13.312 1 66.5 482 ARG B CA 1
ATOM 11148 C C . ARG B 1 482 ? -5.926 -19.625 14.523 1 66.5 482 ARG B C 1
ATOM 11150 O O . ARG B 1 482 ? -7.035 -19.25 14.914 1 66.5 482 ARG B O 1
ATOM 11157 N N . ASN B 1 483 ? -4.84 -19.656 15.391 1 76 483 ASN B N 1
ATOM 11158 C CA . ASN B 1 483 ? -4.68 -18.578 16.359 1 76 483 ASN B CA 1
ATOM 11159 C C . ASN B 1 483 ? -4.016 -17.359 15.742 1 76 483 ASN B C 1
ATOM 11161 O O . ASN B 1 483 ? -3.115 -17.484 14.906 1 76 483 ASN B O 1
ATOM 11165 N N . PRO B 1 484 ? -4.598 -16.188 16.094 1 75.06 484 PRO B N 1
ATOM 11166 C CA . PRO B 1 484 ? -4.105 -15 15.398 1 75.06 484 PRO B CA 1
ATOM 11167 C C . PRO B 1 484 ? -2.613 -14.758 15.625 1 75.06 484 PRO B C 1
ATOM 11169 O O . PRO B 1 484 ? -1.906 -14.328 14.711 1 75.06 484 PRO B O 1
ATOM 11172 N N . ILE B 1 485 ? -2.068 -14.969 16.828 1 77.38 485 ILE B N 1
ATOM 11173 C CA . ILE B 1 485 ? -0.658 -14.719 17.094 1 77.38 485 ILE B CA 1
ATOM 11174 C C . ILE B 1 485 ? 0.203 -15.75 16.375 1 77.38 485 ILE B C 1
ATOM 11176 O O . ILE B 1 485 ? 1.231 -15.406 15.789 1 77.38 485 ILE B O 1
ATOM 11180 N N . THR B 1 486 ? -0.259 -17 16.422 1 82.69 486 THR B N 1
ATOM 11181 C CA . THR B 1 486 ? 0.506 -18.062 15.773 1 82.69 486 THR B CA 1
ATOM 11182 C C . THR B 1 486 ? 0.536 -17.875 14.258 1 82.69 486 THR B C 1
ATOM 11184 O O . THR B 1 486 ? 1.558 -18.125 13.617 1 82.69 486 THR B O 1
ATOM 11187 N N . ILE B 1 487 ? -0.537 -17.375 13.766 1 82.31 487 ILE B N 1
ATOM 11188 C CA . ILE B 1 487 ? -0.612 -17.203 12.32 1 82.31 487 ILE B CA 1
ATOM 11189 C C . ILE B 1 487 ? 0.3 -16.062 11.891 1 82.31 487 ILE B C 1
ATOM 11191 O O . ILE B 1 487 ? 0.948 -16.125 10.844 1 82.31 487 ILE B O 1
ATOM 11195 N N . THR B 1 488 ? 0.304 -15.023 12.703 1 81.81 488 THR B N 1
ATOM 11196 C CA . THR B 1 488 ? 1.178 -13.906 12.375 1 81.81 488 THR B CA 1
ATOM 11197 C C . THR B 1 488 ? 2.643 -14.328 12.438 1 81.81 488 THR B C 1
ATOM 11199 O O . THR B 1 488 ? 3.443 -13.93 11.586 1 81.81 488 THR B O 1
ATOM 11202 N N . LEU B 1 489 ? 2.986 -15.109 13.391 1 85.19 489 LEU B N 1
ATOM 11203 C CA . LEU B 1 489 ? 4.355 -15.602 13.516 1 85.19 489 LEU B CA 1
ATOM 11204 C C . LEU B 1 489 ? 4.707 -16.531 12.359 1 85.19 489 LEU B C 1
ATOM 11206 O O . LEU B 1 489 ? 5.828 -16.484 11.844 1 85.19 489 LEU B O 1
ATOM 11210 N N . ARG B 1 490 ? 3.789 -17.375 11.953 1 89.69 490 ARG B N 1
ATOM 11211 C CA . ARG B 1 490 ? 4.004 -18.266 10.82 1 89.69 490 ARG B CA 1
ATOM 11212 C C . ARG B 1 490 ? 4.191 -17.484 9.523 1 89.69 490 ARG B C 1
ATOM 11214 O O . ARG B 1 490 ? 5.031 -17.844 8.695 1 89.69 490 ARG B O 1
ATOM 11221 N N . LYS B 1 491 ? 3.377 -16.453 9.383 1 88.31 491 LYS B N 1
ATOM 11222 C CA . LYS B 1 491 ? 3.512 -15.617 8.203 1 88.31 491 LYS B CA 1
ATOM 11223 C C . LYS B 1 491 ? 4.879 -14.945 8.164 1 88.31 491 LYS B C 1
ATOM 11225 O O . LYS B 1 491 ? 5.535 -14.922 7.117 1 88.31 491 LYS B O 1
ATOM 11230 N N . LEU B 1 492 ? 5.328 -14.445 9.305 1 87.44 492 LEU B N 1
ATOM 11231 C CA . LEU B 1 492 ? 6.629 -13.789 9.398 1 87.44 492 LEU B CA 1
ATOM 11232 C C . LEU B 1 492 ? 7.754 -14.789 9.148 1 87.44 492 LEU B C 1
ATOM 11234 O O . LEU B 1 492 ? 8.703 -14.492 8.414 1 87.44 492 LEU B O 1
ATOM 11238 N N . ALA B 1 493 ? 7.574 -15.953 9.711 1 90.31 493 ALA B N 1
ATOM 11239 C CA . ALA B 1 493 ? 8.578 -17 9.523 1 90.31 493 ALA B CA 1
ATOM 11240 C C . ALA B 1 493 ? 8.633 -17.438 8.062 1 90.31 493 ALA B C 1
ATOM 11242 O O . ALA B 1 493 ? 9.719 -17.641 7.512 1 90.31 493 ALA B O 1
ATOM 11243 N N . GLY B 1 494 ? 7.461 -17.625 7.473 1 92.06 494 GLY B N 1
ATOM 11244 C CA . GLY B 1 494 ? 7.422 -18 6.07 1 92.06 494 GLY B CA 1
ATOM 11245 C C . GLY B 1 494 ? 8.078 -16.969 5.164 1 92.06 494 GLY B C 1
ATOM 11246 O O . GLY B 1 494 ? 8.82 -17.328 4.25 1 92.06 494 GLY B O 1
ATOM 11247 N N . ARG B 1 495 ? 7.844 -15.695 5.414 1 91.06 495 ARG B N 1
ATOM 11248 C CA . ARG B 1 495 ? 8.453 -14.633 4.613 1 91.06 495 ARG B CA 1
ATOM 11249 C C . ARG B 1 495 ? 9.961 -14.594 4.824 1 91.06 495 ARG B C 1
ATOM 11251 O O . ARG B 1 495 ? 10.719 -14.367 3.879 1 91.06 495 ARG B O 1
ATOM 11258 N N . LEU B 1 496 ? 10.406 -14.812 6.051 1 89.19 496 LEU B N 1
ATOM 11259 C CA . LEU B 1 496 ? 11.836 -14.836 6.348 1 89.19 496 LEU B CA 1
ATOM 11260 C C . LEU B 1 496 ? 12.523 -16 5.648 1 89.19 496 LEU B C 1
ATOM 11262 O O . LEU B 1 496 ? 13.602 -15.836 5.07 1 89.19 496 LEU B O 1
ATOM 11266 N N . ILE B 1 497 ? 11.891 -17.156 5.648 1 92.69 497 ILE B N 1
ATOM 11267 C CA . ILE B 1 497 ? 12.453 -18.328 4.98 1 92.69 497 ILE B CA 1
ATOM 11268 C C . ILE B 1 497 ? 12.508 -18.094 3.475 1 92.69 497 ILE B C 1
ATOM 11270 O O . ILE B 1 497 ? 13.461 -18.5 2.809 1 92.69 497 ILE B O 1
ATOM 11274 N N . GLY B 1 498 ? 11.43 -17.469 2.957 1 91.62 498 GLY B N 1
ATOM 11275 C CA . GLY B 1 498 ? 11.453 -17.125 1.547 1 91.62 498 GLY B CA 1
ATOM 11276 C C . GLY B 1 498 ? 12.641 -16.25 1.167 1 91.62 498 GLY B C 1
ATOM 11277 O O . GLY B 1 498 ? 13.312 -16.516 0.168 1 91.62 498 GLY B O 1
ATOM 11278 N N . VAL B 1 499 ? 12.984 -15.25 1.968 1 88.06 499 VAL B N 1
ATOM 11279 C CA . VAL B 1 499 ? 14.117 -14.359 1.71 1 88.06 499 VAL B CA 1
ATOM 11280 C C . VAL B 1 499 ? 15.422 -15.133 1.833 1 88.06 499 VAL B C 1
ATOM 11282 O O . VAL B 1 499 ? 16.328 -14.961 1.021 1 88.06 499 VAL B O 1
ATOM 11285 N N . LEU B 1 500 ? 15.469 -16.062 2.822 1 86.81 500 LEU B N 1
ATOM 11286 C CA . LEU B 1 500 ? 16.672 -16.859 3.033 1 86.81 500 LEU B CA 1
ATOM 11287 C C . LEU B 1 500 ? 16.891 -17.828 1.866 1 86.81 500 LEU B C 1
ATOM 11289 O O . LEU B 1 500 ? 18.031 -18.078 1.483 1 86.81 500 LEU B O 1
ATOM 11293 N N . VAL B 1 501 ? 15.781 -18.328 1.291 1 91.38 501 VAL B N 1
ATOM 11294 C CA . VAL B 1 501 ? 15.906 -19.203 0.135 1 91.38 501 VAL B CA 1
ATOM 11295 C C . VAL B 1 501 ? 16.453 -18.422 -1.059 1 91.38 501 VAL B C 1
ATOM 11297 O O . VAL B 1 501 ? 17.312 -18.906 -1.786 1 91.38 501 VAL B O 1
ATOM 11300 N N . ILE B 1 502 ? 16 -17.203 -1.292 1 89.81 502 ILE B N 1
ATOM 11301 C CA . ILE B 1 502 ? 16.438 -16.375 -2.412 1 89.81 502 ILE B CA 1
ATOM 11302 C C . ILE B 1 502 ? 17.922 -16.031 -2.242 1 89.81 502 ILE B C 1
ATOM 11304 O O . ILE B 1 502 ? 18.703 -16.141 -3.182 1 89.81 502 ILE B O 1
ATOM 11308 N N . LEU B 1 503 ? 18.312 -15.727 -1.022 1 81.12 503 LEU B N 1
ATOM 11309 C CA . LEU B 1 503 ? 19.703 -15.359 -0.772 1 81.12 503 LEU B CA 1
ATOM 11310 C C . LEU B 1 503 ? 20.594 -16.594 -0.741 1 81.12 503 LEU B C 1
ATOM 11312 O O . LEU B 1 503 ? 21.719 -16.562 -1.245 1 81.12 503 LEU B O 1
ATOM 11316 N N . GLY B 1 504 ? 20.078 -17.719 -0.159 1 81.19 504 GLY B N 1
ATOM 11317 C CA . GLY B 1 504 ? 20.859 -18.953 -0.045 1 81.19 504 GLY B CA 1
ATOM 11318 C C . GLY B 1 504 ? 21.062 -19.641 -1.375 1 81.19 504 GLY B C 1
ATOM 11319 O O . GLY B 1 504 ? 22.062 -20.344 -1.567 1 81.19 504 GLY B O 1
ATOM 11320 N N . TRP B 1 505 ? 20.172 -19.469 -2.391 1 83.88 505 TRP B N 1
ATOM 11321 C CA . TRP B 1 505 ? 20.234 -20.156 -3.678 1 83.88 505 TRP B CA 1
ATOM 11322 C C . TRP B 1 505 ? 21.391 -19.625 -4.52 1 83.88 505 TRP B C 1
ATOM 11324 O O . TRP B 1 505 ? 21.719 -20.188 -5.57 1 83.88 505 TRP B O 1
ATOM 11334 N N . ILE B 1 506 ? 21.969 -18.547 -4.066 1 73.94 506 ILE B N 1
ATOM 11335 C CA . ILE B 1 506 ? 23.141 -18.016 -4.754 1 73.94 506 ILE B CA 1
ATOM 11336 C C . ILE B 1 506 ? 24.281 -19.031 -4.691 1 73.94 506 ILE B C 1
ATOM 11338 O O . ILE B 1 506 ? 25.094 -19.109 -5.617 1 73.94 506 ILE B O 1
ATOM 11342 N N . VAL B 1 507 ? 24.25 -19.844 -3.691 1 72.75 507 VAL B N 1
ATOM 11343 C CA . VAL B 1 507 ? 25.328 -20.797 -3.451 1 72.75 507 VAL B CA 1
ATOM 11344 C C . VAL B 1 507 ? 25.281 -21.906 -4.5 1 72.75 507 VAL B C 1
ATOM 11346 O O . VAL B 1 507 ? 26.266 -22.141 -5.219 1 72.75 507 VAL B O 1
ATOM 11349 N N . PRO B 1 508 ? 24.156 -22.5 -4.75 1 74.69 508 PRO B N 1
ATOM 11350 C CA . PRO B 1 508 ? 24.141 -23.547 -5.777 1 74.69 508 PRO B CA 1
ATOM 11351 C C . PRO B 1 508 ? 24.391 -23 -7.18 1 74.69 508 PRO B C 1
ATOM 11353 O O . PRO B 1 508 ? 25 -23.672 -8.008 1 74.69 508 PRO B O 1
ATOM 11356 N N . ILE B 1 509 ? 23.953 -21.875 -7.484 1 73.44 509 ILE B N 1
ATOM 11357 C CA . ILE B 1 509 ? 24.141 -21.297 -8.812 1 73.44 509 ILE B CA 1
ATOM 11358 C C . ILE B 1 509 ? 25.609 -20.938 -9.016 1 73.44 509 ILE B C 1
ATOM 11360 O O . ILE B 1 509 ? 26.172 -21.156 -10.102 1 73.44 509 ILE B O 1
ATOM 11364 N N . ALA B 1 510 ? 26.219 -20.406 -7.945 1 62.94 510 ALA B N 1
ATOM 11365 C CA . ALA B 1 510 ? 27.641 -20.078 -8.023 1 62.94 510 ALA B CA 1
ATOM 11366 C C . ALA B 1 510 ? 28.484 -21.344 -8.188 1 62.94 510 ALA B C 1
ATOM 11368 O O . ALA B 1 510 ? 29.5 -21.344 -8.883 1 62.94 510 ALA B O 1
ATOM 11369 N N . PHE B 1 511 ? 28 -22.391 -7.602 1 64.62 511 PHE B N 1
ATOM 11370 C CA . PHE B 1 511 ? 28.703 -23.672 -7.688 1 64.62 511 PHE B CA 1
ATOM 11371 C C . PHE B 1 511 ? 28.703 -24.188 -9.117 1 64.62 511 PHE B C 1
ATOM 11373 O O . PHE B 1 511 ? 29.719 -24.688 -9.602 1 64.62 511 PHE B O 1
ATOM 11380 N N . ILE B 1 512 ? 27.656 -24.016 -9.781 1 62.62 512 ILE B N 1
ATOM 11381 C CA . ILE B 1 512 ? 27.547 -24.469 -11.164 1 62.62 512 ILE B CA 1
ATOM 11382 C C . ILE B 1 512 ? 28.422 -23.594 -12.062 1 62.62 512 ILE B C 1
ATOM 11384 O O . ILE B 1 512 ? 29.062 -24.078 -13 1 62.62 512 ILE B O 1
ATOM 11388 N N . GLY B 1 513 ? 28.359 -22.25 -11.812 1 56.44 513 GLY B N 1
ATOM 11389 C CA . GLY B 1 513 ? 29.219 -21.359 -12.562 1 56.44 513 GLY B CA 1
ATOM 11390 C C . GLY B 1 513 ? 30.688 -21.75 -12.469 1 56.44 513 GLY B C 1
ATOM 11391 O O . GLY B 1 513 ? 31.422 -21.688 -13.461 1 56.44 513 GLY B O 1
ATOM 11392 N N . LEU B 1 514 ? 31.016 -22.219 -11.383 1 52.09 514 LEU B N 1
ATOM 11393 C CA . LEU B 1 514 ? 32.406 -22.641 -11.172 1 52.09 514 LEU B CA 1
ATOM 11394 C C . LEU B 1 514 ? 32.688 -23.906 -11.953 1 52.09 514 LEU B C 1
ATOM 11396 O O . LEU B 1 514 ? 33.781 -24.062 -12.5 1 52.09 514 LEU B O 1
ATOM 11400 N N . VAL B 1 515 ? 31.672 -24.766 -11.891 1 53.06 515 VAL B N 1
ATOM 11401 C CA . VAL B 1 515 ? 31.859 -26.047 -12.562 1 53.06 515 VAL B CA 1
ATOM 11402 C C . VAL B 1 515 ? 31.969 -25.828 -14.07 1 53.06 515 VAL B C 1
ATOM 11404 O O . VAL B 1 515 ? 32.719 -26.547 -14.758 1 53.06 515 VAL B O 1
ATOM 11407 N N . THR B 1 516 ? 31.312 -24.812 -14.555 1 48.97 516 THR B N 1
ATOM 11408 C CA . THR B 1 516 ? 31.328 -24.562 -15.992 1 48.97 516 THR B CA 1
ATOM 11409 C C . THR B 1 516 ? 32.625 -23.891 -16.422 1 48.97 516 THR B C 1
ATOM 11411 O O . THR B 1 516 ? 33.031 -23.984 -17.578 1 48.97 516 THR B O 1
ATOM 11414 N N . GLN B 1 517 ? 33.188 -23.062 -15.555 1 44.31 517 GLN B N 1
ATOM 11415 C CA . GLN B 1 517 ? 34.469 -22.422 -15.906 1 44.31 517 GLN B CA 1
ATOM 11416 C C . GLN B 1 517 ? 35.594 -23.422 -15.883 1 44.31 517 GLN B C 1
ATOM 11418 O O . GLN B 1 517 ? 36.719 -23.125 -16.328 1 44.31 517 GLN B O 1
ATOM 11423 N N . ILE B 1 518 ? 35.5 -24.453 -15.203 1 38.22 518 ILE B N 1
ATOM 11424 C CA . ILE B 1 518 ? 36.656 -25.359 -15.062 1 38.22 518 ILE B CA 1
ATOM 11425 C C . ILE B 1 518 ? 36.875 -26.094 -16.375 1 38.22 518 ILE B C 1
ATOM 11427 O O . ILE B 1 518 ? 36.062 -26.906 -16.797 1 38.22 518 ILE B O 1
ATOM 11431 N N . PRO B 1 519 ? 37.469 -25.641 -17.375 1 38.72 519 PRO B N 1
ATOM 11432 C CA . PRO B 1 519 ? 38.156 -26.719 -18.094 1 38.72 519 PRO B CA 1
ATOM 11433 C C . PRO B 1 519 ? 38.5 -27.906 -17.188 1 38.72 519 PRO B C 1
ATOM 11435 O O . PRO B 1 519 ? 38.906 -28.953 -17.688 1 38.72 519 PRO B O 1
ATOM 11438 N N . TYR B 1 520 ? 38.594 -27.672 -15.969 1 35.44 520 TYR B N 1
ATOM 11439 C CA . TYR B 1 520 ? 39.125 -28.594 -14.969 1 35.44 520 TYR B CA 1
ATOM 11440 C C . TYR B 1 520 ? 38.094 -29.656 -14.602 1 35.44 520 TYR B C 1
ATOM 11442 O O . TYR B 1 520 ? 38.344 -30.469 -13.703 1 35.44 520 TYR B O 1
ATOM 11450 N N . LEU B 1 521 ? 36.812 -29.469 -14.867 1 38 521 LEU B N 1
ATOM 11451 C CA . LEU B 1 521 ? 36.031 -30.672 -14.602 1 38 521 LEU B CA 1
ATOM 11452 C C . LEU B 1 521 ? 36.781 -31.906 -15.125 1 38 521 LEU B C 1
ATOM 11454 O O . LEU B 1 521 ? 36.562 -33 -14.617 1 38 521 LEU B O 1
ATOM 11458 N N . THR B 1 522 ? 37.375 -31.672 -16.25 1 41.03 522 THR B N 1
ATOM 11459 C CA . THR B 1 522 ? 38.188 -32.812 -16.625 1 41.03 522 THR B CA 1
ATOM 11460 C C . THR B 1 522 ? 39.062 -33.281 -15.469 1 41.03 522 THR B C 1
ATOM 11462 O O . THR B 1 522 ? 39.344 -34.469 -15.312 1 41.03 522 THR B O 1
ATOM 11465 N N . ASN B 1 523 ? 39.625 -32.219 -14.836 1 40.28 523 ASN B N 1
ATOM 11466 C CA . ASN B 1 523 ? 40.531 -32.688 -13.797 1 40.28 523 ASN B CA 1
ATOM 11467 C C . ASN B 1 523 ? 39.781 -33.094 -12.531 1 40.28 523 ASN B C 1
ATOM 11469 O O . ASN B 1 523 ? 40.344 -33.719 -11.633 1 40.28 523 ASN B O 1
ATOM 11473 N N . LEU B 1 524 ? 38.75 -32.531 -12.242 1 37.72 524 LEU B N 1
ATOM 11474 C CA . LEU B 1 524 ? 38.125 -32.875 -10.969 1 37.72 524 LEU B CA 1
ATOM 11475 C C . LEU B 1 524 ? 37.375 -34.188 -11.086 1 37.72 524 LEU B C 1
ATOM 11477 O O . LEU B 1 524 ? 37.094 -34.844 -10.078 1 37.72 524 LEU B O 1
ATOM 11481 N N . LEU B 1 525 ? 36.656 -34.469 -12.188 1 38.78 525 LEU B N 1
ATOM 11482 C CA . LEU B 1 525 ? 36.156 -35.844 -12.297 1 38.78 525 LEU B CA 1
ATOM 11483 C C . LEU B 1 525 ? 37.281 -36.812 -12.711 1 38.78 525 LEU B C 1
ATOM 11485 O O . LEU B 1 525 ? 37.969 -36.562 -13.703 1 38.78 525 LEU B O 1
ATOM 11489 N N . PRO B 1 526 ? 37.781 -37.531 -11.844 1 40.59 526 PRO B N 1
ATOM 11490 C CA . PRO B 1 526 ? 38.844 -38.469 -12.203 1 40.59 526 PRO B CA 1
ATOM 11491 C C . PRO B 1 526 ? 38.625 -39.125 -13.578 1 40.59 526 PRO B C 1
ATOM 11493 O O . PRO B 1 526 ? 39.594 -39.469 -14.25 1 40.59 526 PRO B O 1
ATOM 11496 N N . TYR B 1 527 ? 37.406 -39.625 -13.75 1 40.16 527 TYR B N 1
ATOM 11497 C CA . TYR B 1 527 ? 37.188 -40.406 -14.961 1 40.16 527 TYR B CA 1
ATOM 11498 C C . TYR B 1 527 ? 37.062 -39.5 -16.172 1 40.16 527 TYR B C 1
ATOM 11500 O O . TYR B 1 527 ? 36.656 -39.938 -17.266 1 40.16 527 TYR B O 1
ATOM 11508 N N . SER B 1 528 ? 37.125 -38.312 -16.094 1 44.06 528 SER B N 1
ATOM 11509 C CA . SER B 1 528 ? 36.906 -37.375 -17.188 1 44.06 528 SER B CA 1
ATOM 11510 C C . SER B 1 528 ? 37.969 -37.562 -18.281 1 44.06 528 SER B C 1
ATOM 11512 O O . SER B 1 528 ? 37.938 -36.875 -19.297 1 44.06 528 SER B O 1
ATOM 11514 N N . ASN B 1 529 ? 39.031 -38.188 -17.984 1 44.25 529 ASN B N 1
ATOM 11515 C CA . ASN B 1 529 ? 39.938 -38.469 -19.109 1 44.25 529 ASN B CA 1
ATOM 11516 C C . ASN B 1 529 ? 39.188 -39.094 -20.281 1 44.25 529 ASN B C 1
ATOM 11518 O O . ASN B 1 529 ? 39.594 -38.938 -21.438 1 44.25 529 ASN B O 1
ATOM 11522 N N . HIS B 1 530 ? 38.312 -40 -19.891 1 41.97 530 HIS B N 1
ATOM 11523 C CA . HIS B 1 530 ? 37.75 -40.781 -20.984 1 41.97 530 HIS B CA 1
ATOM 11524 C C . HIS B 1 530 ? 36.688 -39.938 -21.719 1 41.97 530 HIS B C 1
ATOM 11526 O O . HIS B 1 530 ? 36.219 -40.344 -22.781 1 41.97 530 HIS B O 1
ATOM 11532 N N . PHE B 1 531 ? 35.938 -39.031 -21.156 1 41.16 531 PHE B N 1
ATOM 11533 C CA . PHE B 1 531 ? 35 -38.281 -21.969 1 41.16 531 PHE B CA 1
ATOM 11534 C C . PHE B 1 531 ? 35.656 -37.094 -22.641 1 41.16 531 PHE B C 1
ATOM 11536 O O . PHE B 1 531 ? 35.375 -35.938 -22.297 1 41.16 531 PHE B O 1
ATOM 11543 N N . ASN B 1 532 ? 36.875 -36.938 -22.766 1 44.19 532 ASN B N 1
ATOM 11544 C CA . ASN B 1 532 ? 37.438 -36.031 -23.734 1 44.19 532 ASN B CA 1
ATOM 11545 C C . ASN B 1 532 ? 36.594 -35.906 -24.984 1 44.19 532 ASN B C 1
ATOM 11547 O O . ASN B 1 532 ? 36.531 -36.844 -25.797 1 44.19 532 ASN B O 1
ATOM 11551 N N . VAL B 1 533 ? 35.469 -35.375 -24.859 1 47.81 533 VAL B N 1
ATOM 11552 C CA . VAL B 1 533 ? 34.719 -35.094 -26.078 1 47.81 533 VAL B CA 1
ATOM 11553 C C . VAL B 1 533 ? 35.656 -34.562 -27.156 1 47.81 533 VAL B C 1
ATOM 11555 O O . VAL B 1 533 ? 36.188 -33.469 -27.031 1 47.81 533 VAL B O 1
ATOM 11558 N N . THR B 1 534 ? 36.406 -35.312 -27.766 1 52.62 534 THR B N 1
ATOM 11559 C CA . THR B 1 534 ? 37.406 -35.125 -28.812 1 52.62 534 THR B CA 1
ATOM 11560 C C . THR B 1 534 ? 36.875 -34.156 -29.875 1 52.62 534 THR B C 1
ATOM 11562 O O . THR B 1 534 ? 37.625 -33.406 -30.484 1 52.62 534 THR B O 1
ATOM 11565 N N . SER B 1 535 ? 35.5 -34.188 -30.109 1 62.31 535 SER B N 1
ATOM 11566 C CA . SER B 1 535 ? 35.125 -33.375 -31.25 1 62.31 535 SER B CA 1
ATOM 11567 C C . SER B 1 535 ? 34.906 -31.922 -30.859 1 62.31 535 SER B C 1
ATOM 11569 O O . SER B 1 535 ? 34.312 -31.641 -29.828 1 62.31 535 SER B O 1
ATOM 11571 N N . LYS B 1 536 ? 35.562 -31.031 -31.359 1 65.5 536 LYS B N 1
ATOM 11572 C CA . LYS B 1 536 ? 35.531 -29.578 -31.172 1 65.5 536 LYS B CA 1
ATOM 11573 C C . LYS B 1 536 ? 34.062 -29.078 -31.172 1 65.5 536 LYS B C 1
ATOM 11575 O O . LYS B 1 536 ? 33.719 -28.234 -30.344 1 65.5 536 LYS B O 1
ATOM 11580 N N . CYS B 1 537 ? 33.312 -29.766 -31.953 1 69 537 CYS B N 1
ATOM 11581 C CA . CYS B 1 537 ? 31.922 -29.328 -32.094 1 69 537 CYS B CA 1
ATOM 11582 C C . CYS B 1 537 ? 31.156 -29.609 -30.797 1 69 537 CYS B C 1
ATOM 11584 O O . CYS B 1 537 ? 30.438 -28.75 -30.297 1 69 537 CYS B O 1
ATOM 11586 N N . LEU B 1 538 ? 31.422 -30.672 -30.156 1 72.31 538 LEU B N 1
ATOM 11587 C CA . LEU B 1 538 ? 30.688 -31.047 -28.953 1 72.31 538 LEU B CA 1
ATOM 11588 C C . LEU B 1 538 ? 31.141 -30.234 -27.75 1 72.31 538 LEU B C 1
ATOM 11590 O O . LEU B 1 538 ? 30.344 -29.891 -26.891 1 72.31 538 LEU B O 1
ATOM 11594 N N . ARG B 1 539 ? 32.344 -29.844 -27.859 1 70.62 539 ARG B N 1
ATOM 11595 C CA . ARG B 1 539 ? 32.844 -29.031 -26.766 1 70.62 539 ARG B CA 1
ATOM 11596 C C . ARG B 1 539 ? 32.281 -27.625 -26.812 1 70.62 539 ARG B C 1
ATOM 11598 O O . ARG B 1 539 ? 31.922 -27.062 -25.766 1 70.62 539 ARG B O 1
ATOM 11605 N N . ASP B 1 540 ? 32.062 -27.203 -28.016 1 70.88 540 ASP B N 1
ATOM 11606 C CA . ASP B 1 540 ? 31.516 -25.859 -28.172 1 70.88 540 ASP B CA 1
ATOM 11607 C C . ASP B 1 540 ? 30.031 -25.828 -27.812 1 70.88 540 ASP B C 1
ATOM 11609 O O . ASP B 1 540 ? 29.562 -24.859 -27.188 1 70.88 540 ASP B O 1
ATOM 11613 N N . VAL B 1 541 ? 29.438 -26.781 -28.125 1 74.62 541 VAL B N 1
ATOM 11614 C CA . VAL B 1 541 ? 28 -26.859 -27.828 1 74.62 541 VAL B CA 1
ATOM 11615 C C . VAL B 1 541 ? 27.812 -26.984 -26.312 1 74.62 541 VAL B C 1
ATOM 11617 O O . VAL B 1 541 ? 26.922 -26.344 -25.75 1 74.62 541 VAL B O 1
ATOM 11620 N N . THR B 1 542 ? 28.641 -27.75 -25.688 1 73.69 542 THR B N 1
ATOM 11621 C CA . THR B 1 542 ? 28.484 -27.969 -24.25 1 73.69 542 THR B CA 1
ATOM 11622 C C . THR B 1 542 ? 28.812 -26.688 -23.484 1 73.69 542 THR B C 1
ATOM 11624 O O . THR B 1 542 ? 28.141 -26.375 -22.484 1 73.69 542 THR B O 1
ATOM 11627 N N . LYS B 1 543 ? 29.719 -25.922 -24.047 1 67.25 543 LYS B N 1
ATOM 11628 C CA . LYS B 1 543 ? 30.062 -24.672 -23.391 1 67.25 543 LYS B CA 1
ATOM 11629 C C . LYS B 1 543 ? 28.938 -23.641 -23.5 1 67.25 543 LYS B C 1
ATOM 11631 O O . LYS B 1 543 ? 28.734 -22.828 -22.594 1 67.25 543 LYS B O 1
ATOM 11636 N N . ALA B 1 544 ? 28.25 -23.828 -24.562 1 70.56 544 ALA B N 1
ATOM 11637 C CA . ALA B 1 544 ? 27.203 -22.844 -24.828 1 70.56 544 ALA B CA 1
ATOM 11638 C C . ALA B 1 544 ? 25.906 -23.234 -24.125 1 70.56 544 ALA B C 1
ATOM 11640 O O . ALA B 1 544 ? 25.219 -22.391 -23.562 1 70.56 544 ALA B O 1
ATOM 11641 N N . VAL B 1 545 ? 25.625 -24.5 -24.047 1 77.56 545 VAL B N 1
ATOM 11642 C CA . VAL B 1 545 ? 24.297 -24.938 -23.641 1 77.56 545 VAL B CA 1
ATOM 11643 C C . VAL B 1 545 ? 24.297 -25.359 -22.188 1 77.56 545 VAL B C 1
ATOM 11645 O O . VAL B 1 545 ? 23.297 -25.219 -21.469 1 77.56 545 VAL B O 1
ATOM 11648 N N . PHE B 1 546 ? 25.391 -25.766 -21.688 1 75.12 546 PHE B N 1
ATOM 11649 C CA . PHE B 1 546 ? 25.438 -26.406 -20.375 1 75.12 546 PHE B CA 1
ATOM 11650 C C . PHE B 1 546 ? 25.078 -25.406 -19.281 1 75.12 546 PHE B C 1
ATOM 11652 O O . PHE B 1 546 ? 24.234 -25.703 -18.422 1 75.12 546 PHE B O 1
ATOM 11659 N N . PRO B 1 547 ? 25.656 -24.203 -19.297 1 74 547 PRO B N 1
ATOM 11660 C CA . PRO B 1 547 ? 25.281 -23.266 -18.25 1 74 547 PRO B CA 1
ATOM 11661 C C . PRO B 1 547 ? 23.812 -22.875 -18.297 1 74 547 PRO B C 1
ATOM 11663 O O . PRO B 1 547 ? 23.188 -22.672 -17.25 1 74 547 PRO B O 1
ATOM 11666 N N . LEU B 1 548 ? 23.297 -22.859 -19.438 1 78.88 548 LEU B N 1
ATOM 11667 C CA . LEU B 1 548 ? 21.891 -22.484 -19.609 1 78.88 548 LEU B CA 1
ATOM 11668 C C . LEU B 1 548 ? 20.969 -23.594 -19.109 1 78.88 548 LEU B C 1
ATOM 11670 O O . LEU B 1 548 ? 20.016 -23.328 -18.375 1 78.88 548 LEU B O 1
ATOM 11674 N N . VAL B 1 549 ? 21.328 -24.797 -19.422 1 80.06 549 VAL B N 1
ATOM 11675 C CA . VAL B 1 549 ? 20.484 -25.922 -19.047 1 80.06 549 VAL B CA 1
ATOM 11676 C C . VAL B 1 549 ? 20.562 -26.156 -17.547 1 80.06 549 VAL B C 1
ATOM 11678 O O . VAL B 1 549 ? 19.547 -26.469 -16.906 1 80.06 549 VAL B O 1
ATOM 11681 N N . THR B 1 550 ? 21.719 -25.969 -17.016 1 78.81 550 THR B N 1
ATOM 11682 C CA . THR B 1 550 ? 21.875 -26.141 -15.57 1 78.81 550 THR B CA 1
ATOM 11683 C C . THR B 1 550 ? 21.078 -25.062 -14.82 1 78.81 550 THR B C 1
ATOM 11685 O O . THR B 1 550 ? 20.469 -25.359 -13.789 1 78.81 550 THR B O 1
ATOM 11688 N N . LEU B 1 551 ? 21.094 -23.906 -15.344 1 80.38 551 LEU B N 1
ATOM 11689 C CA . LEU B 1 551 ? 20.328 -22.828 -14.727 1 80.38 551 LEU B CA 1
ATOM 11690 C C . LEU B 1 551 ? 18.844 -23.141 -14.773 1 80.38 551 LEU B C 1
ATOM 11692 O O . LEU B 1 551 ? 18.125 -22.938 -13.781 1 80.38 551 LEU B O 1
ATOM 11696 N N . ILE B 1 552 ? 18.391 -23.656 -15.844 1 82.75 552 ILE B N 1
ATOM 11697 C CA . ILE B 1 552 ? 16.984 -23.984 -16.016 1 82.75 552 ILE B CA 1
ATOM 11698 C C . ILE B 1 552 ? 16.609 -25.125 -15.062 1 82.75 552 ILE B C 1
ATOM 11700 O O . ILE B 1 552 ? 15.57 -25.078 -14.398 1 82.75 552 ILE B O 1
ATOM 11704 N N . PHE B 1 553 ? 17.516 -26.047 -14.898 1 82 553 PHE B N 1
ATOM 11705 C CA . PHE B 1 553 ? 17.266 -27.203 -14.047 1 82 553 PHE B CA 1
ATOM 11706 C C . PHE B 1 553 ? 17.203 -26.781 -12.578 1 82 553 PHE B C 1
ATOM 11708 O O . PHE B 1 553 ? 16.344 -27.266 -11.828 1 82 553 PHE B O 1
ATOM 11715 N N . LEU B 1 554 ? 18.016 -25.891 -12.188 1 82.25 554 LEU B N 1
ATOM 11716 C CA . LEU B 1 554 ? 18.047 -25.453 -10.789 1 82.25 554 LEU B CA 1
ATOM 11717 C C . LEU B 1 554 ? 16.844 -24.594 -10.453 1 82.25 554 LEU B C 1
ATOM 11719 O O . LEU B 1 554 ? 16.359 -24.609 -9.32 1 82.25 554 LEU B O 1
ATOM 11723 N N . THR B 1 555 ? 16.375 -23.922 -11.438 1 86.44 555 THR B N 1
ATOM 11724 C CA . THR B 1 555 ? 15.258 -23.031 -11.164 1 86.44 555 THR B CA 1
ATOM 11725 C C . THR B 1 555 ? 13.93 -23.766 -11.25 1 86.44 555 THR B C 1
ATOM 11727 O O . THR B 1 555 ? 12.922 -23.312 -10.688 1 86.44 555 THR B O 1
ATOM 11730 N N . GLU B 1 556 ? 13.875 -24.953 -11.867 1 86.5 556 GLU B N 1
ATOM 11731 C CA . GLU B 1 556 ? 12.625 -25.672 -12.086 1 86.5 556 GLU B CA 1
ATOM 11732 C C . GLU B 1 556 ? 12.125 -26.297 -10.789 1 86.5 556 GLU B C 1
ATOM 11734 O O . GLU B 1 556 ? 10.922 -26.516 -10.625 1 86.5 556 GLU B O 1
ATOM 11739 N N . PHE B 1 557 ? 12.984 -26.5 -9.773 1 87.69 557 PHE B N 1
ATOM 11740 C CA . PHE B 1 557 ? 12.609 -27.188 -8.539 1 87.69 557 PHE B CA 1
ATOM 11741 C C . PHE B 1 557 ? 12.188 -26.172 -7.473 1 87.69 557 PHE B C 1
ATOM 11743 O O . PHE B 1 557 ? 11.547 -26.547 -6.488 1 87.69 557 PHE B O 1
ATOM 11750 N N . VAL B 1 558 ? 12.383 -25 -7.691 1 92.88 558 VAL B N 1
ATOM 11751 C CA . VAL B 1 558 ? 12.25 -23.984 -6.656 1 92.88 558 VAL B CA 1
ATOM 11752 C C . VAL B 1 558 ? 10.773 -23.719 -6.379 1 92.88 558 VAL B C 1
ATOM 11754 O O . VAL B 1 558 ? 10.383 -23.484 -5.23 1 92.88 558 VAL B O 1
ATOM 11757 N N . PRO B 1 559 ? 9.859 -23.766 -7.414 1 93.25 559 PRO B N 1
ATOM 11758 C CA . PRO B 1 559 ? 8.445 -23.516 -7.109 1 93.25 559 PRO B CA 1
ATOM 11759 C C . PRO B 1 559 ? 7.867 -24.516 -6.113 1 93.25 559 PRO B C 1
ATOM 11761 O O . PRO B 1 559 ? 6.973 -24.172 -5.336 1 93.25 559 PRO B O 1
ATOM 11764 N N . TYR B 1 560 ? 8.422 -25.719 -6.027 1 94 560 TYR B N 1
ATOM 11765 C CA . TYR B 1 560 ? 7.957 -26.719 -5.066 1 94 560 TYR B CA 1
ATOM 11766 C C . TYR B 1 560 ? 8.352 -26.328 -3.648 1 94 560 TYR B C 1
ATOM 11768 O O . TYR B 1 560 ? 7.59 -26.547 -2.703 1 94 560 TYR B O 1
ATOM 11776 N N . ILE B 1 561 ? 9.43 -25.719 -3.578 1 94.56 561 ILE B N 1
ATOM 11777 C CA . ILE B 1 561 ? 9.875 -25.266 -2.268 1 94.56 561 ILE B CA 1
ATOM 11778 C C . ILE B 1 561 ? 8.992 -24.109 -1.794 1 94.56 561 ILE B C 1
ATOM 11780 O O . ILE B 1 561 ? 8.555 -24.094 -0.644 1 94.56 561 ILE B O 1
ATOM 11784 N N . PHE B 1 562 ? 8.727 -23.25 -2.684 1 96.25 562 PHE B N 1
ATOM 11785 C CA . PHE B 1 562 ? 7.902 -22.094 -2.316 1 96.25 562 PHE B CA 1
ATOM 11786 C C . PHE B 1 562 ? 6.473 -22.531 -2.018 1 96.25 562 PHE B C 1
ATOM 11788 O O . PHE B 1 562 ? 5.785 -21.906 -1.203 1 96.25 562 PHE B O 1
ATOM 11795 N N . ARG B 1 563 ? 6.02 -23.625 -2.627 1 96.25 563 ARG B N 1
ATOM 11796 C CA . ARG B 1 563 ? 4.688 -24.125 -2.33 1 96.25 563 ARG B CA 1
ATOM 11797 C C . ARG B 1 563 ? 4.605 -24.656 -0.9 1 96.25 563 ARG B C 1
ATOM 11799 O O . ARG B 1 563 ? 3.617 -24.422 -0.204 1 96.25 563 ARG B O 1
ATOM 11806 N N . VAL B 1 564 ? 5.684 -25.312 -0.481 1 95.56 564 VAL B N 1
ATOM 11807 C CA . VAL B 1 564 ? 5.715 -25.812 0.887 1 95.56 564 VAL B CA 1
ATOM 11808 C C . VAL B 1 564 ? 5.762 -24.656 1.869 1 95.56 564 VAL B C 1
ATOM 11810 O O . VAL B 1 564 ? 5.078 -24.672 2.896 1 95.56 564 VAL B O 1
ATOM 11813 N N . ILE B 1 565 ? 6.465 -23.641 1.498 1 95.5 565 ILE B N 1
ATOM 11814 C CA . ILE B 1 565 ? 6.57 -22.469 2.367 1 95.5 565 ILE B CA 1
ATOM 11815 C C . ILE B 1 565 ? 5.223 -21.75 2.443 1 95.5 565 ILE B C 1
ATOM 11817 O O . ILE B 1 565 ? 4.805 -21.312 3.52 1 95.5 565 ILE B O 1
ATOM 11821 N N . SER B 1 566 ? 4.562 -21.641 1.301 1 95.25 566 SER B N 1
ATOM 11822 C CA . SER B 1 566 ? 3.252 -21 1.284 1 95.25 566 SER B CA 1
ATOM 11823 C C . SER B 1 566 ? 2.242 -21.781 2.109 1 95.25 566 SER B C 1
ATOM 11825 O O . SER B 1 566 ? 1.366 -21.203 2.752 1 95.25 566 SER B O 1
ATOM 11827 N N . TYR B 1 567 ? 2.443 -23.109 2.09 1 93.31 567 TYR B N 1
ATOM 11828 C CA . TYR B 1 567 ? 1.599 -23.969 2.914 1 93.31 567 TYR B CA 1
ATOM 11829 C C . TYR B 1 567 ? 1.872 -23.734 4.398 1 93.31 567 TYR B C 1
ATOM 11831 O O . TYR B 1 567 ? 0.94 -23.641 5.199 1 93.31 567 TYR B O 1
ATOM 11839 N N . LEU B 1 568 ? 3.043 -23.516 4.73 1 90.5 568 LEU B N 1
ATOM 11840 C CA . LEU B 1 568 ? 3.441 -23.312 6.121 1 90.5 568 LEU B CA 1
ATOM 11841 C C . LEU B 1 568 ? 3.068 -21.922 6.605 1 90.5 568 LEU B C 1
ATOM 11843 O O . LEU B 1 568 ? 2.816 -21.719 7.793 1 90.5 568 LEU B O 1
ATOM 11847 N N . LYS B 1 569 ? 3.043 -20.922 5.73 1 90.94 569 LYS B N 1
ATOM 11848 C CA . LYS B 1 569 ? 2.666 -19.547 6.055 1 90.94 569 LYS B CA 1
ATOM 11849 C C . LYS B 1 569 ? 1.209 -19.469 6.504 1 90.94 569 LYS B C 1
ATOM 11851 O O . LYS B 1 569 ? 0.817 -18.531 7.195 1 90.94 569 LYS B O 1
ATOM 11856 N N . GLY B 1 570 ? 0.41 -20.516 6.07 1 88.88 570 GLY B N 1
ATOM 11857 C CA . GLY B 1 570 ? -0.978 -20.562 6.504 1 88.88 570 GLY B CA 1
ATOM 11858 C C . GLY B 1 570 ? -1.954 -20.156 5.418 1 88.88 570 GLY B C 1
ATOM 11859 O O . GLY B 1 570 ? -3.045 -19.656 5.707 1 88.88 570 GLY B O 1
ATOM 11860 N N . CYS B 1 571 ? -1.581 -20.266 4.156 1 92.19 571 CYS B N 1
ATOM 11861 C CA . CYS B 1 571 ? -2.545 -20.016 3.09 1 92.19 571 CYS B CA 1
ATOM 11862 C C . CYS B 1 571 ? -3.748 -20.953 3.213 1 92.19 571 CYS B C 1
ATOM 11864 O O . CYS B 1 571 ? -3.594 -22.141 3.494 1 92.19 571 CYS B O 1
ATOM 11866 N N . ARG B 1 572 ? -4.891 -20.5 3.008 1 92.5 572 ARG B N 1
ATOM 11867 C CA . ARG B 1 572 ? -6.117 -21.219 3.332 1 92.5 572 ARG B CA 1
ATOM 11868 C C . ARG B 1 572 ? -6.66 -21.953 2.111 1 92.5 572 ARG B C 1
ATOM 11870 O O . ARG B 1 572 ? -7.438 -22.906 2.246 1 92.5 572 ARG B O 1
ATOM 11877 N N . THR B 1 573 ? -6.348 -21.438 0.92 1 94.38 573 THR B N 1
ATOM 11878 C CA . THR B 1 573 ? -6.812 -22.047 -0.316 1 94.38 573 THR B CA 1
ATOM 11879 C C . THR B 1 573 ? -5.656 -22.25 -1.293 1 94.38 573 THR B C 1
ATOM 11881 O O . THR B 1 573 ? -4.594 -21.641 -1.138 1 94.38 573 THR B O 1
ATOM 11884 N N . GLY B 1 574 ? -5.848 -23.172 -2.256 1 94.81 574 GLY B N 1
ATOM 11885 C CA . GLY B 1 574 ? -4.863 -23.359 -3.311 1 94.81 574 GLY B CA 1
ATOM 11886 C C . GLY B 1 574 ? -4.68 -22.125 -4.18 1 94.81 574 GLY B C 1
ATOM 11887 O O . GLY B 1 574 ? -3.578 -21.859 -4.668 1 94.81 574 GLY B O 1
ATOM 11888 N N . ALA B 1 575 ? -5.777 -21.344 -4.34 1 93.19 575 ALA B N 1
ATOM 11889 C CA . ALA B 1 575 ? -5.699 -20.109 -5.121 1 93.19 575 ALA B CA 1
ATOM 11890 C C . ALA B 1 575 ? -4.781 -19.094 -4.457 1 93.19 575 ALA B C 1
ATOM 11892 O O . ALA B 1 575 ? -4.008 -18.406 -5.129 1 93.19 575 ALA B O 1
ATOM 11893 N N . GLU B 1 576 ? -4.832 -19.031 -3.096 1 93.75 576 GLU B N 1
ATOM 11894 C CA . GLU B 1 576 ? -3.953 -18.125 -2.363 1 93.75 576 GLU B CA 1
ATOM 11895 C C . GLU B 1 576 ? -2.494 -18.562 -2.48 1 93.75 576 GLU B C 1
ATOM 11897 O O . GLU B 1 576 ? -1.596 -17.719 -2.533 1 93.75 576 GLU B O 1
ATOM 11902 N N . ILE B 1 577 ? -2.307 -19.828 -2.518 1 96 577 ILE B N 1
ATOM 11903 C CA . ILE B 1 577 ? -0.951 -20.359 -2.658 1 96 577 ILE B CA 1
ATOM 11904 C C . ILE B 1 577 ? -0.393 -19.969 -4.027 1 96 577 ILE B C 1
ATOM 11906 O O . ILE B 1 577 ? 0.764 -19.562 -4.141 1 96 577 ILE B O 1
ATOM 11910 N N . GLU B 1 578 ? -1.23 -20.062 -5.055 1 95.81 578 GLU B N 1
ATOM 11911 C CA . GLU B 1 578 ? -0.779 -19.703 -6.395 1 95.81 578 GLU B CA 1
ATOM 11912 C C . GLU B 1 578 ? -0.4 -18.219 -6.477 1 95.81 578 GLU B C 1
ATOM 11914 O O . GLU B 1 578 ? 0.587 -17.859 -7.125 1 95.81 578 GLU B O 1
ATOM 11919 N N . MET B 1 579 ? -1.16 -17.406 -5.828 1 94.94 579 MET B N 1
ATOM 11920 C CA . MET B 1 579 ? -0.858 -15.969 -5.84 1 94.94 579 MET B CA 1
ATOM 11921 C C . MET B 1 579 ? 0.431 -15.68 -5.078 1 94.94 579 MET B C 1
ATOM 11923 O O . MET B 1 579 ? 1.235 -14.852 -5.504 1 94.94 579 MET B O 1
ATOM 11927 N N . ASP B 1 580 ? 0.641 -16.344 -3.984 1 95.75 580 ASP B N 1
ATOM 11928 C CA . ASP B 1 580 ? 1.842 -16.156 -3.178 1 95.75 580 ASP B CA 1
ATOM 11929 C C . ASP B 1 580 ? 3.084 -16.641 -3.914 1 95.75 580 ASP B C 1
ATOM 11931 O O . ASP B 1 580 ? 4.129 -15.984 -3.891 1 95.75 580 ASP B O 1
ATOM 11935 N N . ILE B 1 581 ? 2.947 -17.703 -4.594 1 96.5 581 ILE B N 1
ATOM 11936 C CA . ILE B 1 581 ? 4.066 -18.281 -5.328 1 96.5 581 ILE B CA 1
ATOM 11937 C C . ILE B 1 581 ? 4.457 -17.359 -6.48 1 96.5 581 ILE B C 1
ATOM 11939 O O . ILE B 1 581 ? 5.645 -17.188 -6.773 1 96.5 581 ILE B O 1
ATOM 11943 N N . GLN B 1 582 ? 3.479 -16.844 -7.125 1 97.06 582 GLN B N 1
ATOM 11944 C CA . GLN B 1 582 ? 3.793 -15.969 -8.25 1 97.06 582 GLN B CA 1
ATOM 11945 C C . GLN B 1 582 ? 4.699 -14.82 -7.809 1 97.06 582 GLN B C 1
ATOM 11947 O O . GLN B 1 582 ? 5.668 -14.492 -8.492 1 97.06 582 GLN B O 1
ATOM 11952 N N . ARG B 1 583 ? 4.477 -14.273 -6.676 1 95.38 583 ARG B N 1
ATOM 11953 C CA . ARG B 1 583 ? 5.258 -13.141 -6.191 1 95.38 583 ARG B CA 1
ATOM 11954 C C . ARG B 1 583 ? 6.668 -13.57 -5.801 1 95.38 583 ARG B C 1
ATOM 11956 O O . ARG B 1 583 ? 7.652 -12.969 -6.234 1 95.38 583 ARG B O 1
ATOM 11963 N N . TRP B 1 584 ? 6.785 -14.633 -5.059 1 95.56 584 TRP B N 1
ATOM 11964 C CA . TRP B 1 584 ? 8.07 -15.086 -4.543 1 95.56 584 TRP B CA 1
ATOM 11965 C C . TRP B 1 584 ? 8.922 -15.695 -5.652 1 95.56 584 TRP B C 1
ATOM 11967 O O . TRP B 1 584 ? 10.133 -15.469 -5.715 1 95.56 584 TRP B O 1
ATOM 11977 N N . PHE B 1 585 ? 8.328 -16.453 -6.457 1 96.5 585 PHE B N 1
ATOM 11978 C CA . PHE B 1 585 ? 9.07 -17.109 -7.531 1 96.5 585 PHE B CA 1
ATOM 11979 C C . PHE B 1 585 ? 9.523 -16.094 -8.57 1 96.5 585 PHE B C 1
ATOM 11981 O O . PHE B 1 585 ? 10.609 -16.219 -9.148 1 96.5 585 PHE B O 1
ATOM 11988 N N . PHE B 1 586 ? 8.742 -15.008 -8.742 1 97 586 PHE B N 1
ATOM 11989 C CA . PHE B 1 586 ? 9.18 -13.938 -9.633 1 97 586 PHE B CA 1
ATOM 11990 C C . PHE B 1 586 ? 10.438 -13.273 -9.102 1 97 586 PHE B C 1
ATOM 11992 O O . PHE B 1 586 ? 11.391 -13.047 -9.844 1 97 586 PHE B O 1
ATOM 11999 N N . MET B 1 587 ? 10.383 -12.945 -7.824 1 95.19 587 MET B N 1
ATOM 12000 C CA . MET B 1 587 ? 11.547 -12.32 -7.211 1 95.19 587 MET B CA 1
ATOM 12001 C C . MET B 1 587 ? 12.766 -13.234 -7.293 1 95.19 587 MET B C 1
ATOM 12003 O O . MET B 1 587 ? 13.875 -12.781 -7.574 1 95.19 587 MET B O 1
ATOM 12007 N N . PHE B 1 588 ? 12.523 -14.492 -7.086 1 94.38 588 PHE B N 1
ATOM 12008 C CA . PHE B 1 588 ? 13.602 -15.477 -7.148 1 94.38 588 PHE B CA 1
ATOM 12009 C C . PHE B 1 588 ? 14.203 -15.539 -8.547 1 94.38 588 PHE B C 1
ATOM 12011 O O . PHE B 1 588 ? 15.422 -15.477 -8.703 1 94.38 588 PHE B O 1
ATOM 12018 N N . LEU B 1 589 ? 13.328 -15.625 -9.555 1 95.12 589 LEU B N 1
ATOM 12019 C CA . LEU B 1 589 ? 13.805 -15.742 -10.93 1 95.12 589 LEU B CA 1
ATOM 12020 C C . LEU B 1 589 ? 14.516 -14.461 -11.367 1 95.12 589 LEU B C 1
ATOM 12022 O O . LEU B 1 589 ? 15.539 -14.523 -12.055 1 95.12 589 LEU B O 1
ATOM 12026 N N . LEU B 1 590 ? 13.969 -13.312 -11.016 1 93.88 590 LEU B N 1
ATOM 12027 C CA . LEU B 1 590 ? 14.586 -12.047 -11.391 1 93.88 590 LEU B CA 1
ATOM 12028 C C . LEU B 1 590 ? 15.977 -11.914 -10.781 1 93.88 590 LEU B C 1
ATOM 12030 O O . LEU B 1 590 ? 16.922 -11.508 -11.461 1 93.88 590 LEU B O 1
ATOM 12034 N N . VAL B 1 591 ? 16.125 -12.312 -9.578 1 88.5 591 VAL B N 1
ATOM 12035 C CA . VAL B 1 591 ? 17.391 -12.188 -8.875 1 88.5 591 VAL B CA 1
ATOM 12036 C C . VAL B 1 591 ? 18.406 -13.172 -9.453 1 88.5 591 VAL B C 1
ATOM 12038 O O . VAL B 1 591 ? 19.531 -12.797 -9.789 1 88.5 591 VAL B O 1
ATOM 12041 N N . HIS B 1 592 ? 18.047 -14.383 -9.672 1 87.12 592 HIS B N 1
ATOM 12042 C CA . HIS B 1 592 ? 19 -15.43 -10.008 1 87.12 592 HIS B CA 1
ATOM 12043 C C . HIS B 1 592 ? 19.234 -15.508 -11.516 1 87.12 592 HIS B C 1
ATOM 12045 O O . HIS B 1 592 ? 20.344 -15.82 -11.961 1 87.12 592 HIS B O 1
ATOM 12051 N N . ILE B 1 593 ? 18.219 -15.234 -12.273 1 87.44 593 ILE B N 1
ATOM 12052 C CA . ILE B 1 593 ? 18.406 -15.328 -13.719 1 87.44 593 ILE B CA 1
ATOM 12053 C C . ILE B 1 593 ? 18.969 -14.016 -14.25 1 87.44 593 ILE B C 1
ATOM 12055 O O . ILE B 1 593 ? 19.828 -14.023 -15.141 1 87.44 593 ILE B O 1
ATOM 12059 N N . PHE B 1 594 ? 18.578 -12.938 -13.742 1 86.31 594 PHE B N 1
ATOM 12060 C CA . PHE B 1 594 ? 19.016 -11.672 -14.32 1 86.31 594 PHE B CA 1
ATOM 12061 C C . PHE B 1 594 ? 20.156 -11.062 -13.5 1 86.31 594 PHE B C 1
ATOM 12063 O O . PHE B 1 594 ? 21.266 -10.875 -14.008 1 86.31 594 PHE B O 1
ATOM 12070 N N . PHE B 1 595 ? 19.969 -10.836 -12.203 1 81.44 595 PHE B N 1
ATOM 12071 C CA . PHE B 1 595 ? 20.938 -10.07 -11.422 1 81.44 595 PHE B CA 1
ATOM 12072 C C . PHE B 1 595 ? 22.188 -10.891 -11.172 1 81.44 595 PHE B C 1
ATOM 12074 O O . PHE B 1 595 ? 23.312 -10.406 -11.375 1 81.44 595 PHE B O 1
ATOM 12081 N N . VAL B 1 596 ? 22.016 -12.094 -10.805 1 77.44 596 VAL B N 1
ATOM 12082 C CA . VAL B 1 596 ? 23.172 -12.914 -10.453 1 77.44 596 VAL B CA 1
ATOM 12083 C C . VAL B 1 596 ? 23.984 -13.219 -11.711 1 77.44 596 VAL B C 1
ATOM 12085 O O . VAL B 1 596 ? 25.219 -13.18 -11.688 1 77.44 596 VAL B O 1
ATOM 12088 N N . VAL B 1 597 ? 23.328 -13.406 -12.773 1 76.56 597 VAL B N 1
ATOM 12089 C CA . VAL B 1 597 ? 24.016 -13.742 -14.016 1 76.56 597 VAL B CA 1
ATOM 12090 C C . VAL B 1 597 ? 24.688 -12.492 -14.586 1 76.56 597 VAL B C 1
ATOM 12092 O O . VAL B 1 597 ? 25.781 -12.578 -15.164 1 76.56 597 VAL B O 1
ATOM 12095 N N . THR B 1 598 ? 24.047 -11.398 -14.508 1 75.88 598 THR B N 1
ATOM 12096 C CA . THR B 1 598 ? 24.578 -10.164 -15.062 1 75.88 598 THR B CA 1
ATOM 12097 C C . THR B 1 598 ? 25.797 -9.688 -14.273 1 75.88 598 THR B C 1
ATOM 12099 O O . THR B 1 598 ? 26.781 -9.227 -14.859 1 75.88 598 THR B O 1
ATOM 12102 N N . ILE B 1 599 ? 25.719 -9.695 -12.922 1 66.19 599 ILE B N 1
ATOM 12103 C CA . ILE B 1 599 ? 26.812 -9.18 -12.109 1 66.19 599 ILE B CA 1
ATOM 12104 C C . ILE B 1 599 ? 27.922 -10.211 -12.039 1 66.19 599 ILE B C 1
ATOM 12106 O O . ILE B 1 599 ? 27.75 -11.289 -11.461 1 66.19 599 ILE B O 1
ATOM 12110 N N . SER B 1 600 ? 28.531 -10.648 -13.125 1 55.38 600 SER B N 1
ATOM 12111 C CA . SER B 1 600 ? 29.578 -11.625 -13.398 1 55.38 600 SER B CA 1
ATOM 12112 C C . SER B 1 600 ? 30.562 -11.734 -12.227 1 55.38 600 SER B C 1
ATOM 12114 O O . SER B 1 600 ? 31.25 -12.75 -12.078 1 55.38 600 SER B O 1
ATOM 12116 N N . SER B 1 601 ? 30.844 -10.461 -11.562 1 45.75 601 SER B N 1
ATOM 12117 C CA . SER B 1 601 ? 32.062 -10.477 -10.766 1 45.75 601 SER B CA 1
ATOM 12118 C C . SER B 1 601 ? 31.844 -11.164 -9.422 1 45.75 601 SER B C 1
ATOM 12120 O O . SER B 1 601 ? 30.844 -10.891 -8.742 1 45.75 601 SER B O 1
ATOM 12122 N N . GLY B 1 602 ? 32.344 -12.258 -9.25 1 41.91 602 GLY B N 1
ATOM 12123 C CA . GLY B 1 602 ? 32.344 -13.102 -8.062 1 41.91 602 GLY B CA 1
ATOM 12124 C C . GLY B 1 602 ? 31.344 -12.648 -7 1 41.91 602 GLY B C 1
ATOM 12125 O O . GLY B 1 602 ? 31.281 -11.461 -6.672 1 41.91 602 GLY B O 1
ATOM 12126 N N . LEU B 1 603 ? 30.328 -13.43 -6.754 1 44.12 603 LEU B N 1
ATOM 12127 C CA . LEU B 1 603 ? 29.25 -13.227 -5.797 1 44.12 603 LEU B CA 1
ATOM 12128 C C . LEU B 1 603 ? 29.734 -12.461 -4.578 1 44.12 603 LEU B C 1
ATOM 12130 O O . LEU B 1 603 ? 29.047 -11.562 -4.078 1 44.12 603 LEU B O 1
ATOM 12134 N N . SER B 1 604 ? 30.891 -12.984 -4.074 1 44.47 604 SER B N 1
ATOM 12135 C CA . SER B 1 604 ? 31.438 -12.391 -2.859 1 44.47 604 SER B CA 1
ATOM 12136 C C . SER B 1 604 ? 31.766 -10.914 -3.064 1 44.47 604 SER B C 1
ATOM 12138 O O . SER B 1 604 ? 31.516 -10.094 -2.178 1 44.47 604 SER B O 1
ATOM 12140 N N . LEU B 1 605 ? 32.281 -10.719 -4.25 1 45.25 605 LEU B N 1
ATOM 12141 C CA . LEU B 1 605 ? 32.594 -9.32 -4.539 1 45.25 605 LEU B CA 1
ATOM 12142 C C . LEU B 1 605 ? 31.297 -8.516 -4.734 1 45.25 605 LEU B C 1
ATOM 12144 O O . LEU B 1 605 ? 31.219 -7.359 -4.324 1 45.25 605 LEU B O 1
ATOM 12148 N N . LEU B 1 606 ? 30.344 -9.289 -5.305 1 49.69 606 LEU B N 1
ATOM 12149 C CA . LEU B 1 606 ? 29.062 -8.617 -5.457 1 49.69 606 LEU B CA 1
ATOM 12150 C C . LEU B 1 606 ? 28.453 -8.281 -4.094 1 49.69 606 LEU B C 1
ATOM 12152 O O . LEU B 1 606 ? 27.953 -7.176 -3.891 1 49.69 606 LEU B O 1
ATOM 12156 N N . LEU B 1 607 ? 28.484 -9.422 -3.391 1 48.75 607 LEU B N 1
ATOM 12157 C CA . LEU B 1 607 ? 27.984 -9.188 -2.045 1 48.75 607 LEU B CA 1
ATOM 12158 C C . LEU B 1 607 ? 28.797 -8.117 -1.332 1 48.75 607 LEU B C 1
ATOM 12160 O O . LEU B 1 607 ? 28.25 -7.273 -0.625 1 48.75 607 LEU B O 1
ATOM 12164 N N . GLU B 1 608 ? 30.125 -8.352 -1.439 1 47.06 608 GLU B N 1
ATOM 12165 C CA . GLU B 1 608 ? 31.016 -7.355 -0.848 1 47.06 608 GLU B CA 1
ATOM 12166 C C . GLU B 1 608 ? 30.797 -5.98 -1.471 1 47.06 608 GLU B C 1
ATOM 12168 O O . GLU B 1 608 ? 30.734 -4.973 -0.763 1 47.06 608 GLU B O 1
ATOM 12173 N N . LYS B 1 609 ? 30.656 -6.137 -2.75 1 49.94 609 LYS B N 1
ATOM 12174 C CA . LYS B 1 609 ? 30.453 -4.863 -3.438 1 49.94 609 LYS B CA 1
ATOM 12175 C C . LYS B 1 609 ? 29.047 -4.316 -3.176 1 49.94 609 LYS B C 1
ATOM 12177 O O . LYS B 1 609 ? 28.875 -3.105 -3.031 1 49.94 609 LYS B O 1
ATOM 12182 N N . LEU B 1 610 ? 28.156 -5.262 -3.184 1 51.84 610 LEU B N 1
ATOM 12183 C CA . LEU B 1 610 ? 26.797 -4.891 -2.842 1 51.84 610 LEU B CA 1
ATOM 12184 C C . LEU B 1 610 ? 26.719 -4.363 -1.412 1 51.84 610 LEU B C 1
ATOM 12186 O O . LEU B 1 610 ? 25.969 -3.424 -1.134 1 51.84 610 LEU B O 1
ATOM 12190 N N . LEU B 1 611 ? 27.438 -5.145 -0.605 1 46.84 611 LEU B N 1
ATOM 12191 C CA . LEU B 1 611 ? 27.453 -4.773 0.805 1 46.84 611 LEU B CA 1
ATOM 12192 C C . LEU B 1 611 ? 28.297 -3.525 1.031 1 46.84 611 LEU B C 1
ATOM 12194 O O . LEU B 1 611 ? 27.953 -2.676 1.856 1 46.84 611 LEU B O 1
ATOM 12198 N N . ILE B 1 612 ? 29.375 -3.463 0.234 1 45.56 612 ILE B N 1
ATOM 12199 C CA . ILE B 1 612 ? 30.328 -2.383 0.474 1 45.56 612 ILE B CA 1
ATOM 12200 C C . ILE B 1 612 ? 29.922 -1.155 -0.344 1 45.56 612 ILE B C 1
ATOM 12202 O O . ILE B 1 612 ? 30.078 -0.021 0.116 1 45.56 612 ILE B O 1
ATOM 12206 N N . SER B 1 613 ? 29.406 -1.531 -1.773 1 46.22 613 SER B N 1
ATOM 12207 C CA . SER B 1 613 ? 29.141 -0.376 -2.623 1 46.22 613 SER B CA 1
ATOM 12208 C C . SER B 1 613 ? 27.891 -0.589 -3.463 1 46.22 613 SER B C 1
ATOM 12210 O O . SER B 1 613 ? 27.969 -0.739 -4.684 1 46.22 613 SER B O 1
ATOM 12212 N N . PRO B 1 614 ? 26.672 -0.73 -2.873 1 46.59 614 PRO B N 1
ATOM 12213 C CA . PRO B 1 614 ? 25.453 -1.02 -3.631 1 46.59 614 PRO B CA 1
ATOM 12214 C C . PRO B 1 614 ? 25.125 0.057 -4.664 1 46.59 614 PRO B C 1
ATOM 12216 O O . PRO B 1 614 ? 24.438 -0.214 -5.648 1 46.59 614 PRO B O 1
ATOM 12219 N N . VAL B 1 615 ? 25.531 1.461 -4.395 1 48.62 615 VAL B N 1
ATOM 12220 C CA . VAL B 1 615 ? 25.281 2.566 -5.312 1 48.62 615 VAL B CA 1
ATOM 12221 C C . VAL B 1 615 ? 25.953 2.283 -6.656 1 48.62 615 VAL B C 1
ATOM 12223 O O . VAL B 1 615 ? 25.531 2.807 -7.688 1 48.62 615 VAL B O 1
ATOM 12226 N N . SER B 1 616 ? 26.906 1.31 -6.66 1 57.12 616 SER B N 1
ATOM 12227 C CA . SER B 1 616 ? 27.625 0.994 -7.895 1 57.12 616 SER B CA 1
ATOM 12228 C C . SER B 1 616 ? 26.812 0.046 -8.773 1 57.12 616 SER B C 1
ATOM 12230 O O . SER B 1 616 ? 27.297 -0.396 -9.82 1 57.12 616 SER B O 1
ATOM 12232 N N . ILE B 1 617 ? 25.562 0.006 -8.312 1 60.81 617 ILE B N 1
ATOM 12233 C CA . ILE B 1 617 ? 24.766 -1.002 -9.008 1 60.81 617 ILE B CA 1
ATOM 12234 C C . ILE B 1 617 ? 24.516 -0.555 -10.453 1 60.81 617 ILE B C 1
ATOM 12236 O O . ILE B 1 617 ? 24.734 -1.322 -11.391 1 60.81 617 ILE B O 1
ATOM 12240 N N . PRO B 1 618 ? 24.094 0.758 -10.578 1 64.12 618 PRO B N 1
ATOM 12241 C CA . PRO B 1 618 ? 23.875 1.123 -11.984 1 64.12 618 PRO B CA 1
ATOM 12242 C C . PRO B 1 618 ? 25.156 1.036 -12.82 1 64.12 618 PRO B C 1
ATOM 12244 O O . PRO B 1 618 ? 25.094 0.642 -13.984 1 64.12 618 PRO B O 1
ATOM 12247 N N . ASN B 1 619 ? 26.328 1.354 -12.195 1 66.56 619 ASN B N 1
ATOM 12248 C CA . ASN B 1 619 ? 27.594 1.295 -12.906 1 66.56 619 ASN B CA 1
ATOM 12249 C C . ASN B 1 619 ? 28.016 -0.146 -13.188 1 66.56 619 ASN B C 1
ATOM 12251 O O . ASN B 1 619 ? 28.531 -0.45 -14.266 1 66.56 619 ASN B O 1
ATOM 12255 N N . ILE B 1 620 ? 27.703 -0.905 -12.188 1 67.38 620 ILE B N 1
ATOM 12256 C CA . ILE B 1 620 ? 28.047 -2.312 -12.359 1 67.38 620 ILE B CA 1
ATOM 12257 C C . ILE B 1 620 ? 27.141 -2.939 -13.414 1 67.38 620 ILE B C 1
ATOM 12259 O O . ILE B 1 620 ? 27.609 -3.67 -14.289 1 67.38 620 ILE B O 1
ATOM 12263 N N . LEU B 1 621 ? 25.875 -2.527 -13.281 1 66.06 621 LEU B N 1
ATOM 12264 C CA . LEU B 1 621 ? 24.922 -3.053 -14.25 1 66.06 621 LEU B CA 1
ATOM 12265 C C . LEU B 1 621 ? 25.234 -2.549 -15.656 1 66.06 621 LEU B C 1
ATOM 12267 O O . LEU B 1 621 ? 25.172 -3.309 -16.625 1 66.06 621 LEU B O 1
ATOM 12271 N N . ALA B 1 622 ? 25.641 -1.273 -15.664 1 71.19 622 ALA B N 1
ATOM 12272 C CA . ALA B 1 622 ? 25.938 -0.662 -16.953 1 71.19 622 ALA B CA 1
ATOM 12273 C C . ALA B 1 622 ? 27.172 -1.286 -17.594 1 71.19 622 ALA B C 1
ATOM 12275 O O . ALA B 1 622 ? 27.234 -1.474 -18.812 1 71.19 622 ALA B O 1
ATOM 12276 N N . HIS B 1 623 ? 28.109 -1.623 -16.734 1 70.12 623 HIS B N 1
ATOM 12277 C CA . HIS B 1 623 ? 29.359 -2.176 -17.234 1 70.12 623 HIS B CA 1
ATOM 12278 C C . HIS B 1 623 ? 29.188 -3.625 -17.672 1 70.12 623 HIS B C 1
ATOM 12280 O O . HIS B 1 623 ? 29.781 -4.055 -18.656 1 70.12 623 HIS B O 1
ATOM 12286 N N . ASP B 1 624 ? 28.312 -4.336 -17.062 1 73.69 624 ASP B N 1
ATOM 12287 C CA . ASP B 1 624 ? 28.234 -5.777 -17.281 1 73.69 624 ASP B CA 1
ATOM 12288 C C . ASP B 1 624 ? 27.062 -6.137 -18.203 1 73.69 624 ASP B C 1
ATOM 12290 O O . ASP B 1 624 ? 27.062 -7.203 -18.812 1 73.69 624 ASP B O 1
ATOM 12294 N N . LEU B 1 625 ? 26.109 -5.305 -18.344 1 77.06 625 LEU B N 1
ATOM 12295 C CA . LEU B 1 625 ? 24.906 -5.633 -19.094 1 77.06 625 LEU B CA 1
ATOM 12296 C C . LEU B 1 625 ? 25.219 -5.879 -20.562 1 77.06 625 LEU B C 1
ATOM 12298 O O . LEU B 1 625 ? 24.797 -6.887 -21.125 1 77.06 625 LEU B O 1
ATOM 12302 N N . PRO B 1 626 ? 26.031 -5.004 -21.156 1 75.31 626 PRO B N 1
ATOM 12303 C CA . PRO B 1 626 ? 26.266 -5.234 -22.578 1 75.31 626 PRO B CA 1
ATOM 12304 C C . PRO B 1 626 ? 27.109 -6.48 -22.844 1 75.31 626 PRO B C 1
ATOM 12306 O O . PRO B 1 626 ? 26.984 -7.102 -23.891 1 75.31 626 PRO B O 1
ATOM 12309 N N . LYS B 1 627 ? 27.891 -6.859 -21.828 1 71.88 627 LYS B N 1
ATOM 12310 C CA . LYS B 1 627 ? 28.734 -8.039 -21.953 1 71.88 627 LYS B CA 1
ATOM 12311 C C . LYS B 1 627 ? 27.922 -9.32 -21.828 1 71.88 627 LYS B C 1
ATOM 12313 O O . LYS B 1 627 ? 28.281 -10.359 -22.391 1 71.88 627 LYS B O 1
ATOM 12318 N N . SER B 1 628 ? 26.812 -9.242 -21.156 1 78.19 628 SER B N 1
ATOM 12319 C CA . SER B 1 628 ? 26 -10.422 -20.906 1 78.19 628 SER B CA 1
ATOM 12320 C C . SER B 1 628 ? 24.859 -10.531 -21.906 1 78.19 628 SER B C 1
ATOM 12322 O O . SER B 1 628 ? 23.984 -11.398 -21.781 1 78.19 628 SER B O 1
ATOM 12324 N N . SER B 1 629 ? 24.844 -9.766 -22.906 1 82.31 629 SER B N 1
ATOM 12325 C CA . SER B 1 629 ? 23.719 -9.727 -23.844 1 82.31 629 SER B CA 1
ATOM 12326 C C . SER B 1 629 ? 23.625 -11.016 -24.656 1 82.31 629 SER B C 1
ATOM 12328 O O . SER B 1 629 ? 22.531 -11.531 -24.906 1 82.31 629 SER B O 1
ATOM 12330 N N . ASN B 1 630 ? 24.75 -11.633 -25.031 1 79.62 630 ASN B N 1
ATOM 12331 C CA . ASN B 1 630 ? 24.75 -12.859 -25.828 1 79.62 630 ASN B CA 1
ATOM 12332 C C . ASN B 1 630 ? 24.234 -14.047 -25.031 1 79.62 630 ASN B C 1
ATOM 12334 O O . ASN B 1 630 ? 23.562 -14.922 -25.562 1 79.62 630 ASN B O 1
ATOM 12338 N N . PHE B 1 631 ? 24.547 -13.977 -23.797 1 78.5 631 PHE B N 1
ATOM 12339 C CA . PHE B 1 631 ? 24.047 -15.023 -22.922 1 78.5 631 PHE B CA 1
ATOM 12340 C C . PHE B 1 631 ? 22.531 -14.992 -22.859 1 78.5 631 PHE B C 1
ATOM 12342 O O . PHE B 1 631 ? 21.875 -16.031 -22.969 1 78.5 631 PHE B O 1
ATOM 12349 N N . PHE B 1 632 ? 21.984 -13.859 -22.75 1 86.75 632 PHE B N 1
ATOM 12350 C CA . PHE B 1 632 ? 20.547 -13.75 -22.578 1 86.75 632 PHE B CA 1
ATOM 12351 C C . PHE B 1 632 ? 19.812 -14 -23.891 1 86.75 632 PHE B C 1
ATOM 12353 O O . PHE B 1 632 ? 18.703 -14.523 -23.906 1 86.75 632 PHE B O 1
ATOM 12360 N N . CYS B 1 633 ? 20.438 -13.68 -25 1 87.56 633 CYS B N 1
ATOM 12361 C CA . CYS B 1 633 ? 19.844 -14.023 -26.297 1 87.56 633 CYS B CA 1
ATOM 12362 C C . CYS B 1 633 ? 19.75 -15.539 -26.453 1 87.56 633 CYS B C 1
ATOM 12364 O O . CYS B 1 633 ? 18.703 -16.062 -26.859 1 87.56 633 CYS B O 1
ATOM 12366 N N . SER B 1 634 ? 20.812 -16.188 -26.016 1 85.56 634 SER B N 1
ATOM 12367 C CA . SER B 1 634 ? 20.797 -17.641 -26.078 1 85.56 634 SER B CA 1
ATOM 12368 C C . SER B 1 634 ? 19.828 -18.234 -25.062 1 85.56 634 SER B C 1
ATOM 12370 O O . SER B 1 634 ? 19.156 -19.234 -25.344 1 85.56 634 SER B O 1
ATOM 12372 N N . PHE B 1 635 ? 19.734 -17.594 -23.969 1 86.94 635 PHE B N 1
ATOM 12373 C CA . PHE B 1 635 ? 18.859 -18.078 -22.922 1 86.94 635 PHE B CA 1
ATOM 12374 C C . PHE B 1 635 ? 17.406 -18.016 -23.344 1 86.94 635 PHE B C 1
ATOM 12376 O O . PHE B 1 635 ? 16.641 -18.953 -23.141 1 86.94 635 PHE B O 1
ATOM 12383 N N . ILE B 1 636 ? 17 -16.938 -23.953 1 91.69 636 ILE B N 1
ATOM 12384 C CA . ILE B 1 636 ? 15.602 -16.734 -24.344 1 91.69 636 ILE B CA 1
ATOM 12385 C C . ILE B 1 636 ? 15.219 -17.734 -25.438 1 91.69 636 ILE B C 1
ATOM 12387 O O . ILE B 1 636 ? 14.141 -18.328 -25.391 1 91.69 636 ILE B O 1
ATOM 12391 N N . LEU B 1 637 ? 16.125 -17.969 -26.312 1 90.62 637 LEU B N 1
ATOM 12392 C CA . LEU B 1 637 ? 15.836 -18.906 -27.391 1 90.62 637 LEU B CA 1
ATOM 12393 C C . LEU B 1 637 ? 15.781 -20.328 -26.875 1 90.62 637 LEU B C 1
ATOM 12395 O O . LEU B 1 637 ? 14.859 -21.078 -27.219 1 90.62 637 LEU B O 1
ATOM 12399 N N . LEU B 1 638 ? 16.719 -20.641 -26.031 1 88.88 638 LEU B N 1
ATOM 12400 C CA . LEU B 1 638 ? 16.75 -22 -25.469 1 88.88 638 LEU B CA 1
ATOM 12401 C C . LEU B 1 638 ? 15.523 -22.25 -24.609 1 88.88 638 LEU B C 1
ATOM 12403 O O . LEU B 1 638 ? 14.938 -23.344 -24.656 1 88.88 638 LEU B O 1
ATOM 12407 N N . ARG B 1 639 ? 15.18 -21.281 -23.844 1 89.94 639 ARG B N 1
ATOM 12408 C CA . ARG B 1 639 ? 14.008 -21.438 -22.969 1 89.94 639 ARG B CA 1
ATOM 12409 C C . ARG B 1 639 ? 12.734 -21.578 -23.797 1 89.94 639 ARG B C 1
ATOM 12411 O O . ARG B 1 639 ? 11.836 -22.344 -23.438 1 89.94 639 ARG B O 1
ATOM 12418 N N . GLY B 1 640 ? 12.625 -20.844 -24.906 1 92.31 640 GLY B N 1
ATOM 12419 C CA . GLY B 1 640 ? 11.477 -20.969 -25.781 1 92.31 640 GLY B CA 1
ATOM 12420 C C . GLY B 1 640 ? 11.359 -22.328 -26.438 1 92.31 640 GLY B C 1
ATOM 12421 O O . GLY B 1 640 ? 10.281 -22.938 -26.438 1 92.31 640 GLY B O 1
ATOM 12422 N N . PHE B 1 641 ? 12.484 -22.859 -26.875 1 92.69 641 PHE B N 1
ATOM 12423 C CA . PHE B 1 641 ? 12.5 -24.172 -27.516 1 92.69 641 PHE B CA 1
ATOM 12424 C C . PHE B 1 641 ? 12.227 -25.281 -26.516 1 92.69 641 PHE B C 1
ATOM 12426 O O . PHE B 1 641 ? 11.383 -26.156 -26.766 1 92.69 641 PHE B O 1
ATOM 12433 N N . ALA B 1 642 ? 12.852 -25.141 -25.406 1 88.69 642 ALA B N 1
ATOM 12434 C CA . ALA B 1 642 ? 12.742 -26.203 -24.406 1 88.69 642 ALA B CA 1
ATOM 12435 C C . ALA B 1 642 ? 11.344 -26.219 -23.797 1 88.69 642 ALA B C 1
ATOM 12437 O O . ALA B 1 642 ? 10.766 -27.297 -23.578 1 88.69 642 ALA B O 1
ATOM 12438 N N . TYR B 1 643 ? 10.812 -25.094 -23.5 1 91.75 643 TYR B N 1
ATOM 12439 C CA . TYR B 1 643 ? 9.5 -25.031 -22.875 1 91.75 643 TYR B CA 1
ATOM 12440 C C . TYR B 1 643 ? 8.406 -25.469 -23.844 1 91.75 643 TYR B C 1
ATOM 12442 O O . TYR B 1 643 ? 7.492 -26.203 -23.469 1 91.75 643 TYR B O 1
ATOM 12450 N N . SER B 1 644 ? 8.422 -25.031 -25.094 1 94.19 644 SER B N 1
ATOM 12451 C CA . SER B 1 644 ? 7.434 -25.422 -26.094 1 94.19 644 SER B CA 1
ATOM 12452 C C . SER B 1 644 ? 7.504 -26.906 -26.391 1 94.19 644 SER B C 1
ATOM 12454 O O . SER B 1 644 ? 6.473 -27.578 -26.469 1 94.19 644 SER B O 1
ATOM 12456 N N . GLY B 1 645 ? 8.695 -27.375 -26.516 1 90.94 645 GLY B N 1
ATOM 12457 C CA . GLY B 1 645 ? 8.844 -28.797 -26.734 1 90.94 645 GLY B CA 1
ATOM 12458 C C . GLY B 1 645 ? 8.391 -29.641 -25.547 1 90.94 645 GLY B C 1
ATOM 12459 O O . GLY B 1 645 ? 7.738 -30.672 -25.734 1 90.94 645 GLY B O 1
ATOM 12460 N N . GLY B 1 646 ? 8.703 -29.172 -24.391 1 89 646 GLY B N 1
ATOM 12461 C CA . GLY B 1 646 ? 8.281 -29.875 -23.188 1 89 646 GLY B CA 1
ATOM 12462 C C . GLY B 1 646 ? 6.773 -29.891 -23 1 89 646 GLY B C 1
ATOM 12463 O O . GLY B 1 646 ? 6.207 -30.875 -22.531 1 89 646 GLY B O 1
ATOM 12464 N N . ASN B 1 647 ? 6.125 -28.828 -23.422 1 90.38 647 ASN B N 1
ATOM 12465 C CA . ASN B 1 647 ? 4.672 -28.734 -23.328 1 90.38 647 ASN B CA 1
ATOM 12466 C C . ASN B 1 647 ? 3.99 -29.719 -24.281 1 90.38 647 ASN B C 1
ATOM 12468 O O . ASN B 1 647 ? 2.969 -30.312 -23.938 1 90.38 647 ASN B O 1
ATOM 12472 N N . ILE B 1 648 ? 4.555 -29.922 -25.391 1 88.62 648 ILE B N 1
ATOM 12473 C CA . ILE B 1 648 ? 3.908 -30.75 -26.406 1 88.62 648 ILE B CA 1
ATOM 12474 C C . ILE B 1 648 ? 4.168 -32.219 -26.125 1 88.62 648 ILE B C 1
ATOM 12476 O O . ILE B 1 648 ? 3.244 -33.031 -26.156 1 88.62 648 ILE B O 1
ATOM 12480 N N . ILE B 1 649 ? 5.379 -32.562 -25.766 1 88.75 649 ILE B N 1
ATOM 12481 C CA . ILE B 1 649 ? 5.719 -33.969 -25.578 1 88.75 649 ILE B CA 1
ATOM 12482 C C . ILE B 1 649 ? 5.297 -34.438 -24.188 1 88.75 649 ILE B C 1
ATOM 12484 O O . ILE B 1 649 ? 4.945 -35.594 -24 1 88.75 649 ILE B O 1
ATOM 12488 N N . ARG B 1 650 ? 5.281 -33.562 -23.172 1 89.88 650 ARG B N 1
ATOM 12489 C CA . ARG B 1 650 ? 4.914 -33.875 -21.797 1 89.88 650 ARG B CA 1
ATOM 12490 C C . ARG B 1 650 ? 5.617 -35.156 -21.344 1 89.88 650 ARG B C 1
ATOM 12492 O O . ARG B 1 650 ? 4.969 -36.125 -20.906 1 89.88 650 ARG B O 1
ATOM 12499 N N . LEU B 1 651 ? 6.895 -35.094 -21.25 1 84.75 651 LEU B N 1
ATOM 12500 C CA . LEU B 1 651 ? 7.727 -36.25 -20.953 1 84.75 651 LEU B CA 1
ATOM 12501 C C . LEU B 1 651 ? 7.414 -36.812 -19.578 1 84.75 651 LEU B C 1
ATOM 12503 O O . LEU B 1 651 ? 7.453 -38.031 -19.375 1 84.75 651 LEU B O 1
ATOM 12507 N N . LYS B 1 652 ? 7.082 -36.031 -18.688 1 83.31 652 LYS B N 1
ATOM 12508 C CA . LYS B 1 652 ? 6.777 -36.5 -17.344 1 83.31 652 LYS B CA 1
ATOM 12509 C C . LYS B 1 652 ? 5.512 -37.344 -17.328 1 83.31 652 LYS B C 1
ATOM 12511 O O . LYS B 1 652 ? 5.484 -38.406 -16.719 1 83.31 652 LYS B O 1
ATOM 12516 N N . GLU B 1 653 ? 4.516 -36.844 -17.969 1 85.94 653 GLU B N 1
ATOM 12517 C CA . GLU B 1 653 ? 3.256 -37.562 -18 1 85.94 653 GLU B CA 1
ATOM 12518 C C . GLU B 1 653 ? 3.404 -38.875 -18.781 1 85.94 653 GLU B C 1
ATOM 12520 O O . GLU B 1 653 ? 2.801 -39.906 -18.422 1 85.94 653 GLU B O 1
ATOM 12525 N N . LEU B 1 654 ? 4.191 -38.812 -19.844 1 86.19 654 LEU B N 1
ATOM 12526 C CA . LEU B 1 654 ? 4.445 -40.031 -20.609 1 86.19 654 LEU B CA 1
ATOM 12527 C C . LEU B 1 654 ? 5.188 -41.062 -19.766 1 86.19 654 LEU B C 1
ATOM 12529 O O . LEU B 1 654 ? 4.887 -42.25 -19.828 1 86.19 654 LEU B O 1
ATOM 12533 N N . PHE B 1 655 ? 6.098 -40.531 -18.984 1 87.5 655 PHE B N 1
ATOM 12534 C CA . PHE B 1 655 ? 6.852 -41.438 -18.109 1 87.5 655 PHE B CA 1
ATOM 12535 C C . PHE B 1 655 ? 5.941 -42.062 -17.062 1 87.5 655 PHE B C 1
ATOM 12537 O O . PHE B 1 655 ? 6.012 -43.281 -16.828 1 87.5 655 PHE B O 1
ATOM 12544 N N . PHE B 1 656 ? 5.031 -41.344 -16.5 1 85.5 656 PHE B N 1
ATOM 12545 C CA . PHE B 1 656 ? 4.113 -41.875 -15.516 1 85.5 656 PHE B CA 1
ATOM 12546 C C . PHE B 1 656 ? 3.105 -42.812 -16.156 1 85.5 656 PHE B C 1
ATOM 12548 O O . PHE B 1 656 ? 2.682 -43.812 -15.539 1 85.5 656 PHE B O 1
ATOM 12555 N N . GLU B 1 657 ? 2.709 -42.562 -17.344 1 83.44 657 GLU B N 1
ATOM 12556 C CA . GLU B 1 657 ? 1.772 -43.406 -18.062 1 83.44 657 GLU B CA 1
ATOM 12557 C C . GLU B 1 657 ? 2.367 -44.812 -18.281 1 83.44 657 GLU B C 1
ATOM 12559 O O . GLU B 1 657 ? 1.695 -45.812 -18.078 1 83.44 657 GLU B O 1
ATOM 12564 N N . ILE B 1 658 ? 3.67 -44.812 -18.547 1 82.75 658 ILE B N 1
ATOM 12565 C CA . ILE B 1 658 ? 4.312 -46.094 -18.922 1 82.75 658 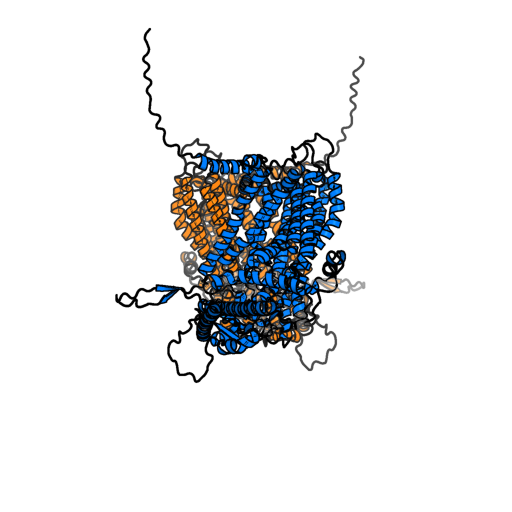ILE B CA 1
ATOM 12566 C C . ILE B 1 658 ? 4.723 -46.844 -17.656 1 82.75 658 ILE B C 1
ATOM 12568 O O . ILE B 1 658 ? 4.566 -48.062 -17.594 1 82.75 658 ILE B O 1
ATOM 12572 N N . VAL B 1 659 ? 5.121 -46.094 -16.641 1 85 659 VAL B N 1
ATOM 12573 C CA . VAL B 1 659 ? 5.742 -46.719 -15.492 1 85 659 VAL B CA 1
ATOM 12574 C C . VAL B 1 659 ? 4.691 -46.969 -14.414 1 85 659 VAL B C 1
ATOM 12576 O O . VAL B 1 659 ? 4.738 -47.969 -13.711 1 85 659 VAL B O 1
ATOM 12579 N N . TYR B 1 660 ? 3.729 -46.125 -14.328 1 83.5 660 TYR B N 1
ATOM 12580 C CA . TYR B 1 660 ? 2.854 -46.188 -13.164 1 83.5 660 TYR B CA 1
ATOM 12581 C C . TYR B 1 660 ? 1.444 -46.594 -13.562 1 83.5 660 TYR B C 1
ATOM 12583 O O . TYR B 1 660 ? 0.883 -47.531 -12.984 1 83.5 660 TYR B O 1
ATOM 12591 N N . TYR B 1 661 ? 0.77 -46.062 -14.531 1 80.69 661 TYR B N 1
ATOM 12592 C CA . TYR B 1 661 ? -0.653 -46.25 -14.797 1 80.69 661 TYR B CA 1
ATOM 12593 C C . TYR B 1 661 ? -0.893 -47.5 -15.625 1 80.69 661 TYR B C 1
ATOM 12595 O O . TYR B 1 661 ? -1.844 -48.25 -15.375 1 80.69 661 TYR B O 1
ATOM 12603 N N . ARG B 1 662 ? -0.039 -47.812 -16.516 1 77.06 662 ARG B N 1
ATOM 12604 C CA . ARG B 1 662 ? -0.264 -48.938 -17.422 1 77.06 662 ARG B CA 1
ATOM 12605 C C . ARG B 1 662 ? -0.105 -50.25 -16.703 1 77.06 662 ARG B C 1
ATOM 12607 O O . ARG B 1 662 ? -0.903 -51.188 -16.891 1 77.06 662 ARG B O 1
ATOM 12614 N N . PRO B 1 663 ? 0.854 -50.25 -15.766 1 77.88 663 PRO B N 1
ATOM 12615 C CA . PRO B 1 663 ? 0.987 -51.562 -15.109 1 77.88 663 PRO B CA 1
ATOM 12616 C C . PRO B 1 663 ? -0.068 -51.781 -14.023 1 77.88 663 PRO B C 1
ATOM 12618 O O . PRO B 1 663 ? -0.292 -52.906 -13.602 1 77.88 663 PRO B O 1
ATOM 12621 N N . ARG B 1 664 ? -0.792 -50.875 -13.578 1 79.19 664 ARG B N 1
ATOM 12622 C CA . ARG B 1 664 ? -1.809 -51.031 -12.539 1 79.19 664 ARG B CA 1
ATOM 12623 C C . ARG B 1 664 ? -3.158 -51.406 -13.141 1 79.19 664 ARG B C 1
ATOM 12625 O O . ARG B 1 664 ? -3.441 -51.062 -14.297 1 79.19 664 ARG B O 1
ATOM 12632 N N . MET B 1 665 ? -3.957 -52.188 -12.344 1 72.25 665 MET B N 1
ATOM 12633 C CA . MET B 1 665 ? -5.285 -52.594 -12.781 1 72.25 665 MET B CA 1
ATOM 12634 C C . MET B 1 665 ? -6.195 -51.406 -13.016 1 72.25 665 MET B C 1
ATOM 12636 O O . MET B 1 665 ? -6.363 -50.562 -12.133 1 72.25 665 MET B O 1
ATOM 12640 N N . PRO B 1 666 ? -6.641 -51.25 -14.18 1 79.56 666 PRO B N 1
ATOM 12641 C CA . PRO B 1 666 ? -7.5 -50.094 -14.461 1 79.56 666 PRO B CA 1
ATOM 12642 C C . PRO B 1 666 ? -8.93 -50.312 -13.961 1 79.56 666 PRO B C 1
ATOM 12644 O O . PRO B 1 666 ? -9.484 -51.406 -14.078 1 79.56 666 PRO B O 1
ATOM 12647 N N . THR B 1 667 ? -9.391 -49.406 -13.195 1 86.56 667 THR B N 1
ATOM 12648 C CA . THR B 1 667 ? -10.82 -49.344 -12.891 1 86.56 667 THR B CA 1
ATOM 12649 C C . THR B 1 667 ? -11.516 -48.344 -13.812 1 86.56 667 THR B C 1
ATOM 12651 O O . THR B 1 667 ? -10.883 -47.406 -14.328 1 86.56 667 THR B O 1
ATOM 12654 N N . PRO B 1 668 ? -12.734 -48.656 -14.117 1 86.5 668 PRO B N 1
ATOM 12655 C CA . PRO B 1 668 ? -13.445 -47.75 -15.008 1 86.5 668 PRO B CA 1
ATOM 12656 C C . PRO B 1 668 ? -13.438 -46.312 -14.484 1 86.5 668 PRO B C 1
ATOM 12658 O O . PRO B 1 668 ? -13.234 -45.375 -15.266 1 86.5 668 PRO B O 1
ATOM 12661 N N . HIS B 1 669 ? -13.578 -46.156 -13.227 1 86.44 669 HIS B N 1
ATOM 12662 C CA . HIS B 1 669 ? -13.562 -44.781 -12.68 1 86.44 669 HIS B CA 1
ATOM 12663 C C . HIS B 1 669 ? -12.188 -44.156 -12.812 1 86.44 669 HIS B C 1
ATOM 12665 O O . HIS B 1 669 ? -12.07 -42.969 -13.133 1 86.44 669 HIS B O 1
ATOM 12671 N N . ASN B 1 670 ? -11.203 -44.906 -12.586 1 84.69 670 ASN B N 1
ATOM 12672 C CA . ASN B 1 670 ? -9.844 -44.375 -12.68 1 84.69 670 ASN B CA 1
ATOM 12673 C C . ASN B 1 670 ? -9.477 -44.031 -14.117 1 84.69 670 ASN B C 1
ATOM 12675 O O . ASN B 1 670 ? -8.758 -43.062 -14.359 1 84.69 670 ASN B O 1
ATOM 12679 N N . LYS B 1 671 ? -9.938 -44.875 -15.016 1 82.44 671 LYS B N 1
ATOM 12680 C CA . LYS B 1 671 ? -9.664 -44.594 -16.422 1 82.44 671 LYS B CA 1
ATOM 12681 C C . LYS B 1 671 ? -10.336 -43.281 -16.859 1 82.44 671 LYS B C 1
ATOM 12683 O O . LYS B 1 671 ? -9.734 -42.469 -17.578 1 82.44 671 LYS B O 1
ATOM 12688 N N . MET B 1 672 ? -11.5 -43.156 -16.375 1 81.5 672 MET B N 1
ATOM 12689 C CA . MET B 1 672 ? -12.227 -41.906 -16.688 1 81.5 672 MET B CA 1
ATOM 12690 C C . MET B 1 672 ? -11.57 -40.719 -16.031 1 81.5 672 MET B C 1
ATOM 12692 O O . MET B 1 672 ? -11.43 -39.656 -16.656 1 81.5 672 MET B O 1
ATOM 12696 N N . GLN B 1 673 ? -11.164 -40.875 -14.844 1 82.12 673 GLN B N 1
ATOM 12697 C CA . GLN B 1 673 ? -10.531 -39.781 -14.125 1 82.12 673 GLN B CA 1
ATOM 12698 C C . GLN B 1 673 ? -9.188 -39.406 -14.758 1 82.12 673 GLN B C 1
ATOM 12700 O O . GLN B 1 673 ? -8.812 -38.25 -14.797 1 82.12 673 GLN B O 1
ATOM 12705 N N . ARG B 1 674 ? -8.539 -40.375 -15.211 1 81.06 674 ARG B N 1
ATOM 12706 C CA . ARG B 1 674 ? -7.254 -40.125 -15.859 1 81.06 674 ARG B CA 1
ATOM 12707 C C . AR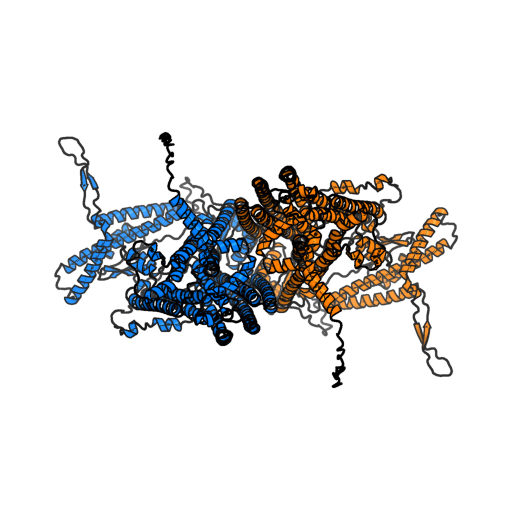G B 1 674 ? -7.441 -39.375 -17.172 1 81.06 674 ARG B C 1
ATOM 12709 O O . ARG B 1 674 ? -6.613 -38.531 -17.547 1 81.06 674 ARG B O 1
ATOM 12716 N N . LEU B 1 675 ? -8.523 -39.688 -17.859 1 78.69 675 LEU B N 1
ATOM 12717 C CA . LEU B 1 675 ? -8.812 -38.969 -19.109 1 78.69 675 LEU B CA 1
ATOM 12718 C C . LEU B 1 675 ? -9.242 -37.531 -18.844 1 78.69 675 LEU B C 1
ATOM 12720 O O . LEU B 1 675 ? -8.867 -36.625 -19.594 1 78.69 675 LEU B O 1
ATOM 12724 N N . LYS B 1 676 ? -9.867 -37.344 -17.703 1 78.25 676 LYS B N 1
ATOM 12725 C CA . LYS B 1 676 ? -10.414 -36.031 -17.422 1 78.25 676 LYS B CA 1
ATOM 12726 C C . LYS B 1 676 ? -9.367 -35.125 -16.734 1 78.25 676 LYS B C 1
ATOM 12728 O O . LYS B 1 676 ? -9.328 -33.938 -16.969 1 78.25 676 LYS B O 1
ATOM 12733 N N . LYS B 1 677 ? -8.594 -35.719 -15.898 1 78.06 677 LYS B N 1
ATOM 12734 C CA . LYS B 1 677 ? -7.676 -34.938 -15.086 1 78.06 677 LYS B CA 1
ATOM 12735 C C . LYS B 1 677 ? -6.23 -35.125 -15.539 1 78.06 677 LYS B C 1
ATOM 12737 O O . LYS B 1 677 ? -5.312 -35.125 -14.719 1 78.06 677 LYS B O 1
ATOM 12742 N N . ASN B 1 678 ? -6.027 -35.219 -16.797 1 75.38 678 ASN B N 1
ATOM 12743 C CA . ASN B 1 678 ? -4.68 -35.5 -17.297 1 75.38 678 ASN B CA 1
ATOM 12744 C C . ASN B 1 678 ? -3.801 -34.25 -17.219 1 75.38 678 ASN B C 1
ATOM 12746 O O . ASN B 1 678 ? -2.596 -34.344 -16.984 1 75.38 678 ASN B O 1
ATOM 12750 N N . LEU B 1 679 ? -4.457 -33.094 -17.344 1 82.12 679 LEU B N 1
ATOM 12751 C CA . LEU B 1 679 ? -3.643 -31.875 -17.391 1 82.12 679 LEU B CA 1
ATOM 12752 C C . LEU B 1 679 ? -4.16 -30.828 -16.406 1 82.12 679 LEU B C 1
ATOM 12754 O O . LEU B 1 679 ? -5.367 -30.594 -16.328 1 82.12 679 LEU B O 1
ATOM 12758 N N . PHE B 1 680 ? -3.293 -30.516 -15.445 1 82.88 680 PHE B N 1
ATOM 12759 C CA . PHE B 1 680 ? -3.594 -29.406 -14.547 1 82.88 680 PHE B CA 1
ATOM 12760 C C . PHE B 1 680 ? -2.463 -28.391 -14.547 1 82.88 680 PHE B C 1
ATOM 12762 O O . PHE B 1 680 ? -1.296 -28.75 -14.719 1 82.88 680 PHE B O 1
ATOM 12769 N N . PHE B 1 681 ? -2.85 -27.172 -14.531 1 87.69 681 PHE B N 1
ATOM 12770 C CA . PHE B 1 681 ? -1.849 -26.109 -14.594 1 87.69 681 PHE B CA 1
ATOM 12771 C C . PHE B 1 681 ? -1.767 -25.359 -13.266 1 87.69 681 PHE B C 1
ATOM 12773 O O . PHE B 1 681 ? -2.793 -25.047 -12.664 1 87.69 681 PHE B O 1
ATOM 12780 N N . GLN B 1 682 ? -0.547 -25.281 -12.789 1 91.19 682 GLN B N 1
ATOM 12781 C CA . GLN B 1 682 ? -0.247 -24.375 -11.68 1 91.19 682 GLN B CA 1
ATOM 12782 C C . GLN B 1 682 ? 0.233 -23.031 -12.18 1 91.19 682 GLN B C 1
ATOM 12784 O O . GLN B 1 682 ? 1.438 -22.781 -12.289 1 91.19 682 GLN B O 1
ATOM 12789 N N . TRP B 1 683 ? -0.669 -22.141 -12.383 1 93.75 683 TRP B N 1
ATOM 12790 C CA . TRP B 1 683 ? -0.414 -20.875 -13.062 1 93.75 683 TRP B CA 1
ATOM 12791 C C . TRP B 1 683 ? 0.502 -19.984 -12.234 1 93.75 683 TRP B C 1
ATOM 12793 O O . TRP B 1 683 ? 1.224 -19.141 -12.773 1 93.75 683 TRP B O 1
ATOM 12803 N N . GLY B 1 684 ? 0.484 -20.141 -10.898 1 94.69 684 GLY B N 1
ATOM 12804 C CA . GLY B 1 684 ? 1.334 -19.328 -10.039 1 94.69 684 GLY B CA 1
ATOM 12805 C C . GLY B 1 684 ? 2.812 -19.516 -10.312 1 94.69 684 GLY B C 1
ATOM 12806 O O . GLY B 1 684 ? 3.617 -18.625 -10.055 1 94.69 684 GLY B O 1
ATOM 12807 N N . SER B 1 685 ? 3.184 -20.656 -10.859 1 94.81 685 SER B N 1
ATOM 12808 C CA . SER B 1 685 ? 4.582 -20.938 -11.156 1 94.81 685 SER B CA 1
ATOM 12809 C C . SER B 1 685 ? 4.898 -20.672 -12.625 1 94.81 685 SER B C 1
ATOM 12811 O O . SER B 1 685 ? 6.062 -20.531 -13 1 94.81 685 SER B O 1
ATOM 12813 N N . ILE B 1 686 ? 3.902 -20.531 -13.484 1 95.25 686 ILE B N 1
ATOM 12814 C CA . ILE B 1 686 ? 4.117 -20.391 -14.922 1 95.25 686 ILE B CA 1
ATOM 12815 C C . ILE B 1 686 ? 4.211 -18.906 -15.297 1 95.25 686 ILE B C 1
ATOM 12817 O O . ILE B 1 686 ? 5.082 -18.516 -16.078 1 95.25 686 ILE B O 1
ATOM 12821 N N . TYR B 1 687 ? 3.389 -18.062 -14.688 1 97.31 687 TYR B N 1
ATOM 12822 C CA . TYR B 1 687 ? 3.354 -16.641 -15.008 1 97.31 687 TYR B CA 1
ATOM 12823 C C . TYR B 1 687 ? 4.715 -15.992 -14.781 1 97.31 687 TYR B C 1
ATOM 12825 O O . TYR B 1 687 ? 5.219 -15.273 -15.648 1 97.31 687 TYR B O 1
ATOM 12833 N N . PRO B 1 688 ? 5.332 -16.297 -13.602 1 96.94 688 PRO B N 1
ATOM 12834 C CA . PRO B 1 688 ? 6.586 -15.609 -13.305 1 96.94 688 PRO B CA 1
ATOM 12835 C C . PRO B 1 688 ? 7.691 -15.922 -14.312 1 96.94 688 PRO B C 1
ATOM 12837 O O . PRO B 1 688 ? 8.531 -15.07 -14.602 1 96.94 688 PRO B O 1
ATOM 12840 N N . LEU B 1 689 ? 7.707 -17.094 -14.875 1 95.5 689 LEU B N 1
ATOM 12841 C CA . LEU B 1 689 ? 8.719 -17.469 -15.852 1 95.5 689 LEU B CA 1
ATOM 12842 C C . LEU B 1 689 ? 8.672 -16.562 -17.078 1 95.5 689 LEU B C 1
ATOM 12844 O O . LEU B 1 689 ? 9.703 -16.031 -17.5 1 95.5 689 LEU B O 1
ATOM 12848 N N . PHE B 1 690 ? 7.582 -16.344 -17.531 1 97.12 690 PHE B N 1
ATOM 12849 C CA . PHE B 1 690 ? 7.449 -15.562 -18.766 1 97.12 690 PHE B CA 1
ATOM 12850 C C . PHE B 1 690 ? 7.453 -14.07 -18.453 1 97.12 690 PHE B C 1
ATOM 12852 O O . PHE B 1 690 ? 7.793 -13.258 -19.312 1 97.12 690 PHE B O 1
ATOM 12859 N N . THR B 1 691 ? 7.062 -13.688 -17.203 1 97.69 691 THR B N 1
ATOM 12860 C CA . THR B 1 691 ? 7.188 -12.289 -16.797 1 97.69 691 THR B CA 1
ATOM 12861 C C . THR B 1 691 ? 8.656 -11.883 -16.719 1 97.69 691 THR B C 1
ATOM 12863 O O . THR B 1 691 ? 9.023 -10.781 -17.141 1 97.69 691 THR B O 1
ATOM 12866 N N . VAL B 1 692 ? 9.484 -12.781 -16.203 1 97.12 692 VAL B N 1
ATOM 12867 C CA . VAL B 1 692 ? 10.906 -12.469 -16.109 1 97.12 692 VAL B CA 1
ATOM 12868 C C . VAL B 1 692 ? 11.516 -12.398 -17.516 1 97.12 692 VAL B C 1
ATOM 12870 O O . VAL B 1 692 ? 12.367 -11.555 -17.781 1 97.12 692 VAL B O 1
ATOM 12873 N N . ILE B 1 693 ? 11.094 -13.289 -18.406 1 96.44 693 ILE B N 1
ATOM 12874 C CA . ILE B 1 693 ? 11.547 -13.227 -19.797 1 96.44 693 ILE B CA 1
ATOM 12875 C C . ILE B 1 693 ? 11.148 -11.891 -20.406 1 96.44 693 ILE B C 1
ATOM 12877 O O . ILE B 1 693 ? 11.945 -11.25 -21.094 1 96.44 693 ILE B O 1
ATOM 12881 N N . GLY B 1 694 ? 9.906 -11.469 -20.094 1 97.44 694 GLY B N 1
ATOM 12882 C CA . GLY B 1 694 ? 9.484 -10.156 -20.547 1 97.44 694 GLY B CA 1
ATOM 12883 C C . GLY B 1 694 ? 10.336 -9.031 -20 1 97.44 694 GLY B C 1
ATOM 12884 O O . GLY B 1 694 ? 10.68 -8.094 -20.719 1 97.44 694 GLY B O 1
ATOM 12885 N N . CYS B 1 695 ? 10.719 -9.125 -18.734 1 97.38 695 CYS B N 1
ATOM 12886 C CA . CYS B 1 695 ? 11.57 -8.109 -18.109 1 97.38 695 CYS B CA 1
ATOM 12887 C C . CYS B 1 695 ? 12.938 -8.047 -18.781 1 97.38 695 CYS B C 1
ATOM 12889 O O . CYS B 1 695 ? 13.43 -6.965 -19.094 1 97.38 695 CYS B O 1
ATOM 12891 N N . ILE B 1 696 ? 13.508 -9.203 -19.016 1 95.75 696 ILE B N 1
ATOM 12892 C CA . ILE B 1 696 ? 14.828 -9.273 -19.609 1 95.75 696 ILE B CA 1
ATOM 12893 C C . ILE B 1 696 ? 14.789 -8.672 -21.016 1 95.75 696 ILE B C 1
ATOM 12895 O O . ILE B 1 696 ? 15.695 -7.934 -21.406 1 95.75 696 ILE B O 1
ATOM 12899 N N . CYS B 1 697 ? 13.773 -8.961 -21.766 1 96.62 697 CYS B N 1
ATOM 12900 C CA . CYS B 1 697 ? 13.633 -8.43 -23.109 1 96.62 697 CYS B CA 1
ATOM 12901 C C . CYS B 1 697 ? 13.5 -6.91 -23.094 1 96.62 697 CYS B C 1
ATOM 12903 O O . CYS B 1 697 ? 14.07 -6.223 -23.938 1 96.62 697 CYS B O 1
ATOM 12905 N N . ILE B 1 698 ? 12.828 -6.363 -22.109 1 96.44 698 ILE B N 1
ATOM 12906 C CA . ILE B 1 698 ? 12.672 -4.918 -21.984 1 96.44 698 ILE B CA 1
ATOM 12907 C C . ILE B 1 698 ? 14.008 -4.277 -21.641 1 96.44 698 ILE B C 1
ATOM 12909 O O . ILE B 1 698 ? 14.383 -3.252 -22.219 1 96.44 698 ILE B O 1
ATOM 12913 N N . ILE B 1 699 ? 14.727 -4.91 -20.781 1 93.81 699 ILE B N 1
ATOM 12914 C CA . ILE B 1 699 ? 16 -4.379 -20.312 1 93.81 699 ILE B CA 1
ATOM 12915 C C . ILE B 1 699 ? 16.969 -4.281 -21.5 1 93.81 699 ILE B C 1
ATOM 12917 O O . ILE B 1 699 ? 17.625 -3.252 -21.688 1 93.81 699 ILE B O 1
ATOM 12921 N N . TYR B 1 700 ? 17 -5.285 -22.328 1 93.19 700 TYR B N 1
ATOM 12922 C CA . TYR B 1 700 ? 18.016 -5.375 -23.391 1 93.19 700 TYR B CA 1
ATOM 12923 C C . TYR B 1 700 ? 17.484 -4.805 -24.703 1 93.19 700 TYR B C 1
ATOM 12925 O O . TYR B 1 700 ? 18.172 -4.824 -25.719 1 93.19 700 TYR B O 1
ATOM 12933 N N . SER B 1 701 ? 16.297 -4.301 -24.703 1 94.19 701 SER B N 1
ATOM 12934 C CA . SER B 1 701 ? 15.703 -3.777 -25.922 1 94.19 701 SER B CA 1
ATOM 12935 C C . SER B 1 701 ? 16.547 -2.648 -26.5 1 94.19 701 SER B C 1
ATOM 12937 O O . SER B 1 701 ? 16.688 -2.541 -27.719 1 94.19 701 SER B O 1
ATOM 12939 N N . ILE B 1 702 ? 17.172 -1.86 -25.641 1 92.5 702 ILE B N 1
ATOM 12940 C CA . ILE B 1 702 ? 17.969 -0.728 -26.094 1 92.5 702 ILE B CA 1
ATOM 12941 C C . ILE B 1 702 ? 19.453 -1.11 -26.141 1 92.5 702 ILE B C 1
ATOM 12943 O O . ILE B 1 702 ? 20.156 -0.756 -27.078 1 92.5 702 ILE B O 1
ATOM 12947 N N . ILE B 1 703 ? 19.859 -1.897 -25.188 1 89.12 703 ILE B N 1
ATOM 12948 C CA . ILE B 1 703 ? 21.266 -2.254 -25.031 1 89.12 703 ILE B CA 1
ATOM 12949 C C . ILE B 1 703 ? 21.656 -3.256 -26.125 1 89.12 703 ILE B C 1
ATOM 12951 O O . ILE B 1 703 ? 22.719 -3.127 -26.734 1 89.12 703 ILE B O 1
ATOM 12955 N N . ALA B 1 704 ? 20.875 -4.246 -26.375 1 91.44 704 ALA B N 1
ATOM 12956 C CA . ALA B 1 704 ? 21.062 -5.273 -27.391 1 91.44 704 ALA B CA 1
ATOM 12957 C C . ALA B 1 704 ? 19.734 -5.594 -28.094 1 91.44 704 ALA B C 1
ATOM 12959 O O . ALA B 1 704 ? 19.141 -6.641 -27.844 1 91.44 704 ALA B O 1
ATOM 12960 N N . PRO B 1 705 ? 19.375 -4.766 -29.078 1 92.69 705 PRO B N 1
ATOM 12961 C CA . PRO B 1 705 ? 18.047 -4.863 -29.703 1 92.69 705 PRO B CA 1
ATOM 12962 C C . PRO B 1 705 ? 17.828 -6.195 -30.422 1 92.69 705 PRO B C 1
ATOM 12964 O O . PRO B 1 705 ? 16.688 -6.559 -30.719 1 92.69 705 PRO B O 1
ATOM 12967 N N . PHE B 1 706 ? 18.859 -6.973 -30.656 1 91.12 706 PHE B N 1
ATOM 12968 C CA . PHE B 1 706 ? 18.734 -8.25 -31.344 1 91.12 706 PHE B CA 1
ATOM 12969 C C . PHE B 1 706 ? 17.922 -9.234 -30.5 1 91.12 706 PHE B C 1
ATOM 12971 O O . PHE B 1 706 ? 17.406 -10.227 -31.016 1 91.12 706 PHE B O 1
ATOM 12978 N N . ILE B 1 707 ? 17.688 -9.023 -29.281 1 93.44 707 ILE B N 1
ATOM 12979 C CA . ILE B 1 707 ? 16.969 -9.898 -28.375 1 93.44 707 ILE B CA 1
ATOM 12980 C C . ILE B 1 707 ? 15.469 -9.852 -28.688 1 93.44 707 ILE B C 1
ATOM 12982 O O . ILE B 1 707 ? 14.742 -10.797 -28.391 1 93.44 707 ILE B O 1
ATOM 12986 N N . LEU B 1 708 ? 14.984 -8.781 -29.391 1 96.38 708 LEU B N 1
ATOM 12987 C CA . LEU B 1 708 ? 13.555 -8.555 -29.578 1 96.38 708 LEU B CA 1
ATOM 12988 C C . LEU B 1 708 ? 12.977 -9.547 -30.594 1 96.38 708 LEU B C 1
ATOM 12990 O O . LEU B 1 708 ? 12.008 -10.25 -30.297 1 96.38 708 LEU B O 1
ATOM 12994 N N . PRO B 1 709 ? 13.602 -9.703 -31.766 1 94.62 709 PRO B N 1
ATOM 12995 C CA . PRO B 1 709 ? 13.062 -10.711 -32.688 1 94.62 709 PRO B CA 1
ATOM 12996 C C . PRO B 1 709 ? 13.18 -12.133 -32.125 1 94.62 709 PRO B C 1
ATOM 12998 O O . PRO B 1 709 ? 12.328 -12.977 -32.406 1 94.62 709 PRO B O 1
ATOM 13001 N N . LEU B 1 710 ? 14.188 -12.414 -31.375 1 93.38 710 LEU B N 1
ATOM 13002 C CA . LEU B 1 710 ? 14.352 -13.734 -30.781 1 93.38 710 LEU B CA 1
ATOM 13003 C C . LEU B 1 710 ? 13.266 -13.992 -29.734 1 93.38 710 LEU B C 1
ATOM 13005 O O . LEU B 1 710 ? 12.773 -15.117 -29.609 1 93.38 710 LEU B O 1
ATOM 13009 N N . ALA B 1 711 ? 12.93 -12.953 -29.016 1 96.19 711 ALA B N 1
ATOM 13010 C CA . ALA B 1 711 ? 11.859 -13.07 -28.031 1 96.19 711 ALA B CA 1
ATOM 13011 C C . ALA B 1 711 ? 10.516 -13.344 -28.703 1 96.19 711 ALA B C 1
ATOM 13013 O O . ALA B 1 711 ? 9.711 -14.133 -28.203 1 96.19 711 ALA B O 1
ATOM 13014 N N . VAL B 1 712 ? 10.266 -12.703 -29.859 1 97.38 712 VAL B N 1
ATOM 13015 C CA . VAL B 1 712 ? 9.016 -12.906 -30.594 1 97.38 712 VAL B CA 1
ATOM 13016 C C . VAL B 1 712 ? 8.922 -14.359 -31.047 1 97.38 712 VAL B C 1
ATOM 13018 O O . VAL B 1 712 ? 7.875 -15 -30.906 1 97.38 712 VAL B O 1
ATOM 13021 N N . LEU B 1 713 ? 10.008 -14.883 -31.453 1 95.38 713 LEU B N 1
ATOM 13022 C CA . LEU B 1 713 ? 10.023 -16.281 -31.906 1 95.38 713 LEU B CA 1
ATOM 13023 C C . LEU B 1 713 ? 9.789 -17.219 -30.734 1 95.38 713 LEU B C 1
ATOM 13025 O O . LEU B 1 713 ? 8.961 -18.141 -30.828 1 95.38 713 LEU B O 1
ATOM 13029 N N . SER B 1 714 ? 10.461 -17 -29.672 1 95.75 714 SER B N 1
ATOM 13030 C CA . SER B 1 714 ? 10.367 -17.859 -28.5 1 95.75 714 SER B CA 1
ATOM 13031 C C . SER B 1 714 ? 8.969 -17.828 -27.906 1 95.75 714 SER B C 1
ATOM 13033 O O . SER B 1 714 ? 8.359 -18.875 -27.672 1 95.75 714 SER B O 1
ATOM 13035 N N . LEU B 1 715 ? 8.383 -16.656 -27.703 1 97.69 715 LEU B N 1
ATOM 13036 C CA . LEU B 1 715 ? 7.066 -16.516 -27.094 1 97.69 715 LEU B CA 1
ATOM 13037 C C . LEU B 1 715 ? 5.977 -17.031 -28.016 1 97.69 715 LEU B C 1
ATOM 13039 O O . LEU B 1 715 ? 4.961 -17.562 -27.562 1 97.69 715 LEU B O 1
ATOM 13043 N N . SER B 1 716 ? 6.203 -16.875 -29.328 1 96.75 716 SER B N 1
ATOM 13044 C CA . SER B 1 716 ? 5.23 -17.391 -30.297 1 96.75 716 SER B CA 1
ATOM 13045 C C . SER B 1 716 ? 5.164 -18.922 -30.234 1 96.75 716 SER B C 1
ATOM 13047 O O . SER B 1 716 ? 4.078 -19.5 -30.281 1 96.75 716 SER B O 1
ATOM 13049 N N . LEU B 1 717 ? 6.305 -19.547 -30.125 1 95.25 717 LEU B N 1
ATOM 13050 C CA . LEU B 1 717 ? 6.328 -21.016 -30.031 1 95.25 717 LEU B CA 1
ATOM 13051 C C . LEU B 1 717 ? 5.613 -21.484 -28.766 1 95.25 717 LEU B C 1
ATOM 13053 O O . LEU B 1 717 ? 4.832 -22.438 -28.812 1 95.25 717 LEU B O 1
ATOM 13057 N N . VAL B 1 718 ? 5.816 -20.797 -27.703 1 96.38 718 VAL B N 1
ATOM 13058 C CA . VAL B 1 718 ? 5.176 -21.156 -26.438 1 96.38 718 VAL B CA 1
ATOM 13059 C C . VAL B 1 718 ? 3.672 -20.922 -26.547 1 96.38 718 VAL B C 1
ATOM 13061 O O . VAL B 1 718 ? 2.873 -21.734 -26.062 1 96.38 718 VAL B O 1
ATOM 13064 N N . TYR B 1 719 ? 3.301 -19.812 -27.203 1 96.31 719 TYR B N 1
ATOM 13065 C CA . TYR B 1 719 ? 1.894 -19.469 -27.375 1 96.31 719 TYR B CA 1
ATOM 13066 C C . TYR B 1 719 ? 1.158 -20.578 -28.141 1 96.31 719 TYR B C 1
ATOM 13068 O O . TYR B 1 719 ? 0.094 -21.031 -27.703 1 96.31 719 TYR B O 1
ATOM 13076 N N . TYR B 1 720 ? 1.729 -21.109 -29.156 1 93.94 720 TYR B N 1
ATOM 13077 C CA . TYR B 1 720 ? 1.068 -22.109 -29.969 1 93.94 720 TYR B CA 1
ATOM 13078 C C . TYR B 1 720 ? 1.107 -23.484 -29.281 1 93.94 720 TYR B C 1
ATOM 13080 O O . TYR B 1 720 ? 0.207 -24.297 -29.484 1 93.94 720 TYR B O 1
ATOM 13088 N N . SER B 1 721 ? 2.092 -23.688 -28.5 1 93.5 721 SER B N 1
ATOM 13089 C CA . SER B 1 721 ? 2.113 -24.922 -27.719 1 93.5 721 SER B CA 1
ATOM 13090 C C . SER B 1 721 ? 0.969 -24.969 -26.719 1 93.5 721 SER B C 1
ATOM 13092 O O . SER B 1 721 ? 0.363 -26.016 -26.5 1 93.5 721 SER B O 1
ATOM 13094 N N . PHE B 1 722 ? 0.606 -23.828 -26.094 1 93.62 722 PHE B N 1
ATOM 13095 C CA . PHE B 1 722 ? -0.504 -23.781 -25.141 1 93.62 722 PHE B CA 1
ATOM 13096 C C . PHE B 1 722 ? -1.837 -23.922 -25.875 1 93.62 722 PHE B C 1
ATOM 13098 O O . PHE B 1 722 ? -2.775 -24.531 -25.344 1 93.62 722 PHE B O 1
ATOM 13105 N N . LYS B 1 723 ? -1.914 -23.375 -27.047 1 92.31 723 LYS B N 1
ATOM 13106 C CA . LYS B 1 723 ? -3.139 -23.531 -27.828 1 92.31 723 LYS B CA 1
ATOM 13107 C C . LYS B 1 723 ? -3.434 -25.016 -28.078 1 92.31 723 LYS B C 1
ATOM 13109 O O . LYS B 1 723 ? -4.586 -25.438 -28 1 92.31 723 LYS B O 1
ATOM 13114 N N . TYR B 1 724 ? -2.395 -25.75 -28.312 1 89.88 724 TYR B N 1
ATOM 13115 C CA . TYR B 1 724 ? -2.584 -27.188 -28.531 1 89.88 724 TYR B CA 1
ATOM 13116 C C . TYR B 1 724 ? -3.031 -27.875 -27.25 1 89.88 724 TYR B C 1
ATOM 13118 O O . TYR B 1 724 ? -3.965 -28.688 -27.266 1 89.88 724 TYR B O 1
ATOM 13126 N N . LEU B 1 725 ? -2.432 -27.609 -26.203 1 90.5 725 LEU B N 1
ATOM 13127 C CA . LEU B 1 725 ? -2.758 -28.25 -24.938 1 90.5 725 LEU B CA 1
ATOM 13128 C C . LEU B 1 725 ? -4.203 -27.969 -24.531 1 90.5 725 LEU B C 1
ATOM 13130 O O . LEU B 1 725 ? -4.906 -28.859 -24.047 1 90.5 725 LEU B O 1
ATOM 13134 N N . PHE B 1 726 ? -4.695 -26.781 -24.781 1 89.31 726 PHE B N 1
ATOM 13135 C CA . PHE B 1 726 ? -6.02 -26.375 -24.328 1 89.31 726 PHE B CA 1
ATOM 13136 C C . PHE B 1 726 ? -7.102 -26.984 -25.219 1 89.31 726 PHE B C 1
ATOM 13138 O O . PHE B 1 726 ? -8.172 -27.359 -24.719 1 89.31 726 PHE B O 1
ATOM 13145 N N . ILE B 1 727 ? -6.785 -27.188 -26.422 1 85.69 727 ILE B N 1
ATOM 13146 C CA . ILE B 1 727 ? -7.805 -27.703 -27.344 1 85.69 727 ILE B CA 1
ATOM 13147 C C . ILE B 1 727 ? -7.863 -29.234 -27.234 1 85.69 727 ILE B C 1
ATOM 13149 O O . ILE B 1 727 ? -8.945 -29.812 -27.234 1 85.69 727 ILE B O 1
ATOM 13153 N N . TYR B 1 728 ? -6.695 -29.797 -26.969 1 85.12 728 TYR B N 1
ATOM 13154 C CA . TYR B 1 728 ? -6.703 -31.25 -27.156 1 85.12 728 TYR B CA 1
ATOM 13155 C C . TYR B 1 728 ? -6.484 -31.969 -25.828 1 85.12 728 TYR B C 1
ATOM 13157 O O . TYR B 1 728 ? -6.816 -33.156 -25.703 1 85.12 728 TYR B O 1
ATOM 13165 N N . GLN B 1 729 ? -6.051 -31.312 -24.875 1 83.62 729 GLN B N 1
ATOM 13166 C CA . GLN B 1 729 ? -5.672 -32.094 -23.703 1 83.62 729 GLN B CA 1
ATOM 13167 C C . GLN B 1 729 ? -6.375 -31.578 -22.453 1 83.62 729 GLN B C 1
ATOM 13169 O O . GLN B 1 729 ? -6.691 -32.344 -21.547 1 83.62 729 GLN B O 1
ATOM 13174 N N . PHE B 1 730 ? -6.688 -30.312 -22.328 1 77.19 730 PHE B N 1
ATOM 13175 C CA . PHE B 1 730 ? -7.227 -29.75 -21.094 1 77.19 730 PHE B CA 1
ATOM 13176 C C . PHE B 1 730 ? -8.75 -29.812 -21.094 1 77.19 730 PHE B C 1
ATOM 13178 O O . PHE B 1 730 ? -9.406 -29.328 -22.016 1 77.19 730 PHE B O 1
ATOM 13185 N N . ASN B 1 731 ? -9.32 -30.484 -20.078 1 65.12 731 ASN B N 1
ATOM 13186 C CA . ASN B 1 731 ? -10.766 -30.641 -20.047 1 65.12 731 ASN B CA 1
ATOM 13187 C C . ASN B 1 731 ? -11.344 -30.203 -18.703 1 65.12 731 ASN B C 1
ATOM 13189 O O . ASN B 1 731 ? -12.523 -29.875 -18.609 1 65.12 731 ASN B O 1
ATOM 13193 N N . SER B 1 732 ? -10.477 -30.156 -17.688 1 67.12 732 SER B N 1
ATOM 13194 C CA . SER B 1 732 ? -11.07 -29.969 -16.375 1 67.12 732 SER B CA 1
ATOM 13195 C C . SER B 1 732 ? -10.781 -28.578 -15.836 1 67.12 732 SER B C 1
ATOM 13197 O O . SER B 1 732 ? -9.867 -27.891 -16.312 1 67.12 732 SER B O 1
ATOM 13199 N N . GLU B 1 733 ? -11.859 -28.125 -15.062 1 72.88 733 GLU B N 1
ATOM 13200 C CA . GLU B 1 733 ? -11.719 -26.844 -14.398 1 72.88 733 GLU B CA 1
ATOM 13201 C C . GLU B 1 733 ? -10.594 -26.875 -13.359 1 72.88 733 GLU B C 1
ATOM 13203 O O . GLU B 1 733 ? -10.398 -27.891 -12.695 1 72.88 733 GLU B O 1
ATOM 13208 N N . ASN B 1 734 ? -9.758 -25.984 -13.5 1 82.44 734 ASN B N 1
ATOM 13209 C CA . ASN B 1 734 ? -8.727 -25.812 -12.477 1 82.44 734 ASN B CA 1
ATOM 13210 C C . ASN B 1 734 ? -9.328 -25.484 -11.117 1 82.44 734 ASN B C 1
ATOM 13212 O O . ASN B 1 734 ? -10.078 -24.516 -10.984 1 82.44 734 ASN B O 1
ATOM 13216 N N . ILE B 1 735 ? -9.117 -26.344 -10.164 1 85.44 735 ILE B N 1
ATOM 13217 C CA . ILE B 1 735 ? -9.695 -26.219 -8.836 1 85.44 735 ILE B CA 1
ATOM 13218 C C . ILE B 1 735 ? -9.156 -24.953 -8.164 1 85.44 735 ILE B C 1
ATOM 13220 O O . ILE B 1 735 ? -9.898 -24.234 -7.492 1 85.44 735 ILE B O 1
ATOM 13224 N N . SER B 1 736 ? -7.875 -24.656 -8.359 1 90 736 SER B N 1
ATOM 13225 C CA . SER B 1 736 ? -7.242 -23.516 -7.699 1 90 736 SER B CA 1
ATOM 13226 C C . SER B 1 736 ? -7.227 -22.297 -8.609 1 90 736 SER B C 1
ATOM 13228 O O . SER B 1 736 ? -6.176 -21.688 -8.828 1 90 736 SER B O 1
ATOM 13230 N N . GLU B 1 737 ? -8.391 -21.859 -9.117 1 89.31 737 GLU B N 1
ATOM 13231 C CA . GLU B 1 737 ? -8.508 -20.703 -9.992 1 89.31 737 GLU B CA 1
ATOM 13232 C C . GLU B 1 737 ? -8.57 -19.406 -9.188 1 89.31 737 GLU B C 1
ATOM 13234 O O . GLU B 1 737 ? -9.219 -19.344 -8.141 1 89.31 737 GLU B O 1
ATOM 13239 N N . THR B 1 738 ? -7.895 -18.391 -9.523 1 89.25 738 THR B N 1
ATOM 13240 C CA . THR B 1 738 ? -7.906 -17.094 -8.859 1 89.25 738 THR B CA 1
ATOM 13241 C C . THR B 1 738 ? -8.844 -16.125 -9.578 1 89.25 738 THR B C 1
ATOM 13243 O O . THR B 1 738 ? -9 -14.977 -9.156 1 89.25 738 THR B O 1
ATOM 13246 N N . HIS B 1 739 ? -9.406 -16.547 -10.672 1 88.12 739 HIS B N 1
ATOM 13247 C CA . HIS B 1 739 ? -10.359 -15.766 -11.461 1 88.12 739 HIS B CA 1
ATOM 13248 C C . HIS B 1 739 ? -9.703 -14.516 -12.039 1 88.12 739 HIS B C 1
ATOM 13250 O O . HIS B 1 739 ? -10.273 -13.422 -11.969 1 88.12 739 HIS B O 1
ATOM 13256 N N . GLY B 1 740 ? -8.469 -14.617 -12.469 1 90.44 740 GLY B N 1
ATOM 13257 C CA . GLY B 1 740 ? -7.824 -13.602 -13.281 1 90.44 740 GLY B CA 1
ATOM 13258 C C . GLY B 1 740 ? -6.918 -12.688 -12.484 1 90.44 740 GLY B C 1
ATOM 13259 O O . GLY B 1 740 ? -6.297 -11.781 -13.039 1 90.44 740 GLY B O 1
ATOM 13260 N N . LYS B 1 741 ? -6.676 -12.828 -11.25 1 91.12 741 LYS B N 1
ATOM 13261 C CA . LYS B 1 741 ? -5.895 -11.914 -10.422 1 91.12 741 LYS B CA 1
ATOM 13262 C C . LYS B 1 741 ? -4.402 -12.062 -10.703 1 91.12 741 LYS B C 1
ATOM 13264 O O . LYS B 1 741 ? -3.609 -11.18 -10.352 1 91.12 741 LYS B O 1
ATOM 13269 N N . LEU B 1 742 ? -4.008 -13.109 -11.336 1 95.56 742 LEU B N 1
ATOM 13270 C CA . LEU B 1 742 ? -2.598 -13.352 -11.617 1 95.56 742 LEU B CA 1
ATOM 13271 C C . LEU B 1 742 ? -2.109 -12.453 -12.742 1 95.56 742 LEU B C 1
ATOM 13273 O O . LEU B 1 742 ? -0.935 -12.078 -12.781 1 95.56 742 LEU B O 1
ATOM 13277 N N . TYR B 1 743 ? -3.012 -12.094 -13.68 1 96 743 TYR B N 1
ATOM 13278 C CA . TYR B 1 743 ? -2.654 -11.32 -14.859 1 96 743 TYR B CA 1
ATOM 13279 C C . TYR B 1 743 ? -2.27 -9.891 -14.484 1 96 743 TYR B C 1
ATOM 13281 O O . TYR B 1 743 ? -1.211 -9.398 -14.883 1 96 743 TYR B O 1
ATOM 13289 N N . PRO B 1 744 ? -3.068 -9.188 -13.672 1 93.69 744 PRO B N 1
ATOM 13290 C CA . PRO B 1 744 ? -2.654 -7.84 -13.266 1 93.69 744 PRO B CA 1
ATOM 13291 C C . PRO B 1 744 ? -1.363 -7.836 -12.453 1 93.69 744 PRO B C 1
ATOM 13293 O O . PRO B 1 744 ? -0.578 -6.891 -12.539 1 93.69 744 PRO B O 1
ATOM 13296 N N . GLU B 1 745 ? -1.14 -8.828 -11.688 1 94 745 GLU B N 1
ATOM 13297 C CA . GLU B 1 745 ? 0.106 -8.938 -10.938 1 94 745 GLU B CA 1
ATOM 13298 C C . GLU B 1 745 ? 1.301 -9.117 -11.867 1 94 745 GLU B C 1
ATOM 13300 O O . GLU B 1 745 ? 2.359 -8.531 -11.656 1 94 745 GLU B O 1
ATOM 13305 N N . ALA B 1 746 ? 1.133 -9.945 -12.844 1 97.19 746 ALA B N 1
ATOM 13306 C CA . ALA B 1 746 ? 2.199 -10.156 -13.82 1 97.19 746 ALA B CA 1
ATOM 13307 C C . ALA B 1 746 ? 2.52 -8.867 -14.57 1 97.19 746 ALA B C 1
ATOM 13309 O O . ALA B 1 746 ? 3.688 -8.562 -14.82 1 97.19 746 ALA B O 1
ATOM 13310 N N . LEU B 1 747 ? 1.482 -8.125 -14.914 1 96.44 747 LEU B N 1
ATOM 13311 C CA . LEU B 1 747 ? 1.676 -6.863 -15.617 1 96.44 747 LEU B CA 1
ATOM 13312 C C . LEU B 1 747 ? 2.428 -5.867 -14.742 1 96.44 747 LEU B C 1
ATOM 13314 O O . LEU B 1 747 ? 3.309 -5.152 -15.219 1 96.44 747 LEU B O 1
ATOM 13318 N N . SER B 1 748 ? 2.072 -5.844 -13.492 1 94.06 748 SER B N 1
ATOM 13319 C CA . SER B 1 748 ? 2.754 -4.941 -12.57 1 94.06 748 SER B CA 1
ATOM 13320 C C . SER B 1 748 ? 4.211 -5.348 -12.375 1 94.06 748 SER B C 1
ATOM 13322 O O . SER B 1 748 ? 5.074 -4.492 -12.172 1 94.06 748 SER B O 1
ATOM 13324 N N . GLN B 1 749 ? 4.469 -6.605 -12.453 1 96.38 749 GLN B N 1
ATOM 13325 C CA . GLN B 1 749 ? 5.828 -7.098 -12.273 1 96.38 749 GLN B CA 1
ATOM 13326 C C . GLN B 1 749 ? 6.707 -6.734 -13.469 1 96.38 749 GLN B C 1
ATOM 13328 O O . GLN B 1 749 ? 7.934 -6.699 -13.352 1 96.38 749 GLN B O 1
ATOM 13333 N N . LEU B 1 750 ? 6.148 -6.438 -14.578 1 97.69 750 LEU B N 1
ATOM 13334 C CA . LEU B 1 750 ? 6.902 -6.043 -15.758 1 97.69 750 LEU B CA 1
ATOM 13335 C C . LEU B 1 750 ? 7.582 -4.695 -15.547 1 97.69 750 LEU B C 1
ATOM 13337 O O . LEU B 1 750 ? 8.531 -4.355 -16.266 1 97.69 750 LEU B O 1
ATOM 13341 N N . TYR B 1 751 ? 7.141 -3.889 -14.547 1 96.75 751 TYR B N 1
ATOM 13342 C CA . TYR B 1 751 ? 7.762 -2.607 -14.234 1 96.75 751 TYR B CA 1
ATOM 13343 C C . TYR B 1 751 ? 9.203 -2.799 -13.766 1 96.75 751 TYR B C 1
ATOM 13345 O O . TYR B 1 751 ? 10.031 -1.898 -13.914 1 96.75 751 TYR B O 1
ATOM 13353 N N . ALA B 1 752 ? 9.438 -3.996 -13.219 1 95.88 752 ALA B N 1
ATOM 13354 C CA . ALA B 1 752 ? 10.812 -4.277 -12.812 1 95.88 752 ALA B CA 1
ATOM 13355 C C . ALA B 1 752 ? 11.758 -4.199 -14.008 1 95.88 752 ALA B C 1
ATOM 13357 O O . ALA B 1 752 ? 12.898 -3.754 -13.883 1 95.88 752 ALA B O 1
ATOM 13358 N N . GLY B 1 753 ? 11.289 -4.625 -15.18 1 95.81 753 GLY B N 1
ATOM 13359 C CA . GLY B 1 753 ? 12.086 -4.52 -16.391 1 95.81 753 GLY B CA 1
ATOM 13360 C C . GLY B 1 753 ? 12.359 -3.086 -16.812 1 95.81 753 GLY B C 1
ATOM 13361 O O . GLY B 1 753 ? 13.484 -2.74 -17.172 1 95.81 753 GLY B O 1
ATOM 13362 N N . ILE B 1 754 ? 11.367 -2.23 -16.656 1 96.69 754 ILE B N 1
ATOM 13363 C CA . ILE B 1 754 ? 11.508 -0.827 -17.031 1 96.69 754 ILE B CA 1
ATOM 13364 C C . ILE B 1 754 ? 12.453 -0.126 -16.062 1 96.69 754 ILE B C 1
ATOM 13366 O O . ILE B 1 754 ? 13.312 0.656 -16.484 1 96.69 754 ILE B O 1
ATOM 13370 N N . TYR B 1 755 ? 12.305 -0.421 -14.805 1 93.94 755 TYR B N 1
ATOM 13371 C CA . TYR B 1 755 ? 13.172 0.204 -13.812 1 93.94 755 TYR B CA 1
ATOM 13372 C C . TYR B 1 755 ? 14.625 -0.196 -14.031 1 93.94 755 TYR B C 1
ATOM 13374 O O . TYR B 1 755 ? 15.523 0.646 -13.961 1 93.94 755 TYR B O 1
ATOM 13382 N N . CYS B 1 756 ? 14.805 -1.477 -14.297 1 91.19 756 CYS B N 1
ATOM 13383 C CA . CYS B 1 756 ? 16.172 -1.947 -14.531 1 91.19 756 CYS B CA 1
ATOM 13384 C C . CYS B 1 756 ? 16.734 -1.346 -15.812 1 91.19 756 CYS B C 1
ATOM 13386 O O . CYS B 1 756 ? 17.922 -1.03 -15.883 1 91.19 756 CYS B O 1
ATOM 13388 N N . MET B 1 757 ? 15.938 -1.189 -16.844 1 94.12 757 MET B N 1
ATOM 13389 C CA . MET B 1 757 ? 16.375 -0.56 -18.078 1 94.12 757 MET B CA 1
ATOM 13390 C C . MET B 1 757 ? 16.781 0.891 -17.844 1 94.12 757 MET B C 1
ATOM 13392 O O . MET B 1 757 ? 17.844 1.328 -18.297 1 94.12 757 MET B O 1
ATOM 13396 N N . GLU B 1 758 ? 15.984 1.654 -17.062 1 93.69 758 GLU B N 1
ATOM 13397 C CA . GLU B 1 758 ? 16.281 3.057 -16.781 1 93.69 758 GLU B CA 1
ATOM 13398 C C . GLU B 1 758 ? 17.547 3.195 -15.938 1 93.69 758 GLU B C 1
ATOM 13400 O O . GLU B 1 758 ? 18.391 4.047 -16.219 1 93.69 758 GLU B O 1
ATOM 13405 N N . LEU B 1 759 ? 17.672 2.344 -14.953 1 87.31 759 LEU B N 1
ATOM 13406 C CA . LEU B 1 759 ? 18.844 2.402 -14.078 1 87.31 759 LEU B CA 1
ATOM 13407 C C . LEU B 1 759 ? 20.125 2.064 -14.859 1 87.31 759 LEU B C 1
ATOM 13409 O O . LEU B 1 759 ? 21.156 2.689 -14.648 1 87.31 759 LEU B O 1
ATOM 13413 N N . SER B 1 760 ? 20.031 1.077 -15.727 1 87.31 760 SER B N 1
ATOM 13414 C CA . SER B 1 760 ? 21.172 0.694 -16.531 1 87.31 760 SER B CA 1
ATOM 13415 C C . SER B 1 760 ? 21.562 1.797 -17.516 1 87.31 760 SER B C 1
ATOM 13417 O O . SER B 1 760 ? 22.734 2.049 -17.75 1 87.31 760 SER B O 1
ATOM 13419 N N . LEU B 1 761 ? 20.641 2.453 -18.094 1 91.25 761 LEU B N 1
ATOM 13420 C CA . LEU B 1 761 ? 20.922 3.52 -19.047 1 91.25 761 LEU B CA 1
ATOM 13421 C C . LEU B 1 761 ? 21.5 4.738 -18.344 1 91.25 761 LEU B C 1
ATOM 13423 O O . LEU B 1 761 ? 22.344 5.441 -18.906 1 91.25 761 LEU B O 1
ATOM 13427 N N . ILE B 1 762 ? 21.031 5.039 -17.078 1 86.69 762 ILE B N 1
ATOM 13428 C CA . ILE B 1 762 ? 21.625 6.121 -16.281 1 86.69 762 ILE B CA 1
ATOM 13429 C C . ILE B 1 762 ? 23.109 5.848 -16.062 1 86.69 762 ILE B C 1
ATOM 13431 O O . ILE B 1 762 ? 23.938 6.734 -16.266 1 86.69 762 ILE B O 1
ATOM 13435 N N . GLY B 1 763 ? 23.422 4.602 -15.75 1 83.06 763 GLY B N 1
ATOM 13436 C CA . GLY B 1 763 ? 24.812 4.215 -15.547 1 83.06 763 GLY B CA 1
ATOM 13437 C C . GLY B 1 763 ? 25.625 4.227 -16.828 1 83.06 763 GLY B C 1
ATOM 13438 O O . GLY B 1 763 ? 26.781 4.676 -16.828 1 83.06 763 GLY B O 1
ATOM 13439 N N . LEU B 1 764 ? 25.094 3.793 -17.938 1 85.69 764 LEU B N 1
ATOM 13440 C CA . LEU B 1 764 ? 25.797 3.725 -19.219 1 85.69 764 LEU B CA 1
ATOM 13441 C C . LEU B 1 764 ? 26.078 5.121 -19.75 1 85.69 764 LEU B C 1
ATOM 13443 O O . LEU B 1 764 ? 27.172 5.375 -20.266 1 85.69 764 LEU B O 1
ATOM 13447 N N . PHE B 1 765 ? 25.172 6.027 -19.688 1 86.88 765 PHE B N 1
ATOM 13448 C CA . PHE B 1 765 ? 25.391 7.398 -20.125 1 86.88 765 PHE B CA 1
ATOM 13449 C C . PHE B 1 765 ? 26.469 8.07 -19.281 1 86.88 765 PHE B C 1
ATOM 13451 O O . PHE B 1 765 ? 27.266 8.852 -19.797 1 86.88 765 PHE B O 1
ATOM 13458 N N . ALA B 1 766 ? 26.453 7.742 -17.984 1 80.44 766 ALA B N 1
ATOM 13459 C CA . ALA B 1 766 ? 27.484 8.305 -17.109 1 80.44 766 ALA B CA 1
ATOM 13460 C C . ALA B 1 766 ? 28.859 7.75 -17.453 1 80.44 766 ALA B C 1
ATOM 13462 O O . ALA B 1 766 ? 29.859 8.469 -17.375 1 80.44 766 ALA B O 1
ATOM 13463 N N . LEU B 1 767 ? 28.922 6.48 -17.844 1 76.94 767 LEU B N 1
ATOM 13464 C CA . LEU B 1 767 ? 30.188 5.848 -18.203 1 76.94 767 LEU B CA 1
ATOM 13465 C C . LEU B 1 767 ? 30.75 6.465 -19.484 1 76.94 767 LEU B C 1
ATOM 13467 O O . LEU B 1 767 ? 31.969 6.543 -19.641 1 76.94 767 LEU B O 1
ATOM 13471 N N . PHE B 1 768 ? 29.891 6.934 -20.359 1 81.25 768 PHE B N 1
ATOM 13472 C CA . PHE B 1 768 ? 30.328 7.574 -21.594 1 81.25 768 PHE B CA 1
ATOM 13473 C C . PHE B 1 768 ? 30.531 9.07 -21.391 1 81.25 768 PHE B C 1
ATOM 13475 O O . PHE B 1 768 ? 30.688 9.82 -22.344 1 81.25 768 PHE B O 1
ATOM 13482 N N . ASN B 1 769 ? 30.422 9.531 -20.109 1 76.5 769 ASN B N 1
ATOM 13483 C CA . ASN B 1 769 ? 30.641 10.914 -19.703 1 76.5 769 ASN B CA 1
ATOM 13484 C C . ASN B 1 769 ? 29.578 11.852 -20.281 1 76.5 769 ASN B C 1
ATOM 13486 O O . ASN B 1 769 ? 29.875 12.992 -20.625 1 76.5 769 ASN B O 1
ATOM 13490 N N . CYS B 1 770 ? 28.484 11.312 -20.641 1 85 770 CYS B N 1
ATOM 13491 C CA . CYS B 1 770 ? 27.344 12.125 -21.047 1 85 770 CYS B CA 1
ATOM 13492 C C . CYS B 1 770 ? 26.422 12.406 -19.875 1 85 770 CYS B C 1
ATOM 13494 O O . CYS B 1 770 ? 25.359 11.805 -19.766 1 85 770 CYS B O 1
ATOM 13496 N N . TYR B 1 771 ? 26.703 13.336 -19.125 1 80.06 771 TYR B N 1
ATOM 13497 C CA . TYR B 1 771 ? 26.016 13.586 -17.859 1 80.06 771 TYR B CA 1
ATOM 13498 C C . TYR B 1 771 ? 24.672 14.25 -18.094 1 80.06 771 TYR B C 1
ATOM 13500 O O . TYR B 1 771 ? 23.734 14.078 -17.297 1 80.06 771 TYR B O 1
ATOM 13508 N N . LYS B 1 772 ? 24.562 14.992 -19.188 1 85.5 772 LYS B N 1
ATOM 13509 C CA . LYS B 1 772 ? 23.266 15.602 -19.5 1 85.5 772 LYS B CA 1
ATOM 13510 C C . LYS B 1 772 ? 22.203 14.531 -19.781 1 85.5 772 LYS B C 1
ATOM 13512 O O . LYS B 1 772 ? 21.078 14.625 -19.297 1 85.5 772 LYS B O 1
ATOM 13517 N N . LEU B 1 773 ? 22.641 13.508 -20.484 1 91 773 LEU B N 1
ATOM 13518 C CA . LEU B 1 773 ? 21.719 12.422 -20.797 1 91 773 LEU B CA 1
ATOM 13519 C C . LEU B 1 773 ? 21.438 11.578 -19.547 1 91 773 LEU B C 1
ATOM 13521 O O . LEU B 1 773 ? 20.312 11.117 -19.359 1 91 773 LEU B O 1
ATOM 13525 N N . SER B 1 774 ? 22.422 11.453 -18.703 1 87.62 774 SER B N 1
ATOM 13526 C CA . SER B 1 774 ? 22.25 10.672 -17.484 1 87.62 774 SER B CA 1
ATOM 13527 C C . SER B 1 774 ? 21.281 11.359 -16.516 1 87.62 774 SER B C 1
ATOM 13529 O O . SER B 1 774 ? 20.406 10.711 -15.953 1 87.62 774 SER B O 1
ATOM 13531 N N . THR B 1 775 ? 21.344 12.68 -16.406 1 85.62 775 THR B N 1
ATOM 13532 C CA . THR B 1 775 ? 20.453 13.422 -15.523 1 85.62 775 THR B CA 1
ATOM 13533 C C . THR B 1 775 ? 19.031 13.438 -16.078 1 85.62 775 THR B C 1
ATOM 13535 O O . THR B 1 775 ? 18.062 13.359 -15.312 1 85.62 775 THR B O 1
ATOM 13538 N N . SER B 1 776 ? 18.953 13.492 -17.359 1 90.69 776 SER B N 1
ATOM 13539 C CA . SER B 1 776 ? 17.625 13.453 -17.984 1 90.69 776 SER B CA 1
ATOM 13540 C C . SER B 1 776 ? 16.953 12.102 -17.781 1 90.69 776 SER B C 1
ATOM 13542 O O . SER B 1 776 ? 15.75 12.031 -17.547 1 90.69 776 SER B O 1
ATOM 13544 N N . MET B 1 777 ? 17.734 11.109 -17.828 1 92.12 777 MET B N 1
ATOM 13545 C CA . MET B 1 777 ? 17.188 9.773 -17.609 1 92.12 777 MET B CA 1
ATOM 13546 C C . MET B 1 777 ? 16.781 9.578 -16.156 1 92.12 777 MET B C 1
ATOM 13548 O O . MET B 1 777 ? 15.797 8.891 -15.875 1 92.12 777 MET B O 1
ATOM 13552 N N . ALA B 1 778 ? 17.516 10.156 -15.273 1 86.12 778 ALA B N 1
ATOM 13553 C CA . ALA B 1 778 ? 17.156 10.102 -13.859 1 86.12 778 ALA B CA 1
ATOM 13554 C C . ALA B 1 778 ? 15.828 10.812 -13.602 1 86.12 778 ALA B C 1
ATOM 13556 O O . ALA B 1 778 ? 15 10.328 -12.828 1 86.12 778 ALA B O 1
ATOM 13557 N N . PHE B 1 779 ? 15.727 11.914 -14.32 1 87.25 779 PHE B N 1
ATOM 13558 C CA . PHE B 1 779 ? 14.469 12.641 -14.227 1 87.25 779 PHE B CA 1
ATOM 13559 C C . PHE B 1 779 ? 13.312 11.797 -14.75 1 87.25 779 PHE B C 1
ATOM 13561 O O . PHE B 1 779 ? 12.242 11.766 -14.148 1 87.25 779 PHE B O 1
ATOM 13568 N N . MET B 1 780 ? 13.539 11.102 -15.797 1 92.19 780 MET B N 1
ATOM 13569 C CA . MET B 1 780 ? 12.508 10.234 -16.375 1 92.19 780 MET B CA 1
ATOM 13570 C C . MET B 1 780 ? 12.188 9.078 -15.43 1 92.19 780 MET B C 1
ATOM 13572 O O . MET B 1 780 ? 11.039 8.625 -15.375 1 92.19 780 MET B O 1
ATOM 13576 N N . SER B 1 781 ? 13.203 8.633 -14.742 1 92.12 781 SER B N 1
ATOM 13577 C CA . SER B 1 781 ? 12.969 7.547 -13.797 1 92.12 781 SER B CA 1
ATOM 13578 C C . SER B 1 781 ? 12.055 7.988 -12.664 1 92.12 781 SER B C 1
ATOM 13580 O O . SER B 1 781 ? 11.203 7.223 -12.211 1 92.12 781 SER B O 1
ATOM 13582 N N . ILE B 1 782 ? 12.18 9.227 -12.219 1 87.31 782 ILE B N 1
ATOM 13583 C CA . ILE B 1 782 ? 11.32 9.758 -11.164 1 87.31 782 ILE B CA 1
ATOM 13584 C C . ILE B 1 782 ? 9.883 9.875 -11.68 1 87.31 782 ILE B C 1
ATOM 13586 O O . ILE B 1 782 ? 8.938 9.516 -10.977 1 87.31 782 ILE B O 1
ATOM 13590 N N . LEU B 1 783 ? 9.773 10.305 -12.883 1 89.62 783 LEU B N 1
ATOM 13591 C CA . LEU B 1 783 ? 8.453 10.414 -13.484 1 89.62 783 LEU B CA 1
ATOM 13592 C C . LEU B 1 783 ? 7.805 9.047 -13.633 1 89.62 783 LEU B C 1
ATOM 13594 O O . LEU B 1 783 ? 6.598 8.898 -13.43 1 89.62 783 LEU B O 1
ATOM 13598 N N . THR B 1 784 ? 8.602 8.062 -13.953 1 93.69 784 THR B N 1
ATOM 13599 C CA . THR B 1 784 ? 8.086 6.703 -14.102 1 93.69 784 THR B CA 1
ATOM 13600 C C . THR B 1 784 ? 7.586 6.172 -12.758 1 93.69 784 THR B C 1
ATOM 13602 O O . THR B 1 784 ? 6.539 5.52 -12.695 1 93.69 784 THR B O 1
ATOM 13605 N N . VAL B 1 785 ? 8.281 6.453 -11.75 1 92.06 785 VAL B N 1
ATOM 13606 C CA . VAL B 1 785 ? 7.875 6.008 -10.422 1 92.06 785 VAL B CA 1
ATOM 13607 C C . VAL B 1 785 ? 6.551 6.668 -10.039 1 92.06 785 VAL B C 1
ATOM 13609 O O . VAL B 1 785 ? 5.656 6.016 -9.492 1 92.06 785 VAL B O 1
ATOM 13612 N N . LEU B 1 786 ? 6.41 7.941 -10.359 1 88.12 786 LEU B N 1
ATOM 13613 C CA . LEU B 1 786 ? 5.191 8.664 -10.016 1 88.12 786 LEU B CA 1
ATOM 13614 C C . LEU B 1 786 ? 4.008 8.148 -10.828 1 88.12 786 LEU B C 1
ATOM 13616 O O . LEU B 1 786 ? 2.908 7.992 -10.289 1 88.12 786 LEU B O 1
ATOM 13620 N N . ILE B 1 787 ? 4.234 7.863 -12.016 1 89.56 787 ILE B N 1
ATOM 13621 C CA . ILE B 1 787 ? 3.164 7.352 -12.867 1 89.56 787 ILE B CA 1
ATOM 13622 C C . ILE B 1 787 ? 2.775 5.945 -12.422 1 89.56 787 ILE B C 1
ATOM 13624 O O . ILE B 1 787 ? 1.591 5.602 -12.398 1 89.56 787 ILE B O 1
ATOM 13628 N N . HIS B 1 788 ? 3.789 5.18 -12.117 1 91.75 788 HIS B N 1
ATOM 13629 C CA . HIS B 1 788 ? 3.527 3.83 -11.625 1 91.75 788 HIS B CA 1
ATOM 13630 C C . HIS B 1 788 ? 2.684 3.859 -10.359 1 91.75 788 HIS B C 1
ATOM 13632 O O . HIS B 1 788 ? 1.766 3.051 -10.203 1 91.75 788 HIS B O 1
ATOM 13638 N N . ALA B 1 789 ? 2.971 4.754 -9.523 1 87.31 789 ALA B N 1
ATOM 13639 C CA . ALA B 1 789 ? 2.211 4.879 -8.281 1 87.31 789 ALA B CA 1
ATOM 13640 C C . ALA B 1 789 ? 0.762 5.27 -8.562 1 87.31 789 ALA B C 1
ATOM 13642 O O . ALA B 1 789 ? -0.159 4.766 -7.914 1 87.31 789 ALA B O 1
ATOM 13643 N N . GLU B 1 790 ? 0.553 6.094 -9.516 1 84.62 790 GLU B N 1
ATOM 13644 C CA . GLU B 1 790 ? -0.802 6.508 -9.875 1 84.62 790 GLU B CA 1
ATOM 13645 C C . GLU B 1 790 ? -1.582 5.363 -10.508 1 84.62 790 GLU B C 1
ATOM 13647 O O . GLU B 1 790 ? -2.764 5.172 -10.219 1 84.62 790 GLU B O 1
ATOM 13652 N N . ILE B 1 791 ? -0.915 4.633 -11.312 1 86.81 791 ILE B N 1
ATOM 13653 C CA . ILE B 1 791 ? -1.573 3.51 -11.977 1 86.81 791 ILE B CA 1
ATOM 13654 C C . ILE B 1 791 ? -1.896 2.426 -10.953 1 86.81 791 ILE B C 1
ATOM 13656 O O . ILE B 1 791 ? -2.971 1.821 -10.992 1 86.81 791 ILE B O 1
ATOM 13660 N N . SER B 1 792 ? -0.97 2.213 -10.07 1 86.25 792 SER B N 1
ATOM 13661 C CA . SER B 1 792 ? -1.183 1.199 -9.039 1 86.25 792 SER B CA 1
ATOM 13662 C C . SER B 1 792 ? -2.35 1.57 -8.133 1 86.25 792 SER B C 1
ATOM 13664 O O . SER B 1 792 ? -3.143 0.708 -7.746 1 86.25 792 SER B O 1
ATOM 13666 N N . LYS B 1 793 ? -2.492 2.777 -7.852 1 77.56 793 LYS B N 1
ATOM 13667 C CA . LYS B 1 793 ? -3.584 3.236 -6.996 1 77.56 793 LYS B CA 1
ATOM 13668 C C . LYS B 1 793 ? -4.922 3.15 -7.723 1 77.56 793 LYS B C 1
ATOM 13670 O O . LYS B 1 793 ? -5.934 2.771 -7.129 1 77.56 793 LYS B O 1
ATOM 13675 N N . LYS B 1 794 ? -4.887 3.391 -8.969 1 77.31 794 LYS B N 1
ATOM 13676 C CA . LYS B 1 794 ? -6.125 3.43 -9.75 1 77.31 794 LYS B CA 1
ATOM 13677 C C . LYS B 1 794 ? -6.605 2.023 -10.086 1 77.31 794 LYS B C 1
ATOM 13679 O O . LYS B 1 794 ? -7.812 1.758 -10.086 1 77.31 794 LYS B O 1
ATOM 13684 N N . PHE B 1 795 ? -5.684 1.105 -10.297 1 76.94 795 PHE B N 1
ATOM 13685 C CA . PHE B 1 795 ? -6.121 -0.179 -10.828 1 76.94 795 PHE B CA 1
ATOM 13686 C C . PHE B 1 795 ? -5.836 -1.302 -9.836 1 76.94 795 PHE B C 1
ATOM 13688 O O . PHE B 1 795 ? -6.711 -2.127 -9.555 1 76.94 795 PHE B O 1
ATOM 13695 N N . ILE B 1 796 ? -4.727 -1.37 -9.227 1 70.31 796 ILE B N 1
ATOM 13696 C CA . ILE B 1 796 ? -4.289 -2.549 -8.492 1 70.31 796 ILE B CA 1
ATOM 13697 C C . ILE B 1 796 ? -4.973 -2.588 -7.125 1 70.31 796 ILE B C 1
ATOM 13699 O O . ILE B 1 796 ? -5.434 -3.643 -6.684 1 70.31 796 ILE B O 1
ATOM 13703 N N . ARG B 1 797 ? -5.129 -1.505 -6.508 1 66.56 797 ARG B N 1
ATOM 13704 C CA . ARG B 1 797 ? -5.73 -1.497 -5.18 1 66.56 797 ARG B CA 1
ATOM 13705 C C . ARG B 1 797 ? -7.227 -1.778 -5.25 1 66.56 797 ARG B C 1
ATOM 13707 O O . ARG B 1 797 ? -7.824 -2.248 -4.281 1 66.56 797 ARG B O 1
ATOM 13714 N N . ARG B 1 798 ? -7.762 -1.721 -6.477 1 63.22 798 ARG B N 1
ATOM 13715 C CA . ARG B 1 798 ? -9.203 -1.855 -6.645 1 63.22 798 ARG B CA 1
ATOM 13716 C C . ARG B 1 798 ? -9.578 -3.271 -7.07 1 63.22 798 ARG B C 1
ATOM 13718 O O . ARG B 1 798 ? -10.758 -3.617 -7.133 1 63.22 798 ARG B O 1
ATOM 13725 N N . LEU B 1 799 ? -8.508 -4.055 -7.242 1 67.81 799 LEU B N 1
ATOM 13726 C CA . LEU B 1 799 ? -8.766 -5.395 -7.758 1 67.81 799 LEU B CA 1
ATOM 13727 C C . LEU B 1 799 ? -9.539 -6.23 -6.742 1 67.81 799 LEU B C 1
ATOM 13729 O O . LEU B 1 799 ? -10.289 -7.137 -7.121 1 67.81 799 LEU B O 1
ATOM 13733 N N . HIS B 1 800 ? -9.484 -5.777 -5.477 1 61.5 800 HIS B N 1
ATOM 13734 C CA . HIS B 1 800 ? -10.117 -6.629 -4.477 1 61.5 800 HIS B CA 1
ATOM 13735 C C . HIS B 1 800 ? -11.508 -6.109 -4.113 1 61.5 800 HIS B C 1
ATOM 13737 O O . HIS B 1 800 ? -12.25 -6.766 -3.381 1 61.5 800 HIS B O 1
ATOM 13743 N N . ASN B 1 801 ? -11.922 -4.984 -4.82 1 63 801 ASN B N 1
ATOM 13744 C CA . ASN B 1 801 ? -13.203 -4.395 -4.445 1 63 801 ASN B CA 1
ATOM 13745 C C . ASN B 1 801 ? -14.188 -4.414 -5.609 1 63 801 ASN B C 1
ATOM 13747 O O . ASN B 1 801 ? -13.781 -4.355 -6.77 1 63 801 ASN B O 1
ATOM 13751 N N . LEU B 1 802 ? -15.43 -4.891 -5.344 1 62.12 802 LEU B N 1
ATOM 13752 C CA . LEU B 1 802 ? -16.453 -4.934 -6.371 1 62.12 802 LEU B CA 1
ATOM 13753 C C . LEU B 1 802 ? -16.906 -3.525 -6.754 1 62.12 802 LEU B C 1
ATOM 13755 O O . LEU B 1 802 ? -16.969 -2.635 -5.902 1 62.12 802 LEU B O 1
ATOM 13759 N N . HIS B 1 803 ? -17.141 -3.428 -8.039 1 65.75 803 HIS B N 1
ATOM 13760 C CA . HIS B 1 803 ? -17.594 -2.168 -8.625 1 65.75 803 HIS B CA 1
ATOM 13761 C C . HIS B 1 803 ? -19.094 -1.986 -8.461 1 65.75 803 HIS B C 1
ATOM 13763 O O . HIS B 1 803 ? -19.859 -2.951 -8.562 1 65.75 803 HIS B O 1
ATOM 13769 N N . LEU B 1 804 ? -19.453 -0.811 -8.039 1 64.06 804 LEU B N 1
ATOM 13770 C CA . LEU B 1 804 ? -20.844 -0.416 -7.852 1 64.06 804 LEU B CA 1
ATOM 13771 C C . LEU B 1 804 ? -21.672 -0.756 -9.078 1 64.06 804 LEU B C 1
ATOM 13773 O O . LEU B 1 804 ? -22.812 -1.228 -8.961 1 64.06 804 LEU B O 1
ATOM 13777 N N . ASN B 1 805 ? -21.094 -0.578 -10.258 1 62.16 805 ASN B N 1
ATOM 13778 C CA . ASN B 1 805 ? -21.859 -0.793 -11.484 1 62.16 805 ASN B CA 1
ATOM 13779 C C . ASN B 1 805 ? -22.219 -2.264 -11.672 1 62.16 805 ASN B C 1
ATOM 13781 O O . ASN B 1 805 ? -23.297 -2.584 -12.148 1 62.16 805 ASN B O 1
ATOM 13785 N N . SER B 1 806 ? -21.312 -3.021 -11.25 1 62.41 806 SER B N 1
ATOM 13786 C CA . SER B 1 806 ? -21.594 -4.445 -11.383 1 62.41 806 SER B CA 1
ATOM 13787 C C . SER B 1 806 ? -22.672 -4.891 -10.398 1 62.41 806 SER B C 1
ATOM 13789 O O . SER B 1 806 ? -23.484 -5.77 -10.703 1 62.41 806 SER B O 1
ATOM 13791 N N . LEU B 1 807 ? -22.688 -4.145 -9.312 1 64.19 807 LEU B N 1
ATOM 13792 C CA . LEU B 1 807 ? -23.688 -4.445 -8.305 1 64.19 807 LEU B CA 1
ATOM 13793 C C . LEU B 1 807 ? -25.078 -4.02 -8.781 1 64.19 807 LEU B C 1
ATOM 13795 O O . LEU B 1 807 ? -26.062 -4.73 -8.555 1 64.19 807 LEU B O 1
ATOM 13799 N N . HIS B 1 808 ? -25.078 -2.871 -9.453 1 63.41 808 HIS B N 1
ATOM 13800 C CA . HIS B 1 808 ? -26.344 -2.324 -9.938 1 63.41 808 HIS B CA 1
ATOM 13801 C C . HIS B 1 808 ? -26.938 -3.205 -11.031 1 63.41 808 HIS B C 1
ATOM 13803 O O . HIS B 1 808 ? -28.156 -3.459 -11.031 1 63.41 808 HIS B O 1
ATOM 13809 N N . ASP B 1 809 ? -26.156 -3.588 -11.93 1 62.06 809 ASP B N 1
ATOM 13810 C CA . ASP B 1 809 ? -26.641 -4.379 -13.055 1 62.06 809 ASP B CA 1
ATOM 13811 C C . ASP B 1 809 ? -27.156 -5.742 -12.594 1 62.06 809 ASP B C 1
ATOM 13813 O O . ASP B 1 809 ? -28.141 -6.25 -13.133 1 62.06 809 ASP B O 1
ATOM 13817 N N . TYR B 1 810 ? -26.594 -6.219 -11.617 1 59.34 810 TYR B N 1
ATOM 13818 C CA . TYR B 1 810 ? -26.969 -7.566 -11.195 1 59.34 810 TYR B CA 1
ATOM 13819 C C . TYR B 1 810 ? -28.203 -7.535 -10.305 1 59.34 810 TYR B C 1
ATOM 13821 O O . TYR B 1 810 ? -29 -8.477 -10.297 1 59.34 810 TYR B O 1
ATOM 13829 N N . THR B 1 811 ? -28.188 -6.488 -9.336 1 56.59 811 THR B N 1
ATOM 13830 C CA . THR B 1 811 ? -29.406 -6.418 -8.539 1 56.59 811 THR B CA 1
ATOM 13831 C C . THR B 1 811 ? -30.641 -6.32 -9.438 1 56.59 811 THR B C 1
ATOM 13833 O O . THR B 1 811 ? -31.703 -6.812 -9.086 1 56.59 811 THR B O 1
ATOM 13836 N N . SER B 1 812 ? -30.422 -5.562 -10.555 1 52.47 812 SER B N 1
ATOM 13837 C CA . SER B 1 812 ? -31.562 -5.449 -11.469 1 52.47 812 SER B CA 1
ATOM 13838 C C . SER B 1 812 ? -31.828 -6.773 -12.172 1 52.47 812 SER B C 1
ATOM 13840 O O . SER B 1 812 ? -32.969 -7.062 -12.539 1 52.47 812 SER B O 1
ATOM 13842 N N . SER B 1 813 ? -30.719 -7.426 -12.492 1 49.06 813 SER B N 1
ATOM 13843 C CA . SER B 1 813 ? -30.938 -8.688 -13.195 1 49.06 813 SER B CA 1
ATOM 13844 C C . SER B 1 813 ? -31.312 -9.805 -12.227 1 49.06 813 SER B C 1
ATOM 13846 O O . SER B 1 813 ? -30.641 -9.992 -11.211 1 49.06 813 SER B O 1
ATOM 13848 N N . ASP B 1 814 ? -32.688 -10.023 -12.023 1 42.78 814 ASP B N 1
ATOM 13849 C CA . ASP B 1 814 ? -33.406 -11.039 -11.266 1 42.78 814 ASP B CA 1
ATOM 13850 C C . ASP B 1 814 ? -32.5 -12.203 -10.891 1 42.78 814 ASP B C 1
ATOM 13852 O O . ASP B 1 814 ? -32.469 -12.625 -9.734 1 42.78 814 ASP B O 1
ATOM 13856 N N . SER B 1 815 ? -32.5 -13.336 -11.734 1 39.97 815 SER B N 1
ATOM 13857 C CA . SER B 1 815 ? -32.781 -14.773 -11.734 1 39.97 815 SER B CA 1
ATOM 13858 C C . SER B 1 815 ? -31.484 -15.57 -11.539 1 39.97 815 SER B C 1
ATOM 13860 O O . SER B 1 815 ? -31.438 -16.766 -11.852 1 39.97 815 SER B O 1
ATOM 13862 N N . ILE B 1 816 ? -30.391 -14.891 -11.711 1 43.03 816 ILE B N 1
ATOM 13863 C CA . ILE B 1 816 ? -29.562 -16.094 -11.711 1 43.03 816 ILE B CA 1
ATOM 13864 C C . ILE B 1 816 ? -29.719 -16.828 -10.375 1 43.03 816 ILE B C 1
ATOM 13866 O O . ILE B 1 816 ? -29.406 -16.281 -9.32 1 43.03 816 ILE B O 1
ATOM 13870 N N . SER B 1 817 ? -30.719 -17.594 -10.297 1 42.59 817 SER B N 1
ATOM 13871 C CA . SER B 1 817 ? -31.078 -18.562 -9.273 1 42.59 817 SER B CA 1
ATOM 13872 C C . SER B 1 817 ? -29.844 -19.062 -8.523 1 42.59 817 SER B C 1
ATOM 13874 O O . SER B 1 817 ? -28.859 -19.469 -9.141 1 42.59 817 SER B O 1
ATOM 13876 N N . PRO B 1 818 ? -29.578 -18.516 -7.426 1 46.69 818 PRO B N 1
ATOM 13877 C CA . PRO B 1 818 ? -28.547 -19.125 -6.578 1 46.69 818 PRO B CA 1
ATOM 13878 C C . PRO B 1 818 ? -28.359 -20.609 -6.855 1 46.69 818 PRO B C 1
ATOM 13880 O O . PRO B 1 818 ? -29.297 -21.391 -6.762 1 46.69 818 PRO B O 1
ATOM 13883 N N . ARG B 1 819 ? -27.797 -20.969 -7.91 1 46.16 819 ARG B N 1
ATOM 13884 C CA . ARG B 1 819 ? -27.469 -22.391 -7.953 1 46.16 819 ARG B CA 1
ATOM 13885 C C . ARG B 1 819 ? -27.359 -22.969 -6.547 1 46.16 819 ARG B C 1
ATOM 13887 O O . ARG B 1 819 ? -26.781 -22.344 -5.656 1 46.16 819 ARG B O 1
ATOM 13894 N N . ALA B 1 820 ? -28.359 -23.453 -6.031 1 48.12 820 ALA B N 1
ATOM 13895 C CA . ALA B 1 820 ? -28.5 -24.172 -4.766 1 48.12 820 ALA B CA 1
ATOM 13896 C C . ALA B 1 820 ? -27.188 -24.797 -4.34 1 48.12 820 ALA B C 1
ATOM 13898 O O . ALA B 1 820 ? -26.953 -25.984 -4.586 1 48.12 820 ALA B O 1
ATOM 13899 N N . GLU B 1 821 ? -26.031 -23.969 -4.5 1 58.53 821 GLU B N 1
ATOM 13900 C CA . GLU B 1 821 ? -24.812 -24.625 -3.998 1 58.53 821 GLU B CA 1
ATOM 13901 C C . GLU B 1 821 ? -24.922 -24.891 -2.5 1 58.53 821 GLU B C 1
ATOM 13903 O O . GLU B 1 821 ? -25.359 -24.031 -1.734 1 58.53 821 GLU B O 1
ATOM 13908 N N . SER B 1 822 ? -25.188 -26.156 -2.098 1 65.62 822 SER B N 1
ATOM 13909 C CA . SER B 1 822 ? -25.484 -26.594 -0.742 1 65.62 822 SER B CA 1
ATOM 13910 C C . SER B 1 822 ? -24.312 -26.344 0.199 1 65.62 822 SER B C 1
ATOM 13912 O O . SER B 1 822 ? -23.172 -26.703 -0.108 1 65.62 822 SER B O 1
ATOM 13914 N N . LEU B 1 823 ? -24.391 -25.281 1.101 1 80.06 823 LEU B N 1
ATOM 13915 C CA . LEU B 1 823 ? -23.484 -25.047 2.217 1 80.06 823 LEU B CA 1
ATOM 13916 C C . LEU B 1 823 ? -23.047 -26.359 2.854 1 80.06 823 LEU B C 1
ATOM 13918 O O . LEU B 1 823 ? -21.953 -26.453 3.406 1 80.06 823 LEU B O 1
ATOM 13922 N N . GLU B 1 824 ? -23.859 -27.406 2.547 1 77.12 824 GLU B N 1
ATOM 13923 C CA . GLU B 1 824 ? -23.578 -28.703 3.168 1 77.12 824 GLU B CA 1
ATOM 13924 C C . GLU B 1 824 ? -22.406 -29.406 2.482 1 77.12 824 GLU B C 1
ATOM 13926 O O . GLU B 1 824 ? -21.688 -30.188 3.111 1 77.12 824 GLU B O 1
ATOM 13931 N N . SER B 1 825 ? -22.219 -29.016 1.292 1 80.06 825 SER B N 1
ATOM 13932 C CA . SER B 1 825 ? -21.156 -29.656 0.54 1 80.06 825 SER B CA 1
ATOM 13933 C C . SER B 1 825 ? -19.781 -29.219 1.037 1 80.06 825 SER B C 1
ATOM 13935 O O . SER B 1 825 ? -18.781 -29.906 0.826 1 80.06 825 SER B O 1
ATOM 13937 N N . TYR B 1 826 ? -19.781 -28.109 1.761 1 85.69 826 TYR B N 1
ATOM 13938 C CA . TYR B 1 826 ? -18.516 -27.625 2.303 1 85.69 826 TYR B CA 1
ATOM 13939 C C . TYR B 1 826 ? -18.078 -28.469 3.508 1 85.69 826 TYR B C 1
ATOM 13941 O O . TYR B 1 826 ? -16.906 -28.766 3.672 1 85.69 826 TYR B O 1
ATOM 13949 N N . ILE B 1 827 ? -19.047 -28.875 4.211 1 84 827 ILE B N 1
ATOM 13950 C CA . ILE B 1 827 ? -18.734 -29.641 5.418 1 84 827 ILE B CA 1
ATOM 13951 C C . ILE B 1 827 ? -18.797 -31.141 5.121 1 84 827 ILE B C 1
ATOM 13953 O O . ILE B 1 827 ? -17.922 -31.891 5.52 1 84 827 ILE B O 1
ATOM 13957 N N . PHE B 1 828 ? -19.859 -31.469 4.355 1 85.56 828 PHE B N 1
ATOM 13958 C CA . PHE B 1 828 ? -20.094 -32.875 4.02 1 85.56 828 PHE B CA 1
ATOM 13959 C C . PHE B 1 828 ? -20.016 -33.094 2.512 1 85.56 828 PHE B C 1
ATOM 13961 O O . PHE B 1 828 ? -21.031 -32.969 1.816 1 85.56 828 PHE B O 1
ATOM 13968 N N . PRO B 1 829 ? -18.797 -33.344 2.107 1 86.62 829 PRO B N 1
ATOM 13969 C CA . PRO B 1 829 ? -18.688 -33.625 0.668 1 86.62 829 PRO B CA 1
ATOM 13970 C C . PRO B 1 829 ? -19.578 -34.75 0.203 1 86.62 829 PRO B C 1
ATOM 13972 O O . PRO B 1 829 ? -19.859 -35.688 0.977 1 86.62 829 PRO B O 1
ATOM 13975 N N . PRO B 1 830 ? -19.922 -34.656 -1.02 1 83.06 830 PRO B N 1
ATOM 13976 C CA . PRO B 1 830 ? -20.797 -35.719 -1.521 1 83.06 830 PRO B CA 1
ATOM 13977 C C . PRO B 1 830 ? -20.078 -37.062 -1.652 1 83.06 830 PRO B C 1
ATOM 13979 O O . PRO B 1 830 ? -18.891 -37.094 -2.008 1 83.06 830 PRO B O 1
ATOM 13982 N N . ILE B 1 831 ? -20.766 -38.125 -1.309 1 82.44 831 ILE B N 1
ATOM 13983 C CA . ILE B 1 831 ? -20.234 -39.469 -1.378 1 82.44 831 ILE B CA 1
ATOM 13984 C C . ILE B 1 831 ? -20.578 -40.094 -2.725 1 82.44 831 ILE B C 1
ATOM 13986 O O . ILE B 1 831 ? -21.672 -39.875 -3.254 1 82.44 831 ILE B O 1
ATOM 13990 N N . THR B 1 832 ? -19.594 -40.75 -3.281 1 75.75 832 THR B N 1
ATOM 13991 C CA . THR B 1 832 ? -19.844 -41.531 -4.496 1 75.75 832 THR B CA 1
ATOM 13992 C C . THR B 1 832 ? -20.641 -42.781 -4.176 1 75.75 832 THR B C 1
ATOM 13994 O O . THR B 1 832 ? -20.219 -43.594 -3.367 1 75.75 832 THR B O 1
ATOM 13997 N N . ASN B 1 833 ? -21.859 -42.875 -4.648 1 75.31 833 ASN B N 1
ATOM 13998 C CA . ASN B 1 833 ? -22.688 -44.031 -4.32 1 75.31 833 ASN B CA 1
ATOM 13999 C C . ASN B 1 833 ? -22.844 -44.969 -5.508 1 75.31 833 ASN B C 1
ATOM 14001 O O . ASN B 1 833 ? -23.734 -45.812 -5.523 1 75.31 833 ASN B O 1
ATOM 14005 N N . GLU B 1 834 ? -21.828 -44.781 -6.43 1 83.56 834 GLU B N 1
ATOM 14006 C CA . GLU B 1 834 ? -22.016 -45.625 -7.586 1 83.56 834 GLU B CA 1
ATOM 14007 C C . GLU B 1 834 ? -20.719 -46.344 -7.961 1 83.56 834 GLU B C 1
ATOM 14009 O O . GLU B 1 834 ? -19.656 -45.719 -7.969 1 83.56 834 GLU B O 1
ATOM 14014 N N . ILE B 1 835 ? -20.828 -47.656 -8.094 1 88.25 835 ILE B N 1
ATOM 14015 C CA . ILE B 1 835 ? -19.719 -48.469 -8.57 1 88.25 835 ILE B CA 1
ATOM 14016 C C . ILE B 1 835 ? -19.969 -48.875 -10.023 1 88.25 835 ILE B C 1
ATOM 14018 O O . ILE B 1 835 ? -21.078 -49.281 -10.383 1 88.25 835 ILE B O 1
ATOM 14022 N N . TRP B 1 836 ? -18.953 -48.781 -10.852 1 88.06 836 TRP B N 1
ATOM 14023 C CA . TRP B 1 836 ? -19.078 -49.156 -12.258 1 88.06 836 TRP B CA 1
ATOM 14024 C C . TRP B 1 836 ? -18.547 -50.562 -12.516 1 88.06 836 TRP B C 1
ATOM 14026 O O . TRP B 1 836 ? -17.391 -50.875 -12.172 1 88.06 836 TRP B O 1
ATOM 14036 N N . VAL B 1 837 ? -19.391 -51.344 -13.062 1 88.06 837 VAL B N 1
ATOM 14037 C CA . VAL B 1 837 ? -19.016 -52.719 -13.367 1 88.06 837 VAL B CA 1
ATOM 14038 C C . VAL B 1 837 ? -18.875 -52.906 -14.883 1 88.06 837 VAL B C 1
ATOM 14040 O O . VAL B 1 837 ? -19.797 -52.594 -15.633 1 88.06 837 VAL B O 1
ATOM 14043 N N . PRO B 1 838 ? -17.688 -53.25 -15.359 1 88.81 838 PRO B N 1
ATOM 14044 C CA . PRO B 1 838 ? -17.516 -53.469 -16.797 1 88.81 838 PRO B CA 1
ATOM 14045 C C . PRO B 1 838 ? -18.297 -54.656 -17.328 1 88.81 838 PRO B C 1
ATOM 14047 O O . PRO B 1 838 ? -18.219 -55.75 -16.734 1 88.81 838 PRO B O 1
ATOM 14050 N N . THR B 1 839 ? -19.047 -54.5 -18.406 1 86.19 839 THR B N 1
ATOM 14051 C CA . THR B 1 839 ? -19.875 -55.562 -18.969 1 86.19 839 THR B CA 1
ATOM 14052 C C . THR B 1 839 ? -19.172 -56.25 -20.156 1 86.19 839 THR B C 1
ATOM 14054 O O . THR B 1 839 ? -18.281 -55.625 -20.766 1 86.19 839 THR B O 1
ATOM 14057 N N . ASP B 1 840 ? -19.422 -57.5 -20.281 1 81.5 840 ASP B N 1
ATOM 14058 C CA . ASP B 1 840 ? -18.828 -58.281 -21.375 1 81.5 840 ASP B CA 1
ATOM 14059 C C . ASP B 1 840 ? -19.906 -58.844 -22.297 1 81.5 840 ASP B C 1
ATOM 14061 O O . ASP B 1 840 ? -21.094 -58.781 -21.969 1 81.5 840 ASP B O 1
ATOM 14065 N N . GLN B 1 841 ? -19.547 -59.281 -23.422 1 77.06 841 GLN B N 1
ATOM 14066 C CA . GLN B 1 841 ? -20.469 -59.844 -24.406 1 77.06 841 GLN B CA 1
ATOM 14067 C C . GLN B 1 841 ? -20.828 -61.281 -24.047 1 77.06 841 GLN B C 1
ATOM 14069 O O . GLN B 1 841 ? -21.844 -61.812 -24.516 1 77.06 841 GLN B O 1
ATOM 14074 N N . MET B 1 842 ? -20.062 -62 -23.141 1 79.62 842 MET B N 1
ATOM 14075 C CA . MET B 1 842 ? -20.281 -63.406 -22.797 1 79.62 842 MET B CA 1
ATOM 14076 C C . MET B 1 842 ? -21.234 -63.531 -21.625 1 79.62 842 MET B C 1
ATOM 14078 O O . MET B 1 842 ? -21.562 -64.625 -21.203 1 79.62 842 MET B O 1
ATOM 14082 N N . GLY B 1 843 ? -21.781 -62.312 -21.125 1 81.56 843 GLY B N 1
ATOM 14083 C CA . GLY B 1 843 ? -22.75 -62.312 -20.047 1 81.56 843 GLY B CA 1
ATOM 14084 C C . GLY B 1 843 ? -22.156 -62.625 -18.688 1 81.56 843 GLY B C 1
ATOM 14085 O O . GLY B 1 843 ? -22.859 -63.094 -17.781 1 81.56 843 GLY B O 1
ATOM 14086 N N . ILE B 1 844 ? -20.906 -62.5 -18.516 1 85.94 844 ILE B N 1
ATOM 14087 C CA . ILE B 1 844 ? -20.234 -62.812 -17.25 1 85.94 844 ILE B CA 1
ATOM 14088 C C . ILE B 1 844 ? -20.641 -61.812 -16.188 1 85.94 844 ILE B C 1
ATOM 14090 O O . ILE B 1 844 ? -20.969 -62.156 -15.062 1 85.94 844 ILE B O 1
ATOM 14094 N N . ALA B 1 845 ? -20.625 -60.562 -16.547 1 87.62 845 ALA B N 1
ATOM 14095 C CA . ALA B 1 845 ? -20.984 -59.5 -15.602 1 87.62 845 ALA B CA 1
ATOM 14096 C C . ALA B 1 845 ? -22.453 -59.594 -15.195 1 87.62 845 ALA B C 1
ATOM 14098 O O . ALA B 1 845 ? -22.812 -59.375 -14.039 1 87.62 845 ALA B O 1
ATOM 14099 N N . GLU B 1 846 ? -23.266 -60 -16.172 1 85.75 846 GLU B N 1
ATOM 14100 C CA . GLU B 1 846 ? -24.703 -60.125 -15.891 1 85.75 846 GLU B CA 1
ATOM 14101 C C . GLU B 1 846 ? -24.969 -61.281 -14.938 1 85.75 846 GLU B C 1
ATOM 14103 O O . GLU B 1 846 ? -25.906 -61.219 -14.133 1 85.75 846 GLU B O 1
ATOM 14108 N N . ASN B 1 847 ? -24.172 -62.312 -15.008 1 85.31 847 ASN B N 1
ATOM 14109 C CA . ASN B 1 847 ? -24.344 -63.438 -14.109 1 85.31 847 ASN B CA 1
ATOM 14110 C C . ASN B 1 847 ? -23.953 -63.094 -12.68 1 85.31 847 ASN B C 1
ATOM 14112 O O . ASN B 1 847 ? -24.422 -63.719 -11.734 1 85.31 847 ASN B O 1
ATOM 14116 N N . GLU B 1 848 ? -23.125 -62.094 -12.633 1 86.5 848 GLU B N 1
ATOM 14117 C CA . GLU B 1 848 ? -22.672 -61.688 -11.305 1 86.5 848 GLU B CA 1
ATOM 14118 C C . GLU B 1 848 ? -23.594 -60.656 -10.703 1 86.5 848 GLU B C 1
ATOM 14120 O O . GLU B 1 848 ? -23.484 -60.312 -9.523 1 86.5 848 GLU B O 1
ATOM 14125 N N . ARG B 1 849 ? -24.516 -60.125 -11.445 1 86.12 849 ARG B N 1
ATOM 14126 C CA . ARG B 1 849 ? -25.391 -59.031 -11.039 1 86.12 849 ARG B CA 1
ATOM 14127 C C . ARG B 1 849 ? -26.203 -59.406 -9.797 1 86.12 849 ARG B C 1
ATOM 14129 O O . ARG B 1 849 ? -26.25 -58.625 -8.836 1 86.12 849 ARG B O 1
ATOM 14136 N N . PRO B 1 850 ? -26.75 -60.625 -9.688 1 82.62 850 PRO B N 1
ATOM 14137 C CA . PRO B 1 850 ? -27.547 -60.938 -8.492 1 82.62 850 PRO B CA 1
ATOM 14138 C C . PRO B 1 850 ? -26.703 -60.969 -7.219 1 82.62 850 PRO B C 1
ATOM 14140 O O . PRO B 1 850 ? -27.141 -60.5 -6.168 1 82.62 850 PRO B O 1
ATOM 14143 N N . TYR B 1 851 ? -25.562 -61.406 -7.344 1 81.44 851 TYR B N 1
ATOM 14144 C CA . TYR B 1 851 ? -24.672 -61.469 -6.188 1 81.44 851 TYR B CA 1
ATOM 14145 C C . TYR B 1 851 ? -24.25 -60.094 -5.754 1 81.44 851 TYR B C 1
ATOM 14147 O O . TYR B 1 851 ? -24.234 -59.781 -4.559 1 81.44 851 TYR B O 1
ATOM 14155 N N . LEU B 1 852 ? -23.938 -59.281 -6.699 1 83.94 852 LEU B N 1
ATOM 14156 C CA . LEU B 1 852 ? -23.438 -57.938 -6.402 1 83.94 852 LEU B CA 1
ATOM 14157 C C . LEU B 1 852 ? -24.562 -57.062 -5.836 1 83.94 852 LEU B C 1
ATOM 14159 O O . LEU B 1 852 ? -24.328 -56.25 -4.918 1 83.94 852 LEU B O 1
ATOM 14163 N N . GLN B 1 853 ? -25.703 -57.156 -6.398 1 81.06 853 GLN B N 1
ATOM 14164 C CA . GLN B 1 853 ? -26.828 -56.375 -5.918 1 81.06 853 GLN B CA 1
ATOM 14165 C C . GLN B 1 853 ? -27.266 -56.812 -4.527 1 81.06 853 GLN B C 1
ATOM 14167 O O . GLN B 1 853 ? -27.688 -56 -3.707 1 81.06 853 GLN B O 1
ATOM 14172 N N . ALA B 1 854 ? -27.125 -58.094 -4.219 1 76.62 854 ALA B N 1
ATOM 14173 C CA . ALA B 1 854 ? -27.5 -58.625 -2.91 1 76.62 854 ALA B CA 1
ATOM 14174 C C . ALA B 1 854 ? -26.484 -58.25 -1.846 1 76.62 854 ALA B C 1
ATOM 14176 O O . ALA B 1 854 ? -26.844 -57.938 -0.706 1 76.62 854 ALA B O 1
ATOM 14177 N N . SER B 1 855 ? -25.266 -58.188 -2.27 1 71.69 855 SER B N 1
ATOM 14178 C CA . SER B 1 855 ? -24.203 -57.969 -1.301 1 71.69 855 SER B CA 1
ATOM 14179 C C . SER B 1 855 ? -23.891 -56.5 -1.117 1 71.69 855 SER B C 1
ATOM 14181 O O . SER B 1 855 ? -23.484 -56.062 -0.034 1 71.69 855 SER B O 1
ATOM 14183 N N . LEU B 1 856 ? -24.062 -55.781 -2.203 1 69.81 856 LEU B N 1
ATOM 14184 C CA . LEU B 1 856 ? -23.609 -54.406 -2.18 1 69.81 856 LEU B CA 1
ATOM 14185 C C 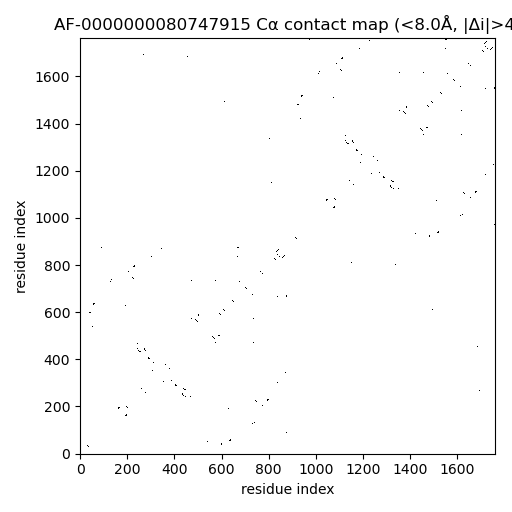. LEU B 1 856 ? -24.766 -53.438 -1.924 1 69.81 856 LEU B C 1
ATOM 14187 O O . LEU B 1 856 ? -25.828 -53.562 -2.52 1 69.81 856 LEU B O 1
ATOM 14191 N N . SER B 1 857 ? -24.656 -52.719 -0.872 1 67.31 857 SER B N 1
ATOM 14192 C CA . SER B 1 857 ? -25.609 -51.656 -0.649 1 67.31 857 SER B CA 1
ATOM 14193 C C . SER B 1 857 ? -25.406 -50.5 -1.644 1 67.31 857 SER B C 1
ATOM 14195 O O . SER B 1 857 ? -26.219 -49.562 -1.707 1 67.31 857 SER B O 1
ATOM 14197 N N . LEU B 1 858 ? -24.391 -50.625 -2.502 1 75.31 858 LEU B N 1
ATOM 14198 C CA . LEU B 1 858 ? -24.062 -49.562 -3.461 1 75.31 858 LEU B CA 1
ATOM 14199 C C . LEU B 1 858 ? -24.719 -49.844 -4.809 1 75.31 858 LEU B C 1
ATOM 14201 O O . LEU B 1 858 ? -24.938 -51 -5.176 1 75.31 858 LEU B O 1
ATOM 14205 N N . LYS B 1 859 ? -25.094 -48.812 -5.379 1 81.69 859 LYS B N 1
ATOM 14206 C CA . LYS B 1 859 ? -25.672 -48.938 -6.719 1 81.69 859 LYS B CA 1
ATOM 14207 C C . LYS B 1 859 ? -24.609 -49.281 -7.746 1 81.69 859 LYS B C 1
ATOM 14209 O O . LYS B 1 859 ? -23.562 -48.656 -7.816 1 81.69 859 LYS B O 1
ATOM 14214 N N . CYS B 1 860 ? -24.719 -50.438 -8.352 1 85.25 860 CYS B N 1
ATOM 14215 C CA . CYS B 1 860 ? -23.812 -50.906 -9.398 1 85.25 860 CYS B CA 1
ATOM 14216 C C . CYS B 1 860 ? -24.328 -50.5 -10.781 1 85.25 860 CYS B C 1
ATOM 14218 O O . CYS B 1 860 ? -25.484 -50.781 -11.117 1 85.25 860 CYS B O 1
ATOM 14220 N N . ASP B 1 861 ? -23.562 -49.75 -11.531 1 85.81 861 ASP B N 1
ATOM 14221 C CA . ASP B 1 861 ? -23.906 -49.375 -12.891 1 85.81 861 ASP B CA 1
ATOM 14222 C C . ASP B 1 861 ? -23.203 -50.281 -13.906 1 85.81 861 ASP B C 1
ATOM 14224 O O . ASP B 1 861 ? -21.969 -50.375 -13.922 1 85.81 861 ASP B O 1
ATOM 14228 N N . PHE B 1 862 ? -23.969 -50.938 -14.812 1 85.25 862 PHE B N 1
ATOM 14229 C CA . PHE B 1 862 ? -23.422 -51.875 -15.766 1 85.25 862 PHE B CA 1
ATOM 14230 C C . PHE B 1 862 ? -23.344 -51.281 -17.156 1 85.25 862 PHE B C 1
ATOM 14232 O O . PHE B 1 862 ? -22.953 -51.938 -18.125 1 85.25 862 PHE B O 1
ATOM 14239 N N . GLU B 1 863 ? -23.609 -50 -17.312 1 79.62 863 GLU B N 1
ATOM 14240 C CA . GLU B 1 863 ? -23.688 -49.438 -18.641 1 79.62 863 GLU B CA 1
ATOM 14241 C C . GLU B 1 863 ? -22.516 -48.5 -18.938 1 79.62 863 GLU B C 1
ATOM 14243 O O . GLU B 1 863 ? -22.188 -48.25 -20.094 1 79.62 863 GLU B O 1
ATOM 14248 N N . LYS B 1 864 ? -21.812 -48.188 -17.953 1 82.88 864 LYS B N 1
ATOM 14249 C CA . LYS B 1 864 ? -20.828 -47.125 -18.141 1 82.88 864 LYS B CA 1
ATOM 14250 C C . LYS B 1 864 ? -19.516 -47.688 -18.656 1 82.88 864 LYS B C 1
ATOM 14252 O O . LYS B 1 864 ? -18.719 -46.969 -19.266 1 82.88 864 LYS B O 1
ATOM 14257 N N . ALA B 1 865 ? -19.266 -49 -18.469 1 86.31 865 ALA B N 1
ATOM 14258 C CA . ALA B 1 865 ? -18 -49.562 -18.906 1 86.31 865 ALA B CA 1
ATOM 14259 C C . ALA B 1 865 ? -18.219 -50.906 -19.578 1 86.31 865 ALA B C 1
ATOM 14261 O O . ALA B 1 865 ? -19.188 -51.625 -19.281 1 86.31 865 ALA B O 1
ATOM 14262 N N . TYR B 1 866 ? -17.359 -51.312 -20.625 1 85.31 866 TYR B N 1
ATOM 14263 C CA . TYR B 1 866 ? -17.453 -52.594 -21.297 1 85.31 866 TYR B CA 1
ATOM 14264 C C . TYR B 1 866 ? -16.062 -53.188 -21.531 1 85.31 866 TYR B C 1
ATOM 14266 O O . TYR B 1 866 ? -15.062 -52.469 -21.531 1 85.31 866 TYR B O 1
ATOM 14274 N N . ILE B 1 867 ? -15.953 -54.438 -21.625 1 84.12 867 ILE B N 1
ATOM 14275 C CA . ILE B 1 867 ? -14.711 -55.125 -21.891 1 84.12 867 ILE B CA 1
ATOM 14276 C C . ILE B 1 867 ? -14.656 -55.531 -23.375 1 84.12 867 ILE B C 1
ATOM 14278 O O . ILE B 1 867 ? -15.602 -56.125 -23.891 1 84.12 867 ILE B O 1
ATOM 14282 N N . THR B 1 868 ? -13.602 -55.125 -23.969 1 78.19 868 THR B N 1
ATOM 14283 C CA . THR B 1 868 ? -13.422 -55.469 -25.391 1 78.19 868 THR B CA 1
ATOM 14284 C C . THR B 1 868 ? -13.148 -56.938 -25.562 1 78.19 868 THR B C 1
ATOM 14286 O O . THR B 1 868 ? -12.953 -57.688 -24.594 1 78.19 868 THR B O 1
ATOM 14289 N N . LYS B 1 869 ? -13.102 -57.406 -26.844 1 74.12 869 LYS B N 1
ATOM 14290 C CA . LYS B 1 869 ? -12.859 -58.781 -27.188 1 74.12 869 LYS B CA 1
ATOM 14291 C C . LYS B 1 869 ? -11.461 -59.219 -26.766 1 74.12 869 LYS B C 1
ATOM 14293 O O . LYS B 1 869 ? -11.219 -60.406 -26.531 1 74.12 869 LYS B O 1
ATOM 14298 N N . PHE B 1 870 ? -10.648 -58.094 -26.547 1 73.56 870 PHE B N 1
ATOM 14299 C CA . PHE B 1 870 ? -9.266 -58.406 -26.188 1 73.56 870 PHE B CA 1
ATOM 14300 C C . PHE B 1 870 ? -9.07 -58.375 -24.672 1 73.56 870 PHE B C 1
ATOM 14302 O O . PHE B 1 870 ? -8.031 -58.781 -24.172 1 73.56 870 PHE B O 1
ATOM 14309 N N . GLY B 1 871 ? -10.102 -57.969 -23.984 1 74.88 871 GLY B N 1
ATOM 14310 C CA . GLY B 1 871 ? -10.008 -57.969 -22.531 1 74.88 871 GLY B CA 1
ATOM 14311 C C . GLY B 1 871 ? -9.656 -56.594 -21.969 1 74.88 871 GLY B C 1
ATOM 14312 O O . GLY B 1 871 ? -9.227 -56.5 -20.812 1 74.88 871 GLY B O 1
ATOM 14313 N N . ASN B 1 872 ? -9.742 -55.5 -22.766 1 78.38 872 ASN B N 1
ATOM 14314 C CA . ASN B 1 872 ? -9.492 -54.156 -22.266 1 78.38 872 ASN B CA 1
ATOM 14315 C C . ASN B 1 872 ? -10.781 -53.5 -21.812 1 78.38 872 ASN B C 1
ATOM 14317 O O . ASN B 1 872 ? -11.828 -53.656 -22.453 1 78.38 872 ASN B O 1
ATOM 14321 N N . ILE B 1 873 ? -10.617 -52.844 -20.703 1 82.44 873 ILE B N 1
ATOM 14322 C CA . ILE B 1 873 ? -11.766 -52.125 -20.172 1 82.44 873 ILE B CA 1
ATOM 14323 C C . ILE B 1 873 ? -11.914 -50.781 -20.891 1 82.44 873 ILE B C 1
ATOM 14325 O O . ILE B 1 873 ? -10.953 -50 -20.953 1 82.44 873 ILE B O 1
ATOM 14329 N N . CYS B 1 874 ? -13 -50.531 -21.469 1 77 874 CYS B N 1
ATOM 14330 C CA . CYS B 1 874 ? -13.281 -49.25 -22.141 1 77 874 CYS B CA 1
ATOM 14331 C C . CYS B 1 874 ? -14.531 -48.594 -21.562 1 77 874 CYS B C 1
ATOM 14333 O O . CYS B 1 874 ? -15.414 -49.281 -21.047 1 77 874 CYS B O 1
ATOM 14335 N N . ILE B 1 875 ? -14.594 -47.312 -21.422 1 77.75 875 ILE B N 1
ATOM 14336 C CA . ILE B 1 875 ? -15.734 -46.562 -20.906 1 77.75 875 ILE B CA 1
ATOM 14337 C C . ILE B 1 875 ? -16.766 -46.344 -22.016 1 77.75 875 ILE B C 1
ATOM 14339 O O . ILE B 1 875 ? -16.406 -46.094 -23.172 1 77.75 875 ILE B O 1
ATOM 14343 N N . ASN B 1 876 ? -18.078 -46.844 -21.609 1 64.62 876 ASN B N 1
ATOM 14344 C CA . ASN B 1 876 ? -19.141 -46.688 -22.578 1 64.62 876 ASN B CA 1
ATOM 14345 C C . ASN B 1 876 ? -19.484 -45.219 -22.812 1 64.62 876 ASN B C 1
ATOM 14347 O O . ASN B 1 876 ? -19.547 -44.438 -21.859 1 64.62 876 ASN B O 1
ATOM 14351 N N . PRO B 1 877 ? -19.453 -44.719 -23.984 1 52.91 877 PRO B N 1
ATOM 14352 C CA . PRO B 1 877 ? -19.641 -43.312 -24.328 1 52.91 877 PRO B CA 1
ATOM 14353 C C . PRO B 1 877 ? -21 -42.781 -23.891 1 52.91 877 PRO B C 1
ATOM 14355 O O . PRO B 1 877 ? -21.188 -41.562 -23.812 1 52.91 877 PRO B O 1
ATOM 14358 N N . ASP B 1 878 ? -22.078 -43.375 -23.734 1 46.22 878 ASP B N 1
ATOM 14359 C CA . ASP B 1 878 ? -23.406 -42.812 -23.656 1 46.22 878 ASP B CA 1
ATOM 14360 C C . ASP B 1 878 ? -23.578 -41.938 -22.406 1 46.22 878 ASP B C 1
ATOM 14362 O O . ASP B 1 878 ? -24.516 -41.156 -22.312 1 46.22 878 ASP B O 1
ATOM 14366 N N . ILE B 1 879 ? -23.219 -42.25 -21.156 1 41.62 879 ILE B N 1
ATOM 14367 C CA . ILE B 1 879 ? -23.891 -41.625 -20 1 41.62 879 ILE B CA 1
ATOM 14368 C C . ILE B 1 879 ? -23.109 -40.406 -19.531 1 41.62 879 ILE B C 1
ATOM 14370 O O . ILE B 1 879 ? -21.953 -40.531 -19.094 1 41.62 879 ILE B O 1
ATOM 14374 N N . SER B 1 880 ? -23.297 -39.281 -20.156 1 38 880 SER B N 1
ATOM 14375 C CA . SER B 1 880 ? -23.031 -37.969 -19.578 1 38 880 SER B CA 1
ATOM 14376 C C . SER B 1 880 ? -23.312 -37.969 -18.078 1 38 880 SER B C 1
ATOM 14378 O O . SER B 1 880 ? -24.328 -38.5 -17.625 1 38 880 SER B O 1
ATOM 14380 N N . GLU B 1 881 ? -22.328 -37.875 -17.188 1 34.88 881 GLU B N 1
ATOM 14381 C CA . GLU B 1 881 ? -22.703 -37.438 -15.852 1 34.88 881 GLU B CA 1
ATOM 14382 C C . GLU B 1 881 ? -23.656 -36.25 -15.898 1 34.88 881 GLU B C 1
ATOM 14384 O O . GLU B 1 881 ? -23.453 -35.312 -16.688 1 34.88 881 GLU B O 1
#

Radius of gyration: 44.82 Å; Cα contacts (8 Å, |Δi|>4): 2190; chains: 2; bounding box: 139×177×91 Å